Protein 3MN8 (pdb70)

InterPro domains:
  IPR000834 Peptidase M14, carboxypeptidase A [PF00246] (48-326)
  IPR000834 Peptidase M14, carboxypeptidase A [PF00246] (462-751)
  IPR000834 Peptidase M14, carboxypeptidase A [PR00765] (482-494)
  IPR000834 Peptidase M14, carboxypeptidase A [PR00765] (508-522)
  IPR000834 Peptidase M14, carboxypeptidase A [PR00765] (583-591)
  IPR000834 Peptidase M14, carboxypeptidase A [PR00765] (623-636)
  IPR000834 Peptidase M14, carboxypeptidase A [PS52035] (39-335)
  IPR000834 Peptidase M14, carboxypeptidase A [PS52035] (455-760)
  IPR000834 Peptidase M14, carboxypeptidase A [PS52035] (863-1121)
  IPR000834 Peptidase M14, carboxypeptidase A [SM00631] (161-433)
  IPR000834 Peptidase M14, carboxypeptidase A [SM00631] (456-747)
  IPR008969 Carboxypeptidase-like, regulatory domain superfamily [SSF49464] (338-418)
  IPR008969 Carboxypeptidase-like, regulatory domain superfamily [SSF49464] (763-861)
  IPR008969 Carboxypeptidase-like, regulatory domain superfamily [SSF49464] (1124-1205)
  IPR008969 Carboxypeptidase-like, regulatory domain superfamily [SSF49464] (1223-1299)
  IPR050753 Peptidase M14 domain-containing protein [PTHR11532] (450-865)
  IPR057246 Zinc carboxypeptidases, zinc-binding region 1 [PS00132] (92-114)
  IPR057246 Zinc carboxypeptidases, zinc-binding region 1 [PS00132] (508-530)
  IPR057247 Zinc carboxypeptidases, zinc-binding region 2 [PS00133] (217-227)
  IPR057247 Zinc carboxypeptidases, zinc-binding region 2 [PS00133] (626-636)

CATH classification: 3.40.630.10 (+1 more: 2.60.40.1120)

Organism: Drosophila melanogaster (NCBI:txid7227)

Radius of gyration: 41.82 Å; Cα contacts (8 Å, |Δi|>4): 3801; chains: 4; bounding box: 82×127×91 Å

Secondary structure (DSSP, 8-state):
----GGGSS--PPPHHHHHHHHHHHHHHSTTTEEEEEEEE-TTS-EEEEEEE-S-TTS--TTPPEEEEE--SSTT--HHHHHHHHHHHHHHHHTTT-HHHHHHHHH-EEEEES-S-HHHHHTS-TT-SSPPGGGTTTS-TT---GGG-SPPTT----S-HHHHHHHHHHTTS---EEEEEE-SS-EEEES-S--SS--SBS-----TTHHHHHHHHHHHHHTSTTTTTS-GGG---GGGEEEHHHHB--SS-HHHHHHHHSS-EEEEEE--SSSS--GGGHHHHHHHHHHHHHHHHHGGGSSEEEEEE-SSS-BPTT-EEEETT-TTSPEEP-TT-EEEE---SEEEEEEEEBTTBPPPPPEEEEE---SSSPEE--EE--B-/--S---TTSS-----HHHHHHHHHHHHHHSTTTEEEEEEEE-TTS-EEEEEEE-S-TTS--TTPPEEEEE--SSTT--HHHHHHHHHHHHHHHHHTT-HHHHHHHHH-EEEEES-S-HHHHHHS-TT-SS--GGGTTTS-TT---GGG-SPBTTB------HHHHHHHHHHTTS---EEEEEE-SS-EEEES-S--TT--SBS-----TTHHHHHHHHHHHHHTSTTTTT---TT---GGGEEEHHHHB--SS-HHHHHHHHSS-EEEEEE--SSSS--GGGHHHHHHHHHHHHHHHHHGGGSSEEEEEE-SSS-BPTT-EEEETT-TTSPEEP-TT-EEEE---SEEEEEEEEBTTB-----EEEEE---SSSPEE--EE--B--/---GGGSS--PPPHHHHHHHHHHHHHHSTTTEEEEEEEE-TTS-EEEEEEE-S-TTS--TTPPEEEEEE-SSTT--HHHHHHHHHHHHHHHHHTTSHHHHHHHHH-EEEEES-S-HHHHHHS-TT-SSPPGGGTTTS-TT---GGG-SPPTT-----S---HHHHHHHHHHTTS---EEEEEE-SS-EEEES-S--TT--SSS-----TTHHHHHHHHHHHHHTSTTTTTS--TT---GGGEEEHHHH---SS-HHHHHHHHSS-EEEEEE--SSSS--GGGHHHHHHHHHHHHHHHHGGGGSSEEEEEE-SSS-BPTT-EEEETT-TTS-EE--TT-EEEE---SEEEEEEEEBTTB-----EEEEE-S-SSSPEE--EE--B-/------GGGSS-----HHHHHHHHHHHHHHSTTTEEEEEEEE-TTS-EEEEEEE-S-TTS--TTPPEEEEEE-SSTT--HHHHHHHHHHHHHHHHTTTSHHHHHHHHH-EEEEES-S-HHHHHHS-TT-SS--TT-TTTS-TT---GGG-SPP----SS-HHHHHHHHHHTTS---EEEEEE-SS-EEEES-S--TT--SBSS----TTHHHHHHHHHHHHHTSTTGGGS--TT---GGGEEEHHHHB--SS-HHHHHHHHSS-EEEEEE--SSSS--GGGHHHHHHHHHHHHHHHHHGGGSSEEEEEE-SSS-B-TT-EEEETT-TTSPEEP-TT-EEEE---SEEEEEEEEBTTBPPPPPEEEEE---SSSPEE--EE-PBP-

Sequence (1539 aa):
KEDESFLQQPHYASQEQLEDLFAGLEKAYPNQAKVHFLGRSLEGRNLLALQISRNTRSRNLLTPPVKYIANMHGDETVGRQLLVYMAQYLLGNHERISDLGQLVNSTDIYLVPTMNPDGYALSQEGNCESLPNYVGRGNAANIDLNRDFPDRLEAQSRQPETAALVNWIVSKPFVLSANFHGGAVVASYPYDNSLAHNECCEESLTPDDRVFKQLAHTYSDNHPIMRKGNNCNDSFSGGITNGAHWYELSGGMQDFNYAFSNCFELTIELSCCKYPAASTLPQEWQRNKASLLQLLRQAHIGIKGLVTDASGFPIADANVYVAGLEEKPMRTSKRGEYWRLLTPGLYSVHASAFGYQTSAPQQVRVTNDNQEALRLDFKLAPVIKEDESFLQQPHYASQEQLEDLFAGLEKAYPNQAKVHFLGRSLEGRNLLALQISRNTRSRNLLTPPVKYIANMHGDETVGRQLLVYMAQYLLGNHERISDLGQLVNSTDIYLVPTMNPDGYALSQEGNCESLPNYVGRGNAANIDLNRDFPDRLEQSQSRQPETAALVNWIVSKPFVLSANFHGGAVVASYPYDNSLAHNECCEESLTPDDRVFKQLAHTYSDNHPIMRKGNNCNDSFSGGITNGAHWYELSGGMQDFNYAFSNCFELTIELSCCKYPAASTLPQEWQRNKASLLQLLRQAHIGIKGLVTDASGFPIADANVYVAGLEEKPMRTSKRGEYWRLLTPGLYSVHASAFGYQTSAPQQVRVTNDNQEALRLDFKLAPVEEDESFLQQPHYASQEQLEDLFAGLEKAYPNQAKVHFLGRSLEGRNLLALQISRNTRSRNLLTPPVKYIANMHGDETVGRQLLVYMAQYLLGNHERISDLGQLVNSTDIYLVPTMNPDGYALSQEGNCESLPNYVGRGNAANIDLNRDFPDRLEQLRAQSRQPETAALVNWIVSKPFVLSANFHGGAVVASYPYDNSLAHNECCEESLTPDDRVFKQLAHTYSDNHPIMRKGNNCNDSFSGGITNGAHWYELSGGMQDFNYAFSNCFELTIELSCCKYPAASTLPQEWQRNKASLLQLLRQAHIGIKGLVTDASGFPIADANVYVAGLEEKPMRTSKRGEYWRLLTPGLYSVHASAFGYQTSAPQQVRVTNDNQEALRLDFKLAPVTIKEDESFLQQPHYASQEQLEDLFAGLEKAYPNQAKVHFLGRSLEGRNLLALQISRNTRSRNLLTPPVKYIANMHGDETVGRQLLVYMAQYLLGNHERISDLGQLVNSTDIYLVPTMNPDGYALSQEGNCESLPNYVGRGNAANIDLNRDFPDRLAQSRQPETAALVNWIVSKPFVLSANFHGGAVVASYPYDNSLAHNECCEESLTPDDRVFKQLAHTYSDNHPIMRKGNNCNDSFSGGITNGAHWYELSGGMQDFNYAFSNCFELTIELSCCKYPAASTLPQEWQRNKASLLQLLRQAHIGIKGLVTDASGFPIADANVYVAGLEEKPMRTSKRGEYWRLLTPGLYSVHASAFGYQTSAPQQVRVTNDNQEALRLDFKLAPVE

Solvent-accessible surface area: 59470 Å² total; per-residue (Å²): 209,48,57,36,79,17,38,158,100,58,62,21,9,47,26,120,82,5,51,83,51,1,55,27,19,58,164,64,62,90,102,34,1,77,36,35,37,25,10,39,7,69,97,37,76,9,1,20,0,0,7,0,1,139,57,19,167,38,36,74,63,11,14,1,0,0,0,0,0,1,0,1,4,0,3,6,0,3,4,1,4,2,0,6,6,0,0,41,6,0,4,18,0,17,149,140,42,99,100,6,13,46,1,1,59,8,1,3,0,4,0,0,0,4,0,0,2,0,0,26,53,86,20,106,83,44,45,53,133,26,43,105,132,133,42,1,39,3,2,33,56,81,55,33,0,12,93,23,4,22,40,68,48,196,134,40,86,71,30,16,0,0,0,5,0,11,47,18,0,82,66,61,34,3,7,0,0,0,3,2,8,7,29,3,9,0,0,5,5,0,30,9,2,16,148,70,111,45,150,36,81,97,98,15,71,7,48,2,19,143,4,0,69,48,0,0,63,19,0,0,72,54,2,58,52,0,118,138,6,109,19,43,161,38,105,21,107,30,0,15,10,3,4,0,77,66,88,29,27,46,5,6,0,3,11,6,0,4,42,88,22,20,0,3,0,0,14,0,14,5,7,58,19,27,10,12,52,17,85,41,1,30,101,12,0,98,77,0,27,45,0,0,21,77,0,0,56,27,2,12,12,2,0,17,0,16,0,12,28,77,78,9,21,6,16,29,33,0,47,1,56,2,59,71,25,85,153,23,33,5,112,1,14,100,19,0,1,1,13,1,4,0,24,59,29,46,21,51,0,43,0,20,19,206,29,54,98,76,18,76,92,66,117,19,140,3,41,48,123,116,104,64,12,67,128,23,54,3,135,3,51,91,128,212,159,63,54,42,74,25,31,116,150,46,91,20,8,47,26,119,82,6,55,81,54,1,54,28,20,59,163,64,67,92,99,34,1,76,34,32,28,24,12,34,8,68,96,36,76,16,0,20,0,0,6,0,0,137,54,18,164,38,36,74,63,9,14,0,0,0,0,1,0,0,0,1,4,0,4,6,0,2,4,2,3,2,0,7,5,0,0,42,6,0,4,23,0,17,150,126,36,98,98,8,12,45,1,1,60,9,0,4,0,5,0,0,0,3,0,0,2,0,0,24,55,89,17,104,82,45,47,52,133,22,40,108,126,139,48,1,41,5,2,33,54,89,56,30,0,12,98,24,3,24,20,64,42,123,139,158,167,66,64,32,13,0,0,4,4,0,27,53,19,1,77,67,58,33,2,5,0,0,0,1,3,10,7,30,3,10,0,0,5,5,0,30,8,2,19,150,71,99,43,152,39,79,97,95,15,71,8,50,2,19,159,5,0,67,52,0,0,67,18,0,0,70,54,2,56,51,0,123,138,6,112,20,41,161,40,105,20,107,29,0,14,10,3,4,0,78,67,90,30,27,44,5,6,0,3,10,7,0,4,41,61,21,20,0,1,0,0,14,0,14,4,8,58,21,29,9,11,51,17,87,43,0,29,98,12,0,94,79,0,24,44,0,0,21,76,0,0,51,26,2,10,11,2,0,17,0,18,0,13,30,73,84,10,23,9,17,30,35,0,47,1,55,1,58,72,26,87,154,25,34,3,104,2,15,101,20,0,0,0,12,1,4,1,24,68,32,124,20,52,0,45,0,20,20,209,30,58,102,78,20,76,94,65,138,19,190,2,62,44,135,106,105,62,10,64,128,24,53,3,128,2,50,75,84,201,124,56,40,73,27,34,114,142,48,86,20,8,45,26,119,82,6,54,82,51,0,52,28,18,61,164,64,64,89,101,34,1,77,38,34,30,24,11,36,6,71,94,39,74,16,0,21,0,0,6,0,2,140,59,18,163,35,35,73,70,12,14,2,0,0,0,0,1,0,0,1,3,0,2,6,1,3,3,1,3,2,0,6,5,0,0,39,10,0,4,20,0,16,149,150,51,100,99,7,12,44,1,1,60,8,1,5,0,4,0,0,0,3,0,0,1,0,0,26,54,88,18,105,84,44,46,54,132,20,37,104,129,138,46,1,44,4,2,33,55,87,53,30,0,12,98,24,2,14,29,66,46,136,216,145,87,44,163,64,64,32,12,0,0,13,5,0,9,61,20,1,59,61,58,30,0,5,0,0,0,2,3,10,8,30,2,10,0,0,4,5,0,31,7,2,19,153,71,113,46,150,36,78,94,97,15,72,7,47,2,17,156,5,0,72,49,0,0,62,18,0,0,71,53,3,59,51,0,120,138,6,112,20,40,162,37,106,21,106,28,0,15,10,3,4,0,75,67,89,30,26,45,5,6,0,2,10,2,0,4,43,44,18,20,0,2,0,0,15,0,15,4,8,56,22,26,10,10,50,18,82,42,1,30,101,13,0,97,81,0,31,46,0,0,22,78,0,0,53,26,2,10,10,2,0,16,0,17,0,12,27,83,80,7,21,8,15,36,45,0,48,1,58,1,64,70,25,86,155,25,32,3,102,2,15,103,17,0,1,1,10,2,4,1,26,67,34,121,19,51,0,43,0,20,18,210,30,57,101,74,19,78,90,63,138,18,188,3,72,50,131,97,114,59,12,51,128,25,56,3,140,3,52,84,147,187,104,177,72,48,34,85,26,41,141,143,47,90,20,6,40,26,54,81,6,37,81,50,1,55,30,19,44,165,67,62,90,99,35,1,50,21,32,43,26,11,45,5,72,66,29,26,11,0,22,0,0,6,0,1,137,56,17,174,45,40,76,67,11,16,1,0,0,0,0,0,0,0,1,4,0,2,6,0,4,3,1,3,2,0,6,6,0,0,41,7,0,4,19,0,15,149,106,38,100,96,7,12,48,1,1,60,10,1,3,0,4,0,0,0,4,0,0,1,0,0,25,39,86,17,105,86,42,45,53,132,21,31,123,118,133,50,1,42,4,3,34,56,91,56,31,0,11,93,19,4,29,55,71,84,52,113,98,55,25,16,0,0,1,4,0,26,44,18,1,81,67,65,36,2,6,0,0,0,2,3,8,8,30,3,9,0,0,4,5,0,31,8,2,18,152,71,113,41,152,39,81,98,95,14,70,8,47,2,18,157,4,0,72,51,0,0,66,19,0,0,70,51,2,57,50,0,121,133,6,110,20,40,160,39,108,20,106,30,0,14,12,3,4,0,78,68,89,31,26,48,5,6,0,3,10,5,0,5,41,88,21,22,0,2,0,0,13,0,15,4,9,60,20,28,10,10,50,16,82,42,1,29,103,12,0,100,80,0,26,44,0,0,20,74,0,0,54,26,2,13,10,1,0,17,0,17,0,11,36,73,78,6,14,8,16,29,32,0,48,0,55,1,60,72,22,84,154,24,33,4,111,1,16,90,21,0,1,1,14,1,3,1,24,65,34,124,20,52,0,45,0,21,18,213,28,60,108,76,20,76,94,66,136,20,189,2,78,54,121,108,107,58,12,61,127,23,53,4,134,3,51,82,92,205

Structure (mmCIF, N/CA/C/O backbone):
data_3MN8
#
_entry.id   3MN8
#
_cell.length_a   97.020
_cell.length_b   135.700
_cell.length_c   141.710
_cell.angle_alpha   90.00
_cell.angle_beta   90.00
_cell.angle_gamma   90.00
#
_symmetry.space_group_name_H-M   'P 21 21 21'
#
loop_
_entity.id
_entity.type
_entity.pdbx_description
1 polymer LP15968p
2 non-polymer 2-acetamido-2-deoxy-beta-D-glucopyranose
3 non-polymer 'ZINC ION'
4 non-polymer '(2-GUANIDINOETHYLMERCAPTO)SUCCINIC ACID'
5 non-polymer GLYCEROL
6 water water
#
loop_
_atom_site.group_PDB
_atom_site.id
_atom_site.type_symbol
_atom_site.label_atom_id
_atom_site.label_alt_id
_atom_site.label_comp_id
_atom_site.label_asym_id
_atom_site.label_entity_id
_atom_site.label_seq_id
_atom_site.pdbx_PDB_ins_code
_atom_site.Cartn_x
_atom_site.Cartn_y
_atom_site.Cartn_z
_atom_site.occupancy
_atom_site.B_iso_or_equiv
_atom_site.auth_seq_id
_atom_site.auth_comp_id
_atom_site.auth_asym_id
_atom_site.auth_atom_id
_atom_site.pdbx_PDB_model_num
ATOM 1 N N . LYS A 1 29 ? 36.149 3.408 -19.172 1.00 54.13 29 LYS A N 1
ATOM 2 C CA . LYS A 1 29 ? 34.737 3.038 -19.124 1.00 81.05 29 LYS A CA 1
ATOM 3 C C . LYS A 1 29 ? 34.497 1.527 -19.324 1.00 94.14 29 LYS A C 1
ATOM 4 O O . LYS A 1 29 ? 35.324 0.692 -18.942 1.00 88.11 29 LYS A O 1
ATOM 10 N N . GLU A 1 30 ? 33.366 1.202 -19.947 1.00 102.97 30 GLU A N 1
ATOM 11 C CA . GLU A 1 30 ? 32.824 -0.163 -20.012 1.00 96.96 30 GLU A CA 1
ATOM 12 C C . GLU A 1 30 ? 33.694 -1.238 -20.698 1.00 73.70 30 GLU A C 1
ATOM 13 O O . GLU A 1 30 ? 34.290 -1.014 -21.750 1.00 56.77 30 GLU A O 1
ATOM 19 N N . ASP A 1 31 ? 33.738 -2.419 -20.096 1.00 58.02 31 ASP A N 1
ATOM 20 C CA . ASP A 1 31 ? 34.366 -3.570 -20.723 1.00 51.73 31 ASP A CA 1
ATOM 21 C C . ASP A 1 31 ? 33.313 -4.366 -21.511 1.00 68.59 31 ASP A C 1
ATOM 22 O O . ASP A 1 31 ? 32.688 -5.292 -20.987 1.00 70.63 31 ASP A O 1
ATOM 27 N N . GLU A 1 32 ? 33.114 -3.988 -22.770 1.00 68.27 32 GLU A N 1
ATOM 28 C CA . GLU A 1 32 ? 32.178 -4.674 -23.657 1.00 58.20 32 GLU A CA 1
ATOM 29 C C . GLU A 1 32 ? 32.922 -5.459 -24.750 1.00 68.45 32 GLU A C 1
ATOM 30 O O . GLU A 1 32 ? 32.532 -5.439 -25.925 1.00 63.88 32 GLU A O 1
ATOM 36 N N . SER A 1 33 ? 33.995 -6.142 -24.363 1.00 59.55 33 SER A N 1
ATOM 37 C CA . SER A 1 33 ? 34.829 -6.858 -25.322 1.00 61.11 33 SER A CA 1
ATOM 38 C C . SER A 1 33 ? 34.050 -7.958 -26.046 1.00 66.61 33 SER A C 1
ATOM 39 O O . SER A 1 33 ? 34.354 -8.303 -27.201 1.00 47.76 33 SER A O 1
ATOM 42 N N . PHE A 1 34 ? 33.042 -8.494 -25.363 1.00 61.05 34 PHE A N 1
ATOM 43 C CA . PHE A 1 34 ? 32.236 -9.582 -25.906 1.00 49.38 34 PHE A CA 1
ATOM 44 C C . PHE A 1 34 ? 31.669 -9.293 -27.296 1.00 57.13 34 PHE A C 1
ATOM 45 O O . PHE A 1 34 ? 31.021 -10.149 -27.891 1.00 78.83 34 PHE A O 1
ATOM 53 N N . LEU A 1 35 ? 31.935 -8.100 -27.818 1.00 62.94 35 LEU A N 1
ATOM 54 C CA . LEU A 1 35 ? 31.446 -7.709 -29.136 1.00 80.51 35 LEU A CA 1
ATOM 55 C C . LEU A 1 35 ? 32.481 -7.902 -30.253 1.00 94.04 35 LEU A C 1
ATOM 56 O O . LEU A 1 35 ? 32.153 -7.779 -31.433 1.00 107.90 35 LEU A O 1
ATOM 61 N N . GLN A 1 36 ? 33.724 -8.201 -29.888 1.00 85.19 36 GLN A N 1
ATOM 62 C CA . GLN A 1 36 ? 34.832 -8.170 -30.847 1.00 74.74 36 GLN A CA 1
ATOM 63 C C . GLN A 1 36 ? 34.827 -9.355 -31.817 1.00 66.79 36 GLN A C 1
ATOM 64 O O . GLN A 1 36 ? 35.803 -9.593 -32.522 1.00 71.22 36 GLN A O 1
ATOM 70 N N . GLN A 1 37 ? 33.723 -10.089 -31.851 1.00 60.57 37 GLN A N 1
ATOM 71 C CA . GLN A 1 37 ? 33.676 -11.368 -32.543 1.00 66.59 37 GLN A CA 1
ATOM 72 C C . GLN A 1 37 ? 32.230 -11.857 -32.648 1.00 77.45 37 GLN A C 1
ATOM 73 O O . GLN A 1 37 ? 31.850 -12.859 -32.032 1.00 71.91 37 GLN A O 1
ATOM 79 N N . PRO A 1 38 ? 31.413 -11.144 -33.431 1.00 68.89 38 PRO A N 1
ATOM 80 C CA . PRO A 1 38 ? 29.980 -11.441 -33.521 1.00 64.10 38 PRO A CA 1
ATOM 81 C C . PRO A 1 38 ? 29.712 -12.842 -34.063 1.00 64.27 38 PRO A C 1
ATOM 82 O O . PRO A 1 38 ? 30.198 -13.205 -35.136 1.00 75.72 38 PRO A O 1
ATOM 86 N N . HIS A 1 39 ? 28.937 -13.618 -33.316 1.00 56.21 39 HIS A N 1
ATOM 87 C CA . HIS A 1 39 ? 28.619 -14.987 -33.690 1.00 53.70 39 HIS A CA 1
ATOM 88 C C . HIS A 1 39 ? 27.571 -15.561 -32.732 1.00 52.04 39 HIS A C 1
ATOM 89 O O . HIS A 1 39 ? 27.407 -15.081 -31.603 1.00 40.41 39 HIS A O 1
ATOM 96 N N . TYR A 1 40 ? 26.851 -16.581 -33.178 1.00 57.58 40 TYR A N 1
ATOM 97 C CA . TYR A 1 40 ? 25.870 -17.215 -32.299 1.00 55.69 40 TYR A CA 1
ATOM 98 C C . TYR A 1 40 ? 26.521 -18.305 -31.457 1.00 48.62 40 TYR A C 1
ATOM 99 O O . TYR A 1 40 ? 27.181 -19.193 -31.991 1.00 59.06 40 TYR A O 1
ATOM 108 N N . ALA A 1 41 ? 26.352 -18.229 -30.142 1.00 46.84 41 ALA A N 1
ATOM 109 C CA . ALA A 1 41 ? 26.942 -19.231 -29.255 1.00 45.58 41 ALA A CA 1
ATOM 110 C C . ALA A 1 41 ? 26.168 -20.559 -29.319 1.00 42.16 41 ALA A C 1
ATOM 111 O O . ALA A 1 41 ? 24.948 -20.596 -29.155 1.00 26.98 41 ALA A O 1
ATOM 113 N N . SER A 1 42 ? 26.896 -21.643 -29.577 1.00 50.58 42 SER A N 1
ATOM 114 C CA . SER A 1 42 ? 26.286 -22.968 -29.651 1.00 47.01 42 SER A CA 1
ATOM 115 C C . SER A 1 42 ? 25.980 -23.486 -28.254 1.00 45.38 42 SER A C 1
ATOM 116 O O . SER A 1 42 ? 26.372 -22.881 -27.262 1.00 54.95 42 SER A O 1
ATOM 119 N N . GLN A 1 43 ? 25.289 -24.613 -28.174 1.00 37.87 43 GLN A N 1
ATOM 120 C CA . GLN A 1 43 ? 25.080 -25.260 -26.889 1.00 31.13 43 GLN A CA 1
ATOM 121 C C . GLN A 1 43 ? 26.413 -25.459 -26.180 1.00 40.56 43 GLN A C 1
ATOM 122 O O . GLN A 1 43 ? 26.554 -25.071 -25.030 1.00 33.28 43 GLN A O 1
ATOM 128 N N . GLU A 1 44 ? 27.397 -26.052 -26.858 1.00 46.49 44 GLU A N 1
ATOM 129 C CA . GLU A 1 44 ? 28.701 -26.246 -26.226 1.00 48.56 44 GLU A CA 1
ATOM 130 C C . GLU A 1 44 ? 29.317 -24.907 -25.810 1.00 44.37 44 GLU A C 1
ATOM 131 O O . GLU A 1 44 ? 29.843 -24.773 -24.709 1.00 48.91 44 GLU A O 1
ATOM 137 N N . GLN A 1 45 ? 29.246 -23.915 -26.692 1.00 43.84 45 GLN A N 1
ATOM 138 C CA . GLN A 1 45 ? 29.833 -22.610 -26.405 1.00 41.87 45 GLN A CA 1
ATOM 139 C C . GLN A 1 45 ? 29.183 -21.937 -25.213 1.00 40.39 45 GLN A C 1
ATOM 140 O O . GLN A 1 45 ? 29.834 -21.191 -24.480 1.00 46.61 45 GLN A O 1
ATOM 146 N N . LEU A 1 46 ? 27.899 -22.217 -25.018 1.00 32.37 46 LEU A N 1
ATOM 147 C CA . LEU A 1 46 ? 27.140 -21.654 -23.899 1.00 42.73 46 LEU A CA 1
ATOM 148 C C . LEU A 1 46 ? 27.498 -22.282 -22.541 1.00 38.50 46 LEU A C 1
ATOM 149 O O . LEU A 1 46 ? 27.763 -21.580 -21.574 1.00 27.40 46 LEU A O 1
ATOM 154 N N . GLU A 1 47 ? 27.497 -23.608 -22.484 1.00 38.36 47 GLU A N 1
ATOM 155 C CA . GLU A 1 47 ? 27.876 -24.327 -21.280 1.00 45.70 47 GLU A CA 1
ATOM 156 C C . GLU A 1 47 ? 29.289 -23.929 -20.887 1.00 53.14 47 GLU A C 1
ATOM 157 O O . GLU A 1 47 ? 29.566 -23.649 -19.712 1.00 53.80 47 GLU A O 1
ATOM 163 N N . ASP A 1 48 ? 30.173 -23.883 -21.884 1.00 50.30 48 ASP A N 1
ATOM 164 C CA . ASP A 1 48 ? 31.565 -23.505 -21.668 1.00 55.56 48 ASP A CA 1
ATOM 165 C C . ASP A 1 48 ? 31.686 -22.104 -21.063 1.00 49.99 48 ASP A C 1
ATOM 166 O O . ASP A 1 48 ? 32.468 -21.887 -20.128 1.00 47.35 48 ASP A O 1
ATOM 171 N N . LEU A 1 49 ? 30.904 -21.157 -21.575 1.00 38.39 49 LEU A N 1
ATOM 172 C CA . LEU A 1 49 ? 31.016 -19.783 -21.097 1.00 44.54 49 LEU A CA 1
ATOM 173 C C . LEU A 1 49 ? 30.470 -19.603 -19.681 1.00 43.92 49 LEU A C 1
ATOM 174 O O . LEU A 1 49 ? 31.008 -18.806 -18.889 1.00 46.14 49 LEU A O 1
ATOM 179 N N . PHE A 1 50 ? 29.406 -20.345 -19.374 1.00 29.56 50 PHE A N 1
ATOM 180 C CA . PHE A 1 50 ? 28.782 -20.309 -18.058 1.00 30.38 50 PHE A CA 1
ATOM 181 C C . PHE A 1 50 ? 29.656 -20.921 -16.978 1.00 41.90 50 PHE A C 1
ATOM 182 O O . PHE A 1 50 ? 29.626 -20.479 -15.836 1.00 62.63 50 PHE A O 1
ATOM 190 N N . ALA A 1 51 ? 30.424 -21.944 -17.329 1.00 39.65 51 ALA A N 1
ATOM 191 C CA . ALA A 1 51 ? 31.377 -22.518 -16.384 1.00 45.38 51 ALA A CA 1
ATOM 192 C C . ALA A 1 51 ? 32.528 -21.544 -16.126 1.00 53.26 51 ALA A C 1
ATOM 193 O O . ALA A 1 51 ? 33.012 -21.422 -14.998 1.00 58.52 51 ALA A O 1
ATOM 195 N N . GLY A 1 52 ? 32.954 -20.849 -17.178 1.00 54.10 52 GLY A N 1
ATOM 196 C CA . GLY A 1 52 ? 34.079 -19.934 -17.076 1.00 53.75 52 GLY A CA 1
ATOM 197 C C . GLY A 1 52 ? 33.765 -18.789 -16.138 1.00 49.95 52 GLY A C 1
ATOM 198 O O . GLY A 1 52 ? 34.583 -18.386 -15.303 1.00 34.84 52 GLY A O 1
ATOM 199 N N . LEU A 1 53 ? 32.559 -18.263 -16.291 1.00 48.07 53 LEU A N 1
ATOM 200 C CA . LEU A 1 53 ? 32.094 -17.174 -15.453 1.00 53.08 53 LEU A CA 1
ATOM 201 C C . LEU A 1 53 ? 32.071 -17.595 -13.992 1.00 48.80 53 LEU A C 1
ATOM 202 O O . LEU A 1 53 ? 32.385 -16.806 -13.101 1.00 53.94 53 LEU A O 1
ATOM 207 N N . GLU A 1 54 ? 31.711 -18.852 -13.759 1.00 45.28 54 GLU A N 1
ATOM 208 C CA . GLU A 1 54 ? 31.552 -19.368 -12.406 1.00 58.99 54 GLU A CA 1
ATOM 209 C C . GLU A 1 54 ? 32.896 -19.407 -11.687 1.00 64.82 54 GLU A C 1
ATOM 210 O O . GLU A 1 54 ? 32.997 -19.088 -10.493 1.00 57.51 54 GLU A O 1
ATOM 216 N N . LYS A 1 55 ? 33.932 -19.787 -12.427 1.00 65.49 55 LYS A N 1
ATOM 217 C CA . LYS A 1 55 ? 35.278 -19.811 -11.874 1.00 61.80 55 LYS A CA 1
ATOM 218 C C . LYS A 1 55 ? 35.942 -18.435 -11.964 1.00 50.31 55 LYS A C 1
ATOM 219 O O . LYS A 1 55 ? 36.642 -18.004 -11.046 1.00 43.85 55 LYS A O 1
ATOM 225 N N . ALA A 1 56 ? 35.712 -17.745 -13.070 1.00 36.69 56 ALA A N 1
ATOM 226 C CA . ALA A 1 56 ? 36.139 -16.363 -13.177 1.00 44.89 56 ALA A CA 1
ATOM 227 C C . ALA A 1 56 ? 35.573 -15.523 -12.017 1.00 45.94 56 ALA A C 1
ATOM 228 O O . ALA A 1 56 ? 36.263 -14.654 -11.476 1.00 45.12 56 ALA A O 1
ATOM 230 N N . TYR A 1 57 ? 34.322 -15.785 -11.640 1.00 38.55 57 TYR A N 1
ATOM 231 C CA . TYR A 1 57 ? 33.649 -14.986 -10.620 1.00 42.41 57 TYR A CA 1
ATOM 232 C C . TYR A 1 57 ? 33.033 -15.860 -9.542 1.00 39.84 57 TYR A C 1
ATOM 233 O O . TYR A 1 57 ? 31.824 -15.972 -9.468 1.00 51.99 57 TYR A O 1
ATOM 242 N N . PRO A 1 58 ? 33.873 -16.468 -8.695 1.00 41.27 58 PRO A N 1
ATOM 243 C CA . PRO A 1 58 ? 33.491 -17.504 -7.728 1.00 40.97 58 PRO A CA 1
ATOM 244 C C . PRO A 1 58 ? 32.286 -17.150 -6.865 1.00 50.95 58 PRO A C 1
ATOM 245 O O . PRO A 1 58 ? 31.453 -18.024 -6.631 1.00 63.33 58 PRO A O 1
ATOM 249 N N . ASN A 1 59 ? 32.188 -15.906 -6.406 1.00 53.40 59 ASN A N 1
ATOM 250 C CA . ASN A 1 59 ? 31.165 -15.561 -5.412 1.00 66.38 59 ASN A CA 1
ATOM 251 C C . ASN A 1 59 ? 29.867 -14.957 -5.969 1.00 52.93 59 ASN A C 1
ATOM 252 O O . ASN A 1 59 ? 28.889 -14.776 -5.236 1.00 31.60 59 ASN A O 1
ATOM 257 N N . GLN A 1 60 ? 29.853 -14.666 -7.265 1.00 38.69 60 GLN A N 1
ATOM 258 C CA . GLN A 1 60 ? 28.758 -13.903 -7.840 1.00 39.63 60 GLN A CA 1
ATOM 259 C C . GLN A 1 60 ? 28.107 -14.584 -9.039 1.00 40.11 60 GLN A C 1
ATOM 260 O O . GLN A 1 60 ? 26.975 -14.273 -9.408 1.00 46.83 60 GLN A O 1
ATOM 266 N N . ALA A 1 61 ? 28.815 -15.521 -9.646 1.00 32.37 61 ALA A N 1
ATOM 267 C CA . ALA A 1 61 ? 28.235 -16.298 -10.731 1.00 36.27 61 ALA A CA 1
ATOM 268 C C . ALA A 1 61 ? 28.109 -17.751 -10.314 1.00 35.94 61 ALA A C 1
ATOM 269 O O . ALA A 1 61 ? 29.075 -18.347 -9.819 1.00 36.42 61 ALA A O 1
ATOM 271 N N . LYS A 1 62 ? 26.910 -18.302 -10.509 1.00 35.02 62 LYS A N 1
ATOM 272 C CA . LYS A 1 62 ? 26.618 -19.699 -10.196 1.00 30.39 62 LYS A CA 1
ATOM 273 C C . LYS A 1 62 ? 25.714 -20.309 -11.251 1.00 28.39 62 LYS A C 1
ATOM 274 O O . LYS A 1 62 ? 24.742 -19.690 -11.669 1.00 46.87 62 LYS A O 1
ATOM 280 N N . VAL A 1 63 ? 26.041 -21.522 -11.685 1.00 34.91 63 VAL A N 1
ATOM 281 C CA . VAL A 1 63 ? 25.248 -22.207 -12.696 1.00 29.54 63 VAL A CA 1
ATOM 282 C C . VAL A 1 63 ? 24.241 -23.137 -12.060 1.00 36.36 63 VAL A C 1
ATOM 283 O O . VAL A 1 63 ? 24.566 -23.873 -11.132 1.00 43.80 63 VAL A O 1
ATOM 287 N N . HIS A 1 64 ? 23.024 -23.103 -12.590 1.00 38.10 64 HIS A N 1
ATOM 288 C CA . HIS A 1 64 ? 21.928 -23.933 -12.124 1.00 28.92 64 HIS A CA 1
ATOM 289 C C . HIS A 1 64 ? 21.409 -24.819 -13.245 1.00 32.63 64 HIS A C 1
ATOM 290 O O . HIS A 1 64 ? 21.174 -24.346 -14.364 1.00 24.23 64 HIS A O 1
ATOM 297 N N . PHE A 1 65 ? 21.248 -26.105 -12.935 1.00 35.57 65 PHE A N 1
ATOM 298 C CA . PHE A 1 65 ? 20.683 -27.085 -13.864 1.00 34.67 65 PHE A CA 1
ATOM 299 C C . PHE A 1 65 ? 19.177 -27.169 -13.634 1.00 35.89 65 PHE A C 1
ATOM 300 O O . PHE A 1 65 ? 18.731 -27.416 -12.509 1.00 39.35 65 PHE A O 1
ATOM 308 N N . LEU A 1 66 ? 18.401 -26.940 -14.691 1.00 33.29 66 LEU A N 1
ATOM 309 C CA . LEU A 1 66 ? 16.942 -26.924 -14.599 1.00 22.25 66 LEU A CA 1
ATOM 310 C C . LEU A 1 66 ? 16.387 -28.227 -15.146 1.00 35.97 66 LEU A C 1
ATOM 311 O O . LEU A 1 66 ? 15.331 -28.697 -14.722 1.00 50.43 66 LEU A O 1
ATOM 316 N N . GLY A 1 67 ? 17.101 -28.812 -16.097 1.00 28.56 67 GLY A N 1
ATOM 317 C CA . GLY A 1 67 ? 16.686 -30.080 -16.647 1.00 39.16 67 GLY A CA 1
ATOM 318 C C . GLY A 1 67 ? 17.293 -30.275 -18.012 1.00 42.10 67 GLY A C 1
ATOM 319 O O . GLY A 1 67 ? 18.178 -29.527 -18.413 1.00 38.71 67 GLY A O 1
ATOM 320 N N . ARG A 1 68 ? 16.806 -31.276 -18.735 1.00 41.45 68 ARG A N 1
ATOM 321 C CA . ARG A 1 68 ? 17.344 -31.577 -20.042 1.00 33.70 68 ARG A CA 1
ATOM 322 C C . ARG A 1 68 ? 16.246 -31.641 -21.110 1.00 42.10 68 ARG A C 1
ATOM 323 O O . ARG A 1 68 ? 15.080 -31.908 -20.807 1.00 37.13 68 ARG A O 1
ATOM 331 N N . SER A 1 69 ? 16.636 -31.370 -22.356 1.00 39.55 69 SER A N 1
ATOM 332 C CA . SER A 1 69 ? 15.731 -31.406 -23.490 1.00 17.64 69 SER A CA 1
ATOM 333 C C . SER A 1 69 ? 15.521 -32.851 -23.934 1.00 37.31 69 SER A C 1
ATOM 334 O O . SER A 1 69 ? 16.170 -33.775 -23.426 1.00 28.79 69 SER A O 1
ATOM 337 N N . LEU A 1 70 ? 14.614 -33.049 -24.888 1.00 42.04 70 LEU A N 1
ATOM 338 C CA . LEU A 1 70 ? 14.363 -34.384 -25.430 1.00 44.25 70 LEU A CA 1
ATOM 339 C C . LEU A 1 70 ? 15.665 -35.047 -25.837 1.00 45.36 70 LEU A C 1
ATOM 340 O O . LEU A 1 70 ? 15.887 -36.236 -25.581 1.00 46.87 70 LEU A O 1
ATOM 345 N N . GLU A 1 71 ? 16.527 -34.266 -26.470 1.00 34.99 71 GLU A N 1
ATOM 346 C CA . GLU A 1 71 ? 17.702 -34.828 -27.101 1.00 39.56 71 GLU A CA 1
ATOM 347 C C . GLU A 1 71 ? 18.957 -34.700 -26.243 1.00 43.16 71 GLU A C 1
ATOM 348 O O . GLU A 1 71 ? 20.080 -34.769 -26.750 1.00 38.24 71 GLU A O 1
ATOM 354 N N . GLY A 1 72 ? 18.747 -34.505 -24.941 1.00 44.36 72 GLY A N 1
ATOM 355 C CA . GLY A 1 72 ? 19.818 -34.580 -23.961 1.00 38.08 72 GLY A CA 1
ATOM 356 C C . GLY A 1 72 ? 20.522 -33.278 -23.624 1.00 42.58 72 GLY A C 1
ATOM 357 O O . GLY A 1 72 ? 21.395 -33.241 -22.754 1.00 53.00 72 GLY A O 1
ATOM 358 N N . ARG A 1 73 ? 20.156 -32.203 -24.307 1.00 41.94 73 ARG A N 1
ATOM 359 C CA . ARG A 1 73 ? 20.814 -30.926 -24.083 1.00 40.73 73 ARG A CA 1
ATOM 360 C C . ARG A 1 73 ? 20.434 -30.306 -22.743 1.00 46.69 73 ARG A C 1
ATOM 361 O O . ARG A 1 73 ? 19.266 -30.314 -22.345 1.00 49.41 73 ARG A O 1
ATOM 369 N N . ASN A 1 74 ? 21.431 -29.770 -22.049 1.00 44.34 74 ASN A N 1
ATOM 370 C CA . ASN A 1 74 ? 21.212 -29.185 -20.743 1.00 36.89 74 ASN A CA 1
ATOM 371 C C . ASN A 1 74 ? 20.507 -27.846 -20.806 1.00 38.81 74 ASN A C 1
ATOM 372 O O . ASN A 1 74 ? 20.906 -26.968 -21.559 1.00 34.36 74 ASN A O 1
ATOM 377 N N . LEU A 1 75 ? 19.455 -27.705 -20.005 1.00 41.07 75 LEU A N 1
ATOM 378 C CA . LEU A 1 75 ? 18.791 -26.425 -19.807 1.00 33.38 75 LEU A CA 1
ATOM 379 C C . LEU A 1 75 ? 19.410 -25.773 -18.582 1.00 32.29 75 LEU A C 1
ATOM 380 O O . LEU A 1 75 ? 19.253 -26.271 -17.468 1.00 46.30 75 LEU A O 1
ATOM 385 N N . LEU A 1 76 ? 20.116 -24.662 -18.796 1.00 34.45 76 LEU A N 1
ATOM 386 C CA . LEU A 1 76 ? 20.952 -24.051 -17.763 1.00 34.12 76 LEU A CA 1
ATOM 387 C C . LEU A 1 76 ? 20.570 -22.598 -17.468 1.00 37.12 76 LEU A C 1
ATOM 388 O O . LEU A 1 76 ? 20.168 -21.860 -18.367 1.00 33.91 76 LEU A O 1
ATOM 393 N N . ALA A 1 77 ? 20.731 -22.188 -16.210 1.00 39.26 77 ALA A N 1
ATOM 394 C CA . ALA A 1 77 ? 20.492 -20.802 -15.813 1.00 35.21 77 ALA A CA 1
ATOM 395 C C . ALA A 1 77 ? 21.653 -20.272 -15.001 1.00 37.60 77 ALA A C 1
ATOM 396 O O . ALA A 1 77 ? 22.025 -20.866 -13.991 1.00 38.73 77 ALA A O 1
ATOM 398 N N . LEU A 1 78 ? 22.216 -19.147 -15.434 1.00 37.75 78 LEU A N 1
ATOM 399 C CA . LEU A 1 78 ? 23.281 -18.516 -14.677 1.00 24.31 78 LEU A CA 1
ATOM 400 C C . LEU A 1 78 ? 22.685 -17.518 -13.723 1.00 22.88 78 LEU A C 1
ATOM 401 O O . LEU A 1 78 ? 22.044 -16.561 -14.152 1.00 28.68 78 LEU A O 1
ATOM 406 N N . GLN A 1 79 ? 22.902 -17.747 -12.434 1.00 21.70 79 GLN A N 1
ATOM 407 C CA . GLN A 1 79 ? 22.576 -16.775 -11.395 1.00 25.02 79 GLN A CA 1
ATOM 408 C C . GLN A 1 79 ? 23.716 -15.804 -11.118 1.00 26.28 79 GLN A C 1
ATOM 409 O O . GLN A 1 79 ? 24.871 -16.204 -11.011 1.00 25.40 79 GLN A O 1
ATOM 415 N N . ILE A 1 80 ? 23.366 -14.528 -10.982 1.00 36.89 80 ILE A N 1
ATOM 416 C CA . ILE A 1 80 ? 24.295 -13.474 -10.594 1.00 29.57 80 ILE A CA 1
ATOM 417 C C . ILE A 1 80 ? 23.736 -12.770 -9.369 1.00 38.64 80 ILE A C 1
ATOM 418 O O . ILE A 1 80 ? 22.586 -12.327 -9.375 1.00 46.25 80 ILE A O 1
ATOM 423 N N . SER A 1 81 ? 24.540 -12.662 -8.317 1.00 44.17 81 SER A N 1
ATOM 424 C CA . SER A 1 81 ? 24.069 -12.065 -7.074 1.00 35.33 81 SER A CA 1
ATOM 425 C C . SER A 1 81 ? 25.211 -11.442 -6.299 1.00 42.77 81 SER A C 1
ATOM 426 O O . SER A 1 81 ? 26.378 -11.694 -6.600 1.00 54.55 81 SER A O 1
ATOM 429 N N . ARG A 1 82 ? 24.878 -10.632 -5.296 1.00 48.91 82 ARG A N 1
ATOM 430 C CA . ARG A 1 82 ? 25.896 -10.084 -4.400 1.00 49.95 82 ARG A CA 1
ATOM 431 C C . ARG A 1 82 ? 26.669 -11.261 -3.831 1.00 55.03 82 ARG A C 1
ATOM 432 O O . ARG A 1 82 ? 27.904 -11.280 -3.849 1.00 60.88 82 ARG A O 1
ATOM 440 N N . ASN A 1 83 ? 25.927 -12.259 -3.358 1.00 43.65 83 ASN A N 1
ATOM 441 C CA . ASN A 1 83 ? 26.526 -13.460 -2.792 1.00 39.62 83 ASN A CA 1
ATOM 442 C C . ASN A 1 83 ? 25.780 -14.703 -3.214 1.00 31.63 83 ASN A C 1
ATOM 443 O O . ASN A 1 83 ? 24.692 -14.977 -2.717 1.00 42.52 83 ASN A O 1
ATOM 448 N N . THR A 1 84 ? 26.380 -15.470 -4.114 1.00 40.88 84 THR A N 1
ATOM 449 C CA . THR A 1 84 ? 25.700 -16.620 -4.708 1.00 37.25 84 THR A CA 1
ATOM 450 C C . THR A 1 84 ? 25.352 -17.738 -3.712 1.00 30.19 84 THR A C 1
ATOM 451 O O . THR A 1 84 ? 24.523 -18.596 -3.997 1.00 36.56 84 THR A O 1
ATOM 455 N N . ARG A 1 85 ? 25.960 -17.720 -2.535 1.00 26.17 85 ARG A N 1
ATOM 456 C CA . ARG A 1 85 ? 25.647 -18.739 -1.540 1.00 37.24 85 ARG A CA 1
ATOM 457 C C . ARG A 1 85 ? 24.171 -18.747 -1.147 1.00 41.71 85 ARG A C 1
ATOM 458 O O . ARG A 1 85 ? 23.520 -19.786 -1.163 1.00 52.26 85 ARG A O 1
ATOM 466 N N . SER A 1 86 ? 23.643 -17.583 -0.786 1.00 55.27 86 SER A N 1
ATOM 467 C CA . SER A 1 86 ? 22.236 -17.470 -0.402 1.00 50.29 86 SER A CA 1
ATOM 468 C C . SER A 1 86 ? 21.534 -16.373 -1.195 1.00 56.68 86 SER A C 1
ATOM 469 O O . SER A 1 86 ? 21.957 -16.003 -2.292 1.00 73.84 86 SER A O 1
ATOM 472 N N . ARG A 1 87 ? 20.441 -15.877 -0.639 1.00 51.84 87 ARG A N 1
ATOM 473 C CA . ARG A 1 87 ? 19.781 -14.692 -1.161 1.00 42.48 87 ARG A CA 1
ATOM 474 C C . ARG A 1 87 ? 19.544 -13.792 0.037 1.00 40.58 87 ARG A C 1
ATOM 475 O O . ARG A 1 87 ? 18.885 -14.193 0.991 1.00 30.21 87 ARG A O 1
ATOM 483 N N . ASN A 1 88 ? 20.101 -12.589 0.016 1.00 44.90 88 ASN A N 1
ATOM 484 C CA . ASN A 1 88 ? 19.896 -11.676 1.134 1.00 32.73 88 ASN A CA 1
ATOM 485 C C . ASN A 1 88 ? 18.416 -11.381 1.330 1.00 39.66 88 ASN A C 1
ATOM 486 O O . ASN A 1 88 ? 17.673 -11.160 0.368 1.00 43.53 88 ASN A O 1
ATOM 491 N N . LEU A 1 89 ? 17.984 -11.388 2.581 1.00 30.96 89 LEU A N 1
ATOM 492 C CA . LEU A 1 89 ? 16.597 -11.128 2.884 1.00 29.09 89 LEU A CA 1
ATOM 493 C C . LEU A 1 89 ? 16.121 -9.921 2.078 1.00 35.08 89 LEU A C 1
ATOM 494 O O . LEU A 1 89 ? 16.797 -8.900 2.015 1.00 37.92 89 LEU A O 1
ATOM 499 N N . LEU A 1 90 ? 14.964 -10.064 1.448 1.00 32.38 90 LEU A N 1
ATOM 500 C CA . LEU A 1 90 ? 14.315 -8.968 0.742 1.00 37.57 90 LEU A CA 1
ATOM 501 C C . LEU A 1 90 ? 15.030 -8.530 -0.531 1.00 37.16 90 LEU A C 1
ATOM 502 O O . LEU A 1 90 ? 14.669 -7.515 -1.121 1.00 32.35 90 LEU A O 1
ATOM 507 N N . THR A 1 91 ? 16.034 -9.291 -0.953 1.00 27.18 91 THR A N 1
ATOM 508 C CA . THR A 1 91 ? 16.550 -9.130 -2.304 1.00 37.50 91 THR A CA 1
ATOM 509 C C . THR A 1 91 ? 15.644 -9.870 -3.271 1.00 38.00 91 THR A C 1
ATOM 510 O O . THR A 1 91 ? 15.378 -11.061 -3.071 1.00 23.73 91 THR A O 1
ATOM 514 N N . PRO A 1 92 ? 15.164 -9.158 -4.314 1.00 33.78 92 PRO A N 1
ATOM 515 C CA . PRO A 1 92 ? 14.264 -9.680 -5.350 1.00 30.20 92 PRO A CA 1
ATOM 516 C C . PRO A 1 92 ? 14.951 -10.663 -6.286 1.00 39.74 92 PRO A C 1
ATOM 517 O O . PRO A 1 92 ? 15.944 -10.309 -6.931 1.00 35.53 92 PRO A O 1
ATOM 521 N N . PRO A 1 93 ? 14.426 -11.892 -6.367 1.00 39.14 93 PRO A N 1
ATOM 522 C CA . PRO A 1 93 ? 14.876 -12.796 -7.426 1.00 37.27 93 PRO A CA 1
ATOM 523 C C . PRO A 1 93 ? 14.156 -12.418 -8.713 1.00 40.09 93 PRO A C 1
ATOM 524 O O . PRO A 1 93 ? 12.972 -12.069 -8.712 1.00 30.83 93 PRO A O 1
ATOM 528 N N . VAL A 1 94 ? 14.883 -12.468 -9.817 1.00 28.64 94 VAL A N 1
ATOM 529 C CA . VAL A 1 94 ? 14.332 -12.083 -11.094 1.00 19.59 94 VAL A CA 1
ATOM 530 C C . VAL A 1 94 ? 14.913 -13.032 -12.126 1.00 31.05 94 VAL A C 1
ATOM 531 O O . VAL A 1 94 ? 15.959 -13.640 -11.876 1.00 37.75 94 VAL A O 1
ATOM 535 N N . LYS A 1 95 ? 14.242 -13.173 -13.271 1.00 26.53 95 LYS A N 1
ATOM 536 C CA . LYS A 1 95 ? 14.743 -14.018 -14.361 1.00 30.73 95 LYS A CA 1
ATOM 537 C C . LYS A 1 95 ? 14.520 -13.435 -15.759 1.00 33.95 95 LYS A C 1
ATOM 538 O O . LYS A 1 95 ? 13.550 -12.714 -16.013 1.00 26.59 95 LYS A O 1
ATOM 544 N N . TYR A 1 96 ? 15.447 -13.745 -16.655 1.00 34.32 96 TYR A N 1
ATOM 545 C CA . TYR A 1 96 ? 15.277 -13.480 -18.081 1.00 38.44 96 TYR A CA 1
ATOM 546 C C . TYR A 1 96 ? 15.350 -14.802 -18.846 1.00 36.84 96 TYR A C 1
ATOM 547 O O . TYR A 1 96 ? 16.324 -15.553 -18.710 1.00 26.24 96 TYR A O 1
ATOM 556 N N . ILE A 1 97 ? 14.324 -15.119 -19.629 1.00 34.10 97 ILE A N 1
ATOM 557 C CA . ILE A 1 97 ? 14.431 -16.305 -20.473 1.00 39.14 97 ILE A CA 1
ATOM 558 C C . ILE A 1 97 ? 14.421 -15.896 -21.936 1.00 36.25 97 ILE A C 1
ATOM 559 O O . ILE A 1 97 ? 13.818 -14.882 -22.292 1.00 28.30 97 ILE A O 1
ATOM 564 N N . ALA A 1 98 ? 15.101 -16.674 -22.775 1.00 29.19 98 ALA A N 1
ATOM 565 C CA . ALA A 1 98 ? 15.122 -16.410 -24.206 1.00 17.61 98 ALA A CA 1
ATOM 566 C C . ALA A 1 98 ? 14.977 -17.690 -25.034 1.00 33.18 98 ALA A C 1
ATOM 567 O O . ALA A 1 98 ? 14.985 -18.798 -24.504 1.00 42.35 98 ALA A O 1
ATOM 569 N N . ASN A 1 99 ? 14.831 -17.515 -26.340 1.00 36.69 99 ASN A N 1
ATOM 570 C CA . ASN A 1 99 ? 14.910 -18.611 -27.297 1.00 30.31 99 ASN A CA 1
ATOM 571 C C . ASN A 1 99 ? 13.993 -19.796 -27.022 1.00 45.08 99 ASN A C 1
ATOM 572 O O . ASN A 1 99 ? 14.376 -20.944 -27.286 1.00 49.91 99 ASN A O 1
ATOM 577 N N . MET A 1 100 ? 12.790 -19.535 -26.509 1.00 42.99 100 MET A N 1
ATOM 578 C CA . MET A 1 100 ? 11.855 -20.632 -26.277 1.00 38.29 100 MET A CA 1
ATOM 579 C C . MET A 1 100 ? 11.382 -21.155 -27.619 1.00 40.83 100 MET A C 1
ATOM 580 O O . MET A 1 100 ? 11.175 -22.356 -27.802 1.00 45.52 100 MET A O 1
ATOM 585 N N . HIS A 1 101 ? 11.219 -20.242 -28.566 1.00 37.72 101 HIS A N 1
ATOM 586 C CA . HIS A 1 101 ? 11.087 -20.632 -29.954 1.00 29.57 101 HIS A CA 1
ATOM 587 C C . HIS A 1 101 ? 12.498 -20.608 -30.525 1.00 41.74 101 HIS A C 1
ATOM 588 O O . HIS A 1 101 ? 13.099 -19.531 -30.710 1.00 29.01 101 HIS A O 1
ATOM 595 N N . GLY A 1 102 ? 13.027 -21.813 -30.754 1.00 35.72 102 GLY A N 1
ATOM 596 C CA . GLY A 1 102 ? 14.388 -22.014 -31.221 1.00 27.64 102 GLY A CA 1
ATOM 597 C C . GLY A 1 102 ? 14.856 -21.145 -32.384 1.00 33.56 102 GLY A C 1
ATOM 598 O O . GLY A 1 102 ? 16.043 -20.836 -32.490 1.00 49.68 102 GLY A O 1
ATOM 599 N N . ASP A 1 103 ? 13.939 -20.754 -33.265 1.00 43.58 103 ASP A N 1
ATOM 600 C CA . ASP A 1 103 ? 14.300 -19.927 -34.416 1.00 43.70 103 ASP A CA 1
ATOM 601 C C . ASP A 1 103 ? 14.252 -18.423 -34.120 1.00 37.63 103 ASP A C 1
ATOM 602 O O . ASP A 1 103 ? 14.568 -17.609 -34.978 1.00 48.55 103 ASP A O 1
ATOM 607 N N . GLU A 1 104 ? 13.839 -18.065 -32.908 1.00 35.21 104 GLU A N 1
ATOM 608 C CA . GLU A 1 104 ? 13.851 -16.675 -32.461 1.00 33.19 104 GLU A CA 1
ATOM 609 C C . GLU A 1 104 ? 15.057 -16.487 -31.553 1.00 44.68 104 GLU A C 1
ATOM 610 O O . GLU A 1 104 ? 15.005 -16.792 -30.352 1.00 45.94 104 GLU A O 1
ATOM 616 N N . THR A 1 105 ? 16.127 -15.955 -32.135 1.00 45.21 105 THR A N 1
ATOM 617 C CA . THR A 1 105 ? 17.477 -16.138 -31.614 1.00 33.94 105 THR A CA 1
ATOM 618 C C . THR A 1 105 ? 18.154 -14.920 -30.965 1.00 30.98 105 THR A C 1
ATOM 619 O O . THR A 1 105 ? 19.056 -15.084 -30.154 1.00 29.13 105 THR A O 1
ATOM 623 N N . VAL A 1 106 ? 17.749 -13.703 -31.325 1.00 34.13 106 VAL A N 1
ATOM 624 C CA . VAL A 1 106 ? 18.434 -12.506 -30.821 1.00 31.76 106 VAL A CA 1
ATOM 625 C C . VAL A 1 106 ? 18.475 -12.465 -29.276 1.00 39.54 106 VAL A C 1
ATOM 626 O O . VAL A 1 106 ? 19.533 -12.263 -28.671 1.00 44.85 106 VAL A O 1
ATOM 630 N N . GLY A 1 107 ? 17.323 -12.670 -28.640 1.00 48.94 107 GLY A N 1
ATOM 631 C CA . GLY A 1 107 ? 17.243 -12.690 -27.187 1.00 33.93 107 GLY A CA 1
ATOM 632 C C . GLY A 1 107 ? 18.295 -13.607 -26.597 1.00 39.59 107 GLY A C 1
ATOM 633 O O . GLY A 1 107 ? 18.959 -13.273 -25.605 1.00 39.90 107 GLY A O 1
ATOM 634 N N . ARG A 1 108 ? 18.438 -14.776 -27.217 1.00 39.43 108 ARG A N 1
ATOM 635 C CA . ARG A 1 108 ? 19.475 -15.731 -26.844 1.00 37.31 108 ARG A CA 1
ATOM 636 C C . ARG A 1 108 ? 20.798 -15.014 -26.655 1.00 30.03 108 ARG A C 1
ATOM 637 O O . ARG A 1 108 ? 21.366 -15.018 -25.562 1.00 40.63 108 ARG A O 1
ATOM 645 N N . GLN A 1 109 ? 21.280 -14.384 -27.719 1.00 34.30 109 GLN A N 1
ATOM 646 C CA . GLN A 1 109 ? 22.592 -13.737 -27.678 1.00 46.20 109 GLN A CA 1
ATOM 647 C C . GLN A 1 109 ? 22.634 -12.539 -26.744 1.00 38.50 109 GLN A C 1
ATOM 648 O O . GLN A 1 109 ? 23.665 -12.298 -26.097 1.00 41.53 109 GLN A O 1
ATOM 654 N N . LEU A 1 110 ? 21.525 -11.799 -26.663 1.00 24.82 110 LEU A N 1
ATOM 655 C CA . LEU A 1 110 ? 21.454 -10.654 -25.753 1.00 32.50 110 LEU A CA 1
ATOM 656 C C . LEU A 1 110 ? 21.656 -11.050 -24.286 1.00 44.21 110 LEU A C 1
ATOM 657 O O . LEU A 1 110 ? 22.257 -10.301 -23.500 1.00 44.29 110 LEU A O 1
ATOM 662 N N . LEU A 1 111 ? 21.156 -12.225 -23.915 1.00 30.08 111 LEU A N 1
ATOM 663 C CA . LEU A 1 111 ? 21.308 -12.687 -22.547 1.00 19.43 111 LEU A CA 1
ATOM 664 C C . LEU A 1 111 ? 22.722 -13.172 -22.316 1.00 31.82 111 LEU A C 1
ATOM 665 O O . LEU A 1 111 ? 23.263 -13.037 -21.224 1.00 48.39 111 LEU A O 1
ATOM 670 N N . VAL A 1 112 ? 23.327 -13.741 -23.349 1.00 40.22 112 VAL A N 1
ATOM 671 C CA . VAL A 1 112 ? 24.709 -14.165 -23.254 1.00 33.21 112 VAL A CA 1
ATOM 672 C C . VAL A 1 112 ? 25.566 -12.932 -23.036 1.00 39.32 112 VAL A C 1
ATOM 673 O O . VAL A 1 112 ? 26.434 -12.910 -22.161 1.00 44.56 112 VAL A O 1
ATOM 677 N N . TYR A 1 113 ? 25.296 -11.896 -23.824 1.00 37.55 113 TYR A N 1
ATOM 678 C CA . TYR A 1 113 ? 25.923 -10.585 -23.643 1.00 42.50 113 TYR A CA 1
ATOM 679 C C . TYR A 1 113 ? 25.709 -9.969 -22.243 1.00 40.48 113 TYR A C 1
ATOM 680 O O . TYR A 1 113 ? 26.647 -9.478 -21.620 1.00 41.11 113 TYR A O 1
ATOM 689 N N . MET A 1 114 ? 24.473 -9.978 -21.759 1.00 29.49 114 MET A N 1
ATOM 690 C CA . MET A 1 114 ? 24.186 -9.422 -20.442 1.00 37.76 114 MET A CA 1
ATOM 691 C C . MET A 1 114 ? 25.050 -10.067 -19.348 1.00 38.25 114 MET A C 1
ATOM 692 O O . MET A 1 114 ? 25.700 -9.368 -18.584 1.00 44.27 114 MET A O 1
ATOM 697 N N . ALA A 1 115 ? 25.056 -11.396 -19.293 1.00 28.33 115 ALA A N 1
ATOM 698 C CA . ALA A 1 115 ? 25.832 -12.149 -18.313 1.00 31.88 115 ALA A CA 1
ATOM 699 C C . ALA A 1 115 ? 27.246 -11.601 -18.200 1.00 41.12 115 ALA A C 1
ATOM 700 O O . ALA A 1 115 ? 27.676 -11.157 -17.134 1.00 47.79 115 ALA A O 1
ATOM 702 N N . GLN A 1 116 ? 27.971 -11.645 -19.311 1.00 38.48 116 GLN A N 1
ATOM 703 C CA . GLN A 1 116 ? 29.318 -11.114 -19.360 1.00 31.76 116 GLN A CA 1
ATOM 704 C C . GLN A 1 116 ? 29.350 -9.647 -18.937 1.00 36.26 116 GLN A C 1
ATOM 705 O O . GLN A 1 116 ? 30.154 -9.259 -18.087 1.00 42.64 116 GLN A O 1
ATOM 711 N N . TYR A 1 117 ? 28.462 -8.847 -19.528 1.00 27.35 117 TYR A N 1
ATOM 712 C CA . TYR A 1 117 ? 28.384 -7.414 -19.256 1.00 25.52 117 TYR A CA 1
ATOM 713 C C . TYR A 1 117 ? 28.272 -7.098 -17.765 1.00 33.88 117 TYR A C 1
ATOM 714 O O . TYR A 1 117 ? 29.077 -6.359 -17.199 1.00 41.79 117 TYR A O 1
ATOM 723 N N . LEU A 1 118 ? 27.263 -7.661 -17.126 1.00 29.39 118 LEU A N 1
ATOM 724 C CA . LEU A 1 118 ? 27.067 -7.459 -15.704 1.00 35.02 118 LEU A CA 1
ATOM 725 C C . LEU A 1 118 ? 28.292 -7.854 -14.903 1.00 43.59 118 LEU A C 1
ATOM 726 O O . LEU A 1 118 ? 28.812 -7.066 -14.122 1.00 53.64 118 LEU A O 1
ATOM 731 N N . LEU A 1 119 ? 28.749 -9.082 -15.085 1.00 42.26 119 LEU A N 1
ATOM 732 C CA . LEU A 1 119 ? 29.868 -9.565 -14.295 1.00 47.95 119 LEU A CA 1
ATOM 733 C C . LEU A 1 119 ? 31.115 -8.727 -14.486 1.00 47.04 119 LEU A C 1
ATOM 734 O O . LEU A 1 119 ? 31.678 -8.230 -13.513 1.00 49.75 119 LEU A O 1
ATOM 739 N N . GLY A 1 120 ? 31.532 -8.561 -15.738 1.00 43.80 120 GLY A N 1
ATOM 740 C CA . GLY A 1 120 ? 32.778 -7.874 -16.046 1.00 39.95 120 GLY A CA 1
ATOM 741 C C . GLY A 1 120 ? 32.753 -6.369 -15.812 1.00 42.96 120 GLY A C 1
ATOM 742 O O . GLY A 1 120 ? 33.788 -5.705 -15.908 1.00 43.59 120 GLY A O 1
ATOM 743 N N . ASN A 1 121 ? 31.580 -5.827 -15.495 1.00 41.16 121 ASN A N 1
ATOM 744 C CA . ASN A 1 121 ? 31.466 -4.398 -15.259 1.00 44.33 121 ASN A CA 1
ATOM 745 C C . ASN A 1 121 ? 30.955 -3.982 -13.883 1.00 44.65 121 ASN A C 1
ATOM 746 O O . ASN A 1 121 ? 31.176 -2.844 -13.465 1.00 45.90 121 ASN A O 1
ATOM 751 N N . HIS A 1 122 ? 30.296 -4.903 -13.185 1.00 28.20 122 HIS A N 1
ATOM 752 C CA . HIS A 1 122 ? 29.639 -4.603 -11.907 1.00 42.88 122 HIS A CA 1
ATOM 753 C C . HIS A 1 122 ? 30.543 -3.964 -10.835 1.00 50.21 122 HIS A C 1
ATOM 754 O O . HIS A 1 122 ? 30.069 -3.193 -9.997 1.00 51.27 122 HIS A O 1
ATOM 761 N N . GLU A 1 123 ? 31.831 -4.281 -10.841 1.00 49.11 123 GLU A N 1
ATOM 762 C CA . GLU A 1 123 ? 32.732 -3.631 -9.892 1.00 57.40 123 GLU A CA 1
ATOM 763 C C . GLU A 1 123 ? 33.254 -2.282 -10.401 1.00 54.13 123 GLU A C 1
ATOM 764 O O . GLU A 1 123 ? 33.688 -1.448 -9.609 1.00 46.41 123 GLU A O 1
ATOM 770 N N . ARG A 1 124 ? 33.196 -2.072 -11.717 1.00 52.96 124 ARG A N 1
ATOM 771 C CA . ARG A 1 124 ? 33.723 -0.851 -12.327 1.00 54.30 124 ARG A CA 1
ATOM 772 C C . ARG A 1 124 ? 32.661 0.222 -12.453 1.00 49.14 124 ARG A C 1
ATOM 773 O O . ARG A 1 124 ? 32.934 1.406 -12.247 1.00 49.93 124 ARG A O 1
ATOM 781 N N . ILE A 1 125 ? 31.454 -0.194 -12.814 1.00 40.49 125 ILE A N 1
ATOM 782 C CA . ILE A 1 125 ? 30.360 0.751 -13.002 1.00 47.47 125 ILE A CA 1
ATOM 783 C C . ILE A 1 125 ? 29.345 0.723 -11.848 1.00 57.30 125 ILE A C 1
ATOM 784 O O . ILE A 1 125 ? 28.661 -0.283 -11.637 1.00 60.89 125 ILE A O 1
ATOM 789 N N . SER A 1 126 ? 29.246 1.845 -11.129 1.00 73.62 126 SER A N 1
ATOM 790 C CA . SER A 1 126 ? 28.426 1.975 -9.912 1.00 68.62 126 SER A CA 1
ATOM 791 C C . SER A 1 126 ? 26.971 1.503 -10.066 1.00 57.22 126 SER A C 1
ATOM 792 O O . SER A 1 126 ? 26.529 0.615 -9.343 1.00 42.51 126 SER A O 1
ATOM 795 N N . ASP A 1 127 ? 26.231 2.103 -10.996 1.00 61.06 127 ASP A N 1
ATOM 796 C CA . ASP A 1 127 ? 24.869 1.661 -11.311 1.00 63.95 127 ASP A CA 1
ATOM 797 C C . ASP A 1 127 ? 24.728 0.136 -11.285 1.00 56.95 127 ASP A C 1
ATOM 798 O O . ASP A 1 127 ? 23.911 -0.409 -10.538 1.00 61.49 127 ASP A O 1
ATOM 803 N N . LEU A 1 128 ? 25.526 -0.538 -12.114 1.00 53.54 128 LEU A N 1
ATOM 804 C CA . LEU A 1 128 ? 25.531 -1.998 -12.221 1.00 42.39 128 LEU A CA 1
ATOM 805 C C . LEU A 1 128 ? 25.894 -2.668 -10.896 1.00 49.31 128 LEU A C 1
ATOM 806 O O . LEU A 1 128 ? 25.209 -3.590 -10.438 1.00 46.63 128 LEU A O 1
ATOM 811 N N . GLY A 1 129 ? 26.985 -2.211 -10.287 1.00 50.64 129 GLY A N 1
ATOM 812 C CA . GLY A 1 129 ? 27.388 -2.718 -8.990 1.00 48.85 129 GLY A CA 1
ATOM 813 C C . GLY A 1 129 ? 26.203 -2.690 -8.052 1.00 49.10 129 GLY A C 1
ATOM 814 O O . GLY A 1 129 ? 26.013 -3.604 -7.245 1.00 54.75 129 GLY A O 1
ATOM 815 N N . GLN A 1 130 ? 25.390 -1.643 -8.180 1.00 32.98 130 GLN A N 1
ATOM 816 C CA . GLN A 1 130 ? 24.272 -1.437 -7.271 1.00 43.69 130 GLN A CA 1
ATOM 817 C C . GLN A 1 130 ? 23.106 -2.305 -7.689 1.00 38.02 130 GLN A C 1
ATOM 818 O O . GLN A 1 130 ? 22.381 -2.843 -6.849 1.00 37.19 130 GLN A O 1
ATOM 824 N N . LEU A 1 131 ? 22.929 -2.439 -8.995 1.00 32.45 131 LEU A N 1
ATOM 825 C CA . LEU A 1 131 ? 21.921 -3.343 -9.528 1.00 38.21 131 LEU A CA 1
ATOM 826 C C . LEU A 1 131 ? 22.154 -4.763 -9.005 1.00 30.51 131 LEU A C 1
ATOM 827 O O . LEU A 1 131 ? 21.249 -5.416 -8.493 1.00 28.81 131 LEU A O 1
ATOM 832 N N . VAL A 1 132 ? 23.391 -5.222 -9.127 1.00 31.06 132 VAL A N 1
ATOM 833 C CA . VAL A 1 132 ? 23.755 -6.585 -8.755 1.00 38.44 132 VAL A CA 1
ATOM 834 C C . VAL A 1 132 ? 23.647 -6.836 -7.254 1.00 49.12 132 VAL A C 1
ATOM 835 O O . VAL A 1 132 ? 23.191 -7.906 -6.827 1.00 56.82 132 VAL A O 1
ATOM 839 N N . ASN A 1 133 ? 24.087 -5.855 -6.467 1.00 43.73 133 ASN A N 1
ATOM 840 C CA . ASN A 1 133 ? 24.019 -5.934 -5.018 1.00 35.08 133 ASN A CA 1
ATOM 841 C C . ASN A 1 133 ? 22.586 -6.121 -4.511 1.00 37.99 133 ASN A C 1
ATOM 842 O O . ASN A 1 133 ? 22.349 -6.809 -3.513 1.00 43.87 133 ASN A O 1
ATOM 847 N N . SER A 1 134 ? 21.634 -5.519 -5.216 1.00 31.36 134 SER A N 1
ATOM 848 C CA . SER A 1 134 ? 20.277 -5.374 -4.703 1.00 36.34 134 SER A CA 1
ATOM 849 C C . SER A 1 134 ? 19.291 -6.324 -5.350 1.00 38.92 134 SER A C 1
ATOM 850 O O . SER A 1 134 ? 18.133 -6.392 -4.936 1.00 39.10 134 SER A O 1
ATOM 853 N N . THR A 1 135 ? 19.746 -7.043 -6.371 1.00 43.56 135 THR A N 1
ATOM 854 C CA . THR A 1 135 ? 18.870 -7.945 -7.115 1.00 40.61 135 THR A CA 1
ATOM 855 C C . THR A 1 135 ? 19.508 -9.300 -7.325 1.00 30.10 135 THR A C 1
ATOM 856 O O . THR A 1 135 ? 20.714 -9.402 -7.560 1.00 43.64 135 THR A O 1
ATOM 860 N N . ASP A 1 136 ? 18.688 -10.339 -7.243 1.00 35.13 136 ASP A N 1
ATOM 861 C CA . ASP A 1 136 ? 19.137 -11.704 -7.493 1.00 34.92 136 ASP A CA 1
ATOM 862 C C . ASP A 1 136 ? 18.721 -12.106 -8.900 1.00 37.40 136 ASP A C 1
ATOM 863 O O . ASP A 1 136 ? 17.537 -12.347 -9.169 1.00 27.30 136 ASP A O 1
ATOM 868 N N . ILE A 1 137 ? 19.697 -12.184 -9.795 1.00 21.81 137 ILE A N 1
ATOM 869 C CA . ILE A 1 137 ? 19.396 -12.265 -11.200 1.00 12.82 137 ILE A CA 1
ATOM 870 C C . ILE A 1 137 ? 19.727 -13.618 -11.833 1.00 29.48 137 ILE A C 1
ATOM 871 O O . ILE A 1 137 ? 20.827 -14.148 -11.662 1.00 30.61 137 ILE A O 1
ATOM 876 N N . TYR A 1 138 ? 18.759 -14.167 -12.567 1.00 34.27 138 TYR A N 1
ATOM 877 C CA . TYR A 1 138 ? 18.929 -15.421 -13.303 1.00 25.92 138 TYR A CA 1
ATOM 878 C C . TYR A 1 138 ? 18.734 -15.254 -14.819 1.00 30.46 138 TYR A C 1
ATOM 879 O O . TYR A 1 138 ? 17.709 -14.720 -15.281 1.00 23.13 138 TYR A O 1
ATOM 888 N N . LEU A 1 139 ? 19.716 -15.735 -15.580 1.00 34.98 139 LEU A N 1
ATOM 889 C CA . LEU A 1 139 ? 19.711 -15.615 -17.035 1.00 32.89 139 LEU A CA 1
ATOM 890 C C . LEU A 1 139 ? 19.645 -16.981 -17.731 1.00 37.72 139 LEU A C 1
ATOM 891 O O . LEU A 1 139 ? 20.504 -17.856 -17.526 1.00 31.42 139 LEU A O 1
ATOM 896 N N . VAL A 1 140 ? 18.609 -17.149 -18.550 1.00 38.42 140 VAL A N 1
ATOM 897 C CA . VAL A 1 140 ? 18.405 -18.361 -19.330 1.00 36.81 140 VAL A CA 1
ATOM 898 C C . VAL A 1 140 ? 18.403 -18.010 -20.826 1.00 41.08 140 VAL A C 1
ATOM 899 O O . VAL A 1 140 ? 17.341 -17.774 -21.424 1.00 45.18 140 VAL A O 1
ATOM 903 N N . PRO A 1 141 ? 19.598 -17.960 -21.435 1.00 38.78 141 PRO A N 1
ATOM 904 C CA . PRO A 1 141 ? 19.770 -17.645 -22.861 1.00 43.74 141 PRO A CA 1
ATOM 905 C C . PRO A 1 141 ? 18.892 -18.491 -23.793 1.00 40.31 141 PRO A C 1
ATOM 906 O O . PRO A 1 141 ? 18.362 -17.971 -24.775 1.00 43.31 141 PRO A O 1
ATOM 910 N N . THR A 1 142 ? 18.759 -19.783 -23.507 1.00 39.16 142 THR A N 1
ATOM 911 C CA . THR A 1 142 ? 17.859 -20.635 -24.278 1.00 41.38 142 THR A CA 1
ATOM 912 C C . THR A 1 142 ? 17.041 -21.567 -23.401 1.00 45.31 142 THR A C 1
ATOM 913 O O . THR A 1 142 ? 17.481 -22.010 -22.329 1.00 38.35 142 THR A O 1
ATOM 917 N N . MET A 1 143 ? 15.848 -21.864 -23.898 1.00 53.02 143 MET A N 1
ATOM 918 C CA . MET A 1 143 ? 14.883 -22.720 -23.227 1.00 41.76 143 MET A CA 1
ATOM 919 C C . MET A 1 143 ? 14.495 -23.812 -24.235 1.00 45.39 143 MET A C 1
ATOM 920 O O . MET A 1 143 ? 13.711 -24.717 -23.937 1.00 38.37 143 MET A O 1
ATOM 925 N N . ASN A 1 144 ? 15.067 -23.718 -25.435 1.00 34.12 144 ASN A N 1
ATOM 926 C CA . ASN A 1 144 ? 14.808 -24.688 -26.483 1.00 35.06 144 ASN A CA 1
ATOM 927 C C . ASN A 1 144 ? 16.045 -24.954 -27.351 1.00 48.07 144 ASN A C 1
ATOM 928 O O . ASN A 1 144 ? 16.120 -24.514 -28.507 1.00 38.97 144 ASN A O 1
ATOM 933 N N . PRO A 1 145 ? 17.019 -25.689 -26.785 1.00 43.43 145 PRO A N 1
ATOM 934 C CA . PRO A 1 145 ? 18.265 -26.059 -27.470 1.00 34.76 145 PRO A CA 1
ATOM 935 C C . PRO A 1 145 ? 17.993 -26.919 -28.704 1.00 38.22 145 PRO A C 1
ATOM 936 O O . PRO A 1 145 ? 18.620 -26.751 -29.752 1.00 47.73 145 PRO A O 1
ATOM 940 N N . ASP A 1 146 ? 17.068 -27.856 -28.554 1.00 33.73 146 ASP A N 1
ATOM 941 C CA . ASP A 1 146 ? 16.763 -28.796 -29.605 1.00 39.32 146 ASP A CA 1
ATOM 942 C C . ASP A 1 146 ? 16.120 -28.019 -30.735 1.00 40.02 146 ASP A C 1
ATOM 943 O O . ASP A 1 146 ? 16.378 -28.275 -31.917 1.00 51.24 146 ASP A O 1
ATOM 948 N N . GLY A 1 147 ? 15.288 -27.055 -30.358 1.00 31.21 147 GLY A N 1
ATOM 949 C CA . GLY A 1 147 ? 14.606 -26.219 -31.328 1.00 35.88 147 GLY A CA 1
ATOM 950 C C . GLY A 1 147 ? 15.616 -25.382 -32.070 1.00 34.57 147 GLY A C 1
ATOM 951 O O . GLY A 1 147 ? 15.559 -25.248 -33.296 1.00 42.41 147 GLY A O 1
ATOM 952 N N . TYR A 1 148 ? 16.556 -24.836 -31.309 1.00 33.29 148 TYR A N 1
ATOM 953 C CA . TYR A 1 148 ? 17.610 -23.997 -31.859 1.00 48.52 148 TYR A CA 1
ATOM 954 C C . TYR A 1 148 ? 18.469 -24.778 -32.844 1.00 52.92 148 TYR A C 1
ATOM 955 O O . TYR A 1 148 ? 18.576 -24.418 -34.018 1.00 39.28 148 TYR A O 1
ATOM 964 N N . ALA A 1 149 ? 19.070 -25.856 -32.351 1.00 52.35 149 ALA A N 1
ATOM 965 C CA . ALA A 1 149 ? 19.870 -26.755 -33.178 1.00 44.36 149 ALA A CA 1
ATOM 966 C C . ALA A 1 149 ? 19.230 -27.066 -34.531 1.00 31.17 149 ALA A C 1
ATOM 967 O O . ALA A 1 149 ? 19.936 -27.291 -35.511 1.00 41.07 149 ALA A O 1
ATOM 969 N N . LEU A 1 150 ? 17.905 -27.094 -34.583 1.00 37.76 150 LEU A N 1
ATOM 970 C CA . LEU A 1 150 ? 17.209 -27.427 -35.824 1.00 53.06 150 LEU A CA 1
ATOM 971 C C . LEU A 1 150 ? 16.913 -26.197 -36.690 1.00 59.50 150 LEU A C 1
ATOM 972 O O . LEU A 1 150 ? 16.443 -26.327 -37.824 1.00 64.23 150 LEU A O 1
ATOM 977 N N . SER A 1 151 ? 17.219 -25.010 -36.164 1.00 56.24 151 SER A N 1
ATOM 978 C CA . SER A 1 151 ? 16.966 -23.753 -36.878 1.00 51.21 151 SER A CA 1
ATOM 979 C C . SER A 1 151 ? 18.152 -23.277 -37.742 1.00 57.51 151 SER A C 1
ATOM 980 O O . SER A 1 151 ? 19.296 -23.677 -37.512 1.00 60.94 151 SER A O 1
ATOM 983 N N . GLN A 1 152 ? 17.874 -22.425 -38.734 1.00 51.10 152 GLN A N 1
ATOM 984 C CA . GLN A 1 152 ? 18.897 -21.958 -39.670 1.00 44.18 152 GLN A CA 1
ATOM 985 C C . GLN A 1 152 ? 19.191 -20.467 -39.589 1.00 47.99 152 GLN A C 1
ATOM 986 O O . GLN A 1 152 ? 18.366 -19.636 -39.978 1.00 53.57 152 GLN A O 1
ATOM 992 N N . GLU A 1 153 ? 20.379 -20.132 -39.105 1.00 47.26 153 GLU A N 1
ATOM 993 C CA . GLU A 1 153 ? 20.797 -18.737 -39.031 1.00 50.95 153 GLU A CA 1
ATOM 994 C C . GLU A 1 153 ? 20.537 -18.032 -40.357 1.00 56.76 153 GLU A C 1
ATOM 995 O O . GLU A 1 153 ? 20.891 -18.541 -41.420 1.00 59.61 153 GLU A O 1
ATOM 1001 N N . GLY A 1 154 ? 19.915 -16.859 -40.290 1.00 57.35 154 GLY A N 1
ATOM 1002 C CA . GLY A 1 154 ? 19.612 -16.086 -41.482 1.00 48.35 154 GLY A CA 1
ATOM 1003 C C . GLY A 1 154 ? 18.122 -16.024 -41.752 1.00 54.16 154 GLY A C 1
ATOM 1004 O O . GLY A 1 154 ? 17.634 -15.076 -42.357 1.00 63.65 154 GLY A O 1
ATOM 1005 N N . ASN A 1 155 ? 17.392 -17.031 -41.289 1.00 50.51 155 ASN A N 1
ATOM 1006 C CA . ASN A 1 155 ? 15.950 -17.084 -41.503 1.00 52.34 155 ASN A CA 1
ATOM 1007 C C . ASN A 1 155 ? 15.134 -16.056 -40.704 1.00 63.30 155 ASN A C 1
ATOM 1008 O O . ASN A 1 155 ? 14.801 -16.276 -39.530 1.00 68.66 155 ASN A O 1
ATOM 1013 N N . CYS A 1 156 ? 14.809 -14.936 -41.344 1.00 56.38 156 CYS A N 1
ATOM 1014 C CA . CYS A 1 156 ? 13.933 -13.960 -40.719 1.00 62.48 156 CYS A CA 1
ATOM 1015 C C . CYS A 1 156 ? 12.581 -14.609 -40.445 1.00 61.08 156 CYS A C 1
ATOM 1016 O O . CYS A 1 156 ? 11.968 -14.392 -39.394 1.00 66.33 156 CYS A O 1
ATOM 1019 N N . GLU A 1 157 ? 12.125 -15.416 -41.398 1.00 60.02 157 GLU A N 1
ATOM 1020 C CA . GLU A 1 157 ? 10.902 -16.197 -41.231 1.00 61.40 157 GLU A CA 1
ATOM 1021 C C . GLU A 1 157 ? 11.207 -17.642 -40.838 1.00 57.85 157 GLU A C 1
ATOM 1022 O O . GLU A 1 157 ? 12.201 -18.220 -41.274 1.00 63.28 157 GLU A O 1
ATOM 1028 N N . SER A 1 158 ? 10.342 -18.220 -40.014 1.00 57.72 158 SER A N 1
ATOM 1029 C CA . SER A 1 158 ? 10.521 -19.589 -39.546 1.00 50.36 158 SER A CA 1
ATOM 1030 C C . SER A 1 158 ? 10.503 -20.568 -40.715 1.00 44.83 158 SER A C 1
ATOM 1031 O O . SER A 1 158 ? 10.205 -20.187 -41.842 1.00 53.85 158 SER A O 1
ATOM 1034 N N . LEU A 1 159 ? 10.819 -21.830 -40.439 1.00 38.15 159 LEU A N 1
ATOM 1035 C CA . LEU A 1 159 ? 10.999 -22.847 -41.479 1.00 36.91 159 LEU A CA 1
ATOM 1036 C C . LEU A 1 159 ? 9.718 -23.622 -41.752 1.00 74.51 159 LEU A C 1
ATOM 1037 O O . LEU A 1 159 ? 8.736 -23.466 -41.033 1.00 68.69 159 LEU A O 1
ATOM 1042 N N . PRO A 1 160 ? 9.728 -24.467 -42.799 1.00 85.30 160 PRO A N 1
ATOM 1043 C CA . PRO A 1 160 ? 8.610 -25.376 -43.080 1.00 79.74 160 PRO A CA 1
ATOM 1044 C C . PRO A 1 160 ? 8.192 -26.177 -41.847 1.00 76.78 160 PRO A C 1
ATOM 1045 O O . PRO A 1 160 ? 9.045 -26.605 -41.072 1.00 85.27 160 PRO A O 1
ATOM 1049 N N . ASN A 1 161 ? 6.891 -26.372 -41.671 1.00 70.28 161 ASN A N 1
ATOM 1050 C CA . ASN A 1 161 ? 6.373 -27.088 -40.503 1.00 74.32 161 ASN A CA 1
ATOM 1051 C C . ASN A 1 161 ? 6.514 -26.312 -39.190 1.00 59.20 161 ASN A C 1
ATOM 1052 O O . ASN A 1 161 ? 6.057 -26.766 -38.145 1.00 45.83 161 ASN A O 1
ATOM 1057 N N . TYR A 1 162 ? 7.120 -25.131 -39.258 1.00 61.35 162 TYR A N 1
ATOM 1058 C CA . TYR A 1 162 ? 7.579 -24.433 -38.062 1.00 79.19 162 TYR A CA 1
ATOM 1059 C C . TYR A 1 162 ? 8.603 -25.296 -37.345 1.00 82.27 162 TYR A C 1
ATOM 1060 O O . TYR A 1 162 ? 8.633 -25.380 -36.105 1.00 75.36 162 TYR A O 1
ATOM 1069 N N . VAL A 1 163 ? 9.439 -25.944 -38.152 1.00 61.39 163 VAL A N 1
ATOM 1070 C CA . VAL A 1 163 ? 10.552 -26.702 -37.617 1.00 61.79 163 VAL A CA 1
ATOM 1071 C C . VAL A 1 163 ? 11.605 -25.754 -37.046 1.00 57.24 163 VAL A C 1
ATOM 1072 O O . VAL A 1 163 ? 11.969 -24.739 -37.657 1.00 50.28 163 VAL A O 1
ATOM 1076 N N . GLY A 1 164 ? 12.069 -26.088 -35.848 1.00 49.39 164 GLY A N 1
ATOM 1077 C CA . GLY A 1 164 ? 13.002 -25.248 -35.117 1.00 47.67 164 GLY A CA 1
ATOM 1078 C C . GLY A 1 164 ? 12.296 -24.379 -34.089 1.00 40.02 164 GLY A C 1
ATOM 1079 O O . GLY A 1 164 ? 12.837 -24.092 -33.025 1.00 38.74 164 GLY A O 1
ATOM 1080 N N . ARG A 1 165 ? 11.077 -23.960 -34.416 1.00 47.61 165 ARG A N 1
ATOM 1081 C CA . ARG A 1 165 ? 10.282 -23.148 -33.511 1.00 42.86 165 ARG A CA 1
ATOM 1082 C C . ARG A 1 165 ? 9.888 -23.987 -32.300 1.00 40.60 165 ARG A C 1
ATOM 1083 O O . ARG A 1 165 ? 10.173 -23.617 -31.165 1.00 51.87 165 ARG A O 1
ATOM 1091 N N . GLY A 1 166 ? 9.251 -25.128 -32.541 1.00 36.80 166 GLY A N 1
ATOM 1092 C CA . GLY A 1 166 ? 8.843 -26.013 -31.462 1.00 31.47 166 GLY A CA 1
ATOM 1093 C C . GLY A 1 166 ? 10.035 -26.857 -31.072 1.00 35.50 166 GLY A C 1
ATOM 1094 O O . GLY A 1 166 ? 11.109 -26.709 -31.661 1.00 43.16 166 GLY A O 1
ATOM 1095 N N . ASN A 1 167 ? 9.865 -27.732 -30.081 1.00 39.80 167 ASN A N 1
ATOM 1096 C CA . ASN A 1 167 ? 10.978 -28.571 -29.640 1.00 34.37 167 ASN A CA 1
ATOM 1097 C C . ASN A 1 167 ? 11.226 -29.706 -30.620 1.00 43.60 167 ASN A C 1
ATOM 1098 O O . ASN A 1 167 ? 10.842 -29.624 -31.793 1.00 47.65 167 ASN A O 1
ATOM 1103 N N . ALA A 1 168 ? 11.881 -30.759 -30.150 1.00 45.96 168 ALA A N 1
ATOM 1104 C CA . ALA A 1 168 ? 12.251 -31.855 -31.040 1.00 50.54 168 ALA A CA 1
ATOM 1105 C C . ALA A 1 168 ? 11.038 -32.690 -31.434 1.00 64.87 168 ALA A C 1
ATOM 1106 O O . ALA A 1 168 ? 11.074 -33.393 -32.442 1.00 69.91 168 ALA A O 1
ATOM 1108 N N . ALA A 1 169 ? 9.970 -32.618 -30.637 1.00 65.25 169 ALA A N 1
ATOM 1109 C CA . ALA A 1 169 ? 8.723 -33.320 -30.959 1.00 50.02 169 ALA A CA 1
ATOM 1110 C C . ALA A 1 169 ? 7.789 -32.405 -31.761 1.00 50.71 169 ALA A C 1
ATOM 1111 O O . ALA A 1 169 ? 6.641 -32.766 -32.055 1.00 46.36 169 ALA A O 1
ATOM 1113 N N . ASN A 1 170 ? 8.296 -31.222 -32.111 1.00 45.89 170 ASN A N 1
ATOM 1114 C CA . ASN A 1 170 ? 7.554 -30.249 -32.901 1.00 46.69 170 ASN A CA 1
ATOM 1115 C C . ASN A 1 170 ? 6.317 -29.696 -32.215 1.00 45.99 170 ASN A C 1
ATOM 1116 O O . ASN A 1 170 ? 5.357 -29.314 -32.889 1.00 55.63 170 ASN A O 1
ATOM 1121 N N . ILE A 1 171 ? 6.321 -29.643 -30.886 1.00 36.82 171 ILE A N 1
ATOM 1122 C CA . ILE A 1 171 ? 5.247 -28.914 -30.213 1.00 51.21 171 ILE A CA 1
ATOM 1123 C C . ILE A 1 171 ? 5.720 -27.547 -29.748 1.00 38.76 171 ILE A C 1
ATOM 1124 O O . ILE A 1 171 ? 6.891 -27.365 -29.405 1.00 29.01 171 ILE A O 1
ATOM 1129 N N . ASP A 1 172 ? 4.787 -26.594 -29.763 1.00 49.75 172 ASP A N 1
ATOM 1130 C CA . ASP A 1 172 ? 5.065 -25.196 -29.448 1.00 48.46 172 ASP A CA 1
ATOM 1131 C C . ASP A 1 172 ? 5.065 -24.979 -27.933 1.00 47.02 172 ASP A C 1
ATOM 1132 O O . ASP A 1 172 ? 4.009 -24.952 -27.293 1.00 51.68 172 ASP A O 1
ATOM 1137 N N . LEU A 1 173 ? 6.260 -24.830 -27.367 1.00 41.49 173 LEU A N 1
ATOM 1138 C CA . LEU A 1 173 ? 6.400 -24.717 -25.927 1.00 39.45 173 LEU A CA 1
ATOM 1139 C C . LEU A 1 173 ? 5.584 -23.550 -25.368 1.00 33.76 173 LEU A C 1
ATOM 1140 O O . LEU A 1 173 ? 5.202 -23.559 -24.198 1.00 31.60 173 LEU A O 1
ATOM 1145 N N . ASN A 1 174 ? 5.294 -22.557 -26.204 1.00 30.12 174 ASN A N 1
ATOM 1146 C CA . ASN A 1 174 ? 4.502 -21.429 -25.745 1.00 16.87 174 ASN A CA 1
ATOM 1147 C C . ASN A 1 174 ? 3.035 -21.741 -25.886 1.00 30.97 174 ASN A C 1
ATOM 1148 O O . ASN A 1 174 ? 2.201 -20.835 -25.870 1.00 47.16 174 ASN A O 1
ATOM 1153 N N . ARG A 1 175 ? 2.721 -23.023 -26.056 1.00 23.26 175 ARG A N 1
ATOM 1154 C CA . ARG A 1 175 ? 1.344 -23.500 -25.891 1.00 36.98 175 ARG A CA 1
ATOM 1155 C C . ARG A 1 175 ? 1.261 -24.623 -24.864 1.00 38.68 175 ARG A C 1
ATOM 1156 O O . ARG A 1 175 ? 0.191 -25.165 -24.613 1.00 45.10 175 ARG A O 1
ATOM 1164 N N . ASP A 1 176 ? 2.393 -24.960 -24.258 1.00 49.19 176 ASP A N 1
ATOM 1165 C CA . ASP A 1 176 ? 2.487 -26.201 -23.495 1.00 45.80 176 ASP A CA 1
ATOM 1166 C C . ASP A 1 176 ? 2.383 -26.038 -21.977 1.00 40.76 176 ASP A C 1
ATOM 1167 O O . ASP A 1 176 ? 2.393 -27.026 -21.243 1.00 40.20 176 ASP A O 1
ATOM 1172 N N . PHE A 1 177 ? 2.285 -24.797 -21.508 1.00 43.38 177 PHE A N 1
ATOM 1173 C CA . PHE A 1 177 ? 2.203 -24.526 -20.073 1.00 26.31 177 PHE A CA 1
ATOM 1174 C C . PHE A 1 177 ? 0.752 -24.625 -19.626 1.00 29.98 177 PHE A C 1
ATOM 1175 O O . PHE A 1 177 ? -0.153 -24.451 -20.432 1.00 45.41 177 PHE A O 1
ATOM 1183 N N . PRO A 1 178 ? 0.529 -24.939 -18.343 1.00 29.50 178 PRO A N 1
ATOM 1184 C CA . PRO A 1 178 ? -0.819 -24.955 -17.774 1.00 26.10 178 PRO A CA 1
ATOM 1185 C C . PRO A 1 178 ? -1.540 -23.609 -17.980 1.00 42.35 178 PRO A C 1
ATOM 1186 O O . PRO A 1 178 ? -0.954 -22.527 -17.820 1.00 27.23 178 PRO A O 1
ATOM 1190 N N . ASP A 1 179 ? -2.819 -23.688 -18.338 1.00 45.98 179 ASP A N 1
ATOM 1191 C CA . ASP A 1 179 ? -3.614 -22.500 -18.600 1.00 38.95 179 ASP A CA 1
ATOM 1192 C C . ASP A 1 179 ? -4.472 -22.172 -17.392 1.00 44.86 179 ASP A C 1
ATOM 1193 O O . ASP A 1 179 ? -5.070 -23.063 -16.788 1.00 43.25 179 ASP A O 1
ATOM 1198 N N . ARG A 1 180 ? -4.526 -20.891 -17.037 1.00 47.40 180 ARG A N 1
ATOM 1199 C CA . ARG A 1 180 ? -5.308 -20.450 -15.890 1.00 49.48 180 ARG A CA 1
ATOM 1200 C C . ARG A 1 180 ? -6.784 -20.792 -16.097 1.00 50.55 180 ARG A C 1
ATOM 1201 O O . ARG A 1 180 ? -7.512 -21.050 -15.143 1.00 51.26 180 ARG A O 1
ATOM 1209 N N . LEU A 1 181 ? -7.224 -20.816 -17.346 1.00 45.12 181 LEU A N 1
ATOM 1210 C CA . LEU A 1 181 ? -8.624 -21.131 -17.622 1.00 46.35 181 LEU A CA 1
ATOM 1211 C C . LEU A 1 181 ? -8.905 -22.639 -17.765 1.00 49.50 181 LEU A C 1
ATOM 1212 O O . LEU A 1 181 ? -9.910 -23.037 -18.352 1.00 62.36 181 LEU A O 1
ATOM 1217 N N . GLU A 1 182 ? -8.022 -23.466 -17.209 1.00 57.41 182 GLU A N 1
ATOM 1218 C CA . GLU A 1 182 ? -8.208 -24.920 -17.182 1.00 56.39 182 GLU A CA 1
ATOM 1219 C C . GLU A 1 182 ? -8.256 -25.526 -18.574 1.00 55.20 182 GLU A C 1
ATOM 1220 O O . GLU A 1 182 ? -9.315 -25.972 -19.018 1.00 65.03 182 GLU A O 1
ATOM 1226 N N . ALA A 1 191 ? 0.036 -30.847 -13.306 1.00 63.01 191 ALA A N 1
ATOM 1227 C CA . ALA A 1 191 ? 0.093 -32.306 -13.234 1.00 71.10 191 ALA A CA 1
ATOM 1228 C C . ALA A 1 191 ? 0.851 -32.895 -14.431 1.00 77.60 191 ALA A C 1
ATOM 1229 O O . ALA A 1 191 ? 0.369 -33.795 -15.121 1.00 85.91 191 ALA A O 1
ATOM 1231 N N . GLN A 1 192 ? 2.060 -32.374 -14.622 1.00 73.16 192 GLN A N 1
ATOM 1232 C CA . GLN A 1 192 ? 2.956 -32.615 -15.766 1.00 65.80 192 GLN A CA 1
ATOM 1233 C C . GLN A 1 192 ? 2.642 -33.644 -16.858 1.00 71.19 192 GLN A C 1
ATOM 1234 O O . GLN A 1 192 ? 1.488 -33.950 -17.170 1.00 66.46 192 GLN A O 1
ATOM 1240 N N . SER A 1 193 ? 3.731 -34.137 -17.442 1.00 74.47 193 SER A N 1
ATOM 1241 C CA . SER A 1 193 ? 3.730 -34.902 -18.681 1.00 69.25 193 SER A CA 1
ATOM 1242 C C . SER A 1 193 ? 3.635 -33.992 -19.904 1.00 64.80 193 SER A C 1
ATOM 1243 O O . SER A 1 193 ? 3.103 -34.384 -20.939 1.00 69.00 193 SER A O 1
ATOM 1246 N N . ARG A 1 194 ? 4.144 -32.771 -19.773 1.00 43.91 194 ARG A N 1
ATOM 1247 C CA . ARG A 1 194 ? 4.272 -31.875 -20.910 1.00 38.74 194 ARG A CA 1
ATOM 1248 C C . ARG A 1 194 ? 5.603 -32.174 -21.573 1.00 55.09 194 ARG A C 1
ATOM 1249 O O . ARG A 1 194 ? 6.165 -33.263 -21.406 1.00 55.08 194 ARG A O 1
ATOM 1257 N N . GLN A 1 195 ? 6.122 -31.194 -22.306 1.00 44.09 195 GLN A N 1
ATOM 1258 C CA . GLN A 1 195 ? 7.468 -31.295 -22.834 1.00 34.97 195 GLN A CA 1
ATOM 1259 C C . GLN A 1 195 ? 8.479 -31.096 -21.705 1.00 39.04 195 GLN A C 1
ATOM 1260 O O . GLN A 1 195 ? 8.279 -30.279 -20.801 1.00 29.57 195 GLN A O 1
ATOM 1266 N N . PRO A 1 196 ? 9.574 -31.866 -21.760 1.00 37.91 196 PRO A N 1
ATOM 1267 C CA . PRO A 1 196 ? 10.655 -31.843 -20.776 1.00 24.76 196 PRO A CA 1
ATOM 1268 C C . PRO A 1 196 ? 10.946 -30.401 -20.427 1.00 27.47 196 PRO A C 1
ATOM 1269 O O . PRO A 1 196 ? 11.069 -30.032 -19.268 1.00 30.75 196 PRO A O 1
ATOM 1273 N N . GLU A 1 197 ? 11.042 -29.584 -21.464 1.00 31.82 197 GLU A N 1
ATOM 1274 C CA . GLU A 1 197 ? 11.512 -28.222 -21.320 1.00 32.70 197 GLU A CA 1
ATOM 1275 C C . GLU A 1 197 ? 10.503 -27.425 -20.524 1.00 25.21 197 GLU A C 1
ATOM 1276 O O . GLU A 1 197 ? 10.864 -26.642 -19.657 1.00 25.59 197 GLU A O 1
ATOM 1282 N N . THR A 1 198 ? 9.232 -27.646 -20.826 1.00 26.42 198 THR A N 1
ATOM 1283 C CA . THR A 1 198 ? 8.149 -26.985 -20.123 1.00 27.08 198 THR A CA 1
ATOM 1284 C C . THR A 1 198 ? 8.201 -27.395 -18.656 1.00 33.31 198 THR A C 1
ATOM 1285 O O . THR A 1 198 ? 8.304 -26.552 -17.763 1.00 41.67 198 THR A O 1
ATOM 1289 N N . ALA A 1 199 ? 8.132 -28.702 -18.414 1.00 33.25 199 ALA A N 1
ATOM 1290 C CA . ALA A 1 199 ? 8.160 -29.248 -17.058 1.00 28.19 199 ALA A CA 1
ATOM 1291 C C . ALA A 1 199 ? 9.295 -28.650 -16.233 1.00 33.36 199 ALA A C 1
ATOM 1292 O O . ALA A 1 199 ? 9.096 -28.248 -15.095 1.00 35.62 199 ALA A O 1
ATOM 1294 N N . ALA A 1 200 ? 10.489 -28.604 -16.812 1.00 26.35 200 ALA A N 1
ATOM 1295 C CA . ALA A 1 200 ? 11.649 -28.056 -16.132 1.00 20.13 200 ALA A CA 1
ATOM 1296 C C . ALA A 1 200 ? 11.370 -26.638 -15.657 1.00 29.11 200 ALA A C 1
ATOM 1297 O O . ALA A 1 200 ? 11.619 -26.286 -14.502 1.00 41.98 200 ALA A O 1
ATOM 1299 N N . LEU A 1 201 ? 10.845 -25.821 -16.554 1.00 22.05 201 LEU A N 1
ATOM 1300 C CA . LEU A 1 201 ? 10.625 -24.422 -16.242 1.00 30.24 201 LEU A CA 1
ATOM 1301 C C . LEU A 1 201 ? 9.473 -24.233 -15.280 1.00 36.59 201 LEU A C 1
ATOM 1302 O O . LEU A 1 201 ? 9.514 -23.374 -14.397 1.00 33.28 201 LEU A O 1
ATOM 1307 N N . VAL A 1 202 ? 8.431 -25.031 -15.458 1.00 26.69 202 VAL A N 1
ATOM 1308 C CA . VAL A 1 202 ? 7.330 -24.997 -14.516 1.00 32.44 202 VAL A CA 1
ATOM 1309 C C . VAL A 1 202 ? 7.892 -25.173 -13.113 1.00 38.17 202 VAL A C 1
ATOM 1310 O O . VAL A 1 202 ? 7.645 -24.354 -12.232 1.00 37.93 202 VAL A O 1
ATOM 1314 N N . ASN A 1 203 ? 8.673 -26.235 -12.934 1.00 26.12 203 ASN A N 1
ATOM 1315 C CA . ASN A 1 203 ? 9.249 -26.587 -11.645 1.00 25.99 203 ASN A CA 1
ATOM 1316 C C . ASN A 1 203 ? 10.052 -25.450 -11.084 1.00 23.63 203 ASN A C 1
ATOM 1317 O O . ASN A 1 203 ? 10.014 -25.159 -9.888 1.00 29.42 203 ASN A O 1
ATOM 1322 N N . TRP A 1 204 ? 10.804 -24.823 -11.972 1.00 21.31 204 TRP A N 1
ATOM 1323 C CA . TRP A 1 204 ? 11.695 -23.752 -11.589 1.00 18.72 204 TRP A CA 1
ATOM 1324 C C . TRP A 1 204 ? 10.896 -22.547 -11.144 1.00 24.79 204 TRP A C 1
ATOM 1325 O O . TRP A 1 204 ? 11.091 -22.016 -10.046 1.00 36.33 204 TRP A O 1
ATOM 1336 N N . ILE A 1 205 ? 9.966 -22.138 -11.992 1.00 28.16 205 ILE A N 1
ATOM 1337 C CA . ILE A 1 205 ? 9.182 -20.925 -11.752 1.00 39.22 205 ILE A CA 1
ATOM 1338 C C . ILE A 1 205 ? 8.487 -20.937 -10.381 1.00 43.33 205 ILE A C 1
ATOM 1339 O O . ILE A 1 205 ? 8.417 -19.902 -9.706 1.00 54.41 205 ILE A O 1
ATOM 1344 N N . VAL A 1 206 ? 7.995 -22.104 -9.967 1.00 30.12 206 VAL A N 1
ATOM 1345 C CA . VAL A 1 206 ? 7.286 -22.228 -8.691 1.00 30.08 206 VAL A CA 1
ATOM 1346 C C . VAL A 1 206 ? 8.240 -22.547 -7.538 1.00 32.07 206 VAL A C 1
ATOM 1347 O O . VAL A 1 206 ? 7.828 -22.615 -6.377 1.00 34.94 206 VAL A O 1
ATOM 1351 N N . SER A 1 207 ? 9.521 -22.716 -7.861 1.00 36.95 207 SER A N 1
ATOM 1352 C CA . SER A 1 207 ? 10.508 -23.144 -6.870 1.00 29.25 207 SER A CA 1
ATOM 1353 C C . SER A 1 207 ? 11.081 -21.973 -6.074 1.00 23.28 207 SER A C 1
ATOM 1354 O O . SER A 1 207 ? 11.646 -22.160 -4.997 1.00 28.76 207 SER A O 1
ATOM 1357 N N . LYS A 1 208 ? 10.926 -20.771 -6.608 1.00 23.88 208 LYS A N 1
ATOM 1358 C CA . LYS A 1 208 ? 11.417 -19.566 -5.956 1.00 25.40 208 LYS A CA 1
ATOM 1359 C C . LYS A 1 208 ? 10.428 -18.426 -6.138 1.00 22.34 208 LYS A C 1
ATOM 1360 O O . LYS A 1 208 ? 9.681 -18.386 -7.108 1.00 43.02 208 LYS A O 1
ATOM 1366 N N . PRO A 1 209 ? 10.439 -17.481 -5.205 1.00 24.62 209 PRO A N 1
ATOM 1367 C CA . PRO A 1 209 ? 9.502 -16.360 -5.226 1.00 17.51 209 PRO A CA 1
ATOM 1368 C C . PRO A 1 209 ? 9.928 -15.278 -6.226 1.00 31.78 209 PRO A C 1
ATOM 1369 O O . PRO A 1 209 ? 10.165 -14.125 -5.855 1.00 31.20 209 PRO A O 1
ATOM 1373 N N . PHE A 1 210 ? 10.022 -15.644 -7.495 1.00 27.61 210 PHE A N 1
ATOM 1374 C CA . PHE A 1 210 ? 10.382 -14.668 -8.511 1.00 28.06 210 PHE A CA 1
ATOM 1375 C C . PHE A 1 210 ? 9.454 -13.469 -8.502 1.00 27.83 210 PHE A C 1
ATOM 1376 O O . PHE A 1 210 ? 8.243 -13.605 -8.380 1.00 42.24 210 PHE A O 1
ATOM 1384 N N . VAL A 1 211 ? 10.044 -12.292 -8.627 1.00 21.41 211 VAL A N 1
ATOM 1385 C CA . VAL A 1 211 ? 9.309 -11.046 -8.485 1.00 31.89 211 VAL A CA 1
ATOM 1386 C C . VAL A 1 211 ? 8.932 -10.478 -9.845 1.00 30.87 211 VAL A C 1
ATOM 1387 O O . VAL A 1 211 ? 7.814 -10.019 -10.048 1.00 37.04 211 VAL A O 1
ATOM 1391 N N . LEU A 1 212 ? 9.877 -10.525 -10.772 1.00 30.91 212 LEU A N 1
ATOM 1392 C CA . LEU A 1 212 ? 9.710 -9.957 -12.104 1.00 19.52 212 LEU A CA 1
ATOM 1393 C C . LEU A 1 212 ? 10.410 -10.867 -13.111 1.00 23.28 212 LEU A C 1
ATOM 1394 O O . LEU A 1 212 ? 11.335 -11.588 -12.751 1.00 36.91 212 LEU A O 1
ATOM 1399 N N . SER A 1 213 ? 9.984 -10.822 -14.370 1.00 27.38 213 SER A N 1
ATOM 1400 C CA . SER A 1 213 ? 10.532 -11.707 -15.396 1.00 24.12 213 SER A CA 1
ATOM 1401 C C . SER A 1 213 ? 10.204 -11.241 -16.810 1.00 27.58 213 SER A C 1
ATOM 1402 O O . SER A 1 213 ? 9.250 -10.506 -17.041 1.00 28.70 213 SER A O 1
ATOM 1405 N N . ALA A 1 214 ? 10.994 -11.689 -17.769 1.00 33.73 214 ALA A N 1
ATOM 1406 C CA . ALA A 1 214 ? 10.707 -11.388 -19.159 1.00 30.41 214 ALA A CA 1
ATOM 1407 C C . ALA A 1 214 ? 11.159 -12.554 -20.004 1.00 21.12 214 ALA A C 1
ATOM 1408 O O . ALA A 1 214 ? 12.167 -13.179 -19.683 1.00 24.65 214 ALA A O 1
ATOM 1410 N N . ASN A 1 215 ? 10.405 -12.878 -21.057 1.00 32.15 215 ASN A N 1
ATOM 1411 C CA . ASN A 1 215 ? 10.911 -13.821 -22.051 1.00 40.35 215 ASN A CA 1
ATOM 1412 C C . ASN A 1 215 ? 10.876 -13.270 -23.494 1.00 45.93 215 ASN A C 1
ATOM 1413 O O . ASN A 1 215 ? 9.966 -12.522 -23.885 1.00 33.21 215 ASN A O 1
ATOM 1418 N N . PHE A 1 216 ? 11.913 -13.613 -24.258 1.00 37.45 216 PHE A N 1
ATOM 1419 C CA . PHE A 1 216 ? 12.206 -12.915 -25.487 1.00 16.66 216 PHE A CA 1
ATOM 1420 C C . PHE A 1 216 ? 11.882 -13.752 -26.696 1.00 29.29 216 PHE A C 1
ATOM 1421 O O . PHE A 1 216 ? 12.170 -14.948 -26.748 1.00 28.03 216 PHE A O 1
ATOM 1429 N N . HIS A 1 217 ? 11.281 -13.091 -27.674 1.00 25.94 217 HIS A N 1
ATOM 1430 C CA . HIS A 1 217 ? 10.849 -13.724 -28.891 1.00 29.12 217 HIS A CA 1
ATOM 1431 C C . HIS A 1 217 ? 11.275 -12.854 -30.058 1.00 33.00 217 HIS A C 1
ATOM 1432 O O . HIS A 1 217 ? 11.753 -11.739 -29.867 1.00 29.30 217 HIS A O 1
ATOM 1439 N N . GLY A 1 218 ? 11.091 -13.367 -31.267 1.00 33.24 218 GLY A N 1
ATOM 1440 C CA . GLY A 1 218 ? 11.411 -12.612 -32.458 1.00 36.01 218 GLY A CA 1
ATOM 1441 C C . GLY A 1 218 ? 10.250 -12.725 -33.412 1.00 41.65 218 GLY A C 1
ATOM 1442 O O . GLY A 1 218 ? 9.380 -13.581 -33.237 1.00 51.07 218 GLY A O 1
ATOM 1443 N N . GLY A 1 219 ? 10.224 -11.859 -34.412 1.00 36.51 219 GLY A N 1
ATOM 1444 C CA . GLY A 1 219 ? 9.156 -11.883 -35.387 1.00 36.67 219 GLY A CA 1
ATOM 1445 C C . GLY A 1 219 ? 8.572 -10.497 -35.468 1.00 53.73 219 GLY A C 1
ATOM 1446 O O . GLY A 1 219 ? 8.005 -10.088 -36.486 1.00 61.87 219 GLY A O 1
ATOM 1447 N N . ALA A 1 220 ? 8.731 -9.756 -34.382 1.00 41.67 220 ALA A N 1
ATOM 1448 C CA . ALA A 1 220 ? 8.219 -8.401 -34.345 1.00 47.76 220 ALA A CA 1
ATOM 1449 C C . ALA A 1 220 ? 8.998 -7.629 -33.304 1.00 42.62 220 ALA A C 1
ATOM 1450 O O . ALA A 1 220 ? 9.883 -8.183 -32.663 1.00 41.77 220 ALA A O 1
ATOM 1452 N N . VAL A 1 221 ? 8.669 -6.349 -33.150 1.00 45.81 221 VAL A N 1
ATOM 1453 C CA . VAL A 1 221 ? 9.354 -5.475 -32.208 1.00 42.40 221 VAL A CA 1
ATOM 1454 C C . VAL A 1 221 ? 8.337 -4.786 -31.304 1.00 48.03 221 VAL A C 1
ATOM 1455 O O . VAL A 1 221 ? 7.753 -3.766 -31.683 1.00 51.13 221 VAL A O 1
ATOM 1459 N N . VAL A 1 222 ? 8.129 -5.335 -30.108 1.00 45.46 222 VAL A N 1
ATOM 1460 C CA . VAL A 1 222 ? 7.057 -4.856 -29.233 1.00 49.34 222 VAL A CA 1
ATOM 1461 C C . VAL A 1 222 ? 7.135 -5.462 -27.830 1.00 45.25 222 VAL A C 1
ATOM 1462 O O . VAL A 1 222 ? 7.649 -6.568 -27.639 1.00 48.10 222 VAL A O 1
ATOM 1466 N N . ALA A 1 223 ? 6.600 -4.730 -26.860 1.00 33.54 223 ALA A N 1
ATOM 1467 C CA . ALA A 1 223 ? 6.556 -5.173 -25.482 1.00 37.46 223 ALA A CA 1
ATOM 1468 C C . ALA A 1 223 ? 5.125 -5.611 -25.131 1.00 46.20 223 ALA A C 1
ATOM 1469 O O . ALA A 1 223 ? 4.202 -4.779 -25.058 1.00 28.00 223 ALA A O 1
ATOM 1471 N N . SER A 1 224 ? 4.964 -6.922 -24.926 1.00 39.73 224 SER A N 1
ATOM 1472 C CA . SER A 1 224 ? 3.661 -7.558 -24.730 1.00 22.52 224 SER A CA 1
ATOM 1473 C C . SER A 1 224 ? 3.498 -8.070 -23.308 1.00 29.27 224 SER A C 1
ATOM 1474 O O . SER A 1 224 ? 4.433 -8.610 -22.722 1.00 36.36 224 SER A O 1
ATOM 1477 N N . TYR A 1 225 ? 2.295 -7.929 -22.765 1.00 37.62 225 TYR A N 1
ATOM 1478 C CA . TYR A 1 225 ? 2.027 -8.272 -21.371 1.00 27.62 225 TYR A CA 1
ATOM 1479 C C . TYR A 1 225 ? 0.705 -9.000 -21.282 1.00 31.10 225 TYR A C 1
ATOM 1480 O O . TYR A 1 225 ? -0.089 -8.951 -22.226 1.00 42.04 225 TYR A O 1
ATOM 1489 N N . PRO A 1 226 ? 0.457 -9.669 -20.147 1.00 23.64 226 PRO A N 1
ATOM 1490 C CA . PRO A 1 226 ? -0.771 -10.431 -19.858 1.00 30.45 226 PRO A CA 1
ATOM 1491 C C . PRO A 1 226 ? -2.075 -9.608 -19.952 1.00 35.42 226 PRO A C 1
ATOM 1492 O O . PRO A 1 226 ? -2.063 -8.372 -19.830 1.00 38.33 226 PRO A O 1
ATOM 1496 N N . TYR A 1 227 ? -3.197 -10.285 -20.184 1.00 29.53 227 TYR A N 1
ATOM 1497 C CA . TYR A 1 227 ? -3.228 -11.708 -20.462 1.00 24.78 227 TYR A CA 1
ATOM 1498 C C . TYR A 1 227 ? -3.110 -11.938 -21.967 1.00 32.03 227 TYR A C 1
ATOM 1499 O O . TYR A 1 227 ? -3.349 -11.021 -22.770 1.00 25.61 227 TYR A O 1
ATOM 1508 N N . ASP A 1 228 ? -2.764 -13.172 -22.337 1.00 39.25 228 ASP A N 1
ATOM 1509 C CA . ASP A 1 228 ? -2.606 -13.578 -23.736 1.00 28.46 228 ASP A CA 1
ATOM 1510 C C . ASP A 1 228 ? -3.895 -14.202 -24.258 1.00 33.87 228 ASP A C 1
ATOM 1511 O O . ASP A 1 228 ? -4.041 -14.444 -25.456 1.00 41.67 228 ASP A O 1
ATOM 1516 N N . ASN A 1 229 ? -4.826 -14.475 -23.351 1.00 34.52 229 ASN A N 1
ATOM 1517 C CA . ASN A 1 229 ? -6.097 -15.084 -23.740 1.00 46.29 229 ASN A CA 1
ATOM 1518 C C . ASN A 1 229 ? -7.260 -14.688 -22.821 1.00 45.47 229 ASN A C 1
ATOM 1519 O O . ASN A 1 229 ? -7.064 -13.971 -21.832 1.00 32.79 229 ASN A O 1
ATOM 1524 N N . SER A 1 230 ? -8.464 -15.153 -23.153 1.00 43.36 230 SER A N 1
ATOM 1525 C CA . SER A 1 230 ? -9.639 -14.841 -22.344 1.00 39.79 230 SER A CA 1
ATOM 1526 C C . SER A 1 230 ? -10.676 -15.948 -22.408 1.00 31.13 230 SER A C 1
ATOM 1527 O O . SER A 1 230 ? -10.562 -16.860 -23.225 1.00 36.38 230 SER A O 1
ATOM 1530 N N . LEU A 1 231 ? -11.675 -15.863 -21.535 1.00 35.81 231 LEU A N 1
ATOM 1531 C CA . LEU A 1 231 ? -12.850 -16.743 -21.585 1.00 53.49 231 LEU A CA 1
ATOM 1532 C C . LEU A 1 231 ? -13.656 -16.554 -22.884 1.00 61.43 231 LEU A C 1
ATOM 1533 O O . LEU A 1 231 ? -14.269 -17.498 -23.396 1.00 64.72 231 LEU A O 1
ATOM 1538 N N . ALA A 1 232 ? -13.666 -15.332 -23.408 1.00 56.64 232 ALA A N 1
ATOM 1539 C CA . ALA A 1 232 ? -14.336 -15.064 -24.672 1.00 55.89 232 ALA A CA 1
ATOM 1540 C C . ALA A 1 232 ? -13.658 -15.840 -25.805 1.00 60.98 232 ALA A C 1
ATOM 1541 O O . ALA A 1 232 ? -14.292 -16.207 -26.802 1.00 57.54 232 ALA A O 1
ATOM 1543 N N . HIS A 1 233 ? -12.364 -16.098 -25.631 1.00 64.61 233 HIS A N 1
ATOM 1544 C CA . HIS A 1 233 ? -11.537 -16.727 -26.668 1.00 59.03 233 HIS A CA 1
ATOM 1545 C C . HIS A 1 233 ? -11.693 -16.047 -28.015 1.00 56.06 233 HIS A C 1
ATOM 1546 O O . HIS A 1 233 ? -12.026 -16.674 -29.012 1.00 58.47 233 HIS A O 1
ATOM 1553 N N . ASN A 1 234 ? -11.446 -14.743 -28.018 1.00 59.09 234 ASN A N 1
ATOM 1554 C CA . ASN A 1 234 ? -11.449 -13.951 -29.238 1.00 59.32 234 ASN A CA 1
ATOM 1555 C C . ASN A 1 234 ? -10.152 -14.151 -30.020 1.00 52.78 234 ASN A C 1
ATOM 1556 O O . ASN A 1 234 ? -9.092 -14.367 -29.437 1.00 48.33 234 ASN A O 1
ATOM 1561 N N . GLU A 1 235 ? -10.230 -14.101 -31.343 1.00 64.60 235 GLU A N 1
ATOM 1562 C CA . GLU A 1 235 ? -9.026 -14.268 -32.160 1.00 64.77 235 GLU A CA 1
ATOM 1563 C C . GLU A 1 235 ? -7.991 -13.190 -31.848 1.00 63.37 235 GLU A C 1
ATOM 1564 O O . GLU A 1 235 ? -6.810 -13.488 -31.655 1.00 54.77 235 GLU A O 1
ATOM 1570 N N . CYS A 1 236 ? -8.440 -11.940 -31.785 1.00 65.88 236 CYS A N 1
ATOM 1571 C CA . CYS A 1 236 ? -7.518 -10.825 -31.644 1.00 60.33 236 CYS A CA 1
ATOM 1572 C C . CYS A 1 236 ? -8.217 -9.513 -31.301 1.00 61.20 236 CYS A C 1
ATOM 1573 O O . CYS A 1 236 ? -9.439 -9.460 -31.103 1.00 64.25 236 CYS A O 1
ATOM 1576 N N . CYS A 1 237 ? -7.411 -8.454 -31.239 1.00 58.02 237 CYS A N 1
ATOM 1577 C CA . CYS A 1 237 ? -7.885 -7.072 -31.241 1.00 44.35 237 CYS A CA 1
ATOM 1578 C C . CYS A 1 237 ? -8.872 -6.798 -30.126 1.00 42.42 237 CYS A C 1
ATOM 1579 O O . CYS A 1 237 ? -9.712 -5.909 -30.243 1.00 46.23 237 CYS A O 1
ATOM 1582 N N . GLU A 1 238 ? -8.777 -7.567 -29.047 1.00 44.22 238 GLU A N 1
ATOM 1583 C CA . GLU A 1 238 ? -9.618 -7.326 -27.879 1.00 47.42 238 GLU A CA 1
ATOM 1584 C C . GLU A 1 238 ? -8.832 -7.557 -26.584 1.00 53.98 238 GLU A C 1
ATOM 1585 O O . GLU A 1 238 ? -8.399 -8.685 -26.299 1.00 51.96 238 GLU A O 1
ATOM 1591 N N . GLU A 1 239 ? -8.650 -6.477 -25.819 1.00 59.93 239 GLU A N 1
ATOM 1592 C CA . GLU A 1 239 ? -7.914 -6.500 -24.555 1.00 52.42 239 GLU A CA 1
ATOM 1593 C C . GLU A 1 239 ? -8.474 -7.482 -23.521 1.00 51.05 239 GLU A C 1
ATOM 1594 O O . GLU A 1 239 ? -9.671 -7.479 -23.208 1.00 52.88 239 GLU A O 1
ATOM 1600 N N . SER A 1 240 ? -7.588 -8.324 -22.998 1.00 44.38 240 SER A N 1
ATOM 1601 C CA . SER A 1 240 ? -7.911 -9.195 -21.875 1.00 29.34 240 SER A CA 1
ATOM 1602 C C . SER A 1 240 ? -6.994 -8.828 -20.707 1.00 36.26 240 SER A C 1
ATOM 1603 O O . SER A 1 240 ? -6.051 -9.550 -20.381 1.00 35.90 240 SER A O 1
ATOM 1606 N N . LEU A 1 241 ? -7.288 -7.698 -20.078 1.00 40.49 241 LEU A N 1
ATOM 1607 C CA . LEU A 1 241 ? -6.375 -7.098 -19.113 1.00 28.59 241 LEU A CA 1
ATOM 1608 C C . LEU A 1 241 ? -6.249 -7.829 -17.781 1.00 36.61 241 LEU A C 1
ATOM 1609 O O . LEU A 1 241 ? -7.041 -8.702 -17.436 1.00 37.90 241 LEU A O 1
ATOM 1614 N N . THR A 1 242 ? -5.220 -7.440 -17.041 1.00 51.99 242 THR A N 1
ATOM 1615 C CA . THR A 1 242 ? -4.844 -8.083 -15.803 1.00 37.97 242 THR A CA 1
ATOM 1616 C C . THR A 1 242 ? -5.190 -7.153 -14.649 1.00 45.71 242 THR A C 1
ATOM 1617 O O . THR A 1 242 ? -5.236 -5.927 -14.821 1.00 48.12 242 THR A O 1
ATOM 1621 N N . PRO A 1 243 ? -5.460 -7.722 -13.466 1.00 34.68 243 PRO A N 1
ATOM 1622 C CA . PRO A 1 243 ? -5.712 -6.840 -12.324 1.00 33.23 243 PRO A CA 1
ATOM 1623 C C . PRO A 1 243 ? -4.559 -5.852 -12.163 1.00 33.99 243 PRO A C 1
ATOM 1624 O O . PRO A 1 243 ? -4.757 -4.726 -11.736 1.00 36.73 243 PRO A O 1
ATOM 1628 N N . ASP A 1 244 ? -3.355 -6.288 -12.508 1.00 32.32 244 ASP A N 1
ATOM 1629 C CA . ASP A 1 244 ? -2.173 -5.461 -12.359 1.00 32.35 244 ASP A CA 1
ATOM 1630 C C . ASP A 1 244 ? -1.802 -4.750 -13.649 1.00 35.56 244 ASP A C 1
ATOM 1631 O O . ASP A 1 244 ? -0.625 -4.561 -13.948 1.00 44.40 244 ASP A O 1
ATOM 1636 N N . ASP A 1 245 ? -2.809 -4.324 -14.397 1.00 32.63 245 ASP A N 1
ATOM 1637 C CA . ASP A 1 245 ? -2.554 -3.732 -15.701 1.00 43.57 245 ASP A CA 1
ATOM 1638 C C . ASP A 1 245 ? -1.673 -2.489 -15.671 1.00 43.52 245 ASP A C 1
ATOM 1639 O O . ASP A 1 245 ? -0.788 -2.337 -16.510 1.00 44.29 245 ASP A O 1
ATOM 1644 N N . ARG A 1 246 ? -1.940 -1.587 -14.733 1.00 33.55 246 ARG A N 1
ATOM 1645 C CA . ARG A 1 246 ? -1.124 -0.390 -14.611 1.00 40.37 246 ARG A CA 1
ATOM 1646 C C . ARG A 1 246 ? 0.357 -0.771 -14.542 1.00 44.38 246 ARG A C 1
ATOM 1647 O O . ARG A 1 246 ? 1.164 -0.320 -15.351 1.00 48.60 246 ARG A O 1
ATOM 1655 N N . VAL A 1 247 ? 0.711 -1.609 -13.575 1.00 32.38 247 VAL A N 1
ATOM 1656 C CA . VAL A 1 247 ? 2.099 -2.013 -13.411 1.00 39.45 247 VAL A CA 1
ATOM 1657 C C . VAL A 1 247 ? 2.619 -2.663 -14.685 1.00 34.43 247 VAL A C 1
ATOM 1658 O O . VAL A 1 247 ? 3.744 -2.398 -15.134 1.00 32.72 247 VAL A O 1
ATOM 1662 N N . PHE A 1 248 ? 1.790 -3.512 -15.273 1.00 42.10 248 PHE A N 1
ATOM 1663 C CA . PHE A 1 248 ? 2.210 -4.215 -16.470 1.00 39.67 248 PHE A CA 1
ATOM 1664 C C . PHE A 1 248 ? 2.534 -3.233 -17.573 1.00 37.63 248 PHE A C 1
ATOM 1665 O O . PHE A 1 248 ? 3.583 -3.336 -18.207 1.00 36.85 248 PHE A O 1
ATOM 1673 N N . LYS A 1 249 ? 1.647 -2.261 -17.768 1.00 36.59 249 LYS A N 1
ATOM 1674 C CA . LYS A 1 249 ? 1.855 -1.208 -18.760 1.00 28.14 249 LYS A CA 1
ATOM 1675 C C . LYS A 1 249 ? 3.125 -0.403 -18.471 1.00 36.84 249 LYS A C 1
ATOM 1676 O O . LYS A 1 249 ? 3.818 0.024 -19.398 1.00 38.36 249 LYS A O 1
ATOM 1682 N N . GLN A 1 250 ? 3.434 -0.211 -17.186 1.00 38.29 250 GLN A N 1
ATOM 1683 C CA . GLN A 1 250 ? 4.655 0.491 -16.785 1.00 39.70 250 GLN A CA 1
ATOM 1684 C C . GLN A 1 250 ? 5.901 -0.330 -17.139 1.00 35.85 250 GLN A C 1
ATOM 1685 O O . GLN A 1 250 ? 6.890 0.198 -17.642 1.00 36.00 250 GLN A O 1
ATOM 1691 N N . LEU A 1 251 ? 5.835 -1.628 -16.886 1.00 29.08 251 LEU A N 1
ATOM 1692 C CA . LEU A 1 251 ? 6.917 -2.525 -17.256 1.00 30.20 251 LEU A CA 1
ATOM 1693 C C . LEU A 1 251 ? 7.163 -2.506 -18.750 1.00 29.51 251 LEU A C 1
ATOM 1694 O O . LEU A 1 251 ? 8.277 -2.248 -19.205 1.00 42.89 251 LEU A O 1
ATOM 1699 N N . ALA A 1 252 ? 6.117 -2.787 -19.514 1.00 36.15 252 ALA A N 1
ATOM 1700 C CA . ALA A 1 252 ? 6.210 -2.777 -20.971 1.00 42.82 252 ALA A CA 1
ATOM 1701 C C . ALA A 1 252 ? 6.757 -1.456 -21.503 1.00 44.18 252 ALA A C 1
ATOM 1702 O O . ALA A 1 252 ? 7.538 -1.441 -22.463 1.00 48.63 252 ALA A O 1
ATOM 1704 N N . HIS A 1 253 ? 6.338 -0.350 -20.889 1.00 33.72 253 HIS A N 1
ATOM 1705 C CA . HIS A 1 253 ? 6.763 0.971 -21.345 1.00 35.14 253 HIS A CA 1
ATOM 1706 C C . HIS A 1 253 ? 8.203 1.228 -20.976 1.00 42.38 253 HIS A C 1
ATOM 1707 O O . HIS A 1 253 ? 8.936 1.858 -21.739 1.00 44.62 253 HIS A O 1
ATOM 1714 N N . THR A 1 254 ? 8.608 0.732 -19.809 1.00 28.97 254 THR A N 1
ATOM 1715 C CA . THR A 1 254 ? 10.003 0.839 -19.392 1.00 31.81 254 THR A CA 1
ATOM 1716 C C . THR A 1 254 ? 10.946 0.297 -20.464 1.00 36.78 254 THR A C 1
ATOM 1717 O O . THR A 1 254 ? 11.967 0.905 -20.770 1.00 41.32 254 THR A O 1
ATOM 1721 N N . TYR A 1 255 ? 10.607 -0.859 -21.027 1.00 35.58 255 TYR A N 1
ATOM 1722 C CA . TYR A 1 255 ? 11.451 -1.474 -22.045 1.00 36.96 255 TYR A CA 1
ATOM 1723 C C . TYR A 1 255 ? 11.340 -0.736 -23.383 1.00 39.92 255 TYR A C 1
ATOM 1724 O O . TYR A 1 255 ? 12.345 -0.379 -24.004 1.00 42.21 255 TYR A O 1
ATOM 1733 N N . SER A 1 256 ? 10.112 -0.504 -23.824 1.00 39.90 256 SER A N 1
ATOM 1734 C CA . SER A 1 256 ? 9.913 0.104 -25.125 1.00 38.25 256 SER A CA 1
ATOM 1735 C C . SER A 1 256 ? 10.431 1.542 -25.128 1.00 49.25 256 SER A C 1
ATOM 1736 O O . SER A 1 256 ? 11.151 1.948 -26.043 1.00 53.36 256 SER A O 1
ATOM 1739 N N . ASP A 1 257 ? 10.060 2.309 -24.105 1.00 51.02 257 ASP A N 1
ATOM 1740 C CA . ASP A 1 257 ? 10.466 3.713 -24.016 1.00 43.05 257 ASP A CA 1
ATOM 1741 C C . ASP A 1 257 ? 11.984 3.830 -24.182 1.00 45.36 257 ASP A C 1
ATOM 1742 O O . ASP A 1 257 ? 12.478 4.768 -24.805 1.00 49.97 257 ASP A O 1
ATOM 1747 N N . ASN A 1 258 ? 12.713 2.865 -23.627 1.00 44.01 258 ASN A N 1
ATOM 1748 C CA . ASN A 1 258 ? 14.172 2.857 -23.691 1.00 43.93 258 ASN A CA 1
ATOM 1749 C C . ASN A 1 258 ? 14.756 2.180 -24.933 1.00 48.11 258 ASN A C 1
ATOM 1750 O O . ASN A 1 258 ? 15.968 2.002 -25.035 1.00 50.27 258 ASN A O 1
ATOM 1755 N N . HIS A 1 259 ? 13.892 1.805 -25.872 1.00 56.21 259 HIS A N 1
ATOM 1756 C CA . HIS A 1 259 ? 14.316 1.098 -27.073 1.00 52.98 259 HIS A CA 1
ATOM 1757 C C . HIS A 1 259 ? 14.018 1.980 -28.271 1.00 51.25 259 HIS A C 1
ATOM 1758 O O . HIS A 1 259 ? 12.862 2.159 -28.641 1.00 60.06 259 HIS A O 1
ATOM 1765 N N . PRO A 1 260 ? 15.064 2.538 -28.883 1.00 59.21 260 PRO A N 1
ATOM 1766 C CA . PRO A 1 260 ? 14.956 3.572 -29.925 1.00 58.57 260 PRO A CA 1
ATOM 1767 C C . PRO A 1 260 ? 14.029 3.205 -31.083 1.00 52.24 260 PRO A C 1
ATOM 1768 O O . PRO A 1 260 ? 13.551 4.099 -31.771 1.00 56.77 260 PRO A O 1
ATOM 1772 N N . ILE A 1 261 ? 13.798 1.916 -31.305 1.00 54.69 261 ILE A N 1
ATOM 1773 C CA . ILE A 1 261 ? 13.025 1.460 -32.465 1.00 61.17 261 ILE A CA 1
ATOM 1774 C C . ILE A 1 261 ? 11.642 0.935 -32.080 1.00 49.52 261 ILE A C 1
ATOM 1775 O O . ILE A 1 261 ? 10.637 1.223 -32.750 1.00 47.56 261 ILE A O 1
ATOM 1780 N N . MET A 1 262 ? 11.613 0.160 -30.999 1.00 44.72 262 MET A N 1
ATOM 1781 C CA . MET A 1 262 ? 10.374 -0.330 -30.395 1.00 46.14 262 MET A CA 1
ATOM 1782 C C . MET A 1 262 ? 9.462 0.823 -29.967 1.00 46.00 262 MET A C 1
ATOM 1783 O O . MET A 1 262 ? 8.257 0.771 -30.171 1.00 55.86 262 MET A O 1
ATOM 1788 N N . ARG A 1 263 ? 10.053 1.861 -29.382 1.00 50.42 263 ARG A N 1
ATOM 1789 C CA . ARG A 1 263 ? 9.345 3.072 -28.975 1.00 48.10 263 ARG A CA 1
ATOM 1790 C C . ARG A 1 263 ? 8.447 3.650 -30.070 1.00 48.16 263 ARG A C 1
ATOM 1791 O O . ARG A 1 263 ? 7.519 4.396 -29.775 1.00 63.91 263 ARG A O 1
ATOM 1799 N N . LYS A 1 264 ? 8.721 3.308 -31.326 1.00 61.39 264 LYS A N 1
ATOM 1800 C CA . LYS A 1 264 ? 8.024 3.916 -32.471 1.00 71.93 264 LYS A CA 1
ATOM 1801 C C . LYS A 1 264 ? 6.633 3.338 -32.743 1.00 65.57 264 LYS A C 1
ATOM 1802 O O . LYS A 1 264 ? 5.653 4.077 -32.890 1.00 65.83 264 LYS A O 1
ATOM 1808 N N . GLY A 1 265 ? 6.553 2.018 -32.829 1.00 58.63 265 GLY A N 1
ATOM 1809 C CA . GLY A 1 265 ? 5.267 1.352 -32.831 1.00 50.71 265 GLY A CA 1
ATOM 1810 C C . GLY A 1 265 ? 4.796 0.903 -34.188 1.00 55.18 265 GLY A C 1
ATOM 1811 O O . GLY A 1 265 ? 3.697 0.355 -34.305 1.00 56.99 265 GLY A O 1
ATOM 1812 N N . ASN A 1 266 ? 5.627 1.122 -35.206 1.00 56.27 266 ASN A N 1
ATOM 1813 C CA . ASN A 1 266 ? 5.248 0.819 -36.586 1.00 56.83 266 ASN A CA 1
ATOM 1814 C C . ASN A 1 266 ? 6.213 -0.128 -37.290 1.00 59.40 266 ASN A C 1
ATOM 1815 O O . ASN A 1 266 ? 6.450 -0.010 -38.497 1.00 65.62 266 ASN A O 1
ATOM 1820 N N . ASN A 1 267 ? 6.752 -1.076 -36.533 1.00 47.60 267 ASN A N 1
ATOM 1821 C CA . ASN A 1 267 ? 7.781 -1.978 -37.034 1.00 48.38 267 ASN A CA 1
ATOM 1822 C C . ASN A 1 267 ? 7.181 -3.240 -37.644 1.00 48.97 267 ASN A C 1
ATOM 1823 O O . ASN A 1 267 ? 6.051 -3.606 -37.318 1.00 49.16 267 ASN A O 1
ATOM 1828 N N . CYS A 1 268 ? 7.939 -3.881 -38.535 1.00 56.47 268 CYS A N 1
ATOM 1829 C CA . CYS A 1 268 ? 7.546 -5.139 -39.193 1.00 59.72 268 CYS A CA 1
ATOM 1830 C C . CYS A 1 268 ? 6.103 -5.167 -39.693 1.00 65.14 268 CYS A C 1
ATOM 1831 O O . CYS A 1 268 ? 5.428 -6.199 -39.588 1.00 62.87 268 CYS A O 1
ATOM 1834 N N . ASN A 1 269 ? 5.635 -4.043 -40.231 1.00 67.77 269 ASN A N 1
ATOM 1835 C CA . ASN A 1 269 ? 4.247 -3.918 -40.691 1.00 75.07 269 ASN A CA 1
ATOM 1836 C C . ASN A 1 269 ? 3.225 -3.889 -39.543 1.00 72.90 269 ASN A C 1
ATOM 1837 O O . ASN A 1 269 ? 2.009 -3.840 -39.780 1.00 67.96 269 ASN A O 1
ATOM 1842 N N . ASP A 1 270 ? 3.719 -3.909 -38.305 1.00 67.85 270 ASP A N 1
ATOM 1843 C CA . ASP A 1 270 ? 2.851 -3.893 -37.126 1.00 63.55 270 ASP A CA 1
ATOM 1844 C C . ASP A 1 270 ? 2.587 -2.471 -36.667 1.00 71.37 270 ASP A C 1
ATOM 1845 O O . ASP A 1 270 ? 3.410 -1.581 -36.896 1.00 72.62 270 ASP A O 1
ATOM 1850 N N . SER A 1 271 ? 1.438 -2.264 -36.026 1.00 64.41 271 SER A N 1
ATOM 1851 C CA . SER A 1 271 ? 1.122 -0.973 -35.426 1.00 59.20 271 SER A CA 1
ATOM 1852 C C . SER A 1 271 ? 0.798 -1.130 -33.945 1.00 66.09 271 SER A C 1
ATOM 1853 O O . SER A 1 271 ? -0.301 -1.559 -33.579 1.00 74.23 271 SER A O 1
ATOM 1856 N N . PHE A 1 272 ? 1.764 -0.782 -33.097 1.00 60.59 272 PHE A N 1
ATOM 1857 C CA . PHE A 1 272 ? 1.630 -0.946 -31.653 1.00 46.13 272 PHE A CA 1
ATOM 1858 C C . PHE A 1 272 ? 1.866 0.383 -30.922 1.00 45.44 272 PHE A C 1
ATOM 1859 O O . PHE A 1 272 ? 3.006 0.805 -30.750 1.00 44.98 272 PHE A O 1
ATOM 1867 N N . SER A 1 273 ? 0.785 1.037 -30.499 1.00 58.31 273 SER A N 1
ATOM 1868 C CA . SER A 1 273 ? 0.868 2.343 -29.835 1.00 61.25 273 SER A CA 1
ATOM 1869 C C . SER A 1 273 ? 1.861 2.325 -28.674 1.00 65.17 273 SER A C 1
ATOM 1870 O O . SER A 1 273 ? 1.684 1.584 -27.696 1.00 64.80 273 SER A O 1
ATOM 1873 N N . GLY A 1 274 ? 2.903 3.146 -28.790 1.00 56.57 274 GLY A N 1
ATOM 1874 C CA . GLY A 1 274 ? 3.906 3.256 -27.745 1.00 53.27 274 GLY A CA 1
ATOM 1875 C C . GLY A 1 274 ? 4.842 2.062 -27.739 1.00 53.00 274 GLY A C 1
ATOM 1876 O O . GLY A 1 274 ? 5.721 1.932 -26.876 1.00 43.52 274 GLY A O 1
ATOM 1877 N N . GLY A 1 275 ? 4.641 1.182 -28.713 1.00 44.77 275 GLY A N 1
ATOM 1878 C CA . GLY A 1 275 ? 5.497 0.026 -28.881 1.00 40.49 275 GLY A CA 1
ATOM 1879 C C . GLY A 1 275 ? 5.193 -1.108 -27.929 1.00 42.82 275 GLY A C 1
ATOM 1880 O O . GLY A 1 275 ? 6.000 -2.018 -27.765 1.00 45.66 275 GLY A O 1
ATOM 1881 N N . ILE A 1 276 ? 4.027 -1.054 -27.299 1.00 44.60 276 ILE A N 1
ATOM 1882 C CA . ILE A 1 276 ? 3.594 -2.127 -26.419 1.00 46.27 276 ILE A CA 1
ATOM 1883 C C . ILE A 1 276 ? 2.204 -2.598 -26.819 1.00 45.98 276 ILE A C 1
ATOM 1884 O O . ILE A 1 276 ? 1.477 -1.894 -27.531 1.00 49.95 276 ILE A O 1
ATOM 1889 N N . THR A 1 277 ? 1.837 -3.790 -26.352 1.00 41.70 277 THR A N 1
ATOM 1890 C CA . THR A 1 277 ? 0.518 -4.346 -26.628 1.00 42.91 277 THR A CA 1
ATOM 1891 C C . THR A 1 277 ? 0.125 -5.416 -25.635 1.00 48.23 277 THR A C 1
ATOM 1892 O O . THR A 1 277 ? 0.970 -6.058 -25.021 1.00 59.57 277 THR A O 1
ATOM 1896 N N . ASN A 1 278 ? -1.176 -5.602 -25.486 1.00 47.91 278 ASN A N 1
ATOM 1897 C CA . ASN A 1 278 ? -1.714 -6.673 -24.676 1.00 32.43 278 ASN A CA 1
ATOM 1898 C C . ASN A 1 278 ? -1.647 -7.932 -25.525 1.00 49.88 278 ASN A C 1
ATOM 1899 O O . ASN A 1 278 ? -2.003 -7.898 -26.710 1.00 63.01 278 ASN A O 1
ATOM 1904 N N . GLY A 1 279 ? -1.169 -9.034 -24.946 1.00 35.07 279 GLY A N 1
ATOM 1905 C CA . GLY A 1 279 ? -1.080 -10.283 -25.691 1.00 33.70 279 GLY A CA 1
ATOM 1906 C C . GLY A 1 279 ? -2.358 -10.584 -26.468 1.00 44.20 279 GLY A C 1
ATOM 1907 O O . GLY A 1 279 ? -2.369 -10.628 -27.713 1.00 34.92 279 GLY A O 1
ATOM 1908 N N . ALA A 1 280 ? -3.442 -10.775 -25.720 1.00 36.67 280 ALA A N 1
ATOM 1909 C CA . ALA A 1 280 ? -4.743 -11.090 -26.297 1.00 35.82 280 ALA A CA 1
ATOM 1910 C C . ALA A 1 280 ? -5.128 -10.133 -27.418 1.00 43.94 280 ALA A C 1
ATOM 1911 O O . ALA A 1 280 ? -5.558 -10.571 -28.486 1.00 51.36 280 ALA A O 1
ATOM 1913 N N . HIS A 1 281 ? -4.987 -8.829 -27.165 1.00 45.89 281 HIS A N 1
ATOM 1914 C CA . HIS A 1 281 ? -5.361 -7.813 -28.146 1.00 36.25 281 HIS A CA 1
ATOM 1915 C C . HIS A 1 281 ? -4.570 -7.966 -29.441 1.00 37.96 281 HIS A C 1
ATOM 1916 O O . HIS A 1 281 ? -5.106 -7.750 -30.529 1.00 46.00 281 HIS A O 1
ATOM 1923 N N . TRP A 1 282 ? -3.297 -8.326 -29.329 1.00 35.98 282 TRP A N 1
ATOM 1924 C CA . TRP A 1 282 ? -2.551 -8.708 -30.512 1.00 42.17 282 TRP A CA 1
ATOM 1925 C C . TRP A 1 282 ? -3.284 -9.881 -31.167 1.00 46.56 282 TRP A C 1
ATOM 1926 O O . TRP A 1 282 ? -3.977 -9.732 -32.188 1.00 45.23 282 TRP A O 1
ATOM 1937 N N . TYR A 1 283 ? -3.122 -11.049 -30.558 1.00 40.77 283 TYR A N 1
ATOM 1938 C CA . TYR A 1 283 ? -3.932 -12.219 -30.876 1.00 44.98 283 TYR A CA 1
ATOM 1939 C C . TYR A 1 283 ? -3.837 -13.180 -29.700 1.00 46.05 283 TYR A C 1
ATOM 1940 O O . TYR A 1 283 ? -2.788 -13.276 -29.049 1.00 35.97 283 TYR A O 1
ATOM 1949 N N . GLU A 1 284 ? -4.936 -13.878 -29.419 1.00 49.74 284 GLU A N 1
ATOM 1950 C CA . GLU A 1 284 ? -4.982 -14.770 -28.267 1.00 46.77 284 GLU A CA 1
ATOM 1951 C C . GLU A 1 284 ? -4.210 -16.054 -28.502 1.00 45.43 284 GLU A C 1
ATOM 1952 O O . GLU A 1 284 ? -4.086 -16.547 -29.625 1.00 45.71 284 GLU A O 1
ATOM 1958 N N . LEU A 1 285 ? -3.671 -16.581 -27.419 1.00 35.12 285 LEU A N 1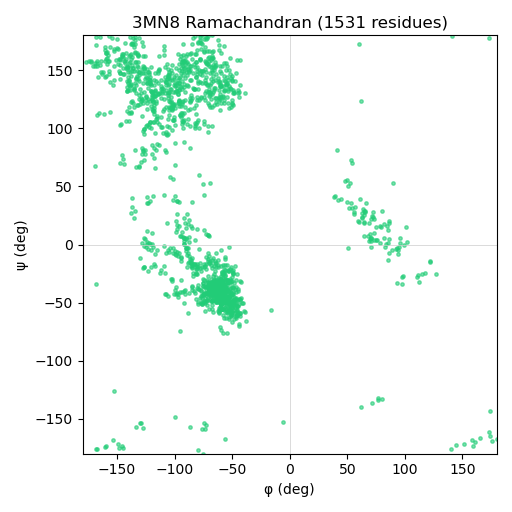
ATOM 1959 C CA . LEU A 1 285 ? -2.995 -17.853 -27.467 1.00 40.76 285 LEU A CA 1
ATOM 1960 C C . LEU A 1 285 ? -3.140 -18.437 -26.078 1.00 40.71 285 LEU A C 1
ATOM 1961 O O . LEU A 1 285 ? -3.311 -17.701 -25.099 1.00 39.14 285 LEU A O 1
ATOM 1966 N N . SER A 1 286 ? -3.100 -19.757 -25.981 1.00 46.37 286 SER A N 1
ATOM 1967 C CA . SER A 1 286 ? -3.250 -20.387 -24.680 1.00 43.32 286 SER A CA 1
ATOM 1968 C C . SER A 1 286 ? -2.069 -21.278 -24.336 1.00 42.18 286 SER A C 1
ATOM 1969 O O . SER A 1 286 ? -1.432 -21.840 -25.230 1.00 49.93 286 SER A O 1
ATOM 1972 N N . GLY A 1 287 ? -1.771 -21.370 -23.037 1.00 32.93 287 GLY A N 1
ATOM 1973 C CA . GLY A 1 287 ? -0.742 -22.259 -22.540 1.00 21.36 287 GLY A CA 1
ATOM 1974 C C . GLY A 1 287 ? 0.632 -21.638 -22.564 1.00 31.30 287 GLY A C 1
ATOM 1975 O O . GLY A 1 287 ? 1.649 -22.335 -22.535 1.00 39.64 287 GLY A O 1
ATOM 1976 N N . GLY A 1 288 ? 0.668 -20.314 -22.612 1.00 30.58 288 GLY A N 1
ATOM 1977 C CA . GLY A 1 288 ? 1.933 -19.606 -22.633 1.00 34.06 288 GLY A CA 1
ATOM 1978 C C . GLY A 1 288 ? 2.612 -19.512 -21.274 1.00 33.73 288 GLY A C 1
ATOM 1979 O O . GLY A 1 288 ? 1.983 -19.613 -20.225 1.00 30.61 288 GLY A O 1
ATOM 1980 N N . MET A 1 289 ? 3.917 -19.291 -21.292 1.00 42.85 289 MET A N 1
ATOM 1981 C CA . MET A 1 289 ? 4.676 -19.161 -20.055 1.00 39.58 289 MET A CA 1
ATOM 1982 C C . MET A 1 289 ? 4.351 -17.851 -19.328 1.00 35.28 289 MET A C 1
ATOM 1983 O O . MET A 1 289 ? 4.289 -17.814 -18.102 1.00 35.41 289 MET A O 1
ATOM 1988 N N . GLN A 1 290 ? 4.142 -16.784 -20.096 1.00 26.36 290 GLN A N 1
ATOM 1989 C CA . GLN A 1 290 ? 3.884 -15.457 -19.537 1.00 23.50 290 GLN A CA 1
ATOM 1990 C C . GLN A 1 290 ? 2.751 -15.523 -18.540 1.00 26.42 290 GLN A C 1
ATOM 1991 O O . GLN A 1 290 ? 2.923 -15.272 -17.356 1.00 22.75 290 GLN A O 1
ATOM 1997 N N . ASP A 1 291 ? 1.570 -15.864 -19.028 1.00 40.72 291 ASP A N 1
ATOM 1998 C CA . ASP A 1 291 ? 0.405 -15.861 -18.160 1.00 37.33 291 ASP A CA 1
ATOM 1999 C C . ASP A 1 291 ? 0.549 -16.906 -17.063 1.00 37.49 291 ASP A C 1
ATOM 2000 O O . ASP A 1 291 ? -0.084 -16.793 -16.009 1.00 34.85 291 ASP A O 1
ATOM 2005 N N . PHE A 1 292 ? 1.386 -17.915 -17.307 1.00 30.22 292 PHE A N 1
ATOM 2006 C CA . PHE A 1 292 ? 1.569 -18.958 -16.309 1.00 20.61 292 PHE A CA 1
ATOM 2007 C C . PHE A 1 292 ? 2.289 -18.406 -15.076 1.00 22.55 292 PHE A C 1
ATOM 2008 O O . PHE A 1 292 ? 1.897 -18.681 -13.937 1.00 36.56 292 PHE A O 1
ATOM 2016 N N . ASN A 1 293 ? 3.321 -17.607 -15.307 1.00 24.53 293 ASN A N 1
ATOM 2017 C CA . ASN A 1 293 ? 3.971 -16.886 -14.220 1.00 33.80 293 ASN A CA 1
ATOM 2018 C C . ASN A 1 293 ? 2.985 -16.130 -13.318 1.00 31.51 293 ASN A C 1
ATOM 2019 O O . ASN A 1 293 ? 2.996 -16.275 -12.090 1.00 33.59 293 ASN A O 1
ATOM 2024 N N . TYR A 1 294 ? 2.122 -15.337 -13.938 1.00 26.84 294 TYR A N 1
ATOM 2025 C CA . TYR A 1 294 ? 1.254 -14.439 -13.188 1.00 43.75 294 TYR A CA 1
ATOM 2026 C C . TYR A 1 294 ? 0.202 -15.204 -12.400 1.00 36.47 294 TYR A C 1
ATOM 2027 O O . TYR A 1 294 ? -0.042 -14.922 -11.225 1.00 28.10 294 TYR A O 1
ATOM 2036 N N . ALA A 1 295 ? -0.400 -16.186 -13.062 1.00 42.70 295 ALA A N 1
ATOM 2037 C CA . ALA A 1 295 ? -1.553 -16.907 -12.528 1.00 33.51 295 ALA A CA 1
ATOM 2038 C C . ALA A 1 295 ? -1.194 -18.002 -11.528 1.00 31.66 295 ALA A C 1
ATOM 2039 O O . ALA A 1 295 ? -2.044 -18.410 -10.746 1.00 41.00 295 ALA A O 1
ATOM 2041 N N . PHE A 1 296 ? 0.046 -18.485 -11.550 1.00 22.09 296 PHE A N 1
ATOM 2042 C CA . PHE A 1 296 ? 0.416 -19.606 -10.691 1.00 25.53 296 PHE A CA 1
ATOM 2043 C C . PHE A 1 296 ? 1.596 -19.258 -9.804 1.00 36.95 296 PHE A C 1
ATOM 2044 O O . PHE A 1 296 ? 2.203 -20.139 -9.181 1.00 29.04 296 PHE A O 1
ATOM 2052 N N . SER A 1 297 ? 1.930 -17.971 -9.763 1.00 29.70 297 SER A N 1
ATOM 2053 C CA . SER A 1 297 ? 2.986 -17.497 -8.879 1.00 15.35 297 SER A CA 1
ATOM 2054 C C . SER A 1 297 ? 2.823 -16.006 -8.691 1.00 24.90 297 SER A C 1
ATOM 2055 O O . SER A 1 297 ? 1.849 -15.418 -9.160 1.00 36.56 297 SER A O 1
ATOM 2058 N N . ASN A 1 298 ? 3.784 -15.406 -8.002 1.00 20.63 298 ASN A N 1
ATOM 2059 C CA . ASN A 1 298 ? 3.801 -13.979 -7.770 1.00 14.31 298 ASN A CA 1
ATOM 2060 C C . ASN A 1 298 ? 4.357 -13.266 -8.996 1.00 26.84 298 ASN A C 1
ATOM 2061 O O . ASN A 1 298 ? 4.165 -12.066 -9.165 1.00 25.07 298 ASN A O 1
ATOM 2066 N N . CYS A 1 299 ? 5.067 -14.005 -9.842 1.00 13.12 299 CYS A N 1
ATOM 2067 C CA . CYS A 1 299 ? 5.917 -13.380 -10.847 1.00 17.17 299 CYS A CA 1
ATOM 2068 C C . CYS A 1 299 ? 5.142 -12.614 -11.916 1.00 30.33 299 CYS A C 1
ATOM 2069 O O . CYS A 1 299 ? 4.089 -13.062 -12.371 1.00 35.84 299 CYS A O 1
ATOM 2072 N N . PHE A 1 300 ? 5.688 -11.459 -12.306 1.00 25.51 300 PHE A N 1
ATOM 2073 C CA . PHE A 1 300 ? 5.142 -10.624 -13.367 1.00 25.48 300 PHE A CA 1
ATOM 2074 C C . PHE A 1 300 ? 6.024 -10.718 -14.620 1.00 28.12 300 PHE A C 1
ATOM 2075 O O . PHE A 1 300 ? 7.003 -9.990 -14.742 1.00 21.69 300 PHE A O 1
ATOM 2083 N N . GLU A 1 301 ? 5.681 -11.610 -15.547 1.00 31.29 301 GLU A N 1
ATOM 2084 C CA . GLU A 1 301 ? 6.476 -11.792 -16.761 1.00 18.25 301 GLU A CA 1
ATOM 2085 C C . GLU A 1 301 ? 5.938 -10.999 -17.949 1.00 28.36 301 GLU A C 1
ATOM 2086 O O . GLU A 1 301 ? 4.739 -11.017 -18.240 1.00 33.33 301 GLU A O 1
ATOM 2092 N N . LEU A 1 302 ? 6.835 -10.306 -18.641 1.00 36.00 302 LEU A N 1
ATOM 2093 C CA . LEU A 1 302 ? 6.514 -9.711 -19.938 1.00 36.19 302 LEU A CA 1
ATOM 2094 C C . LEU A 1 302 ? 6.969 -10.625 -21.052 1.00 30.39 302 LEU A C 1
ATOM 2095 O O . LEU A 1 302 ? 7.896 -11.414 -20.878 1.00 35.52 302 LEU A O 1
ATOM 2100 N N . THR A 1 303 ? 6.321 -10.501 -22.207 1.00 35.48 303 THR A N 1
ATOM 2101 C CA . THR A 1 303 ? 6.793 -11.134 -23.434 1.00 41.05 303 THR A CA 1
ATOM 2102 C C . THR A 1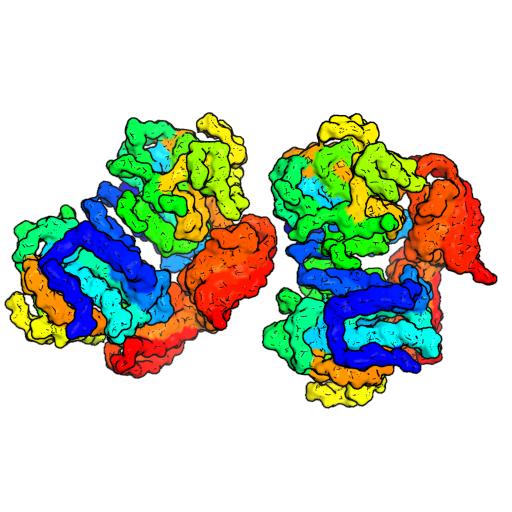 303 ? 7.421 -10.040 -24.290 1.00 47.52 303 THR A C 1
ATOM 2103 O O . THR A 1 303 ? 6.770 -9.048 -24.612 1.00 45.09 303 THR A O 1
ATOM 2107 N N . ILE A 1 304 ? 8.685 -10.204 -24.659 1.00 53.73 304 ILE A N 1
ATOM 2108 C CA . ILE A 1 304 ? 9.336 -9.171 -25.454 1.00 51.36 304 ILE A CA 1
ATOM 2109 C C . ILE A 1 304 ? 9.863 -9.644 -26.810 1.00 54.96 304 ILE A C 1
ATOM 2110 O O . ILE A 1 304 ? 10.671 -10.584 -26.903 1.00 41.02 304 ILE A O 1
ATOM 2115 N N . GLU A 1 305 ? 9.385 -8.966 -27.853 1.00 45.28 305 GLU A N 1
ATOM 2116 C CA . GLU A 1 305 ? 9.759 -9.262 -29.228 1.00 42.02 305 GLU A CA 1
ATOM 2117 C C . GLU A 1 305 ? 10.891 -8.319 -29.630 1.00 43.18 305 GLU A C 1
ATOM 2118 O O . GLU A 1 305 ? 10.744 -7.100 -29.554 1.00 52.71 305 GLU A O 1
ATOM 2124 N N . LEU A 1 306 ? 12.015 -8.878 -30.066 1.00 34.76 306 LEU A N 1
ATOM 2125 C CA . LEU A 1 306 ? 13.227 -8.079 -30.274 1.00 46.76 306 LEU A CA 1
ATOM 2126 C C . LEU A 1 306 ? 13.479 -7.644 -31.716 1.00 48.53 306 LEU A C 1
ATOM 2127 O O . LEU A 1 306 ? 13.877 -6.504 -31.964 1.00 53.94 306 LEU A O 1
ATOM 2132 N N . SER A 1 307 ? 13.253 -8.545 -32.664 1.00 45.01 307 SER A N 1
ATOM 2133 C CA . SER A 1 307 ? 13.544 -8.242 -34.056 1.00 35.95 307 SER A CA 1
ATOM 2134 C C . SER A 1 307 ? 12.400 -8.643 -34.966 1.00 49.08 307 SER A C 1
ATOM 2135 O O . SER A 1 307 ? 11.579 -9.499 -34.616 1.00 58.18 307 SER A O 1
ATOM 2138 N N . CYS A 1 308 ? 12.347 -8.002 -36.130 1.00 51.65 308 CYS A N 1
ATOM 2139 C CA . CYS A 1 308 ? 11.442 -8.398 -37.193 1.00 43.85 308 CYS A CA 1
ATOM 2140 C C . CYS A 1 308 ? 11.924 -9.705 -37.785 1.00 48.19 308 CYS A C 1
ATOM 2141 O O . CYS A 1 308 ? 11.131 -10.604 -38.069 1.00 50.30 308 CYS A O 1
ATOM 2144 N N . CYS A 1 309 ? 13.235 -9.804 -37.975 1.00 48.61 309 CYS A N 1
ATOM 2145 C CA . CYS A 1 309 ? 13.840 -11.055 -38.419 1.00 42.59 309 CYS A CA 1
ATOM 2146 C C . CYS A 1 309 ? 14.086 -12.021 -37.248 1.00 52.91 309 CYS A C 1
ATOM 2147 O O . CYS A 1 309 ? 14.863 -11.732 -36.325 1.00 43.05 309 CYS A O 1
ATOM 2150 N N . LYS A 1 310 ? 13.419 -13.169 -37.291 1.00 55.00 310 LYS A N 1
ATOM 2151 C CA . LYS A 1 310 ? 13.514 -14.139 -36.207 1.00 51.76 310 LYS A CA 1
ATOM 2152 C C . LYS A 1 310 ? 14.960 -14.557 -35.933 1.00 50.17 310 LYS A C 1
ATOM 2153 O O . LYS A 1 310 ? 15.412 -14.555 -34.787 1.00 54.01 310 LYS A O 1
ATOM 2159 N N . TYR A 1 311 ? 15.679 -14.912 -36.996 1.00 56.23 311 TYR A N 1
ATOM 2160 C CA . TYR A 1 311 ? 17.063 -15.384 -36.887 1.00 58.32 311 TYR A CA 1
ATOM 2161 C C . TYR A 1 311 ? 17.995 -14.560 -37.771 1.00 53.57 311 TYR A C 1
ATOM 2162 O O . TYR A 1 311 ? 18.327 -14.989 -38.870 1.00 55.29 311 TYR A O 1
ATOM 2171 N N . PRO A 1 312 ? 18.420 -13.375 -37.297 1.00 56.07 312 PRO A N 1
ATOM 2172 C CA . PRO A 1 312 ? 19.286 -12.522 -38.123 1.00 46.82 312 PRO A CA 1
ATOM 2173 C C . PRO A 1 312 ? 20.723 -13.030 -38.110 1.00 61.77 312 PRO A C 1
ATOM 2174 O O . PRO A 1 312 ? 21.006 -14.042 -37.462 1.00 67.32 312 PRO A O 1
ATOM 2178 N N . ALA A 1 313 ? 21.611 -12.343 -38.824 1.00 64.67 313 ALA A N 1
ATOM 2179 C CA . ALA A 1 313 ? 23.022 -12.730 -38.888 1.00 63.89 313 ALA A CA 1
ATOM 2180 C C . ALA A 1 313 ? 23.816 -12.079 -37.764 1.00 53.06 313 ALA A C 1
ATOM 2181 O O . ALA A 1 313 ? 23.438 -11.022 -37.255 1.00 55.28 313 ALA A O 1
ATOM 2183 N N . ALA A 1 314 ? 24.926 -12.712 -37.396 1.00 47.12 314 ALA A N 1
ATOM 2184 C CA . ALA A 1 314 ? 25.759 -12.247 -36.293 1.00 52.87 314 ALA A CA 1
ATOM 2185 C C . ALA A 1 314 ? 26.067 -10.741 -36.319 1.00 54.74 314 ALA A C 1
ATOM 2186 O O . ALA A 1 314 ? 25.954 -10.065 -35.299 1.00 60.74 314 ALA A O 1
ATOM 2188 N N . SER A 1 315 ? 26.459 -10.224 -37.480 1.00 52.35 315 SER A N 1
ATOM 2189 C CA . SER A 1 315 ? 26.880 -8.823 -37.609 1.00 55.21 315 SER A CA 1
ATOM 2190 C C . SER A 1 315 ? 25.815 -7.883 -37.073 1.00 47.96 315 SER A C 1
ATOM 2191 O O . SER A 1 315 ? 26.102 -6.741 -36.709 1.00 51.58 315 SER A O 1
ATOM 2194 N N . THR A 1 316 ? 24.584 -8.383 -37.042 1.00 37.62 316 THR A N 1
ATOM 2195 C CA . THR A 1 316 ? 23.444 -7.652 -36.515 1.00 38.50 316 THR A CA 1
ATOM 2196 C C . THR A 1 316 ? 23.541 -7.518 -35.000 1.00 47.54 316 THR A C 1
ATOM 2197 O O . THR A 1 316 ? 23.146 -6.495 -34.428 1.00 53.06 316 THR A O 1
ATOM 2201 N N . LEU A 1 317 ? 24.093 -8.549 -34.365 1.00 40.29 317 LEU A N 1
ATOM 2202 C CA . LEU A 1 317 ? 24.104 -8.690 -32.910 1.00 37.51 317 LEU A CA 1
ATOM 2203 C C . LEU A 1 317 ? 24.650 -7.492 -32.121 1.00 40.01 317 LEU A C 1
ATOM 2204 O O . LEU A 1 317 ? 24.069 -7.099 -31.099 1.00 44.48 317 LEU A O 1
ATOM 2209 N N . PRO A 1 318 ? 25.781 -6.923 -32.563 1.00 38.88 318 PRO A N 1
ATOM 2210 C CA . PRO A 1 318 ? 26.319 -5.778 -31.826 1.00 39.53 318 PRO A CA 1
ATOM 2211 C C . PRO A 1 318 ? 25.348 -4.602 -31.756 1.00 54.23 318 PRO A C 1
ATOM 2212 O O . PRO A 1 318 ? 25.242 -3.988 -30.690 1.00 61.99 318 PRO A O 1
ATOM 2216 N N . GLN A 1 319 ? 24.648 -4.308 -32.855 1.00 49.03 319 GLN A N 1
ATOM 2217 C CA . GLN A 1 319 ? 23.571 -3.295 -32.868 1.00 51.05 319 GLN A CA 1
ATOM 2218 C C . GLN A 1 319 ? 22.404 -3.603 -31.906 1.00 50.32 319 GLN A C 1
ATOM 2219 O O . GLN A 1 319 ? 21.931 -2.728 -31.151 1.00 40.09 319 GLN A O 1
ATOM 2225 N N . GLU A 1 320 ? 21.922 -4.844 -31.968 1.00 51.42 320 GLU A N 1
ATOM 2226 C CA . GLU A 1 320 ? 20.853 -5.291 -31.091 1.00 38.52 320 GLU A CA 1
ATOM 2227 C C . GLU A 1 320 ? 21.268 -5.085 -29.646 1.00 40.91 320 GLU A C 1
ATOM 2228 O O . GLU A 1 320 ? 20.450 -4.701 -28.802 1.00 50.06 320 GLU A O 1
ATOM 2234 N N . TRP A 1 321 ? 22.544 -5.321 -29.354 1.00 33.15 321 TRP A N 1
ATOM 2235 C CA . TRP A 1 321 ? 23.022 -5.108 -27.991 1.00 47.58 321 TRP A CA 1
ATOM 2236 C C . TRP A 1 321 ? 22.863 -3.650 -27.544 1.00 53.22 321 TRP A C 1
ATOM 2237 O O . TRP A 1 321 ? 22.331 -3.383 -26.463 1.00 49.76 321 TRP A O 1
ATOM 2248 N N . GLN A 1 322 ? 23.313 -2.713 -28.375 1.00 51.25 322 GLN A N 1
ATOM 2249 C CA . GLN A 1 322 ? 23.281 -1.301 -28.006 1.00 55.59 322 GLN A CA 1
ATOM 2250 C C . GLN A 1 322 ? 21.864 -0.763 -27.817 1.00 56.07 322 GLN A C 1
ATOM 2251 O O . GLN A 1 322 ? 21.640 0.121 -26.987 1.00 56.47 322 GLN A O 1
ATOM 2257 N N . ARG A 1 323 ? 20.914 -1.297 -28.580 1.00 44.57 323 ARG A N 1
ATOM 2258 C CA . ARG A 1 323 ? 19.510 -0.890 -28.450 1.00 43.55 323 ARG A CA 1
ATOM 2259 C C . ARG A 1 323 ? 18.850 -1.417 -27.175 1.00 49.12 323 ARG A C 1
ATOM 2260 O O . ARG A 1 323 ? 18.199 -0.671 -26.434 1.00 49.94 323 ARG A O 1
ATOM 2268 N N . ASN A 1 324 ? 19.019 -2.710 -26.923 1.00 38.11 324 ASN A N 1
ATOM 2269 C CA . ASN A 1 324 ? 18.316 -3.355 -25.835 1.00 31.58 324 ASN A CA 1
ATOM 2270 C C . ASN A 1 324 ? 19.013 -3.153 -24.503 1.00 42.06 324 ASN A C 1
ATOM 2271 O O . ASN A 1 324 ? 18.417 -3.354 -23.442 1.00 47.42 324 ASN A O 1
ATOM 2276 N N . LYS A 1 325 ? 20.277 -2.749 -24.564 1.00 38.50 325 LYS A N 1
ATOM 2277 C CA . LYS A 1 325 ? 21.100 -2.548 -23.368 1.00 42.38 325 LYS A CA 1
ATOM 2278 C C . LYS A 1 325 ? 20.379 -1.798 -22.239 1.00 38.71 325 LYS A C 1
ATOM 2279 O O . LYS A 1 325 ? 20.244 -2.323 -21.135 1.00 42.39 325 LYS A O 1
ATOM 2285 N N . ALA A 1 326 ? 19.933 -0.575 -22.532 1.00 39.43 326 ALA A N 1
ATOM 2286 C CA . ALA A 1 326 ? 19.236 0.278 -21.569 1.00 45.36 326 ALA A CA 1
ATOM 2287 C C . ALA A 1 326 ? 17.880 -0.288 -21.118 1.00 54.98 326 ALA A C 1
ATOM 2288 O O . ALA A 1 326 ? 17.522 -0.220 -19.931 1.00 47.15 326 ALA A O 1
ATOM 2290 N N . SER A 1 327 ? 17.127 -0.838 -22.068 1.00 52.51 327 SER A N 1
ATOM 2291 C CA . SER A 1 327 ? 15.819 -1.429 -21.778 1.00 37.72 327 SER A CA 1
ATOM 2292 C C . SER A 1 327 ? 15.902 -2.672 -20.879 1.00 25.15 327 SER A C 1
ATOM 2293 O O . SER A 1 327 ? 14.985 -2.959 -20.122 1.00 35.04 327 SER A O 1
ATOM 2296 N N . LEU A 1 328 ? 17.001 -3.411 -20.973 1.00 22.96 328 LEU A N 1
ATOM 2297 C CA . LEU A 1 328 ? 17.181 -4.622 -20.175 1.00 32.69 32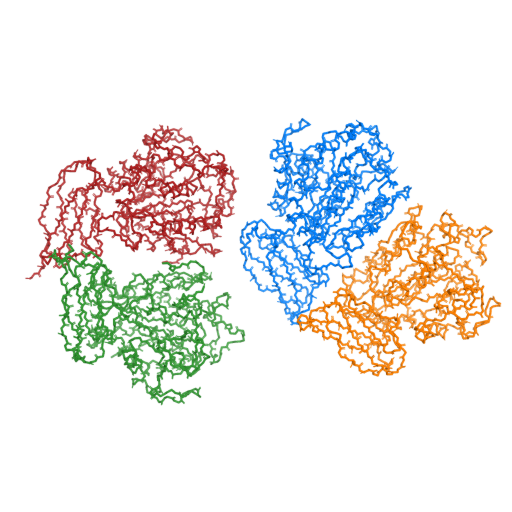8 LEU A CA 1
ATOM 2298 C C . LEU A 1 328 ? 17.619 -4.273 -18.753 1.00 36.06 328 LEU A C 1
ATOM 2299 O O . LEU A 1 328 ? 17.244 -4.927 -17.779 1.00 37.07 328 LEU A O 1
ATOM 2304 N N . LEU A 1 329 ? 18.415 -3.225 -18.633 1.00 35.87 329 LEU A N 1
ATOM 2305 C CA . LEU A 1 329 ? 18.816 -2.754 -17.318 1.00 46.05 329 LEU A CA 1
ATOM 2306 C C . LEU A 1 329 ? 17.646 -2.083 -16.597 1.00 41.31 329 LEU A C 1
ATOM 2307 O O . LEU A 1 329 ? 17.321 -2.422 -15.458 1.00 50.61 329 LEU A O 1
ATOM 2312 N N . GLN A 1 330 ? 17.017 -1.129 -17.272 1.00 29.00 330 GLN A N 1
ATOM 2313 C CA . GLN A 1 330 ? 15.922 -0.375 -16.680 1.00 40.94 330 GLN A CA 1
ATOM 2314 C C . GLN A 1 330 ? 14.745 -1.259 -16.273 1.00 41.52 330 GLN A C 1
ATOM 2315 O O . GLN A 1 330 ? 14.121 -1.024 -15.243 1.00 48.40 330 GLN A O 1
ATOM 2321 N N . LEU A 1 331 ? 14.441 -2.271 -17.080 1.00 37.19 331 LEU A N 1
ATOM 2322 C CA . LEU A 1 331 ? 13.367 -3.207 -16.753 1.00 28.11 331 LEU A CA 1
ATOM 2323 C C . LEU A 1 331 ? 13.740 -3.931 -15.475 1.00 25.90 331 LEU A C 1
ATOM 2324 O O . LEU A 1 331 ? 12.926 -4.072 -14.567 1.00 30.78 331 LEU A O 1
ATOM 2329 N N . LEU A 1 332 ? 14.981 -4.385 -15.402 1.00 22.23 332 LEU A N 1
ATOM 2330 C CA . LEU A 1 332 ? 15.421 -5.093 -14.210 1.00 35.95 332 LEU A CA 1
ATOM 2331 C C . LEU A 1 332 ? 15.183 -4.233 -12.990 1.00 30.99 332 LEU A C 1
ATOM 2332 O O . LEU A 1 332 ? 14.671 -4.716 -11.989 1.00 35.41 332 LEU A O 1
ATOM 2337 N N . ARG A 1 333 ? 15.518 -2.949 -13.084 1.00 36.89 333 ARG A N 1
ATOM 2338 C CA . ARG A 1 333 ? 15.358 -2.033 -11.942 1.00 28.07 333 ARG A CA 1
ATOM 2339 C C . ARG A 1 333 ? 13.900 -1.800 -11.554 1.00 28.72 333 ARG A C 1
ATOM 2340 O O . ARG A 1 333 ? 13.613 -1.255 -10.488 1.00 51.97 333 ARG A O 1
ATOM 2348 N N . GLN A 1 334 ? 12.982 -2.234 -12.412 1.00 29.04 334 GLN A N 1
ATOM 2349 C CA . GLN A 1 334 ? 11.556 -2.188 -12.105 1.00 20.96 334 GLN A CA 1
ATOM 2350 C C . GLN A 1 334 ? 11.174 -3.247 -11.057 1.00 36.96 334 GLN A C 1
ATOM 2351 O O . GLN A 1 334 ? 10.114 -3.171 -10.434 1.00 48.18 334 GLN A O 1
ATOM 2357 N N . ALA A 1 335 ? 12.039 -4.229 -10.841 1.00 23.88 335 ALA A N 1
ATOM 2358 C CA . ALA A 1 335 ? 11.808 -5.177 -9.768 1.00 29.83 335 ALA A CA 1
ATOM 2359 C C . ALA A 1 335 ? 11.994 -4.499 -8.412 1.00 35.53 335 ALA A C 1
ATOM 2360 O O . ALA A 1 335 ? 11.976 -5.150 -7.366 1.00 36.47 335 ALA A O 1
ATOM 2362 N N . HIS A 1 336 ? 12.174 -3.188 -8.417 1.00 29.33 336 HIS A N 1
ATOM 2363 C CA . HIS A 1 336 ? 12.398 -2.503 -7.154 1.00 36.39 336 HIS A CA 1
ATOM 2364 C C . HIS A 1 336 ? 11.310 -1.532 -6.786 1.00 37.70 336 HIS A C 1
ATOM 2365 O O . HIS A 1 336 ? 11.321 -0.977 -5.687 1.00 20.18 336 HIS A O 1
ATOM 2372 N N . ILE A 1 337 ? 10.356 -1.357 -7.696 1.00 35.39 337 ILE A N 1
ATOM 2373 C CA . ILE A 1 337 ? 9.228 -0.480 -7.427 1.00 31.97 337 ILE A CA 1
ATOM 2374 C C . ILE A 1 337 ? 8.302 -1.070 -6.391 1.00 27.77 337 ILE A C 1
ATOM 2375 O O . ILE A 1 337 ? 8.390 -2.256 -6.044 1.00 39.67 337 ILE A O 1
ATOM 2380 N N . GLY A 1 338 ? 7.412 -0.221 -5.898 1.00 34.61 338 GLY A N 1
ATOM 2381 C CA . GLY A 1 338 ? 6.419 -0.642 -4.933 1.00 41.11 338 GLY A CA 1
ATOM 2382 C C . GLY A 1 338 ? 6.985 -0.812 -3.541 1.00 24.51 338 GLY A C 1
ATOM 2383 O O . GLY A 1 338 ? 7.718 0.049 -3.046 1.00 26.54 338 GLY A O 1
ATOM 2384 N N . ILE A 1 339 ? 6.631 -1.928 -2.914 1.00 19.50 339 ILE A N 1
ATOM 2385 C CA . ILE A 1 339 ? 7.009 -2.180 -1.536 1.00 34.05 339 ILE A CA 1
ATOM 2386 C C . ILE A 1 339 ? 7.479 -3.597 -1.351 1.00 35.38 339 ILE A C 1
ATOM 2387 O O . ILE A 1 339 ? 7.483 -4.413 -2.280 1.00 33.30 339 ILE A O 1
ATOM 2392 N N . LYS A 1 340 ? 7.877 -3.874 -0.121 1.00 28.38 340 LYS A N 1
ATOM 2393 C CA . LYS A 1 340 ? 8.349 -5.184 0.252 1.00 31.60 340 LYS A CA 1
ATOM 2394 C C . LYS A 1 340 ? 8.415 -5.211 1.760 1.00 39.54 340 LYS A C 1
ATOM 2395 O O . LYS A 1 340 ? 8.468 -4.146 2.400 1.00 26.16 340 LYS A O 1
ATOM 2401 N N . GLY A 1 341 ? 8.375 -6.417 2.326 1.00 22.44 341 GLY A N 1
ATOM 2402 C CA . GLY A 1 341 ? 8.363 -6.553 3.768 1.00 16.97 341 GLY A CA 1
ATOM 2403 C C . GLY A 1 341 ? 8.218 -7.962 4.292 1.00 25.36 341 GLY A C 1
ATOM 2404 O O . GLY A 1 341 ? 8.317 -8.954 3.560 1.00 17.30 341 GLY A O 1
ATOM 2405 N N . LEU A 1 342 ? 7.978 -8.041 5.592 1.00 35.72 342 LEU A N 1
ATOM 2406 C CA . LEU A 1 342 ? 7.891 -9.319 6.265 1.00 36.16 342 LEU A CA 1
ATOM 2407 C C . LEU A 1 342 ? 6.572 -9.462 6.970 1.00 38.38 342 LEU A C 1
ATOM 2408 O O . LEU A 1 342 ? 6.107 -8.539 7.647 1.00 42.35 342 LEU A O 1
ATOM 2413 N N . VAL A 1 343 ? 5.966 -10.627 6.806 1.00 29.54 343 VAL A N 1
ATOM 2414 C CA . VAL A 1 343 ? 4.830 -10.986 7.623 1.00 30.98 343 VAL A CA 1
ATOM 2415 C C . VAL A 1 343 ? 5.410 -11.935 8.645 1.00 37.14 343 VAL A C 1
ATOM 2416 O O . VAL A 1 343 ? 5.982 -12.980 8.310 1.00 28.75 343 VAL A O 1
ATOM 2420 N N . THR A 1 344 ? 5.279 -11.550 9.904 1.00 50.67 344 THR A N 1
ATOM 2421 C CA . THR A 1 344 ? 5.984 -12.242 10.952 1.00 51.32 344 THR A CA 1
ATOM 2422 C C . THR A 1 344 ? 5.090 -12.600 12.131 1.00 50.09 344 THR A C 1
ATOM 2423 O O . THR A 1 344 ? 3.992 -12.059 12.291 1.00 43.78 344 THR A O 1
ATOM 2427 N N . ASP A 1 345 ? 5.584 -13.541 12.927 1.00 38.70 345 ASP A N 1
ATOM 2428 C CA . ASP A 1 345 ? 5.027 -13.899 14.219 1.00 35.66 345 ASP A CA 1
ATOM 2429 C C . ASP A 1 345 ? 4.959 -12.716 15.136 1.00 46.95 345 ASP A C 1
ATOM 2430 O O . ASP A 1 345 ? 5.536 -11.654 14.857 1.00 32.26 345 ASP A O 1
ATOM 2435 N N . ALA A 1 346 ? 4.286 -12.942 16.262 1.00 61.83 346 ALA A N 1
ATOM 2436 C CA . ALA A 1 346 ? 4.483 -12.142 17.464 1.00 63.06 346 ALA A CA 1
ATOM 2437 C C . ALA A 1 346 ? 5.848 -12.511 18.024 1.00 53.12 346 ALA A C 1
ATOM 2438 O O . ALA A 1 346 ? 6.545 -11.659 18.579 1.00 53.35 346 ALA A O 1
ATOM 2440 N N . SER A 1 347 ? 6.215 -13.787 17.870 1.00 29.10 347 SER A N 1
ATOM 2441 C CA . SER A 1 347 ? 7.585 -14.239 18.107 1.00 34.29 347 SER A CA 1
ATOM 2442 C C . SER A 1 347 ? 8.544 -13.497 17.188 1.00 38.76 347 SER A C 1
ATOM 2443 O O . SER A 1 347 ? 9.752 -13.680 17.273 1.00 41.89 347 SER A O 1
ATOM 2446 N N . GLY A 1 348 ? 7.998 -12.674 16.296 1.00 45.36 348 GLY A N 1
ATOM 2447 C CA . GLY A 1 348 ? 8.801 -11.997 15.294 1.00 47.16 348 GLY A CA 1
ATOM 2448 C C . GLY A 1 348 ? 9.387 -12.998 14.317 1.00 30.83 348 GLY A C 1
ATOM 2449 O O . GLY A 1 348 ? 10.510 -12.840 13.842 1.00 40.29 348 GLY A O 1
ATOM 2450 N N . PHE A 1 349 ? 8.604 -14.030 14.018 1.00 19.86 349 PHE A N 1
ATOM 2451 C CA . PHE A 1 349 ? 9.066 -15.170 13.244 1.00 23.63 349 PHE A CA 1
ATOM 2452 C C . PHE A 1 349 ? 8.259 -15.343 11.956 1.00 33.80 349 PHE A C 1
ATOM 2453 O O . PHE A 1 349 ? 7.028 -15.363 11.982 1.00 35.72 349 PHE A O 1
ATOM 2461 N N . PRO A 1 350 ? 8.958 -15.506 10.824 1.00 34.82 350 PRO A N 1
ATOM 2462 C CA . PRO A 1 350 ? 8.324 -15.402 9.506 1.00 32.45 350 PRO A CA 1
ATOM 2463 C C . PRO A 1 350 ? 7.161 -16.352 9.295 1.00 34.94 350 PRO A C 1
ATOM 2464 O O . PRO A 1 350 ? 7.286 -17.542 9.581 1.00 36.52 350 PRO A O 1
ATOM 2468 N N . ILE A 1 351 ? 6.049 -15.822 8.791 1.00 32.90 351 ILE A N 1
ATOM 2469 C CA . ILE A 1 351 ? 4.943 -16.656 8.343 1.00 32.31 351 ILE A CA 1
ATOM 2470 C C . ILE A 1 351 ? 5.029 -16.896 6.835 1.00 35.80 351 ILE A C 1
ATOM 2471 O O . ILE A 1 351 ? 4.979 -15.957 6.028 1.00 30.55 351 ILE A O 1
ATOM 2476 N N . ALA A 1 352 ? 5.153 -18.160 6.457 1.00 34.61 352 ALA A N 1
ATOM 2477 C CA . ALA A 1 352 ? 5.296 -18.522 5.059 1.00 28.10 352 ALA A CA 1
ATOM 2478 C C . ALA A 1 352 ? 3.920 -18.705 4.459 1.00 33.62 352 ALA A C 1
ATOM 2479 O O . ALA A 1 352 ? 2.975 -19.048 5.164 1.00 37.21 352 ALA A O 1
ATOM 2481 N N . ASP A 1 353 ? 3.802 -18.458 3.162 1.00 32.20 353 ASP A N 1
ATOM 2482 C CA . ASP A 1 353 ? 2.510 -18.575 2.481 1.00 31.92 353 ASP A CA 1
ATOM 2483 C C . ASP A 1 353 ? 1.407 -17.653 3.007 1.00 27.98 353 ASP A C 1
ATOM 2484 O O . ASP A 1 353 ? 0.224 -17.891 2.780 1.00 23.55 353 ASP A O 1
ATOM 2489 N N . ALA A 1 354 ? 1.795 -16.600 3.715 1.00 34.61 354 ALA A N 1
ATOM 2490 C CA . ALA A 1 354 ? 0.841 -15.569 4.081 1.00 40.98 354 ALA A CA 1
ATOM 2491 C C . ALA A 1 354 ? 0.391 -14.839 2.822 1.00 39.19 354 ALA A C 1
ATOM 2492 O O . ALA A 1 354 ? 1.064 -14.895 1.787 1.00 25.25 354 ALA A O 1
ATOM 2494 N N . ASN A 1 355 ? -0.751 -14.164 2.910 1.00 34.31 355 ASN A N 1
ATOM 2495 C CA . ASN A 1 355 ? -1.231 -13.344 1.807 1.00 37.41 355 ASN A CA 1
ATOM 2496 C C . ASN A 1 355 ? -1.170 -11.859 2.126 1.00 42.38 355 ASN A C 1
ATOM 2497 O O . ASN A 1 355 ? -1.553 -11.423 3.214 1.00 53.38 355 ASN A O 1
ATOM 2502 N N . VAL A 1 356 ? -0.678 -11.087 1.170 1.00 34.43 356 VAL A N 1
ATOM 2503 C CA . VAL A 1 356 ? -0.593 -9.640 1.308 1.00 37.30 356 VAL A CA 1
ATOM 2504 C C . VAL A 1 356 ? -1.457 -8.961 0.244 1.00 39.76 356 VAL A C 1
ATOM 2505 O O . VAL A 1 356 ? -1.180 -9.067 -0.959 1.00 41.07 356 VAL A O 1
ATOM 2509 N N . TYR A 1 357 ? -2.505 -8.270 0.697 1.00 34.44 357 TYR A N 1
ATOM 2510 C CA . TYR A 1 357 ? -3.483 -7.677 -0.198 1.00 30.60 357 TYR A CA 1
ATOM 2511 C C . TYR A 1 357 ? -3.365 -6.161 -0.299 1.00 42.08 357 TYR A C 1
ATOM 2512 O O . TYR A 1 357 ? -3.101 -5.487 0.701 1.00 26.28 357 TYR A O 1
ATOM 2521 N N . VAL A 1 358 ? -3.591 -5.644 -1.512 1.00 53.78 358 VAL A N 1
ATOM 2522 C CA . VAL A 1 358 ? -3.673 -4.209 -1.774 1.00 45.19 358 VAL A CA 1
ATOM 2523 C C . VAL A 1 358 ? -5.071 -3.852 -2.251 1.00 48.72 358 VAL A C 1
ATOM 2524 O O . VAL A 1 358 ? -5.560 -4.413 -3.231 1.00 48.57 358 VAL A O 1
ATOM 2528 N N . ALA A 1 359 ? -5.713 -2.923 -1.553 1.00 47.60 359 ALA A N 1
ATOM 2529 C CA . ALA A 1 359 ? -7.049 -2.479 -1.933 1.00 51.99 359 ALA A CA 1
ATOM 2530 C C . ALA A 1 359 ? -7.127 -2.131 -3.415 1.00 40.95 359 ALA A C 1
ATOM 2531 O O . ALA A 1 359 ? -6.417 -1.245 -3.892 1.00 43.51 359 ALA A O 1
ATOM 2533 N N . GLY A 1 360 ? -8.002 -2.827 -4.134 1.00 36.03 360 GLY A N 1
ATOM 2534 C CA . GLY A 1 360 ? -8.183 -2.594 -5.555 1.00 28.76 360 GLY A CA 1
ATOM 2535 C C . GLY A 1 360 ? -7.324 -3.530 -6.380 1.00 36.46 360 GLY A C 1
ATOM 2536 O O . GLY A 1 360 ? -7.385 -3.540 -7.606 1.00 52.87 360 GLY A O 1
ATOM 2537 N N . LEU A 1 361 ? -6.498 -4.308 -5.697 1.00 34.06 361 LEU A N 1
ATOM 2538 C CA . LEU A 1 361 ? -5.677 -5.320 -6.347 1.00 36.83 361 LEU A CA 1
ATOM 2539 C C . LEU A 1 361 ? -5.757 -6.622 -5.554 1.00 47.95 361 LEU A C 1
ATOM 2540 O O . LEU A 1 361 ? -4.817 -7.423 -5.551 1.00 39.43 361 LEU A O 1
ATOM 2545 N N . GLU A 1 362 ? -6.888 -6.816 -4.882 1.00 45.94 362 GLU A N 1
ATOM 2546 C CA . GLU A 1 362 ? -7.083 -7.954 -3.996 1.00 40.14 362 GLU A CA 1
ATOM 2547 C C . GLU A 1 362 ? -7.220 -9.277 -4.747 1.00 42.15 362 GLU A C 1
ATOM 2548 O O . GLU A 1 362 ? -7.167 -10.349 -4.147 1.00 40.63 362 GLU A O 1
ATOM 2554 N N . GLU A 1 363 ? -7.403 -9.205 -6.058 1.00 36.42 363 GLU A N 1
ATOM 2555 C CA . GLU A 1 363 ? -7.489 -10.418 -6.858 1.00 36.79 363 GLU A CA 1
ATOM 2556 C C . GLU A 1 363 ? -6.096 -11.007 -7.114 1.00 37.49 363 GLU A C 1
ATOM 2557 O O . GLU A 1 363 ? -5.951 -12.199 -7.415 1.00 37.25 363 GLU A O 1
ATOM 2563 N N . LYS A 1 364 ? -5.070 -10.176 -6.977 1.00 31.21 364 LYS A N 1
ATOM 2564 C CA . LYS A 1 364 ? -3.701 -10.660 -7.082 1.00 34.21 364 LYS A CA 1
ATOM 2565 C C . LYS A 1 364 ? -2.918 -10.423 -5.798 1.00 37.79 364 LYS A C 1
ATOM 2566 O O . LYS A 1 364 ? -2.122 -9.495 -5.720 1.00 43.33 364 LYS A O 1
ATOM 2572 N N . PRO A 1 365 ? -3.146 -11.269 -4.785 1.00 36.11 365 PRO A N 1
ATOM 2573 C CA . PRO A 1 365 ? -2.368 -11.240 -3.546 1.00 35.39 365 PRO A CA 1
ATOM 2574 C C . PRO A 1 365 ? -0.955 -11.752 -3.783 1.00 40.78 365 PRO A C 1
ATOM 2575 O O . PRO A 1 365 ? -0.720 -12.519 -4.722 1.00 37.00 365 PRO A O 1
ATOM 2579 N N . MET A 1 366 ? -0.023 -11.329 -2.938 1.00 39.85 366 MET A N 1
ATOM 2580 C CA . MET A 1 366 ? 1.322 -11.883 -2.966 1.00 30.80 366 MET A CA 1
ATOM 2581 C C . MET A 1 366 ? 1.383 -12.930 -1.894 1.00 31.92 366 MET A C 1
ATOM 2582 O O . MET A 1 366 ? 0.850 -12.727 -0.815 1.00 40.56 366 MET A O 1
ATOM 2587 N N . ARG A 1 367 ? 2.033 -14.046 -2.194 1.00 29.15 367 ARG A N 1
ATOM 2588 C CA . ARG A 1 367 ? 2.203 -15.119 -1.224 1.00 31.61 367 ARG A CA 1
ATOM 2589 C C . ARG A 1 367 ? 3.613 -15.040 -0.643 1.00 31.08 367 ARG A C 1
ATOM 2590 O O . ARG A 1 367 ? 4.593 -15.080 -1.385 1.00 51.63 367 ARG A O 1
ATOM 2598 N N . THR A 1 368 ? 3.733 -14.889 0.673 1.00 18.91 368 THR A N 1
ATOM 2599 C CA . THR A 1 368 ? 5.066 -14.728 1.255 1.00 26.08 368 THR A CA 1
ATOM 2600 C C . THR A 1 368 ? 5.933 -15.965 1.077 1.00 31.20 368 THR A C 1
ATOM 2601 O O . THR A 1 368 ? 5.432 -17.097 0.971 1.00 30.41 368 THR A O 1
ATOM 2605 N N . SER A 1 369 ? 7.242 -15.729 1.048 1.00 25.89 369 SER A N 1
ATOM 2606 C CA . SER A 1 369 ? 8.238 -16.782 0.937 1.00 16.48 369 SER A CA 1
ATOM 2607 C C . SER A 1 369 ? 8.370 -17.540 2.263 1.00 34.89 369 SER A C 1
ATOM 2608 O O . SER A 1 369 ? 7.725 -17.201 3.260 1.00 45.06 369 SER A O 1
ATOM 2611 N N . LYS A 1 370 ? 9.209 -18.571 2.274 1.00 31.13 370 LYS A N 1
ATOM 2612 C CA . LYS A 1 370 ? 9.464 -19.327 3.496 1.00 32.83 370 LYS A CA 1
ATOM 2613 C C . LYS A 1 370 ? 9.953 -18.427 4.618 1.00 23.97 370 LYS A C 1
ATOM 2614 O O . LYS A 1 370 ? 9.755 -18.732 5.786 1.00 44.79 370 LYS A O 1
ATOM 2620 N N . ARG A 1 371 ? 10.576 -17.313 4.254 1.00 16.86 371 ARG A N 1
ATOM 2621 C CA . ARG A 1 371 ? 11.068 -16.357 5.233 1.00 27.59 371 ARG A CA 1
ATOM 2622 C C . ARG A 1 371 ? 10.071 -15.212 5.411 1.00 24.39 371 ARG A C 1
ATOM 2623 O O . ARG A 1 371 ? 10.376 -14.188 5.998 1.00 35.76 371 ARG A O 1
ATOM 2631 N N . GLY A 1 372 ? 8.865 -15.402 4.905 1.00 27.75 372 GLY A N 1
ATOM 2632 C CA . GLY A 1 372 ? 7.798 -14.441 5.109 1.00 37.24 372 GLY A CA 1
ATOM 2633 C C . GLY A 1 372 ? 7.997 -13.150 4.348 1.00 25.58 372 GLY A C 1
ATOM 2634 O O . GLY A 1 372 ? 7.433 -12.117 4.688 1.00 21.85 372 GLY A O 1
ATOM 2635 N N . GLU A 1 373 ? 8.802 -13.212 3.303 1.00 22.17 373 GLU A N 1
ATOM 2636 C CA . GLU A 1 373 ? 9.054 -12.041 2.488 1.00 35.34 373 GLU A CA 1
ATOM 2637 C C . GLU A 1 373 ? 8.014 -11.887 1.393 1.00 39.17 373 GLU A C 1
ATOM 2638 O O . GLU A 1 373 ? 7.464 -12.873 0.897 1.00 40.14 373 GLU A O 1
ATOM 2644 N N . TYR A 1 374 ? 7.765 -10.639 1.008 1.00 30.15 374 TYR A N 1
ATOM 2645 C CA . TYR A 1 374 ? 6.931 -10.345 -0.147 1.00 32.91 374 TYR A CA 1
ATOM 2646 C C . TYR A 1 374 ? 7.442 -9.061 -0.791 1.00 42.14 374 TYR A C 1
ATOM 2647 O O . TYR A 1 374 ? 7.996 -8.183 -0.121 1.00 31.36 374 TYR A O 1
ATOM 2656 N N . TRP A 1 375 ? 7.270 -8.973 -2.103 1.00 33.20 375 TRP A N 1
ATOM 2657 C CA . TRP A 1 375 ? 7.556 -7.764 -2.837 1.00 17.18 375 TRP A CA 1
ATOM 2658 C C . TRP A 1 375 ? 6.308 -7.485 -3.640 1.00 32.88 375 TRP A C 1
ATOM 2659 O O . TRP A 1 375 ? 5.855 -8.352 -4.392 1.00 37.48 375 TRP A O 1
ATOM 2670 N N . ARG A 1 376 ? 5.742 -6.293 -3.494 1.00 27.93 376 ARG A N 1
ATOM 2671 C CA . ARG A 1 376 ? 4.558 -5.951 -4.263 1.00 21.18 376 ARG A CA 1
ATOM 2672 C C . ARG A 1 376 ? 4.864 -4.773 -5.164 1.00 33.96 376 ARG A C 1
ATOM 2673 O O . ARG A 1 376 ? 4.984 -3.620 -4.722 1.00 23.31 376 ARG A O 1
ATOM 2681 N N . LEU A 1 377 ? 5.016 -5.081 -6.442 1.00 30.83 377 LEU A N 1
ATOM 2682 C CA . LEU A 1 377 ? 5.338 -4.057 -7.413 1.00 29.47 377 LEU A CA 1
ATOM 2683 C C . LEU A 1 377 ? 4.170 -3.105 -7.499 1.00 25.08 377 LEU A C 1
ATOM 2684 O O . LEU A 1 377 ? 3.025 -3.530 -7.616 1.00 39.22 377 LEU A O 1
ATOM 2689 N N . LEU A 1 378 ? 4.451 -1.814 -7.464 1.00 36.31 378 LEU A N 1
ATOM 2690 C CA . LEU A 1 378 ? 3.377 -0.838 -7.524 1.00 32.64 378 LEU A CA 1
ATOM 2691 C C . LEU A 1 378 ? 3.718 0.374 -8.386 1.00 18.09 378 LEU A C 1
ATOM 2692 O O . LEU A 1 378 ? 4.847 0.831 -8.448 1.00 31.29 378 LEU A O 1
ATOM 2697 N N . THR A 1 379 ? 2.708 0.862 -9.075 1.00 36.01 379 THR A N 1
ATOM 2698 C CA . THR A 1 379 ? 2.751 2.148 -9.720 1.00 40.00 379 THR A CA 1
ATOM 2699 C C . THR A 1 379 ? 2.778 3.187 -8.615 1.00 44.47 379 THR A C 1
ATOM 2700 O O . THR A 1 379 ? 2.299 2.918 -7.513 1.00 36.28 379 THR A O 1
ATOM 2704 N N . PRO A 1 380 ? 3.358 4.366 -8.889 1.00 39.79 380 PRO A N 1
ATOM 2705 C CA . PRO A 1 380 ? 3.237 5.473 -7.929 1.00 43.23 380 PRO A CA 1
ATOM 2706 C C . PRO A 1 380 ? 1.776 5.759 -7.518 1.00 46.19 380 PRO A C 1
ATOM 2707 O O . PRO A 1 380 ? 0.842 5.584 -8.319 1.00 29.93 380 PRO A O 1
ATOM 2711 N N . GLY A 1 381 ? 1.593 6.189 -6.271 1.00 41.03 381 GLY A N 1
ATOM 2712 C CA . GLY A 1 381 ? 0.270 6.404 -5.718 1.00 37.99 381 GLY A CA 1
ATOM 2713 C C . GLY A 1 381 ? 0.224 6.034 -4.249 1.00 42.43 381 GLY A C 1
ATOM 2714 O O . GLY A 1 381 ? 1.263 5.765 -3.645 1.00 48.20 381 GLY A O 1
ATOM 2715 N N . LEU A 1 382 ? -0.967 6.030 -3.655 1.00 37.34 382 LEU A N 1
ATOM 2716 C CA . LEU A 1 382 ? -1.065 5.658 -2.255 1.00 40.67 382 LEU A CA 1
ATOM 2717 C C . LEU A 1 382 ? -2.034 4.511 -2.074 1.00 39.87 382 LEU A C 1
ATOM 2718 O O . LEU A 1 382 ? -3.089 4.478 -2.703 1.00 28.56 382 LEU A O 1
ATOM 2723 N N . TYR A 1 383 ? -1.663 3.572 -1.206 1.00 45.45 383 TYR A N 1
ATOM 2724 C CA . TYR A 1 383 ? -2.413 2.334 -1.053 1.00 34.04 383 TYR A CA 1
ATOM 2725 C C . TYR A 1 383 ? -2.671 1.908 0.397 1.00 38.48 383 TYR A C 1
ATOM 2726 O O . TYR A 1 383 ? -1.963 2.289 1.318 1.00 46.40 383 TYR A O 1
ATOM 2735 N N . SER A 1 384 ? -3.709 1.104 0.582 1.00 47.29 384 SER A N 1
ATOM 2736 C CA . SER A 1 384 ? -3.960 0.451 1.857 1.00 44.18 384 SER A CA 1
ATOM 2737 C C . SER A 1 384 ? -3.596 -1.018 1.719 1.00 46.98 384 SER A C 1
ATOM 2738 O O . SER A 1 384 ? -4.279 -1.795 1.043 1.00 29.90 384 SER A O 1
ATOM 2741 N N . VAL A 1 385 ? -2.493 -1.392 2.343 1.00 50.32 385 VAL A N 1
ATOM 2742 C CA . VAL A 1 385 ? -2.015 -2.762 2.255 1.00 46.64 385 VAL A CA 1
ATOM 2743 C C . VAL A 1 385 ? -2.374 -3.501 3.531 1.00 41.96 385 VAL A C 1
ATOM 2744 O O . VAL A 1 385 ? -2.312 -2.923 4.619 1.00 40.25 385 VAL A O 1
ATOM 2748 N N . HIS A 1 386 ? -2.765 -4.766 3.401 1.00 28.79 386 HIS A N 1
ATOM 2749 C CA . HIS A 1 386 ? -2.975 -5.622 4.569 1.00 25.72 386 HIS A CA 1
ATOM 2750 C C . HIS A 1 386 ? -2.597 -7.065 4.304 1.00 31.60 386 HIS A C 1
ATOM 2751 O O . HIS A 1 386 ? -2.489 -7.486 3.147 1.00 26.31 386 HIS A O 1
ATOM 2758 N N . ALA A 1 387 ? -2.409 -7.823 5.380 1.00 33.91 387 ALA A N 1
ATOM 2759 C CA . ALA A 1 387 ? -1.927 -9.188 5.265 1.00 33.77 387 ALA A CA 1
ATOM 2760 C C . ALA A 1 387 ? -2.835 -10.145 6.006 1.00 41.26 387 ALA A C 1
ATOM 2761 O O . ALA A 1 387 ? -3.434 -9.802 7.029 1.00 41.55 387 ALA A O 1
ATOM 2763 N N . SER A 1 388 ? -2.938 -11.357 5.483 1.00 23.50 388 SER A N 1
ATOM 2764 C CA . SER A 1 388 ? -3.716 -12.374 6.156 1.00 31.41 388 SER A CA 1
ATOM 2765 C C . SER A 1 388 ? -3.075 -13.745 5.971 1.00 42.14 388 SER A C 1
ATOM 2766 O O . SER A 1 388 ? -2.211 -13.940 5.104 1.00 34.12 388 SER A O 1
ATOM 2769 N N . ALA A 1 389 ? -3.497 -14.685 6.808 1.00 46.43 389 ALA A N 1
ATOM 2770 C CA . ALA A 1 389 ? -2.990 -16.048 6.778 1.00 37.28 389 ALA A CA 1
ATOM 2771 C C . ALA A 1 389 ? -3.895 -16.941 7.624 1.00 43.52 389 ALA A C 1
ATOM 2772 O O . ALA A 1 389 ? -4.424 -16.517 8.654 1.00 55.75 389 ALA A O 1
ATOM 2774 N N . PHE A 1 390 ? -4.074 -18.177 7.176 1.00 44.27 390 PHE A N 1
ATOM 2775 C CA . PHE A 1 390 ? -4.849 -19.165 7.914 1.00 59.19 390 PHE A CA 1
ATOM 2776 C C . PHE A 1 390 ? -4.283 -19.335 9.325 1.00 57.35 390 PHE A C 1
ATOM 2777 O O . PHE A 1 390 ? -3.071 -19.450 9.508 1.00 58.46 390 PHE A O 1
ATOM 2785 N N . GLY A 1 391 ? -5.158 -19.333 10.325 1.00 51.76 391 GLY A N 1
ATOM 2786 C CA . GLY A 1 391 ? -4.715 -19.488 11.696 1.00 51.74 391 GLY A CA 1
ATOM 2787 C C . GLY A 1 391 ? -4.231 -18.171 12.260 1.00 48.05 391 GLY A C 1
ATOM 2788 O O . GLY A 1 391 ? -3.714 -18.111 13.376 1.00 39.34 391 GLY A O 1
ATOM 2789 N N . TYR A 1 392 ? -4.402 -17.108 11.482 1.00 52.29 392 TYR A N 1
ATOM 2790 C CA . TYR A 1 392 ? -4.018 -15.773 11.921 1.00 53.53 392 TYR A CA 1
ATOM 2791 C C . TYR A 1 392 ? -5.121 -14.763 11.693 1.00 50.74 392 TYR A C 1
ATOM 2792 O O . TYR A 1 392 ? -5.809 -14.806 10.678 1.00 54.43 392 TYR A O 1
ATOM 2801 N N . GLN A 1 393 ? -5.287 -13.864 12.657 1.00 61.41 393 GLN A N 1
ATOM 2802 C CA . GLN A 1 393 ? -6.207 -12.745 12.512 1.00 57.39 393 GLN A CA 1
ATOM 2803 C C . GLN A 1 393 ? -5.632 -11.797 11.466 1.00 57.53 393 GLN A C 1
ATOM 2804 O O . GLN A 1 393 ? -4.461 -11.414 11.527 1.00 47.67 393 GLN A O 1
ATOM 2810 N N . THR A 1 394 ? -6.462 -11.453 10.489 1.00 59.52 394 THR A N 1
ATOM 2811 C CA . THR A 1 394 ? -6.039 -10.598 9.396 1.00 58.55 394 THR A CA 1
ATOM 2812 C C . THR A 1 394 ? -5.609 -9.254 9.945 1.00 54.79 394 THR A C 1
ATOM 2813 O O . THR A 1 394 ? -6.370 -8.606 10.655 1.00 59.12 394 THR A O 1
ATOM 2817 N N . SER A 1 395 ? -4.388 -8.841 9.620 1.00 45.68 395 SER A N 1
ATOM 2818 C CA . SER A 1 395 ? -3.848 -7.590 10.138 1.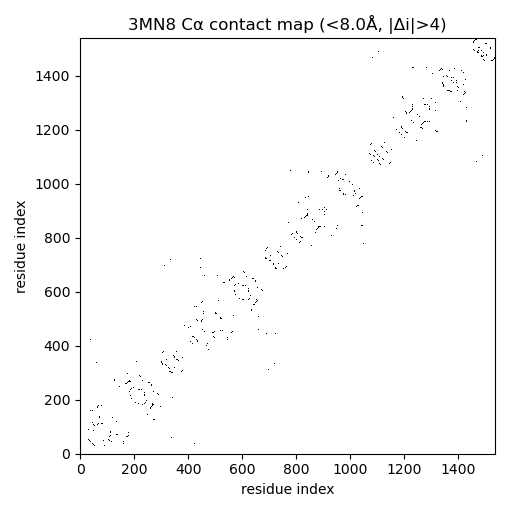00 47.06 395 SER A CA 1
ATOM 2819 C C . SER A 1 395 ? -4.739 -6.398 9.848 1.00 54.91 395 SER A C 1
ATOM 2820 O O . SER A 1 395 ? -5.532 -6.403 8.896 1.00 51.98 395 SER A O 1
ATOM 2823 N N . ALA A 1 396 ? -4.586 -5.365 10.672 1.00 48.29 396 ALA A N 1
ATOM 2824 C CA . ALA A 1 396 ? -5.170 -4.072 10.372 1.00 41.62 396 ALA A CA 1
ATOM 2825 C C . ALA A 1 396 ? -4.447 -3.524 9.142 1.00 55.19 396 ALA A C 1
ATOM 2826 O O . ALA A 1 396 ? -3.297 -3.884 8.877 1.00 63.99 396 ALA A O 1
ATOM 2828 N N . PRO A 1 397 ? -5.117 -2.646 8.388 1.00 49.48 397 PRO A N 1
ATOM 2829 C CA . PRO A 1 397 ? -4.552 -2.125 7.143 1.00 40.01 397 PRO A CA 1
ATOM 2830 C C . PRO A 1 397 ? -3.529 -1.029 7.403 1.00 43.80 397 PRO A C 1
ATOM 2831 O O . PRO A 1 397 ? -3.622 -0.306 8.396 1.00 44.80 397 PRO A O 1
ATOM 2835 N N . GLN A 1 398 ? -2.557 -0.915 6.508 1.00 49.49 398 GLN A N 1
ATOM 2836 C CA . GLN A 1 398 ? -1.603 0.178 6.567 1.00 50.02 398 GLN A CA 1
ATOM 2837 C C . GLN A 1 398 ? -1.673 0.974 5.262 1.00 48.16 398 GLN A C 1
ATOM 2838 O O . GLN A 1 398 ? -1.817 0.415 4.167 1.00 47.41 398 GLN A O 1
ATOM 2844 N N . GLN A 1 399 ? -1.601 2.291 5.399 1.00 55.03 399 GLN A N 1
ATOM 2845 C CA . GLN A 1 399 ? -1.599 3.198 4.264 1.00 55.73 399 GLN A CA 1
ATOM 2846 C C . GLN A 1 399 ? -0.168 3.613 3.949 1.00 59.55 399 GLN A C 1
ATOM 2847 O O . GLN A 1 399 ? 0.595 3.981 4.837 1.00 67.30 399 GLN A O 1
ATOM 2853 N N . VAL A 1 400 ? 0.198 3.543 2.679 1.00 53.80 400 VAL A N 1
ATOM 2854 C CA . VAL A 1 400 ? 1.549 3.872 2.272 1.00 45.60 400 VAL A CA 1
ATOM 2855 C C . VAL A 1 400 ? 1.537 4.684 0.991 1.00 43.62 400 VAL A C 1
ATOM 2856 O O . VAL A 1 400 ? 0.778 4.398 0.061 1.00 42.19 400 VAL A O 1
ATOM 2860 N N . ARG A 1 401 ? 2.381 5.706 0.949 1.00 53.83 401 ARG A N 1
ATOM 2861 C CA . ARG A 1 401 ? 2.528 6.524 -0.247 1.00 57.02 401 ARG A CA 1
ATOM 2862 C C . ARG A 1 401 ? 3.683 5.978 -1.090 1.00 35.12 401 ARG A C 1
ATOM 2863 O O . ARG A 1 401 ? 4.855 6.120 -0.744 1.00 39.11 401 ARG A O 1
ATOM 2871 N N . VAL A 1 402 ? 3.345 5.328 -2.190 1.00 35.83 402 VAL A N 1
ATOM 2872 C CA . VAL A 1 402 ? 4.377 4.780 -3.063 1.00 42.74 402 VAL A CA 1
ATOM 2873 C C . VAL A 1 402 ? 4.879 5.791 -4.082 1.00 53.83 402 VAL A C 1
ATOM 2874 O O . VAL A 1 402 ? 4.207 6.081 -5.082 1.00 30.31 402 VAL A O 1
ATOM 2878 N N . THR A 1 403 ? 6.056 6.339 -3.790 1.00 70.24 403 THR A N 1
ATOM 2879 C CA . THR A 1 403 ? 6.847 7.079 -4.758 1.00 72.17 403 THR A CA 1
ATOM 2880 C C . THR A 1 403 ? 7.924 6.123 -5.214 1.00 73.08 403 THR A C 1
ATOM 2881 O O . THR A 1 403 ? 8.566 5.466 -4.391 1.00 79.93 403 THR A O 1
ATOM 2885 N N . ASN A 1 404 ? 8.099 6.002 -6.523 1.00 70.61 404 ASN A N 1
ATOM 2886 C CA . ASN A 1 404 ? 9.126 5.103 -7.028 1.00 71.74 404 ASN A CA 1
ATOM 2887 C C . ASN A 1 404 ? 10.343 5.909 -7.432 1.00 70.00 404 ASN A C 1
ATOM 2888 O O . ASN A 1 404 ? 10.810 5.841 -8.575 1.00 44.21 404 ASN A O 1
ATOM 2893 N N . ASP A 1 405 ? 10.840 6.675 -6.464 1.00 82.18 405 ASP A N 1
ATOM 2894 C CA . ASP A 1 405 ? 11.979 7.565 -6.655 1.00 94.43 405 ASP A CA 1
ATOM 2895 C C . ASP A 1 405 ? 13.261 6.938 -6.108 1.00 72.09 405 ASP A C 1
ATOM 2896 O O . ASP A 1 405 ? 14.322 7.012 -6.750 1.00 53.29 405 ASP A O 1
ATOM 2901 N N . ASN A 1 406 ? 13.164 6.320 -4.930 1.00 55.91 406 ASN A N 1
ATOM 2902 C CA . ASN A 1 406 ? 14.344 5.726 -4.313 1.00 63.85 406 ASN A CA 1
ATOM 2903 C C . ASN A 1 406 ? 14.700 4.359 -4.862 1.00 56.88 406 ASN A C 1
ATOM 2904 O O . ASN A 1 406 ? 13.888 3.693 -5.512 1.00 27.63 406 ASN A O 1
ATOM 2909 N N . GLN A 1 407 ? 15.929 3.953 -4.561 1.00 68.34 407 GLN A N 1
ATOM 2910 C CA . GLN A 1 407 ? 16.540 2.797 -5.182 1.00 69.69 407 GLN A CA 1
ATOM 2911 C C . GLN A 1 407 ? 15.854 1.483 -4.842 1.00 63.42 407 GLN A C 1
ATOM 2912 O O . GLN A 1 407 ? 15.851 0.561 -5.653 1.00 65.18 407 GLN A O 1
ATOM 2918 N N . GLU A 1 408 ? 15.274 1.390 -3.652 1.00 57.32 408 GLU A N 1
ATOM 2919 C CA . GLU A 1 408 ? 14.655 0.137 -3.236 1.00 50.30 408 GLU A CA 1
ATOM 2920 C C . GLU A 1 408 ? 13.238 0.301 -2.685 1.00 57.29 408 GLU A C 1
ATOM 2921 O O . GLU A 1 408 ? 12.903 1.320 -2.068 1.00 63.10 408 GLU A O 1
ATOM 2927 N N . ALA A 1 409 ? 12.410 -0.711 -2.950 1.00 55.42 409 ALA A N 1
ATOM 2928 C CA . ALA A 1 409 ? 11.007 -0.717 -2.568 1.00 35.45 409 ALA A CA 1
ATOM 2929 C C . ALA A 1 409 ? 10.838 -0.353 -1.103 1.00 48.91 409 ALA A C 1
ATOM 2930 O O . ALA A 1 409 ? 11.641 -0.743 -0.248 1.00 42.87 409 ALA A O 1
ATOM 2932 N N . LEU A 1 410 ? 9.785 0.406 -0.833 1.00 49.23 410 LEU A N 1
ATOM 2933 C CA . LEU A 1 410 ? 9.469 0.847 0.509 1.00 35.99 410 LEU A CA 1
ATOM 2934 C C . LEU A 1 410 ? 9.196 -0.340 1.426 1.00 34.72 410 LEU A C 1
ATOM 2935 O O . LEU A 1 410 ? 8.372 -1.206 1.105 1.00 30.53 410 LEU A O 1
ATOM 2940 N N . ARG A 1 411 ? 9.897 -0.380 2.560 1.00 38.35 411 ARG A N 1
ATOM 2941 C CA . ARG A 1 411 ? 9.707 -1.448 3.534 1.00 38.14 411 ARG A CA 1
ATOM 2942 C C . ARG A 1 411 ? 8.386 -1.288 4.261 1.00 38.99 411 ARG A C 1
ATOM 2943 O O . ARG A 1 411 ? 7.955 -0.173 4.540 1.00 39.35 411 ARG A O 1
ATOM 2951 N N . LEU A 1 412 ? 7.747 -2.407 4.573 1.00 37.00 412 LEU A N 1
ATOM 2952 C CA . LEU A 1 412 ? 6.448 -2.383 5.220 1.00 37.43 412 LEU A CA 1
ATOM 2953 C C . LEU A 1 412 ? 6.164 -3.789 5.710 1.00 40.57 412 LEU A C 1
ATOM 2954 O O . LEU A 1 412 ? 5.967 -4.700 4.914 1.00 34.87 412 LEU A O 1
ATOM 2959 N N . ASP A 1 413 ? 6.165 -3.966 7.027 1.00 48.51 413 ASP A N 1
ATOM 2960 C CA . ASP A 1 413 ? 6.054 -5.296 7.622 1.00 38.54 413 ASP A CA 1
ATOM 2961 C C . ASP A 1 413 ? 4.712 -5.503 8.286 1.00 37.99 413 ASP A C 1
ATOM 2962 O O . ASP A 1 413 ? 3.934 -4.571 8.453 1.00 42.00 413 ASP A O 1
ATOM 2967 N N . PHE A 1 414 ? 4.470 -6.741 8.686 1.00 43.66 414 PHE A N 1
ATOM 2968 C CA . PHE A 1 414 ? 3.248 -7.101 9.367 1.00 38.62 414 PHE A CA 1
ATOM 2969 C C . PHE A 1 414 ? 3.513 -8.113 10.471 1.00 50.05 414 PHE A C 1
ATOM 2970 O O . PHE A 1 414 ? 4.228 -9.100 10.264 1.00 49.81 414 PHE A O 1
ATOM 2978 N N . LYS A 1 415 ? 2.953 -7.845 11.648 1.00 47.05 415 LYS A N 1
ATOM 2979 C CA . LYS A 1 415 ? 2.814 -8.861 12.681 1.00 50.61 415 LYS A CA 1
ATOM 2980 C C . LYS A 1 415 ? 1.351 -9.300 12.771 1.00 51.27 415 LYS A C 1
ATOM 2981 O O . LYS A 1 415 ? 0.437 -8.472 12.827 1.00 40.92 415 LYS A O 1
ATOM 2987 N N . LEU A 1 416 ? 1.146 -10.613 12.758 1.00 51.41 416 LEU A N 1
ATOM 2988 C CA . LEU A 1 416 ? -0.185 -11.198 12.829 1.00 45.99 416 LEU A CA 1
ATOM 2989 C C . LEU A 1 416 ? -0.298 -12.040 14.076 1.00 47.88 416 LEU A C 1
ATOM 2990 O O . LEU A 1 416 ? 0.629 -12.785 14.409 1.00 47.98 416 LEU A O 1
ATOM 2995 N N . ALA A 1 417 ? -1.436 -11.927 14.759 1.00 50.77 417 ALA A N 1
ATOM 2996 C CA . ALA A 1 417 ? -1.686 -12.723 15.953 1.00 37.70 417 ALA A CA 1
ATOM 2997 C C . ALA A 1 417 ? -2.424 -13.986 15.550 1.00 39.51 417 ALA A C 1
ATOM 2998 O O . ALA A 1 417 ? -3.190 -13.973 14.596 1.00 53.82 417 ALA A O 1
ATOM 3000 N N . PRO A 1 418 ? -2.165 -15.100 16.241 1.00 33.34 418 PRO A N 1
ATOM 3001 C CA . PRO A 1 418 ? -2.942 -16.270 15.851 1.00 37.31 418 PRO A CA 1
ATOM 3002 C C . PRO A 1 418 ? -4.388 -15.991 16.225 1.00 59.96 418 PRO A C 1
ATOM 3003 O O . PRO A 1 418 ? -4.620 -15.268 17.191 1.00 70.26 418 PRO A O 1
ATOM 3007 N N . VAL A 1 419 ? -5.336 -16.535 15.470 1.00 72.49 419 VAL A N 1
ATOM 3008 C CA . VAL A 1 419 ? -6.759 -16.385 15.777 1.00 75.25 419 VAL A CA 1
ATOM 3009 C C . VAL A 1 419 ? -7.069 -16.521 17.274 1.00 65.19 419 VAL A C 1
ATOM 3010 O O . VAL A 1 419 ? -8.036 -15.937 17.772 1.00 48.17 419 VAL A O 1
ATOM 3014 N N . ILE B 1 28 ? -7.931 -57.923 12.194 1.00 41.90 28 ILE B N 1
ATOM 3015 C CA . ILE B 1 28 ? -7.355 -57.538 10.908 1.00 67.37 28 ILE B CA 1
ATOM 3016 C C . ILE B 1 28 ? -7.519 -56.027 10.699 1.00 59.20 28 ILE B C 1
ATOM 3017 O O . ILE B 1 28 ? -7.708 -55.536 9.585 1.00 62.12 28 ILE B O 1
ATOM 3022 N N . LYS B 1 29 ? -7.410 -55.304 11.807 1.00 56.37 29 LYS B N 1
ATOM 3023 C CA . LYS B 1 29 ? -7.604 -53.863 11.854 1.00 61.16 29 LYS B CA 1
ATOM 3024 C C . LYS B 1 29 ? -6.691 -53.093 10.900 1.00 54.77 29 LYS B C 1
ATOM 3025 O O . LYS B 1 29 ? -6.908 -51.907 10.658 1.00 66.11 29 LYS B O 1
ATOM 3031 N N . GLU B 1 30 ? -5.681 -53.762 10.352 1.00 59.16 30 GLU B N 1
ATOM 3032 C CA . GLU B 1 30 ? -4.793 -53.129 9.367 1.00 65.26 30 GLU B CA 1
ATOM 3033 C C . GLU B 1 30 ? -5.295 -53.284 7.942 1.00 56.42 30 GLU B C 1
ATOM 3034 O O . GLU B 1 30 ? -5.741 -54.355 7.530 1.00 63.44 30 GLU B O 1
ATOM 3040 N N . ASP B 1 31 ? -5.194 -52.200 7.191 1.00 39.47 31 ASP B N 1
ATOM 3041 C CA . ASP B 1 31 ? -5.672 -52.167 5.829 1.00 45.81 31 ASP B CA 1
ATOM 3042 C C . ASP B 1 31 ? -4.487 -52.363 4.904 1.00 58.56 31 ASP B C 1
ATOM 3043 O O . ASP B 1 31 ? -3.852 -51.401 4.473 1.00 49.77 31 ASP B O 1
ATOM 3048 N N . GLU B 1 32 ? -4.178 -53.625 4.630 1.00 57.97 32 GLU B N 1
ATOM 3049 C CA . GLU B 1 32 ? -3.128 -53.973 3.693 1.00 31.62 32 GLU B CA 1
ATOM 3050 C C . GLU B 1 32 ? -3.798 -54.716 2.554 1.00 46.86 32 GLU B C 1
ATOM 3051 O O . GLU B 1 32 ? -3.589 -55.913 2.360 1.00 55.41 32 GLU B O 1
ATOM 3057 N N . SER B 1 33 ? -4.635 -53.995 1.817 1.00 43.55 33 SER B N 1
ATOM 3058 C CA . SER B 1 33 ? -5.315 -54.559 0.665 1.00 56.51 33 SER B CA 1
ATOM 3059 C C . SER B 1 33 ? -4.501 -54.334 -0.604 1.00 67.57 33 SER B C 1
ATOM 3060 O O . SER B 1 33 ? -4.953 -54.675 -1.700 1.00 72.01 33 SER B O 1
ATOM 3063 N N . PHE B 1 34 ? -3.313 -53.747 -0.456 1.00 62.23 34 PHE B N 1
ATOM 3064 C CA . PHE B 1 34 ? -2.423 -53.511 -1.599 1.00 58.98 34 PHE B CA 1
ATOM 3065 C C . PHE B 1 34 ? -1.643 -54.773 -1.908 1.00 59.54 34 PHE B C 1
ATOM 3066 O O . PHE B 1 34 ? -1.069 -54.916 -2.985 1.00 57.02 34 PHE B O 1
ATOM 3074 N N . LEU B 1 35 ? -1.629 -55.679 -0.939 1.00 64.56 35 LEU B N 1
ATOM 3075 C CA . LEU B 1 35 ? -1.001 -56.983 -1.085 1.00 69.63 35 LEU B CA 1
ATOM 3076 C C . LEU B 1 35 ? -1.966 -57.906 -1.856 1.00 79.58 35 LEU B C 1
ATOM 3077 O O . LEU B 1 35 ? -1.788 -59.126 -1.911 1.00 73.72 35 LEU B O 1
ATOM 3082 N N . GLN B 1 36 ? -2.986 -57.291 -2.456 1.00 87.82 36 GLN B N 1
ATOM 3083 C CA . GLN B 1 36 ? -4.016 -57.994 -3.222 1.00 87.09 36 GLN B CA 1
ATOM 3084 C C . GLN B 1 36 ? -3.540 -58.220 -4.648 1.00 76.85 36 GLN B C 1
ATOM 3085 O O . GLN B 1 36 ? -3.159 -57.270 -5.331 1.00 83.43 36 GLN B O 1
ATOM 3091 N N . GLN B 1 37 ? -3.583 -59.472 -5.098 1.00 63.72 37 GLN B N 1
ATOM 3092 C CA . GLN B 1 37 ? -3.019 -59.858 -6.388 1.00 60.05 37 GLN B CA 1
ATOM 3093 C C . GLN B 1 37 ? -1.698 -59.151 -6.597 1.00 67.57 37 GLN B C 1
ATOM 3094 O O . GLN B 1 37 ? -1.644 -58.129 -7.288 1.00 79.24 37 GLN B O 1
ATOM 3100 N N . PRO B 1 38 ? -0.623 -59.682 -6.001 1.00 54.14 38 PRO B N 1
ATOM 3101 C CA . PRO B 1 38 ? 0.684 -59.022 -6.102 1.00 44.29 38 PRO B CA 1
ATOM 3102 C C . PRO B 1 38 ? 1.226 -59.044 -7.531 1.00 54.05 38 PRO B C 1
ATOM 3103 O O . PRO B 1 38 ? 1.027 -60.003 -8.293 1.00 53.70 38 PRO B O 1
ATOM 3107 N N . HIS B 1 39 ? 1.922 -57.969 -7.878 1.00 55.71 39 HIS B N 1
ATOM 3108 C CA . HIS B 1 39 ? 2.398 -57.756 -9.231 1.00 49.88 39 HIS B CA 1
ATOM 3109 C C . HIS B 1 39 ? 3.288 -56.531 -9.194 1.00 51.25 39 HIS B C 1
ATOM 3110 O O . HIS B 1 39 ? 3.168 -55.693 -8.297 1.00 47.52 39 HIS B O 1
ATOM 3117 N N . TYR B 1 40 ? 4.183 -56.413 -10.164 1.00 60.83 40 TYR B N 1
ATOM 3118 C CA . TYR B 1 40 ? 5.062 -55.251 -10.203 1.00 58.19 40 TYR B CA 1
ATOM 3119 C C . TYR B 1 40 ? 4.394 -54.081 -10.916 1.00 51.26 40 TYR B C 1
ATOM 3120 O O . TYR B 1 40 ? 3.890 -54.227 -12.029 1.00 58.15 40 TYR B O 1
ATOM 3129 N N . ALA B 1 41 ? 4.389 -52.926 -10.261 1.00 40.60 41 ALA B N 1
ATOM 3130 C CA . ALA B 1 41 ? 3.764 -51.731 -10.803 1.00 36.26 41 ALA B CA 1
ATOM 3131 C C . ALA B 1 41 ? 4.602 -51.161 -11.928 1.00 35.24 41 ALA B C 1
ATOM 3132 O O . ALA B 1 41 ? 5.777 -50.873 -11.730 1.00 41.67 41 ALA B O 1
ATOM 3134 N N . SER B 1 42 ? 4.009 -50.985 -13.108 1.00 47.12 42 SER B N 1
ATOM 3135 C CA . SER B 1 42 ? 4.756 -50.439 -14.246 1.00 45.99 42 SER B CA 1
ATOM 3136 C C . SER B 1 42 ? 4.899 -48.929 -14.117 1.00 51.06 42 SER B C 1
ATOM 3137 O O . SER B 1 42 ? 4.322 -48.314 -13.216 1.00 53.88 42 SER B O 1
ATOM 3140 N N . GLN B 1 43 ? 5.656 -48.328 -15.026 1.00 40.24 43 GLN B N 1
ATOM 3141 C CA . GLN B 1 43 ? 5.760 -46.879 -15.059 1.00 36.58 43 GLN B CA 1
ATOM 3142 C C . GLN B 1 43 ? 4.357 -46.240 -15.117 1.00 42.92 43 GLN B C 1
ATOM 3143 O O . GLN B 1 43 ? 4.052 -45.298 -14.369 1.00 35.90 43 GLN B O 1
ATOM 3149 N N . GLU B 1 44 ? 3.488 -46.759 -15.980 1.00 46.06 44 GLU B N 1
ATOM 3150 C CA . GLU B 1 44 ? 2.134 -46.208 -16.051 1.00 49.24 44 GLU B CA 1
ATOM 3151 C C . GLU B 1 44 ? 1.378 -46.394 -14.745 1.00 54.96 44 GLU B C 1
ATOM 3152 O O . GLU B 1 44 ? 0.793 -45.444 -14.216 1.00 60.90 44 GLU B O 1
ATOM 3158 N N . GLN B 1 45 ? 1.391 -47.623 -14.227 1.00 58.01 45 GLN B N 1
ATOM 3159 C CA . GLN B 1 45 ? 0.660 -47.952 -12.998 1.00 52.83 45 GLN B CA 1
ATOM 3160 C C . GLN B 1 45 ? 1.095 -47.093 -11.824 1.00 48.82 45 GLN B C 1
ATOM 3161 O O . GLN B 1 45 ? 0.294 -46.809 -10.924 1.00 42.44 45 GLN B O 1
ATOM 3167 N N . LEU B 1 46 ? 2.363 -46.680 -11.849 1.00 44.03 46 LEU B N 1
ATOM 3168 C CA . LEU B 1 46 ? 2.960 -45.902 -10.761 1.00 45.89 46 LEU B CA 1
ATOM 3169 C C . LEU B 1 46 ? 2.526 -44.446 -10.793 1.00 49.99 46 LEU B C 1
ATOM 3170 O O . LEU B 1 46 ? 2.200 -43.857 -9.756 1.00 45.17 46 LEU B O 1
ATOM 3175 N N . GLU B 1 47 ? 2.541 -43.861 -11.984 1.00 47.59 47 GLU B N 1
ATOM 3176 C CA . GLU B 1 47 ? 2.102 -42.486 -12.134 1.00 45.64 47 GLU B CA 1
ATOM 3177 C C . GLU B 1 47 ? 0.629 -42.423 -11.815 1.00 49.71 47 GLU B C 1
ATOM 3178 O O . GLU B 1 47 ? 0.179 -41.535 -11.093 1.00 54.46 47 GLU B O 1
ATOM 3184 N N . ASP B 1 48 ? -0.116 -43.391 -12.342 1.00 54.56 48 ASP B N 1
ATOM 3185 C CA . ASP B 1 48 ? -1.550 -43.485 -12.086 1.00 59.99 48 ASP B CA 1
ATOM 3186 C C . ASP B 1 48 ? -1.860 -43.562 -10.588 1.00 52.16 48 ASP B C 1
ATOM 3187 O O . ASP B 1 48 ? -2.733 -42.843 -10.090 1.00 47.43 48 ASP B O 1
ATOM 3192 N N . LEU B 1 49 ? -1.144 -44.419 -9.863 1.00 40.88 49 LEU B N 1
ATOM 3193 C CA . LEU B 1 49 ? -1.460 -44.603 -8.444 1.00 45.30 49 LEU B CA 1
ATOM 3194 C C . LEU B 1 49 ? -1.104 -43.379 -7.607 1.00 39.55 49 LEU B C 1
ATOM 3195 O O . LEU B 1 49 ? -1.771 -43.081 -6.629 1.00 40.50 49 LEU B O 1
ATOM 3200 N N . PHE B 1 50 ? -0.048 -42.677 -7.999 1.00 40.64 50 PHE B N 1
ATOM 3201 C CA . PHE B 1 50 ? 0.359 -41.456 -7.316 1.00 35.43 50 PHE B CA 1
ATOM 3202 C C . PHE B 1 50 ? -0.655 -40.338 -7.516 1.00 42.25 50 PHE B C 1
ATOM 3203 O O . PHE B 1 50 ? -0.891 -39.542 -6.608 1.00 59.82 50 PHE B O 1
ATOM 3211 N N . ALA B 1 51 ? -1.259 -40.280 -8.701 1.00 32.90 51 ALA B N 1
ATOM 3212 C CA . ALA B 1 51 ? -2.293 -39.284 -8.965 1.00 45.47 51 ALA B CA 1
ATOM 3213 C C . ALA B 1 51 ? -3.515 -39.562 -8.106 1.00 58.55 51 ALA B C 1
ATOM 3214 O O . ALA B 1 51 ? -4.109 -38.648 -7.527 1.00 68.81 51 ALA B O 1
ATOM 3216 N N . GLY B 1 52 ? -3.884 -40.839 -8.036 1.00 60.73 52 GLY B N 1
ATOM 3217 C CA . GLY B 1 52 ? -5.044 -41.273 -7.273 1.00 53.56 52 GLY B CA 1
ATOM 3218 C C . GLY B 1 52 ? -4.927 -40.881 -5.814 1.00 44.84 52 GLY B C 1
ATOM 3219 O O . GLY B 1 52 ? -5.871 -40.359 -5.220 1.00 39.70 52 GLY B O 1
ATOM 3220 N N . LEU B 1 53 ? -3.753 -41.124 -5.244 1.00 43.28 53 LEU B N 1
ATOM 3221 C CA . LEU B 1 53 ? -3.507 -40.798 -3.852 1.00 51.08 53 LEU B CA 1
ATOM 3222 C C . LEU B 1 53 ? -3.644 -39.308 -3.638 1.00 54.37 53 LEU B C 1
ATOM 3223 O O . LEU B 1 53 ? -4.240 -38.865 -2.651 1.00 61.06 53 LEU B O 1
ATOM 3228 N N . GLU B 1 54 ? -3.101 -38.537 -4.572 1.00 46.98 54 GLU B N 1
ATOM 3229 C CA . GLU B 1 54 ? -3.179 -37.089 -4.481 1.00 57.92 54 GLU B CA 1
ATOM 3230 C C . GLU B 1 54 ? -4.632 -36.600 -4.398 1.00 66.83 54 GLU B C 1
ATOM 3231 O O . GLU B 1 54 ? -4.971 -35.764 -3.555 1.00 61.51 54 GLU B O 1
ATOM 3237 N N . LYS B 1 55 ? -5.500 -37.117 -5.261 1.00 66.61 55 LYS B N 1
ATOM 3238 C CA . LYS B 1 55 ? -6.898 -36.708 -5.196 1.00 59.99 55 LYS B CA 1
ATOM 3239 C C . LYS B 1 55 ? -7.620 -37.406 -4.037 1.00 50.01 55 LYS B C 1
ATOM 3240 O O . LYS B 1 55 ? -8.405 -36.785 -3.344 1.00 46.42 55 LYS B O 1
ATOM 3246 N N . ALA B 1 56 ? -7.331 -38.683 -3.807 1.00 38.89 56 ALA B N 1
ATOM 3247 C CA . ALA B 1 56 ? -7.947 -39.407 -2.700 1.00 38.70 56 ALA B CA 1
ATOM 3248 C C . ALA B 1 56 ? -7.639 -38.737 -1.371 1.00 43.74 56 ALA B C 1
ATOM 3249 O O . ALA B 1 56 ? -8.449 -38.761 -0.442 1.00 49.74 56 ALA B O 1
ATOM 3251 N N . TYR B 1 57 ? -6.458 -38.147 -1.280 1.00 37.48 57 TYR B N 1
ATOM 3252 C CA . TYR B 1 57 ? -5.995 -37.585 -0.027 1.00 40.90 57 TYR B CA 1
ATOM 3253 C C . TYR B 1 57 ? -5.424 -36.195 -0.249 1.00 40.28 57 TYR B C 1
ATOM 3254 O O . TYR B 1 57 ? -4.225 -35.968 -0.060 1.00 50.72 57 TYR B O 1
ATOM 3263 N N . PRO B 1 58 ? -6.287 -35.255 -0.621 1.00 32.68 58 PRO B N 1
ATOM 3264 C CA . PRO B 1 58 ? -5.967 -33.892 -1.063 1.00 39.53 58 PRO B CA 1
ATOM 3265 C C . PRO B 1 58 ? -4.953 -33.128 -0.204 1.00 58.02 58 PRO B C 1
ATOM 3266 O O . PRO B 1 58 ? -4.166 -32.370 -0.767 1.00 72.80 58 PRO B O 1
ATOM 3270 N N . ASN B 1 59 ? -4.966 -33.305 1.117 1.00 67.42 59 ASN B N 1
ATOM 3271 C CA . ASN B 1 59 ? -4.147 -32.471 2.014 1.00 65.21 59 ASN B CA 1
ATOM 3272 C C . ASN B 1 59 ? -2.882 -33.159 2.568 1.00 54.78 59 ASN B C 1
ATOM 3273 O O . ASN B 1 59 ? -2.090 -32.547 3.300 1.00 38.39 59 ASN B O 1
ATOM 3278 N N . GLN B 1 60 ? -2.699 -34.433 2.237 1.00 46.60 60 GLN B N 1
ATOM 3279 C CA . GLN B 1 60 ? -1.602 -35.196 2.818 1.00 41.34 60 GLN B CA 1
ATOM 3280 C C . GLN B 1 60 ? -0.719 -35.901 1.772 1.00 44.24 60 GLN B C 1
ATOM 3281 O O . GLN B 1 60 ? 0.439 -36.253 2.065 1.00 40.00 60 GLN B O 1
ATOM 3287 N N . ALA B 1 61 ? -1.266 -36.097 0.565 1.00 34.42 61 ALA B N 1
ATOM 3288 C CA . ALA B 1 61 ? -0.511 -36.662 -0.563 1.00 32.58 61 ALA B CA 1
ATOM 3289 C C . ALA B 1 61 ? -0.275 -35.649 -1.680 1.00 32.41 61 ALA B C 1
ATOM 3290 O O . ALA B 1 61 ? -1.215 -35.044 -2.199 1.00 39.07 61 ALA B O 1
ATOM 3292 N N . LYS B 1 62 ? 0.985 -35.469 -2.060 1.00 33.81 62 LYS B N 1
ATOM 3293 C CA . LYS B 1 62 ? 1.321 -34.532 -3.125 1.00 28.86 62 LYS B CA 1
ATOM 3294 C C . LYS B 1 62 ? 2.433 -35.099 -3.993 1.00 25.58 62 LYS B C 1
ATOM 3295 O O . LYS B 1 62 ? 3.436 -35.594 -3.497 1.00 39.19 62 LYS B O 1
ATOM 3301 N N . VAL B 1 63 ? 2.242 -35.035 -5.301 1.00 38.22 63 VAL B N 1
ATOM 3302 C CA . VAL B 1 63 ? 3.235 -35.548 -6.230 1.00 31.28 63 VAL B CA 1
ATOM 3303 C C . VAL B 1 63 ? 4.218 -34.452 -6.613 1.00 43.86 63 VAL B C 1
ATOM 3304 O O . VAL B 1 63 ? 3.853 -33.278 -6.755 1.00 38.40 63 VAL B O 1
ATOM 3308 N N . HIS B 1 64 ? 5.473 -34.859 -6.772 1.00 49.14 64 HIS B N 1
ATOM 3309 C CA . HIS B 1 64 ? 6.563 -33.957 -7.098 1.00 33.06 64 HIS B CA 1
ATOM 3310 C C . HIS B 1 64 ? 7.331 -34.503 -8.285 1.00 33.96 64 HIS B C 1
ATOM 3311 O O . HIS B 1 64 ? 7.677 -35.685 -8.328 1.00 40.58 64 HIS B O 1
ATOM 3318 N N . PHE B 1 65 ? 7.556 -33.640 -9.265 1.00 34.60 65 PHE B N 1
ATOM 3319 C CA . PHE B 1 65 ? 8.283 -34.007 -10.469 1.00 38.93 65 PHE B CA 1
ATOM 3320 C C . PHE B 1 65 ? 9.754 -33.646 -10.297 1.00 38.99 65 PHE B C 1
ATOM 3321 O O . PHE B 1 65 ? 10.092 -32.466 -10.111 1.00 37.42 65 PHE B O 1
ATOM 3329 N N . LEU B 1 66 ? 10.622 -34.659 -10.365 1.00 39.75 66 LEU B N 1
ATOM 3330 C CA . LEU B 1 66 ? 12.066 -34.468 -10.141 1.00 36.22 66 LEU B CA 1
ATOM 3331 C C . LEU B 1 66 ? 12.857 -34.258 -11.431 1.00 36.02 66 LEU B C 1
ATOM 3332 O O . LEU B 1 66 ? 13.883 -33.569 -11.452 1.00 45.82 66 LEU B O 1
ATOM 3337 N N . GLY B 1 67 ? 12.378 -34.860 -12.509 1.00 33.95 67 GLY B N 1
ATOM 3338 C CA . GLY B 1 67 ? 13.084 -34.789 -13.764 1.00 31.74 67 GLY B CA 1
ATOM 3339 C C . GLY B 1 67 ? 12.633 -35.920 -14.639 1.00 34.33 67 GLY B C 1
ATOM 3340 O O . GLY B 1 67 ? 11.691 -36.643 -14.310 1.00 42.49 67 GLY B O 1
ATOM 3341 N N . ARG B 1 68 ? 13.297 -36.069 -15.772 1.00 38.37 68 ARG B N 1
ATOM 3342 C CA . ARG B 1 68 ? 12.929 -37.113 -16.705 1.00 38.64 68 ARG B CA 1
ATOM 3343 C C . ARG B 1 68 ? 14.130 -37.971 -17.053 1.00 39.67 68 ARG B C 1
ATOM 3344 O O . ARG B 1 68 ? 15.266 -37.512 -16.996 1.00 39.46 68 ARG B O 1
ATOM 3352 N N . SER B 1 69 ? 13.871 -39.229 -17.383 1.00 33.98 69 SER B N 1
ATOM 3353 C CA . SER B 1 69 ? 14.926 -40.137 -17.796 1.00 25.17 69 SER B CA 1
ATOM 3354 C C . SER B 1 69 ? 15.313 -39.842 -19.237 1.00 34.97 69 SER B C 1
ATOM 3355 O O . SER B 1 69 ? 14.737 -38.968 -19.894 1.00 32.88 69 SER B O 1
ATOM 3358 N N . LEU B 1 70 ? 16.296 -40.588 -19.723 1.00 32.16 70 LEU B N 1
ATOM 3359 C CA . LEU B 1 70 ? 16.787 -40.405 -21.073 1.00 42.46 70 LEU B CA 1
ATOM 3360 C C . LEU B 1 70 ? 15.622 -40.627 -22.003 1.00 39.76 70 LEU B C 1
ATOM 3361 O O . LEU B 1 70 ? 15.438 -39.918 -22.985 1.00 37.95 70 LEU B O 1
ATOM 3366 N N . GLU B 1 71 ? 14.824 -41.627 -21.676 1.00 41.44 71 GLU B N 1
ATOM 3367 C CA . GLU B 1 71 ? 13.806 -42.074 -22.599 1.00 39.46 71 GLU B CA 1
ATOM 3368 C C . GLU B 1 71 ? 12.460 -41.464 -22.245 1.00 38.63 71 GLU B C 1
ATOM 3369 O O . GLU B 1 71 ? 11.417 -42.032 -22.547 1.00 54.37 71 GLU B O 1
ATOM 3375 N N . GLY B 1 72 ? 12.497 -40.301 -21.597 1.00 37.64 72 GLY B N 1
ATOM 3376 C CA . GLY B 1 72 ? 11.296 -39.532 -21.315 1.00 34.75 72 GLY B CA 1
ATOM 3377 C C . GLY B 1 72 ? 10.496 -39.854 -20.065 1.00 33.89 72 GLY B C 1
ATOM 3378 O O . GLY B 1 72 ? 9.640 -39.071 -19.673 1.00 44.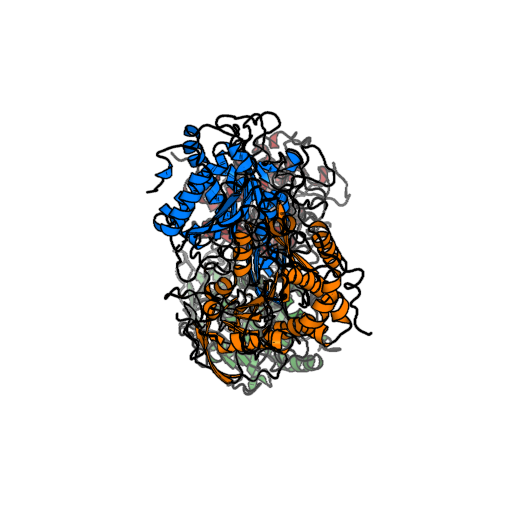94 72 GLY B O 1
ATOM 3379 N N . ARG B 1 73 ? 10.763 -40.989 -19.432 1.00 32.22 73 ARG B N 1
ATOM 3380 C CA . ARG B 1 73 ? 9.987 -41.401 -18.266 1.00 39.63 73 ARG B CA 1
ATOM 3381 C C . ARG B 1 73 ? 10.155 -40.463 -17.071 1.00 43.00 73 ARG B C 1
ATOM 3382 O O . ARG B 1 73 ? 11.270 -40.083 -16.730 1.00 44.36 73 ARG B O 1
ATOM 3390 N N . ASN B 1 74 ? 9.037 -40.111 -16.436 1.00 53.01 74 ASN B N 1
ATOM 3391 C CA . ASN B 1 74 ? 9.009 -39.176 -15.306 1.00 45.78 74 ASN B CA 1
ATOM 3392 C C . ASN B 1 74 ? 9.570 -39.754 -14.016 1.00 46.03 74 ASN B C 1
ATOM 3393 O O . ASN B 1 74 ? 9.208 -40.863 -13.604 1.00 47.47 74 ASN B O 1
ATOM 3398 N N . LEU B 1 75 ? 10.451 -38.984 -13.379 1.00 46.68 75 LEU B N 1
ATOM 3399 C CA . LEU B 1 75 ? 10.996 -39.326 -12.065 1.00 43.59 75 LEU B CA 1
ATOM 3400 C C . LEU B 1 75 ? 10.169 -38.627 -10.978 1.00 33.36 75 LEU B C 1
ATOM 3401 O O . LEU B 1 75 ? 10.227 -37.402 -10.818 1.00 42.31 75 LEU B O 1
ATOM 3406 N N . LEU B 1 76 ? 9.402 -39.414 -10.229 1.00 29.96 76 LEU B N 1
ATOM 3407 C CA . LEU B 1 76 ? 8.352 -38.870 -9.379 1.00 27.95 76 LEU B CA 1
ATOM 3408 C C . LEU B 1 76 ? 8.560 -39.229 -7.925 1.00 34.03 76 LEU B C 1
ATOM 3409 O O . LEU B 1 76 ? 9.011 -40.331 -7.610 1.00 39.02 76 LEU B O 1
ATOM 3414 N N . ALA B 1 77 ? 8.208 -38.296 -7.041 1.00 46.28 77 ALA B N 1
ATOM 3415 C CA . ALA B 1 77 ? 8.254 -38.537 -5.603 1.00 36.33 77 ALA B CA 1
ATOM 3416 C C . ALA B 1 77 ? 6.939 -38.125 -4.992 1.00 38.42 77 ALA B C 1
ATOM 3417 O O . ALA B 1 77 ? 6.414 -37.052 -5.290 1.00 45.67 77 ALA B O 1
ATOM 3419 N N . LEU B 1 78 ? 6.409 -38.986 -4.133 1.00 38.72 78 LEU B N 1
ATOM 3420 C CA . LEU B 1 78 ? 5.167 -38.689 -3.433 1.00 26.59 78 LEU B CA 1
ATOM 3421 C C . LEU B 1 78 ? 5.471 -38.253 -2.023 1.00 30.73 78 LEU B C 1
ATOM 3422 O O . LEU B 1 78 ? 6.079 -39.000 -1.241 1.00 27.34 78 LEU B O 1
ATOM 3427 N N . GLN B 1 79 ? 5.048 -37.033 -1.715 1.00 27.73 79 GLN B N 1
ATOM 3428 C CA . GLN B 1 79 ? 5.138 -36.487 -0.368 1.00 29.92 79 GLN B CA 1
ATOM 3429 C C . GLN B 1 79 ? 3.878 -36.768 0.452 1.00 33.33 79 GLN B C 1
ATOM 3430 O O . GLN B 1 79 ? 2.763 -36.526 -0.008 1.00 30.88 79 GLN B O 1
ATOM 3436 N N . ILE B 1 80 ? 4.070 -37.275 1.668 1.00 44.35 80 ILE B N 1
ATOM 3437 C CA . ILE B 1 80 ? 2.989 -37.463 2.625 1.00 36.07 80 ILE B CA 1
ATOM 3438 C C . ILE B 1 80 ? 3.332 -36.624 3.844 1.00 39.57 80 ILE B C 1
ATOM 3439 O O . ILE B 1 80 ? 4.454 -36.695 4.355 1.00 51.06 80 ILE B O 1
ATOM 3444 N N . SER B 1 81 ? 2.376 -35.841 4.318 1.00 32.94 81 SER B N 1
ATOM 3445 C CA . SER B 1 81 ? 2.638 -34.964 5.448 1.00 38.58 81 SER B CA 1
ATOM 3446 C C . SER B 1 81 ? 1.342 -34.626 6.179 1.00 47.22 81 SER B C 1
ATOM 3447 O O . SER B 1 81 ? 0.256 -34.924 5.693 1.00 48.28 81 SER B O 1
ATOM 3450 N N . ARG B 1 82 ? 1.463 -34.008 7.351 1.00 48.51 82 ARG B N 1
ATOM 3451 C CA . ARG B 1 82 ? 0.297 -33.504 8.057 1.00 48.27 82 ARG B CA 1
ATOM 3452 C C . ARG B 1 82 ? -0.444 -32.525 7.159 1.00 56.28 82 ARG B C 1
ATOM 3453 O O . ARG B 1 82 ? -1.674 -32.550 7.073 1.00 63.93 82 ARG B O 1
ATOM 3461 N N . ASN B 1 83 ? 0.318 -31.664 6.489 1.00 45.17 83 ASN B N 1
ATOM 3462 C CA . ASN B 1 83 ? -0.236 -30.654 5.594 1.00 34.65 83 ASN B CA 1
ATOM 3463 C C . ASN B 1 83 ? 0.683 -30.381 4.426 1.00 33.74 83 ASN B C 1
ATOM 3464 O O . ASN B 1 83 ? 1.685 -29.688 4.547 1.00 40.14 83 ASN B O 1
ATOM 3469 N N . THR B 1 84 ? 0.323 -30.910 3.276 1.00 45.69 84 THR B N 1
ATOM 3470 C CA . THR B 1 84 ? 1.212 -30.870 2.135 1.00 32.70 84 THR B CA 1
ATOM 3471 C C . THR B 1 84 ? 1.525 -29.452 1.676 1.00 23.33 84 THR B C 1
ATOM 3472 O O . THR B 1 84 ? 2.507 -29.221 0.988 1.00 37.96 84 THR B O 1
ATOM 3476 N N . ARG B 1 85 ? 0.705 -28.491 2.065 1.00 35.15 85 ARG B N 1
ATOM 3477 C CA . ARG B 1 85 ? 0.899 -27.142 1.549 1.00 43.95 85 ARG B CA 1
ATOM 3478 C C . ARG B 1 85 ? 2.272 -26.634 1.920 1.00 47.03 85 ARG B C 1
ATOM 3479 O O . ARG B 1 85 ? 2.977 -26.073 1.089 1.00 48.86 85 ARG B O 1
ATOM 3487 N N . SER B 1 86 ? 2.645 -26.825 3.179 1.00 48.34 86 SER B N 1
ATOM 3488 C CA . SER B 1 86 ? 3.963 -26.407 3.630 1.00 47.38 86 SER B CA 1
ATOM 3489 C C . SER B 1 86 ? 4.683 -27.522 4.375 1.00 64.31 86 SER B C 1
ATOM 3490 O O . SER B 1 86 ? 4.446 -28.714 4.133 1.00 77.73 86 SER B O 1
ATOM 3493 N N . ARG B 1 87 ? 5.587 -27.113 5.260 1.00 52.49 87 ARG B N 1
ATOM 3494 C CA . ARG B 1 87 ? 6.246 -28.022 6.180 1.00 44.77 87 ARG B CA 1
ATOM 3495 C C . ARG B 1 87 ? 6.285 -27.311 7.528 1.00 48.31 87 ARG B C 1
ATOM 3496 O O . ARG B 1 87 ? 6.923 -26.263 7.675 1.00 42.45 87 ARG B O 1
ATOM 3504 N N . ASN B 1 88 ? 5.571 -27.861 8.501 1.00 46.48 88 ASN B N 1
ATOM 3505 C CA . ASN B 1 88 ? 5.583 -27.296 9.831 1.00 38.07 88 ASN B CA 1
ATOM 3506 C C . ASN B 1 88 ? 7.005 -27.123 10.362 1.00 41.00 88 ASN B C 1
ATOM 3507 O O . ASN B 1 88 ? 7.867 -27.998 10.203 1.00 29.10 88 ASN B O 1
ATOM 3512 N N . LEU B 1 89 ? 7.234 -25.964 10.968 1.00 37.85 89 LEU B N 1
ATOM 3513 C CA . LEU B 1 89 ? 8.499 -25.653 11.603 1.00 37.89 89 LEU B CA 1
ATOM 3514 C C . LEU B 1 89 ? 8.986 -26.844 12.415 1.00 36.99 89 LEU B C 1
ATOM 3515 O O . LEU B 1 89 ? 8.247 -27.391 13.244 1.00 37.03 89 LEU B O 1
ATOM 3520 N N . LEU B 1 90 ? 10.224 -27.242 12.146 1.00 33.65 90 LEU B N 1
ATOM 3521 C CA . LEU B 1 90 ? 10.927 -28.306 12.879 1.00 42.98 90 LEU B CA 1
ATOM 3522 C C . LEU B 1 90 ? 10.437 -29.726 12.581 1.00 40.15 90 LEU B C 1
ATOM 3523 O O . LEU B 1 90 ? 10.841 -30.685 13.246 1.00 32.18 90 LEU B O 1
ATOM 3528 N N . THR B 1 91 ? 9.586 -29.855 11.565 1.00 35.67 91 THR B N 1
ATOM 3529 C CA . THR B 1 91 ? 9.227 -31.173 11.070 1.00 32.68 91 THR B CA 1
ATOM 3530 C C . THR B 1 91 ? 10.322 -31.658 10.153 1.00 35.97 91 THR B C 1
ATOM 3531 O O . THR B 1 91 ? 10.672 -30.996 9.178 1.00 31.13 91 THR B O 1
ATOM 3535 N N . PRO B 1 92 ? 10.863 -32.833 10.458 1.00 32.16 92 PRO B N 1
ATOM 3536 C CA . PRO B 1 92 ? 11.934 -33.419 9.650 1.00 29.39 92 PRO B CA 1
ATOM 3537 C C . PRO B 1 92 ? 11.416 -33.825 8.284 1.00 39.55 92 PRO B C 1
ATOM 3538 O O . PRO B 1 92 ? 10.453 -34.584 8.205 1.00 26.00 92 PRO B O 1
ATOM 3542 N N . PRO B 1 93 ? 12.060 -33.329 7.210 1.00 53.90 93 PRO B N 1
ATOM 3543 C CA . PRO B 1 93 ? 11.811 -33.906 5.886 1.00 42.14 93 PRO B CA 1
ATOM 3544 C C . PRO B 1 93 ? 12.692 -35.149 5.712 1.00 39.74 93 PRO B C 1
ATOM 3545 O O . PRO B 1 93 ? 13.885 -35.111 6.062 1.00 28.19 93 PRO B O 1
ATOM 3549 N N . VAL B 1 94 ? 12.103 -36.237 5.214 1.00 30.07 94 VAL B N 1
ATOM 3550 C CA . VAL B 1 94 ? 12.806 -37.515 5.090 1.00 21.92 94 VAL B CA 1
ATOM 3551 C C . VAL B 1 94 ? 12.483 -38.138 3.746 1.00 24.59 94 VAL B C 1
ATOM 3552 O O . VAL B 1 94 ? 11.447 -37.846 3.168 1.00 41.83 94 VAL B O 1
ATOM 3556 N N . LYS B 1 95 ? 13.372 -38.975 3.227 1.00 22.98 95 LYS B N 1
ATOM 3557 C CA . LYS B 1 95 ? 13.124 -39.595 1.930 1.00 33.10 95 LYS B CA 1
ATOM 3558 C C . LYS B 1 95 ? 13.524 -41.067 1.874 1.00 40.67 95 LYS B C 1
ATOM 3559 O O . LYS B 1 95 ? 14.474 -41.508 2.556 1.00 19.47 95 LYS B O 1
ATOM 3565 N N . TYR B 1 96 ? 12.782 -41.811 1.056 1.00 32.15 96 TYR B N 1
ATOM 3566 C CA . TYR B 1 96 ? 13.149 -43.167 0.681 1.00 37.08 96 TYR B CA 1
ATOM 3567 C C . TYR B 1 96 ? 13.236 -43.234 -0.830 1.00 31.88 96 TYR B C 1
ATOM 3568 O O . TYR B 1 96 ? 12.264 -42.888 -1.514 1.00 26.60 96 TYR B O 1
ATOM 3577 N N . ILE B 1 97 ? 14.378 -43.690 -1.346 1.00 25.60 97 ILE B N 1
ATOM 3578 C CA . ILE B 1 97 ? 14.514 -43.973 -2.784 1.00 35.31 97 ILE B CA 1
ATOM 3579 C C . ILE B 1 97 ? 14.742 -45.468 -3.086 1.00 36.22 97 ILE B C 1
ATOM 3580 O O . ILE B 1 97 ? 15.371 -46.188 -2.287 1.00 22.84 97 ILE B O 1
ATOM 3585 N N . ALA B 1 98 ? 14.240 -45.933 -4.236 1.00 18.49 98 ALA B N 1
ATOM 3586 C CA . ALA B 1 98 ? 14.451 -47.326 -4.615 1.00 18.52 98 ALA B CA 1
ATOM 3587 C C . ALA B 1 98 ? 14.822 -47.516 -6.078 1.00 34.13 98 ALA B C 1
ATOM 3588 O O . ALA B 1 98 ? 14.818 -46.573 -6.869 1.00 41.12 98 ALA B O 1
ATOM 3590 N N . ASN B 1 99 ? 15.155 -48.755 -6.423 1.00 38.87 99 ASN B N 1
ATOM 3591 C CA . ASN B 1 99 ? 15.292 -49.150 -7.810 1.00 25.44 99 ASN B CA 1
ATOM 3592 C C . ASN B 1 99 ? 16.205 -48.242 -8.630 1.00 38.25 99 ASN B C 1
ATOM 3593 O O . ASN B 1 99 ? 15.990 -48.060 -9.827 1.00 48.49 99 ASN B O 1
ATOM 3598 N N . MET B 1 100 ? 17.222 -47.669 -8.000 1.00 36.69 100 MET B N 1
ATOM 3599 C CA . MET B 1 100 ? 18.247 -46.966 -8.764 1.00 42.71 100 MET B CA 1
ATOM 3600 C C . MET B 1 100 ? 18.973 -47.954 -9.698 1.00 38.14 100 MET B C 1
ATOM 3601 O O . MET B 1 100 ? 19.380 -47.602 -10.810 1.00 39.28 100 MET B O 1
ATOM 3606 N N . HIS B 1 101 ? 19.129 -49.190 -9.231 1.00 33.20 101 HIS B N 1
ATOM 3607 C CA . HIS B 1 101 ? 19.546 -50.281 -10.090 1.00 30.88 101 HIS B CA 1
ATOM 3608 C C . HIS B 1 101 ? 18.260 -50.951 -10.578 1.00 37.30 101 HIS B C 1
ATOM 3609 O O . HIS B 1 101 ? 17.574 -51.661 -9.840 1.00 25.17 101 HIS B O 1
ATOM 3616 N N . GLY B 1 102 ? 17.914 -50.670 -11.827 1.00 35.12 102 GLY B N 1
ATOM 3617 C CA . GLY B 1 102 ? 16.623 -51.050 -12.352 1.00 26.88 102 GLY B CA 1
ATOM 3618 C C . GLY B 1 102 ? 16.298 -52.498 -12.089 1.00 30.29 102 GLY B C 1
ATOM 3619 O O . GLY B 1 102 ? 15.134 -52.858 -11.979 1.00 56.71 102 GLY B O 1
ATOM 3620 N N . ASP B 1 103 ? 17.315 -53.335 -11.984 1.00 30.12 103 ASP B N 1
ATOM 3621 C CA . ASP B 1 103 ? 17.077 -54.765 -11.870 1.00 44.50 103 ASP B CA 1
ATOM 3622 C C . ASP B 1 103 ? 17.042 -55.206 -10.420 1.00 33.02 103 ASP B C 1
ATOM 3623 O O . ASP B 1 103 ? 16.982 -56.403 -10.133 1.00 43.68 103 ASP B O 1
ATOM 3628 N N . GLU B 1 104 ? 17.075 -54.233 -9.514 1.00 30.13 104 GLU B N 1
ATOM 3629 C CA . GLU B 1 104 ? 16.887 -54.490 -8.080 1.00 20.55 104 GLU B CA 1
ATOM 3630 C C . GLU B 1 104 ? 15.555 -53.895 -7.652 1.00 26.77 104 GLU B C 1
ATOM 3631 O O . GLU B 1 104 ? 15.449 -52.690 -7.442 1.00 35.94 104 GLU B O 1
ATOM 3637 N N . THR B 1 105 ? 14.540 -54.746 -7.522 1.00 32.89 105 THR B N 1
ATOM 3638 C CA . THR B 1 105 ? 13.154 -54.299 -7.670 1.00 36.41 105 THR B CA 1
ATOM 3639 C C . THR B 1 105 ? 12.268 -54.333 -6.427 1.00 31.78 105 THR B C 1
ATOM 3640 O O . THR B 1 105 ? 11.272 -53.608 -6.351 1.00 27.28 105 THR B O 1
ATOM 3644 N N . VAL B 1 106 ? 12.601 -55.183 -5.468 1.00 27.35 106 VAL B N 1
ATOM 3645 C CA . VAL B 1 106 ? 11.755 -55.341 -4.290 1.00 29.91 106 VAL B CA 1
ATOM 3646 C C . VAL B 1 106 ? 11.488 -54.010 -3.577 1.00 30.15 106 VAL B C 1
ATOM 3647 O O . VAL B 1 106 ? 10.341 -53.684 -3.247 1.00 31.28 106 VAL B O 1
ATOM 3651 N N . GLY B 1 107 ? 12.545 -53.245 -3.334 1.00 39.78 107 GLY B N 1
ATOM 3652 C CA . GLY B 1 107 ? 12.412 -51.929 -2.729 1.00 38.00 107 GLY B CA 1
ATOM 3653 C C . GLY B 1 107 ? 11.430 -51.017 -3.448 1.00 33.95 107 GLY B C 1
ATOM 3654 O O . GLY B 1 107 ? 10.677 -50.283 -2.827 1.00 42.23 107 GLY B O 1
ATOM 3655 N N . ARG B 1 108 ? 11.454 -51.058 -4.768 1.00 26.68 108 ARG B N 1
ATOM 3656 C CA . ARG B 1 108 ? 10.487 -50.359 -5.591 1.00 31.08 108 ARG B CA 1
ATOM 3657 C C . ARG B 1 108 ? 9.054 -50.626 -5.134 1.00 34.68 108 ARG B C 1
ATOM 3658 O O . ARG B 1 108 ? 8.300 -49.702 -4.818 1.00 41.72 108 ARG B O 1
ATOM 3666 N N . GLN B 1 109 ? 8.677 -51.898 -5.089 1.00 43.85 109 GLN B N 1
ATOM 3667 C CA . GLN B 1 109 ? 7.323 -52.265 -4.692 1.00 44.63 109 GLN B CA 1
ATOM 3668 C C . GLN B 1 109 ? 7.034 -51.951 -3.228 1.00 37.18 109 GLN B C 1
ATOM 3669 O O . GLN B 1 109 ? 5.910 -51.600 -2.866 1.00 31.84 109 GLN B O 1
ATOM 3675 N N . LEU B 1 110 ? 8.049 -52.092 -2.387 1.00 32.12 110 LEU B N 1
ATOM 3676 C CA . LEU B 1 110 ? 7.880 -51.818 -0.966 1.00 32.71 110 LEU B CA 1
ATOM 3677 C C . LEU B 1 110 ? 7.515 -50.354 -0.738 1.00 40.82 110 LEU B C 1
ATOM 3678 O O . LEU B 1 110 ? 6.750 -50.018 0.168 1.00 46.67 110 LEU B O 1
ATOM 3683 N N . LEU B 1 111 ? 8.059 -49.473 -1.567 1.00 43.71 111 LEU B N 1
ATOM 3684 C CA . LEU B 1 111 ? 7.784 -48.052 -1.417 1.00 34.10 111 LEU B CA 1
ATOM 3685 C C . LEU B 1 111 ? 6.396 -47.753 -1.923 1.00 32.22 111 LEU B C 1
ATOM 3686 O O . LEU B 1 111 ? 5.714 -46.884 -1.396 1.00 41.06 111 LEU B O 1
ATOM 3691 N N . VAL B 1 112 ? 5.982 -48.492 -2.946 1.00 37.43 112 VAL B N 1
ATOM 3692 C CA . VAL B 1 112 ? 4.615 -48.406 -3.457 1.00 35.98 112 VAL B CA 1
ATOM 3693 C C . VAL B 1 112 ? 3.602 -48.868 -2.405 1.00 36.46 112 VAL B C 1
ATOM 3694 O O . VAL B 1 112 ? 2.524 -48.298 -2.262 1.00 39.48 112 VAL B O 1
ATOM 3698 N N . TYR B 1 113 ? 3.960 -49.917 -1.676 1.00 40.93 113 TYR B N 1
ATOM 3699 C CA . TYR B 1 113 ? 3.154 -50.421 -0.574 1.00 39.25 113 TYR B CA 1
ATOM 3700 C C . TYR B 1 113 ? 3.130 -49.441 0.612 1.00 44.40 113 TYR B C 1
ATOM 3701 O O . TYR B 1 113 ? 2.099 -49.235 1.273 1.00 38.35 113 TYR B O 1
ATOM 3710 N N . MET B 1 114 ? 4.282 -48.852 0.900 1.00 45.19 114 MET B N 1
ATOM 3711 C CA . MET B 1 114 ? 4.378 -47.923 2.016 1.00 40.74 114 MET B CA 1
ATOM 3712 C C . MET B 1 114 ? 3.425 -46.756 1.779 1.00 46.38 114 MET B C 1
ATOM 3713 O O . MET B 1 114 ? 2.574 -46.448 2.626 1.00 52.30 114 MET B O 1
ATOM 3718 N N . ALA B 1 115 ? 3.549 -46.125 0.617 1.00 30.73 115 ALA B N 1
ATOM 3719 C CA . ALA B 1 115 ? 2.715 -44.982 0.296 1.00 30.99 115 ALA B CA 1
ATOM 3720 C C . ALA B 1 115 ? 1.287 -45.295 0.707 1.00 36.71 115 ALA B C 1
ATOM 3721 O O . ALA B 1 115 ? 0.781 -44.732 1.676 1.00 43.25 115 ALA B O 1
ATOM 3723 N N . GLN B 1 116 ? 0.663 -46.220 -0.024 1.00 44.51 116 GLN B N 1
ATOM 3724 C CA . GLN B 1 116 ? -0.678 -46.733 0.282 1.00 40.29 116 GLN B CA 1
ATOM 3725 C C . GLN B 1 116 ? -0.872 -47.020 1.763 1.00 44.31 116 GLN B C 1
ATOM 3726 O O . GLN B 1 116 ? -1.766 -46.456 2.404 1.00 54.34 116 GLN B O 1
ATOM 3732 N N . TYR B 1 117 ? -0.031 -47.895 2.305 1.00 37.85 117 TYR B N 1
ATOM 3733 C CA . TYR B 1 117 ? -0.115 -48.246 3.713 1.00 35.58 117 TYR B CA 1
ATOM 3734 C C . TYR B 1 117 ? -0.272 -47.015 4.610 1.00 35.90 117 TYR B C 1
ATOM 3735 O O . TYR B 1 117 ? -1.229 -46.916 5.384 1.00 39.20 117 TYR B O 1
ATOM 3744 N N . LEU B 1 118 ? 0.663 -46.077 4.494 1.00 40.07 118 LEU B N 1
ATOM 3745 C CA . LEU B 1 118 ? 0.661 -44.890 5.349 1.00 43.61 118 LEU B CA 1
ATOM 3746 C C . LEU B 1 118 ? -0.608 -44.060 5.214 1.00 50.85 118 LEU B C 1
ATOM 3747 O O . LEU B 1 118 ? -1.281 -43.789 6.208 1.00 62.23 118 LEU B O 1
ATOM 3752 N N . LEU B 1 119 ? -0.937 -43.657 3.992 1.00 44.82 119 LEU B N 1
ATOM 3753 C CA . LEU B 1 119 ? -2.151 -42.878 3.765 1.00 50.70 119 LEU B CA 1
ATOM 3754 C C . LEU B 1 119 ? -3.391 -43.599 4.295 1.00 54.87 119 LEU B C 1
ATOM 3755 O O . LEU B 1 119 ? -4.141 -43.061 5.118 1.00 48.90 119 LEU B O 1
ATOM 3760 N N . GLY B 1 120 ? -3.589 -44.827 3.826 1.00 50.83 120 GLY B N 1
ATOM 3761 C CA . GLY B 1 120 ? -4.786 -45.583 4.135 1.00 45.49 120 GLY B CA 1
ATOM 3762 C C . GLY B 1 120 ? -4.939 -45.941 5.598 1.00 44.15 120 GLY B C 1
ATOM 3763 O O . GLY B 1 120 ? -6.030 -46.318 6.037 1.00 50.38 120 GLY B O 1
ATOM 3764 N N . ASN B 1 121 ? -3.860 -45.824 6.364 1.00 40.66 121 ASN B N 1
ATOM 3765 C CA . ASN B 1 121 ? -3.923 -46.226 7.767 1.00 50.40 121 ASN B CA 1
ATOM 3766 C C . ASN B 1 121 ? -3.668 -45.128 8.808 1.00 48.24 121 ASN B C 1
ATOM 3767 O O . ASN B 1 121 ? -4.022 -45.282 9.977 1.00 58.90 121 ASN B O 1
ATOM 3772 N N . HIS B 1 122 ? -3.083 -44.018 8.378 1.00 34.62 122 HIS B N 1
ATOM 3773 C CA . HIS B 1 122 ? -2.674 -42.961 9.297 1.00 39.68 122 HIS B CA 1
ATOM 3774 C C . HIS B 1 122 ? -3.807 -42.421 10.171 1.00 48.31 122 HIS B C 1
ATOM 3775 O O . HIS B 1 122 ? -3.586 -42.047 11.324 1.00 52.45 122 HIS B O 1
ATOM 3782 N N . GLU B 1 123 ? -5.023 -42.384 9.642 1.00 56.36 123 GLU B N 1
ATOM 3783 C CA . GLU B 1 123 ? -6.141 -41.926 10.458 1.00 60.50 123 GLU B CA 1
ATOM 3784 C C . GLU B 1 123 ? -6.668 -43.010 11.373 1.00 51.93 123 GLU B C 1
ATOM 3785 O O . GLU B 1 123 ? -7.235 -42.707 12.417 1.00 52.42 123 GLU B O 1
ATOM 3791 N N . ARG B 1 124 ? -6.467 -44.269 10.993 1.00 51.23 124 ARG B N 1
ATOM 3792 C CA . ARG B 1 124 ? -6.959 -45.384 11.796 1.00 46.84 124 ARG B CA 1
ATOM 3793 C C . ARG B 1 124 ? -5.986 -45.843 12.876 1.00 49.44 124 ARG B C 1
ATOM 3794 O O . ARG B 1 124 ? -6.403 -46.137 13.995 1.00 59.53 124 ARG B O 1
ATOM 3802 N N . ILE B 1 125 ? -4.700 -45.918 12.546 1.00 41.32 125 ILE B N 1
ATOM 3803 C CA . ILE B 1 125 ? -3.694 -46.395 13.503 1.00 51.26 125 ILE B CA 1
ATOM 3804 C C . ILE B 1 125 ? -2.851 -45.266 14.100 1.00 55.48 125 ILE B C 1
ATOM 3805 O O . ILE B 1 125 ? -2.123 -44.584 13.384 1.00 56.14 125 ILE B O 1
ATOM 3810 N N . SER B 1 126 ? -2.948 -45.100 15.420 1.00 67.75 126 SER B N 1
ATOM 3811 C CA . SER B 1 126 ? -2.337 -43.979 16.149 1.00 68.83 126 SER B CA 1
ATOM 3812 C C . SER B 1 126 ? -0.847 -43.794 15.843 1.00 66.70 126 SER B C 1
ATOM 3813 O O . SER B 1 126 ? -0.408 -42.700 15.481 1.00 60.53 126 SER B O 1
ATOM 3816 N N . ASP B 1 127 ? -0.072 -44.862 15.996 1.00 66.26 127 ASP B N 1
ATOM 3817 C CA . ASP B 1 127 ? 1.361 -44.800 15.732 1.00 61.08 127 ASP B CA 1
ATOM 3818 C C . ASP B 1 127 ? 1.649 -44.091 14.421 1.00 48.78 127 ASP B C 1
ATOM 3819 O O . ASP B 1 127 ? 2.430 -43.143 14.378 1.00 48.74 127 ASP B O 1
ATOM 3824 N N . LEU B 1 128 ? 1.009 -44.557 13.356 1.00 41.66 128 LEU B N 1
ATOM 3825 C CA . LEU B 1 128 ? 1.230 -44.004 12.027 1.00 44.33 128 LEU B CA 1
ATOM 3826 C C . LEU B 1 128 ? 0.732 -42.562 11.945 1.00 48.52 128 LEU B C 1
ATOM 3827 O O . LEU B 1 128 ? 1.405 -41.682 11.392 1.00 41.18 128 LEU B O 1
ATOM 3832 N N . GLY B 1 129 ? -0.457 -42.333 12.490 1.00 36.42 129 GLY B N 1
ATOM 3833 C CA . GLY B 1 129 ? -1.044 -41.009 12.495 1.00 54.65 129 GLY B CA 1
ATOM 3834 C C . GLY B 1 129 ? -0.101 -40.035 13.161 1.00 52.60 129 GLY B C 1
ATOM 3835 O O . GLY B 1 129 ? -0.055 -38.849 12.821 1.00 56.22 129 GLY B O 1
ATOM 3836 N N . GLN B 1 130 ? 0.666 -40.550 14.112 1.00 25.55 130 GLN B N 1
ATOM 3837 C CA . GLN B 1 130 ? 1.623 -39.732 14.824 1.00 36.50 130 GLN B CA 1
ATOM 3838 C C . GLN B 1 130 ? 2.916 -39.616 14.020 1.00 42.77 130 GLN B C 1
ATOM 3839 O O . GLN B 1 130 ? 3.516 -38.535 13.954 1.00 44.54 130 GLN B O 1
ATOM 3845 N N . LEU B 1 131 ? 3.338 -40.718 13.398 1.00 44.86 131 LEU B N 1
ATOM 3846 C CA . LEU B 1 131 ? 4.472 -40.679 12.475 1.00 29.72 131 LEU B CA 1
ATOM 3847 C C . LEU B 1 131 ? 4.255 -39.566 11.476 1.00 24.49 131 LEU B C 1
ATOM 3848 O O . LEU B 1 131 ? 5.066 -38.653 11.377 1.00 32.11 131 LEU B O 1
ATOM 3853 N N . VAL B 1 132 ? 3.136 -39.643 10.757 1.00 31.09 132 VAL B N 1
ATOM 3854 C CA . VAL B 1 132 ? 2.813 -38.710 9.676 1.00 30.89 132 VAL B CA 1
ATOM 3855 C C . VAL B 1 132 ? 2.745 -37.253 10.140 1.00 41.92 132 VAL B C 1
ATOM 3856 O O . VAL B 1 132 ? 3.271 -36.347 9.474 1.00 54.82 132 VAL B O 1
ATOM 3860 N N . ASN B 1 133 ? 2.092 -37.034 11.279 1.00 37.86 133 ASN B N 1
ATOM 3861 C CA . ASN B 1 133 ? 1.958 -35.700 11.866 1.00 36.12 133 ASN B CA 1
ATOM 3862 C C . ASN B 1 133 ? 3.320 -35.038 12.122 1.00 40.12 133 ASN B C 1
ATOM 3863 O O . ASN B 1 133 ? 3.473 -33.816 12.014 1.00 43.03 133 ASN B O 1
ATOM 3868 N N . SER B 1 134 ? 4.311 -35.854 12.461 1.00 35.79 134 SER B N 1
ATOM 3869 C CA . SER B 1 134 ? 5.583 -35.341 12.961 1.00 39.10 134 SER B CA 1
ATOM 3870 C C . SER B 1 134 ? 6.717 -35.438 11.944 1.00 41.67 134 SER B C 1
ATOM 3871 O O . SER B 1 134 ? 7.829 -34.977 12.199 1.00 41.35 134 SER B O 1
ATOM 3874 N N . THR B 1 135 ? 6.436 -36.046 10.798 1.00 40.25 135 THR B N 1
ATOM 3875 C CA . THR B 1 135 ? 7.451 -36.224 9.778 1.00 38.49 135 THR B CA 1
ATOM 3876 C C . THR B 1 135 ? 6.941 -35.874 8.388 1.00 36.15 135 THR B C 1
ATOM 3877 O O . THR B 1 135 ? 5.807 -36.203 8.021 1.00 45.06 135 THR B O 1
ATOM 3881 N N . ASP B 1 136 ? 7.794 -35.203 7.622 1.00 34.22 136 ASP B N 1
ATOM 3882 C CA . ASP B 1 136 ? 7.531 -34.904 6.227 1.00 38.26 136 ASP B CA 1
ATOM 3883 C C . ASP B 1 136 ? 8.196 -35.974 5.380 1.00 39.49 136 ASP B C 1
ATOM 3884 O O . ASP B 1 136 ? 9.430 -36.044 5.319 1.00 38.01 136 ASP B O 1
ATOM 3889 N N . ILE B 1 137 ? 7.390 -36.802 4.724 1.00 30.41 137 ILE B N 1
ATOM 3890 C CA . ILE B 1 137 ? 7.907 -38.038 4.129 1.00 29.02 137 ILE B CA 1
ATOM 3891 C C . ILE B 1 137 ? 7.781 -38.093 2.617 1.00 28.46 137 ILE B C 1
ATOM 3892 O O . ILE B 1 137 ? 6.689 -37.905 2.090 1.00 33.23 137 ILE B O 1
ATOM 3897 N N . TYR B 1 138 ? 8.893 -38.386 1.934 1.00 39.08 138 TYR B N 1
ATOM 3898 C CA . TYR B 1 138 ? 8.934 -38.479 0.460 1.00 35.47 138 TYR B CA 1
ATOM 3899 C C . TYR B 1 138 ? 9.353 -39.863 -0.044 1.00 28.57 138 TYR B C 1
ATOM 3900 O O . TYR B 1 138 ? 10.390 -40.387 0.361 1.00 34.18 138 TYR B O 1
ATOM 3909 N N . LEU B 1 139 ? 8.547 -40.445 -0.927 1.00 30.65 139 LEU B N 1
ATOM 3910 C CA . LEU B 1 139 ? 8.781 -41.810 -1.390 1.00 37.86 139 LEU B CA 1
ATOM 3911 C C . LEU B 1 139 ? 9.048 -41.850 -2.879 1.00 38.13 139 LEU B C 1
ATOM 3912 O O . LEU B 1 139 ? 8.173 -41.502 -3.673 1.00 36.12 139 LEU B O 1
ATOM 3917 N N . VAL B 1 140 ? 10.249 -42.298 -3.246 1.00 37.80 140 VAL B N 1
ATOM 3918 C CA . VAL B 1 140 ? 10.631 -42.437 -4.647 1.00 39.84 140 VAL B CA 1
ATOM 3919 C C . VAL B 1 140 ? 10.826 -43.916 -5.023 1.00 39.88 140 VAL B C 1
ATOM 3920 O O . VAL B 1 140 ? 11.942 -44.441 -4.969 1.00 38.87 140 VAL B O 1
ATOM 3924 N N . PRO B 1 141 ? 9.727 -44.595 -5.394 1.00 38.52 141 PRO B N 1
ATOM 3925 C CA . PRO B 1 141 ? 9.745 -46.027 -5.712 1.00 39.60 141 PRO B CA 1
ATOM 3926 C C . PRO B 1 141 ? 10.756 -46.393 -6.789 1.00 39.01 141 PRO B C 1
ATOM 3927 O O . PRO B 1 141 ? 11.364 -47.464 -6.703 1.00 41.32 141 PRO B O 1
ATOM 3931 N N . THR B 1 142 ? 10.944 -45.529 -7.782 1.00 31.86 142 THR B N 1
ATOM 3932 C CA . THR B 1 142 ? 12.004 -45.767 -8.766 1.00 44.31 142 THR B CA 1
ATOM 3933 C C . THR B 1 142 ? 12.804 -44.526 -9.161 1.00 47.67 142 THR B C 1
ATOM 3934 O O . THR B 1 142 ? 12.275 -43.416 -9.264 1.00 43.89 142 THR B O 1
ATOM 3938 N N . MET B 1 143 ? 14.090 -44.758 -9.399 1.00 52.80 143 MET B N 1
ATOM 3939 C CA . MET B 1 143 ? 15.037 -43.724 -9.779 1.00 41.49 143 MET B CA 1
ATOM 3940 C C . MET B 1 143 ? 15.629 -44.081 -11.150 1.00 44.75 143 MET B C 1
ATOM 3941 O O . MET B 1 143 ? 16.386 -43.312 -11.754 1.00 33.76 143 MET B O 1
ATOM 3946 N N . ASN B 1 144 ? 15.252 -45.257 -11.646 1.00 37.87 144 ASN B N 1
ATOM 3947 C CA . ASN B 1 144 ? 15.757 -45.737 -12.917 1.00 33.24 144 ASN B CA 1
ATOM 3948 C C . ASN B 1 144 ? 14.705 -46.512 -13.716 1.00 41.51 144 ASN B C 1
ATOM 3949 O O . ASN B 1 144 ? 14.818 -47.723 -13.899 1.00 46.85 144 ASN B O 1
ATOM 3954 N N . PRO B 1 145 ? 13.687 -45.798 -14.214 1.00 36.68 145 PRO B N 1
ATOM 3955 C CA . PRO B 1 145 ? 12.563 -46.371 -14.970 1.00 33.38 145 PRO B CA 1
ATOM 3956 C C . PRO B 1 145 ? 13.051 -47.039 -16.234 1.00 37.12 145 PRO B C 1
ATOM 3957 O O . PRO B 1 145 ? 12.459 -48.009 -16.706 1.00 44.49 145 PRO B O 1
ATOM 3961 N N . ASP B 1 146 ? 14.120 -46.491 -16.797 1.00 42.17 146 ASP B N 1
ATOM 3962 C CA . ASP B 1 146 ? 14.622 -46.967 -18.072 1.00 41.84 146 ASP B CA 1
ATOM 3963 C C . ASP B 1 146 ? 15.352 -48.275 -17.827 1.00 41.29 146 ASP B C 1
ATOM 3964 O O . ASP B 1 146 ? 15.165 -49.249 -18.563 1.00 46.90 146 ASP B O 1
ATOM 3969 N N . GLY B 1 147 ? 16.158 -48.300 -16.767 1.00 32.75 147 GLY B N 1
ATOM 3970 C CA . GLY B 1 147 ? 16.846 -49.514 -16.358 1.00 30.28 147 GLY B CA 1
ATOM 3971 C C . GLY B 1 147 ? 15.844 -50.610 -16.030 1.00 39.73 147 GLY B C 1
ATOM 3972 O O . GLY B 1 147 ? 15.967 -51.762 -16.482 1.00 32.93 147 GLY B O 1
ATOM 3973 N N . TYR B 1 148 ? 14.840 -50.241 -15.238 1.00 40.76 148 TYR B N 1
ATOM 3974 C CA . TYR B 1 148 ? 13.753 -51.154 -14.904 1.00 49.08 148 TYR B CA 1
ATOM 3975 C C . TYR B 1 148 ? 13.109 -51.731 -16.160 1.00 55.07 148 TYR B C 1
ATOM 3976 O O . TYR B 1 148 ? 13.054 -52.946 -16.344 1.00 54.34 148 TYR B O 1
ATOM 3985 N N . ALA B 1 149 ? 12.619 -50.858 -17.029 1.00 48.27 149 ALA B N 1
ATOM 3986 C CA . ALA B 1 149 ? 11.916 -51.328 -18.210 1.00 44.75 149 ALA B CA 1
ATOM 3987 C C . ALA B 1 149 ? 12.738 -52.389 -18.947 1.00 41.98 149 ALA B C 1
ATOM 3988 O O . ALA B 1 149 ? 12.176 -53.302 -19.544 1.00 44.15 149 ALA B O 1
ATOM 3990 N N . LEU B 1 150 ? 14.063 -52.280 -18.887 1.00 49.80 150 LEU B N 1
ATOM 3991 C CA . LEU B 1 150 ? 14.925 -53.184 -19.647 1.00 51.44 150 LEU B CA 1
ATOM 3992 C C . LEU B 1 150 ? 15.237 -54.466 -18.889 1.00 62.61 150 LEU B C 1
ATOM 3993 O O . LEU B 1 150 ? 15.796 -55.403 -19.460 1.00 66.22 150 LEU B O 1
ATOM 3998 N N . SER B 1 151 ? 14.885 -54.510 -17.605 1.00 57.94 151 SER B N 1
ATOM 3999 C CA . SER B 1 151 ? 15.149 -55.704 -16.802 1.00 49.55 151 SER B CA 1
ATOM 4000 C C . SER B 1 151 ? 14.036 -56.755 -16.928 1.00 57.52 151 SER B C 1
ATOM 4001 O O . SER B 1 151 ? 12.935 -56.476 -17.419 1.00 54.93 151 SER B O 1
ATOM 4004 N N . GLN B 1 152 ? 14.338 -57.972 -16.487 1.00 51.65 152 GLN B N 1
ATOM 4005 C CA . GLN B 1 152 ? 13.419 -59.091 -16.644 1.00 47.48 152 GLN B CA 1
ATOM 4006 C C . GLN B 1 152 ? 12.982 -59.682 -15.302 1.00 59.84 152 GLN B C 1
ATOM 4007 O O . GLN B 1 152 ? 13.803 -60.250 -14.567 1.00 66.55 152 GLN B O 1
ATOM 4013 N N . GLU B 1 153 ? 11.692 -59.567 -14.989 1.00 48.57 153 GLU B N 1
ATOM 4014 C CA . GLU B 1 153 ? 11.180 -60.141 -13.750 1.00 50.60 153 GLU B CA 1
ATOM 4015 C C . GLU B 1 153 ? 11.601 -61.601 -13.657 1.00 55.56 153 GLU B C 1
ATOM 4016 O O . GLU B 1 153 ? 11.517 -62.346 -14.633 1.00 50.96 153 GLU B O 1
ATOM 4022 N N . GLY B 1 154 ? 12.071 -61.992 -12.478 1.00 60.17 154 GLY B N 1
ATOM 4023 C CA . GLY B 1 154 ? 12.520 -63.350 -12.253 1.00 58.32 154 GLY B CA 1
ATOM 4024 C C . GLY B 1 154 ? 14.020 -63.434 -12.063 1.00 56.66 154 GLY B C 1
ATOM 4025 O O . GLY B 1 154 ? 14.515 -64.321 -11.381 1.00 65.81 154 GLY B O 1
ATOM 4026 N N . ASN B 1 155 ? 14.751 -62.503 -12.662 1.00 48.88 155 ASN B N 1
ATOM 4027 C CA . ASN B 1 155 ? 16.200 -62.567 -12.623 1.00 41.73 155 ASN B CA 1
ATOM 4028 C C . ASN B 1 155 ? 16.784 -62.252 -11.251 1.00 58.57 155 ASN B C 1
ATOM 4029 O O . ASN B 1 155 ? 16.877 -61.084 -10.852 1.00 74.68 155 ASN B O 1
ATOM 4034 N N . CYS B 1 156 ? 17.184 -63.292 -10.528 1.00 54.31 156 CYS B N 1
ATOM 4035 C CA . CYS B 1 156 ? 17.856 -63.088 -9.252 1.00 63.94 156 CYS B CA 1
ATOM 4036 C C . CYS B 1 156 ? 19.226 -62.451 -9.486 1.00 62.09 156 CYS B C 1
ATOM 4037 O O . CYS B 1 156 ? 19.701 -61.644 -8.686 1.00 62.15 156 CYS B O 1
ATOM 4040 N N . GLU B 1 157 ? 19.853 -62.813 -10.598 1.00 62.56 157 GLU B N 1
ATOM 4041 C CA . GLU B 1 157 ? 21.106 -62.193 -10.999 1.00 56.86 157 GLU B CA 1
ATOM 4042 C C . GLU B 1 157 ? 20.856 -61.240 -12.155 1.00 54.63 157 GLU B C 1
ATOM 4043 O O . GLU B 1 157 ? 19.936 -61.439 -12.938 1.00 58.91 157 GLU B O 1
ATOM 4049 N N . SER B 1 158 ? 21.674 -60.201 -12.253 1.00 55.80 158 SER B N 1
ATOM 4050 C CA . SER B 1 158 ? 21.517 -59.202 -13.307 1.00 51.14 158 SER B CA 1
ATOM 4051 C C . SER B 1 158 ? 21.707 -59.830 -14.696 1.00 49.90 158 SER B C 1
ATOM 4052 O O . SER B 1 158 ? 22.028 -61.013 -14.800 1.00 57.02 158 SER B O 1
ATOM 4055 N N . LEU B 1 159 ? 21.505 -59.051 -15.760 1.00 38.81 159 LEU B N 1
ATOM 4056 C CA . LEU B 1 159 ? 21.614 -59.588 -17.124 1.00 48.20 159 LEU B CA 1
ATOM 4057 C C . LEU B 1 159 ? 23.049 -59.512 -17.640 1.00 54.17 159 LEU B C 1
ATOM 4058 O O . LEU B 1 159 ? 23.809 -58.619 -17.266 1.00 44.54 159 LEU B O 1
ATOM 4063 N N . PRO B 1 160 ? 23.428 -60.455 -18.508 1.00 50.99 160 PRO B N 1
ATOM 4064 C CA . PRO B 1 160 ? 24.748 -60.357 -19.140 1.00 45.93 160 PRO B CA 1
ATOM 4065 C C . PRO B 1 160 ? 24.955 -58.920 -19.586 1.00 57.33 160 PRO B C 1
ATOM 4066 O O . PRO B 1 160 ? 24.066 -58.371 -20.237 1.00 80.74 160 PRO B O 1
ATOM 4070 N N . ASN B 1 161 ? 26.088 -58.322 -19.243 1.00 70.32 161 ASN B N 1
ATOM 4071 C CA . ASN B 1 161 ? 26.353 -56.918 -19.564 1.00 87.31 161 ASN B CA 1
ATOM 4072 C C . ASN B 1 161 ? 25.802 -56.003 -18.498 1.00 83.23 161 ASN B C 1
ATOM 4073 O O . ASN B 1 161 ? 26.032 -54.794 -18.525 1.00 90.05 161 ASN B O 1
ATOM 4078 N N . TYR B 1 162 ? 25.058 -56.591 -17.570 1.00 83.47 162 TYR B N 1
ATOM 4079 C CA . TYR B 1 162 ? 24.412 -55.835 -16.503 1.00 85.82 162 TYR B CA 1
ATOM 4080 C C . TYR B 1 162 ? 23.367 -54.881 -17.060 1.00 74.59 162 TYR B C 1
ATOM 4081 O O . TYR B 1 162 ? 23.041 -53.852 -16.454 1.00 67.81 162 TYR B O 1
ATOM 4090 N N . VAL B 1 163 ? 22.850 -55.244 -18.228 1.00 61.20 163 VAL B N 1
ATOM 4091 C CA . VAL B 1 163 ? 21.799 -54.488 -18.867 1.00 59.94 163 VAL B CA 1
ATOM 4092 C C . VAL B 1 163 ? 20.616 -54.428 -17.906 1.00 62.12 163 VAL B C 1
ATOM 4093 O O . VAL B 1 163 ? 20.274 -55.429 -17.273 1.00 63.36 163 VAL B O 1
ATOM 4097 N N . GLY B 1 164 ? 20.010 -53.250 -17.773 1.00 50.99 164 GLY B N 1
ATOM 4098 C CA . GLY B 1 164 ? 18.887 -53.075 -16.870 1.00 36.53 164 GLY B CA 1
ATOM 4099 C C . GLY B 1 164 ? 19.322 -52.504 -15.542 1.00 34.75 164 GLY B C 1
ATOM 4100 O O . GLY B 1 164 ? 18.535 -51.833 -14.879 1.00 43.33 164 GLY B O 1
ATOM 4101 N N . ARG B 1 165 ? 20.573 -52.774 -15.155 1.00 42.61 165 ARG B N 1
ATOM 4102 C CA . ARG B 1 165 ? 21.148 -52.239 -13.919 1.00 44.27 165 ARG B CA 1
ATOM 4103 C C . ARG B 1 165 ? 21.448 -50.751 -14.093 1.00 38.00 165 ARG B C 1
ATOM 4104 O O . ARG B 1 165 ? 20.946 -49.915 -13.349 1.00 37.62 165 ARG B O 1
ATOM 4112 N N . GLY B 1 166 ? 22.256 -50.429 -15.095 1.00 26.43 166 GLY B N 1
ATOM 4113 C CA . GLY B 1 166 ? 22.560 -49.047 -15.409 1.00 35.48 166 GLY B CA 1
ATOM 4114 C C . GLY B 1 166 ? 21.356 -48.398 -16.048 1.00 39.53 166 GLY B C 1
ATOM 4115 O O . GLY B 1 166 ? 20.344 -49.059 -16.281 1.00 52.07 166 GLY B O 1
ATOM 4116 N N . ASN B 1 167 ? 21.443 -47.105 -16.333 1.00 32.56 167 ASN B N 1
ATOM 4117 C CA . ASN B 1 167 ? 20.336 -46.463 -17.023 1.00 38.78 167 ASN B CA 1
ATOM 4118 C C . ASN B 1 167 ? 20.287 -46.891 -18.498 1.00 42.05 167 ASN B C 1
ATOM 4119 O O . ASN B 1 167 ? 20.755 -47.975 -18.847 1.00 41.00 167 ASN B O 1
ATOM 4124 N N . ALA B 1 168 ? 19.707 -46.055 -19.349 1.00 45.14 168 ALA B N 1
ATOM 4125 C CA . ALA B 1 168 ? 19.570 -46.385 -20.765 1.00 57.50 168 ALA B CA 1
ATOM 4126 C C . ALA B 1 168 ? 20.879 -46.219 -21.532 1.00 66.14 168 ALA B C 1
ATOM 4127 O O . ALA B 1 168 ? 21.033 -46.765 -22.631 1.00 71.25 168 ALA B O 1
ATOM 4129 N N . ALA B 1 169 ? 21.811 -45.460 -20.959 1.00 56.70 169 ALA B N 1
ATOM 4130 C CA . ALA B 1 169 ? 23.118 -45.272 -21.578 1.00 44.36 169 ALA B CA 1
ATOM 4131 C C . ALA B 1 169 ? 24.074 -46.343 -21.092 1.00 40.38 169 ALA B C 1
ATOM 4132 O O . ALA B 1 169 ? 25.218 -46.390 -21.521 1.00 39.42 169 ALA B O 1
ATOM 4134 N N . ASN B 1 170 ? 23.583 -47.185 -20.183 1.00 41.69 170 ASN B N 1
ATOM 4135 C CA . ASN B 1 170 ? 24.353 -48.282 -19.592 1.00 55.33 170 ASN B CA 1
ATOM 4136 C C . ASN B 1 170 ? 25.427 -47.854 -18.608 1.00 53.29 170 ASN B C 1
ATOM 4137 O O . ASN B 1 170 ? 26.436 -48.548 -18.437 1.00 60.92 170 ASN B O 1
ATOM 4142 N N . ILE B 1 171 ? 25.218 -46.715 -17.959 1.00 44.37 171 ILE B N 1
ATOM 4143 C CA . ILE B 1 171 ? 26.123 -46.316 -16.892 1.00 47.06 171 ILE B CA 1
ATOM 4144 C C . ILE B 1 171 ? 25.461 -46.542 -15.543 1.00 37.13 171 ILE B C 1
ATOM 4145 O O . ILE B 1 171 ? 24.254 -46.382 -15.393 1.00 33.50 171 ILE B O 1
ATOM 4150 N N . ASP B 1 172 ? 26.266 -46.927 -14.563 1.00 46.01 172 ASP B N 1
ATOM 4151 C CA . ASP B 1 172 ? 25.763 -47.227 -13.229 1.00 44.75 172 ASP B CA 1
ATOM 4152 C C . ASP B 1 172 ? 25.513 -45.951 -12.428 1.00 43.68 172 ASP B C 1
ATOM 4153 O O . ASP B 1 172 ? 26.450 -45.296 -11.980 1.00 45.90 172 ASP B O 1
ATOM 4158 N N . LEU B 1 173 ? 24.247 -45.605 -12.236 1.00 37.26 173 LEU B N 1
ATOM 4159 C CA . LEU B 1 173 ? 23.898 -44.401 -11.487 1.00 35.59 173 LEU B CA 1
ATOM 4160 C C . LEU B 1 173 ? 24.477 -44.350 -10.073 1.00 35.81 173 LEU B C 1
ATOM 4161 O O . LEU B 1 173 ? 24.518 -43.276 -9.468 1.00 39.56 173 LEU B O 1
ATOM 4166 N N . ASN B 1 174 ? 24.908 -45.487 -9.530 1.00 27.96 174 ASN B N 1
ATOM 4167 C CA . ASN B 1 174 ? 25.522 -45.482 -8.189 1.00 22.98 174 ASN B CA 1
ATOM 4168 C C . ASN B 1 174 ? 27.047 -45.270 -8.228 1.00 21.93 174 ASN B C 1
ATOM 4169 O O . ASN B 1 174 ? 27.742 -45.497 -7.245 1.00 42.37 174 ASN B O 1
ATOM 4174 N N . ARG B 1 175 ? 27.558 -44.834 -9.374 1.00 28.91 175 ARG B N 1
ATOM 4175 C CA . ARG B 1 175 ? 28.945 -44.380 -9.478 1.00 30.08 175 ARG B CA 1
ATOM 4176 C C . ARG B 1 175 ? 28.955 -42.987 -10.082 1.00 28.40 175 ARG B C 1
ATOM 4177 O O . ARG B 1 175 ? 30.020 -42.444 -10.352 1.00 41.65 175 ARG B O 1
ATOM 4185 N N . ASP B 1 176 ? 27.772 -42.413 -10.292 1.00 33.00 176 ASP B N 1
ATOM 4186 C CA . ASP B 1 176 ? 27.641 -41.216 -11.121 1.00 36.27 176 ASP B CA 1
ATOM 4187 C C . ASP B 1 176 ? 27.549 -39.937 -10.299 1.00 30.12 176 ASP B C 1
ATOM 4188 O O . ASP B 1 176 ? 27.602 -38.838 -10.849 1.00 27.41 176 ASP B O 1
ATOM 4193 N N . PHE B 1 177 ? 27.437 -40.077 -8.984 1.00 23.85 177 PHE B N 1
ATOM 4194 C CA . PHE B 1 177 ? 27.272 -38.905 -8.126 1.00 27.83 177 PHE B CA 1
ATOM 4195 C C . PHE B 1 177 ? 28.611 -38.248 -7.807 1.00 27.38 177 PHE B C 1
ATOM 4196 O O . PHE B 1 177 ? 29.647 -38.897 -7.892 1.00 46.05 177 PHE B O 1
ATOM 4204 N N . PRO B 1 178 ? 28.596 -36.941 -7.482 1.00 28.16 178 PRO B N 1
ATOM 4205 C CA . PRO B 1 178 ? 29.866 -36.271 -7.174 1.00 31.64 178 PRO B CA 1
ATOM 4206 C C . PRO B 1 178 ? 30.553 -36.908 -5.969 1.00 33.56 178 PRO B C 1
ATOM 4207 O O . PRO B 1 178 ? 29.909 -37.217 -4.975 1.00 27.07 178 PRO B O 1
ATOM 4211 N N . ASP B 1 179 ? 31.857 -37.118 -6.068 1.00 35.38 179 ASP B N 1
ATOM 4212 C CA . ASP B 1 179 ? 32.561 -37.821 -5.015 1.00 41.62 179 ASP B CA 1
ATOM 4213 C C . ASP B 1 179 ? 33.183 -36.807 -4.084 1.00 40.63 179 ASP B C 1
ATOM 4214 O O . ASP B 1 179 ? 33.696 -35.779 -4.521 1.00 45.73 179 ASP B O 1
ATOM 4219 N N . ARG B 1 180 ? 33.112 -37.085 -2.794 1.00 31.34 180 ARG B N 1
ATOM 4220 C CA . ARG B 1 180 ? 33.717 -36.213 -1.812 1.00 46.73 180 ARG B CA 1
ATOM 4221 C C . ARG B 1 180 ? 35.244 -36.158 -2.011 1.00 48.59 180 ARG B C 1
ATOM 4222 O O . ARG B 1 180 ? 35.858 -35.112 -1.813 1.00 48.16 180 ARG B O 1
ATOM 4230 N N . LEU B 1 181 ? 35.852 -37.273 -2.421 1.00 46.69 181 LEU B N 1
ATOM 4231 C CA . LEU B 1 181 ? 37.321 -37.351 -2.566 1.00 39.90 181 LEU B CA 1
ATOM 4232 C C . LEU B 1 181 ? 37.902 -36.631 -3.791 1.00 53.62 181 LEU B C 1
ATOM 4233 O O . LEU B 1 181 ? 39.113 -36.375 -3.854 1.00 50.81 181 LEU B O 1
ATOM 4238 N N . GLU B 1 182 ? 37.052 -36.320 -4.766 1.00 36.40 182 GLU B N 1
ATOM 4239 C CA . GLU B 1 182 ? 37.461 -35.445 -5.851 1.00 41.05 182 GLU B CA 1
ATOM 4240 C C . GLU B 1 182 ? 36.365 -34.440 -6.119 1.00 53.90 182 GLU B C 1
ATOM 4241 O O . GLU B 1 182 ? 35.244 -34.799 -6.484 1.00 75.77 182 GLU B O 1
ATOM 4247 N N . GLN B 1 183 ? 36.686 -33.171 -5.939 1.00 46.07 183 GLN B N 1
ATOM 4248 C CA . GLN B 1 183 ? 35.668 -32.146 -6.061 1.00 71.08 183 GLN B CA 1
ATOM 4249 C C . GLN B 1 183 ? 36.200 -30.938 -6.847 1.00 68.67 183 GLN B C 1
ATOM 4250 O O . GLN B 1 183 ? 37.228 -30.346 -6.489 1.00 67.57 183 GLN B O 1
ATOM 4256 N N . SER B 1 184 ? 35.500 -30.594 -7.928 1.00 39.72 184 SER B N 1
ATOM 4257 C CA . SER B 1 184 ? 35.958 -29.564 -8.850 1.00 64.85 184 SER B CA 1
ATOM 4258 C C . SER B 1 184 ? 35.361 -28.192 -8.541 1.00 68.59 184 SER B C 1
ATOM 4259 O O . SER B 1 184 ? 35.646 -27.208 -9.234 1.00 75.63 184 SER B O 1
ATOM 4262 N N . GLN B 1 192 ? 26.973 -30.910 -12.123 1.00 41.94 192 GLN B N 1
ATOM 4263 C CA . GLN B 1 192 ? 27.526 -31.232 -13.433 1.00 59.70 192 GLN B CA 1
ATOM 4264 C C . GLN B 1 192 ? 26.563 -31.911 -14.420 1.00 70.10 192 GLN B C 1
ATOM 4265 O O . GLN B 1 192 ? 25.388 -32.201 -14.110 1.00 40.02 192 GLN B O 1
ATOM 4271 N N . SER B 1 193 ? 27.097 -32.140 -15.620 1.00 73.59 193 SER B N 1
ATOM 4272 C CA . SER B 1 193 ? 26.396 -32.817 -16.698 1.00 66.44 193 SER B CA 1
ATOM 4273 C C . SER B 1 193 ? 26.583 -34.320 -16.554 1.00 61.26 193 SER B C 1
ATOM 4274 O O . SER B 1 193 ? 27.456 -34.931 -17.170 1.00 48.05 193 SER B O 1
ATOM 4277 N N . ARG B 1 194 ? 25.750 -34.905 -15.711 1.00 64.39 194 ARG B N 1
ATOM 4278 C CA . ARG B 1 194 ? 25.828 -36.316 -15.407 1.00 61.45 194 ARG B CA 1
ATOM 4279 C C . ARG B 1 194 ? 24.767 -37.038 -16.226 1.00 48.83 194 ARG B C 1
ATOM 4280 O O . ARG B 1 194 ? 24.470 -36.618 -17.342 1.00 58.28 194 ARG B O 1
ATOM 4288 N N . GLN B 1 195 ? 24.221 -38.131 -15.688 1.00 40.48 195 GLN B N 1
ATOM 4289 C CA . GLN B 1 195 ? 23.016 -38.728 -16.252 1.00 38.56 195 GLN B CA 1
ATOM 4290 C C . GLN B 1 195 ? 21.829 -37.940 -15.743 1.00 39.07 195 GLN B C 1
ATOM 4291 O O . GLN B 1 195 ? 21.848 -37.425 -14.623 1.00 39.77 195 GLN B O 1
ATOM 4297 N N . PRO B 1 196 ? 20.794 -37.834 -16.578 1.00 39.01 196 PRO B N 1
ATOM 4298 C CA . PRO B 1 196 ? 19.555 -37.105 -16.284 1.00 29.15 196 PRO B CA 1
ATOM 4299 C C . PRO B 1 196 ? 19.028 -37.449 -14.900 1.00 31.21 196 PRO B C 1
ATOM 4300 O O . PRO B 1 196 ? 18.548 -36.571 -14.176 1.00 35.76 196 PRO B O 1
ATOM 4304 N N . GLU B 1 197 ? 19.104 -38.735 -14.560 1.00 24.88 197 GLU B N 1
ATOM 4305 C CA . GLU B 1 197 ? 18.547 -39.262 -13.318 1.00 29.59 197 GLU B CA 1
ATOM 4306 C C . GLU B 1 197 ? 19.371 -38.807 -12.112 1.00 25.71 197 GLU B C 1
ATOM 4307 O O . GLU B 1 197 ? 18.834 -38.382 -11.091 1.00 19.59 197 GLU B O 1
ATOM 4313 N N . THR B 1 198 ? 20.683 -38.917 -12.250 1.00 32.43 198 THR B N 1
ATOM 4314 C CA . THR B 1 198 ? 21.605 -38.429 -11.245 1.00 30.88 198 THR B CA 1
ATOM 4315 C C . THR B 1 198 ? 21.378 -36.926 -11.029 1.00 35.26 198 THR B C 1
ATOM 4316 O O . THR B 1 198 ? 21.028 -36.494 -9.925 1.00 35.78 198 THR B O 1
ATOM 4320 N N . ALA B 1 199 ? 21.565 -36.140 -12.091 1.00 28.97 199 ALA B N 1
ATOM 4321 C CA . ALA B 1 199 ? 21.308 -34.699 -12.051 1.00 25.42 199 ALA B CA 1
ATOM 4322 C C . ALA B 1 199 ? 19.982 -34.324 -11.353 1.00 36.34 199 ALA B C 1
ATOM 4323 O O . ALA B 1 199 ? 19.905 -33.345 -10.601 1.00 36.04 199 ALA B O 1
ATOM 4325 N N . ALA B 1 200 ? 18.937 -35.108 -11.592 1.00 31.14 200 ALA B N 1
ATOM 4326 C CA . ALA B 1 200 ? 17.628 -34.816 -11.008 1.00 29.64 200 ALA B CA 1
ATOM 4327 C C . ALA B 1 200 ? 17.615 -34.968 -9.493 1.00 30.69 200 ALA B C 1
ATOM 4328 O O . ALA B 1 200 ? 17.128 -34.099 -8.764 1.00 38.42 200 ALA B O 1
ATOM 4330 N N . LEU B 1 201 ? 18.155 -36.078 -9.018 1.00 30.16 201 LEU B N 1
ATOM 4331 C CA . LEU B 1 201 ? 18.261 -36.302 -7.579 1.00 30.23 201 LEU B CA 1
ATOM 4332 C C . LEU B 1 201 ? 19.252 -35.377 -6.870 1.00 33.82 201 LEU B C 1
ATOM 4333 O O . LEU B 1 201 ? 18.918 -34.791 -5.840 1.00 31.94 201 LEU B O 1
ATOM 4338 N N . VAL B 1 202 ? 20.462 -35.245 -7.410 1.00 26.62 202 VAL B N 1
ATOM 4339 C CA . VAL B 1 202 ? 21.391 -34.224 -6.925 1.00 30.82 202 VAL B CA 1
ATOM 4340 C C . VAL B 1 202 ? 20.613 -32.948 -6.596 1.00 41.02 202 VAL B C 1
ATOM 4341 O O . VAL B 1 202 ? 20.503 -32.551 -5.428 1.00 38.42 202 VAL B O 1
ATOM 4345 N N . ASN B 1 203 ? 20.052 -32.331 -7.632 1.00 30.70 203 ASN B N 1
ATOM 4346 C CA . ASN B 1 203 ? 19.249 -31.122 -7.483 1.00 27.21 203 ASN B CA 1
ATOM 4347 C C . ASN B 1 203 ? 18.297 -31.211 -6.323 1.00 24.47 203 ASN B C 1
ATOM 4348 O O . ASN B 1 203 ? 18.182 -30.282 -5.510 1.00 39.72 203 ASN B O 1
ATOM 4353 N N . TRP B 1 204 ? 17.612 -32.341 -6.247 1.00 20.70 204 TRP B N 1
ATOM 4354 C CA . TRP B 1 204 ? 16.565 -32.521 -5.250 1.00 31.02 204 TRP B CA 1
ATOM 4355 C C . TRP B 1 204 ? 17.153 -32.570 -3.848 1.00 31.99 204 TRP B C 1
ATOM 4356 O O . TRP B 1 204 ? 16.695 -31.887 -2.927 1.00 36.57 204 TRP B O 1
ATOM 4367 N N . ILE B 1 205 ? 18.184 -33.389 -3.707 1.00 30.74 205 ILE B N 1
ATOM 4368 C CA . ILE B 1 205 ? 18.801 -33.647 -2.419 1.00 37.52 205 ILE B CA 1
ATOM 4369 C C . ILE B 1 205 ? 19.296 -32.357 -1.779 1.00 39.14 205 ILE B C 1
ATOM 4370 O O . ILE B 1 205 ? 19.226 -32.185 -0.563 1.00 48.51 205 ILE B O 1
ATOM 4375 N N . VAL B 1 206 ? 19.803 -31.449 -2.601 1.00 29.60 206 VAL B N 1
ATOM 4376 C CA . VAL B 1 206 ? 20.342 -30.197 -2.085 1.00 30.06 206 VAL B CA 1
ATOM 4377 C C . VAL B 1 206 ? 19.289 -29.117 -2.046 1.00 26.11 206 VAL B C 1
ATOM 4378 O O . VAL B 1 206 ? 19.575 -28.000 -1.648 1.00 36.20 206 VAL B O 1
ATOM 4382 N N . SER B 1 207 ? 18.074 -29.464 -2.458 1.00 30.39 207 SER B N 1
ATOM 4383 C CA . SER B 1 207 ? 16.983 -28.509 -2.544 1.00 24.19 207 SER B CA 1
ATOM 4384 C C . SER B 1 207 ? 16.195 -28.399 -1.246 1.00 31.86 207 SER B C 1
ATOM 4385 O O . SER B 1 207 ? 15.469 -27.423 -1.028 1.00 46.74 207 SER B O 1
ATOM 4388 N N . LYS B 1 208 ? 16.315 -29.404 -0.389 1.00 37.00 208 LYS B N 1
ATOM 4389 C CA . LYS B 1 208 ? 15.629 -29.381 0.900 1.00 32.56 208 LYS B CA 1
ATOM 4390 C C . LYS B 1 208 ? 16.536 -29.945 1.969 1.00 29.78 208 LYS B C 1
ATOM 4391 O O . LYS B 1 208 ? 17.400 -30.767 1.677 1.00 45.68 208 LYS B O 1
ATOM 4397 N N . PRO B 1 209 ? 16.330 -29.511 3.218 1.00 26.76 209 PRO B N 1
ATOM 4398 C CA . PRO B 1 209 ? 17.159 -29.901 4.366 1.00 15.78 209 PRO B CA 1
ATOM 4399 C C . PRO B 1 209 ? 16.915 -31.316 4.855 1.00 24.23 209 PRO B C 1
ATOM 4400 O O . PRO B 1 209 ? 16.875 -31.516 6.066 1.00 30.83 209 PRO B O 1
ATOM 4404 N N . PHE B 1 210 ? 16.781 -32.280 3.948 1.00 24.69 210 PHE B N 1
ATOM 4405 C CA . PHE B 1 210 ? 16.616 -33.671 4.355 1.00 26.22 210 PHE B CA 1
ATOM 4406 C C . PHE B 1 210 ? 17.481 -34.055 5.564 1.00 30.27 210 PHE B C 1
ATOM 4407 O O . PHE B 1 210 ? 18.677 -33.776 5.607 1.00 38.64 210 PHE B O 1
ATOM 4415 N N . VAL B 1 211 ? 16.836 -34.676 6.547 1.00 22.28 211 VAL B N 1
ATOM 4416 C CA . VAL B 1 211 ? 17.446 -35.064 7.805 1.00 15.85 211 VAL B CA 1
ATOM 4417 C C . VAL B 1 211 ? 17.957 -36.508 7.759 1.00 29.10 211 VAL B C 1
ATOM 4418 O O . VAL B 1 211 ? 19.036 -36.817 8.255 1.00 41.55 211 VAL B O 1
ATOM 4422 N N . LEU B 1 212 ? 17.172 -37.383 7.147 1.00 22.11 212 LEU B N 1
ATOM 4423 C CA . LEU B 1 212 ? 17.453 -38.810 7.102 1.00 26.78 212 LEU B CA 1
ATOM 4424 C C . LEU B 1 212 ? 16.981 -39.381 5.745 1.00 31.94 212 LEU B C 1
ATOM 4425 O O . LEU B 1 212 ? 16.058 -38.845 5.115 1.00 40.04 212 LEU B O 1
ATOM 4430 N N . SER B 1 213 ? 17.627 -40.451 5.290 1.00 27.68 213 SER B N 1
ATOM 4431 C CA . SER B 1 213 ? 17.304 -41.046 4.004 1.00 23.13 213 SER B CA 1
ATOM 4432 C C . SER B 1 213 ? 17.753 -42.512 3.901 1.00 28.60 213 SER B C 1
ATOM 4433 O O . SER B 1 213 ? 18.529 -42.998 4.722 1.00 25.61 213 SER B O 1
ATOM 4436 N N . ALA B 1 214 ? 17.245 -43.222 2.900 1.00 30.68 214 ALA B N 1
ATOM 4437 C CA . ALA B 1 214 ? 17.705 -44.579 2.620 1.00 27.58 214 ALA B CA 1
ATOM 4438 C C . ALA B 1 214 ? 17.431 -44.920 1.169 1.00 17.60 214 ALA B C 1
ATOM 4439 O O . ALA B 1 214 ? 16.390 -44.559 0.635 1.00 24.23 214 ALA B O 1
ATOM 4441 N N . ASN B 1 215 ? 18.365 -45.598 0.514 1.00 32.32 215 ASN B N 1
ATOM 4442 C CA . ASN B 1 215 ? 18.060 -46.128 -0.809 1.00 34.84 215 ASN B CA 1
ATOM 4443 C C . ASN B 1 215 ? 18.229 -47.639 -0.903 1.00 33.10 215 ASN B C 1
ATOM 4444 O O . ASN B 1 215 ? 19.139 -48.221 -0.304 1.00 25.09 215 ASN B O 1
ATOM 4449 N N . PHE B 1 216 ? 17.324 -48.260 -1.654 1.00 35.45 216 PHE B N 1
ATOM 4450 C CA . PHE B 1 216 ? 17.141 -49.704 -1.587 1.00 26.25 216 PHE B CA 1
ATOM 4451 C C . PHE B 1 216 ? 17.737 -50.425 -2.793 1.00 31.22 216 PHE B C 1
ATOM 4452 O O . PHE B 1 216 ? 17.642 -49.960 -3.928 1.00 37.92 216 PHE B O 1
ATOM 4460 N N . HIS B 1 217 ? 18.395 -51.543 -2.509 1.00 26.76 217 HIS B N 1
ATOM 4461 C CA . HIS B 1 217 ? 19.090 -52.319 -3.513 1.00 30.83 217 HIS B CA 1
ATOM 4462 C C . HIS B 1 217 ? 18.749 -53.786 -3.324 1.00 35.64 217 HIS B C 1
ATOM 4463 O O . HIS B 1 217 ? 18.040 -54.160 -2.380 1.00 29.88 217 HIS B O 1
ATOM 4470 N N . GLY B 1 218 ? 19.256 -54.614 -4.229 1.00 30.92 218 GLY B N 1
ATOM 4471 C CA . GLY B 1 218 ? 19.047 -56.039 -4.143 1.00 31.91 218 GLY B CA 1
ATOM 4472 C C . GLY B 1 218 ? 20.357 -56.731 -4.416 1.00 32.56 218 GLY B C 1
ATOM 4473 O O . GLY B 1 218 ? 21.308 -56.082 -4.848 1.00 34.08 218 GLY B O 1
ATOM 4474 N N . GLY B 1 219 ? 20.402 -58.041 -4.171 1.00 32.58 219 GLY B N 1
ATOM 4475 C CA . GLY B 1 219 ? 21.603 -58.827 -4.384 1.00 25.47 219 GLY B CA 1
ATOM 4476 C C . GLY B 1 219 ? 22.103 -59.422 -3.083 1.00 44.74 219 GLY B C 1
ATOM 4477 O O . GLY B 1 219 ? 22.793 -60.448 -3.062 1.00 54.75 219 GLY B O 1
ATOM 4478 N N . ALA B 1 220 ? 21.746 -58.773 -1.982 1.00 41.75 220 ALA B N 1
ATOM 4479 C CA . ALA B 1 220 ? 22.115 -59.262 -0.664 1.00 47.29 220 ALA B CA 1
ATOM 4480 C C . ALA B 1 220 ? 21.124 -58.779 0.373 1.00 37.40 220 ALA B C 1
ATOM 4481 O O . ALA B 1 220 ? 20.190 -58.034 0.056 1.00 38.76 220 ALA B O 1
ATOM 4483 N N . VAL B 1 221 ? 21.327 -59.208 1.614 1.00 32.66 221 VAL B N 1
ATOM 4484 C CA . VAL B 1 221 ? 20.449 -58.800 2.713 1.00 45.59 221 VAL B CA 1
ATOM 4485 C C . VAL B 1 221 ? 21.231 -58.207 3.890 1.00 48.95 221 VAL B C 1
ATOM 4486 O O . VAL B 1 221 ? 21.717 -58.941 4.763 1.00 34.16 221 VAL B O 1
ATOM 4490 N N . VAL B 1 222 ? 21.333 -56.875 3.904 1.00 45.17 222 VAL B N 1
ATOM 4491 C CA . VAL B 1 222 ? 22.215 -56.185 4.834 1.00 38.04 222 VAL B CA 1
ATOM 4492 C C . VAL B 1 222 ? 21.973 -54.683 4.899 1.00 42.81 222 VAL B C 1
ATOM 4493 O O . VAL B 1 222 ? 21.513 -54.070 3.937 1.00 53.96 222 VAL B O 1
ATOM 4497 N N . ALA B 1 223 ? 22.316 -54.098 6.041 1.00 36.08 223 ALA B N 1
ATOM 4498 C CA . ALA B 1 223 ? 22.213 -52.661 6.254 1.00 27.21 223 ALA B CA 1
ATOM 4499 C C . ALA B 1 223 ? 23.570 -51.970 6.088 1.00 33.53 223 ALA B C 1
ATOM 4500 O O . ALA B 1 223 ? 24.414 -52.012 6.984 1.00 27.48 223 ALA B O 1
ATOM 4502 N N . SER B 1 224 ? 23.768 -51.318 4.945 1.00 35.78 224 SER B N 1
ATOM 4503 C CA . SER B 1 224 ? 25.043 -50.671 4.644 1.00 32.18 224 SER B CA 1
ATOM 4504 C C . SER B 1 224 ? 25.015 -49.160 4.876 1.00 28.33 224 SER B C 1
ATOM 4505 O O . SER B 1 224 ? 24.006 -48.501 4.590 1.00 28.11 224 SER B O 1
ATOM 4508 N N . TYR B 1 225 ? 26.133 -48.632 5.386 1.00 27.28 225 TYR B N 1
ATOM 4509 C CA . TYR B 1 225 ? 26.278 -47.222 5.760 1.00 22.34 225 TYR B CA 1
ATOM 4510 C C . TYR B 1 225 ? 27.653 -46.645 5.379 1.00 27.26 225 TYR B C 1
ATOM 4511 O O . TYR B 1 225 ? 28.594 -47.393 5.140 1.00 20.44 225 TYR B O 1
ATOM 4520 N N . PRO B 1 226 ? 27.771 -45.302 5.330 1.00 26.30 226 PRO B N 1
ATOM 4521 C CA . PRO B 1 226 ? 28.991 -44.568 4.944 1.00 26.20 226 PRO B CA 1
ATOM 4522 C C . PRO B 1 226 ? 30.228 -44.809 5.822 1.00 28.07 226 PRO B C 1
ATOM 4523 O O . PRO B 1 226 ? 30.107 -45.011 7.026 1.00 34.20 226 PRO B O 1
ATOM 4527 N N . TYR B 1 227 ? 31.418 -44.728 5.229 1.00 24.40 227 TYR B N 1
ATOM 4528 C CA . TYR B 1 227 ? 31.584 -44.320 3.842 1.00 21.51 227 TYR B CA 1
ATOM 4529 C C . TYR B 1 227 ? 31.710 -45.542 2.959 1.00 32.78 227 TYR B C 1
ATOM 4530 O O . TYR B 1 227 ? 31.984 -46.637 3.446 1.00 34.32 227 TYR B O 1
ATOM 4539 N N . ASP B 1 228 ? 31.533 -45.339 1.655 1.00 39.49 228 ASP B N 1
ATOM 4540 C CA . ASP B 1 228 ? 31.626 -46.414 0.680 1.00 26.21 228 ASP B CA 1
ATOM 4541 C C . ASP B 1 228 ? 33.023 -46.486 0.088 1.00 29.75 228 ASP B C 1
ATOM 4542 O O . ASP B 1 228 ? 33.379 -47.468 -0.565 1.00 43.53 228 ASP B O 1
ATOM 4547 N N . ASN B 1 229 ? 33.812 -45.441 0.296 1.00 24.09 229 ASN B N 1
ATOM 4548 C CA . ASN B 1 229 ? 35.190 -45.439 -0.205 1.00 41.95 229 ASN B CA 1
ATOM 4549 C C . ASN B 1 229 ? 36.144 -44.722 0.741 1.00 39.05 229 ASN B C 1
ATOM 4550 O O . ASN B 1 229 ? 35.737 -44.318 1.821 1.00 31.94 229 ASN B O 1
ATOM 4555 N N . SER B 1 230 ? 37.402 -44.566 0.337 1.00 39.74 230 SER B N 1
ATOM 4556 C CA . SER B 1 230 ? 38.400 -43.890 1.173 1.00 34.73 230 SER B CA 1
ATOM 4557 C C . SER B 1 230 ? 39.609 -43.411 0.368 1.00 35.88 230 SER B C 1
ATOM 4558 O O . SER B 1 230 ? 39.798 -43.817 -0.782 1.00 40.95 230 SER B O 1
ATOM 4561 N N . LEU B 1 231 ? 40.442 -42.568 0.973 1.00 35.20 231 LEU B N 1
ATOM 4562 C CA . LEU B 1 231 ? 41.667 -42.111 0.302 1.00 47.83 231 LEU B CA 1
ATOM 4563 C C . LEU B 1 231 ? 42.610 -43.257 -0.083 1.00 54.78 231 LEU B C 1
ATOM 4564 O O . LEU B 1 231 ? 43.334 -43.178 -1.084 1.00 53.50 231 LEU B O 1
ATOM 4569 N N . ALA B 1 232 ? 42.595 -44.314 0.724 1.00 52.16 232 ALA B N 1
ATOM 4570 C CA . ALA B 1 232 ? 43.431 -45.493 0.506 1.00 42.13 232 ALA B CA 1
ATOM 4571 C C . ALA B 1 232 ? 43.019 -46.244 -0.751 1.00 49.89 232 ALA B C 1
ATOM 4572 O O . ALA B 1 232 ? 43.839 -46.915 -1.380 1.00 44.35 232 ALA B O 1
ATOM 4574 N N . HIS B 1 233 ? 41.739 -46.111 -1.099 1.00 57.07 233 HIS B N 1
ATOM 4575 C CA . HIS B 1 233 ? 41.093 -46.841 -2.198 1.00 46.94 233 HIS B CA 1
ATOM 4576 C C . HIS B 1 233 ? 41.319 -48.349 -2.146 1.00 56.44 233 HIS B C 1
ATOM 4577 O O . HIS B 1 233 ? 41.712 -48.957 -3.143 1.00 59.97 233 HIS B O 1
ATOM 4584 N N . ASN B 1 234 ? 41.055 -48.938 -0.978 1.00 58.46 234 ASN B N 1
ATOM 4585 C CA . ASN B 1 234 ? 41.149 -50.383 -0.779 1.00 58.68 234 ASN B CA 1
ATOM 4586 C C . ASN B 1 234 ? 39.993 -51.121 -1.453 1.00 50.35 234 ASN B C 1
ATOM 4587 O O . ASN B 1 234 ? 38.846 -50.675 -1.396 1.00 44.68 234 ASN B O 1
ATOM 4592 N N . GLU B 1 235 ? 40.293 -52.256 -2.078 1.00 52.36 235 GLU B N 1
ATOM 4593 C CA . GLU B 1 235 ? 39.253 -53.079 -2.696 1.00 53.82 235 GLU B CA 1
ATOM 4594 C C . GLU B 1 235 ? 38.097 -53.358 -1.734 1.00 58.67 235 GLU B C 1
ATOM 4595 O O . GLU B 1 235 ? 36.931 -53.146 -2.083 1.00 43.04 235 GLU B O 1
ATOM 4601 N N . CYS B 1 236 ? 38.434 -53.817 -0.523 1.00 66.48 236 CYS B N 1
ATOM 4602 C CA . CYS B 1 236 ? 37.445 -54.309 0.437 1.00 57.86 236 CYS B CA 1
ATOM 4603 C C . CYS B 1 236 ? 37.997 -54.524 1.839 1.00 44.46 236 CYS B C 1
ATOM 4604 O O . CYS B 1 236 ? 39.182 -54.348 2.100 1.00 48.57 236 CYS B O 1
ATOM 4607 N N . CYS B 1 237 ? 37.097 -54.936 2.728 1.00 56.74 237 CYS B N 1
ATOM 4608 C CA . CYS B 1 237 ? 37.434 -55.496 4.042 1.00 48.34 237 CYS B CA 1
ATOM 4609 C C . CYS B 1 237 ? 38.154 -54.530 4.953 1.00 33.98 237 CYS B C 1
ATOM 4610 O O . CYS B 1 237 ? 38.859 -54.948 5.868 1.00 46.31 237 CYS B O 1
ATOM 4613 N N . GLU B 1 238 ? 37.971 -53.241 4.705 1.00 27.17 238 GLU B N 1
ATOM 4614 C CA . GLU B 1 238 ? 38.605 -52.212 5.516 1.00 36.18 238 GLU B CA 1
ATOM 4615 C C . GLU B 1 238 ? 37.647 -51.063 5.772 1.00 39.84 238 GLU B C 1
ATOM 4616 O O . GLU B 1 238 ? 37.268 -50.350 4.851 1.00 42.39 238 GLU B O 1
ATOM 4622 N N . GLU B 1 239 ? 37.260 -50.895 7.033 1.00 55.24 239 GLU B N 1
ATOM 4623 C CA . GLU B 1 239 ? 36.292 -49.879 7.432 1.00 46.61 239 GLU B CA 1
ATOM 4624 C C . GLU B 1 239 ? 36.705 -48.466 7.070 1.00 40.15 239 GLU B C 1
ATOM 4625 O O . GLU B 1 239 ? 37.792 -48.020 7.421 1.00 49.63 239 GLU B O 1
ATOM 4631 N N . SER B 1 240 ? 35.824 -47.758 6.374 1.00 32.42 240 SER B N 1
ATOM 4632 C CA . SER B 1 240 ? 36.030 -46.346 6.124 1.00 19.93 240 SER B CA 1
ATOM 4633 C C . SER B 1 240 ? 34.915 -45.590 6.822 1.00 37.13 240 SER B C 1
ATOM 4634 O O . SER B 1 240 ? 33.932 -45.200 6.198 1.00 44.61 240 SER B O 1
ATOM 4637 N N . LEU B 1 241 ? 35.079 -45.376 8.121 1.00 44.91 241 LEU B N 1
ATOM 4638 C CA . LEU B 1 241 ? 33.999 -44.870 8.954 1.00 30.56 241 LEU B CA 1
ATOM 4639 C C . LEU B 1 241 ? 33.824 -43.356 8.910 1.00 38.79 241 LEU B C 1
ATOM 4640 O O . LEU B 1 241 ? 34.706 -42.618 8.494 1.00 36.67 241 LEU B O 1
ATOM 4645 N N . THR B 1 242 ? 32.660 -42.922 9.376 1.00 56.06 242 THR B N 1
ATOM 4646 C CA . THR B 1 242 ? 32.197 -41.552 9.275 1.00 36.14 242 THR B CA 1
ATOM 4647 C C . THR B 1 242 ? 32.286 -40.887 10.647 1.00 39.42 242 THR B C 1
ATOM 4648 O O . THR B 1 242 ? 32.262 -41.575 11.665 1.00 46.32 242 THR B O 1
ATOM 4652 N N . PRO B 1 243 ? 32.406 -39.549 10.692 1.00 36.73 243 PRO B N 1
ATOM 4653 C CA . PRO B 1 243 ? 32.417 -38.893 12.007 1.00 37.55 243 PRO B CA 1
ATOM 4654 C C . PRO B 1 243 ? 31.186 -39.302 12.799 1.00 33.13 243 PRO B C 1
ATOM 4655 O O . PRO B 1 243 ? 31.225 -39.380 14.022 1.00 34.15 243 PRO B O 1
ATOM 4659 N N . ASP B 1 244 ? 30.097 -39.570 12.091 1.00 37.15 244 ASP B N 1
ATOM 4660 C CA . ASP B 1 244 ? 28.852 -39.931 12.744 1.00 40.74 244 ASP B CA 1
ATOM 4661 C C . ASP B 1 244 ? 28.642 -41.433 12.721 1.00 41.26 244 ASP B C 1
ATOM 4662 O O . ASP B 1 244 ? 27.525 -41.902 12.491 1.00 45.50 244 ASP B O 1
ATOM 4667 N N . ASP B 1 245 ? 29.706 -42.191 12.974 1.00 34.53 245 ASP B N 1
ATOM 4668 C CA . ASP B 1 245 ? 29.591 -43.644 12.910 1.00 38.80 245 ASP B CA 1
ATOM 4669 C C . ASP B 1 245 ? 28.586 -44.216 13.906 1.00 39.31 245 ASP B C 1
ATOM 4670 O O . ASP B 1 245 ? 27.832 -45.130 13.584 1.00 46.47 245 ASP B O 1
ATOM 4675 N N . ARG B 1 246 ? 28.579 -43.688 15.120 1.00 23.20 246 ARG B N 1
ATOM 4676 C CA . ARG B 1 246 ? 27.673 -44.209 16.130 1.00 40.28 246 ARG B CA 1
ATOM 4677 C C . ARG B 1 246 ? 26.255 -44.157 15.594 1.00 41.81 246 ARG B C 1
ATOM 4678 O O . ARG B 1 246 ? 25.567 -45.178 15.483 1.00 44.77 246 ARG B O 1
ATOM 4686 N N . VAL B 1 247 ? 25.832 -42.954 15.242 1.00 25.30 247 VAL B N 1
ATOM 4687 C CA . VAL B 1 247 ? 24.502 -42.762 14.714 1.00 34.00 247 VAL B CA 1
ATOM 4688 C C . VAL B 1 247 ? 24.219 -43.699 13.540 1.00 31.33 247 VAL B C 1
ATOM 4689 O O . VAL B 1 247 ? 23.186 -44.353 13.497 1.00 42.07 247 VAL B O 1
ATOM 4693 N N . PHE B 1 248 ? 25.140 -43.762 12.588 1.00 38.10 248 PHE B N 1
ATOM 4694 C CA . PHE B 1 248 ? 24.927 -44.576 11.398 1.00 29.32 248 PHE B CA 1
ATOM 4695 C C . PHE B 1 248 ? 24.749 -46.034 11.744 1.00 35.07 248 PHE B C 1
ATOM 4696 O O . PHE B 1 248 ? 23.951 -46.735 11.106 1.00 29.85 248 PHE B O 1
ATOM 4704 N N . LYS B 1 249 ? 25.482 -46.466 12.773 1.00 34.43 249 LYS B N 1
ATOM 4705 C CA . LYS B 1 249 ? 25.436 -47.842 13.260 1.00 33.08 249 LYS B CA 1
ATOM 4706 C C . LYS B 1 249 ? 24.125 -48.121 13.979 1.00 35.71 249 LYS B C 1
ATOM 4707 O O . LYS B 1 249 ? 23.620 -49.247 13.948 1.00 33.14 249 LYS B O 1
ATOM 4713 N N . GLN B 1 250 ? 23.580 -47.089 14.627 1.00 35.85 250 GLN B N 1
ATOM 4714 C CA . GLN B 1 250 ? 22.251 -47.184 15.223 1.00 35.28 250 GLN B CA 1
ATOM 4715 C C . GLN B 1 250 ? 21.175 -47.270 14.136 1.00 40.55 250 GLN B C 1
ATOM 4716 O O . GLN B 1 250 ? 20.234 -48.072 14.231 1.00 36.92 250 GLN B O 1
ATOM 4722 N N . LEU B 1 251 ? 21.321 -46.457 13.093 1.00 30.40 251 LEU B N 1
ATOM 4723 C CA . LEU B 1 251 ? 20.355 -46.472 12.005 1.00 29.64 251 LEU B CA 1
ATOM 4724 C C . LEU B 1 251 ? 20.330 -47.847 11.358 1.00 33.31 251 LEU B C 1
ATOM 4725 O O . LEU B 1 251 ? 19.285 -48.489 11.302 1.00 37.00 251 LEU B O 1
ATOM 4730 N N . ALA B 1 252 ? 21.495 -48.301 10.896 1.00 42.79 252 ALA B N 1
ATOM 4731 C CA . ALA B 1 252 ? 21.615 -49.614 10.253 1.00 42.47 252 ALA B CA 1
ATOM 4732 C C . ALA B 1 252 ? 21.029 -50.716 11.130 1.00 47.80 252 ALA B C 1
ATOM 4733 O O . ALA B 1 252 ? 20.291 -51.581 10.651 1.00 44.28 252 ALA B O 1
ATOM 4735 N N . HIS B 1 253 ? 21.363 -50.680 12.416 1.00 37.06 253 HIS B N 1
ATOM 4736 C CA . HIS B 1 253 ? 20.830 -51.653 13.357 1.00 35.96 253 HIS B CA 1
ATOM 4737 C C . HIS B 1 253 ? 19.321 -51.531 13.495 1.00 40.74 253 HIS B C 1
ATOM 4738 O O . HIS B 1 253 ? 18.631 -52.531 13.676 1.00 51.59 253 HIS B O 1
ATOM 4745 N N . THR B 1 254 ? 18.798 -50.314 13.408 1.00 31.42 254 THR B N 1
ATOM 4746 C CA . THR B 1 254 ? 17.364 -50.151 13.578 1.00 36.28 254 THR B CA 1
ATOM 4747 C C . THR B 1 254 ? 16.656 -50.968 12.513 1.00 26.70 254 THR B C 1
ATOM 4748 O O . THR B 1 254 ? 15.660 -51.626 12.783 1.00 31.23 254 THR B O 1
ATOM 4752 N N . TYR B 1 255 ? 17.192 -50.940 11.302 1.00 15.78 255 TYR B N 1
ATOM 4753 C CA . TYR B 1 255 ? 16.562 -51.647 10.209 1.00 24.43 255 TYR B CA 1
ATOM 4754 C C . TYR B 1 255 ? 16.799 -53.162 10.276 1.00 27.63 255 TYR B C 1
ATOM 4755 O O . TYR B 1 255 ? 15.876 -53.963 10.199 1.00 40.18 255 TYR B O 1
ATOM 4764 N N . SER B 1 256 ? 18.047 -53.555 10.414 1.00 34.72 256 SER B N 1
ATOM 4765 C CA . SER B 1 256 ? 18.371 -54.962 10.508 1.00 33.93 256 SER B CA 1
ATOM 4766 C C . SER B 1 256 ? 17.680 -55.604 11.714 1.00 48.07 256 SER B C 1
ATOM 4767 O O . SER B 1 256 ? 17.006 -56.621 11.569 1.00 44.06 256 SER B O 1
ATOM 4770 N N . ASP B 1 257 ? 17.854 -55.005 12.897 1.00 50.90 257 ASP B N 1
ATOM 4771 C CA . ASP B 1 257 ? 17.329 -55.552 14.154 1.00 37.12 257 ASP B CA 1
ATOM 4772 C C . ASP B 1 257 ? 15.849 -55.878 14.047 1.00 42.41 257 ASP B C 1
ATOM 4773 O O . ASP B 1 257 ? 15.376 -56.833 14.666 1.00 45.49 257 ASP B O 1
ATOM 4778 N N . ASN B 1 258 ? 15.132 -55.076 13.261 1.00 37.10 258 ASN B N 1
ATOM 4779 C CA . ASN B 1 258 ? 13.698 -55.263 13.032 1.00 47.12 258 ASN B CA 1
ATOM 4780 C C . ASN B 1 258 ? 13.358 -56.131 11.802 1.00 50.85 258 ASN B C 1
ATOM 4781 O O . ASN B 1 258 ? 12.189 -56.294 11.433 1.00 46.28 258 ASN B O 1
ATOM 4786 N N . HIS B 1 259 ? 14.383 -56.690 11.170 1.00 55.03 259 HIS B N 1
ATOM 4787 C CA . HIS B 1 259 ? 14.183 -57.520 9.991 1.00 51.47 259 HIS B CA 1
ATOM 4788 C C . HIS B 1 259 ? 14.613 -58.968 10.252 1.00 54.01 259 HIS B C 1
ATOM 4789 O O . HIS B 1 259 ? 15.809 -59.264 10.355 1.00 52.39 259 HIS B O 1
ATOM 4796 N N . PRO B 1 260 ? 13.627 -59.876 10.349 1.00 64.35 260 PRO B N 1
ATOM 4797 C CA . PRO B 1 260 ? 13.759 -61.254 10.845 1.00 60.45 260 PRO B CA 1
ATOM 4798 C C . PRO B 1 260 ? 14.923 -62.011 10.234 1.00 52.03 260 PRO B C 1
ATOM 4799 O O . PRO B 1 260 ? 15.546 -62.846 10.882 1.00 47.88 260 PRO B O 1
ATOM 4803 N N . ILE B 1 261 ? 15.219 -61.703 8.984 1.00 53.39 261 ILE B N 1
ATOM 4804 C CA . ILE B 1 261 ? 16.250 -62.418 8.258 1.00 52.08 261 ILE B CA 1
ATOM 4805 C C . ILE B 1 261 ? 17.567 -61.651 8.222 1.00 42.69 261 ILE B C 1
ATOM 4806 O O . ILE B 1 261 ? 18.629 -62.245 8.352 1.00 46.40 261 ILE B O 1
ATOM 4811 N N . MET B 1 262 ? 17.492 -60.331 8.057 1.00 36.15 262 MET B N 1
ATOM 4812 C CA . MET B 1 262 ? 18.688 -59.505 7.929 1.00 41.08 262 MET B CA 1
ATOM 4813 C C . MET B 1 262 ? 19.474 -59.505 9.230 1.00 45.44 262 MET B C 1
ATOM 4814 O O . MET B 1 262 ? 20.707 -59.495 9.229 1.00 37.41 262 MET B O 1
ATOM 4819 N N . ARG B 1 263 ? 18.725 -59.522 10.331 1.00 51.16 263 ARG B N 1
ATOM 4820 C CA . ARG B 1 263 ? 19.248 -59.644 11.692 1.00 47.34 263 ARG B CA 1
ATOM 4821 C C . ARG B 1 263 ? 20.251 -60.795 11.864 1.00 53.48 263 ARG B C 1
ATOM 4822 O O . ARG B 1 263 ? 21.102 -60.772 12.755 1.00 57.56 263 ARG B O 1
ATOM 4830 N N . LYS B 1 264 ? 20.148 -61.801 11.003 1.00 68.72 264 LYS B N 1
ATOM 4831 C CA . LYS B 1 264 ? 20.965 -63.011 11.115 1.00 71.46 264 LYS B CA 1
ATOM 4832 C C . LYS B 1 264 ? 22.412 -62.833 10.634 1.00 66.70 264 LYS B C 1
ATOM 4833 O O . LYS B 1 264 ? 23.350 -63.204 11.337 1.00 67.81 264 LYS B O 1
ATOM 4839 N N . GLY B 1 265 ? 22.583 -62.278 9.436 1.00 60.29 265 GLY B N 1
ATOM 4840 C CA . GLY B 1 265 ? 23.896 -61.872 8.964 1.00 49.63 265 GLY B CA 1
ATOM 4841 C C . GLY B 1 265 ? 24.600 -62.896 8.097 1.00 53.36 265 GLY B C 1
ATOM 4842 O O . GLY B 1 265 ? 25.767 -62.716 7.725 1.00 59.69 265 GLY B O 1
ATOM 4843 N N . ASN B 1 266 ? 23.892 -63.974 7.773 1.00 49.81 266 ASN B N 1
ATOM 4844 C CA . ASN B 1 266 ? 24.480 -65.059 6.986 1.00 57.71 266 ASN B CA 1
ATOM 4845 C C . ASN B 1 266 ? 23.715 -65.386 5.697 1.00 54.16 266 ASN B C 1
ATOM 4846 O O . ASN B 1 266 ? 23.642 -66.541 5.279 1.00 63.58 266 ASN B O 1
ATOM 4851 N N . ASN B 1 267 ? 23.173 -64.357 5.060 1.00 38.28 267 ASN B N 1
ATOM 4852 C CA . ASN B 1 267 ? 22.308 -64.528 3.900 1.00 39.79 267 ASN B CA 1
ATOM 4853 C C . ASN B 1 267 ? 23.096 -64.416 2.617 1.00 39.40 267 ASN B C 1
ATOM 4854 O O . ASN B 1 267 ? 24.205 -63.892 2.629 1.00 42.97 267 ASN B O 1
ATOM 4859 N N . CYS B 1 268 ? 22.516 -64.912 1.523 1.00 46.31 268 CYS B N 1
ATOM 4860 C CA . CYS B 1 268 ? 23.151 -64.919 0.197 1.00 55.04 268 CYS B CA 1
ATOM 4861 C C . CYS B 1 268 ? 24.662 -65.207 0.198 1.00 66.41 268 CYS B C 1
ATOM 4862 O O . CYS B 1 268 ? 25.419 -64.572 -0.546 1.00 64.48 268 CYS B O 1
ATOM 4865 N N . ASN B 1 269 ? 25.098 -66.158 1.022 1.00 69.57 269 ASN B N 1
ATOM 4866 C CA . ASN B 1 269 ? 26.521 -66.500 1.120 1.00 73.89 269 ASN B CA 1
ATOM 4867 C C . ASN B 1 269 ? 27.383 -65.414 1.776 1.00 66.55 269 ASN B C 1
ATOM 4868 O O . ASN B 1 269 ? 28.603 -65.550 1.840 1.00 53.67 269 ASN B O 1
ATOM 4873 N N . ASP B 1 270 ? 26.747 -64.347 2.259 1.00 58.73 270 ASP B N 1
ATOM 4874 C CA . ASP B 1 270 ? 27.452 -63.245 2.903 1.00 44.23 270 ASP B CA 1
ATOM 4875 C C . ASP B 1 270 ? 27.498 -63.433 4.412 1.00 57.01 270 ASP B C 1
ATOM 4876 O O . ASP B 1 270 ? 26.649 -64.105 4.989 1.00 53.28 270 ASP B O 1
ATOM 4881 N N . SER B 1 271 ? 28.495 -62.823 5.046 1.00 64.67 271 SER B N 1
ATOM 4882 C CA . SER B 1 271 ? 28.605 -62.814 6.500 1.00 53.85 271 SER B CA 1
ATOM 4883 C C . SER B 1 271 ? 28.742 -61.392 7.018 1.00 53.99 271 SER B C 1
ATOM 4884 O O . SER B 1 271 ? 29.827 -60.814 6.993 1.00 62.27 271 SER B O 1
ATOM 4887 N N . PHE B 1 272 ? 27.634 -60.835 7.493 1.00 49.41 272 PHE B N 1
ATOM 4888 C CA . PHE B 1 272 ? 27.615 -59.477 8.018 1.00 35.83 272 PHE B CA 1
ATOM 4889 C C . PHE B 1 272 ? 27.144 -59.495 9.441 1.00 32.88 272 PHE B C 1
ATOM 4890 O O . PHE B 1 272 ? 25.956 -59.667 9.688 1.00 44.11 272 PHE B O 1
ATOM 4898 N N . SER B 1 273 ? 28.073 -59.315 10.376 1.00 47.73 273 SER B N 1
ATOM 4899 C CA . SER B 1 273 ? 27.760 -59.330 11.804 1.00 47.82 273 SER B CA 1
ATOM 4900 C C . SER B 1 273 ? 26.641 -58.355 12.118 1.00 56.80 273 SER B C 1
ATOM 4901 O O . SER B 1 273 ? 26.753 -57.160 11.838 1.00 63.90 273 SER B O 1
ATOM 4904 N N . GLY B 1 274 ? 25.555 -58.870 12.684 1.00 53.55 274 GLY B N 1
ATOM 4905 C CA . GLY B 1 274 ? 24.416 -58.044 13.042 1.00 47.19 274 GLY B CA 1
ATOM 4906 C C . GLY B 1 274 ? 23.550 -57.687 11.849 1.00 54.58 274 GLY B C 1
ATOM 4907 O O . GLY B 1 274 ? 22.549 -56.973 11.989 1.00 54.37 274 GLY B O 1
ATOM 4908 N N . GLY B 1 275 ? 23.936 -58.188 10.676 1.00 50.66 275 GLY B N 1
ATOM 4909 C CA . GLY B 1 275 ? 23.223 -57.914 9.443 1.00 39.02 275 GLY B CA 1
ATOM 4910 C C . GLY B 1 275 ? 23.440 -56.491 8.972 1.00 46.55 275 GLY B C 1
ATOM 4911 O O . GLY B 1 275 ? 22.618 -55.940 8.241 1.00 52.25 275 GLY B O 1
ATOM 4912 N N . ILE B 1 276 ? 24.547 -55.891 9.394 1.00 46.49 276 ILE B N 1
ATOM 4913 C CA . ILE B 1 276 ? 24.925 -54.578 8.894 1.00 49.92 276 ILE B CA 1
ATOM 4914 C C . ILE B 1 276 ? 26.389 -54.570 8.462 1.00 44.51 276 ILE B C 1
ATOM 4915 O O . ILE B 1 276 ? 27.164 -55.458 8.837 1.00 42.90 276 ILE B O 1
ATOM 4920 N N . THR B 1 277 ? 26.762 -53.567 7.670 1.00 30.38 277 THR B N 1
ATOM 4921 C CA . THR B 1 277 ? 28.141 -53.436 7.228 1.00 39.94 277 THR B CA 1
ATOM 4922 C C . THR B 1 277 ? 28.491 -52.010 6.823 1.00 47.89 277 THR B C 1
ATOM 4923 O O . THR B 1 277 ? 27.620 -51.201 6.510 1.00 47.97 277 THR B O 1
ATOM 4927 N N . ASN B 1 278 ? 29.785 -51.719 6.849 1.00 46.45 278 ASN B N 1
ATOM 4928 C CA . ASN B 1 278 ? 30.311 -50.487 6.318 1.00 32.86 278 ASN B CA 1
ATOM 4929 C C . ASN B 1 278 ? 30.465 -50.686 4.825 1.00 42.10 278 ASN B C 1
ATOM 4930 O O . ASN B 1 278 ? 30.962 -51.724 4.382 1.00 46.83 278 ASN B O 1
ATOM 4935 N N . GLY B 1 279 ? 30.017 -49.704 4.048 1.00 32.28 279 GLY B N 1
ATOM 4936 C CA . GLY B 1 279 ? 30.154 -49.766 2.614 1.00 15.39 279 GLY B CA 1
ATOM 4937 C C . GLY B 1 279 ? 31.547 -50.251 2.280 1.00 37.29 279 GLY B C 1
ATOM 4938 O O . GLY B 1 279 ? 31.722 -51.372 1.805 1.00 39.14 279 GLY B O 1
ATOM 4939 N N . ALA B 1 280 ? 32.545 -49.417 2.568 1.00 32.56 280 ALA B N 1
ATOM 4940 C CA . ALA B 1 280 ? 33.915 -49.677 2.145 1.00 29.55 280 ALA B CA 1
ATOM 4941 C C . ALA B 1 280 ? 34.417 -51.045 2.596 1.00 37.08 280 ALA B C 1
ATOM 4942 O O . ALA B 1 280 ? 35.103 -51.733 1.847 1.00 44.18 280 ALA B O 1
ATOM 4944 N N . HIS B 1 281 ? 34.067 -51.439 3.815 1.00 35.72 281 HIS B N 1
ATOM 4945 C CA . HIS B 1 281 ? 34.490 -52.733 4.352 1.00 30.78 281 HIS B CA 1
ATOM 4946 C C . HIS B 1 281 ? 33.922 -53.888 3.531 1.00 30.38 281 HIS B C 1
ATOM 4947 O O . HIS B 1 281 ? 34.582 -54.894 3.322 1.00 30.69 281 HIS B O 1
ATOM 4954 N N . TRP B 1 282 ? 32.686 -53.759 3.079 1.00 28.58 282 TRP B N 1
ATOM 4955 C CA . TRP B 1 282 ? 32.161 -54.739 2.152 1.00 29.90 282 TRP B CA 1
ATOM 4956 C C . TRP B 1 282 ? 33.056 -54.711 0.921 1.00 43.69 282 TRP B C 1
ATOM 4957 O O . TRP B 1 282 ? 33.861 -55.617 0.696 1.00 48.74 282 TRP B O 1
ATOM 4968 N N . TYR B 1 283 ? 32.903 -53.652 0.130 1.00 41.38 283 TYR B N 1
ATOM 4969 C CA . TYR B 1 283 ? 33.841 -53.306 -0.937 1.00 44.52 283 TYR B CA 1
ATOM 4970 C C . TYR B 1 283 ? 33.662 -51.841 -1.316 1.00 46.59 283 TYR B C 1
ATOM 4971 O O . TYR B 1 283 ? 32.548 -51.322 -1.312 1.00 42.14 283 TYR B O 1
ATOM 4980 N N . GLU B 1 284 ? 34.760 -51.172 -1.642 1.00 49.73 284 GLU B N 1
ATOM 4981 C CA . GLU B 1 284 ? 34.699 -49.750 -1.956 1.00 47.47 284 GLU B CA 1
ATOM 4982 C C . GLU B 1 284 ? 34.053 -49.470 -3.310 1.00 44.29 284 GLU B C 1
ATOM 4983 O O . GLU B 1 284 ? 34.137 -50.271 -4.246 1.00 46.92 284 GLU B O 1
ATOM 4989 N N . LEU B 1 285 ? 33.389 -48.329 -3.399 1.00 22.35 285 LEU B N 1
ATOM 4990 C CA . LEU B 1 285 ? 32.888 -47.870 -4.674 1.00 32.34 285 LEU B CA 1
ATOM 4991 C C . LEU B 1 285 ? 32.873 -46.366 -4.599 1.00 37.10 285 LEU B C 1
ATOM 4992 O O . LEU B 1 285 ? 32.868 -45.800 -3.505 1.00 32.67 285 LEU B O 1
ATOM 4997 N N . SER B 1 286 ? 32.873 -45.719 -5.758 1.00 41.98 286 SER B N 1
ATOM 4998 C CA . SER B 1 286 ? 32.898 -44.269 -5.798 1.00 45.66 286 SER B CA 1
ATOM 4999 C C . SER B 1 286 ? 31.750 -43.694 -6.620 1.00 37.47 286 SER B C 1
ATOM 5000 O O . SER B 1 286 ? 31.284 -44.302 -7.578 1.00 42.03 286 SER B O 1
ATOM 5003 N N . GLY B 1 287 ? 31.284 -42.520 -6.209 1.00 30.22 287 GLY B N 1
ATOM 5004 C CA . GLY B 1 287 ? 30.267 -41.808 -6.947 1.00 25.35 287 GLY B CA 1
ATOM 5005 C C . GLY B 1 287 ? 28.877 -42.248 -6.561 1.00 28.94 287 GLY B C 1
ATOM 5006 O O . GLY B 1 287 ? 27.911 -42.012 -7.299 1.00 26.70 287 GLY B O 1
ATOM 5007 N N . GLY B 1 288 ? 28.776 -42.880 -5.395 1.00 32.84 288 GLY B N 1
ATOM 5008 C CA . GLY B 1 288 ? 27.497 -43.312 -4.859 1.00 28.64 288 GLY B CA 1
ATOM 5009 C C . GLY B 1 288 ? 26.621 -42.193 -4.322 1.00 28.46 288 GLY B C 1
ATOM 5010 O O . GLY B 1 288 ? 27.098 -41.161 -3.839 1.00 26.60 288 GLY B O 1
ATOM 5011 N N . MET B 1 289 ? 25.315 -42.408 -4.394 1.00 35.65 289 MET B N 1
ATOM 5012 C CA . MET B 1 289 ? 24.350 -41.449 -3.862 1.00 36.93 289 MET B CA 1
ATOM 5013 C C . MET B 1 289 ? 24.466 -41.339 -2.340 1.00 34.06 289 MET B C 1
ATOM 5014 O O . MET B 1 289 ? 24.310 -40.255 -1.779 1.00 34.15 289 MET B O 1
ATOM 5019 N N . GLN B 1 290 ? 24.747 -42.466 -1.684 1.00 23.32 290 GLN B N 1
ATOM 5020 C CA . GLN B 1 290 ? 24.755 -42.530 -0.237 1.00 16.04 290 GLN B CA 1
ATOM 5021 C C . GLN B 1 290 ? 25.693 -41.479 0.319 1.00 23.01 290 GLN B C 1
ATOM 5022 O O . GLN B 1 290 ? 25.285 -40.577 1.042 1.00 25.35 290 GLN B O 1
ATOM 5028 N N . ASP B 1 291 ? 26.967 -41.619 -0.010 1.00 28.36 291 ASP B N 1
ATOM 5029 C CA . ASP B 1 291 ? 27.983 -40.762 0.566 1.00 29.78 291 ASP B CA 1
ATOM 5030 C C . ASP B 1 291 ? 27.777 -39.327 0.098 1.00 35.18 291 ASP B C 1
ATOM 5031 O O . ASP B 1 291 ? 28.163 -38.374 0.783 1.00 33.69 291 ASP B O 1
ATOM 5036 N N . PHE B 1 292 ? 27.147 -39.176 -1.063 1.00 30.25 292 PHE B N 1
ATOM 5037 C CA . PHE B 1 292 ? 26.855 -37.853 -1.585 1.00 14.66 292 PHE B CA 1
ATOM 5038 C C . PHE B 1 292 ? 25.942 -37.054 -0.642 1.00 20.28 292 PHE B C 1
ATOM 5039 O O . PHE B 1 292 ? 26.225 -35.887 -0.346 1.00 25.51 292 PHE B O 1
ATOM 5047 N N . ASN B 1 293 ? 24.860 -37.680 -0.169 1.00 27.86 293 ASN B N 1
ATOM 5048 C CA . ASN B 1 293 ? 23.976 -37.085 0.864 1.00 35.62 293 ASN B CA 1
ATOM 5049 C C . ASN B 1 293 ? 24.726 -36.535 2.083 1.00 39.54 293 ASN B C 1
ATOM 5050 O O . ASN B 1 293 ? 24.460 -35.425 2.540 1.00 42.03 293 ASN B O 1
ATOM 5055 N N . TYR B 1 294 ? 25.650 -37.329 2.618 1.00 32.41 294 TYR B N 1
ATOM 5056 C CA . TYR B 1 294 ? 26.341 -36.977 3.850 1.00 41.41 294 TYR B CA 1
ATOM 5057 C C . TYR B 1 294 ? 27.356 -35.883 3.591 1.00 43.22 294 TYR B C 1
ATOM 5058 O O . TYR B 1 294 ? 27.495 -34.940 4.378 1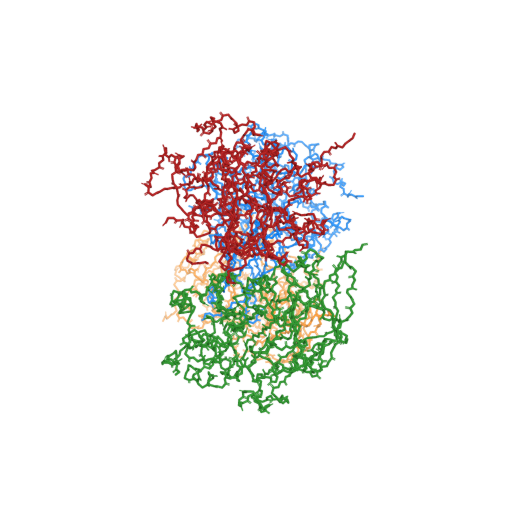.00 32.20 294 TYR B O 1
ATOM 5067 N N . ALA B 1 295 ? 28.060 -36.007 2.471 1.00 36.49 295 ALA B N 1
ATOM 5068 C CA . ALA B 1 295 ? 29.214 -35.161 2.226 1.00 26.65 295 ALA B CA 1
ATOM 5069 C C . ALA B 1 295 ? 28.830 -33.806 1.691 1.00 25.51 295 ALA B C 1
ATOM 5070 O O . ALA B 1 295 ? 29.582 -32.851 1.861 1.00 29.99 295 ALA B O 1
ATOM 5072 N N . PHE B 1 296 ? 27.666 -33.729 1.047 1.00 31.09 296 PHE B N 1
ATOM 5073 C CA . PHE B 1 296 ? 27.221 -32.501 0.381 1.00 27.15 296 PHE B CA 1
ATOM 5074 C C . PHE B 1 296 ? 25.900 -31.949 0.930 1.00 33.43 296 PHE B C 1
ATOM 5075 O O . PHE B 1 296 ? 25.320 -31.034 0.348 1.00 32.65 296 PHE B O 1
ATOM 5083 N N . SER B 1 297 ? 25.429 -32.509 2.042 1.00 37.16 297 SER B N 1
ATOM 5084 C CA . SER B 1 297 ? 24.198 -32.052 2.672 1.00 16.05 297 SER B CA 1
ATOM 5085 C C . SER B 1 297 ? 24.177 -32.490 4.125 1.00 25.13 297 SER B C 1
ATOM 5086 O O . SER B 1 297 ? 25.171 -33.017 4.628 1.00 39.64 297 SER B O 1
ATOM 5089 N N . ASN B 1 298 ? 23.047 -32.260 4.796 1.00 32.64 298 ASN B N 1
ATOM 5090 C CA . ASN B 1 298 ? 22.858 -32.673 6.192 1.00 28.40 298 ASN B CA 1
ATOM 5091 C C . ASN B 1 298 ? 22.373 -34.093 6.266 1.00 24.70 298 ASN B C 1
ATOM 5092 O O . ASN B 1 298 ? 22.392 -34.713 7.320 1.00 33.93 298 ASN B O 1
ATOM 5097 N N . CYS B 1 299 ? 21.908 -34.597 5.135 1.00 14.71 299 CYS B N 1
ATOM 5098 C CA . CYS B 1 299 ? 21.171 -35.847 5.125 1.00 19.54 299 CYS B CA 1
ATOM 5099 C C . CYS B 1 299 ? 22.015 -37.074 5.472 1.00 24.09 299 CYS B C 1
ATOM 5100 O O . CYS B 1 299 ? 23.161 -37.198 5.032 1.00 42.00 299 CYS B O 1
ATOM 5103 N N . PHE B 1 300 ? 21.446 -37.978 6.260 1.00 21.18 300 PHE B N 1
ATOM 5104 C CA . PHE B 1 300 ? 22.117 -39.235 6.609 1.00 31.34 300 PHE B CA 1
ATOM 5105 C C . PHE B 1 300 ? 21.440 -40.388 5.868 1.00 24.19 300 PHE B C 1
ATOM 5106 O O . PHE B 1 300 ? 20.440 -40.903 6.344 1.00 23.40 300 PHE B O 1
ATOM 5114 N N . GLU B 1 301 ? 21.989 -40.798 4.728 1.00 23.59 301 GLU B N 1
ATOM 5115 C CA . GLU B 1 301 ? 21.416 -41.886 3.932 1.00 17.45 301 GLU B CA 1
ATOM 5116 C C . GLU B 1 301 ? 22.067 -43.253 4.179 1.00 26.33 301 GLU B C 1
ATOM 5117 O O . GLU B 1 301 ? 23.286 -43.392 4.117 1.00 38.28 301 GLU B O 1
ATOM 5123 N N . LEU B 1 302 ? 21.250 -44.264 4.439 1.00 29.76 302 LEU B N 1
ATOM 5124 C CA . LEU B 1 302 ? 21.744 -45.627 4.493 1.00 35.81 302 LEU B CA 1
ATOM 5125 C C . LEU B 1 302 ? 21.561 -46.261 3.137 1.00 32.88 302 LEU B C 1
ATOM 5126 O O . LEU B 1 302 ? 20.731 -45.836 2.341 1.00 31.61 302 LEU B O 1
ATOM 5131 N N . THR B 1 303 ? 22.350 -47.288 2.878 1.00 39.03 303 THR B N 1
ATOM 5132 C CA . THR B 1 303 ? 22.101 -48.161 1.746 1.00 49.09 303 THR B CA 1
ATOM 5133 C C . THR B 1 303 ? 21.551 -49.466 2.299 1.00 47.57 303 THR B C 1
ATOM 5134 O O . THR B 1 303 ? 22.165 -50.085 3.176 1.00 36.16 303 THR B O 1
ATOM 5138 N N . ILE B 1 304 ? 20.396 -49.880 1.791 1.00 48.88 304 ILE B N 1
ATOM 5139 C CA . ILE B 1 304 ? 19.765 -51.099 2.274 1.00 46.35 304 ILE B CA 1
ATOM 5140 C C . ILE B 1 304 ? 19.488 -52.119 1.179 1.00 47.13 304 ILE B C 1
ATOM 5141 O O . ILE B 1 304 ? 18.780 -51.825 0.197 1.00 26.35 304 ILE B O 1
ATOM 5146 N N . GLU B 1 305 ? 20.069 -53.307 1.383 1.00 38.43 305 GLU B N 1
ATOM 5147 C CA . GLU B 1 305 ? 19.934 -54.466 0.506 1.00 31.95 305 GLU B CA 1
ATOM 5148 C C . GLU B 1 305 ? 18.798 -55.348 1.003 1.00 43.79 305 GLU B C 1
ATOM 5149 O O . GLU B 1 305 ? 18.811 -55.803 2.153 1.00 47.72 305 GLU B O 1
ATOM 5155 N N . LEU B 1 306 ? 17.818 -55.588 0.136 1.00 40.35 306 LEU B N 1
ATOM 5156 C CA . LEU B 1 306 ? 16.581 -56.225 0.568 1.00 43.31 306 LEU B CA 1
ATOM 5157 C C . LEU B 1 306 ? 16.534 -57.733 0.322 1.00 43.14 306 LEU B C 1
ATOM 5158 O O . LEU B 1 306 ? 16.146 -58.496 1.195 1.00 51.11 306 LEU B O 1
ATOM 5163 N N . SER B 1 307 ? 16.942 -58.167 -0.856 1.00 45.24 307 SER B N 1
ATOM 5164 C CA . SER B 1 307 ? 16.786 -59.565 -1.204 1.00 40.12 307 SER B CA 1
ATOM 5165 C C . SER B 1 307 ? 18.054 -60.162 -1.792 1.00 42.79 307 SER B C 1
ATOM 5166 O O . SER B 1 307 ? 18.877 -59.457 -2.374 1.00 43.04 307 SER B O 1
ATOM 5169 N N . CYS B 1 308 ? 18.204 -61.472 -1.638 1.00 51.83 308 CYS B N 1
ATOM 5170 C CA . CYS B 1 308 ? 19.284 -62.174 -2.304 1.00 51.45 308 CYS B CA 1
ATOM 5171 C C . CYS B 1 308 ? 19.004 -62.147 -3.795 1.00 56.50 308 CYS B C 1
ATOM 5172 O O . CYS B 1 308 ? 19.917 -61.955 -4.604 1.00 61.17 308 CYS B O 1
ATOM 5175 N N . CYS B 1 309 ? 17.735 -62.329 -4.156 1.00 45.48 309 CYS B N 1
ATOM 5176 C CA . CYS B 1 309 ? 17.324 -62.240 -5.554 1.00 39.60 309 CYS B CA 1
ATOM 5177 C C . CYS B 1 309 ? 16.994 -60.795 -5.931 1.00 51.86 309 CYS B C 1
ATOM 5178 O O . CYS B 1 309 ? 16.132 -60.148 -5.317 1.00 35.92 309 CYS B O 1
ATOM 5181 N N . LYS B 1 310 ? 17.692 -60.295 -6.945 1.00 55.76 310 LYS B N 1
ATOM 5182 C CA . LYS B 1 310 ? 17.545 -58.910 -7.376 1.00 52.38 310 LYS B CA 1
ATOM 5183 C C . LYS B 1 310 ? 16.114 -58.610 -7.805 1.00 58.78 310 LYS B C 1
ATOM 5184 O O . LYS B 1 310 ? 15.504 -57.629 -7.357 1.00 54.69 310 LYS B O 1
ATOM 5190 N N . TYR B 1 311 ? 15.582 -59.472 -8.666 1.00 54.51 311 TYR B N 1
ATOM 5191 C CA . TYR B 1 311 ? 14.260 -59.278 -9.236 1.00 46.00 311 TYR B CA 1
ATOM 5192 C C . TYR B 1 311 ? 13.450 -60.536 -9.021 1.00 46.88 311 TYR B C 1
ATOM 5193 O O . TYR B 1 311 ? 13.324 -61.360 -9.924 1.00 48.32 311 TYR B O 1
ATOM 5202 N N . PRO B 1 312 ? 12.904 -60.699 -7.812 1.00 52.37 312 PRO B N 1
ATOM 5203 C CA . PRO B 1 312 ? 12.050 -61.849 -7.493 1.00 52.66 312 PRO B CA 1
ATOM 5204 C C . PRO B 1 312 ? 10.688 -61.776 -8.199 1.00 66.30 312 PRO B C 1
ATOM 5205 O O . PRO B 1 312 ? 10.416 -60.825 -8.937 1.00 71.19 312 PRO B O 1
ATOM 5209 N N . ALA B 1 313 ? 9.844 -62.779 -7.976 1.00 64.26 313 ALA B N 1
ATOM 5210 C CA . ALA B 1 313 ? 8.517 -62.795 -8.578 1.00 64.25 313 ALA B CA 1
ATOM 5211 C C . ALA B 1 313 ? 7.488 -62.159 -7.651 1.00 51.95 313 ALA B C 1
ATOM 5212 O O . ALA B 1 313 ? 7.682 -62.096 -6.440 1.00 55.88 313 ALA B O 1
ATOM 5214 N N . ALA B 1 314 ? 6.388 -61.702 -8.231 1.00 38.89 314 ALA B N 1
ATOM 5215 C CA . ALA B 1 314 ? 5.339 -61.031 -7.479 1.00 43.99 314 ALA B CA 1
ATOM 5216 C C . ALA B 1 314 ? 4.935 -61.727 -6.176 1.00 54.54 314 ALA B C 1
ATOM 5217 O O . ALA B 1 314 ? 4.922 -61.094 -5.125 1.00 63.31 314 ALA B O 1
ATOM 5219 N N . SER B 1 315 ? 4.598 -63.015 -6.242 1.00 48.06 315 SER B N 1
ATOM 5220 C CA . SER B 1 315 ? 4.124 -63.760 -5.065 1.00 46.88 315 SER B CA 1
ATOM 5221 C C . SER B 1 315 ? 5.029 -63.574 -3.826 1.00 52.49 315 SER B C 1
ATOM 5222 O O . SER B 1 315 ? 4.587 -63.718 -2.668 1.00 43.57 315 SER B O 1
ATOM 5225 N N . THR B 1 316 ? 6.293 -63.243 -4.089 1.00 44.07 316 THR B N 1
ATOM 5226 C CA . THR B 1 316 ? 7.279 -62.982 -3.049 1.00 36.55 316 THR B CA 1
ATOM 5227 C C . THR B 1 316 ? 6.954 -61.703 -2.291 1.00 42.37 316 THR B C 1
ATOM 5228 O O . THR B 1 316 ? 7.115 -61.614 -1.073 1.00 48.45 316 THR B O 1
ATOM 5232 N N . LEU B 1 317 ? 6.467 -60.717 -3.028 1.00 41.61 317 LEU B N 1
ATOM 5233 C CA . LEU B 1 317 ? 6.302 -59.363 -2.508 1.00 44.80 317 LEU B CA 1
ATOM 5234 C C . LEU B 1 317 ? 5.587 -59.285 -1.161 1.00 39.56 317 LEU B C 1
ATOM 5235 O O . LEU B 1 317 ? 6.062 -58.595 -0.261 1.00 35.47 317 LEU B O 1
ATOM 5240 N N . PRO B 1 318 ? 4.433 -59.968 -1.020 1.00 44.10 318 PRO B N 1
ATOM 5241 C CA . PRO B 1 318 ? 3.693 -59.820 0.245 1.00 47.14 318 PRO B CA 1
ATOM 5242 C C . PRO B 1 318 ? 4.503 -60.260 1.479 1.00 54.51 318 PRO B C 1
ATOM 5243 O O . PRO B 1 318 ? 4.390 -59.624 2.522 1.00 47.45 318 PRO B O 1
ATOM 5247 N N . GLN B 1 319 ? 5.304 -61.317 1.361 1.00 51.12 319 GLN B N 1
ATOM 5248 C CA . GLN B 1 319 ? 6.236 -61.693 2.419 1.00 45.61 319 GLN B CA 1
ATOM 5249 C C . GLN B 1 319 ? 7.241 -60.580 2.676 1.00 37.10 319 GLN B C 1
ATOM 5250 O O . GLN B 1 319 ? 7.501 -60.202 3.820 1.00 38.27 319 GLN B O 1
ATOM 5256 N N . GLU B 1 320 ? 7.827 -60.068 1.603 1.00 41.91 320 GLU B N 1
ATOM 5257 C CA . GLU B 1 320 ? 8.819 -59.005 1.734 1.00 50.08 320 GLU B CA 1
ATOM 5258 C C . GLU B 1 320 ? 8.232 -57.817 2.492 1.00 39.95 320 GLU B C 1
ATOM 5259 O O . GLU B 1 320 ? 8.870 -57.259 3.391 1.00 50.32 320 GLU B O 1
ATOM 5265 N N . TRP B 1 321 ? 7.012 -57.438 2.136 1.00 28.83 321 TRP B N 1
ATOM 5266 C CA . TRP B 1 321 ? 6.311 -56.408 2.886 1.00 42.90 321 TRP B CA 1
ATOM 5267 C C . TRP B 1 321 ? 6.314 -56.667 4.407 1.00 48.83 321 TRP B C 1
ATOM 5268 O O . TRP B 1 321 ? 6.728 -55.811 5.186 1.00 39.35 321 TRP B O 1
ATOM 5279 N N . GLN B 1 322 ? 5.859 -57.847 4.820 1.00 53.66 322 GLN B N 1
ATOM 5280 C CA . GLN B 1 322 ? 5.685 -58.139 6.237 1.00 57.06 322 GLN B CA 1
ATOM 5281 C C . GLN B 1 322 ? 7.008 -58.065 6.993 1.00 54.94 322 GLN B C 1
ATOM 5282 O O . GLN B 1 322 ? 7.055 -57.662 8.157 1.00 55.51 322 GLN B O 1
ATOM 5288 N N . ARG B 1 323 ? 8.085 -58.439 6.322 1.00 43.64 323 ARG B N 1
ATOM 5289 C CA . ARG B 1 323 ? 9.402 -58.407 6.942 1.00 40.68 323 ARG B CA 1
ATOM 5290 C C . ARG B 1 323 ? 9.945 -56.987 7.084 1.00 42.80 323 ARG B C 1
ATOM 5291 O O . ARG B 1 323 ? 10.517 -56.626 8.121 1.00 43.46 323 ARG B O 1
ATOM 5299 N N . ASN B 1 324 ? 9.773 -56.186 6.038 1.00 34.21 324 ASN B N 1
ATOM 5300 C CA . ASN B 1 324 ? 10.379 -54.854 6.001 1.00 39.67 324 ASN B CA 1
ATOM 5301 C C . ASN B 1 324 ? 9.541 -53.804 6.670 1.00 38.80 324 ASN B C 1
ATOM 5302 O O . ASN B 1 324 ? 10.032 -52.722 6.989 1.00 37.52 324 ASN B O 1
ATOM 5307 N N . LYS B 1 325 ? 8.278 -54.153 6.886 1.00 40.60 325 LYS B N 1
ATOM 5308 C CA . LYS B 1 325 ? 7.278 -53.242 7.409 1.00 39.30 325 LYS B CA 1
ATOM 5309 C C . LYS B 1 325 ? 7.789 -52.549 8.660 1.00 38.29 325 LYS B C 1
ATOM 5310 O O . LYS B 1 325 ? 7.912 -51.324 8.697 1.00 47.95 325 LYS B O 1
ATOM 5316 N N . ALA B 1 326 ? 8.092 -53.339 9.683 1.00 43.44 326 ALA B N 1
ATOM 5317 C CA . ALA B 1 326 ? 8.592 -52.804 10.952 1.00 52.28 326 ALA B CA 1
ATOM 5318 C C . ALA B 1 326 ? 9.891 -52.016 10.811 1.00 52.20 326 ALA B C 1
ATOM 5319 O O . ALA B 1 326 ? 10.072 -50.983 11.465 1.00 46.13 326 ALA B O 1
ATOM 5321 N N . SER B 1 327 ? 10.792 -52.518 9.967 1.00 49.72 327 SER B N 1
ATOM 5322 C CA . SER B 1 327 ? 12.102 -51.907 9.769 1.00 35.60 327 SER B CA 1
ATOM 5323 C C . SER B 1 327 ? 11.983 -50.549 9.091 1.00 31.12 327 SER B C 1
ATOM 5324 O O . SER B 1 327 ? 12.758 -49.627 9.369 1.00 30.95 327 SER B O 1
ATOM 5327 N N . LEU B 1 328 ? 11.005 -50.438 8.198 1.00 21.81 328 LEU B N 1
ATOM 5328 C CA . LEU B 1 328 ? 10.816 -49.253 7.409 1.00 15.68 328 LEU B CA 1
ATOM 5329 C C . LEU B 1 328 ? 10.205 -48.131 8.253 1.00 37.12 328 LEU B C 1
ATOM 5330 O O . LEU B 1 328 ? 10.520 -46.936 8.071 1.00 32.28 328 LEU B O 1
ATOM 5335 N N . LEU B 1 329 ? 9.329 -48.527 9.174 1.00 32.55 329 LEU B N 1
ATOM 5336 C CA . LEU B 1 329 ? 8.653 -47.591 10.069 1.00 37.91 329 LEU B CA 1
ATOM 5337 C C . LEU B 1 329 ? 9.577 -47.117 11.181 1.00 36.46 329 LEU B C 1
ATOM 5338 O O . LEU B 1 329 ? 9.685 -45.915 11.441 1.00 45.92 329 LEU B O 1
ATOM 5343 N N . GLN B 1 330 ? 10.228 -48.074 11.842 1.00 30.51 330 GLN B N 1
ATOM 5344 C CA . GLN B 1 330 ? 11.182 -47.794 12.918 1.00 42.00 330 GLN B CA 1
ATOM 5345 C C . GLN B 1 330 ? 12.397 -46.966 12.465 1.00 46.42 330 GLN B C 1
ATOM 5346 O O . GLN B 1 330 ? 12.862 -46.095 13.215 1.00 47.79 330 GLN B O 1
ATOM 5352 N N . LEU B 1 331 ? 12.911 -47.239 11.260 1.00 22.39 331 LEU B N 1
ATOM 5353 C CA . LEU B 1 331 ? 13.951 -46.394 10.685 1.00 23.64 331 LEU B CA 1
ATOM 5354 C C . LEU B 1 331 ? 13.485 -44.938 10.573 1.00 23.56 331 LEU B C 1
ATOM 5355 O O . LEU B 1 331 ? 14.124 -44.029 11.105 1.00 29.10 331 LEU B O 1
ATOM 5360 N N . LEU B 1 332 ? 12.370 -44.724 9.883 1.00 24.74 332 LEU B N 1
ATOM 5361 C CA . LEU B 1 332 ? 11.791 -43.387 9.740 1.00 28.79 332 LEU B CA 1
ATOM 5362 C C . LEU B 1 332 ? 11.733 -42.654 11.064 1.00 34.59 332 LEU B C 1
ATOM 5363 O O . LEU B 1 332 ? 12.104 -41.489 11.148 1.00 36.82 332 LEU B O 1
ATOM 5368 N N . ARG B 1 333 ? 11.263 -43.347 12.097 1.00 42.38 333 ARG B N 1
ATOM 5369 C CA . ARG B 1 333 ? 11.164 -42.787 13.439 1.00 31.65 333 ARG B CA 1
ATOM 5370 C C . ARG B 1 333 ? 12.511 -42.326 13.988 1.00 33.41 333 ARG B C 1
ATOM 5371 O O . ARG B 1 333 ? 12.569 -41.485 14.885 1.00 51.69 333 ARG B O 1
ATOM 5379 N N . GLN B 1 334 ? 13.592 -42.888 13.462 1.00 24.17 334 GLN B N 1
ATOM 5380 C CA . GLN B 1 334 ? 14.917 -42.459 13.866 1.00 24.76 334 GLN B CA 1
ATOM 5381 C C . GLN B 1 334 ? 15.186 -41.011 13.451 1.00 34.31 334 GLN B C 1
ATOM 5382 O O . GLN B 1 334 ? 16.132 -40.386 13.923 1.00 41.01 334 GLN B O 1
ATOM 5388 N N . ALA B 1 335 ? 14.351 -40.477 12.565 1.00 38.57 335 ALA B N 1
ATOM 5389 C CA . ALA B 1 335 ? 14.492 -39.087 12.136 1.00 38.19 335 ALA B CA 1
ATOM 5390 C C . ALA B 1 335 ? 14.103 -38.178 13.277 1.00 38.61 335 ALA B C 1
ATOM 5391 O O . ALA B 1 335 ? 13.997 -36.964 13.115 1.00 51.18 335 ALA B O 1
ATOM 5393 N N . HIS B 1 336 ? 13.892 -38.764 14.445 1.00 30.32 336 HIS B N 1
ATOM 5394 C CA . HIS B 1 336 ? 13.507 -37.961 15.595 1.00 37.36 336 HIS B CA 1
ATOM 5395 C C . HIS B 1 336 ? 14.498 -38.044 16.751 1.00 37.99 336 HIS B C 1
ATOM 5396 O O . HIS B 1 336 ? 14.304 -37.400 17.779 1.00 39.41 336 HIS B O 1
ATOM 5403 N N . ILE B 1 337 ? 15.576 -38.804 16.581 1.00 25.88 337 ILE B N 1
ATOM 5404 C CA . ILE B 1 337 ? 16.595 -38.854 17.622 1.00 32.39 337 ILE B CA 1
ATOM 5405 C C . ILE B 1 337 ? 17.439 -37.568 17.687 1.00 37.69 337 ILE B C 1
ATOM 5406 O O . ILE B 1 337 ? 17.355 -36.702 16.814 1.00 45.48 337 ILE B O 1
ATOM 5411 N N . GLY B 1 338 ? 18.252 -37.458 18.736 1.00 42.77 338 GLY B N 1
ATOM 5412 C CA . GLY B 1 338 ? 19.112 -36.307 18.924 1.00 36.50 338 GLY B CA 1
ATOM 5413 C C . GLY B 1 338 ? 18.335 -35.069 19.304 1.00 32.49 338 GLY B C 1
ATOM 5414 O O . GLY B 1 338 ? 17.427 -35.123 20.149 1.00 46.24 338 GLY B O 1
ATOM 5415 N N . ILE B 1 339 ? 18.693 -33.951 18.682 1.00 24.78 339 ILE B N 1
ATOM 5416 C CA . ILE B 1 339 ? 18.034 -32.681 18.958 1.00 34.40 339 ILE B CA 1
ATOM 5417 C C . ILE B 1 339 ? 17.548 -31.970 17.694 1.00 38.56 339 ILE B C 1
ATOM 5418 O O . ILE B 1 339 ? 17.803 -32.407 16.560 1.00 34.08 339 ILE B O 1
ATOM 5423 N N . LYS B 1 340 ? 16.832 -30.872 17.916 1.00 37.70 340 LYS B N 1
ATOM 5424 C CA . LYS B 1 340 ? 16.432 -29.960 16.853 1.00 36.02 340 LYS B CA 1
ATOM 5425 C C . LYS B 1 340 ? 16.075 -28.614 17.457 1.00 43.14 340 LYS B C 1
ATOM 5426 O O . LYS B 1 340 ? 15.748 -28.522 18.648 1.00 46.65 340 LYS B O 1
ATOM 5432 N N . GLY B 1 341 ? 16.136 -27.569 16.641 1.00 28.31 341 GLY B N 1
ATOM 5433 C CA . GLY B 1 341 ? 15.846 -26.235 17.130 1.00 30.14 341 GLY B CA 1
ATOM 5434 C C . GLY B 1 341 ? 16.093 -25.147 16.106 1.00 35.01 341 GLY B C 1
ATOM 5435 O O . GLY B 1 341 ? 16.250 -25.412 14.911 1.00 29.98 341 GLY B O 1
ATOM 5436 N N . LEU B 1 342 ? 16.141 -23.913 16.589 1.00 37.94 342 LEU B N 1
ATOM 5437 C CA . LEU B 1 342 ? 16.260 -22.756 15.724 1.00 36.44 342 LEU B CA 1
ATOM 5438 C C . LEU B 1 342 ? 17.502 -21.947 16.048 1.00 37.59 342 LEU B C 1
ATOM 5439 O O . LEU B 1 342 ? 17.882 -21.803 17.219 1.00 43.75 342 LEU B O 1
ATOM 5444 N N . VAL B 1 343 ? 18.143 -21.432 15.006 1.00 30.59 343 VAL B N 1
ATOM 5445 C CA . VAL B 1 343 ? 19.155 -20.407 15.196 1.00 39.59 343 VAL B CA 1
ATOM 5446 C C . VAL B 1 343 ? 18.498 -19.117 14.763 1.00 38.58 343 VAL B C 1
ATOM 5447 O O . VAL B 1 343 ? 18.094 -18.977 13.607 1.00 38.06 343 VAL B O 1
ATOM 5451 N N . THR B 1 344 ? 18.381 -18.183 15.700 1.00 45.99 344 THR B N 1
ATOM 5452 C CA . THR B 1 344 ? 17.536 -17.025 15.495 1.00 44.80 344 THR B CA 1
ATOM 5453 C C . THR B 1 344 ? 18.192 -15.700 15.891 1.00 46.85 344 THR B C 1
ATOM 5454 O O . THR B 1 344 ? 19.233 -15.667 16.572 1.00 42.10 344 THR B O 1
ATOM 5458 N N . ASP B 1 345 ? 17.553 -14.623 15.440 1.00 34.41 345 ASP B N 1
ATOM 5459 C CA . ASP B 1 345 ? 17.881 -13.238 15.780 1.00 37.51 345 ASP B CA 1
ATOM 5460 C C . ASP B 1 345 ? 17.671 -12.929 17.243 1.00 44.83 345 ASP B C 1
ATOM 5461 O O . ASP B 1 345 ? 16.872 -13.583 17.930 1.00 43.44 345 ASP B O 1
ATOM 5466 N N . ALA B 1 346 ? 18.362 -11.894 17.704 1.00 56.44 346 ALA B N 1
ATOM 5467 C CA . ALA B 1 346 ? 17.918 -11.176 18.882 1.00 53.04 346 ALA B CA 1
ATOM 5468 C C . ALA B 1 346 ? 16.424 -10.913 18.645 1.00 43.58 346 ALA B C 1
ATOM 5469 O O . ALA B 1 346 ? 15.569 -11.171 19.506 1.00 34.13 346 ALA B O 1
ATOM 5471 N N . SER B 1 347 ? 16.128 -10.432 17.440 1.00 36.08 347 SER B N 1
ATOM 5472 C CA . SER B 1 347 ? 14.767 -10.148 17.004 1.00 48.02 347 SER B CA 1
ATOM 5473 C C . SER B 1 347 ? 13.851 -11.352 17.171 1.00 49.83 347 SER B C 1
ATOM 5474 O O . SER B 1 347 ? 12.655 -11.195 17.404 1.00 50.62 347 SER B O 1
ATOM 5477 N N . GLY B 1 348 ? 14.415 -12.552 17.046 1.00 49.81 348 GLY B N 1
ATOM 5478 C CA . GLY B 1 348 ? 13.630 -13.779 17.033 1.00 37.81 348 GLY B CA 1
ATOM 5479 C C . GLY B 1 348 ? 13.459 -14.267 15.606 1.00 40.72 348 GLY B C 1
ATOM 5480 O O . GLY B 1 348 ? 12.621 -15.124 15.318 1.00 44.28 348 GLY B O 1
ATOM 5481 N N . PHE B 1 349 ? 14.276 -13.714 14.712 1.00 34.58 349 PHE B N 1
ATOM 5482 C CA . PHE B 1 349 ? 14.175 -13.965 13.280 1.00 25.29 349 PHE B CA 1
ATOM 5483 C C . PHE B 1 349 ? 15.274 -14.901 12.774 1.00 42.48 349 PHE B C 1
ATOM 5484 O O . PHE B 1 349 ? 16.462 -14.688 13.037 1.00 29.69 349 PHE B O 1
ATOM 5492 N N . PRO B 1 350 ? 14.879 -15.924 12.000 1.00 44.16 350 PRO B N 1
ATOM 5493 C CA . PRO B 1 350 ? 15.736 -17.087 11.720 1.00 33.73 350 PRO B CA 1
ATOM 5494 C C . PRO B 1 350 ? 16.992 -16.732 10.925 1.00 39.54 350 PRO B C 1
ATOM 5495 O O . PRO B 1 350 ? 16.939 -15.881 10.040 1.00 36.42 350 PRO B O 1
ATOM 5499 N N . ILE B 1 351 ? 18.113 -17.365 11.263 1.00 36.93 351 ILE B N 1
ATOM 5500 C CA . ILE B 1 351 ? 19.335 -17.231 10.479 1.00 24.54 351 ILE B CA 1
ATOM 5501 C C . ILE B 1 351 ? 19.540 -18.474 9.601 1.00 34.04 351 ILE B C 1
ATOM 5502 O O . ILE B 1 351 ? 19.686 -19.602 10.084 1.00 21.50 351 ILE B O 1
ATOM 5507 N N . ALA B 1 352 ? 19.544 -18.247 8.298 1.00 34.27 352 ALA B N 1
ATOM 5508 C CA . ALA B 1 352 ? 19.678 -19.310 7.329 1.00 28.12 352 ALA B CA 1
ATOM 5509 C C . ALA B 1 352 ? 21.144 -19.635 7.135 1.00 35.94 352 ALA B C 1
ATOM 5510 O O . ALA B 1 352 ? 21.993 -18.744 7.230 1.00 38.59 352 ALA B O 1
ATOM 5512 N N . ASP B 1 353 ? 21.439 -20.908 6.866 1.00 31.23 353 ASP B N 1
ATOM 5513 C CA . ASP B 1 353 ? 22.805 -21.337 6.589 1.00 25.33 353 ASP B CA 1
ATOM 5514 C C . ASP B 1 353 ? 23.742 -21.124 7.770 1.00 33.85 353 ASP B C 1
ATOM 5515 O O . ASP B 1 353 ? 24.952 -21.007 7.590 1.00 38.44 353 ASP B O 1
ATOM 5520 N N . ALA B 1 354 ? 23.183 -21.041 8.972 1.00 39.22 354 ALA B N 1
ATOM 5521 C CA . ALA B 1 354 ? 23.984 -21.025 10.191 1.00 43.68 354 ALA B CA 1
ATOM 5522 C C . ALA B 1 354 ? 24.537 -22.435 10.456 1.00 47.50 354 ALA B C 1
ATOM 5523 O O . ALA B 1 354 ? 23.989 -23.430 9.953 1.00 31.99 354 ALA B O 1
ATOM 5525 N N . ASN B 1 355 ? 25.622 -22.520 11.228 1.00 44.45 355 ASN B N 1
ATOM 5526 C CA . ASN B 1 355 ? 26.243 -23.811 11.542 1.00 44.57 355 ASN B CA 1
ATOM 5527 C C . ASN B 1 355 ? 26.057 -24.225 12.997 1.00 44.58 355 ASN B C 1
ATOM 5528 O O . ASN B 1 355 ? 26.237 -23.429 13.925 1.00 41.75 355 ASN B O 1
ATOM 5533 N N . VAL B 1 356 ? 25.686 -25.483 13.187 1.00 35.16 356 VAL B N 1
ATOM 5534 C CA . VAL B 1 356 ? 25.466 -25.994 14.522 1.00 32.13 356 VAL B CA 1
ATOM 5535 C C . VAL B 1 356 ? 26.422 -27.137 14.738 1.00 32.55 356 VAL B C 1
ATOM 5536 O O . VAL B 1 356 ? 26.355 -28.152 14.056 1.00 27.40 356 VAL B O 1
ATOM 5540 N N . TYR B 1 357 ? 27.312 -26.949 15.703 1.00 43.88 357 TYR B N 1
ATOM 5541 C CA . TYR B 1 357 ? 28.380 -27.891 16.010 1.00 39.97 357 TYR B CA 1
ATOM 5542 C C . TYR B 1 357 ? 28.155 -28.649 17.333 1.00 47.09 357 TYR B C 1
ATOM 5543 O O . TYR B 1 357 ? 27.636 -28.094 18.313 1.00 43.04 357 TYR B O 1
ATOM 5552 N N . VAL B 1 358 ? 28.568 -29.916 17.352 1.00 57.51 358 VAL B N 1
ATOM 5553 C CA . VAL B 1 358 ? 28.592 -30.723 18.572 1.00 46.62 358 VAL B CA 1
ATOM 5554 C C . VAL B 1 358 ? 30.043 -31.118 18.869 1.00 50.48 358 VAL B C 1
ATOM 5555 O O . VAL B 1 358 ? 30.768 -31.583 17.980 1.00 48.89 358 VAL B O 1
ATOM 5559 N N . ALA B 1 359 ? 30.466 -30.922 20.114 1.00 50.07 359 ALA B N 1
ATOM 5560 C CA . ALA B 1 359 ? 31.829 -31.238 20.518 1.00 49.65 359 ALA B CA 1
ATOM 5561 C C . ALA B 1 359 ? 32.162 -32.681 20.170 1.00 41.99 359 ALA B C 1
ATOM 5562 O O . ALA B 1 359 ? 31.428 -33.596 20.545 1.00 40.97 359 ALA B O 1
ATOM 5564 N N . GLY B 1 360 ? 33.265 -32.890 19.459 1.00 28.54 360 GLY B N 1
ATOM 5565 C CA . GLY B 1 360 ? 33.627 -34.233 19.062 1.00 27.49 360 GLY B CA 1
ATOM 5566 C C . GLY B 1 360 ? 32.917 -34.667 17.796 1.00 41.10 360 GLY B C 1
ATOM 5567 O O . GLY B 1 360 ? 33.117 -35.787 17.326 1.00 57.10 360 GLY B O 1
ATOM 5568 N N . LEU B 1 361 ? 32.090 -33.784 17.240 1.00 34.60 361 LEU B N 1
ATOM 5569 C CA . LEU B 1 361 ? 31.484 -34.016 15.931 1.00 34.19 361 LEU B CA 1
ATOM 5570 C C . LEU B 1 361 ? 31.530 -32.750 15.110 1.00 39.93 361 LEU B C 1
ATOM 5571 O O . LEU B 1 361 ? 30.642 -32.498 14.293 1.00 37.63 361 LEU B O 1
ATOM 5576 N N . GLU B 1 362 ? 32.572 -31.956 15.333 1.00 40.48 362 GLU B N 1
ATOM 5577 C CA . GLU B 1 362 ? 32.681 -30.636 14.716 1.00 39.39 362 GLU B CA 1
ATOM 5578 C C . GLU B 1 362 ? 32.995 -30.716 13.231 1.00 42.97 362 GLU B C 1
ATOM 5579 O O . GLU B 1 362 ? 32.906 -29.719 12.510 1.00 39.16 362 GLU B O 1
ATOM 5585 N N . GLU B 1 363 ? 33.338 -31.908 12.763 1.00 40.06 363 GLU B N 1
ATOM 5586 C CA . GLU B 1 363 ? 33.672 -32.070 11.354 1.00 37.46 363 GLU B CA 1
ATOM 5587 C C . GLU B 1 363 ? 32.430 -32.180 10.480 1.00 42.11 363 GLU B C 1
ATOM 5588 O O . GLU B 1 363 ? 32.510 -32.027 9.253 1.00 27.72 363 GLU B O 1
ATOM 5594 N N . LYS B 1 364 ? 31.295 -32.457 11.128 1.00 37.92 364 LYS B N 1
ATOM 5595 C CA . LYS B 1 364 ? 29.998 -32.534 10.459 1.00 35.39 364 LYS B CA 1
ATOM 5596 C C . LYS B 1 364 ? 28.971 -31.623 11.126 1.00 44.14 364 LYS B C 1
ATOM 5597 O O . LYS B 1 364 ? 28.103 -32.084 11.891 1.00 48.07 364 LYS B O 1
ATOM 5603 N N . PRO B 1 365 ? 29.070 -30.322 10.837 1.00 32.99 365 PRO B N 1
ATOM 5604 C CA . PRO B 1 365 ? 28.120 -29.309 11.289 1.00 32.46 365 PRO B CA 1
ATOM 5605 C C . PRO B 1 365 ? 26.812 -29.443 10.530 1.00 40.75 365 PRO B C 1
ATOM 5606 O O . PRO B 1 365 ? 26.806 -29.983 9.422 1.00 41.48 365 PRO B O 1
ATOM 5610 N N . MET B 1 366 ? 25.719 -28.969 11.116 1.00 39.83 366 MET B N 1
ATOM 5611 C CA . MET B 1 366 ? 24.453 -28.903 10.409 1.00 22.68 366 MET B CA 1
ATOM 5612 C C . MET B 1 366 ? 24.262 -27.477 9.921 1.00 29.73 366 MET B C 1
ATOM 5613 O O . MET B 1 366 ? 24.575 -26.518 10.629 1.00 34.54 366 MET B O 1
ATOM 5618 N N . ARG B 1 367 ? 23.762 -27.347 8.698 1.00 34.60 367 ARG B N 1
ATOM 5619 C CA . ARG B 1 367 ? 23.515 -26.052 8.077 1.00 33.26 367 ARG B CA 1
ATOM 5620 C C . ARG B 1 367 ? 22.026 -25.781 8.211 1.00 36.19 367 ARG B C 1
ATOM 5621 O O . ARG B 1 367 ? 21.207 -26.563 7.722 1.00 52.50 367 ARG B O 1
ATOM 5629 N N . THR B 1 368 ? 21.669 -24.690 8.883 1.00 28.29 368 THR B N 1
ATOM 5630 C CA . THR B 1 368 ? 20.261 -24.436 9.153 1.00 26.64 368 THR B CA 1
ATOM 5631 C C . THR B 1 368 ? 19.553 -24.157 7.857 1.00 29.69 368 THR B C 1
ATOM 5632 O O . THR B 1 368 ? 20.188 -23.822 6.850 1.00 18.21 368 THR B O 1
ATOM 5636 N N . SER B 1 369 ? 18.233 -24.316 7.900 1.00 22.63 369 SER B N 1
ATOM 5637 C CA . SER B 1 369 ? 17.382 -24.094 6.750 1.00 26.21 369 SER B CA 1
ATOM 5638 C C . SER B 1 369 ? 17.049 -22.609 6.653 1.00 35.83 369 SER B C 1
ATOM 5639 O O . SER B 1 369 ? 17.457 -21.819 7.503 1.00 44.32 369 SER B O 1
ATOM 5642 N N . LYS B 1 370 ? 16.306 -22.234 5.619 1.00 37.31 370 LYS B N 1
ATOM 5643 C CA . LYS B 1 370 ? 15.903 -20.840 5.424 1.00 40.15 370 LYS B CA 1
ATOM 5644 C C . LYS B 1 370 ? 15.132 -20.295 6.635 1.00 37.48 370 LYS B C 1
ATOM 5645 O O . LYS B 1 370 ? 15.099 -19.077 6.881 1.00 45.95 370 LYS B O 1
ATOM 5651 N N . ARG B 1 371 ? 14.523 -21.205 7.390 1.00 27.56 371 ARG B N 1
ATOM 5652 C CA . ARG B 1 371 ? 13.807 -20.840 8.610 1.00 37.49 371 ARG B CA 1
ATOM 5653 C C . ARG B 1 371 ? 14.681 -21.056 9.852 1.00 32.86 371 ARG B C 1
ATOM 5654 O O . ARG B 1 371 ? 14.184 -21.098 10.970 1.00 38.07 371 ARG B O 1
ATOM 5662 N N . GLY B 1 372 ? 15.987 -21.191 9.642 1.00 34.07 372 GLY B N 1
ATOM 5663 C CA . GLY B 1 372 ? 16.921 -21.381 10.733 1.00 40.66 372 GLY B CA 1
ATOM 5664 C C . GLY B 1 372 ? 16.698 -22.657 11.530 1.00 38.31 372 GLY B C 1
ATOM 5665 O O . GLY B 1 372 ? 17.045 -22.716 12.711 1.00 35.05 372 GLY B O 1
ATOM 5666 N N . GLU B 1 373 ? 16.127 -23.682 10.902 1.00 28.12 373 GLU B N 1
ATOM 5667 C CA . GLU B 1 373 ? 15.929 -24.949 11.603 1.00 36.95 373 GLU B CA 1
ATOM 5668 C C . GLU B 1 373 ? 17.058 -25.923 11.356 1.00 34.45 373 GLU B C 1
ATOM 5669 O O . GLU B 1 373 ? 17.655 -25.957 10.282 1.00 37.91 373 GLU B O 1
ATOM 5675 N N . TYR B 1 374 ? 17.335 -26.729 12.368 1.00 33.66 374 TYR B N 1
ATOM 5676 C CA . TYR B 1 374 ? 18.317 -27.787 12.240 1.00 41.03 374 TYR B CA 1
ATOM 5677 C C . TYR B 1 374 ? 17.835 -29.026 12.988 1.00 36.02 374 TYR B C 1
ATOM 5678 O O . TYR B 1 374 ? 17.088 -28.938 13.958 1.00 37.30 374 TYR B O 1
ATOM 5687 N N . TRP B 1 375 ? 18.258 -30.187 12.524 1.00 40.25 375 TRP B N 1
ATOM 5688 C CA . TRP B 1 375 ? 18.035 -31.425 13.255 1.00 32.37 375 TRP B CA 1
ATOM 5689 C C . TRP B 1 375 ? 19.375 -32.095 13.353 1.00 35.45 375 TRP B C 1
ATOM 5690 O O . TRP B 1 375 ? 20.022 -32.329 12.327 1.00 42.82 375 TRP B O 1
ATOM 5701 N N . ARG B 1 376 ? 19.805 -32.395 14.573 1.00 34.75 376 ARG B N 1
ATOM 5702 C CA . ARG B 1 376 ? 21.063 -33.105 14.755 1.00 32.83 376 ARG B CA 1
ATOM 5703 C C . ARG B 1 376 ? 20.800 -34.469 15.376 1.00 37.54 376 ARG B C 1
ATOM 5704 O O . ARG B 1 376 ? 20.470 -34.581 16.561 1.00 31.15 376 ARG B O 1
ATOM 5712 N N . LEU B 1 377 ? 20.907 -35.501 14.545 1.00 40.30 377 LEU B N 1
ATOM 5713 C CA . LEU B 1 377 ? 20.677 -36.873 14.979 1.00 32.45 377 LEU B CA 1
ATOM 5714 C C . LEU B 1 377 ? 21.784 -37.215 15.933 1.00 32.12 377 LEU B C 1
ATOM 5715 O O . LEU B 1 377 ? 22.955 -37.014 15.609 1.00 36.60 377 LEU B O 1
ATOM 5720 N N . LEU B 1 378 ? 21.431 -37.729 17.106 1.00 33.96 378 LEU B N 1
ATOM 5721 C CA . LEU B 1 378 ? 22.446 -38.097 18.089 1.00 34.48 378 LEU B CA 1
ATOM 5722 C C . LEU B 1 378 ? 22.147 -39.404 18.818 1.00 33.38 378 LEU B C 1
ATOM 5723 O O . LEU B 1 378 ? 20.994 -39.718 19.129 1.00 43.08 378 LEU B O 1
ATOM 5728 N N . THR B 1 379 ? 23.209 -40.166 19.062 1.00 45.30 379 THR B N 1
ATOM 5729 C CA . THR B 1 379 ? 23.185 -41.322 19.948 1.00 41.97 379 THR B CA 1
ATOM 5730 C C . THR B 1 379 ? 22.919 -40.820 21.363 1.00 46.89 379 THR B C 1
ATOM 5731 O O . THR B 1 379 ? 23.281 -39.686 21.686 1.00 42.36 379 THR B O 1
ATOM 5735 N N . PRO B 1 380 ? 22.266 -41.637 22.209 1.00 42.52 380 PRO B N 1
ATOM 5736 C CA . PRO B 1 380 ? 22.097 -41.230 23.611 1.00 42.68 380 PRO B CA 1
ATOM 5737 C C . PRO B 1 380 ? 23.424 -40.788 24.234 1.00 42.56 380 PRO B C 1
ATOM 5738 O O . PRO B 1 380 ? 24.476 -41.326 23.902 1.00 29.40 380 PRO B O 1
ATOM 5742 N N . GLY B 1 381 ? 23.372 -39.798 25.117 1.00 42.96 381 GLY B N 1
ATOM 5743 C CA . GLY B 1 381 ? 24.575 -39.285 25.762 1.00 34.14 381 GLY B CA 1
ATOM 5744 C C . GLY B 1 381 ? 24.426 -37.818 26.131 1.00 38.90 381 GLY B C 1
ATOM 5745 O O . GLY B 1 381 ? 23.334 -37.260 26.022 1.00 45.01 381 GLY B O 1
ATOM 5746 N N . LEU B 1 382 ? 25.506 -37.181 26.574 1.00 36.51 382 LEU B N 1
ATOM 5747 C CA . LEU B 1 382 ? 25.447 -35.741 26.816 1.00 44.98 382 LEU B CA 1
ATOM 5748 C C . LEU B 1 382 ? 26.466 -34.992 25.981 1.00 49.33 382 LEU B C 1
ATOM 5749 O O . LEU B 1 382 ? 27.615 -35.429 25.825 1.00 38.44 382 LEU B O 1
ATOM 5754 N N . TYR B 1 383 ? 26.025 -33.852 25.455 1.00 49.47 383 TYR B N 1
ATOM 5755 C CA . TYR B 1 383 ? 26.790 -33.094 24.474 1.00 41.71 383 TYR B CA 1
ATOM 5756 C C . TYR B 1 383 ? 26.803 -31.593 24.768 1.00 48.07 383 TYR B C 1
ATOM 5757 O O . TYR B 1 383 ? 25.848 -31.029 25.324 1.00 55.03 383 TYR B O 1
ATOM 5766 N N . SER B 1 384 ? 27.895 -30.947 24.385 1.00 37.48 384 SER B N 1
ATOM 5767 C CA . SER B 1 384 ? 27.948 -29.501 24.380 1.00 39.80 384 SER B CA 1
ATOM 5768 C C . SER B 1 384 ? 27.754 -29.021 22.947 1.00 57.17 384 SER B C 1
ATOM 5769 O O . SER B 1 384 ? 28.651 -29.178 22.094 1.00 42.45 384 SER B O 1
ATOM 5772 N N . VAL B 1 385 ? 26.575 -28.454 22.688 1.00 52.21 385 VAL B N 1
ATOM 5773 C CA . VAL B 1 385 ? 26.235 -27.974 21.357 1.00 47.80 385 VAL B CA 1
ATOM 5774 C C . VAL B 1 385 ? 26.399 -26.458 21.260 1.00 48.69 385 VAL B C 1
ATOM 5775 O O . VAL B 1 385 ? 26.149 -25.739 22.233 1.00 38.49 385 VAL B O 1
ATOM 5779 N N . HIS B 1 386 ? 26.840 -25.982 20.094 1.00 36.64 386 HIS B N 1
ATOM 5780 C CA . HIS B 1 386 ? 26.914 -24.543 19.837 1.00 40.48 386 HIS B CA 1
ATOM 5781 C C . HIS B 1 386 ? 26.617 -24.197 18.372 1.00 38.18 386 HIS B C 1
ATOM 5782 O O . HIS B 1 386 ? 26.642 -25.065 17.506 1.00 29.44 386 HIS B O 1
ATOM 5789 N N . ALA B 1 387 ? 26.303 -22.930 18.121 1.00 37.47 387 ALA B N 1
ATOM 5790 C CA . ALA B 1 387 ? 25.993 -22.466 16.781 1.00 39.24 387 ALA B CA 1
ATOM 5791 C C . ALA B 1 387 ? 26.831 -21.247 16.437 1.00 49.46 387 ALA B C 1
ATOM 5792 O O . ALA B 1 387 ? 27.194 -20.459 17.314 1.00 57.71 387 ALA B O 1
ATOM 5794 N N . SER B 1 388 ? 27.121 -21.080 15.157 1.00 35.88 388 SER B N 1
ATOM 5795 C CA . SER B 1 388 ? 27.871 -19.926 14.711 1.00 42.09 388 SER B CA 1
ATOM 5796 C C . SER B 1 388 ? 27.364 -19.524 13.334 1.00 42.18 388 SER B C 1
ATOM 5797 O O . SER B 1 388 ? 26.682 -20.298 12.671 1.00 32.02 388 SER B O 1
ATOM 5800 N N . ALA B 1 389 ? 27.688 -18.308 12.912 1.00 48.31 389 ALA B N 1
ATOM 5801 C CA . ALA B 1 389 ? 27.332 -17.850 11.573 1.00 44.90 389 ALA B CA 1
ATOM 5802 C C . ALA B 1 389 ? 28.126 -16.614 11.192 1.00 46.31 389 ALA B C 1
ATOM 5803 O O . ALA B 1 389 ? 28.483 -15.814 12.052 1.00 57.26 389 ALA B O 1
ATOM 5805 N N . PHE B 1 390 ? 28.407 -16.463 9.905 1.00 47.28 390 PHE B N 1
ATOM 5806 C CA . PHE B 1 390 ? 29.181 -15.325 9.446 1.00 61.42 390 PHE B CA 1
ATOM 5807 C C . PHE B 1 390 ? 28.426 -14.055 9.779 1.00 58.44 390 PHE B C 1
ATOM 5808 O O . PHE B 1 390 ? 27.229 -13.960 9.528 1.00 55.57 390 PHE B O 1
ATOM 5816 N N . GLY B 1 391 ? 29.125 -13.084 10.354 1.00 52.18 391 GLY B N 1
ATOM 5817 C CA . GLY B 1 391 ? 28.496 -11.838 10.752 1.00 51.87 391 GLY B CA 1
ATOM 5818 C C . GLY B 1 391 ? 27.873 -11.936 12.133 1.00 53.19 391 GLY B C 1
ATOM 5819 O O . GLY B 1 391 ? 27.283 -10.977 12.637 1.00 44.94 391 GLY B O 1
ATOM 5820 N N . TYR B 1 392 ? 28.013 -13.104 12.751 1.00 60.75 392 TYR B N 1
ATOM 5821 C CA . TYR B 1 392 ? 27.476 -13.328 14.084 1.00 55.79 392 TYR B CA 1
ATOM 5822 C C . TYR B 1 392 ? 28.513 -13.875 15.048 1.00 59.59 392 TYR B C 1
ATOM 5823 O O . TYR B 1 392 ? 29.318 -14.740 14.703 1.00 64.11 392 TYR B O 1
ATOM 5832 N N . GLN B 1 393 ? 28.472 -13.364 16.272 1.00 66.23 393 GLN B N 1
ATOM 5833 C CA . GLN B 1 393 ? 29.275 -13.894 17.356 1.00 55.18 393 GLN B CA 1
ATOM 5834 C C . GLN B 1 393 ? 28.836 -15.327 17.656 1.00 56.29 393 GLN B C 1
ATOM 5835 O O . GLN B 1 393 ? 27.647 -15.605 17.876 1.00 46.27 393 GLN B O 1
ATOM 5841 N N . THR B 1 394 ? 29.804 -16.236 17.636 1.00 58.50 394 THR B N 1
ATOM 5842 C CA . THR B 1 394 ? 29.535 -17.641 17.895 1.00 57.57 394 THR B CA 1
ATOM 5843 C C . THR B 1 394 ? 28.965 -17.835 19.292 1.00 55.74 394 THR B C 1
ATOM 5844 O O . THR B 1 394 ? 29.645 -17.571 20.280 1.00 60.46 394 THR B O 1
ATOM 5848 N N . SER B 1 395 ? 27.720 -18.302 19.360 1.00 46.75 395 SER B N 1
ATOM 5849 C CA . SER B 1 395 ? 27.010 -18.491 20.621 1.00 42.95 395 SER B CA 1
ATOM 5850 C C . SER B 1 395 ? 27.838 -19.178 21.695 1.00 52.16 395 SER B C 1
ATOM 5851 O O . SER B 1 395 ? 28.810 -19.872 21.402 1.00 67.00 395 SER B O 1
ATOM 5854 N N . ALA B 1 396 ? 27.435 -19.000 22.946 1.00 42.10 396 ALA B N 1
ATOM 5855 C CA . ALA B 1 396 ? 28.002 -19.789 24.036 1.00 41.40 396 ALA B CA 1
ATOM 5856 C C . ALA B 1 396 ? 27.492 -21.223 23.913 1.00 53.52 396 ALA B C 1
ATOM 5857 O O . ALA B 1 396 ? 26.483 -21.466 23.246 1.00 68.59 396 ALA B O 1
ATOM 5859 N N . PRO B 1 397 ? 28.185 -22.180 24.550 1.00 41.49 397 PRO B N 1
ATOM 5860 C CA . PRO B 1 397 ? 27.841 -23.598 24.391 1.00 40.47 397 PRO B CA 1
ATOM 5861 C C . PRO B 1 397 ? 26.752 -24.052 25.342 1.00 44.07 397 PRO B C 1
ATOM 5862 O O . PRO B 1 397 ? 26.729 -23.635 26.489 1.00 58.97 397 PRO B O 1
ATOM 5866 N N . GLN B 1 398 ? 25.855 -24.903 24.867 1.00 59.45 398 GLN B N 1
ATOM 5867 C CA . GLN B 1 398 ? 24.821 -25.462 25.727 1.00 53.59 398 GLN B CA 1
ATOM 5868 C C . GLN B 1 398 ? 25.021 -26.969 25.869 1.00 44.36 398 GLN B C 1
ATOM 5869 O O . GLN B 1 398 ? 25.356 -27.675 24.906 1.00 47.63 398 GLN B O 1
ATOM 5875 N N . GLN B 1 399 ? 24.832 -27.444 27.087 1.00 39.87 399 GLN B N 1
ATOM 5876 C CA . GLN B 1 399 ? 24.974 -28.856 27.404 1.00 57.62 399 GLN B CA 1
ATOM 5877 C C . GLN B 1 399 ? 23.594 -29.506 27.399 1.00 63.79 399 GLN B C 1
ATOM 5878 O O . GLN B 1 399 ? 22.643 -28.951 27.950 1.00 68.49 399 GLN B O 1
ATOM 5884 N N . VAL B 1 400 ? 23.479 -30.670 26.766 1.00 56.28 400 VAL B N 1
ATOM 5885 C CA . VAL B 1 400 ? 22.190 -31.358 26.675 1.00 46.11 400 VAL B CA 1
ATOM 5886 C C . VAL B 1 400 ? 22.308 -32.862 26.889 1.00 42.30 400 VAL B C 1
ATOM 5887 O O . VAL B 1 400 ? 23.205 -33.518 26.359 1.00 38.88 400 VAL B O 1
ATOM 5891 N N . ARG B 1 401 ? 21.395 -33.415 27.671 1.00 46.85 401 ARG B N 1
ATOM 5892 C CA . ARG B 1 401 ? 21.401 -34.853 27.883 1.00 54.20 401 ARG B CA 1
ATOM 5893 C C . ARG B 1 401 ? 20.481 -35.525 26.881 1.00 49.94 401 ARG B C 1
ATOM 5894 O O . ARG B 1 401 ? 19.261 -35.533 27.049 1.00 52.54 401 ARG B O 1
ATOM 5902 N N . VAL B 1 402 ? 21.072 -36.074 25.826 1.00 47.03 402 VAL B N 1
ATOM 5903 C CA . VAL B 1 402 ? 20.297 -36.791 24.822 1.00 40.19 402 VAL B CA 1
ATOM 5904 C C . VAL B 1 402 ? 19.932 -38.195 25.277 1.00 56.14 402 VAL B C 1
ATOM 5905 O O . VAL B 1 402 ? 20.763 -39.119 25.248 1.00 33.78 402 VAL B O 1
ATOM 5909 N N . THR B 1 403 ? 18.686 -38.309 25.728 1.00 73.20 403 THR B N 1
ATOM 5910 C CA . THR B 1 403 ? 17.994 -39.569 25.914 1.00 70.62 403 THR B CA 1
ATOM 5911 C C . THR B 1 403 ? 17.025 -39.647 24.739 1.00 70.80 403 THR B C 1
ATOM 5912 O O . THR B 1 403 ? 16.350 -38.655 24.418 1.00 80.52 403 THR B O 1
ATOM 5916 N N . ASN B 1 404 ? 16.958 -40.793 24.069 1.00 44.77 404 ASN B N 1
ATOM 5917 C CA . ASN B 1 404 ? 16.043 -40.894 22.923 1.00 51.62 404 ASN B CA 1
ATOM 5918 C C . ASN B 1 404 ? 14.723 -41.556 23.296 1.00 53.87 404 ASN B C 1
ATOM 5919 O O . ASN B 1 404 ? 14.149 -42.306 22.509 1.00 48.75 404 ASN B O 1
ATOM 5924 N N . ASP B 1 405 ? 14.241 -41.258 24.502 1.00 55.36 405 ASP B N 1
ATOM 5925 C CA . ASP B 1 405 ? 13.031 -41.887 25.023 1.00 58.10 405 ASP B CA 1
ATOM 5926 C C . ASP B 1 405 ? 11.758 -41.197 24.537 1.00 53.81 405 ASP B C 1
ATOM 5927 O O . ASP B 1 405 ? 10.698 -41.823 24.440 1.00 52.31 405 ASP B O 1
ATOM 5932 N N . ASN B 1 406 ? 11.863 -39.908 24.233 1.00 39.91 406 ASN B N 1
ATOM 5933 C CA . ASN B 1 406 ? 10.694 -39.140 23.839 1.00 56.40 406 ASN B CA 1
ATOM 5934 C C . ASN B 1 406 ? 10.456 -39.152 22.333 1.00 71.17 406 ASN B C 1
ATOM 5935 O O . ASN B 1 406 ? 11.402 -39.214 21.546 1.00 81.28 406 ASN B O 1
ATOM 5940 N N . GLN B 1 407 ? 9.186 -39.074 21.938 1.00 70.95 407 GLN B N 1
ATOM 5941 C CA . GLN B 1 407 ? 8.799 -39.205 20.529 1.00 75.37 407 GLN B CA 1
ATOM 5942 C C . GLN B 1 407 ? 9.531 -38.277 19.553 1.00 62.35 407 GLN B C 1
ATOM 5943 O O . GLN B 1 407 ? 9.732 -38.636 18.389 1.00 61.06 407 GLN B O 1
ATOM 5949 N N . GLU B 1 408 ? 9.913 -37.088 20.017 1.00 49.72 408 GLU B N 1
ATOM 5950 C CA . GLU B 1 408 ? 10.533 -36.103 19.131 1.00 49.56 408 GLU B CA 1
ATOM 5951 C C . GLU B 1 408 ? 11.798 -35.487 19.701 1.00 48.83 408 GLU B C 1
ATOM 5952 O O . GLU B 1 408 ? 11.966 -35.405 20.910 1.00 58.03 408 GLU B O 1
ATOM 5958 N N . ALA B 1 409 ? 12.690 -35.060 18.812 1.00 51.04 409 ALA B N 1
ATOM 5959 C CA . ALA B 1 409 ? 14.013 -34.584 19.212 1.00 44.01 409 ALA B CA 1
ATOM 5960 C C . ALA B 1 409 ? 13.933 -33.445 20.221 1.00 44.33 409 ALA B C 1
ATOM 5961 O O . ALA B 1 409 ? 13.081 -32.563 20.109 1.00 38.73 409 ALA B O 1
ATOM 5963 N N . LEU B 1 410 ? 14.832 -33.474 21.200 1.00 43.41 410 LEU B N 1
ATOM 5964 C CA . LEU B 1 410 ? 14.904 -32.423 22.200 1.00 30.52 410 LEU B CA 1
ATOM 5965 C C . LEU B 1 410 ? 15.110 -31.086 21.517 1.00 28.35 410 LEU B C 1
ATOM 5966 O O . LEU B 1 410 ? 16.039 -30.898 20.726 1.00 27.54 410 LEU B O 1
ATOM 5971 N N . ARG B 1 411 ? 14.216 -30.162 21.802 1.00 31.28 411 ARG B N 1
ATOM 5972 C CA . ARG B 1 411 ? 14.341 -28.821 21.276 1.00 38.28 411 ARG B CA 1
ATOM 5973 C C . ARG B 1 411 ? 15.473 -28.069 21.968 1.00 38.45 411 ARG B C 1
ATOM 5974 O O . ARG B 1 411 ? 15.645 -28.155 23.189 1.00 35.17 411 ARG B O 1
ATOM 5982 N N . LEU B 1 412 ? 16.237 -27.322 21.180 1.00 39.69 412 LEU B N 1
ATOM 5983 C CA . LEU B 1 412 ? 17.342 -26.534 21.707 1.00 42.94 412 LEU B CA 1
ATOM 5984 C C . LEU B 1 412 ? 17.643 -25.388 20.750 1.00 36.92 412 LEU B C 1
ATOM 5985 O O . LEU B 1 412 ? 18.068 -25.623 19.629 1.00 37.93 412 LEU B O 1
ATOM 5990 N N . ASP B 1 413 ? 17.410 -24.153 21.187 1.00 31.27 413 ASP B N 1
ATOM 5991 C CA . ASP B 1 413 ? 17.529 -22.996 20.302 1.00 30.44 413 ASP B CA 1
ATOM 5992 C C . ASP B 1 413 ? 18.733 -22.084 20.604 1.00 50.68 413 ASP B C 1
ATOM 5993 O O . ASP B 1 413 ? 19.326 -22.117 21.699 1.00 46.52 413 ASP B O 1
ATOM 5998 N N . PHE B 1 414 ? 19.070 -21.247 19.624 1.00 51.29 414 PHE B N 1
ATOM 5999 C CA . PHE B 1 414 ? 20.171 -20.307 19.760 1.00 42.06 414 PHE B CA 1
ATOM 6000 C C . PHE B 1 414 ? 19.822 -18.904 19.259 1.00 51.53 414 PHE B C 1
ATOM 6001 O O . PHE B 1 414 ? 19.266 -18.733 18.173 1.00 46.54 414 PHE B O 1
ATOM 6009 N N . LYS B 1 415 ? 20.151 -17.898 20.065 1.00 52.96 415 LYS B N 1
ATOM 6010 C CA . LYS B 1 415 ? 20.120 -16.510 19.605 1.00 54.05 415 LYS B CA 1
ATOM 6011 C C . LYS B 1 415 ? 21.543 -16.004 19.485 1.00 58.12 415 LYS B C 1
ATOM 6012 O O . LYS B 1 415 ? 22.325 -16.068 20.443 1.00 50.24 415 LYS B O 1
ATOM 6018 N N . LEU B 1 416 ? 21.877 -15.508 18.301 1.00 51.77 416 LEU B N 1
ATOM 6019 C CA . LEU B 1 416 ? 23.227 -15.042 18.046 1.00 50.14 416 LEU B CA 1
ATOM 6020 C C . LEU B 1 416 ? 23.197 -13.551 17.882 1.00 50.94 416 LEU B C 1
ATOM 6021 O O . LEU B 1 416 ? 22.345 -13.027 17.170 1.00 60.42 416 LEU B O 1
ATOM 6026 N N . ALA B 1 417 ? 24.119 -12.858 18.533 1.00 47.69 417 ALA B N 1
ATOM 6027 C CA . ALA B 1 417 ? 24.208 -11.422 18.341 1.00 33.19 417 ALA B CA 1
ATOM 6028 C C . ALA B 1 417 ? 25.054 -11.150 17.121 1.00 41.61 417 ALA B C 1
ATOM 6029 O O . ALA B 1 417 ? 25.826 -12.009 16.677 1.00 53.35 417 ALA B O 1
ATOM 6031 N N . PRO B 1 418 ? 24.903 -9.953 16.558 1.00 37.00 418 PRO B N 1
ATOM 6032 C CA . PRO B 1 418 ? 25.728 -9.622 15.401 1.00 47.68 418 PRO B CA 1
ATOM 6033 C C . PRO B 1 418 ? 27.078 -9.147 15.899 1.00 48.77 418 PRO B C 1
ATOM 6034 O O . PRO B 1 418 ? 27.180 -8.645 17.020 1.00 54.86 418 PRO B O 1
ATOM 6038 N N . VAL B 1 419 ? 28.109 -9.335 15.089 1.00 36.26 419 VAL B N 1
ATOM 6039 C CA . VAL B 1 419 ? 29.436 -8.921 15.473 1.00 38.05 419 VAL B CA 1
ATOM 6040 C C . VAL B 1 419 ? 29.508 -7.384 15.477 1.00 49.49 419 VAL B C 1
ATOM 6041 O O . VAL B 1 419 ? 30.203 -6.773 16.300 1.00 41.77 419 VAL B O 1
ATOM 6045 N N . GLU B 1 420 ? 28.764 -6.760 14.571 1.00 48.89 420 GLU B N 1
ATOM 6046 C CA . GLU B 1 420 ? 28.774 -5.307 14.458 1.00 66.33 420 GLU B CA 1
ATOM 6047 C C . GLU B 1 420 ? 28.783 -4.620 15.831 1.00 67.91 420 GLU B C 1
ATOM 6048 O O . GLU B 1 420 ? 29.835 -4.189 16.320 1.00 51.99 420 GLU B O 1
ATOM 6054 N N . GLU C 1 30 ? -29.372 29.861 39.339 1.00 39.22 30 GLU C N 1
ATOM 6055 C CA . GLU C 1 30 ? -28.272 29.331 38.537 1.00 42.61 30 GLU C CA 1
ATOM 6056 C C . GLU C 1 30 ? -28.727 28.077 37.813 1.00 40.23 30 GLU C C 1
ATOM 6057 O O . GLU C 1 30 ? -29.294 27.167 38.417 1.00 43.51 30 GLU C O 1
ATOM 6063 N N . ASP C 1 31 ? -28.486 28.034 36.513 1.00 46.05 31 ASP C N 1
ATOM 6064 C CA . ASP C 1 31 ? -28.873 26.881 35.719 1.00 38.29 31 ASP C CA 1
ATOM 6065 C C . ASP C 1 31 ? -27.680 25.983 35.410 1.00 53.45 31 ASP C C 1
ATOM 6066 O O . ASP C 1 31 ? -26.727 26.411 34.742 1.00 30.65 31 ASP C O 1
ATOM 6071 N N . GLU C 1 32 ? -27.744 24.742 35.901 1.00 62.09 32 GLU C N 1
ATOM 6072 C CA . GLU C 1 32 ? -26.698 23.740 35.663 1.00 61.65 32 GLU C CA 1
ATOM 6073 C C . GLU C 1 32 ? -27.284 22.352 35.337 1.00 50.89 32 GLU C C 1
ATOM 6074 O O . GLU C 1 32 ? -26.771 21.316 35.776 1.00 35.11 32 GLU C O 1
ATOM 6080 N N . SER C 1 33 ? -28.352 22.342 34.550 1.00 51.46 33 SER C N 1
ATOM 6081 C CA . SER C 1 33 ? -29.064 21.110 34.218 1.00 52.18 33 SER C CA 1
ATOM 6082 C C . SER C 1 33 ? -28.289 20.166 33.283 1.00 44.57 33 SER C C 1
ATOM 6083 O O . SER C 1 33 ? -28.637 18.994 33.142 1.00 35.49 33 SER C O 1
ATOM 6086 N N . PHE C 1 34 ? -27.251 20.667 32.627 1.00 34.70 34 PHE C N 1
ATOM 6087 C CA . PHE C 1 34 ? -26.415 19.773 31.839 1.00 44.00 34 PHE C CA 1
ATOM 6088 C C . PHE C 1 34 ? -25.904 18.606 32.698 1.00 41.80 34 PHE C C 1
ATOM 6089 O O . PHE C 1 34 ? -25.482 17.584 32.155 1.00 43.08 34 PHE C O 1
ATOM 6097 N N . LEU C 1 35 ? -25.971 18.760 34.027 1.00 29.96 35 LEU C N 1
ATOM 6098 C CA . LEU C 1 35 ? -25.453 17.762 34.978 1.00 27.23 35 LEU C CA 1
ATOM 6099 C C . LEU C 1 35 ? -26.505 16.695 35.218 1.00 42.28 35 LEU C C 1
ATOM 6100 O O . LEU C 1 35 ? -26.241 15.660 35.834 1.00 44.67 35 LEU C O 1
ATOM 6105 N N . GLN C 1 36 ? -27.710 16.984 34.745 1.00 54.62 36 GLN C N 1
ATOM 6106 C CA . GLN C 1 36 ? -28.791 16.015 34.700 1.00 69.22 36 GLN C CA 1
ATOM 6107 C C . GLN C 1 36 ? -28.264 14.751 34.054 1.00 76.63 36 GLN C C 1
ATOM 6108 O O . GLN C 1 36 ? -27.800 14.779 32.910 1.00 88.64 36 GLN C O 1
ATOM 6114 N N . GLN C 1 37 ? -28.322 13.647 34.787 1.00 72.98 37 GLN C N 1
ATOM 6115 C CA . GLN C 1 37 ? -28.026 12.348 34.203 1.00 80.34 37 GLN C CA 1
ATOM 6116 C C . GLN C 1 37 ? -26.662 12.327 33.501 1.00 75.57 37 GLN C C 1
ATOM 6117 O O . GLN C 1 37 ? -26.624 12.293 32.268 1.00 45.55 37 GLN C O 1
ATOM 6123 N N . PRO C 1 38 ? -25.547 12.330 34.281 1.00 90.52 38 PRO C N 1
ATOM 6124 C CA . PRO C 1 38 ? -24.158 12.442 33.781 1.00 84.68 38 PRO C CA 1
ATOM 6125 C C . PRO C 1 38 ? -23.750 11.356 32.768 1.00 87.20 38 PRO C C 1
ATOM 6126 O O . PRO C 1 38 ? -24.176 10.205 32.888 1.00 115.01 38 PRO C O 1
ATOM 6130 N N . HIS C 1 39 ? -22.923 11.725 31.790 1.00 56.59 39 HIS C N 1
ATOM 6131 C CA . HIS C 1 39 ? -22.562 10.825 30.699 1.00 51.46 39 HIS C CA 1
ATOM 6132 C C . HIS C 1 39 ? -21.553 11.517 29.782 1.00 54.38 39 HIS C C 1
ATOM 6133 O O . HIS C 1 39 ? -21.488 12.748 29.742 1.00 45.95 39 HIS C O 1
ATOM 6140 N N . TYR C 1 40 ? -20.769 10.730 29.046 1.00 68.37 40 TYR C N 1
ATOM 6141 C CA . TYR C 1 40 ? -19.798 11.278 28.091 1.00 57.80 40 TYR C CA 1
ATOM 6142 C C . TYR C 1 40 ? -20.417 11.532 26.730 1.00 49.26 40 TYR C C 1
ATOM 6143 O O . TYR C 1 40 ? -20.960 10.622 26.099 1.00 59.94 40 TYR C O 1
ATOM 6152 N N . ALA C 1 41 ? -20.322 12.773 26.278 1.00 41.03 41 ALA C N 1
ATOM 6153 C CA . ALA C 1 41 ? -20.921 13.167 25.009 1.00 41.45 41 ALA C CA 1
ATOM 6154 C C . ALA C 1 41 ? -20.166 12.540 23.838 1.00 39.49 41 ALA C C 1
ATOM 6155 O O . ALA C 1 41 ? -18.942 12.652 23.755 1.00 39.11 41 ALA C O 1
ATOM 6157 N N . SER C 1 42 ? -20.890 11.870 22.943 1.00 43.44 42 SER C N 1
ATOM 6158 C CA . SER C 1 42 ? -20.266 11.261 21.773 1.00 45.44 42 SER C CA 1
ATOM 6159 C C . SER C 1 42 ? -20.038 12.306 20.706 1.00 48.80 42 SER C C 1
ATOM 6160 O O . SER C 1 42 ? -20.583 13.411 20.778 1.00 41.26 42 SER C O 1
ATOM 6163 N N . GLN C 1 43 ? -19.252 11.943 19.699 1.00 46.30 43 GLN C N 1
ATOM 6164 C CA . GLN C 1 43 ? -19.050 12.829 18.561 1.00 40.73 43 GLN C CA 1
ATOM 6165 C C . GLN C 1 43 ? -20.409 13.340 18.082 1.00 41.10 43 GLN C C 1
ATOM 6166 O O . GLN C 1 43 ? -20.623 14.549 17.928 1.00 32.09 43 GLN C O 1
ATOM 6172 N N . GLU C 1 44 ? -21.343 12.426 17.867 1.00 37.80 44 GLU C N 1
ATOM 6173 C CA . GLU C 1 44 ? -22.640 12.869 17.409 1.00 49.92 44 GLU C CA 1
ATOM 6174 C C . GLU C 1 44 ? -23.263 13.835 18.411 1.00 43.96 44 GLU C C 1
ATOM 6175 O O . GLU C 1 44 ? -23.737 14.909 18.043 1.00 54.48 44 GLU C O 1
ATOM 6181 N N . GLN C 1 45 ? -23.254 13.462 19.680 1.00 40.92 45 GLN C N 1
ATOM 6182 C CA . GLN C 1 45 ? -23.921 14.276 20.685 1.00 44.37 45 GLN C CA 1
ATOM 6183 C C . GLN C 1 45 ? -23.310 15.673 20.777 1.00 45.95 45 GLN C C 1
ATOM 6184 O O . GLN C 1 45 ? -23.993 16.649 21.099 1.00 45.85 45 GLN C O 1
ATOM 6190 N N . LEU C 1 46 ? -22.019 15.758 20.490 1.00 36.70 46 LEU C N 1
ATOM 6191 C CA . LEU C 1 46 ? -21.296 17.013 20.605 1.00 37.77 46 LEU C CA 1
ATOM 6192 C C . LEU C 1 46 ? -21.638 17.933 19.438 1.00 44.40 46 LEU C C 1
ATOM 6193 O O . LEU C 1 46 ? -21.854 19.132 19.619 1.00 39.65 46 LEU C O 1
ATOM 6198 N N . GLU C 1 47 ? -21.682 17.372 18.237 1.00 40.22 47 GLU C N 1
ATOM 6199 C CA . GLU C 1 47 ? -22.019 18.165 17.069 1.00 44.66 47 GLU C CA 1
ATOM 6200 C C . GLU C 1 47 ? -23.438 18.670 17.229 1.00 47.62 47 GLU C C 1
ATOM 6201 O O . GLU C 1 47 ? -23.741 19.837 16.964 1.00 45.75 47 GLU C O 1
ATOM 6207 N N . ASP C 1 48 ? -24.300 17.774 17.687 1.00 50.25 48 ASP C N 1
ATOM 6208 C CA . ASP C 1 48 ? -25.691 18.100 17.924 1.00 54.51 48 ASP C CA 1
ATOM 6209 C C . ASP C 1 48 ? -25.840 19.214 18.956 1.00 51.22 48 ASP C C 1
ATOM 6210 O O . ASP C 1 48 ? -26.640 20.134 18.777 1.00 52.75 48 ASP C O 1
ATOM 6215 N N . LEU C 1 49 ? -25.060 19.149 20.028 1.00 42.78 49 LEU C N 1
ATOM 6216 C CA . LEU C 1 49 ? -25.202 20.142 21.083 1.00 38.16 49 LEU C CA 1
ATOM 6217 C C . LEU C 1 49 ? -24.699 21.517 20.681 1.00 35.65 49 LEU C C 1
ATOM 6218 O O . LEU C 1 49 ? -25.235 22.528 21.139 1.00 34.50 49 LEU C O 1
ATOM 6223 N N . PHE C 1 50 ? -23.671 21.554 19.835 1.00 41.61 50 PHE C N 1
ATOM 6224 C CA . PHE C 1 50 ? -23.114 22.819 19.341 1.00 37.45 50 PHE C CA 1
ATOM 6225 C C . PHE C 1 50 ? -24.021 23.539 18.352 1.00 42.90 50 PHE C C 1
ATOM 6226 O O . PHE C 1 50 ? -24.084 24.768 18.338 1.00 51.94 50 PHE C O 1
ATOM 6234 N N . ALA C 1 51 ? -24.716 22.773 17.521 1.00 29.49 51 ALA C N 1
ATOM 6235 C CA . ALA C 1 51 ? -25.658 23.366 16.588 1.00 41.53 51 ALA C CA 1
ATOM 6236 C C . ALA C 1 51 ? -26.859 23.909 17.359 1.00 60.16 51 ALA C C 1
ATOM 6237 O O . ALA C 1 51 ? -27.407 24.960 17.016 1.00 73.48 51 ALA C O 1
ATOM 6239 N N . GLY C 1 52 ? -27.259 23.194 18.408 1.00 54.71 52 GLY C N 1
ATOM 6240 C CA . GLY C 1 52 ? -28.385 23.605 19.223 1.00 39.70 52 GLY C CA 1
ATOM 6241 C C . GLY C 1 52 ? -28.120 24.958 19.844 1.00 41.52 52 GLY C C 1
ATOM 6242 O O . GLY C 1 52 ? -28.991 25.825 19.821 1.00 43.59 52 GLY C O 1
ATOM 6243 N N . LEU C 1 53 ? -26.914 25.139 20.386 1.00 39.63 53 LEU C N 1
ATOM 6244 C CA . LEU C 1 53 ? -26.528 26.397 21.031 1.00 50.21 53 LEU C CA 1
ATOM 6245 C C . LEU C 1 53 ? -26.488 27.529 20.028 1.00 47.59 53 LEU C C 1
ATOM 6246 O O . LEU C 1 53 ? -26.862 28.666 20.331 1.00 43.90 53 LEU C O 1
ATOM 6251 N N . GLU C 1 54 ? -26.023 27.202 18.830 1.00 48.58 54 GLU C N 1
ATOM 6252 C CA . GLU C 1 54 ? -25.936 28.174 17.754 1.00 56.08 54 GLU C CA 1
ATOM 6253 C C . GLU C 1 54 ? -27.302 28.754 17.400 1.00 61.73 54 GLU C C 1
ATOM 6254 O O . GLU C 1 54 ? -27.425 29.956 17.145 1.00 60.53 54 GLU C O 1
ATOM 6260 N N . LYS C 1 55 ? -28.327 27.905 17.384 1.00 64.36 55 LYS C N 1
ATOM 6261 C CA . LYS C 1 55 ? -29.681 28.386 17.118 1.00 60.71 55 LYS C CA 1
ATOM 6262 C C . LYS C 1 55 ? -30.364 28.910 18.385 1.00 43.20 55 LYS C C 1
ATOM 6263 O O . LYS C 1 55 ? -31.092 29.895 18.346 1.00 43.82 55 LYS C O 1
ATOM 6269 N N . ALA C 1 56 ? -30.103 28.272 19.513 1.00 36.47 56 ALA C N 1
ATOM 6270 C CA . ALA C 1 56 ? -30.683 28.728 20.765 1.00 40.79 56 ALA C CA 1
ATOM 6271 C C . ALA C 1 56 ? -30.154 30.106 21.137 1.00 45.54 56 ALA C C 1
ATOM 6272 O O . ALA C 1 56 ? -30.854 30.895 21.781 1.00 52.48 56 ALA C O 1
ATOM 6274 N N . TYR C 1 57 ? -28.915 30.385 20.743 1.00 44.01 57 TYR C N 1
ATOM 6275 C CA . TYR C 1 57 ? -28.266 31.654 21.076 1.00 41.89 57 TYR C CA 1
ATOM 6276 C C . TYR C 1 57 ? -27.634 32.293 19.842 1.00 40.29 57 TYR C C 1
ATOM 6277 O O . TYR C 1 57 ? -26.419 32.411 19.751 1.00 39.53 57 TYR C O 1
ATOM 6286 N N . PRO C 1 58 ? -28.479 32.714 18.896 1.00 32.75 58 PRO C N 1
ATOM 6287 C CA . PRO C 1 58 ? -28.116 33.144 17.548 1.00 38.61 58 PRO C CA 1
ATOM 6288 C C . PRO C 1 58 ? -26.965 34.128 17.477 1.00 53.87 58 PRO C C 1
ATOM 6289 O O . PRO C 1 58 ? -26.168 34.031 16.548 1.00 67.68 58 PRO C O 1
ATOM 6293 N N . ASN C 1 59 ? -26.881 35.064 18.415 1.00 61.90 59 ASN C N 1
ATOM 6294 C CA . ASN C 1 59 ? -25.908 36.151 18.286 1.00 60.66 59 ASN C CA 1
ATOM 6295 C C . ASN C 1 59 ? -24.627 35.921 19.083 1.00 53.00 59 ASN C C 1
ATOM 6296 O O . ASN C 1 59 ? -23.677 36.692 18.962 1.00 44.67 59 ASN C O 1
ATOM 6301 N N . GLN C 1 60 ? -24.598 34.862 19.890 1.00 47.68 60 GLN C N 1
ATOM 6302 C CA . GLN C 1 60 ? -23.552 34.715 20.890 1.00 41.69 60 GLN C CA 1
ATOM 6303 C C . GLN C 1 60 ? -22.845 33.391 20.787 1.00 38.80 60 GLN C C 1
ATOM 6304 O O . GLN C 1 60 ? -21.736 33.234 21.297 1.00 48.97 60 GLN C O 1
ATOM 6310 N N . ALA C 1 61 ? -23.485 32.432 20.137 1.00 29.14 61 ALA C N 1
ATOM 6311 C CA . ALA C 1 61 ? -22.858 31.129 19.941 1.00 32.73 61 ALA C CA 1
ATOM 6312 C C . ALA C 1 61 ? -22.686 30.882 18.455 1.00 31.79 61 ALA C C 1
ATOM 6313 O O . ALA C 1 61 ? -23.631 31.020 17.689 1.00 31.09 61 ALA C O 1
ATOM 6315 N N . LYS C 1 62 ? -21.468 30.540 18.050 1.00 33.43 62 LYS C N 1
ATOM 6316 C CA . LYS C 1 62 ? -21.172 30.279 16.645 1.00 29.18 62 LYS C CA 1
ATOM 6317 C C . LYS C 1 62 ? -20.216 29.090 16.489 1.00 26.96 62 LYS C C 1
ATOM 6318 O O . LYS C 1 62 ? -19.203 29.007 17.177 1.00 41.61 62 LYS C O 1
ATOM 6324 N N . VAL C 1 63 ? -20.539 28.175 15.583 1.00 31.53 63 VAL C N 1
ATOM 6325 C CA . VAL C 1 63 ? -19.704 26.990 15.375 1.00 33.40 63 VAL C CA 1
ATOM 6326 C C . VAL C 1 63 ? -18.636 27.194 14.291 1.00 44.01 63 VAL C C 1
ATOM 6327 O O . VAL C 1 63 ? -18.903 27.739 13.210 1.00 30.23 63 VAL C O 1
ATOM 6331 N N . HIS C 1 64 ? -17.424 26.745 14.603 1.00 45.56 64 HIS C N 1
ATOM 6332 C CA . HIS C 1 64 ? -16.289 26.904 13.715 1.00 28.52 64 HIS C CA 1
ATOM 6333 C C . HIS C 1 64 ? -15.726 25.541 13.365 1.00 32.76 64 HIS C C 1
ATOM 6334 O O . HIS C 1 64 ? -15.545 24.697 14.249 1.00 30.70 64 HIS C O 1
ATOM 6341 N N . PHE C 1 65 ? -15.493 25.334 12.065 1.00 36.82 65 PHE C N 1
ATOM 6342 C CA . PHE C 1 65 ? -14.902 24.104 11.525 1.00 38.77 65 PHE C CA 1
ATOM 6343 C C . PHE C 1 65 ? -13.404 24.307 11.346 1.00 36.79 65 PHE C C 1
ATOM 6344 O O . PHE C 1 65 ? -12.976 25.217 10.633 1.00 39.87 65 PHE C O 1
ATOM 6352 N N . LEU C 1 66 ? -12.611 23.461 12.000 1.00 39.01 66 LEU C N 1
ATOM 6353 C CA . LEU C 1 66 ? -11.159 23.606 12.002 1.00 21.12 66 LEU C CA 1
ATOM 6354 C C . LEU C 1 66 ? -10.515 22.608 11.058 1.00 28.39 66 LEU C C 1
ATOM 6355 O O . LEU C 1 66 ? -9.456 22.867 10.488 1.00 40.60 66 LEU C O 1
ATOM 6360 N N . GLY C 1 67 ? -11.162 21.464 10.881 1.00 27.47 67 GLY C N 1
ATOM 6361 C CA . GLY C 1 67 ? -10.657 20.447 9.974 1.00 36.84 67 GLY C CA 1
ATOM 6362 C C . GLY C 1 67 ? -11.277 19.104 10.286 1.00 36.68 67 GLY C C 1
ATOM 6363 O O . GLY C 1 67 ? -12.209 19.016 11.073 1.00 49.26 67 GLY C O 1
ATOM 6364 N N . ARG C 1 68 ? -10.762 18.047 9.687 1.00 34.75 68 ARG C N 1
ATOM 6365 C CA . ARG C 1 68 ? -11.287 16.722 9.982 1.00 30.49 68 ARG C CA 1
ATOM 6366 C C . ARG C 1 68 ? -10.197 15.747 10.407 1.00 38.28 68 ARG C C 1
ATOM 6367 O O . ARG C 1 68 ? -9.031 15.890 10.035 1.00 43.68 68 ARG C O 1
ATOM 6375 N N . SER C 1 69 ? -10.584 14.760 11.200 1.00 30.02 69 SER C N 1
ATOM 6376 C CA . SER C 1 69 ? -9.660 13.727 11.627 1.00 24.70 69 SER C CA 1
ATOM 6377 C C . SER C 1 69 ? -9.387 12.768 10.469 1.00 29.50 69 SER C C 1
ATOM 6378 O O . SER C 1 69 ? -10.094 12.784 9.466 1.00 24.33 69 SER C O 1
ATOM 6381 N N . LEU C 1 70 ? -8.356 11.941 10.613 1.00 33.23 70 LEU C N 1
ATOM 6382 C CA . LEU C 1 70 ? -8.115 10.860 9.668 1.00 34.33 70 LEU C CA 1
ATOM 6383 C C . LEU C 1 70 ? -9.431 10.185 9.291 1.00 36.59 70 LEU C C 1
ATOM 6384 O O . LEU C 1 70 ? -9.732 10.006 8.113 1.00 37.65 70 LEU C O 1
ATOM 6389 N N . GLU C 1 71 ? -10.220 9.820 10.296 1.00 34.14 71 GLU C N 1
ATOM 6390 C CA . GLU C 1 71 ? -11.399 9.000 10.063 1.00 32.41 71 GLU C CA 1
ATOM 6391 C C . GLU C 1 71 ? -12.671 9.802 9.824 1.00 39.53 71 GLU C C 1
ATOM 6392 O O . GLU C 1 71 ? -13.772 9.292 10.013 1.00 41.33 71 GLU C O 1
ATOM 6398 N N . GLY C 1 72 ? -12.512 11.054 9.399 1.00 47.34 72 GLY C N 1
ATOM 6399 C CA . GLY C 1 72 ? -13.627 11.841 8.897 1.00 40.56 72 GLY C CA 1
ATOM 6400 C C . GLY C 1 72 ? -14.394 12.646 9.928 1.00 45.46 72 GLY C C 1
ATOM 6401 O O . GLY C 1 72 ? -15.295 13.412 9.569 1.00 45.85 72 GLY C O 1
ATOM 6402 N N . ARG C 1 73 ? -14.038 12.482 11.202 1.00 43.82 73 ARG C N 1
ATOM 6403 C CA . ARG C 1 73 ? -14.714 13.187 12.289 1.00 44.42 73 ARG C CA 1
ATOM 6404 C C . ARG C 1 73 ? -14.397 14.670 12.293 1.00 44.64 73 ARG C C 1
ATOM 6405 O O . ARG C 1 73 ? -13.246 15.063 12.113 1.00 50.39 73 ARG C O 1
ATOM 6413 N N . ASN C 1 74 ? -15.421 15.488 12.516 1.00 50.20 74 ASN C N 1
ATOM 6414 C CA . ASN C 1 74 ? -15.259 16.943 12.501 1.00 47.15 74 ASN C CA 1
ATOM 6415 C C . ASN C 1 74 ? -14.612 17.539 13.748 1.00 40.59 74 ASN C C 1
ATOM 6416 O O . ASN C 1 74 ? -15.047 17.310 14.879 1.00 34.12 74 ASN C O 1
ATOM 6421 N N . LEU C 1 75 ? -13.565 18.317 13.516 1.00 44.10 75 LEU C N 1
ATOM 6422 C CA . LEU C 1 75 ? -12.946 19.100 14.568 1.00 44.64 75 LEU C CA 1
ATOM 6423 C C . LEU C 1 75 ? -13.651 20.459 14.641 1.00 29.75 75 LEU C C 1
ATOM 6424 O O . LEU C 1 75 ? -13.498 21.299 13.760 1.00 44.35 75 LEU C O 1
ATOM 6429 N N . LEU C 1 76 ? -14.428 20.657 15.698 1.00 23.05 76 LEU C N 1
ATOM 6430 C CA . LEU C 1 76 ? -15.269 21.840 15.851 1.00 30.81 76 LEU C CA 1
ATOM 6431 C C . LEU C 1 76 ? -14.907 22.709 17.055 1.00 35.42 76 LEU C C 1
ATOM 6432 O O . LEU C 1 76 ? -14.489 22.198 18.090 1.00 48.07 76 LEU C O 1
ATOM 6437 N N . ALA C 1 77 ? -15.098 24.021 16.930 1.00 40.12 77 ALA C N 1
ATOM 6438 C CA . ALA C 1 77 ? -14.880 24.921 18.062 1.00 27.47 77 ALA C CA 1
ATOM 6439 C C . ALA C 1 77 ? -16.037 25.854 18.141 1.00 29.45 77 ALA C C 1
ATOM 6440 O O . ALA C 1 77 ? -16.413 26.459 17.135 1.00 37.22 77 ALA C O 1
ATOM 6442 N N . LEU C 1 78 ? -16.596 25.965 19.341 1.00 31.12 78 LEU C N 1
ATOM 6443 C CA . LEU C 1 78 ? -17.706 26.861 19.597 1.00 19.82 78 LEU C CA 1
ATOM 6444 C C . LEU C 1 78 ? -17.207 28.184 20.161 1.00 30.85 78 LEU C C 1
ATOM 6445 O O . LEU C 1 78 ? -16.511 28.218 21.184 1.00 29.16 78 LEU C O 1
ATOM 6450 N N . GLN C 1 79 ? -17.553 29.268 19.475 1.00 29.92 79 GLN C N 1
ATOM 6451 C CA . GLN C 1 79 ? -17.197 30.615 19.892 1.00 16.70 79 GLN C CA 1
ATOM 6452 C C . GLN C 1 79 ? -18.347 31.230 20.647 1.00 29.00 79 GLN C C 1
ATOM 6453 O O . GLN C 1 79 ? -19.520 31.087 20.266 1.00 30.96 79 GLN C O 1
ATOM 6459 N N . ILE C 1 80 ? -18.006 31.933 21.713 1.00 28.34 80 ILE C N 1
ATOM 6460 C CA . ILE C 1 80 ? -18.989 32.620 22.518 1.00 28.19 80 ILE C CA 1
ATOM 6461 C C . ILE C 1 80 ? -18.510 34.035 22.682 1.00 31.92 80 ILE C C 1
ATOM 6462 O O . ILE C 1 80 ? -17.412 34.266 23.166 1.00 42.48 80 ILE C O 1
ATOM 6467 N N . SER C 1 81 ? -19.333 34.989 22.288 1.00 38.60 81 SER C N 1
ATOM 6468 C CA . SER C 1 81 ? -18.921 36.377 22.341 1.00 39.43 81 SER C CA 1
ATOM 6469 C C . SER C 1 81 ? -20.109 37.294 22.599 1.00 41.83 81 SER C C 1
ATOM 6470 O O . SER C 1 81 ? -21.260 36.871 22.515 1.00 47.19 81 SER C O 1
ATOM 6473 N N . ARG C 1 82 ? -19.832 38.554 22.916 1.00 45.45 82 ARG C N 1
ATOM 6474 C CA . ARG C 1 82 ? -20.895 39.546 23.006 1.00 47.81 82 ARG C CA 1
ATOM 6475 C C . ARG C 1 82 ? -21.647 39.593 21.672 1.00 51.62 82 ARG C C 1
ATOM 6476 O O . ARG C 1 82 ? -22.875 39.601 21.650 1.00 59.44 82 ARG C O 1
ATOM 6484 N N . ASN C 1 83 ? -20.896 39.608 20.571 1.00 40.88 83 ASN C N 1
ATOM 6485 C CA . ASN C 1 83 ? -21.456 39.595 19.224 1.00 36.41 83 ASN C CA 1
ATOM 6486 C C . ASN C 1 83 ? -20.621 38.736 18.275 1.00 40.26 83 ASN C C 1
ATOM 6487 O O . ASN C 1 83 ? -19.534 39.142 17.844 1.00 39.80 83 ASN C O 1
ATOM 6492 N N . THR C 1 84 ? -21.144 37.562 17.932 1.00 37.94 84 THR C N 1
ATOM 6493 C CA . THR C 1 84 ? -20.393 36.564 17.168 1.00 23.58 84 THR C CA 1
ATOM 6494 C C . THR C 1 84 ? -20.025 37.013 15.756 1.00 33.89 84 THR C C 1
ATOM 6495 O O . THR C 1 84 ? -19.118 36.450 15.133 1.00 41.59 84 THR C O 1
ATOM 6499 N N . ARG C 1 85 ? -20.725 38.026 15.250 1.00 37.70 85 ARG C N 1
ATOM 6500 C CA . ARG C 1 85 ? -20.450 38.538 13.909 1.00 41.32 85 ARG C CA 1
ATOM 6501 C C . ARG C 1 85 ? -18.990 38.957 13.772 1.00 44.33 85 ARG C C 1
ATOM 6502 O O . ARG C 1 85 ? -18.316 38.606 12.807 1.00 48.47 85 ARG C O 1
ATOM 6510 N N . SER C 1 86 ? -18.501 39.715 14.739 1.00 42.96 86 SER C N 1
ATOM 6511 C CA . SER C 1 86 ? -17.133 40.180 14.680 1.00 43.46 86 SER C CA 1
ATOM 6512 C C . SER C 1 86 ? -16.439 39.971 16.007 1.00 61.02 86 SER C C 1
ATOM 6513 O O . SER C 1 86 ? -16.824 39.118 16.810 1.00 74.59 86 SER C O 1
ATOM 6516 N N . ARG C 1 87 ? -15.397 40.760 16.216 1.00 52.52 87 ARG C N 1
ATOM 6517 C CA . ARG C 1 87 ? -14.736 40.844 17.502 1.00 44.83 87 ARG C CA 1
ATOM 6518 C C . ARG C 1 87 ? -14.570 42.312 17.794 1.00 40.70 87 ARG C C 1
ATOM 6519 O O . ARG C 1 87 ? -13.943 43.033 17.031 1.00 34.58 87 ARG C O 1
ATOM 6527 N N . ASN C 1 88 ? -15.149 42.767 18.889 1.00 45.26 88 ASN C N 1
ATOM 6528 C CA . ASN C 1 88 ? -15.006 44.163 19.258 1.00 38.08 88 ASN C CA 1
ATOM 6529 C C . ASN C 1 88 ? -13.545 44.528 19.469 1.00 35.41 88 ASN C C 1
ATOM 6530 O O . ASN C 1 88 ? -12.787 43.775 20.086 1.00 39.14 88 ASN C O 1
ATOM 6535 N N . LEU C 1 89 ? -13.149 45.681 18.941 1.00 25.29 89 LEU C N 1
ATOM 6536 C CA . LEU C 1 89 ? -11.775 46.146 19.074 1.00 35.53 89 LEU C CA 1
ATOM 6537 C C . LEU C 1 89 ? -11.260 45.953 20.519 1.00 44.53 89 LEU C C 1
ATOM 6538 O O . LEU C 1 89 ? -11.938 46.291 21.502 1.00 38.03 89 LEU C O 1
ATOM 6543 N N . LEU C 1 90 ? -10.070 45.372 20.632 1.00 45.81 90 LEU C N 1
ATOM 6544 C CA . LEU C 1 90 ? -9.402 45.182 21.917 1.00 43.27 90 LEU C CA 1
ATOM 6545 C C . LEU C 1 90 ? -10.013 44.083 22.801 1.00 45.20 90 LEU C C 1
ATOM 6546 O O . LEU C 1 90 ? -9.561 43.875 23.935 1.00 44.78 90 LEU C O 1
ATOM 6551 N N . THR C 1 91 ? -11.015 43.365 22.294 1.00 34.17 91 THR C N 1
ATOM 6552 C CA . THR C 1 91 ? -11.507 42.214 23.042 1.00 32.87 91 THR C CA 1
ATOM 6553 C C . THR C 1 91 ? -10.560 41.052 22.836 1.00 37.58 91 THR C C 1
ATOM 6554 O O . THR C 1 91 ? -10.294 40.665 21.707 1.00 29.33 91 THR C O 1
ATOM 6558 N N . PRO C 1 92 ? -10.045 40.494 23.935 1.00 33.77 92 PRO C N 1
ATOM 6559 C CA . PRO C 1 92 ? -9.123 39.357 23.901 1.00 30.53 92 PRO C CA 1
ATOM 6560 C C . PRO C 1 92 ? -9.793 38.117 23.343 1.00 34.55 92 PRO C C 1
ATOM 6561 O O . PRO C 1 92 ? -10.832 37.723 23.868 1.00 31.67 92 PRO C O 1
ATOM 6565 N N . PRO C 1 93 ? -9.199 37.495 22.309 1.00 43.67 93 PRO C N 1
ATOM 6566 C CA . PRO C 1 93 ? -9.620 36.144 21.922 1.00 37.63 93 PRO C CA 1
ATOM 6567 C C . PRO C 1 93 ? -8.857 35.116 22.753 1.00 36.48 93 PRO C C 1
ATOM 6568 O O . PRO C 1 93 ? -7.668 35.269 23.052 1.00 29.69 93 PRO C O 1
ATOM 6572 N N . VAL C 1 94 ? -9.553 34.063 23.138 1.00 33.32 94 VAL C N 1
ATOM 6573 C CA . VAL C 1 94 ? -8.985 33.079 24.023 1.00 26.39 94 VAL C CA 1
ATOM 6574 C C . VAL C 1 94 ? -9.527 31.739 23.588 1.00 20.15 94 VAL C C 1
ATOM 6575 O O . VAL C 1 94 ? -10.586 31.672 22.968 1.00 30.66 94 VAL C O 1
ATOM 6579 N N . LYS C 1 95 ? -8.831 30.666 23.930 1.00 16.24 95 LYS C N 1
ATOM 6580 C CA . LYS C 1 95 ? -9.332 29.334 23.606 1.00 26.05 95 LYS C CA 1
ATOM 6581 C C . LYS C 1 95 ? -9.134 28.318 24.726 1.00 31.06 95 LYS C C 1
ATOM 6582 O O . LYS C 1 95 ? -8.262 28.485 25.582 1.00 33.05 95 LYS C O 1
ATOM 6588 N N . TYR C 1 96 ? -9.947 27.265 24.713 1.00 27.19 96 TYR C N 1
ATOM 6589 C CA . TYR C 1 96 ? -9.750 26.105 25.590 1.00 37.83 96 TYR C CA 1
ATOM 6590 C C . TYR C 1 96 ? -9.811 24.839 24.737 1.00 38.06 96 TYR C C 1
ATOM 6591 O O . TYR C 1 96 ? -10.813 24.588 24.067 1.00 30.43 96 TYR C O 1
ATOM 6600 N N . ILE C 1 97 ? -8.747 24.046 24.737 1.00 27.93 97 ILE C N 1
ATOM 6601 C CA . ILE C 1 97 ? -8.807 22.767 24.038 1.00 29.25 97 ILE C CA 1
ATOM 6602 C C . ILE C 1 97 ? -8.713 21.596 25.004 1.00 32.43 97 ILE C C 1
ATOM 6603 O O . ILE C 1 97 ? -8.090 21.690 26.082 1.00 29.06 97 ILE C O 1
ATOM 6608 N N . ALA C 1 98 ? -9.340 20.492 24.621 1.00 19.33 98 ALA C N 1
ATOM 6609 C CA . ALA C 1 98 ? -9.318 19.299 25.457 1.00 24.32 98 ALA C CA 1
ATOM 6610 C C . ALA C 1 98 ? -9.095 18.021 24.680 1.00 26.10 98 ALA C C 1
ATOM 6611 O O . ALA C 1 98 ? -9.062 18.016 23.454 1.00 35.92 98 ALA C O 1
ATOM 6613 N N . ASN C 1 99 ? -8.915 16.937 25.418 1.00 38.07 99 ASN C N 1
ATOM 6614 C CA . ASN C 1 99 ? -8.951 15.602 24.843 1.00 28.52 99 ASN C CA 1
ATOM 6615 C C . ASN C 1 99 ? -8.080 15.404 23.593 1.00 42.80 99 ASN C C 1
ATOM 6616 O O . ASN C 1 99 ? -8.463 14.674 22.668 1.00 41.23 99 ASN C O 1
ATOM 6621 N N . MET C 1 100 ? -6.912 16.049 23.562 1.00 46.84 100 MET C N 1
ATOM 6622 C CA . MET C 1 100 ? -5.940 15.800 22.486 1.00 44.93 100 MET C CA 1
ATOM 6623 C C . MET C 1 100 ? -5.370 14.380 22.609 1.00 46.16 100 MET C C 1
ATOM 6624 O O . MET C 1 100 ? -5.101 13.718 21.601 1.00 35.73 100 MET C O 1
ATOM 6629 N N . HIS C 1 101 ? -5.169 13.933 23.849 1.00 40.65 101 HIS C N 1
ATOM 6630 C CA . HIS C 1 101 ? -5.016 12.518 24.124 1.00 28.06 101 HIS C CA 1
ATOM 6631 C C . HIS C 1 101 ? -6.414 11.953 24.392 1.00 43.66 101 HIS C C 1
ATOM 6632 O O . HIS C 1 101 ? -7.004 12.175 25.465 1.00 36.72 101 HIS C O 1
ATOM 6639 N N . GLY C 1 102 ? -6.944 11.247 23.393 1.00 39.10 102 GLY C N 1
ATOM 6640 C CA . GLY C 1 102 ? -8.309 10.740 23.415 1.00 31.35 102 GLY C CA 1
ATOM 6641 C C . GLY C 1 102 ? -8.746 9.971 24.656 1.00 33.98 102 GLY C C 1
ATOM 6642 O O . GLY C 1 102 ? -9.947 9.894 24.932 1.00 46.01 102 GLY C O 1
ATOM 6643 N N . ASP C 1 103 ? -7.793 9.409 25.405 1.00 33.58 103 ASP C N 1
ATOM 6644 C CA . ASP C 1 103 ? -8.106 8.665 26.632 1.00 37.16 103 ASP C CA 1
ATOM 6645 C C . ASP C 1 103 ? -7.997 9.521 27.880 1.00 40.14 103 ASP C C 1
ATOM 6646 O O . ASP C 1 103 ? -8.071 9.002 28.992 1.00 42.01 103 ASP C O 1
ATOM 6651 N N . GLU C 1 104 ? -7.789 10.825 27.697 1.00 38.32 104 GLU C N 1
ATOM 6652 C CA . GLU C 1 104 ? -7.841 11.767 28.810 1.00 23.64 104 GLU C CA 1
ATOM 6653 C C . GLU C 1 104 ? -9.077 12.634 28.566 1.00 42.74 104 GLU C C 1
ATOM 6654 O O . GLU C 1 104 ? -9.050 13.565 27.759 1.00 45.55 104 GLU C O 1
ATOM 6660 N N . THR C 1 105 ? -10.158 12.316 29.278 1.00 52.42 105 THR C N 1
ATOM 6661 C CA . THR C 1 105 ? -11.515 12.693 28.866 1.00 44.56 105 THR C CA 1
ATOM 6662 C C . THR C 1 105 ? -12.243 13.733 29.725 1.00 38.79 105 THR C C 1
ATOM 6663 O O . THR C 1 105 ? -13.190 14.363 29.260 1.00 34.10 105 THR C O 1
ATOM 6667 N N . VAL C 1 106 ? -11.841 13.899 30.977 1.00 36.45 106 VAL C N 1
ATOM 6668 C CA . VAL C 1 106 ? -12.540 14.837 31.845 1.00 38.53 106 VAL C CA 1
ATOM 6669 C C . VAL C 1 106 ? -12.578 16.266 31.287 1.00 42.51 106 VAL C C 1
ATOM 6670 O O . VAL C 1 106 ? -13.638 16.913 31.283 1.00 36.08 106 VAL C O 1
ATOM 6674 N N . GLY C 1 107 ? -11.421 16.761 30.839 1.00 45.89 107 GLY C N 1
ATOM 6675 C CA . GLY C 1 107 ? -11.342 18.059 30.187 1.00 37.23 107 GLY C CA 1
ATOM 6676 C C . GLY C 1 107 ? -12.428 18.212 29.132 1.00 42.64 107 GLY C C 1
ATOM 6677 O O . GLY C 1 107 ? -13.150 19.214 29.096 1.00 43.71 107 GLY C O 1
ATOM 6678 N N . ARG C 1 108 ? -12.543 17.200 28.275 1.00 35.22 108 ARG C N 1
ATOM 6679 C CA . ARG C 1 108 ? -13.591 17.126 27.258 1.00 37.71 108 ARG C CA 1
ATOM 6680 C C . ARG C 1 108 ? -14.990 17.525 27.755 1.00 35.32 108 ARG C C 1
ATOM 6681 O O . ARG C 1 108 ? -15.614 18.453 27.232 1.00 36.47 108 ARG C O 1
ATOM 6689 N N . GLN C 1 109 ? -15.482 16.814 28.761 1.00 39.06 109 GLN C N 1
ATOM 6690 C CA . GLN C 1 109 ? -16.811 17.089 29.286 1.00 41.52 109 GLN C CA 1
ATOM 6691 C C . GLN C 1 109 ? -16.860 18.426 29.997 1.00 30.71 109 GLN C C 1
ATOM 6692 O O . GLN C 1 109 ? -17.869 19.127 29.941 1.00 34.99 109 GLN C O 1
ATOM 6698 N N . LEU C 1 110 ? -15.769 18.787 30.661 1.00 24.73 110 LEU C N 1
ATOM 6699 C CA . LEU C 1 110 ? -15.723 20.070 31.349 1.00 33.37 110 LEU C CA 1
ATOM 6700 C C . LEU C 1 110 ? -15.995 21.212 30.376 1.00 41.15 110 LEU C C 1
ATOM 6701 O O . LEU C 1 110 ? -16.737 22.145 30.692 1.00 44.19 110 LEU C O 1
ATOM 6706 N N . LEU C 1 111 ? -15.411 21.126 29.186 1.00 35.81 111 LEU C N 1
ATOM 6707 C CA . LEU C 1 111 ? -15.603 22.175 28.203 1.00 30.01 111 LEU C CA 1
ATOM 6708 C C . LEU C 1 111 ? -17.034 22.133 27.697 1.00 32.63 111 LEU C C 1
ATOM 6709 O O . LEU C 1 111 ? -17.649 23.178 27.483 1.00 46.94 111 LEU C O 1
ATOM 6714 N N . VAL C 1 112 ? -17.557 20.924 27.518 1.00 30.97 112 VAL C N 1
ATOM 6715 C CA . VAL C 1 112 ? -18.947 20.748 27.105 1.00 34.00 112 VAL C CA 1
ATOM 6716 C C . VAL C 1 112 ? -19.878 21.393 28.125 1.00 39.88 112 VAL C C 1
ATOM 6717 O O . VAL C 1 112 ? -20.839 22.078 27.759 1.00 34.44 112 VAL C O 1
ATOM 6721 N N . TYR C 1 113 ? -19.571 21.177 29.403 1.00 37.08 113 TYR C N 1
ATOM 6722 C CA . TYR C 1 113 ? -20.270 21.844 30.499 1.00 41.94 113 TYR C CA 1
ATOM 6723 C C . TYR C 1 113 ? -20.124 23.378 30.473 1.00 49.49 113 TYR C C 1
ATOM 6724 O O . TYR C 1 113 ? -21.089 24.101 30.748 1.00 46.85 113 TYR C O 1
ATOM 6733 N N . MET C 1 114 ? -18.922 23.866 30.159 1.00 41.18 114 MET C N 1
ATOM 6734 C CA . MET C 1 114 ? -18.649 25.304 30.153 1.00 41.45 114 MET C CA 1
ATOM 6735 C C . MET C 1 114 ? -19.491 26.045 29.107 1.00 44.39 114 MET C C 1
ATOM 6736 O O . MET C 1 114 ? -20.080 27.104 29.377 1.00 45.03 114 MET C O 1
ATOM 6741 N N . ALA C 1 115 ? -19.532 25.486 27.909 1.00 27.48 115 ALA C N 1
ATOM 6742 C CA . ALA C 1 115 ? -20.330 26.051 26.835 1.00 32.05 115 ALA C CA 1
ATOM 6743 C C . ALA C 1 115 ? -21.742 26.360 27.322 1.00 41.64 115 ALA C C 1
ATOM 6744 O O . ALA C 1 115 ? -22.156 27.518 27.369 1.00 55.39 115 ALA C O 1
ATOM 6746 N N . GLN C 1 116 ? -22.471 25.313 27.692 1.00 36.00 116 GLN C N 1
ATOM 6747 C CA . GLN C 1 116 ? -23.829 25.452 28.186 1.00 23.93 116 GLN C CA 1
ATOM 6748 C C . GLN C 1 116 ? -23.890 26.453 29.325 1.00 35.36 116 GLN C C 1
ATOM 6749 O O . GLN C 1 116 ? -24.644 27.426 29.263 1.00 47.07 116 GLN C O 1
ATOM 6755 N N . TYR C 1 117 ? -23.092 26.210 30.364 1.00 34.00 117 TYR C N 1
ATOM 6756 C CA . TYR C 1 117 ? -23.063 27.065 31.555 1.00 33.04 117 TYR C CA 1
ATOM 6757 C C . TYR C 1 117 ? -22.954 28.550 31.206 1.00 33.35 117 TYR C C 1
ATOM 6758 O O . TYR C 1 117 ? -23.724 29.370 31.694 1.00 34.34 117 TYR C O 1
ATOM 6767 N N . LEU C 1 118 ? -21.995 28.896 30.359 1.00 37.39 118 LEU C N 1
ATOM 6768 C CA . LEU C 1 118 ? -21.782 30.299 30.035 1.00 49.12 118 LEU C CA 1
ATOM 6769 C C . LEU C 1 118 ? -23.021 30.897 29.366 1.00 52.55 118 LEU C C 1
ATOM 6770 O O . LEU C 1 118 ? -23.572 31.908 29.830 1.00 49.91 118 LEU C O 1
ATOM 6775 N N . LEU C 1 119 ? -23.459 30.249 28.288 1.00 47.97 119 LEU C N 1
ATOM 6776 C CA . LEU C 1 119 ? -24.605 30.710 27.512 1.00 40.63 119 LEU C CA 1
ATOM 6777 C C . LEU C 1 119 ? -25.861 30.801 28.367 1.00 44.26 119 LEU C C 1
ATOM 6778 O O . LEU C 1 119 ? -26.478 31.861 28.472 1.00 54.80 119 LEU C O 1
ATOM 6783 N N . GLY C 1 120 ? -26.219 29.691 29.002 1.00 42.00 120 GLY C N 1
ATOM 6784 C CA . GLY C 1 120 ? -27.415 29.634 29.817 1.00 28.99 120 GLY C CA 1
ATOM 6785 C C . GLY C 1 120 ? -27.438 30.569 31.009 1.00 28.29 120 GLY C C 1
ATOM 6786 O O . GLY C 1 120 ? -28.479 30.778 31.621 1.00 48.80 120 GLY C O 1
ATOM 6787 N N . ASN C 1 121 ? -26.296 31.136 31.360 1.00 45.49 121 ASN C N 1
ATOM 6788 C CA . ASN C 1 121 ? -26.225 31.912 32.592 1.00 50.99 121 ASN C CA 1
ATOM 6789 C C . ASN C 1 121 ? -25.752 33.349 32.398 1.00 52.02 121 ASN C C 1
ATOM 6790 O O . ASN C 1 121 ? -26.043 34.212 33.224 1.00 48.58 121 ASN C O 1
ATOM 6795 N N . HIS C 1 122 ? -25.037 33.606 31.305 1.00 38.08 122 HIS C N 1
ATOM 6796 C CA . HIS C 1 122 ? -24.433 34.911 31.079 1.00 29.44 122 HIS C CA 1
ATOM 6797 C C . HIS C 1 122 ? -25.405 36.080 31.205 1.00 44.69 122 HIS C C 1
ATOM 6798 O O . HIS C 1 122 ? -25.005 37.165 31.608 1.00 40.11 122 HIS C O 1
ATOM 6805 N N . GLU C 1 123 ? -26.676 35.873 30.868 1.00 52.08 123 GLU C N 1
ATOM 6806 C CA . GLU C 1 123 ? -27.650 36.944 31.036 1.00 53.46 123 GLU C CA 1
ATOM 6807 C C . GLU C 1 123 ? -28.170 37.050 32.470 1.00 56.82 123 GLU C C 1
ATOM 6808 O O . GLU C 1 123 ? -28.595 38.125 32.900 1.00 51.97 123 GLU C O 1
ATOM 6814 N N . ARG C 1 124 ? -28.115 35.945 33.212 1.00 56.63 124 ARG C N 1
ATOM 6815 C CA . ARG C 1 124 ? -28.649 35.918 34.579 1.00 53.22 124 ARG C CA 1
ATOM 6816 C C . ARG C 1 124 ? -27.622 36.287 35.655 1.00 44.99 124 ARG C C 1
ATOM 6817 O O . ARG C 1 124 ? -27.952 36.951 36.629 1.00 34.67 124 ARG C O 1
ATOM 6825 N N . ILE C 1 125 ? -26.385 35.827 35.479 1.00 41.33 125 ILE C N 1
ATOM 6826 C CA . ILE C 1 125 ? -25.313 36.088 36.430 1.00 42.42 125 ILE C CA 1
ATOM 6827 C C . ILE C 1 125 ? -24.371 37.187 35.927 1.00 54.58 125 ILE C C 1
ATOM 6828 O O . ILE C 1 125 ? -23.691 37.013 34.923 1.00 62.79 125 ILE C O 1
ATOM 6833 N N . SER C 1 126 ? -24.323 38.306 36.645 1.00 66.75 126 SER C N 1
ATOM 6834 C CA . SER C 1 126 ? -23.557 39.490 36.240 1.00 66.24 126 SER C CA 1
ATOM 6835 C C . SER C 1 126 ? -22.076 39.243 35.898 1.00 62.02 126 SER C C 1
ATOM 6836 O O . SER C 1 126 ? -21.600 39.676 34.851 1.00 56.98 126 SER C O 1
ATOM 6839 N N . ASP C 1 127 ? -21.353 38.568 36.788 1.00 65.70 127 ASP C N 1
ATOM 6840 C CA . ASP C 1 127 ? -19.964 38.185 36.524 1.00 61.77 127 ASP C CA 1
ATOM 6841 C C . ASP C 1 127 ? -19.815 37.597 35.129 1.00 47.70 127 ASP C C 1
ATOM 6842 O O . ASP C 1 127 ? -19.033 38.094 34.322 1.00 55.99 127 ASP C O 1
ATOM 6847 N N . LEU C 1 128 ? -20.570 36.537 34.851 1.00 38.39 128 LEU C N 1
ATOM 6848 C CA . LEU C 1 128 ? -20.466 35.837 33.576 1.00 36.67 128 LEU C CA 1
ATOM 6849 C C . LEU C 1 128 ? -20.860 36.748 32.423 1.00 45.18 128 LEU C C 1
ATOM 6850 O O . LEU C 1 128 ? -20.217 36.760 31.371 1.00 44.91 128 LEU C O 1
ATOM 6855 N N . GLY C 1 129 ? -21.931 37.505 32.617 1.00 44.19 129 GLY C N 1
ATOM 6856 C CA . GLY C 1 129 ? -22.391 38.412 31.585 1.00 54.16 129 GLY C CA 1
ATOM 6857 C C . GLY C 1 129 ? -21.294 39.396 31.241 1.00 52.27 129 GLY C C 1
ATOM 6858 O O . GLY C 1 129 ? -21.188 39.854 30.098 1.00 54.92 129 GLY C O 1
ATOM 6859 N N . GLN C 1 130 ? -20.475 39.714 32.241 1.00 30.65 130 GLN C N 1
ATOM 6860 C CA . GLN C 1 130 ? -19.349 40.622 32.062 1.00 43.06 130 GLN C CA 1
ATOM 6861 C C . GLN C 1 130 ? -18.134 39.894 31.475 1.00 37.45 130 GLN C C 1
ATOM 6862 O O . GLN C 1 130 ? -17.453 40.415 30.586 1.00 35.62 130 GLN C O 1
ATOM 6868 N N . LEU C 1 131 ? -17.871 38.688 31.960 1.00 33.00 131 LEU C N 1
ATOM 6869 C CA . LEU C 1 131 ? -16.870 37.841 31.334 1.00 34.60 131 LEU C CA 1
ATOM 6870 C C . LEU C 1 131 ? -17.081 37.809 29.813 1.00 29.63 131 LEU C C 1
ATOM 6871 O O . LEU C 1 131 ? -16.165 38.106 29.031 1.00 27.10 131 LEU C O 1
ATOM 6876 N N . VAL C 1 132 ? -18.304 37.473 29.409 1.00 33.30 132 VAL C N 1
ATOM 6877 C CA . VAL C 1 132 ? -18.639 37.239 28.008 1.00 25.06 132 VAL C CA 1
ATOM 6878 C C . VAL C 1 132 ? -18.614 38.520 27.192 1.00 37.08 132 VAL C C 1
ATOM 6879 O O . VAL C 1 132 ? -18.118 38.544 26.067 1.00 50.14 132 VAL C O 1
ATOM 6883 N N . ASN C 1 133 ? -19.149 39.591 27.761 1.00 33.10 133 ASN C N 1
ATOM 6884 C CA . ASN C 1 133 ? -19.097 40.895 27.115 1.00 33.23 133 ASN C CA 1
ATOM 6885 C C . ASN C 1 133 ? -17.682 41.322 26.720 1.00 34.27 133 ASN C C 1
ATOM 6886 O O . ASN C 1 133 ? -17.479 42.025 25.728 1.00 32.28 133 ASN C O 1
ATOM 6891 N N . SER C 1 134 ? -16.709 40.892 27.514 1.00 36.60 134 SER C N 1
ATOM 6892 C CA . SER C 1 134 ? -15.359 41.435 27.443 1.00 38.41 134 SER C CA 1
ATOM 6893 C C . SER C 1 134 ? -14.358 40.471 26.832 1.00 40.21 134 SER C C 1
ATOM 6894 O O . SER C 1 134 ? -13.203 40.831 26.596 1.00 42.13 134 SER C O 1
ATOM 6897 N N . THR C 1 135 ? -14.795 39.244 26.582 1.00 38.25 135 THR C N 1
ATOM 6898 C CA . THR C 1 135 ? -13.880 38.233 26.093 1.00 37.38 135 THR C CA 1
ATOM 6899 C C . THR C 1 135 ? -14.448 37.429 24.945 1.00 29.96 135 THR C C 1
ATOM 6900 O O . THR C 1 135 ? -15.592 36.993 24.986 1.00 42.92 135 THR C O 1
ATOM 6904 N N . ASP C 1 136 ? -13.639 37.225 23.918 1.00 30.67 136 ASP C N 1
ATOM 6905 C CA . ASP C 1 136 ? -14.005 36.318 22.836 1.00 39.75 136 ASP C CA 1
ATOM 6906 C C . ASP C 1 136 ? -13.527 34.916 23.209 1.00 34.08 136 ASP C C 1
ATOM 6907 O O . ASP C 1 136 ? -12.331 34.678 23.351 1.00 36.39 136 ASP C O 1
ATOM 6912 N N . ILE C 1 137 ? -14.457 33.991 23.388 1.00 21.53 137 ILE C N 1
ATOM 6913 C CA . ILE C 1 137 ? -14.098 32.692 23.934 1.00 23.51 137 ILE C CA 1
ATOM 6914 C C . ILE C 1 137 ? -14.401 31.538 22.982 1.00 25.78 137 ILE C C 1
ATOM 6915 O O . ILE C 1 137 ? -15.516 31.415 22.475 1.00 36.83 137 ILE C O 1
ATOM 6920 N N . TYR C 1 138 ? -13.399 30.695 22.744 1.00 33.24 138 TYR C N 1
ATOM 6921 C CA . TYR C 1 138 ? -13.568 29.521 21.899 1.00 29.15 138 TYR C CA 1
ATOM 6922 C C . TYR C 1 138 ? -13.338 28.249 22.705 1.00 35.04 138 TYR C C 1
ATOM 6923 O O . TYR C 1 138 ? -12.349 28.147 23.435 1.00 31.88 138 TYR C O 1
ATOM 6932 N N . LEU C 1 139 ? -14.249 27.283 22.567 1.00 35.00 139 LEU C N 1
ATOM 6933 C CA . LEU C 1 139 ? -14.129 26.010 23.292 1.00 38.51 139 LEU C CA 1
ATOM 6934 C C . LEU C 1 139 ? -14.054 24.809 22.366 1.00 30.92 139 LEU C C 1
ATOM 6935 O O . LEU C 1 139 ? -14.981 24.555 21.621 1.00 27.78 139 LEU C O 1
ATOM 6940 N N . VAL C 1 140 ? -12.953 24.068 22.447 1.00 37.95 140 VAL C N 1
ATOM 6941 C CA . VAL C 1 140 ? -12.740 22.862 21.647 1.00 39.70 140 VAL C CA 1
ATOM 6942 C C . VAL C 1 140 ? -12.670 21.625 22.556 1.00 38.16 140 VAL C C 1
ATOM 6943 O O . VAL C 1 140 ? -11.585 21.223 22.975 1.00 37.71 140 VAL C O 1
ATOM 6947 N N . PRO C 1 141 ? -13.829 21.037 22.882 1.00 39.66 141 PRO C N 1
ATOM 6948 C CA . PRO C 1 141 ? -13.936 19.894 23.802 1.00 45.52 141 PRO C CA 1
ATOM 6949 C C . PRO C 1 141 ? -13.071 18.697 23.396 1.00 41.69 141 PRO C C 1
ATOM 6950 O O . PRO C 1 141 ? -12.518 18.038 24.273 1.00 46.88 141 PRO C O 1
ATOM 6954 N N . THR C 1 142 ? -12.967 18.413 22.100 1.00 30.06 142 THR C N 1
ATOM 6955 C CA . THR C 1 142 ? -12.019 17.398 21.638 1.00 42.58 142 THR C CA 1
ATOM 6956 C C . THR C 1 142 ? -11.160 17.815 20.450 1.00 36.00 142 THR C C 1
ATOM 6957 O O . THR C 1 142 ? -11.606 18.514 19.551 1.00 30.88 142 THR C O 1
ATOM 6961 N N . MET C 1 143 ? -9.924 17.337 20.468 1.00 47.89 143 MET C N 1
ATOM 6962 C CA . MET C 1 143 ? -8.953 17.588 19.420 1.00 39.73 143 MET C CA 1
ATOM 6963 C C . MET C 1 143 ? -8.503 16.221 18.883 1.00 38.13 143 MET C C 1
ATOM 6964 O O . MET C 1 143 ? -7.667 16.124 17.995 1.00 28.74 143 MET C O 1
ATOM 6969 N N . ASN C 1 144 ? -9.070 15.156 19.431 1.00 25.44 144 ASN C N 1
ATOM 6970 C CA . ASN C 1 144 ? -8.743 13.831 18.947 1.00 33.23 144 ASN C CA 1
ATOM 6971 C C . ASN C 1 144 ? -9.907 12.852 19.050 1.00 43.40 144 ASN C C 1
ATOM 6972 O O . ASN C 1 144 ? -9.877 11.924 19.864 1.00 49.00 144 ASN C O 1
ATOM 6977 N N . PRO C 1 145 ? -10.934 13.052 18.213 1.00 32.32 145 PRO C N 1
ATOM 6978 C CA . PRO C 1 145 ? -12.183 12.287 18.206 1.00 21.78 145 PRO C CA 1
ATOM 6979 C C . PRO C 1 145 ? -11.921 10.822 17.882 1.00 30.51 145 PRO C C 1
ATOM 6980 O O . PRO C 1 145 ? -12.635 9.941 18.369 1.00 35.15 145 PRO C O 1
ATOM 6984 N N . ASP C 1 146 ? -10.902 10.587 17.060 1.00 31.63 146 ASP C N 1
ATOM 6985 C CA . ASP C 1 146 ? -10.523 9.253 16.615 1.00 38.29 146 ASP C CA 1
ATOM 6986 C C . ASP C 1 146 ? -9.835 8.504 17.745 1.00 37.39 146 ASP C C 1
ATOM 6987 O O . ASP C 1 146 ? -10.098 7.318 17.975 1.00 40.39 146 ASP C O 1
ATOM 6992 N N . GLY C 1 147 ? -8.958 9.209 18.456 1.00 34.06 147 GLY C N 1
ATOM 6993 C CA . GLY C 1 147 ? -8.330 8.670 19.651 1.00 25.87 147 GLY C CA 1
ATOM 6994 C C . GLY C 1 147 ? -9.379 8.404 20.714 1.00 34.38 147 GLY C C 1
ATOM 6995 O O . GLY C 1 147 ? -9.351 7.366 21.382 1.00 44.62 147 GLY C O 1
ATOM 6996 N N . TYR C 1 148 ? -10.319 9.336 20.866 1.00 38.57 148 TYR C N 1
ATOM 6997 C CA . TYR C 1 148 ? -11.423 9.172 21.817 1.00 50.87 148 TYR C CA 1
ATOM 6998 C C . TYR C 1 148 ? -12.222 7.893 21.539 1.00 52.85 148 TYR C C 1
ATOM 6999 O O . TYR C 1 148 ? -12.254 6.981 22.362 1.00 47.49 148 TYR C O 1
ATOM 7008 N N . ALA C 1 149 ? -12.850 7.837 20.370 1.00 45.08 149 ALA C N 1
ATOM 7009 C CA . ALA C 1 149 ? -13.619 6.680 19.938 1.00 26.27 149 ALA C CA 1
ATOM 7010 C C . ALA C 1 149 ? -12.931 5.346 20.243 1.00 37.18 149 ALA C C 1
ATOM 7011 O O . ALA C 1 149 ? -13.587 4.342 20.494 1.00 33.40 149 ALA C O 1
ATOM 7013 N N . LEU C 1 150 ? -11.605 5.331 20.217 1.00 49.20 150 LEU C N 1
ATOM 7014 C CA . LEU C 1 150 ? -10.868 4.089 20.426 1.00 52.93 150 LEU C CA 1
ATOM 7015 C C . LEU C 1 150 ? -10.553 3.817 21.902 1.00 62.13 150 LEU C C 1
ATOM 7016 O O . LEU C 1 150 ? -10.101 2.728 22.258 1.00 68.36 150 LEU C O 1
ATOM 7021 N N . SER C 1 151 ? -10.806 4.802 22.762 1.00 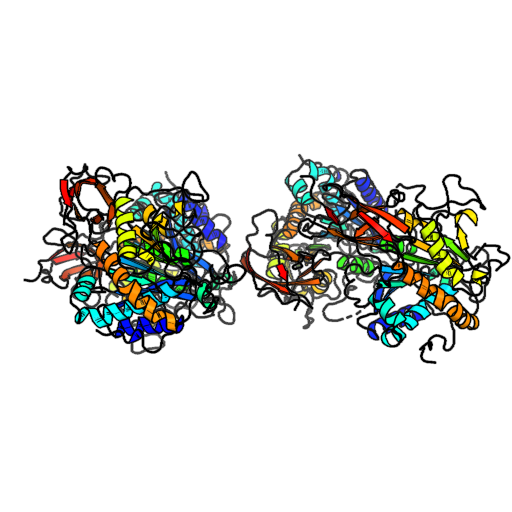64.88 151 SER C N 1
ATOM 7022 C CA . SER C 1 151 ? -10.546 4.663 24.200 1.00 48.57 151 SER C CA 1
ATOM 7023 C C . SER C 1 151 ? -11.721 4.035 24.963 1.00 51.25 151 SER C C 1
ATOM 7024 O O . SER C 1 151 ? -12.849 3.980 24.470 1.00 51.53 151 SER C O 1
ATOM 7027 N N . GLN C 1 152 ? -11.458 3.571 26.179 1.00 48.19 152 GLN C N 1
ATOM 7028 C CA . GLN C 1 152 ? -12.475 2.843 26.935 1.00 54.37 152 GLN C CA 1
ATOM 7029 C C . GLN C 1 152 ? -12.857 3.549 28.227 1.00 58.43 152 GLN C C 1
ATOM 7030 O O . GLN C 1 152 ? -12.048 3.643 29.158 1.00 66.72 152 GLN C O 1
ATOM 7036 N N . GLU C 1 153 ? -14.089 4.044 28.289 1.00 46.71 153 GLU C N 1
ATOM 7037 C CA . GLU C 1 153 ? -14.547 4.672 29.508 1.00 48.42 153 GLU C CA 1
ATOM 7038 C C . GLU C 1 153 ? -14.214 3.758 30.697 1.00 62.23 153 GLU C C 1
ATOM 7039 O O . GLU C 1 153 ? -14.497 2.552 30.668 1.00 59.22 153 GLU C O 1
ATOM 7045 N N . GLY C 1 154 ? -13.601 4.329 31.732 1.00 58.62 154 GLY C N 1
ATOM 7046 C CA . GLY C 1 154 ? -13.290 3.579 32.933 1.00 52.50 154 GLY C CA 1
ATOM 7047 C C . GLY C 1 154 ? -11.798 3.451 33.145 1.00 55.09 154 GLY C C 1
ATOM 7048 O O . GLY C 1 154 ? -11.332 3.288 34.270 1.00 62.73 154 GLY C O 1
ATOM 7049 N N . ASN C 1 155 ? -11.038 3.534 32.062 1.00 49.36 155 ASN C N 1
ATOM 7050 C CA . ASN C 1 155 ? -9.604 3.334 32.157 1.00 46.16 155 ASN C CA 1
ATOM 7051 C C . ASN C 1 155 ? -8.876 4.515 32.785 1.00 53.16 155 ASN C C 1
ATOM 7052 O O . ASN C 1 155 ? -8.677 5.551 32.152 1.00 64.43 155 ASN C O 1
ATOM 7057 N N . CYS C 1 156 ? -8.487 4.352 34.043 1.00 57.89 156 CYS C N 1
ATOM 7058 C CA . CYS C 1 156 ? -7.702 5.365 34.730 1.00 62.97 156 CYS C CA 1
ATOM 7059 C C . CYS C 1 156 ? -6.326 5.413 34.091 1.00 57.83 156 CYS C C 1
ATOM 7060 O O . CYS C 1 156 ? -5.704 6.472 34.003 1.00 56.93 156 CYS C O 1
ATOM 7063 N N . GLU C 1 157 ? -5.862 4.253 33.638 1.00 58.94 157 GLU C N 1
ATOM 7064 C CA . GLU C 1 157 ? -4.624 4.166 32.871 1.00 58.43 157 GLU C CA 1
ATOM 7065 C C . GLU C 1 157 ? -4.924 3.931 31.390 1.00 56.41 157 GLU C C 1
ATOM 7066 O O . GLU C 1 157 ? -5.920 3.298 31.026 1.00 58.63 157 GLU C O 1
ATOM 7072 N N . SER C 1 158 ? -4.053 4.454 30.538 1.00 54.96 158 SER C N 1
ATOM 7073 C CA . SER C 1 158 ? -4.201 4.294 29.109 1.00 41.00 158 SER C CA 1
ATOM 7074 C C . SER C 1 158 ? -4.193 2.806 28.736 1.00 50.49 158 SER C C 1
ATOM 7075 O O . SER C 1 158 ? -3.807 1.945 29.528 1.00 54.06 158 SER C O 1
ATOM 7078 N N . LEU C 1 159 ? -4.627 2.500 27.524 1.00 72.40 159 LEU C N 1
ATOM 7079 C CA . LEU C 1 159 ? -4.672 1.116 27.071 1.00 71.46 159 LEU C CA 1
ATOM 7080 C C . LEU C 1 159 ? -3.283 0.614 26.696 1.00 80.22 159 LEU C C 1
ATOM 7081 O O . LEU C 1 159 ? -2.317 1.382 26.682 1.00 73.01 159 LEU C O 1
ATOM 7086 N N . PRO C 1 160 ? -3.178 -0.690 26.401 1.00 87.59 160 PRO C N 1
ATOM 7087 C CA . PRO C 1 160 ? -1.946 -1.258 25.852 1.00 82.55 160 PRO C CA 1
ATOM 7088 C C . PRO C 1 160 ? -1.612 -0.573 24.538 1.00 72.93 160 PRO C C 1
ATOM 7089 O O . PRO C 1 160 ? -2.528 -0.172 23.823 1.00 77.31 160 PRO C O 1
ATOM 7093 N N . ASN C 1 161 ? -0.325 -0.436 24.232 1.00 79.62 161 ASN C N 1
ATOM 7094 C CA . ASN C 1 161 ? 0.115 0.276 23.035 1.00 89.87 161 ASN C CA 1
ATOM 7095 C C . ASN C 1 161 ? -0.273 1.742 23.110 1.00 71.14 161 ASN C C 1
ATOM 7096 O O . ASN C 1 161 ? -0.128 2.482 22.139 1.00 83.79 161 ASN C O 1
ATOM 7101 N N . TYR C 1 162 ? -0.780 2.148 24.267 1.00 57.72 162 TYR C N 1
ATOM 7102 C CA . TYR C 1 162 ? -1.281 3.502 24.457 1.00 63.36 162 TYR C CA 1
ATOM 7103 C C . TYR C 1 162 ? -2.316 3.838 23.391 1.00 63.28 162 TYR C C 1
ATOM 7104 O O . TYR C 1 162 ? -2.467 4.994 22.967 1.00 64.73 162 TYR C O 1
ATOM 7113 N N . VAL C 1 163 ? -3.030 2.804 22.965 1.00 59.18 163 VAL C N 1
ATOM 7114 C CA . VAL C 1 163 ? -4.099 2.966 21.987 1.00 72.11 163 VAL C CA 1
ATOM 7115 C C . VAL C 1 163 ? -5.195 3.901 22.536 1.00 64.10 163 VAL C C 1
ATOM 7116 O O . VAL C 1 163 ? -5.539 3.845 23.726 1.00 59.21 163 VAL C O 1
ATOM 7120 N N . GLY C 1 164 ? -5.720 4.771 21.676 1.00 41.22 164 GLY C N 1
ATOM 7121 C CA . GLY C 1 164 ? -6.675 5.770 22.106 1.00 35.38 164 GLY C CA 1
ATOM 7122 C C . GLY C 1 164 ? -6.000 7.087 22.461 1.00 30.84 164 GLY C C 1
ATOM 7123 O O . GLY C 1 164 ? -6.575 8.148 22.258 1.00 46.08 164 GLY C O 1
ATOM 7124 N N . ARG C 1 165 ? -4.781 7.025 22.987 1.00 27.06 165 ARG C N 1
ATOM 7125 C CA . ARG C 1 165 ? -4.046 8.236 23.328 1.00 47.31 165 ARG C CA 1
ATOM 7126 C C . ARG C 1 165 ? -3.697 9.020 22.043 1.00 49.20 165 ARG C C 1
ATOM 7127 O O . ARG C 1 165 ? -4.084 10.190 21.865 1.00 35.77 165 ARG C O 1
ATOM 7135 N N . GLY C 1 166 ? -2.979 8.360 21.140 1.00 38.76 166 GLY C N 1
ATOM 7136 C CA . GLY C 1 166 ? -2.573 8.996 19.904 1.00 35.03 166 GLY C CA 1
ATOM 7137 C C . GLY C 1 166 ? -3.771 9.048 18.997 1.00 43.30 166 GLY C C 1
ATOM 7138 O O . GLY C 1 166 ? -4.841 8.584 19.382 1.00 56.18 166 GLY C O 1
ATOM 7139 N N . ASN C 1 167 ? -3.612 9.601 17.798 1.00 38.43 167 ASN C N 1
ATOM 7140 C CA . ASN C 1 167 ? -4.719 9.613 16.854 1.00 35.28 167 ASN C CA 1
ATOM 7141 C C . ASN C 1 167 ? -4.940 8.212 16.243 1.00 42.05 167 ASN C C 1
ATOM 7142 O O . ASN C 1 167 ? -4.606 7.203 16.873 1.00 43.26 167 ASN C O 1
ATOM 7147 N N . ALA C 1 168 ? -5.504 8.155 15.036 1.00 45.84 168 ALA C N 1
ATOM 7148 C CA . ALA C 1 168 ? -5.851 6.891 14.385 1.00 50.71 168 ALA C CA 1
ATOM 7149 C C . ALA C 1 168 ? -4.622 6.193 13.804 1.00 62.68 168 ALA C C 1
ATOM 7150 O O . ALA C 1 168 ? -4.617 4.973 13.590 1.00 62.18 168 ALA C O 1
ATOM 7152 N N . ALA C 1 169 ? -3.588 6.987 13.553 1.00 54.51 169 ALA C N 1
ATOM 7153 C CA . ALA C 1 169 ? -2.319 6.484 13.052 1.00 47.21 169 ALA C CA 1
ATOM 7154 C C . ALA C 1 169 ? -1.392 6.123 14.219 1.00 46.46 169 ALA C C 1
ATOM 7155 O O . ALA C 1 169 ? -0.227 5.771 14.029 1.00 39.29 169 ALA C O 1
ATOM 7157 N N . ASN C 1 170 ? -1.925 6.221 15.429 1.00 38.01 170 ASN C N 1
ATOM 7158 C CA . ASN C 1 170 ? -1.159 5.940 16.625 1.00 49.76 170 ASN C CA 1
ATOM 7159 C C . ASN C 1 170 ? 0.030 6.868 16.873 1.00 51.72 170 ASN C C 1
ATOM 7160 O O . ASN C 1 170 ? 1.020 6.463 17.482 1.00 53.13 170 ASN C O 1
ATOM 7165 N N . ILE C 1 171 ? -0.066 8.119 16.433 1.00 43.05 171 ILE C N 1
ATOM 7166 C CA . ILE C 1 171 ? 0.963 9.077 16.812 1.00 49.63 171 ILE C CA 1
ATOM 7167 C C . ILE C 1 171 ? 0.451 10.084 17.835 1.00 43.87 171 ILE C C 1
ATOM 7168 O O . ILE C 1 171 ? -0.684 10.548 17.749 1.00 45.09 171 ILE C O 1
ATOM 7173 N N . ASP C 1 172 ? 1.304 10.394 18.809 1.00 46.24 172 ASP C N 1
ATOM 7174 C CA . ASP C 1 172 ? 0.976 11.294 19.906 1.00 39.01 172 ASP C CA 1
ATOM 7175 C C . ASP C 1 172 ? 0.950 12.739 19.433 1.00 42.50 172 ASP C C 1
ATOM 7176 O O . ASP C 1 172 ? 1.994 13.354 19.203 1.00 45.98 172 ASP C O 1
ATOM 7181 N N . LEU C 1 173 ? -0.251 13.280 19.315 1.00 30.86 173 LEU C N 1
ATOM 7182 C CA . LEU C 1 173 ? -0.430 14.629 18.819 1.00 40.16 173 LEU C CA 1
ATOM 7183 C C . LEU C 1 173 ? 0.348 15.664 19.633 1.00 35.06 173 LEU C C 1
ATOM 7184 O O . LEU C 1 173 ? 0.641 16.755 19.131 1.00 31.24 173 LEU C O 1
ATOM 7189 N N . ASN C 1 174 ? 0.688 15.330 20.878 1.00 23.99 174 ASN C N 1
ATOM 7190 C CA . ASN C 1 174 ? 1.436 16.264 21.725 1.00 18.15 174 ASN C CA 1
ATOM 7191 C C . ASN C 1 174 ? 2.954 16.106 21.529 1.00 32.26 174 ASN C C 1
ATOM 7192 O O . ASN C 1 174 ? 3.752 16.544 22.355 1.00 44.45 174 ASN C O 1
ATOM 7197 N N . ARG C 1 175 ? 3.338 15.472 20.423 1.00 25.27 175 ARG C N 1
ATOM 7198 C CA . ARG C 1 175 ? 4.727 15.434 19.979 1.00 25.31 175 ARG C CA 1
ATOM 7199 C C . ARG C 1 175 ? 4.805 15.881 18.515 1.00 30.16 175 ARG C C 1
ATOM 7200 O O . ARG C 1 175 ? 5.885 15.921 17.922 1.00 41.10 175 ARG C O 1
ATOM 7208 N N . ASP C 1 176 ? 3.657 16.228 17.934 1.00 45.05 176 ASP C N 1
ATOM 7209 C CA . ASP C 1 176 ? 3.543 16.429 16.479 1.00 38.78 176 ASP C CA 1
ATOM 7210 C C . ASP C 1 176 ? 3.617 17.888 16.019 1.00 36.68 176 ASP C C 1
ATOM 7211 O O . ASP C 1 176 ? 3.675 18.168 14.825 1.00 36.52 176 ASP C O 1
ATOM 7216 N N . PHE C 1 177 ? 3.593 18.823 16.956 1.00 35.25 177 PHE C N 1
ATOM 7217 C CA . PHE C 1 177 ? 3.663 20.229 16.592 1.00 29.99 177 PHE C CA 1
ATOM 7218 C C . PHE C 1 177 ? 5.100 20.660 16.331 1.00 31.82 177 PHE C C 1
ATOM 7219 O O . PHE C 1 177 ? 6.045 20.025 16.813 1.00 47.61 177 PHE C O 1
ATOM 7227 N N . PRO C 1 178 ? 5.268 21.736 15.548 1.00 29.42 178 PRO C N 1
ATOM 7228 C CA . PRO C 1 178 ? 6.615 22.239 15.266 1.00 29.06 178 PRO C CA 1
ATOM 7229 C C . PRO C 1 178 ? 7.309 22.638 16.556 1.00 40.73 178 PRO C C 1
ATOM 7230 O O . PRO C 1 178 ? 6.707 23.272 17.424 1.00 34.24 178 PRO C O 1
ATOM 7234 N N . ASP C 1 179 ? 8.575 22.264 16.675 1.00 45.21 179 ASP C N 1
ATOM 7235 C CA . ASP C 1 179 ? 9.366 22.595 17.847 1.00 44.31 179 ASP C CA 1
ATOM 7236 C C . ASP C 1 179 ? 10.152 23.898 17.630 1.00 44.09 179 ASP C C 1
ATOM 7237 O O . ASP C 1 179 ? 10.775 24.095 16.581 1.00 36.86 179 ASP C O 1
ATOM 7242 N N . ARG C 1 180 ? 10.118 24.785 18.621 1.00 37.27 180 ARG C N 1
ATOM 7243 C CA . ARG C 1 180 ? 10.901 26.015 18.570 1.00 43.55 180 ARG C CA 1
ATOM 7244 C C . ARG C 1 180 ? 12.387 25.721 18.353 1.00 51.49 180 ARG C C 1
ATOM 7245 O O . ARG C 1 180 ? 13.092 26.484 17.691 1.00 50.24 180 ARG C O 1
ATOM 7253 N N . LEU C 1 181 ? 12.858 24.614 18.916 1.00 46.90 181 LEU C N 1
ATOM 7254 C CA . LEU C 1 181 ? 14.248 24.202 18.749 1.00 45.22 181 LEU C CA 1
ATOM 7255 C C . LEU C 1 181 ? 14.445 23.306 17.515 1.00 48.15 181 LEU C C 1
ATOM 7256 O O . LEU C 1 181 ? 15.339 22.474 17.496 1.00 56.15 181 LEU C O 1
ATOM 7261 N N . GLU C 1 182 ? 13.582 23.450 16.511 1.00 69.58 182 GLU C N 1
ATOM 7262 C CA . GLU C 1 182 ? 13.817 22.880 15.170 1.00 80.22 182 GLU C CA 1
ATOM 7263 C C . GLU C 1 182 ? 13.980 21.345 15.056 1.00 94.50 182 GLU C C 1
ATOM 7264 O O . GLU C 1 182 ? 14.063 20.628 16.061 1.00 92.48 182 GLU C O 1
ATOM 7270 N N . GLN C 1 183 ? 14.026 20.867 13.809 1.00 92.17 183 GLN C N 1
ATOM 7271 C CA . GLN C 1 183 ? 14.266 19.456 13.486 1.00 86.29 183 GLN C CA 1
ATOM 7272 C C . GLN C 1 183 ? 14.553 19.277 11.992 1.00 91.62 183 GLN C C 1
ATOM 7273 O O . GLN C 1 183 ? 13.657 18.960 11.201 1.00 89.37 183 GLN C O 1
ATOM 7279 N N . LEU C 1 189 ? 5.987 29.677 7.815 1.00 92.26 189 LEU C N 1
ATOM 7280 C CA . LEU C 1 189 ? 6.934 28.627 7.455 1.00 97.89 189 LEU C CA 1
ATOM 7281 C C . LEU C 1 189 ? 6.565 27.295 8.101 1.00 101.65 189 LEU C C 1
ATOM 7282 O O . LEU C 1 189 ? 7.236 26.282 7.888 1.00 97.56 189 LEU C O 1
ATOM 7287 N N . ARG C 1 190 ? 5.510 27.305 8.907 1.00 98.38 190 ARG C N 1
ATOM 7288 C CA . ARG C 1 190 ? 5.009 26.078 9.505 1.00 85.01 190 ARG C CA 1
ATOM 7289 C C . ARG C 1 190 ? 4.122 25.355 8.488 1.00 76.24 190 ARG C C 1
ATOM 7290 O O . ARG C 1 190 ? 3.050 25.852 8.125 1.00 60.30 190 ARG C O 1
ATOM 7298 N N . ALA C 1 191 ? 4.592 24.198 8.014 1.00 79.54 191 ALA C N 1
ATOM 7299 C CA . ALA C 1 191 ? 3.918 23.449 6.947 1.00 89.13 191 ALA C CA 1
ATOM 7300 C C . ALA C 1 191 ? 4.175 21.934 6.990 1.00 96.19 191 ALA C C 1
ATOM 7301 O O . ALA C 1 191 ? 3.931 21.276 8.006 1.00 100.96 191 ALA C O 1
ATOM 7303 N N . GLN C 1 192 ? 4.647 21.391 5.868 1.00 98.74 192 GLN C N 1
ATOM 7304 C CA . GLN C 1 192 ? 4.979 19.962 5.745 1.00 101.47 192 GLN C CA 1
ATOM 7305 C C . GLN C 1 192 ? 3.804 18.985 5.942 1.00 94.21 192 GLN C C 1
ATOM 7306 O O . GLN C 1 192 ? 2.685 19.216 5.458 1.00 101.14 192 GLN C O 1
ATOM 7312 N N . SER C 1 193 ? 4.069 17.881 6.636 1.00 73.70 193 SER C N 1
ATOM 7313 C CA . SER C 1 193 ? 3.052 16.852 6.814 1.00 69.85 193 SER C CA 1
ATOM 7314 C C . SER C 1 193 ? 2.922 16.323 8.238 1.00 59.94 193 SER C C 1
ATOM 7315 O O . SER C 1 193 ? 3.443 15.254 8.587 1.00 44.00 193 SER C O 1
ATOM 7318 N N . ARG C 1 194 ? 2.196 17.093 9.040 1.00 47.44 194 ARG C N 1
ATOM 7319 C CA . ARG C 1 194 ? 1.760 16.675 10.354 1.00 43.81 194 ARG C CA 1
ATOM 7320 C C . ARG C 1 194 ? 0.464 15.877 10.247 1.00 37.65 194 ARG C C 1
ATOM 7321 O O . ARG C 1 194 ? -0.135 15.796 9.179 1.00 40.80 194 ARG C O 1
ATOM 7329 N N . GLN C 1 195 ? 0.022 15.303 11.361 1.00 40.35 195 GLN C N 1
ATOM 7330 C CA . GLN C 1 195 ? -1.320 14.739 11.440 1.00 42.83 195 GLN C CA 1
ATOM 7331 C C . GLN C 1 195 ? -2.411 15.775 11.066 1.00 44.18 195 GLN C C 1
ATOM 7332 O O . GLN C 1 195 ? -2.249 16.982 11.288 1.00 42.69 195 GLN C O 1
ATOM 7338 N N . PRO C 1 196 ? -3.532 15.299 10.511 1.00 36.50 196 PRO C N 1
ATOM 7339 C CA . PRO C 1 196 ? -4.651 16.168 10.114 1.00 22.88 196 PRO C CA 1
ATOM 7340 C C . PRO C 1 196 ? -5.083 17.082 11.241 1.00 32.98 196 PRO C C 1
ATOM 7341 O O . PRO C 1 196 ? -5.450 18.242 11.031 1.00 34.14 196 PRO C O 1
ATOM 7345 N N . GLU C 1 197 ? -5.063 16.527 12.446 1.00 25.41 197 GLU C N 1
ATOM 7346 C CA . GLU C 1 197 ? -5.555 17.229 13.609 1.00 26.78 197 GLU C CA 1
ATOM 7347 C C . GLU C 1 197 ? -4.585 18.335 14.004 1.00 32.18 197 GLU C C 1
ATOM 7348 O O . GLU C 1 197 ? -4.989 19.453 14.325 1.00 26.20 197 GLU C O 1
ATOM 7354 N N . THR C 1 198 ? -3.300 18.002 13.981 1.00 30.48 198 THR C N 1
ATOM 7355 C CA . THR C 1 198 ? -2.266 18.942 14.334 1.00 24.87 198 THR C CA 1
ATOM 7356 C C . THR C 1 198 ? -2.363 20.098 13.360 1.00 30.17 198 THR C C 1
ATOM 7357 O O . THR C 1 198 ? -2.541 21.256 13.752 1.00 30.89 198 THR C O 1
ATOM 7361 N N . ALA C 1 199 ? -2.274 19.772 12.076 1.00 39.05 199 ALA C N 1
ATOM 7362 C CA . ALA C 1 199 ? -2.331 20.786 11.028 1.00 33.78 199 ALA C CA 1
ATOM 7363 C C . ALA C 1 199 ? -3.566 21.694 11.198 1.00 39.91 199 ALA C C 1
ATOM 7364 O O . ALA C 1 199 ? -3.486 22.924 11.045 1.00 37.55 199 ALA C O 1
ATOM 7366 N N . ALA C 1 200 ? -4.703 21.091 11.536 1.00 21.07 200 ALA C N 1
ATOM 7367 C CA . ALA C 1 200 ? -5.913 21.869 11.749 1.00 24.40 200 ALA C CA 1
ATOM 7368 C C . ALA C 1 200 ? -5.662 22.918 12.828 1.00 36.93 200 ALA C C 1
ATOM 7369 O O . ALA C 1 200 ? -5.957 24.107 12.655 1.00 49.50 200 ALA C O 1
ATOM 7371 N N . LEU C 1 201 ? -5.105 22.479 13.947 1.00 21.00 201 LEU C N 1
ATOM 7372 C CA . LEU C 1 201 ? -4.913 23.382 15.059 1.00 31.80 201 LEU C CA 1
ATOM 7373 C C . LEU C 1 201 ? -3.812 24.410 14.833 1.00 36.73 201 LEU C C 1
ATOM 7374 O O . LEU C 1 201 ? -3.973 25.588 15.176 1.00 23.30 201 LEU C O 1
ATOM 7379 N N . VAL C 1 202 ? -2.700 23.972 14.255 1.00 26.76 202 VAL C N 1
ATOM 7380 C CA . VAL C 1 202 ? -1.655 24.917 13.905 1.00 29.71 202 VAL C CA 1
ATOM 7381 C C . VAL C 1 202 ? -2.294 26.064 13.121 1.00 36.96 202 VAL C C 1
ATOM 7382 O O . VAL C 1 202 ? -2.159 27.238 13.491 1.00 34.62 202 VAL C O 1
ATOM 7386 N N . ASN C 1 203 ? -3.018 25.716 12.056 1.00 23.24 203 ASN C N 1
ATOM 7387 C CA . ASN C 1 203 ? -3.606 26.729 11.179 1.00 29.67 203 ASN C CA 1
ATOM 7388 C C . ASN C 1 203 ? -4.404 27.729 11.976 1.00 18.15 203 ASN C C 1
ATOM 7389 O O . ASN C 1 203 ? -4.257 28.933 11.839 1.00 29.93 203 ASN C O 1
ATOM 7394 N N . TRP C 1 204 ? -5.258 27.189 12.821 1.00 26.95 204 TRP C N 1
ATOM 7395 C CA . TRP C 1 204 ? -6.157 27.966 13.637 1.00 18.76 204 TRP C CA 1
ATOM 7396 C C . TRP C 1 204 ? -5.361 28.900 14.527 1.00 28.71 204 TRP C C 1
ATOM 7397 O O . TRP C 1 204 ? -5.615 30.114 14.572 1.00 33.68 204 TRP C O 1
ATOM 7408 N N . ILE C 1 205 ? -4.390 28.322 15.230 1.00 23.00 205 ILE C N 1
ATOM 7409 C CA . ILE C 1 205 ? -3.636 29.039 16.253 1.00 32.84 205 ILE C CA 1
ATOM 7410 C C . ILE C 1 205 ? -2.977 30.312 15.703 1.00 41.32 205 ILE C C 1
ATOM 7411 O O . ILE C 1 205 ? -2.911 31.340 16.379 1.00 45.47 205 ILE C O 1
ATOM 7416 N N . VAL C 1 206 ? -2.511 30.236 14.465 1.00 29.85 206 VAL C N 1
ATOM 7417 C CA . VAL C 1 206 ? -1.839 31.358 13.835 1.00 36.79 206 VAL C CA 1
ATOM 7418 C C . VAL C 1 206 ? -2.837 32.214 13.069 1.00 29.17 206 VAL C C 1
ATOM 7419 O O . VAL C 1 206 ? -2.478 33.212 12.454 1.00 29.97 206 VAL C O 1
ATOM 7423 N N . SER C 1 207 ? -4.098 31.819 13.105 1.00 32.80 207 SER C N 1
ATOM 7424 C CA . SER C 1 207 ? -5.100 32.477 12.284 1.00 30.80 207 SER C CA 1
ATOM 7425 C C . SER C 1 207 ? -5.704 33.660 13.023 1.00 29.78 207 SER C C 1
ATOM 7426 O O . SER C 1 207 ? -6.348 34.512 12.420 1.00 37.17 207 SER C O 1
ATOM 7429 N N . LYS C 1 208 ? -5.499 33.701 14.334 1.00 29.75 208 LYS C N 1
ATOM 7430 C CA . LYS C 1 208 ? -6.070 34.751 15.178 1.00 33.77 208 LYS C CA 1
ATOM 7431 C C . LYS C 1 208 ? -5.116 35.112 16.307 1.00 20.95 208 LYS C C 1
ATOM 7432 O O . LYS C 1 208 ? -4.401 34.266 16.808 1.00 41.48 208 LYS C O 1
ATOM 7438 N N . PRO C 1 209 ? -5.114 36.378 16.714 1.00 20.37 209 PRO C N 1
ATOM 7439 C CA . PRO C 1 209 ? -4.236 36.880 17.772 1.00 23.48 209 PRO C CA 1
ATOM 7440 C C . PRO C 1 209 ? -4.586 36.359 19.179 1.00 33.44 209 PRO C C 1
ATOM 7441 O O . PRO C 1 209 ? -4.722 37.166 20.101 1.00 33.45 209 PRO C O 1
ATOM 7445 N N . PHE C 1 210 ? -4.693 35.045 19.353 1.00 29.70 210 PHE C N 1
ATOM 7446 C CA . PHE C 1 210 ? -5.063 34.493 20.651 1.00 27.73 210 PHE C CA 1
ATOM 7447 C C . PHE C 1 210 ? -4.166 35.002 21.761 1.00 30.45 210 PHE C C 1
ATOM 7448 O O . PHE C 1 210 ? -2.940 35.009 21.633 1.00 35.43 210 PHE C O 1
ATOM 7456 N N . VAL C 1 211 ? -4.800 35.410 22.855 1.00 22.91 211 VAL C N 1
ATOM 7457 C CA . VAL C 1 211 ? -4.113 36.072 23.953 1.00 29.63 211 VAL C CA 1
ATOM 7458 C C . VAL C 1 211 ? -3.723 35.073 25.034 1.00 30.70 211 VAL C C 1
ATOM 7459 O O . VAL C 1 211 ? -2.629 35.135 25.592 1.00 38.33 211 VAL C O 1
ATOM 7463 N N . LEU C 1 212 ? -4.634 34.153 25.319 1.00 29.26 212 LEU C N 1
ATOM 7464 C CA . LEU C 1 212 ? -4.495 33.209 26.428 1.00 26.33 212 LEU C CA 1
ATOM 7465 C C . LEU C 1 212 ? -5.167 31.897 26.041 1.00 17.67 212 LEU C C 1
ATOM 7466 O O . LEU C 1 212 ? -6.150 31.894 25.304 1.00 36.15 212 LEU C O 1
ATOM 7471 N N . SER C 1 213 ? -4.638 30.784 26.533 1.00 19.66 213 SER C N 1
ATOM 7472 C CA . SER C 1 213 ? -5.147 29.477 26.141 1.00 15.53 213 SER C CA 1
ATOM 7473 C C . SER C 1 213 ? -4.785 28.420 27.161 1.00 25.89 213 SER C C 1
ATOM 7474 O O . SER C 1 213 ? -3.859 28.595 27.946 1.00 30.17 213 SER C O 1
ATOM 7477 N N . ALA C 1 214 ? -5.508 27.310 27.131 1.00 28.78 214 ALA C N 1
ATOM 7478 C CA . ALA C 1 214 ? -5.203 26.178 27.993 1.00 28.25 214 ALA C CA 1
ATOM 7479 C C . ALA C 1 214 ? -5.693 24.878 27.356 1.00 20.54 214 ALA C C 1
ATOM 7480 O O . ALA C 1 214 ? -6.790 24.835 26.800 1.00 25.59 214 ALA C O 1
ATOM 7482 N N . ASN C 1 215 ? -4.885 23.823 27.412 1.00 31.18 215 ASN C N 1
ATOM 7483 C CA . ASN C 1 215 ? -5.362 22.523 26.958 1.00 29.68 215 ASN C CA 1
ATOM 7484 C C . ASN C 1 215 ? -5.263 21.457 28.042 1.00 42.92 215 ASN C C 1
ATOM 7485 O O . ASN C 1 215 ? -4.289 21.414 28.801 1.00 41.63 215 ASN C O 1
ATOM 7490 N N . PHE C 1 216 ? -6.291 20.614 28.113 1.00 33.24 216 PHE C N 1
ATOM 7491 C CA . PHE C 1 216 ? -6.516 19.791 29.292 1.00 17.92 216 PHE C CA 1
ATOM 7492 C C . PHE C 1 216 ? -6.156 18.335 29.089 1.00 23.92 216 PHE C C 1
ATOM 7493 O O . PHE C 1 216 ? -6.470 17.735 28.067 1.00 34.26 216 PHE C O 1
ATOM 7501 N N . HIS C 1 217 ? -5.499 17.773 30.085 1.00 19.76 217 HIS C N 1
ATOM 7502 C CA . HIS C 1 217 ? -4.996 16.420 29.999 1.00 27.95 217 HIS C CA 1
ATOM 7503 C C . HIS C 1 217 ? -5.424 15.688 31.234 1.00 27.92 217 HIS C C 1
ATOM 7504 O O . HIS C 1 217 ? -6.034 16.280 32.110 1.00 36.66 217 HIS C O 1
ATOM 7511 N N . GLY C 1 218 ? -5.095 14.404 31.310 1.00 39.31 218 GLY C N 1
ATOM 7512 C CA . GLY C 1 218 ? -5.396 13.603 32.485 1.00 31.46 218 GLY C CA 1
ATOM 7513 C C . GLY C 1 218 ? -4.243 12.685 32.825 1.00 32.35 218 GLY C C 1
ATOM 7514 O O . GLY C 1 218 ? -3.364 12.452 31.992 1.00 38.56 218 GLY C O 1
ATOM 7515 N N . GLY C 1 219 ? -4.250 12.168 34.050 1.00 32.66 219 GLY C N 1
ATOM 7516 C CA . GLY C 1 219 ? -3.230 11.242 34.512 1.00 35.60 219 GLY C CA 1
ATOM 7517 C C . GLY C 1 219 ? -2.541 11.808 35.734 1.00 50.78 219 GLY C C 1
ATOM 7518 O O . GLY C 1 219 ? -1.820 11.115 36.468 1.00 55.67 219 GLY C O 1
ATOM 7519 N N . ALA C 1 220 ? -2.774 13.095 35.949 1.00 45.97 220 ALA C N 1
ATOM 7520 C CA . ALA C 1 220 ? -2.221 13.783 37.097 1.00 52.44 220 ALA C CA 1
ATOM 7521 C C . ALA C 1 220 ? -3.033 15.039 37.352 1.00 35.06 220 ALA C C 1
ATOM 7522 O O . ALA C 1 220 ? -3.800 15.463 36.492 1.00 27.41 220 ALA C O 1
ATOM 7524 N N . VAL C 1 221 ? -2.867 15.614 38.539 1.00 35.08 221 VAL C N 1
ATOM 7525 C CA . VAL C 1 221 ? -3.552 16.850 38.897 1.00 45.31 221 VAL C CA 1
ATOM 7526 C C . VAL C 1 221 ? -2.568 17.983 39.155 1.00 47.72 221 VAL C C 1
ATOM 7527 O O . VAL C 1 221 ? -2.040 18.110 40.262 1.00 43.36 221 VAL C O 1
ATOM 7531 N N . VAL C 1 222 ? -2.331 18.808 38.134 1.00 42.22 222 VAL C N 1
ATOM 7532 C CA . VAL C 1 222 ? -1.326 19.861 38.234 1.00 40.43 222 VAL C CA 1
ATOM 7533 C C . VAL C 1 222 ? -1.456 20.908 37.128 1.00 47.17 222 VAL C C 1
ATOM 7534 O O . VAL C 1 222 ? -1.970 20.625 36.044 1.00 53.80 222 VAL C O 1
ATOM 7538 N N . ALA C 1 223 ? -0.984 22.118 37.414 1.00 36.13 223 ALA C N 1
ATOM 7539 C CA . ALA C 1 223 ? -0.968 23.200 36.435 1.00 33.00 223 ALA C CA 1
ATOM 7540 C C . ALA C 1 223 ? 0.440 23.375 35.845 1.00 41.98 223 ALA C C 1
ATOM 7541 O O . ALA C 1 223 ? 1.351 23.874 36.516 1.00 42.11 223 ALA C O 1
ATOM 7543 N N . SER C 1 224 ? 0.608 22.963 34.590 1.00 36.78 224 SER C N 1
ATOM 7544 C CA . SER C 1 224 ? 1.917 22.972 33.934 1.00 31.12 224 SER C CA 1
ATOM 7545 C C . SER C 1 224 ? 2.032 24.107 32.905 1.00 29.98 224 SER C C 1
ATOM 7546 O O . SER C 1 224 ? 1.054 24.473 32.259 1.00 31.50 224 SER C O 1
ATOM 7549 N N . TYR C 1 225 ? 3.229 24.666 32.767 1.00 28.97 225 TYR C N 1
ATOM 7550 C CA . TYR C 1 225 ? 3.446 25.836 31.933 1.00 19.05 225 TYR C CA 1
ATOM 7551 C C . TYR C 1 225 ? 4.795 25.689 31.228 1.00 29.56 225 TYR C C 1
ATOM 7552 O O . TYR C 1 225 ? 5.594 24.827 31.611 1.00 30.12 225 TYR C O 1
ATOM 7561 N N . PRO C 1 226 ? 5.045 26.511 30.183 1.00 29.85 226 PRO C N 1
ATOM 7562 C CA . PRO C 1 226 ? 6.261 26.473 29.342 1.00 35.88 226 PRO C CA 1
ATOM 7563 C C . PRO C 1 226 ? 7.570 26.797 30.074 1.00 35.95 226 PRO C C 1
ATOM 7564 O O . PRO C 1 226 ? 7.551 27.500 31.100 1.00 35.82 226 PRO C O 1
ATOM 7568 N N . TYR C 1 227 ? 8.699 26.300 29.558 1.00 30.13 227 TYR C N 1
ATOM 7569 C CA . TYR C 1 227 ? 8.762 25.449 28.372 1.00 30.39 227 TYR C CA 1
ATOM 7570 C C . TYR C 1 227 ? 8.705 23.981 28.774 1.00 39.03 227 TYR C C 1
ATOM 7571 O O . TYR C 1 227 ? 9.086 23.632 29.900 1.00 36.48 227 TYR C O 1
ATOM 7580 N N . ASP C 1 228 ? 8.288 23.127 27.835 1.00 37.15 228 ASP C N 1
ATOM 7581 C CA . ASP C 1 228 ? 8.247 21.677 28.037 1.00 25.87 228 ASP C CA 1
ATOM 7582 C C . ASP C 1 228 ? 9.575 20.992 27.702 1.00 35.86 228 ASP C C 1
ATOM 7583 O O . ASP C 1 228 ? 9.756 19.813 28.023 1.00 44.51 228 ASP C O 1
ATOM 7588 N N . ASN C 1 229 ? 10.487 21.706 27.039 1.00 34.03 229 ASN C N 1
ATOM 7589 C CA . ASN C 1 229 ? 11.817 21.154 26.741 1.00 44.84 229 ASN C CA 1
ATOM 7590 C C . ASN C 1 229 ? 12.885 22.234 26.726 1.00 49.16 229 ASN C C 1
ATOM 7591 O O . ASN C 1 229 ? 12.591 23.401 27.009 1.00 39.19 229 ASN C O 1
ATOM 7596 N N . SER C 1 230 ? 14.110 21.838 26.359 1.00 54.98 230 SER C N 1
ATOM 7597 C CA . SER C 1 230 ? 15.279 22.724 26.374 1.00 36.69 230 SER C CA 1
ATOM 7598 C C . SER C 1 230 ? 16.409 22.210 25.476 1.00 39.01 230 SER C C 1
ATOM 7599 O O . SER C 1 230 ? 16.416 21.036 25.091 1.00 43.37 230 SER C O 1
ATOM 7602 N N . LEU C 1 231 ? 17.374 23.085 25.170 1.00 47.84 231 LEU C N 1
ATOM 7603 C CA . LEU C 1 231 ? 18.581 22.704 24.410 1.00 55.14 231 LEU C CA 1
ATOM 7604 C C . LEU C 1 231 ? 19.416 21.610 25.076 1.00 59.96 231 LEU C C 1
ATOM 7605 O O . LEU C 1 231 ? 20.077 20.825 24.392 1.00 62.29 231 LEU C O 1
ATOM 7610 N N . ALA C 1 232 ? 19.409 21.600 26.408 1.00 57.90 232 ALA C N 1
ATOM 7611 C CA . ALA C 1 232 ? 20.097 20.589 27.209 1.00 54.22 232 ALA C CA 1
ATOM 7612 C C . ALA C 1 232 ? 19.487 19.206 26.960 1.00 61.00 232 ALA C C 1
ATOM 7613 O O . ALA C 1 232 ? 20.175 18.179 27.032 1.00 49.13 232 ALA C O 1
ATOM 7615 N N . HIS C 1 233 ? 18.190 19.212 26.654 1.00 64.22 233 HIS C N 1
ATOM 7616 C CA . HIS C 1 233 ? 17.400 17.997 26.494 1.00 58.96 233 HIS C CA 1
ATOM 7617 C C . HIS C 1 233 ? 17.520 17.059 27.703 1.00 60.43 233 HIS C C 1
ATOM 7618 O O . HIS C 1 233 ? 17.825 15.876 27.552 1.00 60.29 233 HIS C O 1
ATOM 7625 N N . ASN C 1 234 ? 17.269 17.608 28.894 1.00 62.56 234 ASN C N 1
ATOM 7626 C CA . ASN C 1 234 ? 17.285 16.838 30.139 1.00 64.07 234 ASN C CA 1
ATOM 7627 C C . ASN C 1 234 ? 16.016 16.003 30.256 1.00 59.34 234 ASN C C 1
ATOM 7628 O O . ASN C 1 234 ? 14.925 16.483 29.937 1.00 53.29 234 ASN C O 1
ATOM 7633 N N . GLU C 1 235 ? 16.153 14.759 30.712 1.00 57.95 235 GLU C N 1
ATOM 7634 C CA . GLU C 1 235 ? 14.983 13.929 30.963 1.00 58.38 235 GLU C CA 1
ATOM 7635 C C . GLU C 1 235 ? 13.946 14.694 31.804 1.00 59.60 235 GLU C C 1
ATOM 7636 O O . GLU C 1 235 ? 12.784 14.808 31.414 1.00 36.58 235 GLU C O 1
ATOM 7642 N N . CYS C 1 236 ? 14.385 15.246 32.935 1.00 64.14 236 CYS C N 1
ATOM 7643 C CA . CYS C 1 236 ? 13.456 15.752 33.934 1.00 59.74 236 CYS C CA 1
ATOM 7644 C C . CYS C 1 236 ? 14.088 16.660 34.979 1.00 57.48 236 CYS C C 1
ATOM 7645 O O . CYS C 1 236 ? 15.300 16.872 35.004 1.00 58.18 236 CYS C O 1
ATOM 7648 N N . CYS C 1 237 ? 13.230 17.151 35.871 1.00 58.89 237 CYS C N 1
ATOM 7649 C CA . CYS C 1 237 ? 13.634 17.776 37.122 1.00 44.84 237 CYS C CA 1
ATOM 7650 C C . CYS C 1 237 ? 14.590 18.943 36.902 1.00 45.65 237 CYS C C 1
ATOM 7651 O O . CYS C 1 237 ? 15.430 19.247 37.756 1.00 52.94 237 CYS C O 1
ATOM 7654 N N . GLU C 1 238 ? 14.479 19.593 35.750 1.00 45.23 238 GLU C N 1
ATOM 7655 C CA . GLU C 1 238 ? 15.276 20.788 35.482 1.00 42.88 238 GLU C CA 1
ATOM 7656 C C . GLU C 1 238 ? 14.437 21.825 34.759 1.00 50.95 238 GLU C C 1
ATOM 7657 O O . GLU C 1 238 ? 13.944 21.584 33.653 1.00 42.44 238 GLU C O 1
ATOM 7663 N N . GLU C 1 239 ? 14.268 22.972 35.412 1.00 63.76 239 GLU C N 1
ATOM 7664 C CA . GLU C 1 239 ? 13.415 24.043 34.914 1.00 55.99 239 GLU C CA 1
ATOM 7665 C C . GLU C 1 239 ? 13.936 24.605 33.604 1.00 45.86 239 GLU C C 1
ATOM 7666 O O . GLU C 1 239 ? 15.073 25.048 33.536 1.00 60.93 239 GLU C O 1
ATOM 7672 N N . SER C 1 240 ? 13.109 24.573 32.561 1.00 40.69 240 SER C N 1
ATOM 7673 C CA . SER C 1 240 ? 13.391 25.313 31.336 1.00 24.08 240 SER C CA 1
ATOM 7674 C C . SER C 1 240 ? 12.439 26.488 31.246 1.00 46.45 240 SER C C 1
ATOM 7675 O O . SER C 1 240 ? 11.426 26.422 30.547 1.00 53.67 240 SER C O 1
ATOM 7678 N N . LEU C 1 241 ? 12.764 27.570 31.945 1.00 54.90 241 LEU C N 1
ATOM 7679 C CA . LEU C 1 241 ? 11.814 28.668 32.136 1.00 43.98 241 LEU C CA 1
ATOM 7680 C C . LEU C 1 241 ? 11.659 29.601 30.939 1.00 38.73 241 LEU C C 1
ATOM 7681 O O . LEU C 1 241 ? 12.524 29.672 30.059 1.00 43.49 241 LEU C O 1
ATOM 7686 N N . THR C 1 242 ? 10.540 30.316 30.940 1.00 51.03 242 THR C N 1
ATOM 7687 C CA . THR C 1 242 ? 10.149 31.205 29.854 1.00 48.11 242 THR C CA 1
ATOM 7688 C C . THR C 1 242 ? 10.402 32.674 30.229 1.00 47.54 242 THR C C 1
ATOM 7689 O O . THR C 1 242 ? 10.344 33.037 31.412 1.00 45.90 242 THR C O 1
ATOM 7693 N N . PRO C 1 243 ? 10.686 33.531 29.226 1.00 44.60 243 PRO C N 1
ATOM 7694 C CA . PRO C 1 243 ? 10.845 34.959 29.540 1.00 39.01 243 PRO C CA 1
ATOM 7695 C C . PRO C 1 243 ? 9.661 35.487 30.363 1.00 39.58 243 PRO C C 1
ATOM 7696 O O . PRO C 1 243 ? 9.803 36.396 31.180 1.00 36.10 243 PRO C O 1
ATOM 7700 N N . ASP C 1 244 ? 8.487 34.911 30.138 1.00 44.08 244 ASP C N 1
ATOM 7701 C CA . ASP C 1 244 ? 7.285 35.339 30.833 1.00 40.06 244 ASP C CA 1
ATOM 7702 C C . ASP C 1 244 ? 6.966 34.377 31.963 1.00 41.35 244 ASP C C 1
ATOM 7703 O O . ASP C 1 244 ? 5.800 34.067 32.222 1.00 38.94 244 ASP C O 1
ATOM 7708 N N . ASP C 1 245 ? 8.001 33.903 32.644 1.00 31.45 245 ASP C N 1
ATOM 7709 C CA . ASP C 1 245 ? 7.770 32.950 33.726 1.00 37.84 245 ASP C CA 1
ATOM 7710 C C . ASP C 1 245 ? 6.866 33.463 34.851 1.00 42.84 245 ASP C C 1
ATOM 7711 O O . ASP C 1 245 ? 5.982 32.743 35.310 1.00 41.74 245 ASP C O 1
ATOM 7716 N N . ARG C 1 246 ? 7.103 34.688 35.312 1.00 38.00 246 ARG C N 1
ATOM 7717 C CA . ARG C 1 246 ? 6.223 35.287 36.307 1.00 39.12 246 ARG C CA 1
ATOM 7718 C C . ARG C 1 246 ? 4.743 35.177 35.884 1.00 42.00 246 ARG C C 1
ATOM 7719 O O . ARG C 1 246 ? 3.916 34.621 36.613 1.00 49.58 246 ARG C O 1
ATOM 7727 N N . VAL C 1 247 ? 4.402 35.708 34.713 1.00 31.47 247 VAL C N 1
ATOM 7728 C CA . VAL C 1 247 ? 3.015 35.619 34.242 1.00 36.20 247 VAL C CA 1
ATOM 7729 C C . VAL C 1 247 ? 2.516 34.176 34.165 1.00 36.04 247 VAL C C 1
ATOM 7730 O O . VAL C 1 247 ? 1.404 33.872 34.607 1.00 40.78 247 VAL C O 1
ATOM 7734 N N . PHE C 1 248 ? 3.343 33.290 33.612 1.00 40.83 248 PHE C N 1
ATOM 7735 C CA . PHE C 1 248 ? 3.003 31.868 33.538 1.00 36.46 248 PHE C CA 1
ATOM 7736 C C . PHE C 1 248 ? 2.784 31.224 34.898 1.00 34.73 248 PHE C C 1
ATOM 7737 O O . PHE C 1 248 ? 1.886 30.398 35.060 1.00 36.24 248 PHE C O 1
ATOM 7745 N N . LYS C 1 249 ? 3.610 31.600 35.868 1.00 22.73 249 LYS C N 1
ATOM 7746 C CA . LYS C 1 249 ? 3.413 31.160 37.242 1.00 28.66 249 LYS C CA 1
ATOM 7747 C C . LYS C 1 249 ? 2.112 31.722 37.842 1.00 37.36 249 LYS C C 1
ATOM 7748 O O . LYS C 1 249 ? 1.381 31.007 38.533 1.00 39.46 249 LYS C O 1
ATOM 7754 N N . GLN C 1 250 ? 1.818 32.994 37.576 1.00 32.73 250 GLN C N 1
ATOM 7755 C CA . GLN C 1 250 ? 0.554 33.567 38.027 1.00 35.84 250 GLN C CA 1
ATOM 7756 C C . GLN C 1 250 ? -0.643 32.815 37.434 1.00 37.93 250 GLN C C 1
ATOM 7757 O O . GLN C 1 250 ? -1.568 32.461 38.164 1.00 34.36 250 GLN C O 1
ATOM 7763 N N . LEU C 1 251 ? -0.612 32.574 36.120 1.00 30.35 251 LEU C N 1
ATOM 7764 C CA . LEU C 1 251 ? -1.647 31.799 35.423 1.00 31.59 251 LEU C CA 1
ATOM 7765 C C . LEU C 1 251 ? -1.864 30.412 36.056 1.00 34.99 251 LEU C C 1
ATOM 7766 O O . LEU C 1 251 ? -2.969 30.063 36.480 1.00 43.67 251 LEU C O 1
ATOM 7771 N N . ALA C 1 252 ? -0.801 29.622 36.104 1.00 32.31 252 ALA C N 1
ATOM 7772 C CA . ALA C 1 252 ? -0.854 28.288 36.681 1.00 38.18 252 ALA C CA 1
ATOM 7773 C C . ALA C 1 252 ? -1.421 28.327 38.096 1.00 45.81 252 ALA C C 1
ATOM 7774 O O . ALA C 1 252 ? -2.209 27.457 38.485 1.00 42.98 252 ALA C O 1
ATOM 7776 N N . HIS C 1 253 ? -0.998 29.325 38.872 1.00 39.10 253 HIS C N 1
ATOM 7777 C CA . HIS C 1 253 ? -1.485 29.467 40.241 1.00 35.32 253 HIS C CA 1
ATOM 7778 C C . HIS C 1 253 ? -2.951 29.854 40.271 1.00 43.65 253 HIS C C 1
ATOM 7779 O O . HIS C 1 253 ? -3.696 29.391 41.134 1.00 49.97 253 HIS C O 1
ATOM 7786 N N . THR C 1 254 ? -3.362 30.697 39.325 1.00 37.92 254 THR C N 1
ATOM 7787 C CA . THR C 1 254 ? -4.754 31.106 39.245 1.00 34.56 254 THR C CA 1
ATOM 7788 C C . THR C 1 254 ? -5.614 29.862 39.184 1.00 37.70 254 THR C C 1
ATOM 7789 O O . THR C 1 254 ? -6.624 29.767 39.892 1.00 45.79 254 THR C O 1
ATOM 7793 N N . TYR C 1 255 ? -5.214 28.903 38.347 1.00 29.58 255 TYR C N 1
ATOM 7794 C CA . TYR C 1 255 ? -5.981 27.671 38.228 1.00 31.43 255 TYR C CA 1
ATOM 7795 C C . TYR C 1 255 ? -5.880 26.755 39.450 1.00 30.13 255 TYR C C 1
ATOM 7796 O O . TYR C 1 255 ? -6.888 26.257 39.957 1.00 37.16 255 TYR C O 1
ATOM 7805 N N . SER C 1 256 ? -4.660 26.528 39.912 1.00 32.17 256 SER C N 1
ATOM 7806 C CA . SER C 1 256 ? -4.447 25.619 41.022 1.00 37.12 256 SER C CA 1
ATOM 7807 C C . SER C 1 256 ? -5.032 26.179 42.314 1.00 46.84 256 SER C C 1
ATOM 7808 O O . SER C 1 256 ? -5.761 25.482 43.024 1.00 47.77 256 SER C O 1
ATOM 7811 N N . ASP C 1 257 ? -4.717 27.438 42.610 1.00 45.62 257 ASP C N 1
ATOM 7812 C CA . ASP C 1 257 ? -5.175 28.084 43.843 1.00 42.75 257 ASP C CA 1
ATOM 7813 C C . ASP C 1 257 ? -6.683 27.988 44.006 1.00 46.26 257 ASP C C 1
ATOM 7814 O O . ASP C 1 257 ? -7.183 27.927 45.127 1.00 55.09 257 ASP C O 1
ATOM 7819 N N . ASN C 1 258 ? -7.398 27.993 42.883 1.00 40.04 258 ASN C N 1
ATOM 7820 C CA . ASN C 1 258 ? -8.854 27.881 42.885 1.00 37.72 258 ASN C CA 1
ATOM 7821 C C . ASN C 1 258 ? -9.385 26.461 42.726 1.00 34.54 258 ASN C C 1
ATOM 7822 O O . ASN C 1 258 ? -10.573 26.269 42.505 1.00 39.46 258 ASN C O 1
ATOM 7827 N N . HIS C 1 259 ? -8.508 25.472 42.831 1.00 44.81 259 HIS C N 1
ATOM 7828 C CA . HIS C 1 259 ? -8.892 24.080 42.644 1.00 48.03 259 HIS C CA 1
ATOM 7829 C C . HIS C 1 259 ? -8.548 23.318 43.908 1.00 49.62 259 HIS C C 1
ATOM 7830 O O . HIS C 1 259 ? -7.388 22.986 44.145 1.00 54.36 259 HIS C O 1
ATOM 7837 N N . PRO C 1 260 ? -9.568 23.022 44.714 1.00 58.30 260 PRO C N 1
ATOM 7838 C CA . PRO C 1 260 ? -9.469 22.496 46.083 1.00 60.82 260 PRO C CA 1
ATOM 7839 C C . PRO C 1 260 ? -8.480 21.346 46.246 1.00 56.29 260 PRO C C 1
ATOM 7840 O O . PRO C 1 260 ? -7.971 21.145 47.366 1.00 53.21 260 PRO C O 1
ATOM 7844 N N . ILE C 1 261 ? -8.227 20.609 45.161 1.00 49.64 261 ILE C N 1
ATOM 7845 C CA . ILE C 1 261 ? -7.395 19.414 45.228 1.00 55.15 261 ILE C CA 1
ATOM 7846 C C . ILE C 1 261 ? -6.047 19.663 44.592 1.00 46.00 261 ILE C C 1
ATOM 7847 O O . ILE C 1 261 ? -5.008 19.269 45.117 1.00 46.98 261 ILE C O 1
ATOM 7852 N N . MET C 1 262 ? -6.064 20.332 43.454 1.00 37.83 262 MET C N 1
ATOM 7853 C CA . MET C 1 262 ? -4.821 20.644 42.768 1.00 48.65 262 MET C CA 1
ATOM 7854 C C . MET C 1 262 ? -3.905 21.496 43.650 1.00 48.87 262 MET C C 1
ATOM 7855 O O . MET C 1 262 ? -2.682 21.342 43.627 1.00 54.45 262 MET C O 1
ATOM 7860 N N . ARG C 1 263 ? -4.518 22.383 44.423 1.00 49.10 263 ARG C N 1
ATOM 7861 C CA . ARG C 1 263 ? -3.827 23.322 45.306 1.00 46.47 263 ARG C CA 1
ATOM 7862 C C . ARG C 1 263 ? -2.928 22.628 46.327 1.00 49.96 263 ARG C C 1
ATOM 7863 O O . ARG C 1 263 ? -2.050 23.255 46.923 1.00 58.01 263 ARG C O 1
ATOM 7871 N N . LYS C 1 264 ? -3.145 21.332 46.530 1.00 60.26 264 LYS C N 1
ATOM 7872 C CA . LYS C 1 264 ? -2.414 20.584 47.561 1.00 69.36 264 LYS C CA 1
ATOM 7873 C C . LYS C 1 264 ? -1.007 20.175 47.131 1.00 61.94 264 LYS C C 1
ATOM 7874 O O . LYS C 1 264 ? -0.042 20.382 47.864 1.00 61.21 264 LYS C O 1
ATOM 7880 N N . GLY C 1 265 ? -0.897 19.582 45.949 1.00 59.11 265 GLY C N 1
ATOM 7881 C CA . GLY C 1 265 ? 0.397 19.274 45.366 1.00 46.87 265 GLY C CA 1
ATOM 7882 C C . GLY C 1 265 ? 0.867 17.841 45.527 1.00 50.09 265 GLY C C 1
ATOM 7883 O O . GLY C 1 265 ? 1.944 17.486 45.041 1.00 54.50 265 GLY C O 1
ATOM 7884 N N . ASN C 1 266 ? 0.063 17.016 46.195 1.00 42.57 266 ASN C N 1
ATOM 7885 C CA . ASN C 1 266 ? 0.452 15.643 46.493 1.00 54.04 266 ASN C CA 1
ATOM 7886 C C . ASN C 1 266 ? -0.507 14.581 45.937 1.00 57.51 266 ASN C C 1
ATOM 7887 O O . ASN C 1 266 ? -0.756 13.545 46.572 1.00 55.21 266 ASN C O 1
ATOM 7892 N N . ASN C 1 267 ? -1.022 14.842 44.740 1.00 50.60 267 ASN C N 1
ATOM 7893 C CA . ASN C 1 267 ? -1.991 13.961 44.090 1.00 48.65 267 ASN C CA 1
ATOM 7894 C C . ASN C 1 267 ? -1.321 12.936 43.176 1.00 45.73 267 ASN C C 1
ATOM 7895 O O . ASN C 1 267 ? -0.188 13.136 42.747 1.00 40.88 267 ASN C O 1
ATOM 7900 N N . CYS C 1 268 ? -2.037 11.849 42.891 1.00 52.04 268 CYS C N 1
ATOM 7901 C CA . CYS C 1 268 ? -1.558 10.740 42.052 1.00 55.63 268 CYS C CA 1
ATOM 7902 C C . CYS C 1 268 ? -0.086 10.359 42.252 1.00 61.21 268 CYS C C 1
ATOM 7903 O O . CYS C 1 268 ? 0.624 10.080 41.287 1.00 63.07 268 CYS C O 1
ATOM 7906 N N . ASN C 1 269 ? 0.367 10.332 43.500 1.00 69.45 269 ASN C N 1
ATOM 7907 C CA . ASN C 1 269 ? 1.762 9.987 43.794 1.00 75.21 269 ASN C CA 1
ATOM 7908 C C . ASN C 1 269 ? 2.757 11.050 43.312 1.00 72.86 269 ASN C C 1
ATOM 7909 O O . ASN C 1 269 ? 3.977 10.847 43.363 1.00 69.92 269 ASN C O 1
ATOM 7914 N N . ASP C 1 270 ? 2.228 12.181 42.847 1.00 68.96 270 ASP C N 1
ATOM 7915 C CA . ASP C 1 270 ? 3.054 13.295 42.388 1.00 59.19 270 ASP C CA 1
ATOM 7916 C C . ASP C 1 270 ? 3.244 14.328 43.480 1.00 67.19 270 ASP C C 1
ATOM 7917 O O . ASP C 1 270 ? 2.373 14.516 44.338 1.00 61.05 270 ASP C O 1
ATOM 7922 N N . SER C 1 271 ? 4.387 15.005 43.425 1.00 71.29 271 SER C N 1
ATOM 7923 C CA . SER C 1 271 ? 4.674 16.109 44.332 1.00 65.75 271 SER C CA 1
ATOM 7924 C C . SER C 1 271 ? 4.944 17.394 43.536 1.00 61.84 271 SER C C 1
ATOM 7925 O O . SER C 1 271 ? 5.997 17.553 42.918 1.00 68.41 271 SER C O 1
ATOM 7928 N N . PHE C 1 272 ? 3.970 18.296 43.546 1.00 52.42 272 PHE C N 1
ATOM 7929 C CA . PHE C 1 272 ? 4.072 19.558 42.828 1.00 41.87 272 PHE C CA 1
ATOM 7930 C C . PHE C 1 272 ? 3.764 20.699 43.766 1.00 40.22 272 PHE C C 1
ATOM 7931 O O . PHE C 1 272 ? 2.622 20.863 44.195 1.00 43.44 272 PHE C O 1
ATOM 7939 N N . SER C 1 273 ? 4.784 21.485 44.084 1.00 50.73 273 SER C N 1
ATOM 7940 C CA . SER C 1 273 ? 4.635 22.594 45.019 1.00 56.83 273 SER C CA 1
ATOM 7941 C C . SER C 1 273 ? 3.639 23.612 44.504 1.00 58.60 273 SER C C 1
ATOM 7942 O O . SER C 1 273 ? 3.798 24.131 43.403 1.00 53.79 273 SER C O 1
ATOM 7945 N N . GLY C 1 274 ? 2.616 23.895 45.309 1.00 54.25 274 GLY C N 1
ATOM 7946 C CA . GLY C 1 274 ? 1.544 24.791 44.910 1.00 44.53 274 GLY C CA 1
ATOM 7947 C C . GLY C 1 274 ? 0.634 24.198 43.846 1.00 49.69 274 GLY C C 1
ATOM 7948 O O . GLY C 1 274 ? -0.251 24.885 43.330 1.00 50.35 274 GLY C O 1
ATOM 7949 N N . GLY C 1 275 ? 0.863 22.927 43.515 1.00 38.35 275 GLY C N 1
ATOM 7950 C CA . GLY C 1 275 ? 0.063 22.213 42.543 1.00 26.86 275 GLY C CA 1
ATOM 7951 C C . GLY C 1 275 ? 0.387 22.638 41.122 1.00 47.02 275 GLY C C 1
ATOM 7952 O O . GLY C 1 275 ? -0.362 22.371 40.174 1.00 46.96 275 GLY C O 1
ATOM 7953 N N . ILE C 1 276 ? 1.513 23.313 40.961 1.00 53.09 276 ILE C N 1
ATOM 7954 C CA . ILE C 1 276 ? 1.925 23.739 39.634 1.00 53.97 276 ILE C CA 1
ATOM 7955 C C . ILE C 1 276 ? 3.327 23.236 39.353 1.00 42.93 276 ILE C C 1
ATOM 7956 O O . ILE C 1 276 ? 4.055 22.856 40.264 1.00 50.63 276 ILE C O 1
ATOM 7961 N N . THR C 1 277 ? 3.700 23.221 38.085 1.00 38.47 277 THR C N 1
ATOM 7962 C CA . THR C 1 277 ? 5.020 22.768 37.723 1.00 41.10 277 THR C CA 1
ATOM 7963 C C . THR C 1 277 ? 5.396 23.299 36.352 1.00 45.99 277 THR C C 1
ATOM 7964 O O . THR C 1 277 ? 4.534 23.697 35.568 1.00 46.88 277 THR C O 1
ATOM 7968 N N . ASN C 1 278 ? 6.698 23.322 36.093 1.00 47.17 278 ASN C N 1
ATOM 7969 C CA . ASN C 1 278 ? 7.244 23.593 34.768 1.00 41.09 278 ASN C CA 1
ATOM 7970 C C . ASN C 1 278 ? 7.262 22.289 33.961 1.00 50.97 278 ASN C C 1
ATOM 7971 O O . ASN C 1 278 ? 7.650 21.233 34.485 1.00 63.58 278 ASN C O 1
ATOM 7976 N N . GLY C 1 279 ? 6.815 22.351 32.706 1.00 29.72 279 GLY C N 1
ATOM 7977 C CA . GLY C 1 279 ? 6.765 21.161 31.881 1.00 25.84 279 GLY C CA 1
ATOM 7978 C C . GLY C 1 279 ? 8.067 20.383 31.986 1.00 45.35 279 GLY C C 1
ATOM 7979 O O . GLY C 1 279 ? 8.086 19.235 32.462 1.00 42.55 279 GLY C O 1
ATOM 7980 N N . ALA C 1 280 ? 9.159 21.027 31.571 1.00 38.56 280 ALA C N 1
ATOM 7981 C CA . ALA C 1 280 ? 10.454 20.370 31.473 1.00 35.16 280 ALA C CA 1
ATOM 7982 C C . ALA C 1 280 ? 10.870 19.800 32.816 1.00 37.46 280 ALA C C 1
ATOM 7983 O O . ALA C 1 280 ? 11.435 18.703 32.890 1.00 46.23 280 ALA C O 1
ATOM 7985 N N . HIS C 1 281 ? 10.589 20.548 33.877 1.00 36.25 281 HIS C N 1
ATOM 7986 C CA . HIS C 1 281 ? 10.983 20.124 35.213 1.00 37.68 281 HIS C CA 1
ATOM 7987 C C . HIS C 1 281 ? 10.288 18.828 35.623 1.00 33.61 281 HIS C C 1
ATOM 7988 O O . HIS C 1 281 ? 10.878 17.972 36.268 1.00 40.90 281 HIS C O 1
ATOM 7995 N N . TRP C 1 282 ? 9.023 18.695 35.260 1.00 40.32 282 TRP C N 1
ATOM 7996 C CA . TRP C 1 282 ? 8.338 17.426 35.413 1.00 44.48 282 TRP C CA 1
ATOM 7997 C C . TRP C 1 282 ? 9.090 16.390 34.573 1.00 42.76 282 TRP C C 1
ATOM 7998 O O . TRP C 1 282 ? 9.751 15.485 35.092 1.00 33.73 282 TRP C O 1
ATOM 8009 N N . TYR C 1 283 ? 8.961 16.532 33.262 1.00 43.44 283 TYR C N 1
ATOM 8010 C CA . TYR C 1 283 ? 9.813 15.822 32.329 1.00 47.51 283 TYR C CA 1
ATOM 8011 C C . TYR C 1 283 ? 9.702 16.535 31.005 1.00 44.21 283 TYR C C 1
ATOM 8012 O O . TYR C 1 283 ? 8.660 17.104 30.698 1.00 38.62 283 TYR C O 1
ATOM 8021 N N . GLU C 1 284 ? 10.787 16.521 30.239 1.00 51.27 284 GLU C N 1
ATOM 8022 C CA . GLU C 1 284 ? 10.818 17.157 28.920 1.00 50.28 284 GLU C CA 1
ATOM 8023 C C . GLU C 1 284 ? 10.103 16.366 27.826 1.00 41.78 284 GLU C C 1
ATOM 8024 O O . GLU C 1 284 ? 10.093 15.129 27.813 1.00 46.92 284 GLU C O 1
ATOM 8030 N N . LEU C 1 285 ? 9.499 17.105 26.908 1.00 30.00 285 LEU C N 1
ATOM 8031 C CA . LEU C 1 285 ? 8.876 16.508 25.746 1.00 39.21 285 LEU C CA 1
ATOM 8032 C C . LEU C 1 285 ? 8.993 17.538 24.633 1.00 39.44 285 LEU C C 1
ATOM 8033 O O . LEU C 1 285 ? 9.128 18.731 24.908 1.00 33.04 285 LEU C O 1
ATOM 8038 N N . SER C 1 286 ? 8.965 17.085 23.383 1.00 40.57 286 SER C N 1
ATOM 8039 C CA . SER C 1 286 ? 9.143 17.990 22.252 1.00 40.10 286 SER C CA 1
ATOM 8040 C C . SER C 1 286 ? 8.050 17.815 21.227 1.00 36.61 286 SER C C 1
ATOM 8041 O O . SER C 1 286 ? 7.538 16.706 21.047 1.00 44.97 286 SER C O 1
ATOM 8044 N N . GLY C 1 287 ? 7.701 18.921 20.564 1.00 33.45 287 GLY C N 1
ATOM 8045 C CA . GLY C 1 287 ? 6.609 18.962 19.596 1.00 26.61 287 GLY C CA 1
ATOM 8046 C C . GLY C 1 287 ? 5.222 19.181 20.190 1.00 25.32 287 GLY C C 1
ATOM 8047 O O . GLY C 1 287 ? 4.202 18.955 19.531 1.00 25.70 287 GLY C O 1
ATOM 8048 N N . GLY C 1 288 ? 5.187 19.631 21.443 1.00 35.64 288 GLY C N 1
ATOM 8049 C CA . GLY C 1 288 ? 3.941 19.908 22.145 1.00 38.12 288 GLY C CA 1
ATOM 8050 C C . GLY C 1 288 ? 3.183 21.121 21.629 1.00 37.26 288 GLY C C 1
ATOM 8051 O O . GLY C 1 288 ? 3.738 21.990 20.938 1.00 25.42 288 GLY C O 1
ATOM 8052 N N . MET C 1 289 ? 1.899 21.179 21.959 1.00 35.65 289 MET C N 1
ATOM 8053 C CA . MET C 1 289 ? 1.072 22.259 21.464 1.00 35.28 289 MET C CA 1
ATOM 8054 C C . MET C 1 289 ? 1.351 23.476 22.318 1.00 28.69 289 MET C C 1
ATOM 8055 O O . MET C 1 289 ? 1.417 24.599 21.827 1.00 30.67 289 MET C O 1
ATOM 8060 N N . GLN C 1 290 ? 1.524 23.239 23.609 1.00 25.39 290 GLN C N 1
ATOM 8061 C CA . GLN C 1 290 ? 1.681 24.327 24.555 1.00 22.92 290 GLN C CA 1
ATOM 8062 C C . GLN C 1 290 ? 2.745 25.295 24.061 1.00 29.22 290 GLN C C 1
ATOM 8063 O O . GLN C 1 290 ? 2.450 26.442 23.717 1.00 30.76 290 GLN C O 1
ATOM 8069 N N . ASP C 1 291 ? 3.985 24.814 24.024 1.00 28.99 291 ASP C N 1
ATOM 8070 C CA . ASP C 1 291 ? 5.129 25.640 23.663 1.00 21.07 291 ASP C CA 1
ATOM 8071 C C . ASP C 1 291 ? 4.985 26.218 22.240 1.00 34.48 291 ASP C C 1
ATOM 8072 O O . ASP C 1 291 ? 5.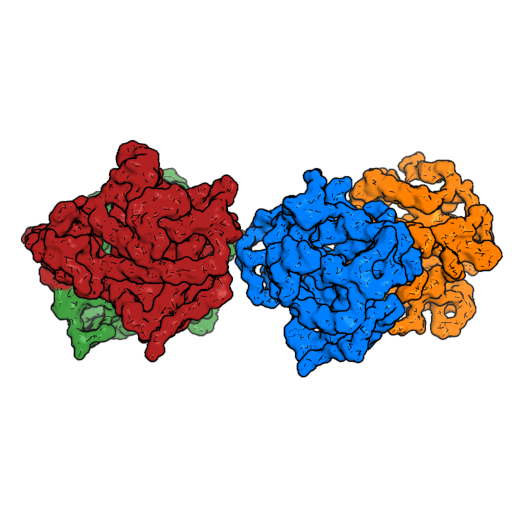478 27.307 21.936 1.00 30.12 291 ASP C O 1
ATOM 8077 N N . PHE C 1 292 ? 4.301 25.487 21.364 1.00 39.73 292 PHE C N 1
ATOM 8078 C CA . PHE C 1 292 ? 4.041 25.977 20.009 1.00 24.85 292 PHE C CA 1
ATOM 8079 C C . PHE C 1 292 ? 3.265 27.311 19.993 1.00 25.60 292 PHE C C 1
ATOM 8080 O O . PHE C 1 292 ? 3.575 28.209 19.209 1.00 45.08 292 PHE C O 1
ATOM 8088 N N . ASN C 1 293 ? 2.252 27.431 20.844 1.00 24.52 293 ASN C N 1
ATOM 8089 C CA . ASN C 1 293 ? 1.538 28.690 21.023 1.00 34.06 293 ASN C CA 1
ATOM 8090 C C . ASN C 1 293 ? 2.432 29.873 21.385 1.00 33.76 293 ASN C C 1
ATOM 8091 O O . ASN C 1 293 ? 2.358 30.947 20.770 1.00 27.48 293 ASN C O 1
ATOM 8096 N N . TYR C 1 294 ? 3.267 29.671 22.397 1.00 37.90 294 TYR C N 1
ATOM 8097 C CA . TYR C 1 294 ? 4.136 30.729 22.916 1.00 46.97 294 TYR C CA 1
ATOM 8098 C C . TYR C 1 294 ? 5.243 31.118 21.953 1.00 41.74 294 TYR C C 1
ATOM 8099 O O . TYR C 1 294 ? 5.608 32.294 21.858 1.00 28.82 294 TYR C O 1
ATOM 8108 N N . ALA C 1 295 ? 5.782 30.117 21.261 1.00 34.28 295 ALA C N 1
ATOM 8109 C CA . ALA C 1 295 ? 6.933 30.311 20.386 1.00 31.42 295 ALA C CA 1
ATOM 8110 C C . ALA C 1 295 ? 6.580 30.813 18.978 1.00 25.42 295 ALA C C 1
ATOM 8111 O O . ALA C 1 295 ? 7.411 31.438 18.304 1.00 32.97 295 ALA C O 1
ATOM 8113 N N . PHE C 1 296 ? 5.353 30.538 18.543 1.00 27.30 296 PHE C N 1
ATOM 8114 C CA . PHE C 1 296 ? 4.959 30.801 17.161 1.00 34.32 296 PHE C CA 1
ATOM 8115 C C . PHE C 1 296 ? 3.769 31.749 17.087 1.00 36.29 296 PHE C C 1
ATOM 8116 O O . PHE C 1 296 ? 3.297 32.087 15.992 1.00 33.61 296 PHE C O 1
ATOM 8124 N N . SER C 1 297 ? 3.295 32.182 18.252 1.00 33.72 297 SER C N 1
ATOM 8125 C CA . SER C 1 297 ? 2.252 33.204 18.313 1.00 21.54 297 SER C CA 1
ATOM 8126 C C . SER C 1 297 ? 2.382 34.059 19.573 1.00 19.86 297 SER C C 1
ATOM 8127 O O . SER C 1 297 ? 3.360 33.951 20.311 1.00 39.14 297 SER C O 1
ATOM 8130 N N . ASN C 1 298 ? 1.392 34.907 19.811 1.00 14.76 298 ASN C N 1
ATOM 8131 C CA . ASN C 1 298 ? 1.330 35.687 21.037 1.00 22.55 298 ASN C CA 1
ATOM 8132 C C . ASN C 1 298 ? 0.802 34.851 22.197 1.00 28.66 298 ASN C C 1
ATOM 8133 O O . ASN C 1 298 ? 0.972 35.196 23.368 1.00 30.88 298 ASN C O 1
ATOM 8138 N N . CYS C 1 299 ? 0.138 33.756 21.867 1.00 19.68 299 CYS C N 1
ATOM 8139 C CA . CYS C 1 299 ? -0.634 33.020 22.859 1.00 16.40 299 CYS C CA 1
ATOM 8140 C C . CYS C 1 299 ? 0.209 32.456 24.012 1.00 25.75 299 CYS C C 1
ATOM 8141 O O . CYS C 1 299 ? 1.314 31.948 23.818 1.00 29.02 299 CYS C O 1
ATOM 8144 N N . PHE C 1 300 ? -0.351 32.556 25.215 1.00 22.32 300 PHE C N 1
ATOM 8145 C CA . PHE C 1 300 ? 0.210 31.994 26.433 1.00 17.99 300 PHE C CA 1
ATOM 8146 C C . PHE C 1 300 ? -0.626 30.778 26.860 1.00 32.94 300 PHE C C 1
ATOM 8147 O O . PHE C 1 300 ? -1.666 30.925 27.531 1.00 31.71 300 PHE C O 1
ATOM 8155 N N . GLU C 1 301 ? -0.195 29.583 26.461 1.00 22.67 301 GLU C N 1
ATOM 8156 C CA . GLU C 1 301 ? -0.971 28.369 26.727 1.00 23.59 301 GLU C CA 1
ATOM 8157 C C . GLU C 1 301 ? -0.451 27.589 27.941 1.00 30.82 301 GLU C C 1
ATOM 8158 O O . GLU C 1 301 ? 0.753 27.339 28.073 1.00 32.70 301 GLU C O 1
ATOM 8164 N N . LEU C 1 302 ? -1.358 27.224 28.840 1.00 33.24 302 LEU C N 1
ATOM 8165 C CA . LEU C 1 302 ? -0.994 26.335 29.937 1.00 41.94 302 LEU C CA 1
ATOM 8166 C C . LEU C 1 302 ? -1.420 24.924 29.582 1.00 40.12 302 LEU C C 1
ATOM 8167 O O . LEU C 1 302 ? -2.371 24.733 28.822 1.00 38.60 302 LEU C O 1
ATOM 8172 N N . THR C 1 303 ? -0.709 23.944 30.130 1.00 39.55 303 THR C N 1
ATOM 8173 C CA . THR C 1 303 ? -1.148 22.549 30.087 1.00 50.89 303 THR C CA 1
ATOM 8174 C C . THR C 1 303 ? -1.740 22.193 31.449 1.00 52.39 303 THR C C 1
ATOM 8175 O O . THR C 1 303 ? -1.061 22.301 32.477 1.00 46.01 303 THR C O 1
ATOM 8179 N N . ILE C 1 304 ? -3.002 21.770 31.465 1.00 52.77 304 ILE C N 1
ATOM 8180 C CA . ILE C 1 304 ? -3.650 21.441 32.733 1.00 46.94 304 ILE C CA 1
ATOM 8181 C C . ILE C 1 304 ? -4.110 19.988 32.879 1.00 45.59 304 ILE C C 1
ATOM 8182 O O . ILE C 1 304 ? -4.867 19.461 32.060 1.00 37.90 304 ILE C O 1
ATOM 8187 N N . GLU C 1 305 ? -3.613 19.352 33.934 1.00 39.81 305 GLU C N 1
ATOM 8188 C CA . GLU C 1 305 ? -3.921 17.966 34.237 1.00 30.31 305 GLU C CA 1
ATOM 8189 C C . GLU C 1 305 ? -5.037 17.944 35.258 1.00 41.81 305 GLU C C 1
ATOM 8190 O O . GLU C 1 305 ? -4.904 18.501 36.353 1.00 50.67 305 GLU C O 1
ATOM 8196 N N . LEU C 1 306 ? -6.139 17.298 34.896 1.00 40.47 306 LEU C N 1
ATOM 8197 C CA . LEU C 1 306 ? -7.381 17.413 35.653 1.00 40.01 306 LEU C CA 1
ATOM 8198 C C . LEU C 1 306 ? -7.637 16.278 36.654 1.00 42.87 306 LEU C C 1
ATOM 8199 O O . LEU C 1 306 ? -8.066 16.533 37.781 1.00 49.55 306 LEU C O 1
ATOM 8204 N N . SER C 1 307 ? -7.378 15.036 36.248 1.00 47.53 307 SER C N 1
ATOM 8205 C CA . SER C 1 307 ? -7.647 13.872 37.101 1.00 41.77 307 SER C CA 1
ATOM 8206 C C . SER C 1 307 ? -6.472 12.899 37.184 1.00 40.50 307 SER C C 1
ATOM 8207 O O . SER C 1 307 ? -5.611 12.866 36.302 1.00 48.40 307 SER C O 1
ATOM 8210 N N . CYS C 1 308 ? -6.429 12.113 38.253 1.00 48.50 308 CYS C N 1
ATOM 8211 C CA . CYS C 1 308 ? -5.467 11.022 38.336 1.00 46.67 308 CYS C CA 1
ATOM 8212 C C . CYS C 1 308 ? -5.937 9.951 37.371 1.00 50.97 308 CYS C C 1
ATOM 8213 O O . CYS C 1 308 ? -5.145 9.351 36.645 1.00 56.40 308 CYS C O 1
ATOM 8216 N N . CYS C 1 309 ? -7.248 9.729 37.369 1.00 42.80 309 CYS C N 1
ATOM 8217 C CA . CYS C 1 309 ? -7.872 8.771 36.474 1.00 36.40 309 CYS C CA 1
ATOM 8218 C C . CYS C 1 309 ? -8.051 9.420 35.117 1.00 48.14 309 CYS C C 1
ATOM 8219 O O . CYS C 1 309 ? -8.731 10.441 35.019 1.00 34.08 309 CYS C O 1
ATOM 8222 N N . LYS C 1 310 ? -7.435 8.839 34.084 1.00 55.10 310 LYS C N 1
ATOM 8223 C CA . LYS C 1 310 ? -7.456 9.426 32.741 1.00 50.69 310 LYS C CA 1
ATOM 8224 C C . LYS C 1 310 ? -8.868 9.476 32.173 1.00 54.34 310 LYS C C 1
ATOM 8225 O O . LYS C 1 310 ? -9.300 10.519 31.656 1.00 54.62 310 LYS C O 1
ATOM 8231 N N . TYR C 1 311 ? -9.575 8.348 32.281 1.00 50.42 311 TYR C N 1
ATOM 8232 C CA . TYR C 1 311 ? -10.939 8.206 31.774 1.00 48.15 311 TYR C CA 1
ATOM 8233 C C . TYR C 1 311 ? -11.864 7.693 32.870 1.00 47.24 311 TYR C C 1
ATOM 8234 O O . TYR C 1 311 ? -12.154 6.503 32.934 1.00 49.18 311 TYR C O 1
ATOM 8243 N N . PRO C 1 312 ? -12.336 8.591 33.742 1.00 55.01 312 PRO C N 1
ATOM 8244 C CA . PRO C 1 312 ? -13.174 8.157 34.862 1.00 56.53 312 PRO C CA 1
ATOM 8245 C C . PRO C 1 312 ? -14.599 7.919 34.396 1.00 62.45 312 PRO C C 1
ATOM 8246 O O . PRO C 1 312 ? -14.875 8.043 33.211 1.00 67.25 312 PRO C O 1
ATOM 8250 N N . ALA C 1 313 ? -15.485 7.575 35.323 1.00 62.23 313 ALA C N 1
ATOM 8251 C CA . ALA C 1 313 ? -16.878 7.313 34.994 1.00 65.12 313 ALA C CA 1
ATOM 8252 C C . ALA C 1 313 ? -17.762 8.558 35.149 1.00 58.06 313 ALA C C 1
ATOM 8253 O O . ALA C 1 313 ? -17.466 9.451 35.951 1.00 53.86 313 ALA C O 1
ATOM 8255 N N . ALA C 1 314 ? -18.855 8.591 34.386 1.00 47.79 314 ALA C N 1
ATOM 8256 C CA . ALA C 1 314 ? -19.782 9.723 34.354 1.00 44.30 314 ALA C CA 1
ATOM 8257 C C . ALA C 1 314 ? -20.127 10.326 35.723 1.00 48.17 314 ALA C C 1
ATOM 8258 O O . ALA C 1 314 ? -20.122 11.547 35.903 1.00 45.46 314 ALA C O 1
ATOM 8260 N N . SER C 1 315 ? -20.446 9.465 36.680 1.00 48.80 315 SER C N 1
ATOM 8261 C CA . SER C 1 315 ? -20.902 9.918 37.988 1.00 48.40 315 SER C CA 1
ATOM 8262 C C . SER C 1 315 ? -19.870 10.846 38.604 1.00 43.16 315 SER C C 1
ATOM 8263 O O . SER C 1 315 ? -20.178 11.717 39.415 1.00 40.48 315 SER C O 1
ATOM 8266 N N . THR C 1 316 ? -18.631 10.647 38.197 1.00 38.10 316 THR C N 1
ATOM 8267 C CA . THR C 1 316 ? -17.544 11.502 38.623 1.00 42.20 316 THR C CA 1
ATOM 8268 C C . THR C 1 316 ? -17.690 12.920 38.085 1.00 45.01 316 THR C C 1
ATOM 8269 O O . THR C 1 316 ? -17.440 13.890 38.803 1.00 51.47 316 THR C O 1
ATOM 8273 N N . LEU C 1 317 ? -18.117 13.022 36.829 1.00 38.14 317 LEU C N 1
ATOM 8274 C CA . LEU C 1 317 ? -18.235 14.296 36.107 1.00 44.26 317 LEU C CA 1
ATOM 8275 C C . LEU C 1 317 ? -18.836 15.498 36.861 1.00 43.10 317 LEU C C 1
ATOM 8276 O O . LEU C 1 317 ? -18.286 16.600 36.798 1.00 38.67 317 LEU C O 1
ATOM 8281 N N . PRO C 1 318 ? -19.978 15.307 37.542 1.00 43.54 318 PRO C N 1
ATOM 8282 C CA . PRO C 1 318 ? -20.562 16.432 38.287 1.00 47.41 318 PRO C CA 1
ATOM 8283 C C . PRO C 1 318 ? -19.637 17.030 39.377 1.00 55.28 318 PRO C C 1
ATOM 8284 O O . PRO C 1 318 ? -19.596 18.262 39.515 1.00 50.43 318 PRO C O 1
ATOM 8288 N N . GLN C 1 319 ? -18.922 16.188 40.130 1.00 44.89 319 GLN C N 1
ATOM 8289 C CA . GLN C 1 319 ? -17.907 16.662 41.083 1.00 40.74 319 GLN C CA 1
ATOM 8290 C C . GLN C 1 319 ? -16.794 17.441 40.391 1.00 41.64 319 GLN C C 1
ATOM 8291 O O . GLN C 1 319 ? -16.434 18.546 40.811 1.00 36.18 319 GLN C O 1
ATOM 8297 N N . GLU C 1 320 ? -16.236 16.845 39.338 1.00 46.98 320 GLU C N 1
ATOM 8298 C CA . GLU C 1 320 ? -15.187 17.494 38.542 1.00 52.23 320 GLU C CA 1
ATOM 8299 C C . GLU C 1 320 ? -15.589 18.907 38.110 1.00 42.17 320 GLU C C 1
ATOM 8300 O O . GLU C 1 320 ? -14.783 19.844 38.161 1.00 51.18 320 GLU C O 1
ATOM 8306 N N . TRP C 1 321 ? -16.837 19.053 37.683 1.00 34.82 321 TRP C N 1
ATOM 8307 C CA . TRP C 1 321 ? -17.360 20.364 37.328 1.00 42.88 321 TRP C CA 1
ATOM 8308 C C . TRP C 1 321 ? -17.231 21.383 38.465 1.00 55.94 321 TRP C C 1
ATOM 8309 O O . TRP C 1 321 ? -16.759 22.509 38.253 1.00 43.74 321 TRP C O 1
ATOM 8320 N N . GLN C 1 322 ? -17.655 20.982 39.666 1.00 60.29 322 GLN C N 1
ATOM 8321 C CA . GLN C 1 322 ? -17.736 21.900 40.804 1.00 56.76 322 GLN C CA 1
ATOM 8322 C C . GLN C 1 322 ? -16.360 22.389 41.243 1.00 56.09 322 GLN C C 1
ATOM 8323 O O . GLN C 1 322 ? -16.202 23.536 41.674 1.00 56.39 322 GLN C O 1
ATOM 8329 N N . ARG C 1 323 ? -15.371 21.510 41.123 1.00 46.66 323 ARG C N 1
ATOM 8330 C CA . ARG C 1 323 ? -13.991 21.831 41.459 1.00 38.12 323 ARG C CA 1
ATOM 8331 C C . ARG C 1 323 ? -13.322 22.750 40.421 1.00 51.05 323 ARG C C 1
ATOM 8332 O O . ARG C 1 323 ? -12.657 23.742 40.772 1.00 45.92 323 ARG C O 1
ATOM 8340 N N . ASN C 1 324 ? -13.493 22.418 39.143 1.00 38.94 324 ASN C N 1
ATOM 8341 C CA . ASN C 1 324 ? -12.835 23.168 38.081 1.00 39.06 324 ASN C CA 1
ATOM 8342 C C . ASN C 1 324 ? -13.550 24.472 37.710 1.00 41.11 324 ASN C C 1
ATOM 8343 O O . ASN C 1 324 ? -12.964 25.366 37.087 1.00 38.52 324 ASN C O 1
ATOM 8348 N N . LYS C 1 325 ? -14.817 24.564 38.103 1.00 37.84 325 LYS C N 1
ATOM 8349 C CA . LYS C 1 325 ? -15.675 25.702 37.782 1.00 37.28 325 LYS C CA 1
ATOM 8350 C C . LYS C 1 325 ? -15.016 27.062 38.051 1.00 37.62 325 LYS C C 1
ATOM 8351 O O . LYS C 1 325 ? -14.863 27.890 37.152 1.00 44.52 325 LYS C O 1
ATOM 8357 N N . ALA C 1 326 ? -14.628 27.283 39.301 1.00 45.91 326 ALA C N 1
ATOM 8358 C CA . ALA C 1 326 ? -13.950 28.520 39.696 1.00 58.08 326 ALA C CA 1
ATOM 8359 C C . ALA C 1 326 ? -12.607 28.754 38.972 1.00 51.93 326 ALA C C 1
ATOM 8360 O O . ALA C 1 326 ? -12.280 29.899 38.639 1.00 36.96 326 ALA C O 1
ATOM 8362 N N . SER C 1 327 ? -11.841 27.679 38.745 1.00 45.65 327 SER C N 1
ATOM 8363 C CA . SER C 1 327 ? -10.497 27.778 38.157 1.00 32.99 327 SER C CA 1
ATOM 8364 C C . SER C 1 327 ? -10.591 28.065 36.667 1.00 32.28 327 SER C C 1
ATOM 8365 O O . SER C 1 327 ? -9.706 28.696 36.087 1.00 43.83 327 SER C O 1
ATOM 8368 N N . LEU C 1 328 ? -11.664 27.586 36.045 1.00 31.65 328 LEU C N 1
ATOM 8369 C CA . LEU C 1 328 ? -11.864 27.780 34.615 1.00 37.12 328 LEU C CA 1
ATOM 8370 C C . LEU C 1 328 ? -12.289 29.208 34.320 1.00 39.02 328 LEU C C 1
ATOM 8371 O O . LEU C 1 328 ? -11.917 29.777 33.294 1.00 38.29 328 LEU C O 1
ATOM 8376 N N . LEU C 1 329 ? -13.079 29.772 35.227 1.00 30.14 329 LEU C N 1
ATOM 8377 C CA . LEU C 1 329 ? -13.553 31.139 35.083 1.00 42.76 329 LEU C CA 1
ATOM 8378 C C . LEU C 1 329 ? -12.426 32.120 35.390 1.00 41.97 329 LEU C C 1
ATOM 8379 O O . LEU C 1 329 ? -12.181 33.054 34.623 1.00 53.43 329 LEU C O 1
ATOM 8384 N N . GLN C 1 330 ? -11.741 31.894 36.510 1.00 25.79 330 GLN C N 1
ATOM 8385 C CA . GLN C 1 330 ? -10.697 32.802 36.986 1.00 39.76 330 GLN C CA 1
ATOM 8386 C C . GLN C 1 330 ? -9.460 32.826 36.087 1.00 43.73 330 GLN C C 1
ATOM 8387 O O . GLN C 1 330 ? -8.804 33.858 35.956 1.00 49.41 330 GLN C O 1
ATOM 8393 N N . LEU C 1 331 ? -9.142 31.691 35.468 1.00 36.81 331 LEU C N 1
ATOM 8394 C CA . LEU C 1 331 ? -8.085 31.655 34.458 1.00 26.77 331 LEU C CA 1
ATOM 8395 C C . LEU C 1 331 ? -8.465 32.563 33.289 1.00 24.91 331 LEU C C 1
ATOM 8396 O O . LEU C 1 331 ? -7.735 33.484 32.946 1.00 29.30 331 LEU C O 1
ATOM 8401 N N . LEU C 1 332 ? -9.610 32.290 32.678 1.00 21.52 332 LEU C N 1
ATOM 8402 C CA . LEU C 1 332 ? -10.114 33.128 31.608 1.00 27.55 332 LEU C CA 1
ATOM 8403 C C . LEU C 1 332 ? -9.910 34.610 31.905 1.00 29.30 332 LEU C C 1
ATOM 8404 O O . LEU C 1 332 ? -9.384 35.351 31.081 1.00 30.63 332 LEU C O 1
ATOM 8409 N N . ARG C 1 333 ? -10.323 35.034 33.092 1.00 35.48 333 ARG C N 1
ATOM 8410 C CA . ARG C 1 333 ? -10.261 36.440 33.479 1.00 29.90 333 ARG C CA 1
ATOM 8411 C C . ARG C 1 333 ? -8.853 36.957 33.516 1.00 26.71 333 ARG C C 1
ATOM 8412 O O . ARG C 1 333 ? -8.646 38.164 33.529 1.00 57.04 333 ARG C O 1
ATOM 8420 N N . GLN C 1 334 ? -7.881 36.055 33.560 1.00 27.81 334 GLN C N 1
ATOM 8421 C CA . GLN C 1 334 ? -6.475 36.463 33.531 1.00 23.58 334 GLN C CA 1
ATOM 8422 C C . GLN C 1 334 ? -6.104 37.024 32.153 1.00 29.50 334 GLN C C 1
ATOM 8423 O O . GLN C 1 334 ? -5.061 37.657 31.991 1.00 39.18 334 GLN C O 1
ATOM 8429 N N . ALA C 1 335 ? -6.961 36.787 31.163 1.00 25.47 335 ALA C N 1
ATOM 8430 C CA . ALA C 1 335 ? -6.728 37.305 29.828 1.00 32.89 335 ALA C CA 1
ATOM 8431 C C . ALA C 1 335 ? -6.943 38.811 29.843 1.00 37.51 335 ALA C C 1
ATOM 8432 O O . ALA C 1 335 ? -6.940 39.471 28.802 1.00 40.15 335 ALA C O 1
ATOM 8434 N N . HIS C 1 336 ? -7.124 39.363 31.034 1.00 24.66 336 HIS C N 1
ATOM 8435 C CA . HIS C 1 336 ? -7.393 40.785 31.144 1.00 30.77 336 HIS C CA 1
ATOM 8436 C C . HIS C 1 336 ? -6.319 41.534 31.910 1.00 40.82 336 HIS C C 1
ATOM 8437 O O . HIS C 1 336 ? -6.330 42.770 31.930 1.00 38.74 336 HIS C O 1
ATOM 8444 N N . ILE C 1 337 ? -5.386 40.796 32.518 1.00 36.34 337 ILE C N 1
ATOM 8445 C CA . ILE C 1 337 ? -4.267 41.422 33.225 1.00 31.47 337 ILE C CA 1
ATOM 8446 C C . ILE C 1 337 ? -3.324 42.147 32.281 1.00 33.79 337 ILE C C 1
ATOM 8447 O O . ILE C 1 337 ? -3.382 41.972 31.063 1.00 42.70 337 ILE C O 1
ATOM 8452 N N . GLY C 1 338 ? -2.457 42.970 32.858 1.00 38.62 338 GLY C N 1
ATOM 8453 C CA . GLY C 1 338 ? -1.484 43.707 32.075 1.00 42.94 338 GLY C CA 1
ATOM 8454 C C . GLY C 1 338 ? -2.068 44.903 31.347 1.00 34.49 338 GLY C C 1
ATOM 8455 O O . GLY C 1 338 ? -2.789 45.722 31.934 1.00 41.78 338 GLY C O 1
ATOM 8456 N N . ILE C 1 339 ? -1.748 45.008 30.063 1.00 26.17 339 ILE C N 1
ATOM 8457 C CA . ILE C 1 339 ? -2.190 46.142 29.266 1.00 36.74 339 ILE C CA 1
ATOM 8458 C C . ILE C 1 339 ? -2.640 45.716 27.887 1.00 34.08 339 ILE C C 1
ATOM 8459 O O . ILE C 1 339 ? -2.599 44.541 27.533 1.00 37.54 339 ILE C O 1
ATOM 8464 N N . LYS C 1 340 ? -3.086 46.691 27.113 1.00 24.78 340 LYS C N 1
ATOM 8465 C CA . LYS C 1 340 ? -3.502 46.454 25.741 1.00 29.18 340 LYS C CA 1
ATOM 8466 C C . LYS C 1 340 ? -3.647 47.819 25.105 1.00 43.56 340 LYS C C 1
ATOM 8467 O O . LYS C 1 340 ? -3.838 48.826 25.802 1.00 28.72 340 LYS C O 1
ATOM 8473 N N . GLY C 1 341 ? -3.530 47.863 23.784 1.00 34.89 341 GLY C N 1
ATOM 8474 C CA . GLY C 1 341 ? -3.600 49.133 23.100 1.00 26.57 341 GLY C CA 1
ATOM 8475 C C . GLY C 1 341 ? -3.442 48.997 21.609 1.00 30.39 341 GLY C C 1
ATOM 8476 O O . GLY C 1 341 ? -3.506 47.899 21.045 1.00 23.40 341 GLY C O 1
ATOM 8477 N N . LEU C 1 342 ? -3.229 50.135 20.965 1.00 36.93 342 LEU C N 1
ATOM 8478 C CA . LEU C 1 342 ? -3.086 50.166 19.524 1.00 39.34 342 LEU C CA 1
ATOM 8479 C C . LEU C 1 342 ? -1.746 50.745 19.112 1.00 35.78 342 LEU C C 1
ATOM 8480 O O . LEU C 1 342 ? -1.239 51.685 19.719 1.00 34.60 342 LEU C O 1
ATOM 8485 N N . VAL C 1 343 ? -1.165 50.160 18.082 1.00 30.47 343 VAL C N 1
ATOM 8486 C CA . VAL C 1 343 ? -0.059 50.794 17.420 1.00 38.21 343 VAL C CA 1
ATOM 8487 C C . VAL C 1 343 ? -0.646 51.369 16.147 1.00 32.73 343 VAL C C 1
ATOM 8488 O O . VAL C 1 343 ? -1.247 50.650 15.356 1.00 30.00 343 VAL C O 1
ATOM 8492 N N . THR C 1 344 ? -0.481 52.671 15.959 1.00 43.78 344 THR C N 1
ATOM 8493 C CA . THR C 1 344 ? -1.210 53.354 14.911 1.00 47.21 344 THR C CA 1
ATOM 8494 C C . THR C 1 344 ? -0.320 54.302 14.103 1.00 46.28 344 THR C C 1
ATOM 8495 O O . THR C 1 344 ? 0.809 54.614 14.502 1.00 38.65 344 THR C O 1
ATOM 8499 N N . ASP C 1 345 ? -0.842 54.709 12.947 1.00 41.37 345 ASP C N 1
ATOM 8500 C CA . ASP C 1 345 ? -0.228 55.657 12.014 1.00 42.14 345 ASP C CA 1
ATOM 8501 C C . ASP C 1 345 ? -0.142 57.071 12.570 1.00 45.65 345 ASP C C 1
ATOM 8502 O O . ASP C 1 345 ? -0.600 57.359 13.673 1.00 30.43 345 ASP C O 1
ATOM 8507 N N . ALA C 1 346 ? 0.411 57.964 11.756 1.00 58.48 346 ALA C N 1
ATOM 8508 C CA . ALA C 1 346 ? 0.120 59.378 11.893 1.00 59.63 346 ALA C CA 1
ATOM 8509 C C . ALA C 1 346 ? -1.334 59.507 11.461 1.00 82.40 346 ALA C C 1
ATOM 8510 O O . ALA C 1 346 ? -2.132 60.199 12.100 1.00 98.86 346 ALA C O 1
ATOM 8512 N N . SER C 1 347 ? -1.669 58.787 10.388 1.00 79.23 347 SER C N 1
ATOM 8513 C CA . SER C 1 347 ? -3.033 58.707 9.851 1.00 71.82 347 SER C CA 1
ATOM 8514 C C . SER C 1 347 ? -4.080 58.232 10.859 1.00 69.84 347 SER C C 1
ATOM 8515 O O . SER C 1 347 ? -5.283 58.310 10.584 1.00 71.68 347 SER C O 1
ATOM 8518 N N . GLY C 1 348 ? -3.632 57.738 12.013 1.00 54.53 348 GLY C N 1
ATOM 8519 C CA . GLY C 1 348 ? -4.533 57.110 12.964 1.00 43.37 348 GLY C CA 1
ATOM 8520 C C . GLY C 1 348 ? -4.990 55.774 12.410 1.00 41.37 348 GLY C C 1
ATOM 8521 O O . GLY C 1 348 ? -6.051 55.256 12.764 1.00 54.67 348 GLY C O 1
ATOM 8522 N N . PHE C 1 349 ? -4.174 55.222 11.524 1.00 20.08 349 PHE C N 1
ATOM 8523 C CA . PHE C 1 349 ? -4.421 53.908 10.969 1.00 35.52 349 PHE C CA 1
ATOM 8524 C C . PHE C 1 349 ? -3.497 52.822 11.555 1.00 38.03 349 PHE C C 1
ATOM 8525 O O . PHE C 1 349 ? -2.268 52.956 11.590 1.00 29.34 349 PHE C O 1
ATOM 8533 N N . PRO C 1 350 ? -4.099 51.714 11.979 1.00 34.03 350 PRO C N 1
ATOM 8534 C CA . PRO C 1 350 ? -3.420 50.623 12.675 1.00 36.44 350 PRO C CA 1
ATOM 8535 C C . PRO C 1 350 ? -2.236 50.092 11.893 1.00 42.52 350 PRO C C 1
ATOM 8536 O O . PRO C 1 350 ? -2.319 49.942 10.672 1.00 28.80 350 PRO C O 1
ATOM 8540 N N . ILE C 1 351 ? -1.147 49.803 12.602 1.00 44.82 351 ILE C N 1
ATOM 8541 C CA . ILE C 1 351 ? 0.004 49.146 12.000 1.00 30.89 351 ILE C CA 1
ATOM 8542 C C . ILE C 1 351 ? -0.008 47.681 12.391 1.00 35.93 351 ILE C C 1
ATOM 8543 O O . ILE C 1 351 ? 0.091 47.343 13.568 1.00 35.98 351 ILE C O 1
ATOM 8548 N N . ALA C 1 352 ? -0.142 46.811 11.399 1.00 33.23 352 ALA C N 1
ATOM 8549 C CA . ALA C 1 352 ? -0.166 45.378 11.641 1.00 32.23 352 ALA C CA 1
ATOM 8550 C C . ALA C 1 352 ? 1.257 44.841 11.809 1.00 45.34 352 ALA C C 1
ATOM 8551 O O . ALA C 1 352 ? 2.214 45.376 11.224 1.00 47.60 352 ALA C O 1
ATOM 8553 N N . ASP C 1 353 ? 1.396 43.788 12.614 1.00 46.44 353 ASP C N 1
ATOM 8554 C CA . ASP C 1 353 ? 2.684 43.110 12.774 1.00 44.01 353 ASP C CA 1
ATOM 8555 C C . ASP C 1 353 ? 3.765 43.971 13.410 1.00 37.02 353 ASP C C 1
ATOM 8556 O O . ASP C 1 353 ? 4.950 43.676 13.284 1.00 45.47 353 ASP C O 1
ATOM 8561 N N . ALA C 1 354 ? 3.351 45.043 14.068 1.00 38.25 354 ALA C N 1
ATOM 8562 C CA . ALA C 1 354 ? 4.255 45.865 14.852 1.00 39.82 354 ALA C CA 1
ATOM 8563 C C . ALA C 1 354 ? 4.731 45.069 16.060 1.00 42.38 354 ALA C C 1
ATOM 8564 O O . ALA C 1 354 ? 4.115 44.087 16.459 1.00 41.56 354 ALA C O 1
ATOM 8566 N N . ASN C 1 355 ? 5.833 45.489 16.652 1.00 40.62 355 ASN C N 1
ATOM 8567 C CA . ASN C 1 355 ? 6.280 44.842 17.860 1.00 42.02 355 ASN C CA 1
ATOM 8568 C C . ASN C 1 355 ? 6.142 45.761 19.058 1.00 43.88 355 ASN C C 1
ATOM 8569 O O . ASN C 1 355 ? 6.525 46.934 19.001 1.00 47.07 355 ASN C O 1
ATOM 8574 N N . VAL C 1 356 ? 5.563 45.224 20.131 1.00 29.31 356 VAL C N 1
ATOM 8575 C CA . VAL C 1 356 ? 5.518 45.910 21.416 1.00 32.17 356 VAL C CA 1
ATOM 8576 C C . VAL C 1 356 ? 6.436 45.246 22.458 1.00 39.58 356 VAL C C 1
ATOM 8577 O O . VAL C 1 356 ? 6.226 44.087 22.845 1.00 45.42 356 VAL C O 1
ATOM 8581 N N . TYR C 1 357 ? 7.452 45.987 22.904 1.00 39.43 357 TYR C N 1
ATOM 8582 C CA . TYR C 1 357 ? 8.428 45.482 23.868 1.00 39.43 357 TYR C CA 1
ATOM 8583 C C . TYR C 1 357 ? 8.237 46.051 25.279 1.00 47.31 357 TYR C C 1
ATOM 8584 O O . TYR C 1 357 ? 7.904 47.236 25.447 1.00 33.94 357 TYR C O 1
ATOM 8593 N N . VAL C 1 358 ? 8.484 45.199 26.280 1.00 57.60 358 VAL C N 1
ATOM 8594 C CA . VAL C 1 358 ? 8.587 45.606 27.685 1.00 49.66 358 VAL C CA 1
ATOM 8595 C C . VAL C 1 358 ? 10.023 45.392 28.210 1.00 50.71 358 VAL C C 1
ATOM 8596 O O . VAL C 1 358 ? 10.602 44.316 28.029 1.00 48.50 358 VAL C O 1
ATOM 8600 N N . ALA C 1 359 ? 10.595 46.414 28.850 1.00 53.52 359 ALA C N 1
ATOM 8601 C CA . ALA C 1 359 ? 11.940 46.310 29.453 1.00 55.10 359 ALA C CA 1
ATOM 8602 C C . ALA C 1 359 ? 12.072 45.110 30.383 1.00 42.08 359 ALA C C 1
ATOM 8603 O O . ALA C 1 359 ? 11.390 45.023 31.405 1.00 41.30 359 ALA C O 1
ATOM 8605 N N . GLY C 1 360 ? 12.957 44.188 30.026 1.00 38.20 360 GLY C N 1
ATOM 8606 C CA . GLY C 1 360 ? 13.163 43.000 30.826 1.00 33.41 360 GLY C CA 1
ATOM 8607 C C . GLY C 1 360 ? 12.343 41.836 30.316 1.00 38.48 360 GLY C C 1
ATOM 8608 O O . GLY C 1 360 ? 12.413 40.725 30.847 1.00 54.99 360 GLY C O 1
ATOM 8609 N N . LEU C 1 361 ? 11.557 42.096 29.279 1.00 35.95 361 LEU C N 1
ATOM 8610 C CA . LEU C 1 361 ? 10.759 41.061 28.632 1.00 40.26 361 LEU C CA 1
ATOM 8611 C C . LEU C 1 361 ? 10.847 41.241 27.116 1.00 47.00 361 LEU C C 1
ATOM 8612 O O . LEU C 1 361 ? 9.936 40.866 26.369 1.00 35.58 361 LEU C O 1
ATOM 8617 N N . GLU C 1 362 ? 11.961 41.822 26.679 1.00 51.34 362 GLU C N 1
ATOM 8618 C CA . GLU C 1 362 ? 12.177 42.157 25.275 1.00 43.16 362 GLU C CA 1
ATOM 8619 C C . GLU C 1 362 ? 12.339 40.931 24.386 1.00 45.90 362 GLU C C 1
ATOM 8620 O O . GLU C 1 362 ? 12.184 41.019 23.169 1.00 40.39 362 GLU C O 1
ATOM 8626 N N . GLU C 1 363 ? 12.630 39.785 24.994 1.00 48.83 363 GLU C N 1
ATOM 8627 C CA . GLU C 1 363 ? 12.788 38.553 24.231 1.00 41.44 363 GLU C CA 1
ATOM 8628 C C . GLU C 1 363 ? 11.453 38.021 23.754 1.00 31.71 363 GLU C C 1
ATOM 8629 O O . GLU C 1 363 ? 11.412 37.203 22.847 1.00 39.34 363 GLU C O 1
ATOM 8635 N N . LYS C 1 364 ? 10.363 38.480 24.367 1.00 38.89 364 LYS C N 1
ATOM 8636 C CA . LYS C 1 364 ? 9.025 38.038 23.968 1.00 36.54 364 LYS C CA 1
ATOM 8637 C C . LYS C 1 364 ? 8.089 39.215 23.660 1.00 36.63 364 LYS C C 1
ATOM 8638 O O . LYS C 1 364 ? 7.171 39.520 24.421 1.00 52.32 364 LYS C O 1
ATOM 8644 N N . PRO C 1 365 ? 8.328 39.881 22.526 1.00 44.54 365 PRO C N 1
ATOM 8645 C CA . PRO C 1 365 ? 7.521 41.013 22.054 1.00 41.20 365 PRO C CA 1
ATOM 8646 C C . PRO C 1 365 ? 6.141 40.534 21.617 1.00 47.95 365 PRO C C 1
ATOM 8647 O O . PRO C 1 365 ? 5.973 39.348 21.300 1.00 50.43 365 PRO C O 1
ATOM 8651 N N . MET C 1 366 ? 5.169 41.440 21.598 1.00 42.65 366 MET C N 1
ATOM 8652 C CA . MET C 1 366 ? 3.844 41.125 21.064 1.00 34.00 366 MET C CA 1
ATOM 8653 C C . MET C 1 366 ? 3.733 41.611 19.619 1.00 29.63 366 MET C C 1
ATOM 8654 O O . MET C 1 366 ? 4.106 42.738 19.314 1.00 45.22 366 MET C O 1
ATOM 8659 N N . ARG C 1 367 ? 3.245 40.754 18.728 1.00 26.02 367 ARG C N 1
ATOM 8660 C CA . ARG C 1 367 ? 3.020 41.153 17.341 1.00 34.89 367 ARG C CA 1
ATOM 8661 C C . ARG C 1 367 ? 1.567 41.612 17.159 1.00 41.84 367 ARG C C 1
ATOM 8662 O O . ARG C 1 367 ? 0.637 40.812 17.288 1.00 55.45 367 ARG C O 1
ATOM 8670 N N . THR C 1 368 ? 1.370 42.901 16.882 1.00 25.91 368 THR C N 1
ATOM 8671 C CA . THR C 1 368 ? 0.021 43.443 16.775 1.00 25.16 368 THR C CA 1
ATOM 8672 C C . THR C 1 368 ? -0.780 42.731 15.700 1.00 27.30 368 THR C C 1
ATOM 8673 O O . THR C 1 368 ? -0.225 42.192 14.737 1.00 22.73 368 THR C O 1
ATOM 8677 N N . SER C 1 369 ? -2.093 42.746 15.880 1.00 25.04 369 SER C N 1
ATOM 8678 C CA . SER C 1 369 ? -3.018 42.176 14.918 1.00 31.71 369 SER C CA 1
ATOM 8679 C C . SER C 1 369 ? -3.170 43.082 13.696 1.00 37.51 369 SER C C 1
ATOM 8680 O O . SER C 1 369 ? -2.542 44.141 13.607 1.00 45.17 369 SER C O 1
ATOM 8683 N N . LYS C 1 370 ? -4.002 42.650 12.752 1.00 32.32 370 LYS C N 1
ATOM 8684 C CA . LYS C 1 370 ? -4.273 43.415 11.544 1.00 28.70 370 LYS C CA 1
ATOM 8685 C C . LYS C 1 370 ? -4.840 44.801 11.872 1.00 34.66 370 LYS C C 1
ATOM 8686 O O . LYS C 1 370 ? -4.719 45.744 11.082 1.00 48.11 370 LYS C O 1
ATOM 8692 N N . ARG C 1 371 ? -5.449 44.923 13.049 1.00 26.55 371 ARG C N 1
ATOM 8693 C CA . ARG C 1 371 ? -6.025 46.191 13.476 1.00 33.28 371 ARG C CA 1
ATOM 8694 C C . ARG C 1 371 ? -5.059 46.913 14.430 1.00 36.82 371 ARG C C 1
ATOM 8695 O O . ARG C 1 371 ? -5.404 47.931 15.038 1.00 39.42 371 ARG C O 1
ATOM 8703 N N . GLY C 1 372 ? -3.834 46.398 14.514 1.00 31.72 372 GLY C N 1
ATOM 8704 C CA . GLY C 1 372 ? -2.776 47.022 15.291 1.00 36.96 372 GLY C CA 1
ATOM 8705 C C . GLY C 1 372 ? -2.983 46.855 16.786 1.00 35.97 372 GLY C C 1
ATOM 8706 O O . GLY C 1 372 ? -2.455 47.629 17.594 1.00 32.31 372 GLY C O 1
ATOM 8707 N N . GLU C 1 373 ? -3.757 45.842 17.163 1.00 27.84 373 GLU C N 1
ATOM 8708 C CA . GLU C 1 373 ? -4.045 45.627 18.566 1.00 32.67 373 GLU C CA 1
ATOM 8709 C C . GLU C 1 373 ? -3.037 44.694 19.174 1.00 35.99 373 GLU C C 1
ATOM 8710 O O . GLU C 1 373 ? -2.527 43.790 18.510 1.00 39.00 373 GLU C O 1
ATOM 8716 N N . TYR C 1 374 ? -2.788 44.909 20.458 1.00 34.40 374 TYR C N 1
ATOM 8717 C CA . TYR C 1 374 ? -1.927 44.044 21.229 1.00 37.07 374 TYR C CA 1
ATOM 8718 C C . TYR C 1 374 ? -2.458 43.920 22.648 1.00 44.74 374 TYR C C 1
ATOM 8719 O O . TYR C 1 374 ? -3.037 44.866 23.199 1.00 41.61 374 TYR C O 1
ATOM 8728 N N . TRP C 1 375 ? -2.261 42.742 23.229 1.00 38.92 375 TRP C N 1
ATOM 8729 C CA . TRP C 1 375 ? -2.485 42.549 24.643 1.00 26.66 375 TRP C CA 1
ATOM 8730 C C . TRP C 1 375 ? -1.214 41.992 25.222 1.00 29.99 375 TRP C C 1
ATOM 8731 O O . TRP C 1 375 ? -0.722 40.965 24.760 1.00 34.17 375 TRP C O 1
ATOM 8742 N N . ARG C 1 376 ? -0.682 42.675 26.231 1.00 37.18 376 ARG C N 1
ATOM 8743 C CA . ARG C 1 376 ? 0.468 42.179 26.969 1.00 31.40 376 ARG C CA 1
ATOM 8744 C C . ARG C 1 376 ? 0.049 41.820 28.391 1.00 36.99 376 ARG C C 1
ATOM 8745 O O . ARG C 1 376 ? -0.292 42.698 29.191 1.00 30.59 376 ARG C O 1
ATOM 8753 N N . LEU C 1 377 ? 0.035 40.518 28.681 1.00 33.74 377 LEU C N 1
ATOM 8754 C CA . LEU C 1 377 ? -0.283 40.041 30.016 1.00 33.55 377 LEU C CA 1
ATOM 8755 C C . LEU C 1 377 ? 0.875 40.392 30.935 1.00 36.17 377 LEU C C 1
ATOM 8756 O O . LEU C 1 377 ? 2.027 40.142 30.604 1.00 39.33 377 LEU C O 1
ATOM 8761 N N . LEU C 1 378 ? 0.574 40.980 32.087 1.00 41.73 378 LEU C N 1
ATOM 8762 C CA . LEU C 1 378 ? 1.623 41.384 33.011 1.00 35.60 378 LEU C CA 1
ATOM 8763 C C . LEU C 1 378 ? 1.231 41.145 34.473 1.00 33.89 378 LEU C C 1
ATOM 8764 O O . LEU C 1 378 ? 0.089 41.350 34.880 1.00 38.30 378 LEU C O 1
ATOM 8769 N N . THR C 1 379 ? 2.202 40.694 35.249 1.00 41.93 379 THR C N 1
ATOM 8770 C CA . THR C 1 379 ? 2.122 40.696 36.701 1.00 47.90 379 THR C CA 1
ATOM 8771 C C . THR C 1 379 ? 2.061 42.144 37.193 1.00 54.10 379 THR C C 1
ATOM 8772 O O . THR C 1 379 ? 2.545 43.061 36.514 1.00 44.37 379 THR C O 1
ATOM 8776 N N . PRO C 1 380 ? 1.459 42.364 38.369 1.00 44.36 380 PRO C N 1
ATOM 8777 C CA . PRO C 1 380 ? 1.505 43.713 38.939 1.00 36.12 380 PRO C CA 1
ATOM 8778 C C . PRO C 1 380 ? 2.955 44.260 39.035 1.00 49.86 380 PRO C C 1
ATOM 8779 O O . PRO C 1 380 ? 3.923 43.495 39.181 1.00 37.25 380 PRO C O 1
ATOM 8783 N N . GLY C 1 381 ? 3.092 45.583 38.941 1.00 49.14 381 GLY C N 1
ATOM 8784 C CA . GLY C 1 381 ? 4.392 46.238 38.891 1.00 40.73 381 GLY C CA 1
ATOM 8785 C C . GLY C 1 381 ? 4.389 47.404 37.909 1.00 48.14 381 GLY C C 1
ATOM 8786 O O . GLY C 1 381 ? 3.361 47.688 37.282 1.00 53.83 381 GLY C O 1
ATOM 8787 N N . LEU C 1 382 ? 5.518 48.097 37.767 1.00 40.13 382 LEU C N 1
ATOM 8788 C CA . LEU C 1 382 ? 5.575 49.205 36.813 1.00 40.33 382 LEU C CA 1
ATOM 8789 C C . LEU C 1 382 ? 6.571 48.910 35.708 1.00 46.28 382 LEU C C 1
ATOM 8790 O O . LEU C 1 382 ? 7.640 48.356 35.976 1.00 43.29 382 LEU C O 1
ATOM 8795 N N . TYR C 1 383 ? 6.224 49.294 34.477 1.00 47.69 383 TYR C N 1
ATOM 8796 C CA . TYR C 1 383 ? 6.990 48.896 33.291 1.00 39.75 383 TYR C CA 1
ATOM 8797 C C . TYR C 1 383 ? 7.213 50.036 32.297 1.00 43.80 383 TYR C C 1
ATOM 8798 O O . TYR C 1 383 ? 6.406 50.960 32.204 1.00 54.30 383 TYR C O 1
ATOM 8807 N N . SER C 1 384 ? 8.306 49.953 31.544 1.00 46.46 384 SER C N 1
ATOM 8808 C CA . SER C 1 384 ? 8.547 50.862 30.419 1.00 49.80 384 SER C CA 1
ATOM 8809 C C . SER C 1 384 ? 8.301 50.134 29.101 1.00 56.22 384 SER C C 1
ATOM 8810 O O . SER C 1 384 ? 9.140 49.355 28.630 1.00 45.97 384 SER C O 1
ATOM 8813 N N . VAL C 1 385 ? 7.138 50.387 28.517 1.00 52.23 385 VAL C N 1
ATOM 8814 C CA . VAL C 1 385 ? 6.737 49.725 27.289 1.00 45.45 385 VAL C CA 1
ATOM 8815 C C . VAL C 1 385 ? 7.098 50.602 26.089 1.00 44.61 385 VAL C C 1
ATOM 8816 O O . VAL C 1 385 ? 7.023 51.831 26.167 1.00 48.69 385 VAL C O 1
ATOM 8820 N N . HIS C 1 386 ? 7.504 49.981 24.987 1.00 32.10 386 HIS C N 1
ATOM 8821 C CA . HIS C 1 386 ? 7.674 50.715 23.730 1.00 36.86 386 HIS C CA 1
ATOM 8822 C C . HIS C 1 386 ? 7.350 49.844 22.518 1.00 40.86 386 HIS C C 1
ATOM 8823 O O . HIS C 1 386 ? 7.354 48.616 22.610 1.00 33.18 386 HIS C O 1
ATOM 8830 N N . ALA C 1 387 ? 7.064 50.487 21.388 1.00 44.27 387 ALA C N 1
ATOM 8831 C CA . ALA C 1 387 ? 6.701 49.773 20.166 1.00 40.41 387 ALA C CA 1
ATOM 8832 C C . ALA C 1 387 ? 7.670 50.097 19.041 1.00 48.06 387 ALA C C 1
ATOM 8833 O O . ALA C 1 387 ? 8.294 51.166 19.007 1.00 50.08 387 ALA C O 1
ATOM 8835 N N . SER C 1 388 ? 7.805 49.162 18.115 1.00 37.83 388 SER C N 1
ATOM 8836 C CA . SER C 1 388 ? 8.607 49.422 16.936 1.00 45.48 388 SER C CA 1
ATOM 8837 C C . SER C 1 388 ? 8.022 48.667 15.758 1.00 42.19 388 SER C C 1
ATOM 8838 O O . SER C 1 388 ? 7.283 47.702 15.933 1.00 34.53 388 SER C O 1
ATOM 8841 N N . ALA C 1 389 ? 8.350 49.121 14.558 1.00 51.56 389 ALA C N 1
ATOM 8842 C CA . ALA C 1 389 ? 7.949 48.431 13.343 1.00 45.84 389 ALA C CA 1
ATOM 8843 C C . ALA C 1 389 ? 8.904 48.807 12.213 1.00 44.18 389 ALA C C 1
ATOM 8844 O O . ALA C 1 389 ? 9.420 49.930 12.173 1.00 54.65 389 ALA C O 1
ATOM 8846 N N . PHE C 1 390 ? 9.155 47.861 11.315 1.00 41.72 390 PHE C N 1
ATOM 8847 C CA . PHE C 1 390 ? 9.936 48.126 10.113 1.00 59.85 390 PHE C CA 1
ATOM 8848 C C . PHE C 1 390 ? 9.341 49.311 9.348 1.00 58.04 390 PHE C C 1
ATOM 8849 O O . PHE C 1 390 ? 8.124 49.374 9.140 1.00 55.44 390 PHE C O 1
ATOM 8857 N N . GLY C 1 391 ? 10.198 50.248 8.946 1.00 44.31 391 GLY C N 1
ATOM 8858 C CA . GLY C 1 391 ? 9.750 51.440 8.242 1.00 54.22 391 GLY C CA 1
ATOM 8859 C C . GLY C 1 391 ? 9.247 52.545 9.164 1.00 55.54 391 GLY C C 1
ATOM 8860 O O . GLY C 1 391 ? 8.883 53.639 8.707 1.00 42.70 391 GLY C O 1
ATOM 8861 N N . TYR C 1 392 ? 9.238 52.261 10.467 1.00 59.62 392 TYR C N 1
ATOM 8862 C CA . TYR C 1 392 ? 8.783 53.224 11.470 1.00 58.12 392 TYR C CA 1
ATOM 8863 C C . TYR C 1 392 ? 9.844 53.493 12.519 1.00 57.48 392 TYR C C 1
ATOM 8864 O O . TYR C 1 392 ? 10.531 52.577 12.971 1.00 68.36 392 TYR C O 1
ATOM 8873 N N . GLN C 1 393 ? 9.974 54.757 12.898 1.00 54.67 393 GLN C N 1
ATOM 8874 C CA . GLN C 1 393 ? 10.864 55.126 13.975 1.00 50.97 393 GLN C CA 1
ATOM 8875 C C . GLN C 1 393 ? 10.282 54.535 15.237 1.00 59.84 393 GLN C C 1
ATOM 8876 O O . GLN C 1 393 ? 9.080 54.666 15.503 1.00 59.68 393 GLN C O 1
ATOM 8882 N N . THR C 1 394 ? 11.136 53.860 15.999 1.00 65.46 394 THR C N 1
ATOM 8883 C CA . THR C 1 394 ? 10.711 53.156 17.200 1.00 64.51 394 THR C CA 1
ATOM 8884 C C . THR C 1 394 ? 10.277 54.154 18.254 1.00 60.81 394 THR C C 1
ATOM 8885 O O . THR C 1 394 ? 11.076 54.979 18.696 1.00 65.55 394 THR C O 1
ATOM 8889 N N . SER C 1 395 ? 9.008 54.074 18.646 1.00 53.76 395 SER C N 1
ATOM 8890 C CA . SER C 1 395 ? 8.419 55.020 19.593 1.00 51.16 395 SER C CA 1
ATOM 8891 C C . SER C 1 395 ? 9.323 55.340 20.784 1.00 62.34 395 SER C C 1
ATOM 8892 O O . SER C 1 395 ? 10.238 54.573 21.117 1.00 66.45 395 SER C O 1
ATOM 8895 N N . ALA C 1 396 ? 9.052 56.475 21.426 1.00 53.87 396 ALA C N 1
ATOM 8896 C CA . ALA C 1 396 ? 9.600 56.752 22.743 1.00 43.27 396 ALA C CA 1
ATOM 8897 C C . ALA C 1 396 ? 8.915 55.813 23.733 1.00 55.29 396 ALA C C 1
ATOM 8898 O O . ALA C 1 396 ? 7.781 55.375 23.503 1.00 61.69 396 ALA C O 1
ATOM 8900 N N . PRO C 1 397 ? 9.596 55.496 24.842 1.00 52.31 397 PRO C N 1
ATOM 8901 C CA . PRO C 1 397 ? 9.051 54.554 25.827 1.00 44.03 397 PRO C CA 1
ATOM 8902 C C . PRO C 1 397 ? 7.977 55.197 26.708 1.00 45.12 397 PRO C C 1
ATOM 8903 O O . PRO C 1 397 ? 8.028 56.404 26.975 1.00 49.38 397 PRO C O 1
ATOM 8907 N N . GLN C 1 398 ? 7.014 54.398 27.155 1.00 55.36 398 GLN C N 1
ATOM 8908 C CA . GLN C 1 398 ? 6.017 54.877 28.115 1.00 56.86 398 GLN C CA 1
ATOM 8909 C C . GLN C 1 398 ? 6.039 54.038 29.382 1.00 49.10 398 GLN C C 1
ATOM 8910 O O . GLN C 1 398 ? 6.145 52.810 29.340 1.00 49.76 398 GLN C O 1
ATOM 8916 N N . GLN C 1 399 ? 5.937 54.719 30.510 1.00 65.58 399 GLN C N 1
ATOM 8917 C CA . GLN C 1 399 ? 5.942 54.065 31.805 1.00 68.10 399 GLN C CA 1
ATOM 8918 C C . GLN C 1 399 ? 4.505 53.842 32.281 1.00 70.41 399 GLN C C 1
ATOM 8919 O O . GLN C 1 399 ? 3.666 54.738 32.210 1.00 75.65 399 GLN C O 1
ATOM 8925 N N . VAL C 1 400 ? 4.216 52.636 32.752 1.00 55.11 400 VAL C N 1
ATOM 8926 C CA . VAL C 1 400 ? 2.875 52.332 33.222 1.00 47.52 400 VAL C CA 1
ATOM 8927 C C . VAL C 1 400 ? 2.897 51.521 34.512 1.00 50.70 400 VAL C C 1
ATOM 8928 O O . VAL C 1 400 ? 3.691 50.588 34.673 1.00 47.28 400 VAL C O 1
ATOM 8932 N N . ARG C 1 401 ? 2.027 51.890 35.442 1.00 51.12 401 ARG C N 1
ATOM 8933 C CA . ARG C 1 401 ? 1.912 51.133 36.669 1.00 55.40 401 ARG C CA 1
ATOM 8934 C C . ARG C 1 401 ? 0.821 50.105 36.468 1.00 50.71 401 ARG C C 1
ATOM 8935 O O . ARG C 1 401 ? -0.367 50.448 36.432 1.00 48.67 401 ARG C O 1
ATOM 8943 N N . VAL C 1 402 ? 1.234 48.848 36.314 1.00 46.10 402 VAL C N 1
ATOM 8944 C CA . VAL C 1 402 ? 0.288 47.743 36.221 1.00 43.59 402 VAL C CA 1
ATOM 8945 C C . VAL C 1 402 ? -0.187 47.260 37.589 1.00 57.13 402 VAL C C 1
ATOM 8946 O O . VAL C 1 402 ? 0.536 46.553 38.306 1.00 36.10 402 VAL C O 1
ATOM 8950 N N . THR C 1 403 ? -1.400 47.687 37.937 1.00 70.74 403 THR C N 1
ATOM 8951 C CA . THR C 1 403 ? -2.197 47.086 38.989 1.00 66.21 403 THR C CA 1
ATOM 8952 C C . THR C 1 403 ? -3.246 46.253 38.265 1.00 73.89 403 THR C C 1
ATOM 8953 O O . THR C 1 403 ? -3.833 46.710 37.282 1.00 77.25 403 THR C O 1
ATOM 8957 N N . ASN C 1 404 ? -3.455 45.020 38.710 1.00 80.20 404 ASN C N 1
ATOM 8958 C CA . ASN C 1 404 ? -4.541 44.210 38.174 1.00 66.40 404 ASN C CA 1
ATOM 8959 C C . ASN C 1 404 ? -5.711 44.262 39.153 1.00 75.90 404 ASN C C 1
ATOM 8960 O O . ASN C 1 404 ? -6.045 43.275 39.819 1.00 83.22 404 ASN C O 1
ATOM 8965 N N . ASP C 1 405 ? -6.303 45.449 39.247 1.00 77.54 405 ASP C N 1
ATOM 8966 C CA . ASP C 1 405 ? -7.448 45.709 40.112 1.00 84.04 405 ASP C CA 1
ATOM 8967 C C . ASP C 1 405 ? -8.589 46.252 39.249 1.00 60.86 405 ASP C C 1
ATOM 8968 O O . ASP C 1 405 ? -9.700 46.467 39.722 1.00 65.46 405 ASP C O 1
ATOM 8973 N N . ASN C 1 406 ? -8.293 46.453 37.969 1.00 61.00 406 ASN C N 1
ATOM 8974 C CA . ASN C 1 406 ? -9.270 46.883 36.979 1.00 41.91 406 ASN C CA 1
ATOM 8975 C C . ASN C 1 406 ? -9.792 45.637 36.240 1.00 57.80 406 ASN C C 1
ATOM 8976 O O . ASN C 1 406 ? -9.020 44.698 36.002 1.00 48.64 406 ASN C O 1
ATOM 8981 N N . GLN C 1 407 ? -11.089 45.622 35.897 1.00 75.07 407 GLN C N 1
ATOM 8982 C CA . GLN C 1 407 ? -11.714 44.507 35.159 1.00 73.28 407 GLN C CA 1
ATOM 8983 C C . GLN C 1 407 ? -11.080 44.264 33.787 1.00 63.51 407 GLN C C 1
ATOM 8984 O O . GLN C 1 407 ? -11.123 43.145 33.265 1.00 60.26 407 GLN C O 1
ATOM 8990 N N . GLU C 1 408 ? -10.504 45.312 33.202 1.00 57.87 408 GLU C N 1
ATOM 8991 C CA . GLU C 1 408 ? -9.838 45.177 31.910 1.00 53.93 408 GLU C CA 1
ATOM 8992 C C . GLU C 1 408 ? -8.445 45.823 31.841 1.00 53.98 408 GLU C C 1
ATOM 8993 O O . GLU C 1 408 ? -8.151 46.817 32.528 1.00 52.11 408 GLU C O 1
ATOM 8999 N N . ALA C 1 409 ? -7.591 45.223 31.012 1.00 44.85 409 ALA C N 1
ATOM 9000 C CA . ALA C 1 409 ? -6.205 45.642 30.883 1.00 31.30 409 ALA C CA 1
ATOM 9001 C C . ALA C 1 409 ? -6.075 47.142 30.636 1.00 45.96 409 ALA C C 1
ATOM 9002 O O . ALA C 1 409 ? -6.887 47.762 29.944 1.00 47.43 409 ALA C O 1
ATOM 9004 N N . LEU C 1 410 ? -5.040 47.725 31.218 1.00 52.23 410 LEU C N 1
ATOM 9005 C CA . LEU C 1 410 ? -4.814 49.150 31.089 1.00 38.83 410 LEU C CA 1
ATOM 9006 C C . LEU C 1 410 ? -4.553 49.536 29.645 1.00 32.01 410 LEU C C 1
ATOM 9007 O O . LEU C 1 410 ? -3.624 49.031 29.015 1.00 25.45 410 LEU C O 1
ATOM 9012 N N . ARG C 1 411 ? -5.390 50.423 29.121 1.00 32.86 411 ARG C N 1
ATOM 9013 C CA . ARG C 1 411 ? -5.181 50.920 27.775 1.00 44.48 411 ARG C CA 1
ATOM 9014 C C . ARG C 1 411 ? -3.847 51.667 27.674 1.00 45.35 411 ARG C C 1
ATOM 9015 O O . ARG C 1 411 ? -3.438 52.344 28.618 1.00 41.72 411 ARG C O 1
ATOM 9023 N N . LEU C 1 412 ? -3.172 51.516 26.532 1.00 44.92 412 LEU C N 1
ATOM 9024 C CA . LEU C 1 412 ? -1.889 52.174 26.260 1.00 48.12 412 LEU C CA 1
ATOM 9025 C C . LEU C 1 412 ? -1.586 52.075 24.757 1.00 49.92 412 LEU C C 1
ATOM 9026 O O . LEU C 1 412 ? -1.359 50.982 24.217 1.00 42.13 412 LEU C O 1
ATOM 9031 N N . ASP C 1 413 ? -1.597 53.223 24.088 1.00 39.99 413 ASP C N 1
ATOM 9032 C CA . ASP C 1 413 ? -1.487 53.256 22.646 1.00 28.09 413 ASP C CA 1
ATOM 9033 C C . ASP C 1 413 ? -0.187 53.903 22.185 1.00 46.20 413 ASP C C 1
ATOM 9034 O O . ASP C 1 413 ? 0.471 54.633 22.939 1.00 41.70 413 ASP C O 1
ATOM 9039 N N . PHE C 1 414 ? 0.152 53.646 20.922 1.00 50.68 414 PHE C N 1
ATOM 9040 C CA . PHE C 1 414 ? 1.364 54.176 20.325 1.00 47.66 414 PHE C CA 1
ATOM 9041 C C . PHE C 1 414 ? 1.120 54.735 18.924 1.00 50.66 414 PHE C C 1
ATOM 9042 O O . PHE C 1 414 ? 0.459 54.114 18.092 1.00 52.07 414 PHE C O 1
ATOM 9050 N N . LYS C 1 415 ? 1.651 55.928 18.682 1.00 45.69 415 LYS C N 1
ATOM 9051 C CA . LYS C 1 415 ? 1.716 56.470 17.343 1.00 50.73 415 LYS C CA 1
ATOM 9052 C C . LYS C 1 415 ? 3.175 56.437 16.874 1.00 59.69 415 LYS C C 1
ATOM 9053 O O . LYS C 1 415 ? 4.093 56.874 17.587 1.00 51.10 415 LYS C O 1
ATOM 9059 N N . LEU C 1 416 ? 3.384 55.897 15.678 1.00 51.33 416 LEU C N 1
ATOM 9060 C CA . LEU C 1 416 ? 4.720 55.766 15.141 1.00 48.76 416 LEU C CA 1
ATOM 9061 C C . LEU C 1 416 ? 4.846 56.600 13.881 1.00 49.43 416 LEU C C 1
ATOM 9062 O O . LEU C 1 416 ? 3.988 56.543 13.008 1.00 49.44 416 LEU C O 1
ATOM 9067 N N . ALA C 1 417 ? 5.919 57.375 13.786 1.00 54.77 417 ALA C N 1
ATOM 9068 C CA . ALA C 1 417 ? 6.187 58.124 12.568 1.00 42.86 417 ALA C CA 1
ATOM 9069 C C . ALA C 1 417 ? 7.011 57.237 11.645 1.00 40.26 417 ALA C C 1
ATOM 9070 O O . ALA C 1 417 ? 7.655 56.297 12.115 1.00 55.12 417 ALA C O 1
ATOM 9072 N N . PRO C 1 418 ? 6.972 57.507 10.327 1.00 40.84 418 PRO C N 1
ATOM 9073 C CA . PRO C 1 418 ? 7.800 56.766 9.365 1.00 39.31 418 PRO C CA 1
ATOM 9074 C C . PRO C 1 418 ? 9.249 57.223 9.386 1.00 38.97 418 PRO C C 1
ATOM 9075 O O . PRO C 1 418 ? 9.558 58.252 9.988 1.00 63.79 418 PRO C O 1
ATOM 9079 N N . VAL C 1 419 ? 10.133 56.467 8.744 1.00 42.99 419 VAL C N 1
ATOM 9080 C CA . VAL C 1 419 ? 11.520 56.903 8.577 1.00 46.09 419 VAL C CA 1
ATOM 9081 C C . VAL C 1 419 ? 11.582 58.025 7.544 1.00 47.46 419 VAL C C 1
ATOM 9082 O O . VAL C 1 419 ? 12.611 58.689 7.389 1.00 68.02 419 VAL C O 1
ATOM 9086 N N . THR D 1 27 ? 16.763 42.033 -26.489 1.00 112.40 27 THR D N 1
ATOM 9087 C CA . THR D 1 27 ? 16.157 42.124 -25.159 1.00 112.74 27 THR D CA 1
ATOM 9088 C C . THR D 1 27 ? 15.602 40.782 -24.628 1.00 88.50 27 THR D C 1
ATOM 9089 O O . THR D 1 27 ? 16.118 39.710 -24.951 1.00 73.02 27 THR D O 1
ATOM 9093 N N . ILE D 1 28 ? 14.551 40.846 -23.817 1.00 88.96 28 ILE D N 1
ATOM 9094 C CA . ILE D 1 28 ? 14.159 39.699 -22.987 1.00 95.96 28 ILE D CA 1
ATOM 9095 C C . ILE D 1 28 ? 13.102 38.762 -23.593 1.00 97.27 28 ILE D C 1
ATOM 9096 O O . ILE D 1 28 ? 12.237 39.192 -24.357 1.00 112.69 28 ILE D O 1
ATOM 9101 N N . LYS D 1 29 ? 13.189 37.481 -23.236 1.00 71.02 29 LYS D N 1
ATOM 9102 C CA . LYS D 1 29 ? 12.300 36.452 -23.770 1.00 54.76 29 LYS D CA 1
ATOM 9103 C C . LYS D 1 29 ? 11.855 35.517 -22.657 1.00 63.05 29 LYS D C 1
ATOM 9104 O O . LYS D 1 29 ? 12.687 34.894 -21.993 1.00 80.31 29 LYS D O 1
ATOM 9110 N N . GLU D 1 30 ? 10.541 35.416 -22.472 1.00 69.82 30 GLU D N 1
ATOM 9111 C CA . GLU D 1 30 ? 9.937 34.671 -21.369 1.00 69.38 30 GLU D CA 1
ATOM 9112 C C . GLU D 1 30 ? 10.588 33.328 -21.104 1.00 64.54 30 GLU D C 1
ATOM 9113 O O . GLU D 1 30 ? 10.890 32.579 -22.034 1.00 62.14 30 GLU D O 1
ATOM 9119 N N . ASP D 1 31 ? 10.787 33.021 -19.829 1.00 51.08 31 ASP D N 1
ATOM 9120 C CA . ASP D 1 31 ? 11.199 31.684 -19.444 1.00 53.76 31 ASP D CA 1
ATOM 9121 C C . ASP D 1 31 ? 9.975 30.791 -19.395 1.00 63.02 31 ASP D C 1
ATOM 9122 O O . ASP D 1 31 ? 9.190 30.858 -18.447 1.00 78.09 31 ASP D O 1
ATOM 9127 N N . GLU D 1 32 ? 9.800 29.953 -20.405 1.00 51.65 32 GLU D N 1
ATOM 9128 C CA . GLU D 1 32 ? 8.705 28.995 -20.370 1.00 55.11 32 GLU D CA 1
ATOM 9129 C C . GLU D 1 32 ? 9.263 27.573 -20.412 1.00 50.02 32 GLU D C 1
ATOM 9130 O O . GLU D 1 32 ? 8.734 26.683 -21.079 1.00 48.99 32 GLU D O 1
ATOM 9136 N N . SER D 1 33 ? 10.340 27.386 -19.656 1.00 42.52 33 SER D N 1
ATOM 9137 C CA . SER D 1 33 ? 11.063 26.131 -19.586 1.00 47.78 33 SER D CA 1
ATOM 9138 C C . SER D 1 33 ? 10.211 25.027 -18.990 1.00 46.56 33 SER D C 1
ATOM 9139 O O . SER D 1 33 ? 10.616 23.865 -18.963 1.00 52.31 33 SER D O 1
ATOM 9142 N N . PHE D 1 34 ? 9.034 25.391 -18.498 1.00 48.09 34 PHE D N 1
ATOM 9143 C CA . PHE D 1 34 ? 8.155 24.424 -17.844 1.00 52.21 34 PHE D CA 1
ATOM 9144 C C . PHE D 1 34 ? 7.378 23.544 -18.831 1.00 45.98 34 PHE D C 1
ATOM 9145 O O . PHE D 1 34 ? 6.674 22.616 -18.423 1.00 47.29 34 PHE D O 1
ATOM 9153 N N . LEU D 1 35 ? 7.536 23.826 -20.122 1.00 52.47 35 LEU D N 1
ATOM 9154 C CA . LEU D 1 35 ? 6.817 23.118 -21.180 1.00 48.59 35 LEU D CA 1
ATOM 9155 C C . LEU D 1 35 ? 7.524 21.838 -21.664 1.00 53.61 35 LEU D C 1
ATOM 9156 O O . LEU D 1 35 ? 6.918 21.009 -22.352 1.00 54.22 35 LEU D O 1
ATOM 9161 N N . GLN D 1 36 ? 8.801 21.682 -21.323 1.00 47.42 36 GLN D N 1
ATOM 9162 C CA . GLN D 1 36 ? 9.570 20.522 -21.775 1.00 55.09 36 GLN D CA 1
ATOM 9163 C C . GLN D 1 36 ? 9.055 19.206 -21.185 1.00 59.01 36 GLN D C 1
ATOM 9164 O O . GLN D 1 36 ? 8.788 19.095 -19.976 1.00 50.84 36 GLN D O 1
ATOM 9170 N N . GLN D 1 37 ? 8.940 18.207 -22.053 1.00 60.10 37 GLN D N 1
ATOM 9171 C CA . GLN D 1 37 ? 8.459 16.898 -21.652 1.00 70.52 37 GLN D CA 1
ATOM 9172 C C . GLN D 1 37 ? 7.131 17.075 -20.958 1.00 64.87 37 GLN D C 1
ATOM 9173 O O . GLN D 1 37 ? 7.039 16.889 -19.742 1.00 75.48 37 GLN D O 1
ATOM 9179 N N . PRO D 1 38 ? 6.095 17.443 -21.734 1.00 55.28 38 PRO D N 1
ATOM 9180 C CA . PRO D 1 38 ? 4.756 17.675 -21.183 1.00 44.97 38 PRO D CA 1
ATOM 9181 C C . PRO D 1 38 ? 4.336 16.438 -20.428 1.00 43.30 38 PRO D C 1
ATOM 9182 O O . PRO D 1 38 ? 4.660 15.322 -20.835 1.00 57.41 38 PRO D O 1
ATOM 9186 N N . HIS D 1 39 ? 3.616 16.623 -19.338 1.00 52.37 39 HIS D N 1
ATOM 9187 C CA . HIS D 1 39 ? 3.156 15.487 -18.564 1.00 56.39 39 HIS D CA 1
ATOM 9188 C C . HIS D 1 39 ? 2.252 15.992 -17.459 1.00 53.20 39 HIS D C 1
ATOM 9189 O O . HIS D 1 39 ? 2.320 17.159 -17.078 1.00 47.45 39 HIS D O 1
ATOM 9196 N N . TYR D 1 40 ? 1.396 15.115 -16.949 1.00 61.61 40 TYR D N 1
ATOM 9197 C CA . TYR D 1 40 ? 0.515 15.492 -15.857 1.00 53.09 40 TYR D CA 1
ATOM 9198 C C . TYR D 1 40 ? 1.221 15.313 -14.513 1.00 44.38 40 TYR D C 1
ATOM 9199 O O . TYR D 1 40 ? 1.724 14.236 -14.193 1.00 52.61 40 TYR D O 1
ATOM 9208 N N . ALA D 1 41 ? 1.262 16.393 -13.744 1.00 39.00 41 ALA D N 1
ATOM 9209 C CA . ALA D 1 41 ? 1.862 16.400 -12.411 1.00 44.70 41 ALA D CA 1
ATOM 9210 C C . ALA D 1 41 ? 1.045 15.586 -11.423 1.00 33.44 41 ALA D C 1
ATOM 9211 O O . ALA D 1 41 ? -0.095 15.908 -11.160 1.00 40.23 41 ALA D O 1
ATOM 9213 N N . SER D 1 42 ? 1.627 14.538 -10.865 1.00 40.41 42 SER D N 1
ATOM 9214 C CA . SER D 1 42 ? 0.897 13.721 -9.916 1.00 42.55 42 SER D CA 1
ATOM 9215 C C . SER D 1 42 ? 0.752 14.502 -8.632 1.00 44.26 42 SER D C 1
ATOM 9216 O O . SER D 1 42 ? 1.280 15.606 -8.521 1.00 49.16 42 SER D O 1
ATOM 9219 N N . GLN D 1 43 ? 0.057 13.913 -7.658 1.00 36.35 43 GLN D N 1
ATOM 9220 C CA . GLN D 1 43 ? -0.047 14.491 -6.320 1.00 31.60 43 GLN D CA 1
ATOM 9221 C C . GLN D 1 43 ? 1.327 14.712 -5.694 1.00 46.86 43 GLN D C 1
ATOM 9222 O O . GLN D 1 43 ? 1.606 15.788 -5.155 1.00 47.08 43 GLN D O 1
ATOM 9228 N N . GLU D 1 44 ? 2.189 13.699 -5.756 1.00 47.88 44 GLU D N 1
ATOM 9229 C CA . GLU D 1 44 ? 3.534 13.883 -5.238 1.00 53.04 44 GLU D CA 1
ATOM 9230 C C . GLU D 1 44 ? 4.232 15.015 -5.991 1.00 51.95 44 GLU D C 1
ATOM 9231 O O . GLU D 1 44 ? 4.774 15.936 -5.381 1.00 60.87 44 GLU D O 1
ATOM 9237 N N . GLN D 1 45 ? 4.207 14.957 -7.316 1.00 40.47 45 GLN D N 1
ATOM 9238 C CA . GLN D 1 45 ? 4.962 15.920 -8.102 1.00 44.42 45 GLN D CA 1
ATOM 9239 C C . GLN D 1 45 ? 4.511 17.348 -7.804 1.00 43.75 45 GLN D C 1
ATOM 9240 O O . GLN D 1 45 ? 5.301 18.294 -7.874 1.00 44.84 45 GLN D O 1
ATOM 9246 N N . LEU D 1 46 ? 3.239 17.495 -7.464 1.00 39.10 46 LEU D N 1
ATOM 9247 C CA . LEU D 1 46 ? 2.659 18.812 -7.218 1.00 47.06 46 LEU D CA 1
ATOM 9248 C C . LEU D 1 46 ? 3.170 19.401 -5.922 1.00 47.29 46 LEU D C 1
ATOM 9249 O O . LEU D 1 46 ? 3.572 20.568 -5.873 1.00 40.56 46 LEU D O 1
ATOM 9254 N N . GLU D 1 47 ? 3.133 18.583 -4.874 1.00 43.85 47 GLU D N 1
ATOM 9255 C CA . GLU D 1 47 ? 3.586 18.995 -3.563 1.00 47.19 47 GLU D CA 1
ATOM 9256 C C . GLU D 1 47 ? 5.071 19.321 -3.634 1.00 44.83 47 GLU D C 1
ATOM 9257 O O . GLU D 1 47 ? 5.527 20.350 -3.136 1.00 48.73 47 GLU D O 1
ATOM 9263 N N . ASP D 1 48 ? 5.825 18.435 -4.264 1.00 49.52 48 ASP D N 1
ATOM 9264 C CA . ASP D 1 48 ? 7.246 18.661 -4.450 1.00 54.50 48 ASP D CA 1
ATOM 9265 C C . ASP D 1 48 ? 7.487 20.010 -5.149 1.00 52.57 48 ASP D C 1
ATOM 9266 O O . ASP D 1 48 ? 8.264 20.829 -4.672 1.00 51.70 48 ASP D O 1
ATOM 9271 N N . LEU D 1 49 ? 6.796 20.263 -6.254 1.00 46.03 49 LEU D N 1
ATOM 9272 C CA . LEU D 1 49 ? 7.009 21.503 -6.992 1.00 38.71 49 LEU D CA 1
ATOM 9273 C C . LEU D 1 49 ? 6.701 22.739 -6.159 1.00 34.49 49 LEU D C 1
ATOM 9274 O O . LEU D 1 49 ? 7.388 23.753 -6.269 1.00 32.27 49 LEU D O 1
ATOM 9279 N N . PHE D 1 50 ? 5.656 22.654 -5.338 1.00 42.32 50 PHE D N 1
ATOM 9280 C CA . PHE D 1 50 ? 5.209 23.793 -4.532 1.00 41.22 50 PHE D CA 1
ATOM 9281 C C . PHE D 1 50 ? 6.169 24.108 -3.393 1.00 46.07 50 PHE D C 1
ATOM 9282 O O . PHE D 1 50 ? 6.296 25.259 -2.968 1.00 58.90 50 PHE D O 1
ATOM 9290 N N . ALA D 1 51 ? 6.829 23.075 -2.888 1.00 38.26 51 ALA D N 1
ATOM 9291 C CA . ALA D 1 51 ? 7.856 23.269 -1.883 1.00 45.67 51 ALA D CA 1
ATOM 9292 C C . ALA D 1 51 ? 9.104 23.899 -2.528 1.00 62.04 51 ALA D C 1
ATOM 9293 O O . ALA D 1 51 ? 9.779 24.739 -1.925 1.00 72.13 51 ALA D O 1
ATOM 9295 N N . GLY D 1 52 ? 9.399 23.497 -3.761 1.00 57.22 52 GLY D N 1
ATOM 9296 C CA . GLY D 1 52 ? 10.564 23.996 -4.470 1.00 47.77 52 GLY D CA 1
ATOM 9297 C C . GLY D 1 52 ? 10.488 25.484 -4.739 1.00 48.65 52 GLY D C 1
ATOM 9298 O O . GLY D 1 52 ? 11.482 26.205 -4.592 1.00 46.04 52 GLY D O 1
ATOM 9299 N N . LEU D 1 53 ? 9.308 25.948 -5.135 1.00 43.01 53 LEU D N 1
ATOM 9300 C CA . LEU D 1 53 ? 9.095 27.365 -5.389 1.00 42.79 53 LEU D CA 1
ATOM 9301 C C . LEU D 1 53 ? 9.186 28.173 -4.112 1.00 48.80 53 LEU D C 1
ATOM 9302 O O . LEU D 1 53 ? 9.718 29.276 -4.114 1.00 60.81 53 LEU D O 1
ATOM 9307 N N . GLU D 1 54 ? 8.656 27.627 -3.026 1.00 42.09 54 GLU D N 1
ATOM 9308 C CA . GLU D 1 54 ? 8.696 28.309 -1.738 1.00 58.78 54 GLU D CA 1
ATOM 9309 C C . GLU D 1 54 ? 10.141 28.599 -1.303 1.00 61.98 54 GLU D C 1
ATOM 9310 O O . GLU D 1 54 ? 10.444 29.677 -0.775 1.00 54.76 54 GLU D O 1
ATOM 9316 N N . LYS D 1 55 ? 11.038 27.645 -1.527 1.00 61.69 55 LYS D N 1
ATOM 9317 C CA . LYS D 1 55 ? 12.438 27.868 -1.185 1.00 58.29 55 LYS D CA 1
ATOM 9318 C C . LYS D 1 55 ? 13.175 28.591 -2.315 1.00 53.17 55 LYS D C 1
ATOM 9319 O O . LYS D 1 55 ? 14.033 29.430 -2.063 1.00 42.95 55 LYS D O 1
ATOM 9325 N N . ALA D 1 56 ? 12.827 28.290 -3.561 1.00 46.09 56 ALA D N 1
ATOM 9326 C CA . ALA D 1 56 ? 13.434 29.001 -4.679 1.00 44.11 56 ALA D CA 1
ATOM 9327 C C . ALA D 1 56 ? 13.046 30.481 -4.621 1.00 44.69 56 ALA D C 1
ATOM 9328 O O . ALA D 1 56 ? 13.821 31.355 -5.002 1.00 43.68 56 ALA D O 1
ATOM 9330 N N . TYR D 1 57 ? 11.846 30.753 -4.118 1.00 40.57 57 TYR D N 1
ATOM 9331 C CA . TYR D 1 57 ? 11.328 32.115 -4.058 1.00 43.78 57 TYR D CA 1
ATOM 9332 C C . TYR D 1 57 ? 10.779 32.443 -2.674 1.00 47.46 57 TYR D C 1
ATOM 9333 O O . TYR D 1 57 ? 9.571 32.642 -2.507 1.00 54.58 57 TYR D O 1
ATOM 9342 N N . PRO D 1 58 ? 11.673 32.516 -1.684 1.00 39.30 58 PRO D N 1
ATOM 9343 C CA . PRO D 1 58 ? 11.345 32.627 -0.261 1.00 33.04 58 PRO D CA 1
ATOM 9344 C C . PRO D 1 58 ? 10.335 33.716 0.080 1.00 55.12 58 PRO D C 1
ATOM 9345 O O . PRO D 1 58 ? 9.531 33.503 0.980 1.00 79.21 58 PRO D O 1
ATOM 9349 N N . ASN D 1 59 ? 10.366 34.858 -0.594 1.00 55.82 59 ASN D N 1
ATOM 9350 C CA . ASN D 1 59 ? 9.546 35.993 -0.153 1.00 60.56 59 ASN D CA 1
ATOM 9351 C C . ASN D 1 59 ? 8.244 36.166 -0.944 1.00 52.36 59 ASN D C 1
ATOM 9352 O O . ASN D 1 59 ? 7.401 37.011 -0.622 1.00 39.90 59 ASN D O 1
ATOM 9357 N N . GLN D 1 60 ? 8.077 35.368 -1.983 1.00 37.44 60 GLN D N 1
ATOM 9358 C CA . GLN D 1 60 ? 6.979 35.599 -2.899 1.00 44.74 60 GLN D CA 1
ATOM 9359 C C . GLN D 1 60 ? 6.184 34.341 -3.165 1.00 43.08 60 GLN D C 1
ATOM 9360 O O . GLN D 1 60 ? 5.108 34.396 -3.746 1.00 43.05 60 GLN D O 1
ATOM 9366 N N . ALA D 1 61 ? 6.720 33.203 -2.749 1.00 36.17 61 ALA D N 1
ATOM 9367 C CA . ALA D 1 61 ? 6.002 31.955 -2.881 1.00 28.89 61 ALA D CA 1
ATOM 9368 C C . ALA D 1 61 ? 5.788 31.386 -1.504 1.00 21.26 61 ALA D C 1
ATOM 9369 O O . ALA D 1 61 ? 6.746 31.170 -0.765 1.00 27.73 61 ALA D O 1
ATOM 9371 N N . LYS D 1 62 ? 4.527 31.150 -1.161 1.00 24.13 62 LYS D N 1
ATOM 9372 C CA . LYS D 1 62 ? 4.175 30.495 0.091 1.00 21.93 62 LYS D CA 1
ATOM 9373 C C . LYS D 1 62 ? 3.134 29.400 -0.137 1.00 24.57 62 LYS D C 1
ATOM 9374 O O . LYS D 1 62 ? 2.199 29.588 -0.906 1.00 38.13 62 LYS D O 1
ATOM 9380 N N . VAL D 1 63 ? 3.319 28.251 0.511 1.00 31.82 63 VAL D N 1
ATOM 9381 C CA . VAL D 1 63 ? 2.349 27.162 0.439 1.00 32.14 63 VAL D CA 1
ATOM 9382 C C . VAL D 1 63 ? 1.345 27.204 1.601 1.00 46.18 63 VAL D C 1
ATOM 9383 O O . VAL D 1 63 ? 1.712 27.498 2.749 1.00 47.39 63 VAL D O 1
ATOM 9387 N N . HIS D 1 64 ? 0.085 26.903 1.285 1.00 40.08 64 HIS D N 1
ATOM 9388 C CA . HIS D 1 64 ? -1.009 26.978 2.243 1.00 29.97 64 HIS D CA 1
ATOM 9389 C C . HIS D 1 64 ? -1.758 25.674 2.283 1.00 33.80 64 HIS D C 1
ATOM 9390 O O . HIS D 1 64 ? -2.122 25.128 1.244 1.00 38.62 64 HIS D O 1
ATOM 9397 N N . PHE D 1 65 ? -1.981 25.172 3.492 1.00 33.70 65 PHE D N 1
ATOM 9398 C CA . PHE D 1 65 ? -2.709 23.926 3.673 1.00 36.41 65 PHE D CA 1
ATOM 9399 C C . PHE D 1 65 ? -4.173 24.234 3.969 1.00 35.92 65 PHE D C 1
ATOM 9400 O O . PHE D 1 65 ? -4.474 24.963 4.907 1.00 45.88 65 PHE D O 1
ATOM 9408 N N . LEU D 1 66 ? -5.073 23.676 3.163 1.00 38.20 66 LEU D N 1
ATOM 9409 C CA . LEU D 1 66 ? -6.506 23.964 3.242 1.00 31.12 66 LEU D CA 1
ATOM 9410 C C . LEU D 1 66 ? -7.262 22.847 3.930 1.00 31.73 66 LEU D C 1
ATOM 9411 O O . LEU D 1 66 ? -8.291 23.061 4.565 1.00 32.80 66 LEU D O 1
ATOM 9416 N N . GLY D 1 67 ? -6.759 21.637 3.758 1.00 35.79 67 GLY D N 1
ATOM 9417 C CA . GLY D 1 67 ? -7.407 20.474 4.312 1.00 39.02 67 GLY D CA 1
ATOM 9418 C C . GLY D 1 67 ? -6.862 19.206 3.698 1.00 37.68 67 GLY D C 1
ATOM 9419 O O . GLY D 1 67 ? -5.823 19.207 3.031 1.00 35.26 67 GLY D O 1
ATOM 9420 N N . ARG D 1 68 ? -7.572 18.112 3.936 1.00 43.49 68 ARG D N 1
ATOM 9421 C CA . ARG D 1 68 ? -7.206 16.831 3.355 1.00 40.08 68 ARG D CA 1
ATOM 9422 C C . ARG D 1 68 ? -8.422 16.116 2.762 1.00 47.41 68 ARG D C 1
ATOM 9423 O O . ARG D 1 68 ? -9.536 16.203 3.301 1.00 43.18 68 ARG D O 1
ATOM 9431 N N . SER D 1 69 ? -8.191 15.434 1.637 1.00 45.61 69 SER D N 1
ATOM 9432 C CA . SER D 1 69 ? -9.199 14.616 0.970 1.00 26.47 69 SER D CA 1
ATOM 9433 C C . SER D 1 69 ? -9.535 13.414 1.845 1.00 38.51 69 SER D C 1
ATOM 9434 O O . SER D 1 69 ? -8.816 13.101 2.802 1.00 29.43 69 SER D O 1
ATOM 9437 N N . LEU D 1 70 ? -10.632 12.741 1.511 1.00 48.83 70 LEU D N 1
ATOM 9438 C CA . LEU D 1 70 ? -11.011 11.516 2.202 1.00 45.12 70 LEU D CA 1
ATOM 9439 C C . LEU D 1 70 ? -9.786 10.613 2.346 1.00 45.73 70 LEU D C 1
ATOM 9440 O O . LEU D 1 70 ? -9.507 10.113 3.436 1.00 50.21 70 LEU D O 1
ATOM 9445 N N . GLU D 1 71 ? -9.049 10.420 1.251 1.00 39.06 71 GLU D N 1
ATOM 9446 C CA . GLU D 1 71 ? -8.002 9.405 1.230 1.00 37.62 71 GLU D CA 1
ATOM 9447 C C . GLU D 1 71 ? -6.648 9.943 1.646 1.00 45.18 71 GLU D C 1
ATOM 9448 O O . GLU D 1 71 ? -5.624 9.327 1.349 1.00 54.42 71 GLU D O 1
ATOM 9454 N N . GLY D 1 72 ? -6.647 11.092 2.325 1.00 43.28 72 GLY D N 1
ATOM 9455 C CA . GLY D 1 72 ? -5.446 11.617 2.961 1.00 33.63 72 GLY D CA 1
ATOM 9456 C C . GLY D 1 72 ? -4.626 12.612 2.158 1.00 44.63 72 GLY D C 1
ATOM 9457 O O . GLY D 1 72 ? -3.688 13.211 2.683 1.00 47.41 72 GLY D O 1
ATOM 9458 N N . ARG D 1 73 ? -4.978 12.800 0.886 1.00 49.42 73 ARG D N 1
ATOM 9459 C CA . ARG D 1 73 ? -4.234 13.698 0.003 1.00 40.39 73 ARG D CA 1
ATOM 9460 C C . ARG D 1 73 ? -4.377 15.183 0.371 1.00 44.23 73 ARG D C 1
ATOM 9461 O O . ARG D 1 73 ? -5.483 15.683 0.567 1.00 46.98 73 ARG D O 1
ATOM 9469 N N . ASN D 1 74 ? -3.256 15.889 0.447 1.00 46.34 74 ASN D N 1
ATOM 9470 C CA . ASN D 1 74 ? -3.267 17.286 0.856 1.00 38.21 74 ASN D CA 1
ATOM 9471 C C . ASN D 1 74 ? -3.893 18.175 -0.177 1.00 37.42 74 ASN D C 1
ATOM 9472 O O . ASN D 1 74 ? -3.546 18.100 -1.349 1.00 46.79 74 ASN D O 1
ATOM 9477 N N . LEU D 1 75 ? -4.818 19.022 0.263 1.00 41.78 75 LEU D N 1
ATOM 9478 C CA . LEU D 1 75 ? -5.332 20.111 -0.572 1.00 34.01 75 LEU D CA 1
ATOM 9479 C C . LEU D 1 75 ? -4.493 21.366 -0.312 1.00 28.81 75 LEU D C 1
ATOM 9480 O O . LEU D 1 75 ? -4.508 21.924 0.785 1.00 37.10 75 LEU D O 1
ATOM 9485 N N . LEU D 1 76 ? -3.751 21.796 -1.323 1.00 39.64 76 LEU D N 1
ATOM 9486 C CA . LEU D 1 76 ? -2.745 22.842 -1.161 1.00 33.77 76 LEU D CA 1
ATOM 9487 C C . LEU D 1 76 ? -2.994 24.038 -2.075 1.00 31.66 76 LEU D C 1
ATOM 9488 O O . LEU D 1 76 ? -3.486 23.885 -3.194 1.00 46.58 76 LEU D O 1
ATOM 9493 N N . ALA D 1 77 ? -2.617 25.225 -1.613 1.00 42.43 77 ALA D N 1
ATOM 9494 C CA . ALA D 1 77 ? -2.702 26.440 -2.426 1.00 33.52 77 ALA D CA 1
ATOM 9495 C C . ALA D 1 77 ? -1.392 27.204 -2.365 1.00 30.56 77 ALA D C 1
ATOM 9496 O O . ALA D 1 77 ? -0.883 27.479 -1.282 1.00 41.88 77 ALA D O 1
ATOM 9498 N N . LEU D 1 78 ? -0.848 27.552 -3.524 1.00 33.89 78 LEU D N 1
ATOM 9499 C CA . LEU D 1 78 ? 0.365 28.350 -3.562 1.00 22.15 78 LEU D CA 1
ATOM 9500 C C . LEU D 1 78 ? 0.013 29.826 -3.681 1.00 30.96 78 LEU D C 1
ATOM 9501 O O . LEU D 1 78 ? -0.661 30.240 -4.630 1.00 30.92 78 LEU D O 1
ATOM 9506 N N . GLN D 1 79 ? 0.453 30.608 -2.701 1.00 20.68 79 GLN D N 1
ATOM 9507 C CA . GLN D 1 79 ? 0.292 32.051 -2.722 1.00 22.93 79 GLN D CA 1
ATOM 9508 C C . GLN D 1 79 ? 1.510 32.697 -3.367 1.00 36.76 79 GLN D C 1
ATOM 9509 O O . GLN D 1 79 ? 2.641 32.293 -3.121 1.00 41.12 79 GLN D O 1
ATOM 9515 N N . ILE D 1 80 ? 1.266 33.699 -4.204 1.00 46.61 80 ILE D N 1
ATOM 9516 C CA . ILE D 1 80 ? 2.326 34.488 -4.832 1.00 36.48 80 ILE D CA 1
ATOM 9517 C C . ILE D 1 80 ? 2.015 35.956 -4.596 1.00 39.69 80 ILE D C 1
ATOM 9518 O O . ILE D 1 80 ? 0.918 36.432 -4.925 1.00 50.35 80 ILE D O 1
ATOM 9523 N N . SER D 1 81 ? 2.974 36.683 -4.039 1.00 41.04 81 SER D N 1
ATOM 9524 C CA . SER D 1 81 ? 2.714 38.059 -3.664 1.00 42.77 81 SER D CA 1
ATOM 9525 C C . SER D 1 81 ? 3.985 38.874 -3.700 1.00 42.19 81 SER D C 1
ATOM 9526 O O . SER D 1 81 ? 5.072 38.319 -3.806 1.00 49.36 81 SER D O 1
ATOM 9529 N N . ARG D 1 82 ? 3.839 40.192 -3.622 1.00 45.36 82 ARG D N 1
ATOM 9530 C CA . ARG D 1 82 ? 4.979 41.084 -3.485 1.00 51.16 82 ARG D CA 1
ATOM 9531 C C . ARG D 1 82 ? 5.735 40.698 -2.214 1.00 55.94 82 ARG D C 1
ATOM 9532 O O . ARG D 1 82 ? 6.969 40.651 -2.185 1.00 59.02 82 ARG D O 1
ATOM 9540 N N . ASN D 1 83 ? 4.974 40.397 -1.168 1.00 36.85 83 ASN D N 1
ATOM 9541 C CA . ASN D 1 83 ? 5.545 39.997 0.102 1.00 39.40 83 ASN D CA 1
ATOM 9542 C C . ASN D 1 83 ? 4.633 39.003 0.798 1.00 41.77 83 ASN D C 1
ATOM 9543 O O . ASN D 1 83 ? 3.621 39.372 1.394 1.00 43.15 83 ASN D O 1
ATOM 9548 N N . THR D 1 84 ? 5.007 37.736 0.733 1.00 47.66 84 THR D N 1
ATOM 9549 C CA . THR D 1 84 ? 4.168 36.664 1.249 1.00 35.70 84 THR D CA 1
ATOM 9550 C C . THR D 1 84 ? 3.855 36.780 2.745 1.00 32.09 84 THR D C 1
ATOM 9551 O O . THR D 1 84 ? 2.897 36.167 3.227 1.00 37.65 84 THR D O 1
ATOM 9555 N N . ARG D 1 85 ? 4.646 37.569 3.470 1.00 37.69 85 ARG D N 1
ATOM 9556 C CA . ARG D 1 85 ? 4.468 37.689 4.919 1.00 42.31 85 ARG D CA 1
ATOM 9557 C C . ARG D 1 85 ? 3.081 38.205 5.253 1.00 45.03 85 ARG D C 1
ATOM 9558 O O . ARG D 1 85 ? 2.378 37.627 6.073 1.00 53.43 85 ARG D O 1
ATOM 9566 N N . SER D 1 86 ? 2.677 39.292 4.611 1.00 46.43 86 SER D N 1
ATOM 9567 C CA . SER D 1 86 ? 1.362 39.848 4.868 1.00 36.28 86 SER D CA 1
ATOM 9568 C C . SER D 1 86 ? 0.650 40.057 3.562 1.00 53.91 86 SER D C 1
ATOM 9569 O O . SER D 1 86 ? 0.918 39.370 2.577 1.00 67.08 86 SER D O 1
ATOM 9572 N N . ARG D 1 87 ? -0.266 41.017 3.575 1.00 54.23 87 ARG D N 1
ATOM 9573 C CA . ARG D 1 87 ? -0.924 41.500 2.367 1.00 48.70 87 ARG D CA 1
ATOM 9574 C C . ARG D 1 87 ? -0.974 43.010 2.440 1.00 41.78 87 ARG D C 1
ATOM 9575 O O . ARG D 1 87 ? -1.533 43.568 3.376 1.00 34.04 87 ARG D O 1
ATOM 9583 N N . ASN D 1 88 ? -0.386 43.676 1.458 1.00 52.30 88 ASN D N 1
ATOM 9584 C CA . ASN D 1 88 ? -0.360 45.130 1.470 1.00 45.32 88 ASN D CA 1
ATOM 9585 C C . ASN D 1 88 ? -1.767 45.691 1.440 1.00 39.18 88 ASN D C 1
ATOM 9586 O O . ASN D 1 88 ? -2.651 45.152 0.775 1.00 36.81 88 ASN D O 1
ATOM 9591 N N . LEU D 1 89 ? -1.974 46.750 2.205 1.00 22.92 89 LEU D N 1
ATOM 9592 C CA . LEU D 1 89 ? -3.259 47.392 2.257 1.00 28.62 89 LEU D CA 1
ATOM 9593 C C . LEU D 1 89 ? -3.766 47.645 0.850 1.00 38.94 89 LEU D C 1
ATOM 9594 O O . LEU D 1 89 ? -3.049 48.183 -0.003 1.00 41.99 89 LEU D O 1
ATOM 9599 N N . LEU D 1 90 ? -5.007 47.238 0.615 1.00 44.67 90 LEU D N 1
ATOM 9600 C CA . LEU D 1 90 ? -5.706 47.484 -0.647 1.00 43.58 90 LEU D CA 1
ATOM 9601 C C . LEU D 1 90 ? -5.247 46.609 -1.809 1.00 38.06 90 LEU D C 1
ATOM 9602 O O . LEU D 1 90 ? -5.734 46.756 -2.924 1.00 33.53 90 LEU D O 1
ATOM 9607 N N . THR D 1 91 ? -4.332 45.683 -1.544 1.00 39.98 91 THR D N 1
ATOM 9608 C CA . THR D 1 91 ? -3.999 44.677 -2.554 1.00 45.09 91 THR D CA 1
ATOM 9609 C C . THR D 1 91 ? -5.106 43.621 -2.602 1.00 37.05 91 THR D C 1
ATOM 9610 O O . THR D 1 91 ? -5.473 43.019 -1.583 1.00 25.75 91 THR D O 1
ATOM 9614 N N . PRO D 1 92 ? -5.639 43.395 -3.799 1.00 28.43 92 PRO D N 1
ATOM 9615 C CA . PRO D 1 92 ? -6.692 42.406 -4.028 1.00 33.40 92 PRO D CA 1
ATOM 9616 C C . PRO D 1 92 ? -6.180 40.980 -3.897 1.00 41.21 92 PRO D C 1
ATOM 9617 O O . PRO D 1 92 ? -5.283 40.588 -4.658 1.00 31.71 92 PRO D O 1
ATOM 9621 N N . PRO D 1 93 ? -6.745 40.209 -2.955 1.00 40.15 93 PRO D N 1
ATOM 9622 C CA . PRO D 1 93 ? -6.489 38.769 -2.958 1.00 37.27 93 PRO D CA 1
ATOM 9623 C C . PRO D 1 93 ? -7.390 38.113 -4.011 1.00 38.93 93 PRO D C 1
ATOM 9624 O O . PRO D 1 93 ? -8.554 38.484 -4.181 1.00 33.54 93 PRO D O 1
ATOM 9628 N N . VAL D 1 94 ? -6.838 37.160 -4.741 1.00 29.83 94 VAL D N 1
ATOM 9629 C CA . VAL D 1 94 ? -7.568 36.514 -5.814 1.00 19.77 94 VAL D CA 1
ATOM 9630 C C . VAL D 1 94 ? -7.196 35.040 -5.812 1.00 31.42 94 VAL D C 1
ATOM 9631 O O . VAL D 1 94 ? -6.154 34.666 -5.256 1.00 41.69 94 VAL D O 1
ATOM 9635 N N . LYS D 1 95 ? -8.038 34.199 -6.416 1.00 17.89 95 LYS D N 1
ATOM 9636 C CA . LYS D 1 95 ? -7.756 32.767 -6.462 1.00 23.97 95 LYS D CA 1
ATOM 9637 C C . LYS D 1 95 ? -8.126 32.121 -7.780 1.00 32.38 95 LYS D C 1
ATOM 9638 O O . LYS D 1 95 ? -9.015 32.589 -8.489 1.00 31.22 95 LYS D O 1
ATOM 9644 N N . TYR D 1 96 ? -7.423 31.038 -8.090 1.00 33.70 96 TYR D N 1
ATOM 9645 C CA . TYR D 1 96 ? -7.751 30.155 -9.206 1.00 37.01 96 TYR D CA 1
ATOM 9646 C C . TYR D 1 96 ? -7.825 28.715 -8.680 1.00 43.14 96 TYR D C 1
ATOM 9647 O O . TYR D 1 96 ? -6.850 28.194 -8.110 1.00 34.23 96 TYR D O 1
ATOM 9656 N N . ILE D 1 97 ? -8.973 28.066 -8.854 1.00 34.71 97 ILE D N 1
ATOM 9657 C CA . ILE D 1 97 ? -9.069 26.660 -8.483 1.00 26.91 97 ILE D CA 1
ATOM 9658 C C . ILE D 1 97 ? -9.273 25.846 -9.731 1.00 27.13 97 ILE D C 1
ATOM 9659 O O . ILE D 1 97 ? -9.831 26.340 -10.712 1.00 26.93 97 ILE D O 1
ATOM 9664 N N . ALA D 1 98 ? -8.814 24.601 -9.706 1.00 28.12 98 ALA D N 1
ATOM 9665 C CA . ALA D 1 98 ? -9.046 23.702 -10.832 1.00 27.95 98 ALA D CA 1
ATOM 9666 C C . ALA D 1 98 ? -9.296 22.254 -10.404 1.00 38.86 98 ALA D C 1
ATOM 9667 O O . ALA D 1 98 ? -9.179 21.898 -9.220 1.00 42.65 98 ALA D O 1
ATOM 9669 N N . ASN D 1 99 ? -9.653 21.434 -11.389 1.00 39.72 99 ASN D N 1
ATOM 9670 C CA . ASN D 1 99 ? -9.737 19.993 -11.205 1.00 26.49 99 ASN D CA 1
ATOM 9671 C C . ASN D 1 99 ? -10.681 19.556 -10.061 1.00 44.19 99 ASN D C 1
ATOM 9672 O O . ASN D 1 99 ? -10.448 18.532 -9.410 1.00 44.02 99 ASN D O 1
ATOM 9677 N N . MET D 1 100 ? -11.749 20.324 -9.820 1.00 48.48 100 MET D N 1
ATOM 9678 C CA . MET D 1 100 ? -12.753 19.913 -8.830 1.00 43.01 100 MET D CA 1
ATOM 9679 C C . MET D 1 100 ? -13.498 18.671 -9.313 1.00 43.06 100 MET D C 1
ATOM 9680 O O . MET D 1 100 ? -13.906 17.832 -8.506 1.00 42.59 100 MET D O 1
ATOM 9685 N N . HIS D 1 101 ? -13.670 18.559 -10.631 1.00 39.53 101 HIS D N 1
ATOM 9686 C CA . HIS D 1 101 ? -14.008 17.276 -11.249 1.00 31.00 101 HIS D CA 1
ATOM 9687 C C . HIS D 1 101 ? -12.699 16.620 -11.693 1.00 36.02 101 HIS D C 1
ATOM 9688 O O . HIS D 1 101 ? -12.013 17.097 -12.603 1.00 26.81 101 HIS D O 1
ATOM 9695 N N . GLY D 1 102 ? -12.353 15.532 -11.014 1.00 35.22 102 GLY D N 1
ATOM 9696 C CA . GLY D 1 102 ? -11.030 14.949 -11.117 1.00 31.91 102 GLY D CA 1
ATOM 9697 C C . GLY D 1 102 ? -10.661 14.545 -12.518 1.00 30.53 102 GLY D C 1
ATOM 9698 O O . GLY D 1 102 ? -9.482 14.480 -12.871 1.00 46.81 102 GLY D O 1
ATOM 9699 N N . ASP D 1 103 ? -11.674 14.274 -13.329 1.00 43.02 103 ASP D N 1
ATOM 9700 C CA . ASP D 1 103 ? -11.443 13.875 -14.717 1.00 43.05 103 ASP D CA 1
ATOM 9701 C C . ASP D 1 103 ? -11.333 15.048 -15.694 1.00 32.97 103 ASP D C 1
ATOM 9702 O O . ASP D 1 103 ? -11.183 14.837 -16.889 1.00 46.20 103 ASP D O 1
ATOM 9707 N N . GLU D 1 104 ? -11.419 16.275 -15.186 1.00 32.92 104 GLU D N 1
ATOM 9708 C CA . GLU D 1 104 ? -11.313 17.464 -16.017 1.00 20.95 104 GLU D CA 1
ATOM 9709 C C . GLU D 1 104 ? -10.000 18.125 -15.661 1.00 35.41 104 GLU D C 1
ATOM 9710 O O . GLU D 1 104 ? -9.936 18.892 -14.699 1.00 43.33 104 GLU D O 1
ATOM 9716 N N . THR D 1 105 ? -8.959 17.837 -16.446 1.00 38.25 105 THR D N 1
ATOM 9717 C CA . THR D 1 105 ? -7.567 17.976 -15.985 1.00 46.96 105 THR D CA 1
ATOM 9718 C C . THR D 1 105 ? -6.720 19.112 -16.581 1.00 36.93 105 THR D C 1
ATOM 9719 O O . THR D 1 105 ? -5.681 19.481 -16.037 1.00 19.72 105 THR D O 1
ATOM 9723 N N . VAL D 1 106 ? -7.139 19.649 -17.710 1.00 32.68 106 VAL D N 1
ATOM 9724 C CA . VAL D 1 106 ? -6.369 20.717 -18.306 1.00 39.55 106 VAL D CA 1
ATOM 9725 C C . VAL D 1 106 ? -6.135 21.853 -17.292 1.00 27.90 106 VAL D C 1
ATOM 9726 O O . VAL D 1 106 ? -5.000 22.188 -16.980 1.00 31.57 106 VAL D O 1
ATOM 9730 N N . GLY D 1 107 ? -7.208 22.428 -16.766 1.00 44.43 107 GLY D N 1
ATOM 9731 C CA . GLY D 1 107 ? -7.080 23.519 -15.817 1.00 36.30 107 GLY D CA 1
ATOM 9732 C C . GLY D 1 107 ? -6.023 23.240 -14.777 1.00 31.73 107 GLY D C 1
ATOM 9733 O O . GLY D 1 107 ? -5.287 24.147 -14.397 1.00 40.39 107 GLY D O 1
ATOM 9734 N N . ARG D 1 108 ? -5.950 21.983 -14.331 1.00 37.01 108 ARG D N 1
ATOM 9735 C CA . ARG D 1 108 ? -4.965 21.527 -13.334 1.00 34.12 108 ARG D CA 1
ATOM 9736 C C . ARG D 1 108 ? -3.533 21.887 -13.699 1.00 32.47 108 ARG D C 1
ATOM 9737 O O . ARG D 1 108 ? -2.832 22.511 -12.910 1.00 33.24 108 ARG D O 1
ATOM 9745 N N . GLN D 1 109 ? -3.107 21.475 -14.893 1.00 45.37 109 GLN D N 1
ATOM 9746 C CA . GLN D 1 109 ? -1.756 21.739 -15.395 1.00 44.75 109 GLN D CA 1
ATOM 9747 C C . GLN D 1 109 ? -1.525 23.201 -15.738 1.00 31.79 109 GLN D C 1
ATOM 9748 O O . GLN D 1 109 ? -0.430 23.716 -15.560 1.00 35.12 109 GLN D O 1
ATOM 9754 N N . LEU D 1 110 ? -2.553 23.862 -16.250 1.00 28.60 110 LEU D N 1
ATOM 9755 C CA . LEU D 1 110 ? -2.471 25.289 -16.526 1.00 35.42 110 LEU D CA 1
ATOM 9756 C C . LEU D 1 110 ? -2.088 26.096 -15.289 1.00 36.60 110 LEU D C 1
ATOM 9757 O O . LEU D 1 110 ? -1.338 27.061 -15.379 1.00 33.42 110 LEU D O 1
ATOM 9762 N N . LEU D 1 111 ? -2.608 25.710 -14.132 1.00 41.27 111 LEU D N 1
ATOM 9763 C CA . LEU D 1 111 ? -2.304 26.440 -12.903 1.00 28.45 111 LEU D CA 1
ATOM 9764 C C . LEU D 1 111 ? -0.879 26.157 -12.461 1.00 30.79 111 LEU D C 1
ATOM 9765 O O . LEU D 1 111 ? -0.160 27.055 -12.034 1.00 45.14 111 LEU D O 1
ATOM 9770 N N . VAL D 1 112 ? -0.483 24.892 -12.573 1.00 45.53 112 VAL D N 1
ATOM 9771 C CA . VAL D 1 112 ? 0.894 24.469 -12.346 1.00 37.26 112 VAL D CA 1
ATOM 9772 C C . VAL D 1 112 ? 1.840 25.301 -13.236 1.00 41.58 112 VAL D C 1
ATOM 9773 O O . VAL D 1 112 ? 2.845 25.842 -12.768 1.00 38.90 112 VAL D O 1
ATOM 9777 N N . TYR D 1 113 ? 1.496 25.420 -14.517 1.00 33.73 113 TYR D N 1
ATOM 9778 C CA . TYR D 1 113 ? 2.259 26.249 -15.438 1.00 35.67 113 TYR D CA 1
ATOM 9779 C C . TYR D 1 113 ? 2.289 27.701 -14.975 1.00 44.47 113 TYR D C 1
ATOM 9780 O O . TYR D 1 113 ? 3.327 28.372 -15.056 1.00 42.34 113 TYR D O 1
ATOM 9789 N N . MET D 1 114 ? 1.148 28.171 -14.472 1.00 37.47 114 MET D N 1
ATOM 9790 C CA . MET D 1 114 ? 0.994 29.569 -14.097 1.00 40.75 114 MET D CA 1
ATOM 9791 C C . MET D 1 114 ? 1.910 29.909 -12.941 1.00 43.29 114 MET D C 1
ATOM 9792 O O . MET D 1 114 ? 2.608 30.922 -12.974 1.00 51.34 114 MET D O 1
ATOM 9797 N N . ALA D 1 115 ? 1.904 29.062 -11.920 1.00 25.75 115 ALA D N 1
ATOM 9798 C CA . ALA D 1 115 ? 2.773 29.264 -10.765 1.00 26.95 115 ALA D CA 1
ATOM 9799 C C . ALA D 1 115 ? 4.248 29.492 -11.156 1.00 30.14 115 ALA D C 1
ATOM 9800 O O . ALA D 1 115 ? 4.833 30.532 -10.865 1.00 37.77 115 ALA D O 1
ATOM 9802 N N . GLN D 1 116 ? 4.838 28.513 -11.829 1.00 41.02 116 GLN D N 1
ATOM 9803 C CA . GLN D 1 116 ? 6.182 28.659 -12.373 1.00 30.23 116 GLN D CA 1
ATOM 9804 C C . GLN D 1 116 ? 6.300 29.934 -13.198 1.00 38.31 116 GLN D C 1
ATOM 9805 O O . GLN D 1 116 ? 7.091 30.817 -12.864 1.00 47.40 116 GLN D O 1
ATOM 9811 N N . TYR D 1 117 ? 5.510 30.027 -14.270 1.00 35.82 117 TYR D N 1
ATOM 9812 C CA . TYR D 1 117 ? 5.539 31.184 -15.181 1.00 32.67 117 TYR D CA 1
ATOM 9813 C C . TYR D 1 117 ? 5.688 32.517 -14.448 1.00 41.12 117 TYR D C 1
ATOM 9814 O O . TYR D 1 117 ? 6.623 33.280 -14.696 1.00 47.91 117 TYR D O 1
ATOM 9823 N N . LEU D 1 118 ? 4.758 32.781 -13.538 1.00 48.12 118 LEU D N 1
ATOM 9824 C CA . LEU D 1 118 ? 4.740 34.030 -12.790 1.00 48.75 118 LEU D CA 1
ATOM 9825 C C . LEU D 1 118 ? 6.033 34.220 -12.032 1.00 40.41 118 LEU D C 1
ATOM 9826 O O . LEU D 1 118 ? 6.715 35.227 -12.207 1.00 42.89 118 LEU D O 1
ATOM 9831 N N . LEU D 1 119 ? 6.373 33.243 -11.203 1.00 32.90 119 LEU D N 1
ATOM 9832 C CA . LEU D 1 119 ? 7.558 33.355 -10.366 1.00 46.35 119 LEU D CA 1
ATOM 9833 C C . LEU D 1 119 ? 8.833 33.534 -11.189 1.00 58.33 119 LEU D C 1
ATOM 9834 O O . LEU D 1 119 ? 9.616 34.461 -10.947 1.00 54.63 119 LEU D O 1
ATOM 9839 N N . GLY D 1 120 ? 9.035 32.652 -12.167 1.00 52.64 120 GLY D N 1
ATOM 9840 C CA . GLY D 1 120 ? 10.235 32.679 -12.981 1.00 33.37 120 GLY D CA 1
ATOM 9841 C C . GLY D 1 120 ? 10.324 33.879 -13.909 1.00 38.12 120 GLY D C 1
ATOM 9842 O O . GLY D 1 120 ? 11.387 34.182 -14.442 1.00 47.21 120 GLY D O 1
ATOM 9843 N N . ASN D 1 121 ? 9.209 34.570 -14.116 1.00 47.39 121 ASN D N 1
ATOM 9844 C CA . ASN D 1 121 ? 9.189 35.679 -15.069 1.00 54.05 121 ASN D CA 1
ATOM 9845 C C . ASN D 1 121 ? 8.887 37.054 -14.470 1.00 50.47 121 ASN D C 1
ATOM 9846 O O . ASN D 1 121 ? 9.185 38.081 -15.081 1.00 48.24 121 ASN D O 1
ATOM 9851 N N . HIS D 1 122 ? 8.312 37.075 -13.273 1.00 36.61 122 HIS D N 1
ATOM 9852 C CA . HIS D 1 122 ? 7.880 38.337 -12.686 1.00 43.08 122 HIS D CA 1
ATOM 9853 C C . HIS D 1 122 ? 8.985 39.415 -12.589 1.00 54.55 122 HIS D C 1
ATOM 9854 O O . HIS D 1 122 ? 8.702 40.605 -12.761 1.00 53.42 122 HIS D O 1
ATOM 9861 N N . GLU D 1 123 ? 10.234 39.013 -12.341 1.00 56.80 123 GLU D N 1
ATOM 9862 C CA . GLU D 1 123 ? 11.334 39.988 -12.261 1.00 57.51 123 GLU D CA 1
ATOM 9863 C C . GLU D 1 123 ? 11.886 40.402 -13.633 1.00 56.02 123 GLU D C 1
ATOM 9864 O O . GLU D 1 123 ? 12.499 41.465 -13.772 1.00 46.20 123 GLU D O 1
ATOM 9870 N N . ARG D 1 124 ? 11.656 39.569 -14.643 1.00 55.22 124 ARG D N 1
ATOM 9871 C CA . ARG D 1 124 ? 12.183 39.835 -15.974 1.00 51.13 124 ARG D CA 1
ATOM 9872 C C . ARG D 1 124 ? 11.205 40.636 -16.834 1.00 53.96 124 ARG D C 1
ATOM 9873 O O . ARG D 1 124 ? 11.603 41.556 -17.549 1.00 58.45 124 ARG D O 1
ATOM 9881 N N . ILE D 1 125 ? 9.926 40.280 -16.767 1.00 45.45 125 ILE D N 1
ATOM 9882 C CA . ILE D 1 125 ? 8.904 40.926 -17.589 1.00 48.35 125 ILE D CA 1
ATOM 9883 C C . ILE D 1 125 ? 8.079 41.923 -16.776 1.00 56.38 125 ILE D C 1
ATOM 9884 O O . ILE D 1 125 ? 7.390 41.557 -15.818 1.00 62.30 125 ILE D O 1
ATOM 9889 N N . SER D 1 126 ? 8.151 43.183 -17.182 1.00 65.42 126 SER D N 1
ATOM 9890 C CA . SER D 1 126 ? 7.544 44.288 -16.449 1.00 68.33 126 SER D CA 1
ATOM 9891 C C . SER D 1 126 ? 6.068 44.056 -16.105 1.00 67.16 126 SER D C 1
ATOM 9892 O O . SER D 1 126 ? 5.661 44.178 -14.943 1.00 57.38 126 SER D O 1
ATOM 9895 N N . ASP D 1 127 ? 5.272 43.731 -17.119 1.00 66.41 127 ASP D N 1
ATOM 9896 C CA . ASP D 1 127 ? 3.847 43.505 -16.919 1.00 62.20 127 ASP D CA 1
ATOM 9897 C C . ASP D 1 127 ? 3.600 42.605 -15.725 1.00 50.84 127 ASP D C 1
ATOM 9898 O O . ASP D 1 127 ? 2.863 42.966 -14.816 1.00 62.79 127 ASP D O 1
ATOM 9903 N N . LEU D 1 128 ? 4.221 41.432 -15.740 1.00 45.07 128 LEU D N 1
ATOM 9904 C CA . LEU D 1 128 ? 4.008 40.431 -14.703 1.00 38.18 128 LEU D CA 1
ATOM 9905 C C . LEU D 1 128 ? 4.505 40.939 -13.363 1.00 46.31 128 LEU D C 1
ATOM 9906 O O . LEU D 1 128 ? 3.857 40.746 -12.337 1.00 43.68 128 LEU D O 1
ATOM 9911 N N . GLY D 1 129 ? 5.662 41.594 -13.377 1.00 53.54 129 GLY D N 1
ATOM 9912 C CA . GLY D 1 129 ? 6.234 42.135 -12.155 1.00 56.23 129 GLY D CA 1
ATOM 9913 C C . GLY D 1 129 ? 5.267 43.096 -11.501 1.00 46.83 129 GLY D C 1
ATOM 9914 O O . GLY D 1 129 ? 5.187 43.198 -10.276 1.00 47.90 129 GLY D O 1
ATOM 9915 N N . GLN D 1 130 ? 4.520 43.800 -12.337 1.00 29.47 130 GLN D N 1
ATOM 9916 C CA . GLN D 1 130 ? 3.494 44.715 -11.864 1.00 42.08 130 GLN D CA 1
ATOM 9917 C C . GLN D 1 130 ? 2.197 43.978 -11.461 1.00 33.71 130 GLN D C 1
ATOM 9918 O O . GLN D 1 130 ? 1.557 44.324 -10.475 1.00 39.17 130 GLN D O 1
ATOM 9924 N N . LEU D 1 131 ? 1.819 42.954 -12.215 1.00 35.85 131 LEU D N 1
ATOM 9925 C CA . LEU D 1 131 ? 0.700 42.101 -11.835 1.00 35.59 131 LEU D CA 1
ATOM 9926 C C . LEU D 1 131 ? 0.912 41.537 -10.429 1.00 29.14 131 LEU D C 1
ATOM 9927 O O . LEU D 1 131 ? 0.026 41.601 -9.580 1.00 35.43 131 LEU D O 1
ATOM 9932 N N . VAL D 1 132 ? 2.103 41.001 -10.193 1.00 34.96 132 VAL D N 1
ATOM 9933 C CA . VAL D 1 132 ? 2.461 40.397 -8.913 1.00 37.13 132 VAL D CA 1
ATOM 9934 C C . VAL D 1 132 ? 2.588 41.397 -7.759 1.00 41.84 132 VAL D C 1
ATOM 9935 O O . VAL D 1 132 ? 2.171 41.114 -6.631 1.00 56.74 132 VAL D O 1
ATOM 9939 N N . ASN D 1 133 ? 3.186 42.551 -8.040 1.00 41.91 133 ASN D N 1
ATOM 9940 C CA . ASN D 1 133 ? 3.340 43.606 -7.044 1.00 41.03 133 ASN D CA 1
ATOM 9941 C C . ASN D 1 133 ? 1.997 44.087 -6.519 1.00 42.64 133 ASN D C 1
ATOM 9942 O O . ASN D 1 133 ? 1.899 44.523 -5.374 1.00 49.80 133 ASN D O 1
ATOM 9947 N N . SER D 1 134 ? 0.966 44.008 -7.360 1.00 41.29 134 SER D N 1
ATOM 9948 C CA . SER D 1 134 ? -0.309 44.664 -7.079 1.00 38.47 134 SER D CA 1
ATOM 9949 C C . SER D 1 134 ? -1.413 43.688 -6.743 1.00 34.77 134 SER D C 1
ATOM 9950 O O . SER D 1 134 ? -2.541 44.096 -6.478 1.00 46.73 134 SER D O 1
ATOM 9953 N N . THR D 1 135 ? -1.106 42.401 -6.769 1.00 24.82 135 THR D N 1
ATOM 9954 C CA . THR D 1 135 ? -2.156 41.419 -6.576 1.00 42.34 135 THR D CA 1
ATOM 9955 C C . THR D 1 135 ? -1.685 40.254 -5.733 1.00 30.14 135 THR D C 1
ATOM 9956 O O . THR D 1 135 ? -0.556 39.763 -5.884 1.00 28.44 135 THR D O 1
ATOM 9960 N N . ASP D 1 136 ? -2.564 39.825 -4.837 1.00 32.51 136 ASP D N 1
ATOM 9961 C CA . ASP D 1 136 ? -2.307 38.660 -4.007 1.00 40.41 136 ASP D CA 1
ATOM 9962 C C . ASP D 1 136 ? -2.955 37.463 -4.670 1.00 40.01 136 ASP D C 1
ATOM 9963 O O . ASP D 1 136 ? -4.187 37.369 -4.745 1.00 26.53 136 ASP D O 1
ATOM 9968 N N . ILE D 1 137 ? -2.115 36.556 -5.166 1.00 34.74 137 ILE D N 1
ATOM 9969 C CA . ILE D 1 137 ? -2.593 35.463 -6.010 1.00 32.28 137 ILE D CA 1
ATOM 9970 C C . ILE D 1 137 ? -2.432 34.065 -5.414 1.00 32.94 137 ILE D C 1
ATOM 9971 O O . ILE D 1 137 ? -1.353 33.680 -4.963 1.00 34.07 137 ILE D O 1
ATOM 9976 N N . TYR D 1 138 ? -3.529 33.316 -5.437 1.00 37.29 138 TYR D N 1
ATOM 9977 C CA . TYR D 1 138 ? -3.578 31.972 -4.885 1.00 29.91 138 TYR D CA 1
ATOM 9978 C C . TYR D 1 138 ? -3.944 30.955 -5.976 1.00 32.41 138 TYR D C 1
ATOM 9979 O O . TYR D 1 138 ? -4.949 31.099 -6.666 1.00 35.90 138 TYR D O 1
ATOM 9988 N N . LEU D 1 139 ? -3.118 29.932 -6.143 1.00 32.47 139 LEU D N 1
ATOM 9989 C CA . LEU D 1 139 ? -3.341 28.957 -7.202 1.00 27.28 139 LEU D CA 1
ATOM 9990 C C . LEU D 1 139 ? -3.564 27.585 -6.619 1.00 33.84 139 LEU D C 1
ATOM 9991 O O . LEU D 1 139 ? -2.690 27.043 -5.930 1.00 32.71 139 LEU D O 1
ATOM 9996 N N . VAL D 1 140 ? -4.731 27.022 -6.907 1.00 38.81 140 VAL D N 1
ATOM 9997 C CA . VAL D 1 140 ? -5.090 25.693 -6.418 1.00 41.01 140 VAL D CA 1
ATOM 9998 C C . VAL D 1 140 ? -5.313 24.737 -7.573 1.00 35.50 140 VAL D C 1
ATOM 9999 O O . VAL D 1 140 ? -6.447 24.508 -7.989 1.00 36.81 140 VAL D O 1
ATOM 10003 N N . PRO D 1 141 ? -4.219 24.175 -8.097 1.00 40.89 141 PRO D N 1
ATOM 10004 C CA . PRO D 1 141 ? -4.238 23.263 -9.247 1.00 37.29 141 PRO D CA 1
ATOM 10005 C C . PRO D 1 141 ? -5.284 22.157 -9.118 1.00 38.58 141 PRO D C 1
ATOM 10006 O O . PRO D 1 141 ? -6.007 21.870 -10.082 1.00 40.95 141 PRO D O 1
ATOM 10010 N N . THR D 1 142 ? -5.377 21.534 -7.951 1.00 27.28 142 THR D N 1
ATOM 10011 C CA . THR D 1 142 ? -6.453 20.575 -7.762 1.00 42.17 142 THR D CA 1
ATOM 10012 C C . THR D 1 142 ? -7.244 20.754 -6.485 1.00 41.14 142 THR D C 1
ATOM 10013 O O . THR D 1 142 ? -6.725 21.167 -5.439 1.00 29.01 142 THR D O 1
ATOM 10017 N N . MET D 1 143 ? -8.512 20.394 -6.595 1.00 47.55 143 MET D N 1
ATOM 10018 C CA . MET D 1 143 ? -9.455 20.468 -5.503 1.00 35.09 143 MET D CA 1
ATOM 10019 C C . MET D 1 143 ? -10.071 19.065 -5.318 1.00 35.33 143 MET D C 1
ATOM 10020 O O . MET D 1 143 ? -10.876 18.819 -4.423 1.00 28.01 143 MET D O 1
ATOM 10025 N N . ASN D 1 144 ? -9.678 18.134 -6.170 1.00 16.91 144 ASN D N 1
ATOM 10026 C CA . ASN D 1 144 ? -10.137 16.775 -6.008 1.00 32.70 144 ASN D CA 1
ATOM 10027 C C . ASN D 1 144 ? -9.075 15.759 -6.427 1.00 43.91 144 ASN D C 1
ATOM 10028 O O . ASN D 1 144 ? -9.162 15.159 -7.501 1.00 46.38 144 ASN D O 1
ATOM 10033 N N . PRO D 1 145 ? -8.073 15.560 -5.559 1.00 37.90 145 PRO D N 1
ATOM 10034 C CA . PRO D 1 145 ? -6.951 14.640 -5.771 1.00 29.84 145 PRO D CA 1
ATOM 10035 C C . PRO D 1 145 ? -7.424 13.190 -5.848 1.00 35.45 145 PRO D C 1
ATOM 10036 O O . PRO D 1 145 ? -6.881 12.392 -6.599 1.00 41.91 145 PRO D O 1
ATOM 10040 N N . ASP D 1 146 ? -8.427 12.855 -5.047 1.00 43.56 146 ASP D N 1
ATOM 10041 C CA . ASP D 1 146 ? -8.904 11.489 -4.967 1.00 42.08 146 ASP D CA 1
ATOM 10042 C C . ASP D 1 146 ? -9.676 11.162 -6.219 1.00 37.39 146 ASP D C 1
ATOM 10043 O O . ASP D 1 146 ? -9.544 10.068 -6.772 1.00 43.43 146 ASP D O 1
ATOM 10048 N N . GLY D 1 147 ? -10.483 12.118 -6.658 1.00 25.09 147 GLY D N 1
ATOM 10049 C CA . GLY D 1 147 ? -11.140 12.019 -7.947 1.00 28.78 147 GLY D CA 1
ATOM 10050 C C . GLY D 1 147 ? -10.111 11.875 -9.058 1.00 36.42 147 GLY D C 1
ATOM 10051 O O . GLY D 1 147 ? -10.223 10.977 -9.898 1.00 40.63 147 GLY D O 1
ATOM 10052 N N . TYR D 1 148 ? -9.098 12.745 -9.061 1.00 36.22 148 TYR D N 1
ATOM 10053 C CA . TYR D 1 148 ? -8.074 12.737 -10.113 1.00 49.28 148 TYR D CA 1
ATOM 10054 C C . TYR D 1 148 ? -7.393 11.379 -10.223 1.00 55.52 148 TYR D C 1
ATOM 10055 O O . TYR D 1 148 ? -7.336 10.784 -11.303 1.00 48.49 148 TYR D O 1
ATOM 10064 N N . ALA D 1 149 ? -6.884 10.895 -9.095 1.00 50.33 149 ALA D N 1
ATOM 10065 C CA . ALA D 1 149 ? -6.213 9.604 -9.033 1.00 39.09 149 ALA D CA 1
ATOM 10066 C C . ALA D 1 149 ? -7.068 8.462 -9.637 1.00 41.24 149 ALA D C 1
ATOM 10067 O O . ALA D 1 149 ? -6.547 7.483 -10.175 1.00 37.96 149 ALA D O 1
ATOM 10069 N N . LEU D 1 150 ? -8.386 8.592 -9.560 1.00 50.80 150 LEU D N 1
ATOM 10070 C CA . LEU D 1 150 ? -9.261 7.543 -10.067 1.00 53.64 150 LEU D CA 1
ATOM 10071 C C . LEU D 1 150 ? -9.590 7.717 -11.562 1.00 57.99 150 LEU D C 1
ATOM 10072 O O . LEU D 1 150 ? -10.185 6.838 -12.186 1.00 61.21 150 LEU D O 1
ATOM 10077 N N . SER D 1 151 ? -9.176 8.839 -12.138 1.00 55.77 151 SER D N 1
ATOM 10078 C CA . SER D 1 151 ? -9.465 9.126 -13.542 1.00 51.67 151 SER D CA 1
ATOM 10079 C C . SER D 1 151 ? -8.379 8.594 -14.476 1.00 51.55 151 SER D C 1
ATOM 10080 O O . SER D 1 151 ? -7.273 8.278 -14.046 1.00 47.72 151 SER D O 1
ATOM 10083 N N . GLN D 1 152 ? -8.698 8.511 -15.763 1.00 48.94 152 GLN D N 1
ATOM 10084 C CA . GLN D 1 152 ? -7.771 7.945 -16.736 1.00 52.08 152 GLN D CA 1
ATOM 10085 C C . GLN D 1 152 ? -7.350 8.924 -17.832 1.00 55.91 152 GLN D C 1
ATOM 10086 O O . GLN D 1 152 ? -8.171 9.361 -18.641 1.00 54.27 152 GLN D O 1
ATOM 10092 N N . GLU D 1 153 ? -6.062 9.256 -17.858 1.00 53.01 153 GLU D N 1
ATOM 10093 C CA . GLU D 1 153 ? -5.541 10.141 -18.890 1.00 55.40 153 GLU D CA 1
ATOM 10094 C C . GLU D 1 153 ? -6.006 9.642 -20.250 1.00 54.17 153 GLU D C 1
ATOM 10095 O O . GLU D 1 153 ? -5.937 8.446 -20.545 1.00 48.26 153 GLU D O 1
ATOM 10101 N N . GLY D 1 154 ? -6.502 10.561 -21.067 1.00 51.73 154 GLY D N 1
ATOM 10102 C CA . GLY D 1 154 ? -6.946 10.211 -22.401 1.00 53.86 154 GLY D CA 1
ATOM 10103 C C . GLY D 1 154 ? -8.443 10.337 -22.575 1.00 57.20 154 GLY D C 1
ATOM 10104 O O . GLY D 1 154 ? -8.925 10.662 -23.662 1.00 60.72 154 GLY D O 1
ATOM 10105 N N . ASN D 1 155 ? -9.183 10.085 -21.499 1.00 55.79 155 ASN D N 1
ATOM 10106 C CA . ASN D 1 155 ? -10.641 10.114 -21.562 1.00 43.63 155 ASN D CA 1
ATOM 10107 C C . ASN D 1 155 ? -11.174 11.504 -21.809 1.00 49.42 155 ASN D C 1
ATOM 10108 O O . ASN D 1 155 ? -11.214 12.333 -20.904 1.00 60.91 155 ASN D O 1
ATOM 10113 N N . CYS D 1 156 ? -11.565 11.756 -23.050 1.00 50.66 156 CYS D N 1
ATOM 10114 C CA . CYS D 1 156 ? -12.241 12.995 -23.386 1.00 58.35 156 CYS D CA 1
ATOM 10115 C C . CYS D 1 156 ? -13.605 12.992 -22.734 1.00 54.88 156 CYS D C 1
ATOM 10116 O O . CYS D 1 156 ? -14.109 14.049 -22.353 1.00 59.26 156 CYS D O 1
ATOM 10119 N N . GLU D 1 157 ? -14.187 11.796 -22.602 1.00 54.46 157 GLU D N 1
ATOM 10120 C CA . GLU D 1 157 ? -15.419 11.596 -21.826 1.00 59.23 157 GLU D CA 1
ATOM 10121 C C . GLU D 1 157 ? -15.174 10.928 -20.467 1.00 55.41 157 GLU D C 1
ATOM 10122 O O . GLU D 1 157 ? -14.284 10.086 -20.319 1.00 49.54 157 GLU D O 1
ATOM 10128 N N . SER D 1 158 ? -15.981 11.310 -19.480 1.00 57.56 158 SER D N 1
ATOM 10129 C CA . SER D 1 158 ? -15.841 10.783 -18.135 1.00 45.67 158 SER D CA 1
ATOM 10130 C C . SER D 1 158 ? -16.036 9.276 -18.122 1.00 51.36 158 SER D C 1
ATOM 10131 O O . SER D 1 158 ? -16.705 8.702 -18.990 1.00 45.24 158 SER D O 1
ATOM 10134 N N . LEU D 1 159 ? -15.423 8.643 -17.129 1.00 67.58 159 LEU D N 1
ATOM 10135 C CA . LEU D 1 159 ? -15.515 7.200 -16.961 1.00 75.63 159 LEU D CA 1
ATOM 10136 C C . LEU D 1 159 ? -16.954 6.770 -16.671 1.00 71.17 159 LEU D C 1
ATOM 10137 O O . LEU D 1 159 ? -17.703 7.500 -16.014 1.00 51.10 159 LEU D O 1
ATOM 10142 N N . PRO D 1 160 ? -17.324 5.575 -17.158 1.00 85.80 160 PRO D N 1
ATOM 10143 C CA . PRO D 1 160 ? -18.601 4.855 -17.112 1.00 102.48 160 PRO D CA 1
ATOM 10144 C C . PRO D 1 160 ? -19.640 5.334 -16.095 1.00 96.03 160 PRO D C 1
ATOM 10145 O O . PRO D 1 160 ? -20.789 5.640 -16.448 1.00 98.92 160 PRO D O 1
ATOM 10149 N N . ASN D 1 161 ? -19.261 5.371 -14.830 1.00 73.81 161 ASN D N 1
ATOM 10150 C CA . ASN D 1 161 ? -20.217 5.760 -13.804 1.00 45.62 161 ASN D CA 1
ATOM 10151 C C . ASN D 1 161 ? -19.878 7.153 -13.327 1.00 36.36 161 ASN D C 1
ATOM 10152 O O . ASN D 1 161 ? -20.314 7.596 -12.259 1.00 50.61 161 ASN D O 1
ATOM 10157 N N . TYR D 1 162 ? -19.106 7.851 -14.153 1.00 37.35 162 TYR D N 1
ATOM 10158 C CA . TYR D 1 162 ? -18.645 9.187 -13.822 1.00 49.09 162 TYR D CA 1
ATOM 10159 C C . TYR D 1 162 ? -17.655 9.112 -12.688 1.00 54.95 162 TYR D C 1
ATOM 10160 O O . TYR D 1 162 ? -17.389 10.106 -12.009 1.00 46.79 162 TYR D O 1
ATOM 10169 N N . VAL D 1 163 ? -17.127 7.908 -12.494 1.00 60.20 163 VAL D N 1
ATOM 10170 C CA . VAL D 1 163 ? -16.051 7.669 -11.553 1.00 64.51 163 VAL D CA 1
ATOM 10171 C C . VAL D 1 163 ? -14.860 8.556 -11.915 1.00 57.49 163 VAL D C 1
ATOM 10172 O O . VAL D 1 163 ? -14.464 8.639 -13.085 1.00 51.41 163 VAL D O 1
ATOM 10176 N N . GLY D 1 164 ? -14.303 9.221 -10.902 1.00 42.91 164 GLY D N 1
ATOM 10177 C CA . GLY D 1 164 ? -13.201 10.148 -11.085 1.00 34.52 164 GLY D CA 1
ATOM 10178 C C . GLY D 1 164 ? -13.691 11.580 -11.134 1.00 30.93 164 GLY D C 1
ATOM 10179 O O . GLY D 1 164 ? -12.950 12.513 -10.813 1.00 42.49 164 GLY D O 1
ATOM 10180 N N . ARG D 1 165 ? -14.941 11.757 -11.557 1.00 33.14 165 ARG D N 1
ATOM 10181 C CA . ARG D 1 165 ? -15.572 13.076 -11.555 1.00 50.02 165 ARG D CA 1
ATOM 10182 C C . ARG D 1 165 ? -15.854 13.551 -10.125 1.00 51.97 165 ARG D C 1
ATOM 10183 O O . ARG D 1 165 ? -15.414 14.638 -9.718 1.00 47.55 165 ARG D O 1
ATOM 10191 N N . GLY D 1 166 ? -16.587 12.724 -9.374 1.00 38.60 166 GLY D N 1
ATOM 10192 C CA . GLY D 1 166 ? -16.856 12.984 -7.970 1.00 38.72 166 GLY D CA 1
ATOM 10193 C C . GLY D 1 166 ? -15.672 12.601 -7.101 1.00 40.08 166 GLY D C 1
ATOM 10194 O O . GLY D 1 166 ? -14.695 12.038 -7.601 1.00 47.65 166 GLY D O 1
ATOM 10195 N N . ASN D 1 167 ? -15.741 12.908 -5.806 1.00 34.40 167 ASN D N 1
ATOM 10196 C CA . ASN D 1 167 ? -14.637 12.564 -4.915 1.00 33.68 167 ASN D CA 1
ATOM 10197 C C . ASN D 1 167 ? -14.614 11.053 -4.647 1.00 41.27 167 ASN D C 1
ATOM 10198 O O . ASN D 1 167 ? -15.148 10.272 -5.445 1.00 47.45 167 ASN D O 1
ATOM 10203 N N . ALA D 1 168 ? -13.988 10.632 -3.554 1.00 46.24 168 ALA D N 1
ATOM 10204 C CA . ALA D 1 168 ? -13.811 9.203 -3.286 1.00 48.22 168 ALA D CA 1
ATOM 10205 C C . ALA D 1 168 ? -15.104 8.524 -2.831 1.00 65.47 168 ALA D C 1
ATOM 10206 O O . ALA D 1 168 ? -15.224 7.298 -2.894 1.00 74.89 168 ALA D O 1
ATOM 10208 N N . ALA D 1 169 ? -16.060 9.321 -2.360 1.00 62.35 169 ALA D N 1
ATOM 10209 C CA . ALA D 1 169 ? -17.379 8.816 -1.985 1.00 40.24 169 ALA D CA 1
ATOM 10210 C C . ALA D 1 169 ? -18.333 8.938 -3.173 1.00 42.27 169 ALA D C 1
ATOM 10211 O O . ALA D 1 169 ? -19.532 8.692 -3.051 1.00 37.31 169 ALA D O 1
ATOM 10213 N N . ASN D 1 170 ? -17.783 9.325 -4.321 1.00 43.13 170 ASN D N 1
ATOM 10214 C CA . ASN D 1 170 ? -18.551 9.438 -5.552 1.00 51.53 170 ASN D CA 1
ATOM 10215 C C . ASN D 1 170 ? -19.628 10.517 -5.530 1.00 54.43 170 ASN D C 1
ATOM 10216 O O . ASN D 1 170 ? -20.635 10.396 -6.231 1.00 61.45 170 ASN D O 1
ATOM 10221 N N . ILE D 1 171 ? -19.435 11.569 -4.738 1.00 37.19 171 ILE D N 1
ATOM 10222 C CA . ILE D 1 171 ? -20.378 12.687 -4.819 1.00 50.84 171 ILE D CA 1
ATOM 10223 C C . ILE D 1 171 ? -19.754 13.863 -5.572 1.00 39.30 171 ILE D C 1
ATOM 10224 O O . ILE D 1 171 ? -18.562 14.129 -5.460 1.00 35.17 171 ILE D O 1
ATOM 10229 N N . ASP D 1 172 ? -20.582 14.551 -6.343 1.00 42.03 172 ASP D N 1
ATOM 10230 C CA . ASP D 1 172 ? -20.134 15.622 -7.214 1.00 34.75 172 ASP D CA 1
ATOM 10231 C C . ASP D 1 172 ? -19.947 16.922 -6.444 1.00 31.90 172 ASP D C 1
ATOM 10232 O O . ASP D 1 172 ? -20.906 17.600 -6.095 1.00 43.26 172 ASP D O 1
ATOM 10237 N N . LEU D 1 173 ? -18.694 17.270 -6.202 1.00 28.93 173 LEU D N 1
ATOM 10238 C CA . LEU D 1 173 ? -18.354 18.411 -5.370 1.00 44.92 173 LEU D CA 1
ATOM 10239 C C . LEU D 1 173 ? -18.969 19.731 -5.873 1.00 35.02 173 LEU D C 1
ATOM 10240 O O . LEU D 1 173 ? -19.111 20.686 -5.108 1.00 29.63 173 LEU D O 1
ATOM 10245 N N . ASN D 1 174 ? -19.334 19.789 -7.147 1.00 22.01 174 ASN D N 1
ATOM 10246 C CA . ASN D 1 174 ? -19.979 20.987 -7.666 1.00 19.02 174 ASN D CA 1
ATOM 10247 C C . ASN D 1 174 ? -21.479 20.967 -7.406 1.00 30.74 174 ASN D C 1
ATOM 10248 O O . ASN D 1 174 ? -22.240 21.740 -7.988 1.00 44.38 174 ASN D O 1
ATOM 10253 N N . ARG D 1 175 ? -21.896 20.059 -6.531 1.00 29.42 175 ARG D N 1
ATOM 10254 C CA . ARG D 1 175 ? -23.266 20.031 -6.027 1.00 37.62 175 ARG D CA 1
ATOM 10255 C C . ARG D 1 175 ? -23.308 20.094 -4.498 1.00 31.40 175 ARG D C 1
ATOM 10256 O O . ARG D 1 175 ? -24.380 20.087 -3.906 1.00 40.02 175 ARG D O 1
ATOM 10264 N N . ASP D 1 176 ? -22.137 20.173 -3.876 1.00 29.97 176 ASP D N 1
ATOM 10265 C CA . ASP D 1 176 ? -22.006 19.953 -2.442 1.00 31.60 176 ASP D CA 1
ATOM 10266 C C . ASP D 1 176 ? -21.888 21.249 -1.637 1.00 34.25 176 ASP D C 1
ATOM 10267 O O . ASP D 1 176 ? -21.905 21.219 -0.400 1.00 33.12 176 ASP D O 1
ATOM 10272 N N . PHE D 1 177 ? -21.775 22.388 -2.320 1.00 29.89 177 PHE D N 1
ATOM 10273 C CA . PHE D 1 177 ? -21.642 23.661 -1.606 1.00 28.78 177 PHE D CA 1
ATOM 10274 C C . PHE D 1 177 ? -22.997 24.176 -1.129 1.00 32.80 177 PHE D C 1
ATOM 10275 O O . PHE D 1 177 ? -24.018 23.851 -1.736 1.00 47.76 177 PHE D O 1
ATOM 10283 N N . PRO D 1 178 ? -23.016 24.962 -0.028 1.00 31.68 178 PRO D N 1
ATOM 10284 C CA . PRO D 1 178 ? -24.281 25.583 0.400 1.00 34.85 178 PRO D CA 1
ATOM 10285 C C . PRO D 1 178 ? -24.931 26.406 -0.723 1.00 42.72 178 PRO D C 1
ATOM 10286 O O . PRO D 1 178 ? -24.252 27.114 -1.480 1.00 30.64 178 PRO D O 1
ATOM 10290 N N . ASP D 1 179 ? -26.250 26.280 -0.835 1.00 43.87 179 ASP D N 1
ATOM 10291 C CA . ASP D 1 179 ? -26.995 26.950 -1.879 1.00 38.71 179 ASP D CA 1
ATOM 10292 C C . ASP D 1 179 ? -27.641 28.185 -1.281 1.00 41.77 179 ASP D C 1
ATOM 10293 O O . ASP D 1 179 ? -28.159 28.155 -0.165 1.00 37.83 179 ASP D O 1
ATOM 10298 N N . ARG D 1 180 ? -27.585 29.280 -2.026 1.00 43.29 180 ARG D N 1
ATOM 10299 C CA . ARG D 1 180 ? -28.205 30.522 -1.608 1.00 43.95 180 ARG D CA 1
ATOM 10300 C C . ARG D 1 180 ? -29.708 30.313 -1.438 1.00 47.74 180 ARG D C 1
ATOM 10301 O O . ARG D 1 180 ? -30.337 30.911 -0.564 1.00 45.26 180 ARG D O 1
ATOM 10309 N N . LEU D 1 181 ? -30.284 29.463 -2.283 1.00 29.13 181 LEU D N 1
ATOM 10310 C CA . LEU D 1 181 ? -31.713 29.190 -2.215 1.00 31.18 181 LEU D CA 1
ATOM 10311 C C . LEU D 1 181 ? -32.016 28.139 -1.149 1.00 42.11 181 LEU D C 1
ATOM 10312 O O . LEU D 1 181 ? -32.880 28.341 -0.291 1.00 44.30 181 LEU D O 1
ATOM 10317 N N . ALA D 1 191 ? -18.601 22.721 8.041 1.00 79.50 191 ALA D N 1
ATOM 10318 C CA . ALA D 1 191 ? -18.856 21.395 7.497 1.00 69.57 191 ALA D CA 1
ATOM 10319 C C . ALA D 1 191 ? -20.274 20.952 7.795 1.00 82.45 191 ALA D C 1
ATOM 10320 O O . ALA D 1 191 ? -21.115 21.749 8.223 1.00 76.04 191 ALA D O 1
ATOM 10322 N N . GLN D 1 192 ? -20.506 19.662 7.573 1.00 87.52 192 GLN D N 1
ATOM 10323 C CA . GLN D 1 192 ? -21.798 19.019 7.749 1.00 107.93 192 GLN D CA 1
ATOM 10324 C C . GLN D 1 192 ? -21.577 17.615 7.221 1.00 98.69 192 GLN D C 1
ATOM 10325 O O . GLN D 1 192 ? -20.494 17.055 7.392 1.00 109.06 192 GLN D O 1
ATOM 10331 N N . SER D 1 193 ? -22.585 17.045 6.568 1.00 71.71 193 SER D N 1
ATOM 10332 C CA . SER D 1 193 ? -22.337 15.883 5.740 1.00 54.04 193 SER D CA 1
ATOM 10333 C C . SER D 1 193 ? -21.894 16.412 4.379 1.00 40.93 193 SER D C 1
ATOM 10334 O O . SER D 1 193 ? -22.250 15.856 3.340 1.00 42.70 193 SER D O 1
ATOM 10337 N N . ARG D 1 194 ? -21.136 17.513 4.396 1.00 36.31 194 ARG D N 1
ATOM 10338 C CA . ARG D 1 194 ? -20.426 17.993 3.204 1.00 42.96 194 ARG D CA 1
ATOM 10339 C C . ARG D 1 194 ? -19.056 17.336 3.124 1.00 50.91 194 ARG D C 1
ATOM 10340 O O . ARG D 1 194 ? -18.453 17.008 4.145 1.00 54.18 194 ARG D O 1
ATOM 10348 N N . GLN D 1 195 ? -18.557 17.171 1.907 1.00 44.77 195 GLN D N 1
ATOM 10349 C CA . GLN D 1 195 ? -17.298 16.482 1.698 1.00 34.93 195 GLN D CA 1
ATOM 10350 C C . GLN D 1 195 ? -16.126 17.265 2.256 1.00 32.98 195 GLN D C 1
ATOM 10351 O O . GLN D 1 195 ? -16.156 18.492 2.322 1.00 29.07 195 GLN D O 1
ATOM 10357 N N . PRO D 1 196 ? -15.088 16.538 2.679 1.00 39.50 196 PRO D N 1
ATOM 10358 C CA . PRO D 1 196 ? -13.855 17.104 3.236 1.00 36.18 196 PRO D CA 1
ATOM 10359 C C . PRO D 1 196 ? -13.298 18.214 2.340 1.00 37.53 196 PRO D C 1
ATOM 10360 O O . PRO D 1 196 ? -12.728 19.210 2.812 1.00 41.98 196 PRO D O 1
ATOM 10364 N N . GLU D 1 197 ? -13.447 18.022 1.037 1.00 21.97 197 GLU D N 1
ATOM 10365 C CA . GLU D 1 197 ? -12.871 18.944 0.091 1.00 25.93 197 GLU D CA 1
ATOM 10366 C C . GLU D 1 197 ? -13.726 20.192 0.026 1.00 29.60 197 GLU D C 1
ATOM 10367 O O . GLU D 1 197 ? -13.214 21.309 -0.036 1.00 28.84 197 GLU D O 1
ATOM 10373 N N . THR D 1 198 ? -15.037 19.994 0.083 1.00 32.34 198 THR D N 1
ATOM 10374 C CA . THR D 1 198 ? -15.979 21.109 0.100 1.00 36.08 198 THR D CA 1
ATOM 10375 C C . THR D 1 198 ? -15.800 21.940 1.368 1.00 33.97 198 THR D C 1
ATOM 10376 O O . THR D 1 198 ? -15.678 23.171 1.319 1.00 34.39 198 THR D O 1
ATOM 10380 N N . ALA D 1 199 ? -15.775 21.249 2.499 1.00 18.34 199 ALA D N 1
ATOM 10381 C CA . ALA D 1 199 ? -15.618 21.902 3.778 1.00 20.35 199 ALA D CA 1
ATOM 10382 C C . ALA D 1 199 ? -14.336 22.716 3.820 1.00 33.71 199 ALA D C 1
ATOM 10383 O O . ALA D 1 199 ? -14.320 23.841 4.340 1.00 30.68 199 ALA D O 1
ATOM 10385 N N . ALA D 1 200 ? -13.262 22.145 3.271 1.00 31.84 200 ALA D N 1
ATOM 10386 C CA . ALA D 1 200 ? -11.960 22.819 3.248 1.00 28.60 200 ALA D CA 1
ATOM 10387 C C . ALA D 1 200 ? -12.069 24.138 2.493 1.00 34.39 200 ALA D C 1
ATOM 10388 O O . ALA D 1 200 ? -11.661 25.197 2.988 1.00 30.39 200 ALA D O 1
ATOM 10390 N N . LEU D 1 201 ? -12.651 24.066 1.302 1.00 17.55 201 LEU D N 1
ATOM 10391 C CA . LEU D 1 201 ? -12.790 25.249 0.490 1.00 27.11 201 LEU D CA 1
ATOM 10392 C C . LEU D 1 201 ? -13.745 26.301 1.056 1.00 34.29 201 LEU D C 1
ATOM 10393 O O . LEU D 1 201 ? -13.398 27.480 1.102 1.00 35.25 201 LEU D O 1
ATOM 10398 N N . VAL D 1 202 ? -14.938 25.889 1.480 1.00 22.84 202 VAL D N 1
ATOM 10399 C CA . VAL D 1 202 ? -15.870 26.821 2.098 1.00 18.96 202 VAL D CA 1
ATOM 10400 C C . VAL D 1 202 ? -15.127 27.674 3.147 1.00 37.96 202 VAL D C 1
ATOM 10401 O O . VAL D 1 202 ? -15.087 28.911 3.055 1.00 31.61 202 VAL D O 1
ATOM 10405 N N . ASN D 1 203 ? -14.528 27.005 4.129 1.00 23.52 203 ASN D N 1
ATOM 10406 C CA . ASN D 1 203 ? -13.726 27.672 5.146 1.00 22.09 203 ASN D CA 1
ATOM 10407 C C . ASN D 1 203 ? -12.789 28.709 4.576 1.00 22.44 203 ASN D C 1
ATOM 10408 O O . ASN D 1 203 ? -12.754 29.856 5.016 1.00 34.43 203 ASN D O 1
ATOM 10413 N N . TRP D 1 204 ? -12.001 28.278 3.607 1.00 24.08 204 TRP D N 1
ATOM 10414 C CA . TRP D 1 204 ? -11.011 29.136 2.993 1.00 23.23 204 TRP D CA 1
ATOM 10415 C C . TRP D 1 204 ? -11.687 30.357 2.375 1.00 37.21 204 TRP D C 1
ATOM 10416 O O . TRP D 1 204 ? -11.297 31.499 2.648 1.00 40.29 204 TRP D O 1
ATOM 10427 N N . ILE D 1 205 ? -12.716 30.114 1.564 1.00 30.03 205 ILE D N 1
ATOM 10428 C CA . ILE D 1 205 ? -13.328 31.177 0.778 1.00 31.28 205 ILE D CA 1
ATOM 10429 C C . ILE D 1 205 ? -13.828 32.311 1.681 1.00 44.86 205 ILE D C 1
ATOM 10430 O O . ILE D 1 205 ? -13.753 33.491 1.312 1.00 51.08 205 ILE D O 1
ATOM 10435 N N . VAL D 1 206 ? -14.335 31.942 2.859 1.00 37.19 206 VAL D N 1
ATOM 10436 C CA . VAL D 1 206 ? -14.897 32.907 3.806 1.00 35.62 206 VAL D CA 1
ATOM 10437 C C . VAL D 1 206 ? -13.812 33.399 4.753 1.00 31.69 206 VAL D C 1
ATOM 10438 O O . VAL D 1 206 ? -14.052 34.268 5.598 1.00 33.59 206 VAL D O 1
ATOM 10442 N N . SER D 1 207 ? -12.613 32.846 4.601 1.00 29.15 207 SER D N 1
ATOM 10443 C CA . SER D 1 207 ? -11.509 33.162 5.507 1.00 29.03 207 SER D CA 1
ATOM 10444 C C . SER D 1 207 ? -10.757 34.420 5.095 1.00 29.33 207 SER D C 1
ATOM 10445 O O . SER D 1 207 ? -10.035 35.010 5.899 1.00 43.52 207 SER D O 1
ATOM 10448 N N . LYS D 1 208 ? -10.915 34.819 3.839 1.00 29.59 208 LYS D N 1
ATOM 10449 C CA . LYS D 1 208 ? -10.237 36.001 3.323 1.00 34.25 208 LYS D CA 1
ATOM 10450 C C . LYS D 1 208 ? -11.164 36.724 2.379 1.00 32.18 208 LYS D C 1
ATOM 10451 O O . LYS D 1 208 ? -12.020 36.107 1.751 1.00 49.55 208 LYS D O 1
ATOM 10457 N N . PRO D 1 209 ? -10.994 38.040 2.274 1.00 22.12 209 PRO D N 1
ATOM 10458 C CA . PRO D 1 209 ? -11.817 38.924 1.449 1.00 19.05 209 PRO D CA 1
ATOM 10459 C C . PRO D 1 209 ? -11.496 38.812 -0.044 1.00 30.79 209 PRO D C 1
ATOM 10460 O O . PRO D 1 209 ? -11.262 39.832 -0.697 1.00 38.70 209 PRO D O 1
ATOM 10464 N N . PHE D 1 210 ? -11.503 37.597 -0.577 1.00 21.24 210 PHE D N 1
ATOM 10465 C CA . PHE D 1 210 ? -11.234 37.407 -1.992 1.00 28.78 210 PHE D CA 1
ATOM 10466 C C . PHE D 1 210 ? -12.095 38.309 -2.876 1.00 34.43 210 PHE D C 1
ATOM 10467 O O . PHE D 1 210 ? -13.320 38.439 -2.687 1.00 38.23 210 PHE D O 1
ATOM 10475 N N . VAL D 1 211 ? -11.426 38.924 -3.847 1.00 24.83 211 VAL D N 1
ATOM 10476 C CA . VAL D 1 211 ? -12.037 39.894 -4.740 1.00 25.54 211 VAL D CA 1
ATOM 10477 C C . VAL D 1 211 ? -12.576 39.233 -5.997 1.00 28.54 211 VAL D C 1
ATOM 10478 O O . VAL D 1 211 ? -13.736 39.443 -6.380 1.00 35.84 211 VAL D O 1
ATOM 10482 N N . LEU D 1 212 ? -11.727 38.427 -6.628 1.00 17.86 212 LEU D N 1
ATOM 10483 C CA . LEU D 1 212 ? -12.055 37.804 -7.909 1.00 21.54 212 LEU D CA 1
ATOM 10484 C C . LEU D 1 212 ? -11.584 36.365 -7.917 1.00 20.01 212 LEU D C 1
ATOM 10485 O O . LEU D 1 212 ? -10.635 36.021 -7.233 1.00 39.65 212 LEU D O 1
ATOM 10490 N N . SER D 1 213 ? -12.253 35.520 -8.687 1.00 26.41 213 SER D N 1
ATOM 10491 C CA . SER D 1 213 ? -11.969 34.088 -8.663 1.00 26.02 213 SER D CA 1
ATOM 10492 C C . SER D 1 213 ? -12.423 33.406 -9.950 1.00 37.99 213 SER D C 1
ATOM 10493 O O . SER D 1 213 ? -13.293 33.923 -10.677 1.00 39.36 213 SER D O 1
ATOM 10496 N N . ALA D 1 214 ? -11.835 32.244 -10.233 1.00 34.70 214 ALA D N 1
ATOM 10497 C CA . ALA D 1 214 ? -12.291 31.404 -11.345 1.00 33.09 214 ALA D CA 1
ATOM 10498 C C . ALA D 1 214 ? -11.975 29.949 -11.052 1.00 25.99 214 ALA D C 1
ATOM 10499 O O . ALA D 1 214 ? -10.937 29.652 -10.454 1.00 30.09 214 ALA D O 1
ATOM 10501 N N . ASN D 1 215 ? -12.877 29.044 -11.424 1.00 34.46 215 ASN D N 1
ATOM 10502 C CA . ASN D 1 215 ? -12.549 27.620 -11.355 1.00 36.99 215 ASN D CA 1
ATOM 10503 C C . ASN D 1 215 ? -12.760 26.946 -12.684 1.00 32.17 215 ASN D C 1
ATOM 10504 O O . ASN D 1 215 ? -13.665 27.289 -13.425 1.00 37.64 215 ASN D O 1
ATOM 10509 N N . PHE D 1 216 ? -11.889 26.000 -12.983 1.00 26.39 216 PHE D N 1
ATOM 10510 C CA . PHE D 1 216 ? -11.755 25.495 -14.329 1.00 11.63 216 PHE D CA 1
ATOM 10511 C C . PHE D 1 216 ? -12.304 24.089 -14.451 1.00 31.17 216 PHE D C 1
ATOM 10512 O O . PHE D 1 216 ? -12.132 23.248 -13.564 1.00 27.78 216 PHE D O 1
ATOM 10520 N N . HIS D 1 217 ? -12.968 23.845 -15.571 1.00 32.13 217 HIS D N 1
ATOM 10521 C CA . HIS D 1 217 ? -13.611 22.575 -15.828 1.00 36.01 217 HIS D CA 1
ATOM 10522 C C . HIS D 1 217 ? -13.281 22.124 -17.240 1.00 37.08 217 HIS D C 1
ATOM 10523 O O . HIS D 1 217 ? -12.590 22.826 -17.977 1.00 35.04 217 HIS D O 1
ATOM 10530 N N . GLY D 1 218 ? -13.789 20.950 -17.607 1.00 39.70 218 GLY D N 1
ATOM 10531 C CA . GLY D 1 218 ? -13.562 20.378 -18.915 1.00 30.71 218 GLY D CA 1
ATOM 10532 C C . GLY D 1 218 ? -14.849 19.787 -19.446 1.00 30.23 218 GLY D C 1
ATOM 10533 O O . GLY D 1 218 ? -15.791 19.540 -18.692 1.00 31.96 218 GLY D O 1
ATOM 10534 N N . GLY D 1 219 ? -14.899 19.581 -20.758 1.00 29.58 219 GLY D N 1
ATOM 10535 C CA . GLY D 1 219 ? -16.074 19.028 -21.396 1.00 33.77 219 GLY D CA 1
ATOM 10536 C C . GLY D 1 219 ? -16.611 19.955 -22.461 1.00 49.83 219 GLY D C 1
ATOM 10537 O O . GLY D 1 219 ? -17.412 19.558 -23.306 1.00 64.12 219 GLY D O 1
ATOM 10538 N N . ALA D 1 220 ? -16.155 21.200 -22.433 1.00 45.74 220 ALA D N 1
ATOM 10539 C CA . ALA D 1 220 ? -16.670 22.213 -23.347 1.00 50.01 220 ALA D CA 1
ATOM 10540 C C . ALA D 1 220 ? -15.767 23.426 -23.278 1.00 47.34 220 ALA D C 1
ATOM 10541 O O . ALA D 1 220 ? -14.891 23.497 -22.417 1.00 49.00 220 ALA D O 1
ATOM 10543 N N . VAL D 1 221 ? -15.977 24.385 -24.170 1.00 40.60 221 VAL D N 1
ATOM 10544 C CA . VAL D 1 221 ? -15.111 25.551 -24.215 1.00 45.12 221 VAL D CA 1
ATOM 10545 C C . VAL D 1 221 ? -15.924 26.836 -24.146 1.00 47.70 221 VAL D C 1
ATOM 10546 O O . VAL D 1 221 ? -16.458 27.285 -25.160 1.00 48.39 221 VAL D O 1
ATOM 10550 N N . VAL D 1 222 ? -16.002 27.427 -22.953 1.00 42.46 222 VAL D N 1
ATOM 10551 C CA . VAL D 1 222 ? -16.879 28.576 -22.699 1.00 39.04 222 VAL D CA 1
ATOM 10552 C C . VAL D 1 222 ? -16.626 29.259 -21.333 1.00 49.85 222 VAL D C 1
ATOM 10553 O O . VAL D 1 222 ? -16.162 28.627 -20.369 1.00 50.53 222 VAL D O 1
ATOM 10557 N N . ALA D 1 223 ? -16.944 30.551 -21.257 1.00 41.30 223 ALA D N 1
ATOM 10558 C CA . ALA D 1 223 ? -16.838 31.304 -20.008 1.00 38.64 223 ALA D CA 1
ATOM 10559 C C . ALA D 1 223 ? -18.210 31.459 -19.349 1.00 43.13 223 ALA D C 1
ATOM 10560 O O . ALA D 1 223 ? -19.052 32.220 -19.838 1.00 44.15 223 ALA D O 1
ATOM 10562 N N . SER D 1 224 ? -18.414 30.759 -18.229 1.00 35.76 224 SER D N 1
ATOM 10563 C CA . SER D 1 224 ? -19.710 30.707 -17.524 1.00 26.03 224 SER D CA 1
ATOM 10564 C C . SER D 1 224 ? -19.699 31.511 -16.212 1.00 28.71 224 SER D C 1
ATOM 10565 O O . SER D 1 224 ? -18.715 31.497 -15.453 1.00 27.80 224 SER D O 1
ATOM 10568 N N . TYR D 1 225 ? -20.802 32.203 -15.948 1.00 28.63 225 TYR D N 1
ATOM 10569 C CA . TYR D 1 225 ? -20.920 33.104 -14.803 1.00 17.73 225 TYR D CA 1
ATOM 10570 C C . TYR D 1 225 ? -22.286 32.951 -14.128 1.00 25.52 225 TYR D C 1
ATOM 10571 O O . TYR D 1 225 ? -23.239 32.469 -14.741 1.00 32.72 225 TYR D O 1
ATOM 10580 N N . PRO D 1 226 ? -22.387 33.371 -12.860 1.00 23.17 226 PRO D N 1
ATOM 10581 C CA . PRO D 1 226 ? -23.610 33.284 -12.038 1.00 30.28 226 PRO D CA 1
ATOM 10582 C C . PRO D 1 226 ? -24.856 33.924 -12.665 1.00 36.00 226 PRO D C 1
ATOM 10583 O O . PRO D 1 226 ? -24.719 34.856 -13.470 1.00 41.01 226 PRO D O 1
ATOM 10587 N N . TYR D 1 227 ? -26.050 33.448 -12.300 1.00 27.65 227 TYR D N 1
ATOM 10588 C CA . TYR D 1 227 ? -26.213 32.337 -11.363 1.00 30.06 227 TYR D CA 1
ATOM 10589 C C . TYR D 1 227 ? -26.310 31.043 -12.136 1.00 33.29 227 TYR D C 1
ATOM 10590 O O . TYR D 1 227 ? -26.573 31.053 -13.342 1.00 30.94 227 TYR D O 1
ATOM 10599 N N . ASP D 1 228 ? -26.111 29.932 -11.430 1.00 31.35 228 ASP D N 1
ATOM 10600 C CA . ASP D 1 228 ? -26.221 28.593 -12.011 1.00 31.65 228 ASP D CA 1
ATOM 10601 C C . ASP D 1 228 ? -27.625 28.004 -11.787 1.00 34.79 228 ASP D C 1
ATOM 10602 O O . ASP D 1 228 ? -27.983 26.974 -12.361 1.00 35.54 228 ASP D O 1
ATOM 10607 N N . ASN D 1 229 ? -28.416 28.638 -10.932 1.00 31.21 229 ASN D N 1
ATOM 10608 C CA . ASN D 1 229 ? -29.785 28.186 -10.742 1.00 35.46 229 ASN D CA 1
ATOM 10609 C C . ASN D 1 229 ? -30.732 29.339 -10.465 1.00 44.80 229 ASN D C 1
ATOM 10610 O O . ASN D 1 229 ? -30.341 30.507 -10.557 1.00 30.10 229 ASN D O 1
ATOM 10615 N N . SER D 1 230 ? -31.979 29.001 -10.138 1.00 48.40 230 SER D N 1
ATOM 10616 C CA . SER D 1 230 ? -33.005 30.006 -9.883 1.00 32.44 230 SER D CA 1
ATOM 10617 C C . SER D 1 230 ? -34.174 29.437 -9.085 1.00 35.24 230 SER D C 1
ATOM 10618 O O . SER D 1 230 ? -34.280 28.227 -8.899 1.00 37.41 230 SER D O 1
ATOM 10621 N N . LEU D 1 231 ? -35.068 30.305 -8.624 1.00 41.15 231 LEU D N 1
ATOM 10622 C CA . LEU D 1 231 ? -36.225 29.827 -7.874 1.00 48.16 231 LEU D CA 1
ATOM 10623 C C . LEU D 1 231 ? -37.178 29.052 -8.782 1.00 58.19 231 LEU D C 1
ATOM 10624 O O . LEU D 1 231 ? -37.879 28.138 -8.337 1.00 60.72 231 LEU D O 1
ATOM 10629 N N . ALA D 1 232 ? -37.201 29.420 -10.058 1.00 49.77 232 ALA D N 1
ATOM 10630 C CA . ALA D 1 232 ? -38.030 28.718 -11.024 1.00 44.80 232 ALA D CA 1
ATOM 10631 C C . ALA D 1 232 ? -37.527 27.286 -11.249 1.00 50.76 232 ALA D C 1
ATOM 10632 O O . ALA D 1 232 ? -38.269 26.431 -11.719 1.00 52.99 232 ALA D O 1
ATOM 10634 N N . HIS D 1 233 ? -36.266 27.034 -10.909 1.00 53.16 233 HIS D N 1
ATOM 10635 C CA . HIS D 1 233 ? -35.632 25.728 -11.131 1.00 49.43 233 HIS D CA 1
ATOM 10636 C C . HIS D 1 233 ? -35.857 25.168 -12.546 1.00 56.06 233 HIS D C 1
ATOM 10637 O O . HIS D 1 233 ? -36.327 24.048 -12.724 1.00 61.81 233 HIS D O 1
ATOM 10644 N N . ASN D 1 234 ? -35.504 25.954 -13.553 1.00 59.46 234 ASN D N 1
ATOM 10645 C CA . ASN D 1 234 ? -35.649 25.526 -14.937 1.00 58.82 234 ASN D CA 1
ATOM 10646 C C . ASN D 1 234 ? -34.489 24.636 -15.358 1.00 47.02 234 ASN D C 1
ATOM 10647 O O . ASN D 1 234 ? -33.361 24.839 -14.928 1.00 49.03 234 ASN D O 1
ATOM 10652 N N . GLU D 1 235 ? -34.776 23.639 -16.183 1.00 52.68 235 GLU D N 1
ATOM 10653 C CA . GLU D 1 235 ? -33.756 22.715 -16.657 1.00 50.79 235 GLU D CA 1
ATOM 10654 C C . GLU D 1 235 ? -32.650 23.485 -17.356 1.00 59.79 235 GLU D C 1
ATOM 10655 O O . GLU D 1 235 ? -31.466 23.267 -17.091 1.00 56.03 235 GLU D O 1
ATOM 10661 N N . CYS D 1 236 ? -33.035 24.404 -18.237 1.00 58.55 236 CYS D N 1
ATOM 10662 C CA . CYS D 1 236 ? -32.050 25.102 -19.046 1.00 60.56 236 CYS D CA 1
ATOM 10663 C C . CYS D 1 236 ? -32.610 26.316 -19.775 1.00 51.47 236 CYS D C 1
ATOM 10664 O O . CYS D 1 236 ? -33.762 26.690 -19.604 1.00 60.35 236 CYS D O 1
ATOM 10667 N N . CYS D 1 237 ? -31.756 26.917 -20.592 1.00 49.69 237 CYS D N 1
ATOM 10668 C CA . CYS D 1 237 ? -32.148 27.875 -21.619 1.00 45.06 237 CYS D CA 1
ATOM 10669 C C . CYS D 1 237 ? -32.864 29.106 -21.096 1.00 44.43 237 CYS D C 1
ATOM 10670 O O . CYS D 1 237 ? -33.541 29.802 -21.859 1.00 38.30 237 CYS D O 1
ATOM 10673 N N . GLU D 1 238 ? -32.688 29.382 -19.806 1.00 40.87 238 GLU D N 1
ATOM 10674 C CA . GLU D 1 238 ? -33.295 30.552 -19.185 1.00 39.92 238 GLU D CA 1
ATOM 10675 C C . GLU D 1 238 ? -32.333 31.266 -18.237 1.00 46.04 238 GLU D C 1
ATOM 10676 O O . GLU D 1 238 ? -31.966 30.726 -17.192 1.00 53.54 238 GLU D O 1
ATOM 10682 N N . GLU D 1 239 ? -31.938 32.485 -18.601 1.00 58.20 239 GLU D N 1
ATOM 10683 C CA . GLU D 1 239 ? -30.995 33.277 -17.801 1.00 55.59 239 GLU D CA 1
ATOM 10684 C C . GLU D 1 239 ? -31.429 33.525 -16.344 1.00 47.52 239 GLU D C 1
ATOM 10685 O O . GLU D 1 239 ? -32.482 34.099 -16.091 1.00 49.60 239 GLU D O 1
ATOM 10691 N N . SER D 1 240 ? -30.604 33.095 -15.392 1.00 37.11 240 SER D N 1
ATOM 10692 C CA . SER D 1 240 ? -30.798 33.464 -13.996 1.00 26.88 240 SER D CA 1
ATOM 10693 C C . SER D 1 240 ? -29.722 34.468 -13.588 1.00 41.62 240 SER D C 1
ATOM 10694 O O . SER D 1 240 ? -28.723 34.119 -12.947 1.00 40.40 240 SER D O 1
ATOM 10697 N N . LEU D 1 241 ? -29.933 35.725 -13.958 1.00 50.96 241 LEU D N 1
ATOM 10698 C CA . LEU D 1 241 ? -28.865 36.721 -13.895 1.00 39.71 241 LEU D CA 1
ATOM 10699 C C . LEU D 1 241 ? -28.585 37.277 -12.492 1.00 32.73 241 LEU D C 1
ATOM 10700 O O . LEU D 1 241 ? -29.415 37.202 -11.591 1.00 27.85 241 LEU D O 1
ATOM 10705 N N . THR D 1 242 ? -27.394 37.836 -12.335 1.00 54.40 242 THR D N 1
ATOM 10706 C CA . THR D 1 242 ? -26.905 38.340 -11.060 1.00 42.82 242 THR D CA 1
ATOM 10707 C C . THR D 1 242 ? -27.023 39.870 -11.037 1.00 48.30 242 THR D C 1
ATOM 10708 O O . THR D 1 242 ? -27.028 40.501 -12.102 1.00 45.63 242 THR D O 1
ATOM 10712 N N . PRO D 1 243 ? -27.132 40.474 -9.833 1.00 46.61 243 PRO D N 1
ATOM 10713 C CA . PRO D 1 243 ? -27.185 41.944 -9.746 1.00 35.37 243 PRO D CA 1
ATOM 10714 C C . PRO D 1 243 ? -25.962 42.565 -10.407 1.00 35.71 243 PRO D C 1
ATOM 10715 O O . PRO D 1 243 ? -26.036 43.679 -10.928 1.00 31.77 243 PRO D O 1
ATOM 10719 N N . ASP D 1 244 ? -24.846 41.838 -10.378 1.00 34.72 244 ASP D N 1
ATOM 10720 C CA . ASP D 1 244 ? -23.612 42.288 -11.018 1.00 37.50 244 ASP D CA 1
ATOM 10721 C C . ASP D 1 244 ? -23.400 41.661 -12.411 1.00 44.04 244 ASP D C 1
ATOM 10722 O O . ASP D 1 244 ? -22.262 41.350 -12.788 1.00 53.13 244 ASP D O 1
ATOM 10727 N N . ASP D 1 245 ? -24.475 41.487 -13.181 1.00 32.95 245 ASP D N 1
ATOM 10728 C CA . ASP D 1 245 ? -24.350 40.859 -14.496 1.00 39.22 245 ASP D CA 1
ATOM 10729 C C . ASP D 1 245 ? -23.427 41.585 -15.461 1.00 41.97 245 ASP D C 1
ATOM 10730 O O . ASP D 1 245 ? -22.698 40.950 -16.222 1.00 48.36 245 ASP D O 1
ATOM 10735 N N . ARG D 1 246 ? -23.474 42.910 -15.453 1.00 33.48 246 ARG D N 1
ATOM 10736 C CA . ARG D 1 246 ? -22.561 43.677 -16.285 1.00 38.66 246 ARG D CA 1
ATOM 10737 C C . ARG D 1 246 ? -21.127 43.223 -16.065 1.00 40.79 246 ARG D C 1
ATOM 10738 O O . ARG D 1 246 ? -20.458 42.753 -16.988 1.00 45.99 246 ARG D O 1
ATOM 10746 N N . VAL D 1 247 ? -20.659 43.351 -14.832 1.00 30.03 247 VAL D N 1
ATOM 10747 C CA . VAL D 1 247 ? -19.285 43.010 -14.524 1.00 33.34 247 VAL D CA 1
ATOM 10748 C C . VAL D 1 247 ? -18.996 41.547 -14.801 1.00 26.54 247 VAL D C 1
ATOM 10749 O O . VAL D 1 247 ? -17.939 41.216 -15.321 1.00 36.17 247 VAL D O 1
ATOM 10753 N N . PHE D 1 248 ? -19.925 40.663 -14.466 1.00 32.50 248 PHE D N 1
ATOM 10754 C CA . PHE D 1 248 ? -19.704 39.243 -14.756 1.00 33.96 248 PHE D CA 1
ATOM 10755 C C . PHE D 1 248 ? -19.528 39.009 -16.246 1.00 32.23 248 PHE D C 1
ATOM 10756 O O . PHE D 1 248 ? -18.675 38.237 -16.662 1.00 35.56 248 PHE D O 1
ATOM 10764 N N . LYS D 1 249 ? -20.340 39.686 -17.047 1.00 29.68 249 LYS D N 1
ATOM 10765 C CA . LYS D 1 249 ? -20.227 39.598 -18.493 1.00 31.82 249 LYS D CA 1
ATOM 10766 C C . LYS D 1 249 ? -18.868 40.124 -18.981 1.00 39.32 249 LYS D C 1
ATOM 10767 O O . LYS D 1 249 ? -18.223 39.510 -19.841 1.00 41.52 249 LYS D O 1
ATOM 10773 N N . GLN D 1 250 ? -18.414 41.241 -18.422 1.00 29.77 250 GLN D N 1
ATOM 10774 C CA . GLN D 1 250 ? -17.087 41.731 -18.763 1.00 32.25 250 GLN D CA 1
ATOM 10775 C C . GLN D 1 250 ? -15.999 40.707 -18.433 1.00 33.92 250 GLN D C 1
ATOM 10776 O O . GLN D 1 250 ? -15.102 40.470 -19.246 1.00 33.91 250 GLN D O 1
ATOM 10782 N N . LEU D 1 251 ? -16.073 40.106 -17.244 1.00 25.46 251 LEU D N 1
ATOM 10783 C CA . LEU D 1 251 ? -15.091 39.095 -16.832 1.00 30.37 251 LEU D CA 1
ATOM 10784 C C . LEU D 1 251 ? -15.046 37.909 -17.798 1.00 37.15 251 LEU D C 1
ATOM 10785 O O . LEU D 1 251 ? -13.987 37.567 -18.341 1.00 39.02 251 LEU D O 1
ATOM 10790 N N . ALA D 1 252 ? -16.206 37.292 -18.011 1.00 39.87 252 ALA D N 1
ATOM 10791 C CA . ALA D 1 252 ? -16.327 36.168 -18.924 1.00 41.43 252 ALA D CA 1
ATOM 10792 C C . ALA D 1 252 ? -15.792 36.537 -20.303 1.00 48.88 252 ALA D C 1
ATOM 10793 O O . ALA D 1 252 ? -15.083 35.753 -20.937 1.00 52.85 252 ALA D O 1
ATOM 10795 N N . HIS D 1 253 ? -16.126 37.733 -20.769 1.00 41.59 253 HIS D N 1
ATOM 10796 C CA . HIS D 1 253 ? -15.629 38.179 -22.065 1.00 36.02 253 HIS D CA 1
ATOM 10797 C C . HIS D 1 253 ? -14.129 38.360 -22.047 1.00 35.51 253 HIS D C 1
ATOM 10798 O O . HIS D 1 253 ? -13.451 38.074 -23.032 1.00 37.15 253 HIS D O 1
ATOM 10805 N N . THR D 1 254 ? -13.609 38.847 -20.927 1.00 28.56 254 THR D N 1
ATOM 10806 C CA . THR D 1 254 ? -12.188 39.121 -20.856 1.00 35.19 254 THR D CA 1
ATOM 10807 C C . THR D 1 254 ? -11.430 37.834 -21.147 1.00 30.38 254 THR D C 1
ATOM 10808 O O . THR D 1 254 ? -10.401 37.826 -21.840 1.00 38.00 254 THR D O 1
ATOM 10812 N N . TYR D 1 255 ? -11.958 36.734 -20.637 1.00 23.61 255 TYR D N 1
ATOM 10813 C CA . TYR D 1 255 ? -11.292 35.462 -20.841 1.00 33.94 255 TYR D CA 1
ATOM 10814 C C . TYR D 1 255 ? -11.516 34.941 -22.246 1.00 25.78 255 TYR D C 1
ATOM 10815 O O . TYR D 1 255 ? -10.564 34.582 -22.933 1.00 35.93 255 TYR D O 1
ATOM 10824 N N . SER D 1 256 ? -12.780 34.897 -22.657 1.00 27.96 256 SER D N 1
ATOM 10825 C CA . SER D 1 256 ? -13.152 34.338 -23.946 1.00 38.16 256 SER D CA 1
ATOM 10826 C C . SER D 1 256 ? -12.554 35.147 -25.112 1.00 48.92 256 SER D C 1
ATOM 10827 O O . SER D 1 256 ? -11.952 34.578 -26.028 1.00 40.61 256 SER D O 1
ATOM 10830 N N . ASP D 1 257 ? -12.722 36.470 -25.069 1.00 46.79 257 ASP D N 1
ATOM 10831 C CA . ASP D 1 257 ? -12.157 37.367 -26.083 1.00 36.04 257 ASP D CA 1
ATOM 10832 C C . ASP D 1 257 ? -10.655 37.141 -26.262 1.00 43.61 257 ASP D C 1
ATOM 10833 O O . ASP D 1 257 ? -10.116 37.312 -27.349 1.00 47.48 257 ASP D O 1
ATOM 10838 N N . ASN D 1 258 ? -9.978 36.771 -25.179 1.00 50.07 258 ASN D N 1
ATOM 10839 C CA . ASN D 1 258 ? -8.540 36.538 -25.226 1.00 47.29 258 ASN D CA 1
ATOM 10840 C C . ASN D 1 258 ? -8.174 35.099 -25.566 1.00 45.65 258 ASN D C 1
ATOM 10841 O O . ASN D 1 258 ? -6.997 34.730 -25.553 1.00 44.00 258 ASN D O 1
ATOM 10846 N N . HIS D 1 259 ? -9.191 34.295 -25.873 1.00 54.05 259 HIS D N 1
ATOM 10847 C CA . HIS D 1 259 ? -9.011 32.867 -26.139 1.00 54.30 259 HIS D CA 1
ATOM 10848 C C . HIS D 1 259 ? -9.447 32.535 -27.574 1.00 51.92 259 HIS D C 1
ATOM 10849 O O . HIS D 1 259 ? -10.640 32.479 -27.881 1.00 41.30 259 HIS D O 1
ATOM 10856 N N . PRO D 1 260 ? -8.461 32.306 -28.454 1.00 60.03 260 PRO D N 1
ATOM 10857 C CA . PRO D 1 260 ? -8.618 32.193 -29.911 1.00 60.51 260 PRO D CA 1
ATOM 10858 C C . PRO D 1 260 ? -9.725 31.248 -30.339 1.00 50.59 260 PRO D C 1
ATOM 10859 O O . PRO D 1 260 ? -10.263 31.409 -31.437 1.00 47.12 260 PRO D O 1
ATOM 10863 N N . ILE D 1 261 ? -10.048 30.278 -29.490 1.00 46.96 261 ILE D N 1
ATOM 10864 C CA . ILE D 1 261 ? -11.008 29.243 -29.842 1.00 55.50 261 ILE D CA 1
ATOM 10865 C C . ILE D 1 261 ? -12.331 29.462 -29.128 1.00 49.53 261 ILE D C 1
ATOM 10866 O O . ILE D 1 261 ? -13.406 29.363 -29.746 1.00 53.28 261 ILE D O 1
ATOM 10871 N N . MET D 1 262 ? -12.251 29.772 -27.836 1.00 27.76 262 MET D N 1
ATOM 10872 C CA . MET D 1 262 ? -13.445 30.057 -27.043 1.00 44.27 262 MET D CA 1
ATOM 10873 C C . MET D 1 262 ? -14.252 31.208 -27.647 1.00 53.83 262 MET D C 1
ATOM 10874 O O . MET D 1 262 ? -15.487 31.148 -27.733 1.00 49.85 262 MET D O 1
ATOM 10879 N N . ARG D 1 263 ? -13.526 32.248 -28.057 1.00 56.34 263 ARG D N 1
ATOM 10880 C CA . ARG D 1 263 ? -14.074 33.445 -28.699 1.00 54.28 263 ARG D CA 1
ATOM 10881 C C . ARG D 1 263 ? -15.055 33.145 -29.834 1.00 53.09 263 ARG D C 1
ATOM 10882 O O . ARG D 1 263 ? -15.844 34.004 -30.228 1.00 56.68 263 ARG D O 1
ATOM 10890 N N . LYS D 1 264 ? -15.002 31.924 -30.355 1.00 59.96 264 LYS D N 1
ATOM 10891 C CA . LYS D 1 264 ? -15.778 31.563 -31.531 1.00 64.71 264 LYS D CA 1
ATOM 10892 C C . LYS D 1 264 ? -17.230 31.216 -31.197 1.00 62.40 264 LYS D C 1
ATOM 10893 O O . LYS D 1 264 ? -18.162 31.694 -31.849 1.00 65.63 264 LYS D O 1
ATOM 10899 N N . GLY D 1 265 ? -17.422 30.386 -30.180 1.00 63.45 265 GLY D N 1
ATOM 10900 C CA . GLY D 1 265 ? -18.756 30.113 -29.678 1.00 47.00 265 GLY D CA 1
ATOM 10901 C C . GLY D 1 265 ? -19.402 28.863 -30.226 1.00 48.38 265 GLY D C 1
ATOM 10902 O O . GLY D 1 265 ? -20.534 28.564 -29.872 1.00 59.85 265 GLY D O 1
ATOM 10903 N N . ASN D 1 266 ? -18.697 28.126 -31.078 1.00 44.99 266 ASN D N 1
ATOM 10904 C CA . ASN D 1 266 ? -19.267 26.929 -31.692 1.00 49.37 266 ASN D CA 1
ATOM 10905 C C . ASN D 1 266 ? -18.447 25.658 -31.458 1.00 56.07 266 ASN D C 1
ATOM 10906 O O . ASN D 1 266 ? -18.307 24.829 -32.359 1.00 63.07 266 ASN D O 1
ATOM 10911 N N . ASN D 1 267 ? -17.925 25.497 -30.245 1.00 42.53 267 ASN D N 1
ATOM 10912 C CA . ASN D 1 267 ? -17.041 24.378 -29.942 1.00 40.65 267 ASN D CA 1
ATOM 10913 C C . ASN D 1 267 ? -17.795 23.209 -29.333 1.00 44.22 267 ASN D C 1
ATOM 10914 O O . ASN D 1 267 ? -18.894 23.383 -28.820 1.00 40.34 267 ASN D O 1
ATOM 10919 N N . CYS D 1 268 ? -17.194 22.023 -29.402 1.00 52.22 268 CYS D N 1
ATOM 10920 C CA . CYS D 1 268 ? -17.761 20.782 -28.862 1.00 52.60 268 CYS D CA 1
ATOM 10921 C C . CYS D 1 268 ? -19.257 20.586 -29.122 1.00 63.78 268 CYS D C 1
ATOM 10922 O O . CYS D 1 268 ? -19.971 20.064 -28.263 1.00 58.16 268 CYS D O 1
ATOM 10925 N N . ASN D 1 269 ? -19.720 20.981 -30.307 1.00 70.10 269 ASN D N 1
ATOM 10926 C CA . ASN D 1 269 ? -21.140 20.893 -30.647 1.00 70.29 269 ASN D CA 1
ATOM 10927 C C . ASN D 1 269 ? -22.006 21.900 -29.875 1.00 67.35 269 ASN D C 1
ATOM 10928 O O . ASN D 1 269 ? -23.237 21.878 -29.978 1.00 58.18 269 ASN D O 1
ATOM 10933 N N . ASP D 1 270 ? -21.364 22.778 -29.104 1.00 62.22 270 ASP D N 1
ATOM 10934 C CA . ASP D 1 270 ? -22.084 23.790 -28.327 1.00 59.58 270 ASP D CA 1
ATOM 10935 C C . ASP D 1 270 ? -22.222 25.097 -29.114 1.00 65.33 270 ASP D C 1
ATOM 10936 O O . ASP D 1 270 ? -21.384 25.404 -29.970 1.00 63.00 270 ASP D O 1
ATOM 10941 N N . SER D 1 271 ? -23.279 25.858 -28.824 1.00 62.39 271 SER D N 1
ATOM 10942 C CA . SER D 1 271 ? -23.431 27.202 -29.383 1.00 58.53 271 SER D CA 1
ATOM 10943 C C . SER D 1 271 ? -23.521 28.267 -28.281 1.00 57.12 271 SER D C 1
ATOM 10944 O O . SER D 1 271 ? -24.580 28.455 -27.685 1.00 66.35 271 SER D O 1
ATOM 10947 N N . PHE D 1 272 ? -22.403 28.951 -28.021 1.00 51.40 272 PHE D N 1
ATOM 10948 C CA . PHE D 1 272 ? -22.308 29.980 -26.977 1.00 41.33 272 PHE D CA 1
ATOM 10949 C C . PHE D 1 272 ? -21.867 31.318 -27.562 1.00 38.80 272 PHE D C 1
ATOM 10950 O O . PHE D 1 272 ? -20.676 31.524 -27.816 1.00 47.89 272 PHE D O 1
ATOM 10958 N N . SER D 1 273 ? -22.818 32.225 -27.760 1.00 45.13 273 SER D N 1
ATOM 10959 C CA . SER D 1 273 ? -22.529 33.551 -28.309 1.00 57.85 273 SER D CA 1
ATOM 10960 C C . SER D 1 273 ? -21.369 34.247 -27.576 1.00 59.23 273 SER D C 1
ATOM 10961 O O . SER D 1 273 ? -21.392 34.396 -26.351 1.00 52.13 273 SER D O 1
ATOM 10964 N N . GLY D 1 274 ? -20.352 34.649 -28.338 1.00 58.21 274 GLY D N 1
ATOM 10965 C CA . GLY D 1 274 ? -19.179 35.297 -27.781 1.00 50.09 274 GLY D CA 1
ATOM 10966 C C . GLY D 1 274 ? -18.323 34.363 -26.942 1.00 59.60 274 GLY D C 1
ATOM 10967 O O . GLY D 1 274 ? -17.321 34.790 -26.350 1.00 56.34 274 GLY D O 1
ATOM 10968 N N . GLY D 1 275 ? -18.717 33.088 -26.890 1.00 53.34 275 GLY D N 1
ATOM 10969 C CA . GLY D 1 275 ? -17.970 32.075 -26.163 1.00 40.48 275 GLY D CA 1
ATOM 10970 C C . GLY D 1 275 ? -18.220 32.144 -24.673 1.00 44.78 275 GLY D C 1
ATOM 10971 O O . GLY D 1 275 ? -17.452 31.586 -23.887 1.00 45.29 275 GLY D O 1
ATOM 10972 N N . ILE D 1 276 ? -19.287 32.843 -24.279 1.00 45.88 276 ILE D N 1
ATOM 10973 C CA . ILE D 1 276 ? -19.671 32.898 -22.872 1.00 48.10 276 ILE D CA 1
ATOM 10974 C C . ILE D 1 276 ? -21.130 32.515 -22.694 1.00 38.24 276 ILE D C 1
ATOM 10975 O O . ILE D 1 276 ? -21.863 32.366 -23.659 1.00 36.49 276 ILE D O 1
ATOM 10980 N N . THR D 1 277 ? -21.543 32.351 -21.444 1.00 38.69 277 THR D N 1
ATOM 10981 C CA . THR D 1 277 ? -22.897 31.915 -21.150 1.00 47.08 277 THR D CA 1
ATOM 10982 C C . THR D 1 277 ? -23.181 32.061 -19.670 1.00 54.81 277 THR D C 1
ATOM 10983 O O . THR D 1 277 ? -22.260 32.083 -18.846 1.00 58.97 277 THR D O 1
ATOM 10987 N N . ASN D 1 278 ? -24.466 32.175 -19.349 1.00 57.05 278 ASN D N 1
ATOM 10988 C CA . ASN D 1 278 ? -24.950 32.145 -17.976 1.00 38.19 278 ASN D CA 1
ATOM 10989 C C . ASN D 1 278 ? -25.099 30.688 -17.547 1.00 44.62 278 ASN D C 1
ATOM 10990 O O . ASN D 1 278 ? -25.618 29.862 -18.307 1.00 60.25 278 ASN D O 1
ATOM 10995 N N . GLY D 1 279 ? -24.616 30.361 -16.353 1.00 27.15 279 GLY D N 1
ATOM 10996 C CA . GLY D 1 279 ? -24.738 29.004 -15.852 1.00 25.23 279 GLY D CA 1
ATOM 10997 C C . GLY D 1 279 ? -26.120 28.422 -16.115 1.00 41.73 279 GLY D C 1
ATOM 10998 O O . GLY D 1 279 ? -26.252 27.434 -16.841 1.00 37.30 279 GLY D O 1
ATOM 10999 N N . ALA D 1 280 ? -27.150 29.052 -15.547 1.00 36.92 280 ALA D N 1
ATOM 11000 C CA . ALA D 1 280 ? -28.518 28.522 -15.622 1.00 32.60 280 ALA D CA 1
ATOM 11001 C C . ALA D 1 280 ? -28.981 28.388 -17.058 1.00 34.89 280 ALA D C 1
ATOM 11002 O O . ALA D 1 280 ? -29.525 27.362 -17.458 1.00 39.83 280 ALA D O 1
ATOM 11004 N N . HIS D 1 281 ? -28.767 29.434 -17.840 1.00 37.39 281 HIS D N 1
ATOM 11005 C CA . HIS D 1 281 ? -29.180 29.392 -19.226 1.00 31.08 281 HIS D CA 1
ATOM 11006 C C . HIS D 1 281 ? -28.612 28.156 -19.908 1.00 35.42 281 HIS D C 1
ATOM 11007 O O . HIS D 1 281 ? -29.316 27.484 -20.628 1.00 37.69 281 HIS D O 1
ATOM 11014 N N . TRP D 1 282 ? -27.337 27.856 -19.690 1.00 42.25 282 TRP D N 1
ATOM 11015 C CA . TRP D 1 282 ? -26.798 26.595 -20.181 1.00 39.78 282 TRP D CA 1
ATOM 11016 C C . TRP D 1 282 ? -27.680 25.470 -19.635 1.00 47.29 282 TRP D C 1
ATOM 11017 O O . TRP D 1 282 ? -28.502 24.899 -20.357 1.00 50.12 282 TRP D O 1
ATOM 11028 N N . TYR D 1 283 ? -27.499 25.158 -18.354 1.00 41.31 283 TYR D N 1
ATOM 11029 C CA . TYR D 1 283 ? -28.420 24.290 -17.619 1.00 45.28 283 TYR D CA 1
ATOM 11030 C C . TYR D 1 283 ? -28.266 24.593 -16.143 1.00 49.98 283 TYR D C 1
ATOM 11031 O O . TYR D 1 283 ? -27.182 24.978 -15.697 1.00 45.20 283 TYR D O 1
ATOM 11040 N N . GLU D 1 284 ? -29.347 24.441 -15.383 1.00 51.66 284 GLU D N 1
ATOM 11041 C CA . GLU D 1 284 ? -29.297 24.769 -13.960 1.00 51.33 284 GLU D CA 1
ATOM 11042 C C . GLU D 1 284 ? -28.681 23.654 -13.099 1.00 44.72 284 GLU D C 1
ATOM 11043 O O . GLU D 1 284 ? -28.870 22.460 -13.356 1.00 47.98 284 GLU D O 1
ATOM 11049 N N . LEU D 1 285 ? -27.942 24.057 -12.074 1.00 27.03 285 LEU D N 1
ATOM 11050 C CA . LEU D 1 285 ? -27.398 23.109 -11.111 1.00 39.05 285 LEU D CA 1
ATOM 11051 C C . LEU D 1 285 ? -27.352 23.788 -9.759 1.00 44.21 285 LEU D C 1
ATOM 11052 O O . LEU D 1 285 ? -27.280 25.015 -9.673 1.00 46.15 285 LEU D O 1
ATOM 11057 N N . SER D 1 286 ? -27.397 22.991 -8.700 1.00 47.38 286 SER D N 1
ATOM 11058 C CA . SER D 1 286 ? -27.408 23.552 -7.364 1.00 45.35 286 SER D CA 1
ATOM 11059 C C . SER D 1 286 ? -26.266 23.001 -6.510 1.00 43.95 286 SER D C 1
ATOM 11060 O O . SER D 1 286 ? -25.789 21.886 -6.729 1.00 51.83 286 SER D O 1
ATOM 11063 N N . GLY D 1 287 ? -25.802 23.803 -5.559 1.00 35.72 287 GLY D N 1
ATOM 11064 C CA . GLY D 1 287 ? -24.689 23.400 -4.719 1.00 24.66 287 GLY D CA 1
ATOM 11065 C C . GLY D 1 287 ? -23.322 23.695 -5.312 1.00 30.61 287 GLY D C 1
ATOM 11066 O O . GLY D 1 287 ? -22.306 23.207 -4.805 1.00 34.60 287 GLY D O 1
ATOM 11067 N N . GLY D 1 288 ? -23.284 24.502 -6.373 1.00 30.99 288 GLY D N 1
ATOM 11068 C CA . GLY D 1 288 ? -22.031 24.839 -7.026 1.00 35.68 288 GLY D CA 1
ATOM 11069 C C . GLY D 1 288 ? -21.149 25.781 -6.222 1.00 34.95 288 GLY D C 1
ATOM 11070 O O . GLY D 1 288 ? -21.634 26.550 -5.394 1.00 22.02 288 GLY D O 1
ATOM 11071 N N . MET D 1 289 ? -19.846 25.727 -6.482 1.00 35.05 289 MET D N 1
ATOM 11072 C CA . MET D 1 289 ? -18.895 26.583 -5.787 1.00 28.96 289 MET D CA 1
ATOM 11073 C C . MET D 1 289 ? -19.016 28.010 -6.297 1.00 34.23 289 MET D C 1
ATOM 11074 O O . MET D 1 289 ? -18.890 28.971 -5.528 1.00 35.78 289 MET D O 1
ATOM 11079 N N . GLN D 1 290 ? -19.271 28.145 -7.597 1.00 23.48 290 GLN D N 1
ATOM 11080 C CA . GLN D 1 290 ? -19.322 29.465 -8.220 1.00 32.20 290 GLN D CA 1
ATOM 11081 C C . GLN D 1 290 ? -20.282 30.379 -7.469 1.00 33.19 290 GLN D C 1
ATOM 11082 O O . GLN D 1 290 ? -19.894 31.412 -6.916 1.00 31.05 290 GLN D O 1
ATOM 11088 N N . ASP D 1 291 ? -21.548 29.990 -7.449 1.00 37.03 291 ASP D N 1
ATOM 11089 C CA . ASP D 1 291 ? -22.565 30.837 -6.847 1.00 36.82 291 ASP D CA 1
ATOM 11090 C C . ASP D 1 291 ? -22.340 30.963 -5.347 1.00 36.36 291 ASP D C 1
ATOM 11091 O O . ASP D 1 291 ? -22.835 31.902 -4.708 1.00 40.70 291 ASP D O 1
ATOM 11096 N N . PHE D 1 292 ? -21.568 30.035 -4.789 1.00 33.79 292 PHE D N 1
ATOM 11097 C CA . PHE D 1 292 ? -21.321 30.061 -3.355 1.00 19.32 292 PHE D CA 1
ATOM 11098 C C . PHE D 1 292 ? -20.463 31.257 -3.004 1.00 14.39 292 PHE D C 1
ATOM 11099 O O . PHE D 1 292 ? -20.746 31.970 -2.052 1.00 31.53 292 PHE D O 1
ATOM 11107 N N . ASN D 1 293 ? -19.414 31.469 -3.784 1.00 21.84 293 ASN D N 1
ATOM 11108 C CA . ASN D 1 293 ? -18.569 32.649 -3.636 1.00 31.36 293 ASN D CA 1
ATOM 11109 C C . ASN D 1 293 ? -19.370 33.947 -3.647 1.00 28.77 293 ASN D C 1
ATOM 11110 O O . ASN D 1 293 ? -19.201 34.797 -2.781 1.00 36.17 293 ASN D O 1
ATOM 11115 N N . TYR D 1 294 ? -20.244 34.099 -4.630 1.00 20.80 294 TYR D N 1
ATOM 11116 C CA . TYR D 1 294 ? -20.964 35.356 -4.806 1.00 41.94 294 TYR D CA 1
ATOM 11117 C C . TYR D 1 294 ? -21.990 35.590 -3.718 1.00 42.56 294 TYR D C 1
ATOM 11118 O O . TYR D 1 294 ? -22.175 36.721 -3.259 1.00 34.57 294 TYR D O 1
ATOM 11127 N N . ALA D 1 295 ? -22.662 34.515 -3.318 1.00 37.37 295 ALA D N 1
ATOM 11128 C CA . ALA D 1 295 ? -23.777 34.610 -2.382 1.00 32.22 295 ALA D CA 1
ATOM 11129 C C . ALA D 1 295 ? -23.364 34.627 -0.892 1.00 25.57 295 ALA D C 1
ATOM 11130 O O . ALA D 1 295 ? -24.137 35.038 -0.022 1.00 25.30 295 ALA D O 1
ATOM 11132 N N . PHE D 1 296 ? -22.147 34.198 -0.597 1.00 26.81 296 PHE D N 1
ATOM 11133 C CA . PHE D 1 296 ? -21.736 34.070 0.799 1.00 32.55 296 PHE D CA 1
ATOM 11134 C C . PHE D 1 296 ? -20.449 34.820 1.100 1.00 36.50 296 PHE D C 1
ATOM 11135 O O . PHE D 1 296 ? -19.928 34.739 2.218 1.00 25.18 296 PHE D O 1
ATOM 11143 N N . SER D 1 297 ? -19.954 35.551 0.097 1.00 33.89 297 SER D N 1
ATOM 11144 C CA . SER D 1 297 ? -18.775 36.403 0.258 1.00 23.35 297 SER D CA 1
ATOM 11145 C C . SER D 1 297 ? -18.767 37.580 -0.730 1.00 21.17 297 SER D C 1
ATOM 11146 O O . SER D 1 297 ? -19.766 37.854 -1.390 1.00 33.86 297 SER D O 1
ATOM 11149 N N . ASN D 1 298 ? -17.636 38.266 -0.831 1.00 10.99 298 ASN D N 1
ATOM 11150 C CA . ASN D 1 298 ? -17.479 39.348 -1.790 1.00 30.81 298 ASN D CA 1
ATOM 11151 C C . ASN D 1 298 ? -17.053 38.838 -3.161 1.00 33.10 298 ASN D C 1
ATOM 11152 O O . ASN D 1 298 ? -17.086 39.567 -4.169 1.00 27.50 298 ASN D O 1
ATOM 11157 N N . CYS D 1 299 ? -16.639 37.580 -3.181 1.00 21.29 299 CYS D N 1
ATOM 11158 C CA . CYS D 1 299 ? -15.921 37.056 -4.318 1.00 23.91 299 CYS D CA 1
ATOM 11159 C C . CYS D 1 299 ? -16.783 36.919 -5.569 1.00 27.78 299 CYS D C 1
ATOM 11160 O O . CYS D 1 299 ? -17.931 36.483 -5.488 1.00 38.24 299 CYS D O 1
ATOM 11163 N N . PHE D 1 300 ? -16.215 37.304 -6.716 1.00 29.48 300 PHE D N 1
ATOM 11164 C CA . PHE D 1 300 ? -16.831 37.089 -8.028 1.00 26.98 300 PHE D CA 1
ATOM 11165 C C . PHE D 1 300 ? -16.131 35.954 -8.786 1.00 31.25 300 PHE D C 1
ATOM 11166 O O . PHE D 1 300 ? -15.113 36.168 -9.458 1.00 32.74 300 PHE D O 1
ATOM 11174 N N . GLU D 1 301 ? -16.681 34.751 -8.683 1.00 22.90 301 GLU D N 1
ATOM 11175 C CA . GLU D 1 301 ? -16.103 33.597 -9.335 1.00 11.87 301 GLU D CA 1
ATOM 11176 C C . GLU D 1 301 ? -16.792 33.309 -10.669 1.00 28.01 301 GLU D C 1
ATOM 11177 O O . GLU D 1 301 ? -18.022 33.250 -10.752 1.00 26.75 301 GLU D O 1
ATOM 11183 N N . LEU D 1 302 ? -15.991 33.156 -11.719 1.00 34.98 302 LEU D N 1
ATOM 11184 C CA . LEU D 1 302 ? -16.467 32.601 -12.979 1.00 34.68 302 LEU D CA 1
ATOM 11185 C C . LEU D 1 302 ? -16.205 31.105 -13.001 1.00 38.78 302 LEU D C 1
ATOM 11186 O O . LEU D 1 302 ? -15.307 30.617 -12.308 1.00 40.85 302 LEU D O 1
ATOM 11191 N N . THR D 1 303 ? -16.969 30.384 -13.818 1.00 35.04 303 THR D N 1
ATOM 11192 C CA . THR D 1 303 ? -16.676 28.984 -14.107 1.00 41.21 303 THR D CA 1
ATOM 11193 C C . THR D 1 303 ? -16.103 28.924 -15.522 1.00 46.32 303 THR D C 1
ATOM 11194 O O . THR D 1 303 ? -16.686 29.480 -16.453 1.00 51.31 303 THR D O 1
ATOM 11198 N N . ILE D 1 304 ? -14.958 28.269 -15.690 1.00 51.21 304 ILE D N 1
ATOM 11199 C CA . ILE D 1 304 ? -14.295 28.248 -16.994 1.00 53.93 304 ILE D CA 1
ATOM 11200 C C . ILE D 1 304 ? -14.005 26.854 -17.567 1.00 49.30 304 ILE D C 1
ATOM 11201 O O . ILE D 1 304 ? -13.234 26.066 -17.019 1.00 29.08 304 ILE D O 1
ATOM 11206 N N . GLU D 1 305 ? -14.634 26.576 -18.699 1.00 39.96 305 GLU D N 1
ATOM 11207 C CA . GLU D 1 305 ? -14.468 25.310 -19.370 1.00 36.89 305 GLU D CA 1
ATOM 11208 C C . GLU D 1 305 ? -13.320 25.436 -20.374 1.00 42.93 305 GLU D C 1
ATOM 11209 O O . GLU D 1 305 ? -13.356 26.300 -21.240 1.00 51.84 305 GLU D O 1
ATOM 11215 N N . LEU D 1 306 ? -12.309 24.576 -20.275 1.00 36.80 306 LEU D N 1
ATOM 11216 C CA . LEU D 1 306 ? -11.088 24.764 -21.073 1.00 39.01 306 LEU D CA 1
ATOM 11217 C C . LEU D 1 306 ? -10.969 23.941 -22.359 1.00 40.92 306 LEU D C 1
ATOM 11218 O O . LEU D 1 306 ? -10.451 24.425 -23.366 1.00 41.05 306 LEU D O 1
ATOM 11223 N N . SER D 1 307 ? -11.451 22.703 -22.322 1.00 45.01 307 SER D N 1
ATOM 11224 C CA . SER D 1 307 ? -11.318 21.802 -23.458 1.00 37.80 307 SER D CA 1
ATOM 11225 C C . SER D 1 307 ? -12.574 20.955 -23.721 1.00 41.10 307 SER D C 1
ATOM 11226 O O . SER D 1 307 ? -13.392 20.726 -22.830 1.00 47.64 307 SER D O 1
ATOM 11229 N N . CYS D 1 308 ? -12.723 20.496 -24.959 1.00 51.17 308 CYS D N 1
ATOM 11230 C CA . CYS D 1 308 ? -13.790 19.560 -25.299 1.00 49.96 308 CYS D CA 1
ATOM 11231 C C . CYS D 1 308 ? -13.504 18.210 -24.670 1.00 47.40 308 CYS D C 1
ATOM 11232 O O . CYS D 1 308 ? -14.410 17.524 -24.188 1.00 50.92 308 CYS D O 1
ATOM 11235 N N . CYS D 1 309 ? -12.229 17.838 -24.695 1.00 41.72 309 CYS D N 1
ATOM 11236 C CA . CYS D 1 309 ? -11.757 16.603 -24.088 1.00 40.66 309 CYS D CA 1
ATOM 11237 C C . CYS D 1 309 ? -11.440 16.851 -22.626 1.00 46.76 309 CYS D C 1
ATOM 11238 O O . CYS D 1 309 ? -10.539 17.631 -22.304 1.00 32.60 309 CYS D O 1
ATOM 11241 N N . LYS D 1 310 ? -12.181 16.185 -21.744 1.00 51.98 310 LYS D N 1
ATOM 11242 C CA . LYS D 1 310 ? -12.049 16.414 -20.304 1.00 48.26 310 LYS D CA 1
ATOM 11243 C C . LYS D 1 310 ? -10.643 16.125 -19.826 1.00 52.59 310 LYS D C 1
ATOM 11244 O O . LYS D 1 310 ? -10.091 16.894 -19.044 1.00 59.08 310 LYS D O 1
ATOM 11250 N N . TYR D 1 311 ? -10.081 15.010 -20.300 1.00 51.11 311 TYR D N 1
ATOM 11251 C CA . TYR D 1 311 ? -8.743 14.562 -19.922 1.00 50.23 311 TYR D CA 1
ATOM 11252 C C . TYR D 1 311 ? -7.907 14.267 -21.172 1.00 57.02 311 TYR D C 1
ATOM 11253 O O . TYR D 1 311 ? -7.799 13.116 -21.609 1.00 60.40 311 TYR D O 1
ATOM 11262 N N . PRO D 1 312 ? -7.318 15.313 -21.760 1.00 54.63 312 PRO D N 1
ATOM 11263 C CA . PRO D 1 312 ? -6.478 15.145 -22.947 1.00 47.56 312 PRO D CA 1
ATOM 11264 C C . PRO D 1 312 ? -5.090 14.613 -22.589 1.00 65.51 312 PRO D C 1
ATOM 11265 O O . PRO D 1 312 ? -4.751 14.450 -21.412 1.00 65.77 312 PRO D O 1
ATOM 11269 N N . ALA D 1 313 ? -4.290 14.348 -23.614 1.00 66.51 313 ALA D N 1
ATOM 11270 C CA . ALA D 1 313 ? -2.951 13.836 -23.418 1.00 58.17 313 ALA D CA 1
ATOM 11271 C C . ALA D 1 313 ? -1.987 14.989 -23.216 1.00 54.46 313 ALA D C 1
ATOM 11272 O O . ALA D 1 313 ? -2.229 16.100 -23.693 1.00 53.28 313 ALA D O 1
ATOM 11274 N N . ALA D 1 314 ? -0.888 14.710 -22.516 1.00 53.19 314 ALA D N 1
ATOM 11275 C CA . ALA D 1 314 ? 0.144 15.704 -22.218 1.00 49.29 314 ALA D CA 1
ATOM 11276 C C . ALA D 1 314 ? 0.516 16.591 -23.409 1.00 58.54 314 ALA D C 1
ATOM 11277 O O . ALA D 1 314 ? 0.521 17.813 -23.287 1.00 60.20 314 ALA D O 1
ATOM 11279 N N . SER D 1 315 ? 0.822 15.972 -24.552 1.00 56.52 315 SER D N 1
ATOM 11280 C CA . SER D 1 315 ? 1.322 16.684 -25.731 1.00 45.73 315 SER D CA 1
ATOM 11281 C C . SER D 1 315 ? 0.428 17.851 -26.092 1.00 42.84 315 SER D C 1
ATOM 11282 O O . SER D 1 315 ? 0.834 18.795 -26.775 1.00 47.68 315 SER D O 1
ATOM 11285 N N . THR D 1 316 ? -0.803 17.770 -25.618 1.00 44.28 316 THR D N 1
ATOM 11286 C CA . THR D 1 316 ? -1.788 18.805 -25.840 1.00 45.13 316 THR D CA 1
ATOM 11287 C C . THR D 1 316 ? -1.495 20.012 -24.946 1.00 44.44 316 THR D C 1
ATOM 11288 O O . THR D 1 316 ? -1.763 21.160 -25.314 1.00 48.31 316 THR D O 1
ATOM 11292 N N . LEU D 1 317 ? -0.905 19.739 -23.792 1.00 25.99 317 LEU D N 1
ATOM 11293 C CA . LEU D 1 317 ? -0.733 20.741 -22.755 1.00 38.12 317 LEU D CA 1
ATOM 11294 C C . LEU D 1 317 ? -0.019 22.015 -23.196 1.00 38.02 317 LEU D C 1
ATOM 11295 O O . LEU D 1 317 ? -0.463 23.114 -22.881 1.00 43.99 317 LEU D O 1
ATOM 11300 N N . PRO D 1 318 ? 1.101 21.886 -23.913 1.00 41.24 318 PRO D N 1
ATOM 11301 C CA . PRO D 1 318 ? 1.777 23.113 -24.371 1.00 47.98 318 PRO D CA 1
ATOM 11302 C C . PRO D 1 318 ? 0.889 24.064 -25.223 1.00 51.07 318 PRO D C 1
ATOM 11303 O O . PRO D 1 318 ? 0.882 25.269 -24.968 1.00 44.77 318 PRO D O 1
ATOM 11307 N N . GLN D 1 319 ? 0.161 23.541 -26.206 1.00 40.03 319 GLN D N 1
ATOM 11308 C CA . GLN D 1 319 ? -0.815 24.350 -26.926 1.00 43.73 319 GLN D CA 1
ATOM 11309 C C . GLN D 1 319 ? -1.780 25.033 -25.963 1.00 42.66 319 GLN D C 1
ATOM 11310 O O . GLN D 1 319 ? -1.956 26.263 -25.989 1.00 32.99 319 GLN D O 1
ATOM 11316 N N . GLU D 1 320 ? -2.418 24.224 -25.122 1.00 41.64 320 GLU D N 1
ATOM 11317 C CA . GLU D 1 320 ? -3.411 24.740 -24.193 1.00 41.61 320 GLU D CA 1
ATOM 11318 C C . GLU D 1 320 ? -2.839 25.945 -23.454 1.00 35.87 320 GLU D C 1
ATOM 11319 O O . GLU D 1 320 ? -3.511 26.960 -23.301 1.00 47.46 320 GLU D O 1
ATOM 11325 N N . TRP D 1 321 ? -1.581 25.838 -23.037 1.00 32.73 321 TRP D N 1
ATOM 11326 C CA . TRP D 1 321 ? -0.916 26.930 -22.344 1.00 44.01 321 TRP D CA 1
ATOM 11327 C C . TRP D 1 321 ? -0.874 28.219 -23.163 1.00 55.33 321 TRP D C 1
ATOM 11328 O O . TRP D 1 321 ? -1.098 29.302 -22.623 1.00 48.59 321 TRP D O 1
ATOM 11339 N N . GLN D 1 322 ? -0.573 28.109 -24.454 1.00 56.75 322 GLN D N 1
ATOM 11340 C CA . GLN D 1 322 ? -0.406 29.300 -25.284 1.00 57.44 322 GLN D CA 1
ATOM 11341 C C . GLN D 1 322 ? -1.749 29.995 -25.530 1.00 55.15 322 GLN D C 1
ATOM 11342 O O . GLN D 1 322 ? -1.811 31.213 -25.728 1.00 52.40 322 GLN D O 1
ATOM 11348 N N . ARG D 1 323 ? -2.824 29.217 -25.496 1.00 42.32 323 ARG D N 1
ATOM 11349 C CA . ARG D 1 323 ? -4.162 29.760 -25.715 1.00 48.38 323 ARG D CA 1
ATOM 11350 C C . ARG D 1 323 ? -4.723 30.485 -24.481 1.00 52.30 323 ARG D C 1
ATOM 11351 O O . ARG D 1 323 ? -5.282 31.592 -24.573 1.00 45.77 323 ARG D O 1
ATOM 11359 N N . ASN D 1 324 ? -4.573 29.853 -23.324 1.00 41.30 324 ASN D N 1
ATOM 11360 C CA . ASN D 1 324 ? -5.145 30.386 -22.098 1.00 39.42 324 ASN D CA 1
ATOM 11361 C C . ASN D 1 324 ? -4.265 31.438 -21.416 1.00 30.81 324 ASN D C 1
ATOM 11362 O O . ASN D 1 324 ? -4.734 32.203 -20.580 1.00 39.48 324 ASN D O 1
ATOM 11367 N N . LYS D 1 325 ? -2.996 31.483 -21.808 1.00 35.80 325 LYS D N 1
ATOM 11368 C CA . LYS D 1 325 ? -2.003 32.375 -21.212 1.00 40.23 325 LYS D CA 1
ATOM 11369 C C . LYS D 1 325 ? -2.542 33.782 -21.067 1.00 39.38 325 LYS D C 1
ATOM 11370 O O . LYS D 1 325 ? -2.650 34.307 -19.959 1.00 43.98 325 LYS D O 1
ATOM 11376 N N . ALA D 1 326 ? -2.886 34.390 -22.194 1.00 38.01 326 ALA D N 1
ATOM 11377 C CA . ALA D 1 326 ? -3.383 35.759 -22.183 1.00 48.34 326 ALA D CA 1
ATOM 11378 C C . ALA D 1 326 ? -4.657 35.905 -21.348 1.00 51.53 326 ALA D C 1
ATOM 11379 O O . ALA D 1 326 ? -4.816 36.891 -20.621 1.00 37.55 326 ALA D O 1
ATOM 11381 N N . SER D 1 327 ? -5.545 34.912 -21.451 1.00 50.09 327 SER D N 1
ATOM 11382 C CA . SER D 1 327 ? -6.865 34.955 -20.816 1.00 33.54 327 SER D CA 1
ATOM 11383 C C . SER D 1 327 ? -6.750 34.884 -19.305 1.00 34.76 327 SER D C 1
ATOM 11384 O O . SER D 1 327 ? -7.474 35.562 -18.580 1.00 46.78 327 SER D O 1
ATOM 11387 N N . LEU D 1 328 ? -5.829 34.057 -18.833 1.00 32.94 328 LEU D N 1
ATOM 11388 C CA . LEU D 1 328 ? -5.552 33.914 -17.408 1.00 23.71 328 LEU D CA 1
ATOM 11389 C C . LEU D 1 328 ? -4.904 35.164 -16.785 1.00 32.37 328 LEU D C 1
ATOM 11390 O O . LEU D 1 328 ? -5.138 35.487 -15.619 1.00 29.20 328 LEU D O 1
ATOM 11395 N N . LEU D 1 329 ? -4.062 35.845 -17.556 1.00 36.94 329 LEU D N 1
ATOM 11396 C CA . LEU D 1 329 ? -3.414 37.056 -17.080 1.00 35.72 329 LEU D CA 1
ATOM 11397 C C . LEU D 1 329 ? -4.396 38.208 -17.094 1.00 34.30 329 LEU D C 1
ATOM 11398 O O . LEU D 1 329 ? -4.494 38.960 -16.130 1.00 43.36 329 LEU D O 1
ATOM 11403 N N . GLN D 1 330 ? -5.128 38.334 -18.198 1.00 39.14 330 GLN D N 1
ATOM 11404 C CA . GLN D 1 330 ? -6.059 39.446 -18.386 1.00 45.91 330 GLN D CA 1
ATOM 11405 C C . GLN D 1 330 ? -7.272 39.378 -17.452 1.00 43.97 330 GLN D C 1
ATOM 11406 O O . GLN D 1 330 ? -7.776 40.407 -16.988 1.00 51.05 330 GLN D O 1
ATOM 11412 N N . LEU D 1 331 ? -7.734 38.167 -17.172 1.00 25.60 331 LEU D N 1
ATOM 11413 C CA . LEU D 1 331 ? -8.784 37.988 -16.188 1.00 22.85 331 LEU D CA 1
ATOM 11414 C C . LEU D 1 331 ? -8.294 38.463 -14.834 1.00 30.42 331 LEU D C 1
ATOM 11415 O O . LEU D 1 331 ? -9.006 39.189 -14.129 1.00 29.33 331 LEU D O 1
ATOM 11420 N N . LEU D 1 332 ? -7.087 38.025 -14.465 1.00 31.06 332 LEU D N 1
ATOM 11421 C CA . LEU D 1 332 ? -6.448 38.451 -13.216 1.00 38.07 332 LEU D CA 1
ATOM 11422 C C . LEU D 1 332 ? -6.429 39.966 -13.079 1.00 36.10 332 LEU D C 1
ATOM 11423 O O . LEU D 1 332 ? -6.759 40.508 -12.013 1.00 32.69 332 LEU D O 1
ATOM 11428 N N . ARG D 1 333 ? -6.051 40.644 -14.164 1.00 30.53 333 ARG D N 1
ATOM 11429 C CA . ARG D 1 333 ? -5.974 42.099 -14.165 1.00 28.36 333 ARG D CA 1
ATOM 11430 C C . ARG D 1 333 ? -7.338 42.773 -14.044 1.00 30.76 333 ARG D C 1
ATOM 11431 O O . ARG D 1 333 ? -7.425 43.975 -13.772 1.00 50.70 333 ARG D O 1
ATOM 11439 N N . GLN D 1 334 ? -8.399 41.994 -14.236 1.00 30.76 334 GLN D N 1
ATOM 11440 C CA . GLN D 1 334 ? -9.756 42.472 -13.994 1.00 31.62 334 GLN D CA 1
ATOM 11441 C C . GLN D 1 334 ? -10.040 42.661 -12.492 1.00 39.27 334 GLN D C 1
ATOM 11442 O O . GLN D 1 334 ? -11.024 43.298 -12.114 1.00 43.80 334 GLN D O 1
ATOM 11448 N N . ALA D 1 335 ? -9.181 42.108 -11.640 1.00 28.10 335 ALA D N 1
ATOM 11449 C CA . ALA D 1 335 ? -9.333 42.278 -10.195 1.00 38.77 335 ALA D CA 1
ATOM 11450 C C . ALA D 1 335 ? -8.960 43.698 -9.790 1.00 42.35 335 ALA D C 1
ATOM 11451 O O . ALA D 1 335 ? -8.849 44.012 -8.599 1.00 40.81 335 ALA D O 1
ATOM 11453 N N . HIS D 1 336 ? -8.763 44.559 -10.784 1.00 30.73 336 HIS D N 1
ATOM 11454 C CA . HIS D 1 336 ? -8.353 45.925 -10.506 1.00 34.75 336 HIS D CA 1
ATOM 11455 C C . HIS D 1 336 ? -9.365 46.965 -10.997 1.00 40.56 336 HIS D C 1
ATOM 11456 O O . HIS D 1 336 ? -9.183 48.166 -10.773 1.00 34.42 336 HIS D O 1
ATOM 11463 N N . ILE D 1 337 ? -10.442 46.494 -11.633 1.00 32.66 337 ILE D N 1
ATOM 11464 C CA . ILE D 1 337 ? -11.461 47.389 -12.161 1.00 30.93 337 ILE D CA 1
ATOM 11465 C C . ILE D 1 337 ? -12.314 47.939 -11.042 1.00 34.76 337 ILE D C 1
ATOM 11466 O O . ILE D 1 337 ? -12.272 47.443 -9.918 1.00 48.87 337 ILE D O 1
ATOM 11471 N N . GLY D 1 338 ? -13.082 48.978 -11.354 1.00 42.65 338 GLY D N 1
ATOM 11472 C CA . GLY D 1 338 ? -13.984 49.563 -10.386 1.00 37.20 338 GLY D CA 1
ATOM 11473 C C . GLY D 1 338 ? -13.248 50.475 -9.444 1.00 22.92 338 GLY D C 1
ATOM 11474 O O . GLY D 1 338 ? -12.456 51.322 -9.857 1.00 41.35 338 GLY D O 1
ATOM 11475 N N . ILE D 1 339 ? -13.518 50.316 -8.165 1.00 22.65 339 ILE D N 1
ATOM 11476 C CA . ILE D 1 339 ? -12.906 51.191 -7.187 1.00 35.01 339 ILE D CA 1
ATOM 11477 C C . ILE D 1 339 ? -12.427 50.386 -6.002 1.00 36.81 339 ILE D C 1
ATOM 11478 O O . ILE D 1 339 ? -12.689 49.186 -5.895 1.00 44.00 339 ILE D O 1
ATOM 11483 N N . LYS D 1 340 ? -11.712 51.050 -5.113 1.00 28.48 340 LYS D N 1
ATOM 11484 C CA . LYS D 1 340 ? -11.369 50.447 -3.843 1.00 33.52 340 LYS D CA 1
ATOM 11485 C C . LYS D 1 340 ? -11.071 51.572 -2.864 1.00 46.82 340 LYS D C 1
ATOM 11486 O O . LYS D 1 340 ? -10.850 52.725 -3.285 1.00 42.98 340 LYS D O 1
ATOM 11492 N N . GLY D 1 341 ? -11.076 51.255 -1.568 1.00 30.24 341 GLY D N 1
ATOM 11493 C CA . GLY D 1 341 ? -10.830 52.275 -0.565 1.00 32.57 341 GLY D CA 1
ATOM 11494 C C . GLY D 1 341 ? -11.014 51.830 0.865 1.00 35.00 341 GLY D C 1
ATOM 11495 O O . GLY D 1 341 ? -11.012 50.636 1.165 1.00 30.84 341 GLY D O 1
ATOM 11496 N N . LEU D 1 342 ? -11.181 52.803 1.755 1.00 40.36 342 LEU D N 1
ATOM 11497 C CA . LEU D 1 342 ? -11.307 52.509 3.169 1.00 38.15 342 LEU D CA 1
ATOM 11498 C C . LEU D 1 342 ? -12.594 53.088 3.762 1.00 33.65 342 LEU D C 1
ATOM 11499 O O . LEU D 1 342 ? -13.042 54.162 3.386 1.00 41.73 342 LEU D O 1
ATOM 11504 N N . VAL D 1 343 ? -13.193 52.350 4.682 1.00 36.01 343 VAL D N 1
ATOM 11505 C CA . VAL D 1 343 ? -14.211 52.903 5.547 1.00 30.86 343 VAL D CA 1
ATOM 11506 C C . VAL D 1 343 ? -13.552 53.013 6.899 1.00 33.17 343 VAL D C 1
ATOM 11507 O O . VAL D 1 343 ? -13.139 52.009 7.487 1.00 38.10 343 VAL D O 1
ATOM 11511 N N . THR D 1 344 ? -13.450 54.236 7.398 1.00 47.89 344 THR D N 1
ATOM 11512 C CA . THR D 1 344 ? -12.584 54.496 8.532 1.00 49.48 344 THR D CA 1
ATOM 11513 C C . THR D 1 344 ? -13.271 55.306 9.625 1.00 51.35 344 THR D C 1
ATOM 11514 O O . THR D 1 344 ? -14.320 55.922 9.389 1.00 45.10 344 THR D O 1
ATOM 11518 N N . ASP D 1 345 ? -12.663 55.277 10.815 1.00 64.84 345 ASP D N 1
ATOM 11519 C CA . ASP D 1 345 ? -13.074 56.066 11.976 1.00 52.84 345 ASP D CA 1
ATOM 11520 C C . ASP D 1 345 ? -12.965 57.531 11.635 1.00 60.95 345 ASP D C 1
ATOM 11521 O O . ASP D 1 345 ? -12.371 57.898 10.621 1.00 52.40 345 ASP D O 1
ATOM 11526 N N . ALA D 1 346 ? -13.540 58.371 12.489 1.00 75.85 346 ALA D N 1
ATOM 11527 C CA . ALA D 1 346 ? -13.167 59.767 12.502 1.00 58.28 346 ALA D CA 1
ATOM 11528 C C . ALA D 1 346 ? -11.705 59.700 12.905 1.00 53.33 346 ALA D C 1
ATOM 11529 O O . ALA D 1 346 ? -10.867 60.407 12.352 1.00 52.12 346 ALA D O 1
ATOM 11531 N N . SER D 1 347 ? -11.403 58.794 13.840 1.00 67.24 347 SER D N 1
ATOM 11532 C CA . SER D 1 347 ? -10.031 58.542 14.286 1.00 76.16 347 SER D CA 1
ATOM 11533 C C . SER D 1 347 ? -9.094 58.305 13.091 1.00 73.49 347 SER D C 1
ATOM 11534 O O . SER D 1 347 ? -7.873 58.442 13.204 1.00 57.98 347 SER D O 1
ATOM 11537 N N . GLY D 1 348 ? -9.675 57.962 11.944 1.00 58.76 348 GLY D N 1
ATOM 11538 C CA . GLY D 1 348 ? -8.909 57.436 10.830 1.00 33.62 348 GLY D CA 1
ATOM 11539 C C . GLY D 1 348 ? -8.652 55.945 11.048 1.00 54.13 348 GLY D C 1
ATOM 11540 O O . GLY D 1 348 ? -7.769 55.352 10.419 1.00 61.41 348 GLY D O 1
ATOM 11541 N N . PHE D 1 349 ? -9.428 55.331 11.943 1.00 44.17 349 PHE D N 1
ATOM 11542 C CA . PHE D 1 349 ? -9.248 53.917 12.256 1.00 39.16 349 PHE D CA 1
ATOM 11543 C C . PHE D 1 349 ? -10.299 53.014 11.610 1.00 35.69 349 PHE D C 1
ATOM 11544 O O . PHE D 1 349 ? -11.495 53.207 11.810 1.00 25.79 349 PHE D O 1
ATOM 11552 N N . PRO D 1 350 ? -9.838 51.986 10.880 1.00 37.67 350 PRO D N 1
ATOM 11553 C CA . PRO D 1 350 ? -10.666 51.158 9.996 1.00 41.49 350 PRO D CA 1
ATOM 11554 C C . PRO D 1 350 ? -11.888 50.572 10.689 1.00 43.70 350 PRO D C 1
ATOM 11555 O O . PRO D 1 350 ? -11.825 50.158 11.860 1.00 37.75 350 PRO D O 1
ATOM 11559 N N . ILE D 1 351 ? -12.993 50.539 9.949 1.00 42.09 351 ILE D N 1
ATOM 11560 C CA . ILE D 1 351 ? -14.199 49.853 10.395 1.00 34.63 351 ILE D CA 1
ATOM 11561 C C . ILE D 1 351 ? -14.358 48.533 9.644 1.00 38.58 351 ILE D C 1
ATOM 11562 O O . ILE D 1 351 ? -14.393 48.498 8.406 1.00 34.69 351 ILE D O 1
ATOM 11567 N N . ALA D 1 352 ? -14.444 47.448 10.402 1.00 38.47 352 ALA D N 1
ATOM 11568 C CA . ALA D 1 352 ? -14.540 46.111 9.821 1.00 39.89 352 ALA D CA 1
ATOM 11569 C C . ALA D 1 352 ? -15.987 45.757 9.583 1.00 37.60 352 ALA D C 1
ATOM 11570 O O . ALA D 1 352 ? -16.848 46.142 10.358 1.00 40.80 352 ALA D O 1
ATOM 11572 N N . ASP D 1 353 ? -16.256 45.014 8.517 1.00 37.76 353 ASP D N 1
ATOM 11573 C CA . ASP D 1 353 ? -17.611 44.553 8.254 1.00 36.01 353 ASP D CA 1
ATOM 11574 C C . ASP D 1 353 ? -18.589 45.694 7.978 1.00 35.95 353 ASP D C 1
ATOM 11575 O O . ASP D 1 353 ? -19.798 45.524 8.106 1.00 45.08 353 ASP D O 1
ATOM 11580 N N . ALA D 1 354 ? -18.073 46.860 7.617 1.00 30.65 354 ALA D N 1
ATOM 11581 C CA . ALA D 1 354 ? -18.933 47.923 7.128 1.00 40.42 354 ALA D CA 1
ATOM 11582 C C . ALA D 1 354 ? -19.513 47.511 5.771 1.00 46.01 354 ALA D C 1
ATOM 11583 O O . ALA D 1 354 ? -18.995 46.606 5.111 1.00 42.11 354 ALA D O 1
ATOM 11585 N N . ASN D 1 355 ? -20.583 48.175 5.346 1.00 40.00 355 ASN D N 1
ATOM 11586 C CA . ASN D 1 355 ? -21.155 47.894 4.031 1.00 43.74 355 ASN D CA 1
ATOM 11587 C C . ASN D 1 355 ? -20.997 49.051 3.049 1.00 50.75 355 ASN D C 1
ATOM 11588 O O . ASN D 1 355 ? -21.318 50.201 3.367 1.00 52.22 355 ASN D O 1
ATOM 11593 N N . VAL D 1 356 ? -20.497 48.735 1.857 1.00 43.48 356 VAL D N 1
ATOM 11594 C CA . VAL D 1 356 ? -20.350 49.722 0.797 1.00 44.51 356 VAL D CA 1
ATOM 11595 C C . VAL D 1 356 ? -21.340 49.464 -0.348 1.00 43.88 356 VAL D C 1
ATOM 11596 O O . VAL D 1 356 ? -21.272 48.432 -1.034 1.00 36.25 356 VAL D O 1
ATOM 11600 N N . TYR D 1 357 ? -22.265 50.402 -0.541 1.00 41.48 357 TYR D N 1
ATOM 11601 C CA . TYR D 1 357 ? -23.325 50.233 -1.537 1.00 44.39 357 TYR D CA 1
ATOM 11602 C C . TYR D 1 357 ? -23.129 51.079 -2.799 1.00 45.61 357 TYR D C 1
ATOM 11603 O O . TYR D 1 357 ? -22.654 52.210 -2.724 1.00 48.24 357 TYR D O 1
ATOM 11612 N N . VAL D 1 358 ? -23.526 50.536 -3.949 1.00 54.70 358 VAL D N 1
ATOM 11613 C CA . VAL D 1 358 ? -23.581 51.298 -5.205 1.00 49.85 358 VAL D CA 1
ATOM 11614 C C . VAL D 1 358 ? -25.028 51.383 -5.714 1.00 54.60 358 VAL D C 1
ATOM 11615 O O . VAL D 1 358 ? -25.709 50.356 -5.842 1.00 53.88 358 VAL D O 1
ATOM 11619 N N . ALA D 1 359 ? -25.499 52.599 -5.994 1.00 49.86 359 ALA D N 1
ATOM 11620 C CA . ALA D 1 359 ? -26.867 52.798 -6.467 1.00 47.03 359 ALA D CA 1
ATOM 11621 C C . ALA D 1 359 ? -27.177 51.870 -7.625 1.00 37.45 359 ALA D C 1
ATOM 11622 O O . ALA D 1 359 ? -26.500 51.895 -8.653 1.00 44.29 359 ALA D O 1
ATOM 11624 N N . GLY D 1 360 ? -28.201 51.046 -7.462 1.00 36.29 360 GLY D N 1
ATOM 11625 C CA . GLY D 1 360 ? -28.607 50.146 -8.524 1.00 32.59 360 GLY D CA 1
ATOM 11626 C C . GLY D 1 360 ? -27.933 48.808 -8.369 1.00 36.25 360 GLY D C 1
ATOM 11627 O O . GLY D 1 360 ? -28.183 47.889 -9.137 1.00 56.57 360 GLY D O 1
ATOM 11628 N N . LEU D 1 361 ? -27.065 48.708 -7.372 1.00 34.21 361 LEU D N 1
ATOM 11629 C CA . LEU D 1 361 ? -26.354 47.469 -7.074 1.00 41.70 361 LEU D CA 1
ATOM 11630 C C . LEU D 1 361 ? -26.386 47.212 -5.565 1.00 44.72 361 LEU D C 1
ATOM 11631 O O . LEU D 1 361 ? -25.551 46.490 -5.017 1.00 34.66 361 LEU D O 1
ATOM 11636 N N . GLU D 1 362 ? -27.371 47.808 -4.903 1.00 52.39 362 GLU D N 1
ATOM 11637 C CA . GLU D 1 362 ? -27.462 47.761 -3.450 1.00 43.89 362 GLU D CA 1
ATOM 11638 C C . GLU D 1 362 ? -27.826 46.381 -2.927 1.00 49.70 362 GLU D C 1
ATOM 11639 O O . GLU D 1 362 ? -27.775 46.141 -1.721 1.00 51.47 362 GLU D O 1
ATOM 11645 N N . GLU D 1 363 ? -28.200 45.471 -3.819 1.00 46.55 363 GLU D N 1
ATOM 11646 C CA . GLU D 1 363 ? -28.492 44.111 -3.375 1.00 40.88 363 GLU D CA 1
ATOM 11647 C C . GLU D 1 363 ? -27.211 43.335 -3.133 1.00 42.01 363 GLU D C 1
ATOM 11648 O O . GLU D 1 363 ? -27.223 42.278 -2.489 1.00 46.08 363 GLU D O 1
ATOM 11654 N N . LYS D 1 364 ? -26.103 43.863 -3.651 1.00 35.05 364 LYS D N 1
ATOM 11655 C CA . LYS D 1 364 ? -24.796 43.234 -3.460 1.00 35.40 364 LYS D CA 1
ATOM 11656 C C . LYS D 1 364 ? -23.787 44.248 -2.936 1.00 44.14 364 LYS D C 1
ATOM 11657 O O . LYS D 1 364 ? -22.950 44.763 -3.685 1.00 56.89 364 LYS D O 1
ATOM 11663 N N . PRO D 1 365 ? -23.874 44.544 -1.636 1.00 44.43 365 PRO D N 1
ATOM 11664 C CA . PRO D 1 365 ? -22.925 45.404 -0.927 1.00 43.89 365 PRO D CA 1
ATOM 11665 C C . PRO D 1 365 ? -21.601 44.680 -0.737 1.00 42.89 365 PRO D C 1
ATOM 11666 O O . PRO D 1 365 ? -21.566 43.452 -0.755 1.00 45.14 365 PRO D O 1
ATOM 11670 N N . MET D 1 366 ? -20.524 45.431 -0.544 1.00 43.53 366 MET D N 1
ATOM 11671 C CA . MET D 1 366 ? -19.249 44.834 -0.161 1.00 31.32 366 MET D CA 1
ATOM 11672 C C . MET D 1 366 ? -19.063 44.977 1.347 1.00 37.39 366 MET D C 1
ATOM 11673 O O . MET D 1 366 ? -19.363 46.032 1.941 1.00 37.82 366 MET D O 1
ATOM 11678 N N . ARG D 1 367 ? -18.586 43.904 1.967 1.00 33.20 367 ARG D N 1
ATOM 11679 C CA . ARG D 1 367 ? -18.296 43.907 3.390 1.00 32.92 367 ARG D CA 1
ATOM 11680 C C . ARG D 1 367 ? -16.798 44.103 3.596 1.00 33.09 367 ARG D C 1
ATOM 11681 O O . ARG D 1 367 ? -15.986 43.300 3.151 1.00 58.26 367 ARG D O 1
ATOM 11689 N N . THR D 1 368 ? -16.427 45.194 4.244 1.00 29.21 368 THR D N 1
ATOM 11690 C CA . THR D 1 368 ? -15.025 45.534 4.375 1.00 26.88 368 THR D CA 1
ATOM 11691 C C . THR D 1 368 ? -14.293 44.534 5.245 1.00 22.21 368 THR D C 1
ATOM 11692 O O . THR D 1 368 ? -14.866 43.918 6.127 1.00 19.75 368 THR D O 1
ATOM 11696 N N . SER D 1 369 ? -13.003 44.406 4.980 1.00 26.83 369 SER D N 1
ATOM 11697 C CA . SER D 1 369 ? -12.122 43.550 5.738 1.00 28.15 369 SER D CA 1
ATOM 11698 C C . SER D 1 369 ? -11.835 44.128 7.126 1.00 38.36 369 SER D C 1
ATOM 11699 O O . SER D 1 369 ? -12.298 45.223 7.477 1.00 42.42 369 SER D O 1
ATOM 11702 N N . LYS D 1 370 ? -11.049 43.387 7.905 1.00 35.93 370 LYS D N 1
ATOM 11703 C CA . LYS D 1 370 ? -10.655 43.812 9.250 1.00 36.78 370 LYS D CA 1
ATOM 11704 C C . LYS D 1 370 ? -9.929 45.168 9.243 1.00 37.80 370 LYS D C 1
ATOM 11705 O O . LYS D 1 370 ? -9.947 45.899 10.227 1.00 53.07 370 LYS D O 1
ATOM 11711 N N . ARG D 1 371 ? -9.287 45.503 8.134 1.00 28.48 371 ARG D N 1
ATOM 11712 C CA . ARG D 1 371 ? -8.630 46.789 8.016 1.00 29.06 371 ARG D CA 1
ATOM 11713 C C . ARG D 1 371 ? -9.557 47.784 7.301 1.00 38.77 371 ARG D C 1
ATOM 11714 O O . ARG D 1 371 ? -9.125 48.837 6.820 1.00 39.43 371 ARG D O 1
ATOM 11722 N N . GLY D 1 372 ? -10.839 47.440 7.221 1.00 43.07 372 GLY D N 1
ATOM 11723 C CA . GLY D 1 372 ? -11.820 48.328 6.620 1.00 49.72 372 GLY D CA 1
ATOM 11724 C C . GLY D 1 372 ? -11.618 48.579 5.135 1.00 40.68 372 GLY D C 1
ATOM 11725 O O . GLY D 1 372 ? -12.005 49.639 4.627 1.00 29.61 372 GLY D O 1
ATOM 11726 N N . GLU D 1 373 ? -11.031 47.608 4.435 1.00 31.52 373 GLU D N 1
ATOM 11727 C CA . GLU D 1 373 ? -10.829 47.748 2.997 1.00 35.73 373 GLU D CA 1
ATOM 11728 C C . GLU D 1 373 ? -11.966 47.109 2.217 1.00 42.39 373 GLU D C 1
ATOM 11729 O O . GLU D 1 373 ? -12.608 46.164 2.685 1.00 39.98 373 GLU D O 1
ATOM 11735 N N . TYR D 1 374 ? -12.204 47.639 1.020 1.00 45.75 374 TYR D N 1
ATOM 11736 C CA . TYR D 1 374 ? -13.203 47.098 0.114 1.00 42.29 374 TYR D CA 1
ATOM 11737 C C . TYR D 1 374 ? -12.731 47.309 -1.312 1.00 36.31 374 TYR D C 1
ATOM 11738 O O . TYR D 1 374 ? -12.057 48.285 -1.618 1.00 32.39 374 TYR D O 1
ATOM 11747 N N . TRP D 1 375 ? -13.090 46.378 -2.180 1.00 37.29 375 TRP D N 1
ATOM 11748 C CA . TRP D 1 375 ? -12.913 46.566 -3.604 1.00 34.89 375 TRP D CA 1
ATOM 11749 C C . TRP D 1 375 ? -14.285 46.364 -4.229 1.00 39.86 375 TRP D C 1
ATOM 11750 O O . TRP D 1 375 ? -14.955 45.358 -3.968 1.00 42.99 375 TRP D O 1
ATOM 11761 N N . ARG D 1 376 ? -14.719 47.328 -5.031 1.00 38.82 376 ARG D N 1
ATOM 11762 C CA . ARG D 1 376 ? -15.937 47.147 -5.803 1.00 32.01 376 ARG D CA 1
ATOM 11763 C C . ARG D 1 376 ? -15.634 47.105 -7.296 1.00 41.68 376 ARG D C 1
ATOM 11764 O O . ARG D 1 376 ? -15.369 48.139 -7.937 1.00 37.63 376 ARG D O 1
ATOM 11772 N N . LEU D 1 377 ? -15.660 45.893 -7.839 1.00 28.88 377 LEU D N 1
ATOM 11773 C CA . LEU D 1 377 ? -15.554 45.716 -9.271 1.00 27.79 377 LEU D CA 1
ATOM 11774 C C . LEU D 1 377 ? -16.697 46.442 -9.999 1.00 34.64 377 LEU D C 1
ATOM 11775 O O . LEU D 1 377 ? -17.877 46.231 -9.709 1.00 34.13 377 LEU D O 1
ATOM 11780 N N . LEU D 1 378 ? -16.343 47.290 -10.959 1.00 45.18 378 LEU D N 1
ATOM 11781 C CA . LEU D 1 378 ? -17.342 48.077 -11.684 1.00 44.21 378 LEU D CA 1
ATOM 11782 C C . LEU D 1 378 ? -17.082 48.193 -13.182 1.00 32.20 378 LEU D C 1
ATOM 11783 O O . LEU D 1 378 ? -15.945 48.351 -13.624 1.00 48.16 378 LEU D O 1
ATOM 11788 N N . THR D 1 379 ? -18.158 48.116 -13.952 1.00 37.77 379 THR D N 1
ATOM 11789 C CA . THR D 1 379 ? -18.122 48.411 -15.373 1.00 40.58 379 THR D CA 1
ATOM 11790 C C . THR D 1 379 ? -17.900 49.910 -15.577 1.00 44.55 379 THR D C 1
ATOM 11791 O O . THR D 1 379 ? -18.332 50.718 -14.758 1.00 34.01 379 THR D O 1
ATOM 11795 N N . PRO D 1 380 ? -17.199 50.295 -16.655 1.00 43.62 380 PRO D N 1
ATOM 11796 C CA . PRO D 1 380 ? -17.095 51.737 -16.915 1.00 45.90 380 PRO D CA 1
ATOM 11797 C C . PRO D 1 380 ? -18.461 52.442 -16.792 1.00 54.77 380 PRO D C 1
ATOM 11798 O O . PRO D 1 380 ? -19.497 51.841 -17.093 1.00 52.70 380 PRO D O 1
ATOM 11802 N N . GLY D 1 381 ? -18.457 53.699 -16.348 1.00 51.86 381 GLY D N 1
ATOM 11803 C CA . GLY D 1 381 ? -19.687 54.446 -16.118 1.00 42.80 381 GLY D CA 1
ATOM 11804 C C . GLY D 1 381 ? -19.584 55.284 -14.856 1.00 42.93 381 GLY D C 1
ATOM 11805 O O . GLY D 1 381 ? -18.530 55.326 -14.226 1.00 49.70 381 GLY D O 1
ATOM 11806 N N . LEU D 1 382 ? -20.661 55.957 -14.472 1.00 35.23 382 LEU D N 1
ATOM 11807 C CA . LEU D 1 382 ? -20.598 56.771 -13.266 1.00 48.26 382 LEU D CA 1
ATOM 11808 C C . LEU D 1 382 ? -21.568 56.293 -12.184 1.00 49.04 382 LEU D C 1
ATOM 11809 O O . LEU D 1 382 ? -22.694 55.879 -12.473 1.00 35.92 382 LEU D O 1
ATOM 11814 N N . TYR D 1 383 ? -21.115 56.362 -10.934 1.00 47.21 383 TYR D N 1
ATOM 11815 C CA . TYR D 1 383 ? -21.831 55.755 -9.823 1.00 42.77 383 TYR D CA 1
ATOM 11816 C C . TYR D 1 383 ? -21.914 56.651 -8.587 1.00 48.13 383 TYR D C 1
ATOM 11817 O O . TYR D 1 383 ? -21.044 57.497 -8.340 1.00 52.05 383 TYR D O 1
ATOM 11826 N N . SER D 1 384 ? -22.974 56.446 -7.811 1.00 49.94 384 SER D N 1
ATOM 11827 C CA . SER D 1 384 ? -23.098 57.058 -6.499 1.00 48.02 384 SER D CA 1
ATOM 11828 C C . SER D 1 384 ? -22.868 55.989 -5.437 1.00 53.45 384 SER D C 1
ATOM 11829 O O . SER D 1 384 ? -23.742 55.168 -5.142 1.00 39.78 384 SER D O 1
ATOM 11832 N N . VAL D 1 385 ? -21.672 56.009 -4.869 1.00 55.34 385 VAL D N 1
ATOM 11833 C CA . VAL D 1 385 ? -21.307 55.054 -3.844 1.00 50.42 385 VAL D CA 1
ATOM 11834 C C . VAL D 1 385 ? -21.496 55.630 -2.432 1.00 50.29 385 VAL D C 1
ATOM 11835 O O . VAL D 1 385 ? -21.227 56.812 -2.200 1.00 50.50 385 VAL D O 1
ATOM 11839 N N . HIS D 1 386 ? -21.965 54.798 -1.498 1.00 39.85 386 HIS D N 1
ATOM 11840 C CA . HIS D 1 386 ? -22.014 55.164 -0.071 1.00 36.00 386 HIS D CA 1
ATOM 11841 C C . HIS D 1 386 ? -21.742 53.976 0.858 1.00 38.18 386 HIS D C 1
ATOM 11842 O O . HIS D 1 386 ? -21.841 52.798 0.467 1.00 33.22 386 HIS D O 1
ATOM 11849 N N . ALA D 1 387 ? -21.389 54.292 2.094 1.00 35.80 387 ALA D N 1
ATOM 11850 C CA . ALA D 1 387 ? -21.031 53.259 3.042 1.00 41.13 387 ALA D CA 1
ATOM 11851 C C . ALA D 1 387 ? -21.845 53.412 4.297 1.00 46.60 387 ALA D C 1
ATOM 11852 O O . ALA D 1 387 ? -22.254 54.523 4.663 1.00 50.02 387 ALA D O 1
ATOM 11854 N N . SER D 1 388 ? -22.070 52.286 4.959 1.00 33.08 388 SER D N 1
ATOM 11855 C CA . SER D 1 388 ? -22.814 52.282 6.199 1.00 45.41 388 SER D CA 1
ATOM 11856 C C . SER D 1 388 ? -22.291 51.168 7.101 1.00 47.34 388 SER D C 1
ATOM 11857 O O . SER D 1 388 ? -21.648 50.222 6.628 1.00 35.64 388 SER D O 1
ATOM 11860 N N . ALA D 1 389 ? -22.568 51.294 8.397 1.00 54.38 389 ALA D N 1
ATOM 11861 C CA . ALA D 1 389 ? -22.157 50.301 9.380 1.00 45.79 389 ALA D CA 1
ATOM 11862 C C . ALA D 1 389 ? -22.954 50.468 10.678 1.00 49.31 389 ALA D C 1
ATOM 11863 O O . ALA D 1 389 ? -23.325 51.590 11.048 1.00 58.68 389 ALA D O 1
ATOM 11865 N N . PHE D 1 390 ? -23.225 49.358 11.361 1.00 43.42 390 PHE D N 1
ATOM 11866 C CA . PHE D 1 390 ? -23.999 49.400 12.603 1.00 63.26 390 PHE D CA 1
ATOM 11867 C C . PHE D 1 390 ? -23.291 50.263 13.651 1.00 60.03 390 PHE D C 1
ATOM 11868 O O . PHE D 1 390 ? -22.101 50.088 13.901 1.00 55.21 390 PHE D O 1
ATOM 11876 N N . GLY D 1 391 ? -24.022 51.198 14.254 1.00 53.71 391 GLY D N 1
ATOM 11877 C CA . GLY D 1 391 ? -23.437 52.103 15.230 1.00 52.12 391 GLY D CA 1
ATOM 11878 C C . GLY D 1 391 ? -22.816 53.335 14.594 1.00 51.34 391 GLY D C 1
ATOM 11879 O O . GLY D 1 391 ? -22.192 54.155 15.270 1.00 42.55 391 GLY D O 1
ATOM 11880 N N . TYR D 1 392 ? -22.982 53.458 13.281 1.00 59.62 392 TYR D N 1
ATOM 11881 C CA . TYR D 1 392 ? -22.469 54.609 12.549 1.00 56.73 392 TYR D CA 1
ATOM 11882 C C . TYR D 1 392 ? -23.529 55.187 11.641 1.00 62.16 392 TYR D C 1
ATOM 11883 O O . TYR D 1 392 ? -24.318 54.454 11.035 1.00 67.19 392 TYR D O 1
ATOM 11892 N N . GLN D 1 393 ? -23.533 56.511 11.548 1.00 68.58 393 GLN D N 1
ATOM 11893 C CA . GLN D 1 393 ? -24.404 57.213 10.626 1.00 55.69 393 GLN D CA 1
ATOM 11894 C C . GLN D 1 393 ? -23.925 56.926 9.202 1.00 59.01 393 GLN D C 1
ATOM 11895 O O . GLN D 1 393 ? -22.732 57.037 8.905 1.00 58.76 393 GLN D O 1
ATOM 11901 N N . THR D 1 394 ? -24.856 56.527 8.338 1.00 63.05 394 THR D N 1
ATOM 11902 C CA . THR D 1 394 ? -24.540 56.159 6.958 1.00 59.55 394 THR D CA 1
ATOM 11903 C C . THR D 1 394 ? -24.039 57.360 6.174 1.00 58.82 394 THR D C 1
ATOM 11904 O O . THR D 1 394 ? -24.750 58.358 6.023 1.00 59.91 394 THR D O 1
ATOM 11908 N N . SER D 1 395 ? -22.813 57.247 5.671 1.00 57.38 395 SER D N 1
ATOM 11909 C CA . SER D 1 395 ? -22.124 58.356 5.018 1.00 50.16 395 SER D CA 1
ATOM 11910 C C . SER D 1 395 ? -22.966 58.998 3.934 1.00 57.37 395 SER D C 1
ATOM 11911 O O . SER D 1 395 ? -23.903 58.394 3.418 1.00 59.64 395 SER D O 1
ATOM 11914 N N . ALA D 1 396 ? -22.610 60.226 3.580 1.00 58.21 396 ALA D N 1
ATOM 11915 C CA . ALA D 1 396 ? -23.191 60.872 2.417 1.00 50.56 396 ALA D CA 1
ATOM 11916 C C . ALA D 1 396 ? -22.686 60.122 1.186 1.00 57.37 396 ALA D C 1
ATOM 11917 O O . ALA D 1 396 ? -21.661 59.436 1.253 1.00 67.87 396 ALA D O 1
ATOM 11919 N N . PRO D 1 397 ? -23.408 60.240 0.059 1.00 50.47 397 PRO D N 1
ATOM 11920 C CA . PRO D 1 397 ? -23.027 59.579 -1.194 1.00 43.45 397 PRO D CA 1
ATOM 11921 C C . PRO D 1 397 ? -21.902 60.302 -1.917 1.00 41.59 397 PRO D C 1
ATOM 11922 O O . PRO D 1 397 ? -21.913 61.530 -1.961 1.00 58.31 397 PRO D O 1
ATOM 11926 N N . GLN D 1 398 ? -20.957 59.557 -2.481 1.00 46.45 398 GLN D N 1
ATOM 11927 C CA . GLN D 1 398 ? -19.975 60.133 -3.400 1.00 48.14 398 GLN D CA 1
ATOM 11928 C C . GLN D 1 398 ? -20.189 59.633 -4.830 1.00 46.07 398 GLN D C 1
ATOM 11929 O O . GLN D 1 398 ? -20.424 58.448 -5.072 1.00 51.58 398 GLN D O 1
ATOM 11935 N N . GLN D 1 399 ? -20.109 60.553 -5.776 1.00 54.21 399 GLN D N 1
ATOM 11936 C CA . GLN D 1 399 ? -20.238 60.225 -7.182 1.00 55.34 399 GLN D CA 1
ATOM 11937 C C . GLN D 1 399 ? -18.853 60.022 -7.768 1.00 65.53 399 GLN D C 1
ATOM 11938 O O . GLN D 1 399 ? -17.935 60.802 -7.490 1.00 76.49 399 GLN D O 1
ATOM 11944 N N . VAL D 1 400 ? -18.692 58.970 -8.567 1.00 60.62 400 VAL D N 1
ATOM 11945 C CA . VAL D 1 400 ? -17.393 58.675 -9.173 1.00 52.44 400 VAL D CA 1
ATOM 11946 C C . VAL D 1 400 ? -17.518 58.214 -10.629 1.00 49.18 400 VAL D C 1
ATOM 11947 O O . VAL D 1 400 ? -18.396 57.424 -10.974 1.00 42.42 400 VAL D O 1
ATOM 11951 N N . ARG D 1 401 ? -16.640 58.721 -11.483 1.00 51.01 401 ARG D N 1
ATOM 11952 C CA . ARG D 1 401 ? -16.603 58.279 -12.865 1.00 53.33 401 ARG D CA 1
ATOM 11953 C C . ARG D 1 401 ? -15.605 57.130 -13.028 1.00 54.56 401 ARG D C 1
ATOM 11954 O O . ARG D 1 401 ? -14.388 57.347 -13.007 1.00 62.01 401 ARG D O 1
ATOM 11962 N N . VAL D 1 402 ? -16.121 55.909 -13.178 1.00 51.36 402 VAL D N 1
ATOM 11963 C CA . VAL D 1 402 ? -15.269 54.733 -13.392 1.00 40.85 402 VAL D CA 1
ATOM 11964 C C . VAL D 1 402 ? -14.855 54.584 -14.843 1.00 52.79 402 VAL D C 1
ATOM 11965 O O . VAL D 1 402 ? -15.618 54.113 -15.692 1.00 41.51 402 VAL D O 1
ATOM 11969 N N . THR D 1 403 ? -13.640 55.016 -15.124 1.00 71.40 403 THR D N 1
ATOM 11970 C CA . THR D 1 403 ? -12.971 54.645 -16.349 1.00 74.21 403 THR D CA 1
ATOM 11971 C C . THR D 1 403 ? -11.963 53.609 -15.899 1.00 72.16 403 THR D C 1
ATOM 11972 O O . THR D 1 403 ? -11.375 53.731 -14.823 1.00 78.33 403 THR D O 1
ATOM 11976 N N . ASN D 1 404 ? -11.754 52.576 -16.693 1.00 45.99 404 ASN D N 1
ATOM 11977 C CA . ASN D 1 404 ? -10.761 51.613 -16.284 1.00 45.32 404 ASN D CA 1
ATOM 11978 C C . ASN D 1 404 ? -9.487 51.786 -17.085 1.00 47.64 404 ASN D C 1
ATOM 11979 O O . ASN D 1 404 ? -9.034 50.861 -17.761 1.00 48.68 404 ASN D O 1
ATOM 11984 N N . ASP D 1 405 ? -8.920 52.993 -17.000 1.00 68.85 405 ASP D N 1
ATOM 11985 C CA . ASP D 1 405 ? -7.634 53.313 -17.630 1.00 87.11 405 ASP D CA 1
ATOM 11986 C C . ASP D 1 405 ? -6.463 53.000 -16.708 1.00 84.23 405 ASP D C 1
ATOM 11987 O O . ASP D 1 405 ? -5.583 52.204 -17.050 1.00 67.69 405 ASP D O 1
ATOM 11992 N N . ASN D 1 406 ? -6.444 53.634 -15.539 1.00 88.78 406 ASN D N 1
ATOM 11993 C CA . ASN D 1 406 ? -5.356 53.390 -14.604 1.00 89.43 406 ASN D CA 1
ATOM 11994 C C . ASN D 1 406 ? -5.242 51.919 -14.240 1.00 90.76 406 ASN D C 1
ATOM 11995 O O . ASN D 1 406 ? -6.243 51.220 -14.084 1.00 94.43 406 ASN D O 1
ATOM 12000 N N . GLN D 1 407 ? -4.003 51.464 -14.109 1.00 81.33 407 GLN D N 1
ATOM 12001 C CA . GLN D 1 407 ? -3.693 50.079 -13.767 1.00 70.36 407 GLN D CA 1
ATOM 12002 C C . GLN D 1 407 ? -4.385 49.597 -12.507 1.00 59.64 407 GLN D C 1
ATOM 12003 O O . GLN D 1 407 ? -4.533 48.391 -12.306 1.00 61.55 407 GLN D O 1
ATOM 12009 N N . GLU D 1 408 ? -4.788 50.523 -11.644 1.00 48.19 408 GLU D N 1
ATOM 12010 C CA . GLU D 1 408 ? -5.450 50.117 -10.415 1.00 51.34 408 GLU D CA 1
ATOM 12011 C C . GLU D 1 408 ? -6.747 50.860 -10.130 1.00 52.81 408 GLU D C 1
ATOM 12012 O O . GLU D 1 408 ? -6.912 52.023 -10.503 1.00 55.87 408 GLU D O 1
ATOM 12018 N N . ALA D 1 409 ? -7.667 50.158 -9.474 1.00 53.26 409 ALA D N 1
ATOM 12019 C CA . ALA D 1 409 ? -8.978 50.701 -9.138 1.00 45.91 409 ALA D CA 1
ATOM 12020 C C . ALA D 1 409 ? -8.899 52.098 -8.505 1.00 54.27 409 ALA D C 1
ATOM 12021 O O . ALA D 1 409 ? -8.001 52.396 -7.702 1.00 46.29 409 ALA D O 1
ATOM 12023 N N . LEU D 1 410 ? -9.845 52.952 -8.883 1.00 55.25 410 LEU D N 1
ATOM 12024 C CA . LEU D 1 410 ? -9.939 54.296 -8.330 1.00 34.67 410 LEU D CA 1
ATOM 12025 C C . LEU D 1 410 ? -10.125 54.272 -6.819 1.00 27.72 410 LEU D C 1
ATOM 12026 O O . LEU D 1 410 ? -11.073 53.690 -6.302 1.00 28.56 410 LEU D O 1
ATOM 12031 N N . ARG D 1 411 ? -9.207 54.904 -6.107 1.00 34.94 411 ARG D N 1
ATOM 12032 C CA . ARG D 1 411 ? -9.348 54.992 -4.663 1.00 44.13 411 ARG D CA 1
ATOM 12033 C C . ARG D 1 411 ? -10.529 55.881 -4.294 1.00 39.87 411 ARG D C 1
ATOM 12034 O O . ARG D 1 411 ? -10.779 56.890 -4.953 1.00 38.14 411 ARG D O 1
ATOM 12042 N N . LEU D 1 412 ? -11.242 55.499 -3.238 1.00 46.14 412 LEU D N 1
ATOM 12043 C CA . LEU D 1 412 ? -12.403 56.248 -2.739 1.00 46.09 412 LEU D CA 1
ATOM 12044 C C . LEU D 1 412 ? -12.701 55.826 -1.299 1.00 48.16 412 LEU D C 1
ATOM 12045 O O . LEU D 1 412 ? -13.093 54.675 -1.045 1.00 45.16 412 LEU D O 1
ATOM 12050 N N . ASP D 1 413 ? -12.500 56.741 -0.356 1.00 37.80 413 ASP D N 1
ATOM 12051 C CA . ASP D 1 413 ? -12.589 56.372 1.050 1.00 39.13 413 ASP D CA 1
ATOM 12052 C C . ASP D 1 413 ? -13.817 56.958 1.726 1.00 51.23 413 ASP D C 1
ATOM 12053 O O . ASP D 1 413 ? -14.464 57.860 1.189 1.00 56.87 413 ASP D O 1
ATOM 12058 N N . PHE D 1 414 ? -14.104 56.462 2.926 1.00 48.95 414 PHE D N 1
ATOM 12059 C CA . PHE D 1 414 ? -15.221 56.958 3.709 1.00 47.77 414 PHE D CA 1
ATOM 12060 C C . PHE D 1 414 ? -14.892 57.108 5.186 1.00 52.32 414 PHE D C 1
ATOM 12061 O O . PHE D 1 414 ? -14.325 56.202 5.803 1.00 53.81 414 PHE D O 1
ATOM 12069 N N . LYS D 1 415 ? -15.260 58.256 5.744 1.00 39.38 415 LYS D N 1
ATOM 12070 C CA . LYS D 1 415 ? -15.227 58.436 7.181 1.00 43.98 415 LYS D CA 1
ATOM 12071 C C . LYS D 1 415 ? -16.661 58.436 7.686 1.00 52.73 415 LYS D C 1
ATOM 12072 O O . LYS D 1 415 ? -17.527 59.104 7.119 1.00 53.56 415 LYS D O 1
ATOM 12078 N N . LEU D 1 416 ? -16.917 57.674 8.743 1.00 44.86 416 LEU D N 1
ATOM 12079 C CA . LEU D 1 416 ? -18.256 57.587 9.299 1.00 44.74 416 LEU D CA 1
ATOM 12080 C C . LEU D 1 416 ? -18.262 58.042 10.757 1.00 50.32 416 LEU D C 1
ATOM 12081 O O . LEU D 1 416 ? -17.375 57.686 11.528 1.00 52.22 416 LEU D O 1
ATOM 12086 N N . ALA D 1 417 ? -19.269 58.825 11.137 1.00 57.69 417 ALA D N 1
ATOM 12087 C CA . ALA D 1 417 ? -19.425 59.255 12.530 1.00 46.61 417 ALA D CA 1
ATOM 12088 C C . ALA D 1 417 ? -20.236 58.224 13.307 1.00 47.39 417 ALA D C 1
ATOM 12089 O O . ALA D 1 417 ? -21.110 57.567 12.738 1.00 55.04 417 ALA D O 1
ATOM 12091 N N . PRO D 1 418 ? -19.953 58.076 14.615 1.00 70.53 418 PRO D N 1
ATOM 12092 C CA . PRO D 1 418 ? -20.664 57.049 15.377 1.00 57.99 418 PRO D CA 1
ATOM 12093 C C . PRO D 1 418 ? -22.002 57.629 15.745 1.00 49.11 418 PRO D C 1
ATOM 12094 O O . PRO D 1 418 ? -22.129 58.849 15.764 1.00 46.59 418 PRO D O 1
ATOM 12098 N N . VAL D 1 419 ? -22.986 56.785 16.023 1.00 69.74 419 VAL D N 1
ATOM 12099 C CA . VAL D 1 419 ? -24.278 57.295 16.450 1.00 74.00 419 VAL D CA 1
ATOM 12100 C C . VAL D 1 419 ? -24.240 57.754 17.920 1.00 70.86 419 VAL D C 1
ATOM 12101 O O . VAL D 1 419 ? -23.471 57.227 18.730 1.00 61.91 419 VAL D O 1
ATOM 12105 N N . GLU D 1 420 ? -25.052 58.760 18.236 1.00 72.25 420 GLU D N 1
ATOM 12106 C CA . GLU D 1 420 ? -25.048 59.393 19.549 1.00 63.10 420 GLU D CA 1
ATOM 12107 C C . GLU D 1 420 ? -23.716 60.082 19.816 1.00 53.79 420 GLU D C 1
ATOM 12108 O O . GLU D 1 420 ? -23.666 61.302 19.989 1.00 59.58 420 GLU D O 1
#

B-factor: mean 45.42, std 16.79, range [6.7, 138.96]

Foldseek 3Di:
DFDQCVLVDFDAQALVSQVVLLVCLCVVPVFFWDKDFLFAAPVGRTFIKIKGAPGPVDAPPPQAEEEEAECLQLLQQLLLVLLVSVSCRLSVCLVPDPLSVLLRHRHIYMYGSHLANQLNVQYDFAFLDADPLSRSGHHPVSDHQQAFAAFLVGDDPTGRSNVSVLCVLAVDQHAEYEYEFAQKFAKEFDDLADPVRDFAQDDPADLQRVLSVVLRLLQQVQFPPLCPQCILNGGGHRNYDYNVNHGHGGRGPQVVSQSVHNYHYMYGYQYNRSRHGRVCNVVSNVRRVSSVSRSSLLSFFAAKEAEAEVVRFGDFQKWKAKVSSRVRTHTAHPRRMTRDRDDFAKIWMWIGDAQWDTDDTDIDGTDRPDSGHHYDYHYTYGD/DLADQCVLPPFDAQALVSQVVVLVVLCVVPVFFWDKDWLFAAPVGRTFIKIKGAPGPVDAPPQQAEEEEAECLQLLQALQLVLLVSVSCRLSVPLVPDPLSVVLRHRHIYMYGSHLANQLNVQFDFAFQDADVLNRSRHHPVSDHQFQFADFLVDDDDDTGRSNVRVLCVLAVDQHQEYEYEFAQKFAKEFDDQADPVRDFAQDADADLQRVLSVVLRLLQQVQFPPLCVQCPLNGRDHRSYDYNVRHGHGHNGPQVNSQSVHNYHYMYGYQYNGSRHGRVCNVVSNVRRVSSVSRSSLLSFFAAKEFEAEVVRAGDFQKWKAKVSSRVRTHGAHPRRMTGDRDDFAKIWMWIGDVQWDTDDTDIDGGDRPDSGHHYDYHYTYGPD/DDQCVLPPFDAQALVNLVVLLVVCCVVPVFFWDKDFLFAAPVGRTFIKIKGAPGPVDAPPQQAEEEEAECLQLLQQLQLVLLVSVSCVLSVPLVPDPLSVLLRHRHIYMYGSHLANQLNVFFDFAFLDADVLSRSGHHPVSDHQQAFAAFLVGVVGDDDTGRSNVSVLCVLAVDQHAEYEYEFAQKFAKEFDDLADPVRDFAQDAPADLPNVLSVVLRLLQLVQFPPLCPQCPLNGGDHSSYDYNVRHGHHHNGPQVVSQSVHNYGYMYGYQYSRSRHGRVCNVVSNVRRVSSVSRSSLLSFFAAKEFEAEVVRAGDFQKWKAKVSSRVRTHTAHPRRMTDDRDDFAKIWMWIGDVQWDTDDTDIDGTDPPDSGHHYDYHYTYGD/DDDFDQVVLPPFDAQALVSLVVLLVVCCVVPVFFWDKDFLFAAPVGRTFIKIKGAPGPPDAPPPQAEEEEAECLQLLQQLLLVLLVSVSCRLSVPLVPDPLSVVLRHRHIYIYGSYLANQLNVQFDFAFLDAPDVNRSGHHPVPDHQQAQADFLCVPVGGRSNVSVLCVLAVDQHAEYEYEFAQKFAKEFDDQADPVGDFAQDAPADLPNVLSVVLRLLQQVLFPPLCPQCPLNGGGHSSYDYNVNHGHGHNGPQVNSQSVHNYHYMYGYQYNRSRHGRVCNVVSNVRRVSSVSRSSLLSFFAAKEFEAEVVRAGDFQKWKAKVSSRVRTHTAHPRRMTGDRDDFAKIWMWIGDPQWDTDHTDIDGTDPPDSGHHYDYHYTYGDD

GO terms:
  GO:0048471 perinuclear region of cytoplasm (C, IDA)
  GO:0004180 carboxypeptidase activity (F, IDA)
  GO:0004181 metallocarboxypeptidase activity (F, IDA)
  GO:0005576 extracellular region (C, HDA)
  GO:0012505 endomembrane system (C, HDA)
  GO:0004180 carboxypeptidase activity (F, IMP)
  GO:0061837 neuropeptide processing (P, IMP)
  GO:0007476 imaginal disc-derived wing morphogenesis (P, IMP)
  GO:0007616 long-term memory (P, IMP)
  GO:0008270 zinc ion binding (F, IDA)
  GO:0005576 extracellular region (C, EXP)
  GO:0016020 membrane (C, EXP)
  GO:0004181 metallocarboxypeptidase activity (F, EXP)

Nearest PDB structures (foldseek):
  3mn8-assembly1_A  TM=1.003E+00  e=2.600E-95  Drosophila melanogaster
  3mn8-assembly3_C  TM=1.002E+00  e=3.290E-91  Drosophila melanogaster
  3mn8-assembly2_B  TM=1.001E+00  e=1.843E-90  Drosophila melanogaster
  3mn8-assembly4_D  TM=1.001E+00  e=1.522E-90  Drosophila melanogaster
  2nsm-assembly1_A  TM=9.170E-01  e=4.465E-50  Homo sapiens